Protein 2DWV (pdb70)

Foldseek 3Di:
DDDDDDDQDDDDDAPPQKDKDADDVLGIWIAGRVVGDIGDDGPGDDDPD/DDDDDDDQDDPDDAPPQKDKDADDVVGIWIAHRVVRDIGPDGCGDPDPD

InterPro domains:
  IPR001202 WW domain [PF00397] (202-231)
  IPR001202 WW domain [PS50020] (200-233)
  IPR001202 WW domain [PS50020] (235-268)
  IPR001202 WW domain [SM00456] (201-233)
  IPR001202 WW domain [SM00456] (236-268)
  IPR001202 WW domain [cd00201] (203-233)
  IPR001202 WW domain [cd00201] (238-267)
  IPR011524 SARAH domain [PS50951] (322-369)
  IPR030030 Scaffold protein salvador [PTHR47522] (1-381)
  IPR036020 WW domain superfamily [SSF51045] (197-233)
  IPR036020 WW domain superfamily [SSF51045] (235-270)

Secondary structure (DSSP, 8-state):
--SSS--S--SSPPPTTEEEEEETTTEEEEEETTTTEEESSPP---S--/--SSS--S--S----BTEEEEE-SSS-EEEEETTTTEEESSPP------

Solvent-accessible surface area: 8042 Å² total; per-residue (Å²): 136,70,124,73,104,88,49,102,93,134,246,132,72,45,52,142,29,46,37,130,10,129,45,125,156,61,36,60,2,15,0,15,41,123,87,51,157,11,33,132,147,38,20,110,57,127,119,103,127,129,76,125,76,102,99,40,112,94,115,228,130,64,53,59,144,33,51,32,125,8,110,35,115,141,59,33,59,2,23,0,15,40,125,82,43,164,9,43,125,156,39,21,116,61,134,117,112,128

CATH classification: 2.20.70.10

Structure (mmCIF, N/CA/C/O backbone):
data_2DWV
#
_entry.id   2DWV
#
_cell.length_a   1.000
_cell.length_b   1.000
_cell.length_c   1.000
_cell.angle_alpha   90.00
_cell.angle_beta   90.00
_cell.angle_gamma   90.00
#
_symmetry.space_group_name_H-M   'P 1'
#
loop_
_atom_site.group_PDB
_atom_site.id
_atom_site.type_symbol
_atom_site.label_atom_id
_atom_site.label_alt_id
_atom_site.label_comp_id
_atom_site.label_asym_id
_atom_site.label_entity_id
_atom_site.label_seq_id
_atom_site.pdbx_PDB_ins_code
_atom_site.Cartn_x
_atom_site.Cartn_y
_atom_site.Cartn_z
_atom_site.occupancy
_atom_site.B_iso_or_equiv
_atom_site.auth_seq_id
_atom_site.auth_comp_id
_atom_site.auth_asym_id
_atom_site.auth_atom_id
_atom_site.pdbx_PDB_model_num
ATOM 1 N N . GLY A 1 1 ? -27.964 -1.603 -1.281 1.00 0.00 1 GLY A N 1
ATOM 2 C CA . GLY A 1 1 ? -29.058 -2.493 -1.694 1.00 0.00 1 GLY A CA 1
ATOM 3 C C . GLY A 1 1 ? -28.912 -2.874 -3.158 1.00 0.00 1 GLY A C 1
ATOM 4 O O . GLY A 1 1 ? -29.632 -2.338 -4.002 1.00 0.00 1 GLY A O 1
ATOM 8 N N . SER A 1 2 ? -27.989 -3.786 -3.466 1.00 0.00 2 SER A N 1
ATOM 9 C CA . SER A 1 2 ? -27.708 -4.255 -4.815 1.00 0.00 2 SER A CA 1
ATOM 10 C C . SER A 1 2 ? -28.946 -4.868 -5.473 1.00 0.00 2 SER A C 1
ATOM 11 O O . SER A 1 2 ? -29.791 -5.480 -4.810 1.00 0.00 2 SER A O 1
ATOM 19 N N . SER A 1 3 ? -28.996 -4.749 -6.795 1.00 0.00 3 SER A N 1
ATOM 20 C CA . SER A 1 3 ? -30.015 -5.258 -7.698 1.00 0.00 3 SER A CA 1
ATOM 21 C C . SER A 1 3 ? -29.401 -6.374 -8.566 1.00 0.00 3 SER A C 1
ATOM 22 O O . SER A 1 3 ? -29.988 -6.773 -9.572 1.00 0.00 3 SER A O 1
ATOM 30 N N . GLY A 1 4 ? -28.208 -6.865 -8.200 1.00 0.00 4 GLY A N 1
ATOM 31 C CA . GLY A 1 4 ? -27.471 -7.926 -8.874 1.00 0.00 4 GLY A CA 1
ATOM 32 C C . GLY A 1 4 ? -26.011 -7.567 -9.140 1.00 0.00 4 GLY A C 1
ATOM 33 O O . GLY A 1 4 ? -25.225 -8.447 -9.493 1.00 0.00 4 GLY A O 1
ATOM 37 N N . SER A 1 5 ? -25.597 -6.309 -8.979 1.00 0.00 5 SER A N 1
ATOM 38 C CA . SER A 1 5 ? -24.225 -5.871 -9.203 1.00 0.00 5 SER A CA 1
ATOM 39 C C . SER A 1 5 ? -23.901 -4.706 -8.277 1.00 0.00 5 SER A C 1
ATOM 40 O O . SER A 1 5 ? -24.134 -3.550 -8.641 1.00 0.00 5 SER A O 1
ATOM 48 N N . SER A 1 6 ? -23.397 -5.000 -7.078 1.00 0.00 6 SER A N 1
ATOM 49 C CA . SER A 1 6 ? -23.035 -3.965 -6.124 1.00 0.00 6 SER A CA 1
ATOM 50 C C . SER A 1 6 ? -21.935 -3.098 -6.741 1.00 0.00 6 SER A C 1
ATOM 51 O O . SER A 1 6 ? -21.158 -3.588 -7.574 1.00 0.00 6 SER A O 1
ATOM 59 N N . GLY A 1 7 ? -21.830 -1.838 -6.332 1.00 0.00 7 GLY A N 1
ATOM 60 C CA . GLY A 1 7 ? -20.825 -0.947 -6.878 1.00 0.00 7 GLY A CA 1
ATOM 61 C C . GLY A 1 7 ? -19.394 -1.359 -6.507 1.00 0.00 7 GLY A C 1
ATOM 62 O O . GLY A 1 7 ? -19.168 -2.108 -5.553 1.00 0.00 7 GLY A O 1
ATOM 66 N N . PRO A 1 8 ? -18.398 -0.868 -7.258 1.00 0.00 8 PRO A N 1
ATOM 67 C CA . PRO A 1 8 ? -16.985 -1.142 -6.999 1.00 0.00 8 PRO A CA 1
ATOM 68 C C . PRO A 1 8 ? -16.402 -0.190 -5.946 1.00 0.00 8 PRO A C 1
ATOM 69 O O . PRO A 1 8 ? -15.293 -0.396 -5.449 1.00 0.00 8 PRO A O 1
ATOM 80 N N . LEU A 1 9 ? -17.127 0.905 -5.715 1.00 0.00 9 LEU A N 1
ATOM 81 C CA . LEU A 1 9 ? -16.908 2.033 -4.828 1.00 0.00 9 LEU A CA 1
ATOM 82 C C . LEU A 1 9 ? -18.297 2.521 -4.402 1.00 0.00 9 LEU A C 1
ATOM 83 O O . LEU A 1 9 ? -19.270 2.303 -5.134 1.00 0.00 9 LEU A O 1
ATOM 99 N N . GLU A 1 10 ? -18.396 3.255 -3.296 1.00 0.00 10 GLU A N 1
ATOM 100 C CA . GLU A 1 10 ? -19.646 3.802 -2.758 1.00 0.00 10 GLU A CA 1
ATOM 101 C C . GLU A 1 10 ? -19.565 5.300 -2.476 1.00 0.00 10 GLU A C 1
ATOM 102 O O . GLU A 1 10 ? -20.571 5.880 -2.078 1.00 0.00 10 GLU A O 1
ATOM 114 N N . ARG A 1 11 ? -18.405 5.917 -2.760 1.00 0.00 11 ARG A N 1
ATOM 115 C CA . ARG A 1 11 ? -18.015 7.332 -2.616 1.00 0.00 11 ARG A CA 1
ATOM 116 C C . ARG A 1 11 ? -17.619 7.670 -1.179 1.00 0.00 11 ARG A C 1
ATOM 117 O O . ARG A 1 11 ? -16.871 8.625 -0.946 1.00 0.00 11 ARG A O 1
ATOM 138 N N . GLU A 1 12 ? -18.073 6.858 -0.242 1.00 0.00 12 GLU A N 1
ATOM 139 C CA . GLU A 1 12 ? -17.863 6.944 1.185 1.00 0.00 12 GLU A CA 1
ATOM 140 C C . GLU A 1 12 ? -16.408 6.667 1.575 1.00 0.00 12 GLU A C 1
ATOM 141 O O . GLU A 1 12 ? -15.569 6.309 0.743 1.00 0.00 12 GLU A O 1
ATOM 153 N N . GLY A 1 13 ? -16.079 6.888 2.849 1.00 0.00 13 GLY A N 1
ATOM 154 C CA . GLY A 1 13 ? -14.740 6.663 3.366 1.00 0.00 13 GLY A CA 1
ATOM 155 C C . GLY A 1 13 ? -14.488 5.178 3.580 1.00 0.00 13 GLY A C 1
ATOM 156 O O . GLY A 1 13 ? -15.414 4.363 3.585 1.00 0.00 13 GLY A O 1
ATOM 160 N N . LEU A 1 14 ? -13.229 4.815 3.776 1.00 0.00 14 LEU A N 1
ATOM 161 C CA . LEU A 1 14 ? -12.789 3.446 4.016 1.00 0.00 14 LEU A CA 1
ATOM 162 C C . LEU A 1 14 ? -13.015 3.053 5.480 1.00 0.00 14 LEU A C 1
ATOM 163 O O . LEU A 1 14 ? -13.186 3.933 6.326 1.00 0.00 14 LEU A O 1
ATOM 179 N N . PRO A 1 15 ? -13.018 1.751 5.817 1.00 0.00 15 PRO A N 1
ATOM 180 C CA . PRO A 1 15 ? -13.180 1.313 7.197 1.00 0.00 15 PRO A CA 1
ATOM 181 C C . PRO A 1 15 ? -11.921 1.688 8.010 1.00 0.00 15 PRO A C 1
ATOM 182 O O . PRO A 1 15 ? -10.853 1.922 7.427 1.00 0.00 15 PRO A O 1
ATOM 193 N N . PRO A 1 16 ? -12.016 1.717 9.348 1.00 0.00 16 PRO A N 1
ATOM 194 C CA . PRO A 1 16 ? -10.900 2.050 10.222 1.00 0.00 16 PRO A CA 1
ATOM 195 C C . PRO A 1 16 ? -9.864 0.926 10.143 1.00 0.00 16 PRO A C 1
ATOM 196 O O . PRO A 1 16 ? -10.117 -0.191 10.602 1.00 0.00 16 PRO A O 1
ATOM 207 N N . GLY A 1 17 ? -8.729 1.208 9.506 1.00 0.00 17 GLY A N 1
ATOM 208 C CA . GLY A 1 17 ? -7.618 0.291 9.306 1.00 0.00 17 GLY A CA 1
ATOM 209 C C . GLY A 1 17 ? -7.215 0.203 7.832 1.00 0.00 17 GLY A C 1
ATOM 210 O O . GLY A 1 17 ? -6.134 -0.295 7.508 1.00 0.00 17 GLY A O 1
ATOM 214 N N . TRP A 1 18 ? -8.072 0.656 6.914 1.00 0.00 18 TRP A N 1
ATOM 215 C CA . TRP A 1 18 ? -7.800 0.639 5.484 1.00 0.00 18 TRP A CA 1
ATOM 216 C C . TRP A 1 18 ? -7.241 1.989 5.059 1.00 0.00 18 TRP A C 1
ATOM 217 O O . TRP A 1 18 ? -7.705 3.024 5.523 1.00 0.00 18 TRP A O 1
ATOM 238 N N . GLU A 1 19 ? -6.286 1.972 4.128 1.00 0.00 19 GLU A N 1
ATOM 239 C CA . GLU A 1 19 ? -5.630 3.174 3.635 1.00 0.00 19 GLU A CA 1
ATOM 240 C C . GLU A 1 19 ? -5.732 3.263 2.111 1.00 0.00 19 GLU A C 1
ATOM 241 O O . GLU A 1 19 ? -5.615 2.242 1.419 1.00 0.00 19 GLU A O 1
ATOM 253 N N . ARG A 1 20 ? -5.952 4.472 1.586 1.00 0.00 20 ARG A N 1
ATOM 254 C CA . ARG A 1 20 ? -6.036 4.745 0.158 1.00 0.00 20 ARG A CA 1
ATOM 255 C C . ARG A 1 20 ? -4.727 5.407 -0.233 1.00 0.00 20 ARG A C 1
ATOM 256 O O . ARG A 1 20 ? -4.270 6.325 0.446 1.00 0.00 20 ARG A O 1
ATOM 277 N N . VAL A 1 21 ? -4.141 4.972 -1.338 1.00 0.00 21 VAL A N 1
ATOM 278 C CA . VAL A 1 21 ? -2.896 5.519 -1.858 1.00 0.00 21 VAL A CA 1
ATOM 279 C C . VAL A 1 21 ? -3.237 6.171 -3.204 1.00 0.00 21 VAL A C 1
ATOM 280 O O . VAL A 1 21 ? -4.022 5.589 -3.952 1.00 0.00 21 VAL A O 1
ATOM 293 N N . GLU A 1 22 ? -2.687 7.351 -3.520 1.00 0.00 22 GLU A N 1
ATOM 294 C CA . GLU A 1 22 ? -2.942 8.072 -4.771 1.00 0.00 22 GLU A CA 1
ATOM 295 C C . GLU A 1 22 ? -1.626 8.553 -5.399 1.00 0.00 22 GLU A C 1
ATOM 296 O O . GLU A 1 22 ? -0.799 9.142 -4.700 1.00 0.00 22 GLU A O 1
ATOM 308 N N . SER A 1 23 ? -1.420 8.301 -6.696 1.00 0.00 23 SER A N 1
ATOM 309 C CA . SER A 1 23 ? -0.242 8.701 -7.477 1.00 0.00 23 SER A CA 1
ATOM 310 C C . SER A 1 23 ? -0.593 8.890 -8.954 1.00 0.00 23 SER A C 1
ATOM 311 O O . SER A 1 23 ? -1.673 8.502 -9.396 1.00 0.00 23 SER A O 1
ATOM 319 N N . SER A 1 24 ? 0.340 9.431 -9.735 1.00 0.00 24 SER A N 1
ATOM 320 C CA . SER A 1 24 ? 0.178 9.680 -11.157 1.00 0.00 24 SER A CA 1
ATOM 321 C C . SER A 1 24 ? 0.548 8.462 -12.013 1.00 0.00 24 SER A C 1
ATOM 322 O O . SER A 1 24 ? -0.026 8.299 -13.089 1.00 0.00 24 SER A O 1
ATOM 330 N N . GLU A 1 25 ? 1.472 7.592 -11.577 1.00 0.00 25 GLU A N 1
ATOM 331 C CA . GLU A 1 25 ? 1.869 6.426 -12.374 1.00 0.00 25 GLU A CA 1
ATOM 332 C C . GLU A 1 25 ? 0.821 5.314 -12.277 1.00 0.00 25 GLU A C 1
ATOM 333 O O . GLU A 1 25 ? 0.438 4.744 -13.299 1.00 0.00 25 GLU A O 1
ATOM 345 N N . PHE A 1 26 ? 0.326 5.037 -11.063 1.00 0.00 26 PHE A N 1
ATOM 346 C CA . PHE A 1 26 ? -0.644 3.972 -10.807 1.00 0.00 26 PHE A CA 1
ATOM 347 C C . PHE A 1 26 ? -2.092 4.434 -10.680 1.00 0.00 26 PHE A C 1
ATOM 348 O O . PHE A 1 26 ? -3.001 3.639 -10.911 1.00 0.00 26 PHE A O 1
ATOM 365 N N . GLY A 1 27 ? -2.326 5.688 -10.310 1.00 0.00 27 GLY A N 1
ATOM 366 C CA . GLY A 1 27 ? -3.653 6.249 -10.158 1.00 0.00 27 GLY A CA 1
ATOM 367 C C . GLY A 1 27 ? -4.051 6.197 -8.697 1.00 0.00 27 GLY A C 1
ATOM 368 O O . GLY A 1 27 ? -3.697 7.085 -7.923 1.00 0.00 27 GLY A O 1
ATOM 372 N N . THR A 1 28 ? -4.765 5.154 -8.297 1.00 0.00 28 THR A N 1
ATOM 373 C CA . THR A 1 28 ? -5.219 5.019 -6.918 1.00 0.00 28 THR A CA 1
ATOM 374 C C . THR A 1 28 ? -5.439 3.550 -6.562 1.00 0.00 28 THR A C 1
ATOM 375 O O . THR A 1 28 ? -6.098 2.831 -7.318 1.00 0.00 28 THR A O 1
ATOM 386 N N . TYR A 1 29 ? -4.886 3.092 -5.434 1.00 0.00 29 TYR A N 1
ATOM 387 C CA . TYR A 1 29 ? -5.088 1.717 -4.966 1.00 0.00 29 TYR A CA 1
ATOM 388 C C . TYR A 1 29 ? -5.386 1.736 -3.461 1.00 0.00 29 TYR A C 1
ATOM 389 O O . TYR A 1 29 ? -5.356 2.803 -2.838 1.00 0.00 29 TYR A O 1
ATOM 407 N N . TYR A 1 30 ? -5.732 0.593 -2.861 1.00 0.00 30 TYR A N 1
ATOM 408 C CA . TYR A 1 30 ? -6.050 0.487 -1.448 1.00 0.00 30 TYR A CA 1
ATOM 409 C C . TYR A 1 30 ? -5.171 -0.589 -0.834 1.00 0.00 30 TYR A C 1
ATOM 410 O O . TYR A 1 30 ? -4.893 -1.596 -1.498 1.00 0.00 30 TYR A O 1
ATOM 428 N N . VAL A 1 31 ? -4.778 -0.406 0.424 1.00 0.00 31 VAL A N 1
ATOM 429 C CA . VAL A 1 31 ? -3.939 -1.358 1.154 1.00 0.00 31 VAL A CA 1
ATOM 430 C C . VAL A 1 31 ? -4.702 -1.886 2.367 1.00 0.00 31 VAL A C 1
ATOM 431 O O . VAL A 1 31 ? -5.502 -1.179 2.986 1.00 0.00 31 VAL A O 1
ATOM 444 N N . ASP A 1 32 ? -4.486 -3.166 2.656 1.00 0.00 32 ASP A N 1
ATOM 445 C CA . ASP A 1 32 ? -5.057 -3.914 3.760 1.00 0.00 32 ASP A CA 1
ATOM 446 C C . ASP A 1 32 ? -3.987 -4.190 4.804 1.00 0.00 32 ASP A C 1
ATOM 447 O O . ASP A 1 32 ? -3.073 -4.967 4.526 1.00 0.00 32 ASP A O 1
ATOM 456 N N . HIS A 1 33 ? -4.047 -3.560 5.973 1.00 0.00 33 HIS A N 1
ATOM 457 C CA . HIS A 1 33 ? -3.076 -3.790 7.041 1.00 0.00 33 HIS A CA 1
ATOM 458 C C . HIS A 1 33 ? -3.282 -5.164 7.687 1.00 0.00 33 HIS A C 1
ATOM 459 O O . HIS A 1 33 ? -2.323 -5.757 8.184 1.00 0.00 33 HIS A O 1
ATOM 473 N N . THR A 1 34 ? -4.505 -5.698 7.640 1.00 0.00 34 THR A N 1
ATOM 474 C CA . THR A 1 34 ? -4.872 -6.977 8.230 1.00 0.00 34 THR A CA 1
ATOM 475 C C . THR A 1 34 ? -4.211 -8.138 7.505 1.00 0.00 34 THR A C 1
ATOM 476 O O . THR A 1 34 ? -3.837 -9.125 8.144 1.00 0.00 34 THR A O 1
ATOM 487 N N . ASN A 1 35 ? -4.016 -8.014 6.192 1.00 0.00 35 ASN A N 1
ATOM 488 C CA . ASN A 1 35 ? -3.429 -9.062 5.365 1.00 0.00 35 ASN A CA 1
ATOM 489 C C . ASN A 1 35 ? -2.172 -8.605 4.620 1.00 0.00 35 ASN A C 1
ATOM 490 O O . ASN A 1 35 ? -1.584 -9.409 3.898 1.00 0.00 35 ASN A O 1
ATOM 501 N N . LYS A 1 36 ? -1.723 -7.356 4.794 1.00 0.00 36 LYS A N 1
ATOM 502 C CA . LYS A 1 36 ? -0.556 -6.745 4.140 1.00 0.00 36 LYS A CA 1
ATOM 503 C C . LYS A 1 36 ? -0.629 -6.963 2.630 1.00 0.00 36 LYS A C 1
ATOM 504 O O . LYS A 1 36 ? 0.315 -7.475 2.015 1.00 0.00 36 LYS A O 1
ATOM 523 N N . ARG A 1 37 ? -1.769 -6.615 2.031 1.00 0.00 37 ARG A N 1
ATOM 524 C CA . ARG A 1 37 ? -2.011 -6.759 0.597 1.00 0.00 37 ARG A CA 1
ATOM 525 C C . ARG A 1 37 ? -2.480 -5.445 0.011 1.00 0.00 37 ARG A C 1
ATOM 526 O O . ARG A 1 37 ? -2.869 -4.543 0.753 1.00 0.00 37 ARG A O 1
ATOM 547 N N . ALA A 1 38 ? -2.478 -5.360 -1.313 1.00 0.00 38 ALA A N 1
ATOM 548 C CA . ALA A 1 38 ? -2.919 -4.216 -2.073 1.00 0.00 38 ALA A CA 1
ATOM 549 C C . ALA A 1 38 ? -4.022 -4.716 -3.007 1.00 0.00 38 ALA A C 1
ATOM 550 O O . ALA A 1 38 ? -3.978 -5.854 -3.482 1.00 0.00 38 ALA A O 1
ATOM 557 N N . GLN A 1 39 ? -4.981 -3.859 -3.348 1.00 0.00 39 GLN A N 1
ATOM 558 C CA . GLN A 1 39 ? -6.099 -4.151 -4.246 1.00 0.00 39 GLN A CA 1
ATOM 559 C C . GLN A 1 39 ? -6.499 -2.853 -4.937 1.00 0.00 39 GLN A C 1
ATOM 560 O O . GLN A 1 39 ? -6.002 -1.790 -4.564 1.00 0.00 39 GLN A O 1
ATOM 574 N N . TYR A 1 40 ? -7.384 -2.927 -5.928 1.00 0.00 40 TYR A N 1
ATOM 575 C CA . TYR A 1 40 ? -7.835 -1.750 -6.668 1.00 0.00 40 TYR A CA 1
ATOM 576 C C . TYR A 1 40 ? -9.319 -1.431 -6.417 1.00 0.00 40 TYR A C 1
ATOM 577 O O . TYR A 1 40 ? -9.798 -0.378 -6.830 1.00 0.00 40 TYR A O 1
ATOM 595 N N . ARG A 1 41 ? -10.050 -2.316 -5.723 1.00 0.00 41 ARG A N 1
ATOM 596 C CA . ARG A 1 41 ? -11.467 -2.156 -5.389 1.00 0.00 41 ARG A CA 1
ATOM 597 C C . ARG A 1 41 ? -11.635 -1.690 -3.954 1.00 0.00 41 ARG A C 1
ATOM 598 O O . ARG A 1 41 ? -10.678 -1.753 -3.176 1.00 0.00 41 ARG A O 1
ATOM 619 N N . HIS A 1 42 ? -12.837 -1.258 -3.583 1.00 0.00 42 HIS A N 1
ATOM 620 C CA . HIS A 1 42 ? -13.066 -0.832 -2.207 1.00 0.00 42 HIS A CA 1
ATOM 621 C C . HIS A 1 42 ? -13.172 -2.084 -1.322 1.00 0.00 42 HIS A C 1
ATOM 622 O O . HIS A 1 42 ? -13.596 -3.142 -1.804 1.00 0.00 42 HIS A O 1
ATOM 636 N N . PRO A 1 43 ? -12.770 -2.000 -0.047 1.00 0.00 43 PRO A N 1
ATOM 637 C CA . PRO A 1 43 ? -12.862 -3.107 0.896 1.00 0.00 43 PRO A CA 1
ATOM 638 C C . PRO A 1 43 ? -14.326 -3.329 1.307 1.00 0.00 43 PRO A C 1
ATOM 639 O O . PRO A 1 43 ? -15.189 -2.488 1.043 1.00 0.00 43 PRO A O 1
ATOM 650 N N . SER A 1 44 ? -14.617 -4.432 2.000 1.00 0.00 44 SER A N 1
ATOM 651 C CA . SER A 1 44 ? -15.980 -4.737 2.421 1.00 0.00 44 SER A CA 1
ATOM 652 C C . SER A 1 44 ? -15.990 -5.584 3.689 1.00 0.00 44 SER A C 1
ATOM 653 O O . SER A 1 44 ? -15.470 -6.703 3.680 1.00 0.00 44 SER A O 1
ATOM 661 N N . GLY A 1 45 ? -16.575 -5.069 4.772 1.00 0.00 45 GLY A N 1
ATOM 662 C CA . GLY A 1 45 ? -16.685 -5.760 6.051 1.00 0.00 45 GLY A CA 1
ATOM 663 C C . GLY A 1 45 ? -18.059 -5.508 6.678 1.00 0.00 45 GLY A C 1
ATOM 664 O O . GLY A 1 45 ? -18.798 -4.644 6.199 1.00 0.00 45 GLY A O 1
ATOM 668 N N . PRO A 1 46 ? -18.424 -6.257 7.728 1.00 0.00 46 PRO A N 1
ATOM 669 C CA . PRO A 1 46 ? -19.693 -6.147 8.433 1.00 0.00 46 PRO A CA 1
ATOM 670 C C . PRO A 1 46 ? -19.605 -5.037 9.490 1.00 0.00 46 PRO A C 1
ATOM 671 O O . PRO A 1 46 ? -19.429 -5.317 10.679 1.00 0.00 46 PRO A O 1
ATOM 682 N N . SER A 1 47 ? -19.728 -3.775 9.078 1.00 0.00 47 SER A N 1
ATOM 683 C CA . SER A 1 47 ? -19.650 -2.613 9.963 1.00 0.00 47 SER A CA 1
ATOM 684 C C . SER A 1 47 ? -20.610 -2.680 11.157 1.00 0.00 47 SER A C 1
ATOM 685 O O . SER A 1 47 ? -20.284 -2.146 12.223 1.00 0.00 47 SER A O 1
ATOM 693 N N . SER A 1 48 ? -21.751 -3.350 11.008 1.00 0.00 48 SER A N 1
ATOM 694 C CA . SER A 1 48 ? -22.758 -3.531 12.041 1.00 0.00 48 SER A CA 1
ATOM 695 C C . SER A 1 48 ? -23.049 -5.033 12.118 1.00 0.00 48 SER A C 1
ATOM 696 O O . SER A 1 48 ? -23.149 -5.710 11.090 1.00 0.00 48 SER A O 1
ATOM 704 N N . GLY A 1 49 ? -23.161 -5.578 13.325 1.00 0.00 49 GLY A N 1
ATOM 705 C CA . GLY A 1 49 ? -23.432 -6.984 13.578 1.00 0.00 49 GLY A CA 1
ATOM 706 C C . GLY A 1 49 ? -23.555 -7.124 15.070 1.00 0.00 49 GLY A C 1
ATOM 707 O O . GLY A 1 49 ? -22.587 -7.580 15.713 1.00 0.00 49 GLY A O 1
ATOM 711 N N . GLY B 1 1 ? 28.051 -1.444 0.898 1.00 0.00 1 GLY B N 1
ATOM 712 C CA . GLY B 1 1 ? 29.276 -1.964 1.521 1.00 0.00 1 GLY B CA 1
ATOM 713 C C . GLY B 1 1 ? 29.020 -2.454 2.939 1.00 0.00 1 GLY B C 1
ATOM 714 O O . GLY B 1 1 ? 29.640 -1.959 3.878 1.00 0.00 1 GLY B O 1
ATOM 718 N N . SER B 1 2 ? 28.098 -3.403 3.126 1.00 0.00 2 SER B N 1
ATOM 719 C CA . SER B 1 2 ? 27.787 -3.955 4.435 1.00 0.00 2 SER B CA 1
ATOM 720 C C . SER B 1 2 ? 29.036 -4.650 4.992 1.00 0.00 2 SER B C 1
ATOM 721 O O . SER B 1 2 ? 29.835 -5.214 4.239 1.00 0.00 2 SER B O 1
ATOM 729 N N . SER B 1 3 ? 29.180 -4.622 6.313 1.00 0.00 3 SER B N 1
ATOM 730 C CA . SER B 1 3 ? 30.268 -5.217 7.074 1.00 0.00 3 SER B CA 1
ATOM 731 C C . SER B 1 3 ? 29.696 -5.883 8.339 1.00 0.00 3 SER B C 1
ATOM 732 O O . SER B 1 3 ? 30.358 -5.938 9.378 1.00 0.00 3 SER B O 1
ATOM 740 N N . GLY B 1 4 ? 28.439 -6.334 8.283 1.00 0.00 4 GLY B N 1
ATOM 741 C CA . GLY B 1 4 ? 27.743 -6.977 9.383 1.00 0.00 4 GLY B CA 1
ATOM 742 C C . GLY B 1 4 ? 26.322 -7.291 8.943 1.00 0.00 4 GLY B C 1
ATOM 743 O O . GLY B 1 4 ? 26.060 -8.403 8.478 1.00 0.00 4 GLY B O 1
ATOM 747 N N . SER B 1 5 ? 25.424 -6.308 9.005 1.00 0.00 5 SER B N 1
ATOM 748 C CA . SER B 1 5 ? 24.024 -6.449 8.617 1.00 0.00 5 SER B CA 1
ATOM 749 C C . SER B 1 5 ? 23.626 -5.293 7.702 1.00 0.00 5 SER B C 1
ATOM 750 O O . SER B 1 5 ? 24.140 -4.184 7.854 1.00 0.00 5 SER B O 1
ATOM 758 N N . SER B 1 6 ? 22.756 -5.531 6.720 1.00 0.00 6 SER B N 1
ATOM 759 C CA . SER B 1 6 ? 22.327 -4.465 5.825 1.00 0.00 6 SER B CA 1
ATOM 760 C C . SER B 1 6 ? 21.493 -3.494 6.660 1.00 0.00 6 SER B C 1
ATOM 761 O O . SER B 1 6 ? 20.687 -3.925 7.490 1.00 0.00 6 SER B O 1
ATOM 769 N N . GLY B 1 7 ? 21.730 -2.200 6.481 1.00 0.00 7 GLY B N 1
ATOM 770 C CA . GLY B 1 7 ? 21.040 -1.150 7.202 1.00 0.00 7 GLY B CA 1
ATOM 771 C C . GLY B 1 7 ? 19.537 -1.170 6.946 1.00 0.00 7 GLY B C 1
ATOM 772 O O . GLY B 1 7 ? 19.050 -1.878 6.057 1.00 0.00 7 GLY B O 1
ATOM 776 N N . PRO B 1 8 ? 18.773 -0.401 7.732 1.00 0.00 8 PRO B N 1
ATOM 777 C CA . PRO B 1 8 ? 17.331 -0.332 7.575 1.00 0.00 8 PRO B CA 1
ATOM 778 C C . PRO B 1 8 ? 16.976 0.419 6.293 1.00 0.00 8 PRO B C 1
ATOM 779 O O . PRO B 1 8 ? 15.972 0.130 5.646 1.00 0.00 8 PRO B O 1
ATOM 790 N N . LEU B 1 9 ? 17.772 1.429 5.957 1.00 0.00 9 LEU B N 1
ATOM 791 C CA . LEU B 1 9 ? 17.603 2.258 4.790 1.00 0.00 9 LEU B CA 1
ATOM 792 C C . LEU B 1 9 ? 18.922 2.959 4.498 1.00 0.00 9 LEU B C 1
ATOM 793 O O . LEU B 1 9 ? 19.761 3.166 5.385 1.00 0.00 9 LEU B O 1
ATOM 809 N N . GLU B 1 10 ? 19.065 3.357 3.241 1.00 0.00 10 GLU B N 1
ATOM 810 C CA . GLU B 1 10 ? 20.214 4.061 2.698 1.00 0.00 10 GLU B CA 1
ATOM 811 C C . GLU B 1 10 ? 19.834 5.504 2.361 1.00 0.00 10 GLU B C 1
ATOM 812 O O . GLU B 1 10 ? 20.692 6.248 1.896 1.00 0.00 10 GLU B O 1
ATOM 824 N N . ARG B 1 11 ? 18.607 5.939 2.678 1.00 0.00 11 ARG B N 1
ATOM 825 C CA . ARG B 1 11 ? 18.034 7.277 2.461 1.00 0.00 11 ARG B CA 1
ATOM 826 C C . ARG B 1 11 ? 17.738 7.572 0.989 1.00 0.00 11 ARG B C 1
ATOM 827 O O . ARG B 1 11 ? 17.242 8.655 0.675 1.00 0.00 11 ARG B O 1
ATOM 848 N N . GLU B 1 12 ? 18.064 6.650 0.095 1.00 0.00 12 GLU B N 1
ATOM 849 C CA . GLU B 1 12 ? 17.879 6.738 -1.346 1.00 0.00 12 GLU B CA 1
ATOM 850 C C . GLU B 1 12 ? 16.387 6.688 -1.700 1.00 0.00 12 GLU B C 1
ATOM 851 O O . GLU B 1 12 ? 15.534 6.469 -0.836 1.00 0.00 12 GLU B O 1
ATOM 863 N N . GLY B 1 13 ? 16.066 6.888 -2.978 1.00 0.00 13 GLY B N 1
ATOM 864 C CA . GLY B 1 13 ? 14.695 6.839 -3.472 1.00 0.00 13 GLY B CA 1
ATOM 865 C C . GLY B 1 13 ? 14.259 5.378 -3.645 1.00 0.00 13 GLY B C 1
ATOM 866 O O . GLY B 1 13 ? 14.993 4.449 -3.285 1.00 0.00 13 GLY B O 1
ATOM 870 N N . LEU B 1 14 ? 13.056 5.151 -4.175 1.00 0.00 14 LEU B N 1
ATOM 871 C CA . LEU B 1 14 ? 12.518 3.808 -4.407 1.00 0.00 14 LEU B CA 1
ATOM 872 C C . LEU B 1 14 ? 12.694 3.393 -5.870 1.00 0.00 14 LEU B C 1
ATOM 873 O O . LEU B 1 14 ? 12.822 4.258 -6.740 1.00 0.00 14 LEU B O 1
ATOM 889 N N . PRO B 1 15 ? 12.682 2.083 -6.170 1.00 0.00 15 PRO B N 1
ATOM 890 C CA . PRO B 1 15 ? 12.810 1.596 -7.535 1.00 0.00 15 PRO B CA 1
ATOM 891 C C . PRO B 1 15 ? 11.532 1.885 -8.347 1.00 0.00 15 PRO B C 1
ATOM 892 O O . PRO B 1 15 ? 10.462 2.115 -7.769 1.00 0.00 15 PRO B O 1
ATOM 903 N N . PRO B 1 16 ? 11.617 1.862 -9.688 1.00 0.00 16 PRO B N 1
ATOM 904 C CA . PRO B 1 16 ? 10.482 2.113 -10.564 1.00 0.00 16 PRO B CA 1
ATOM 905 C C . PRO B 1 16 ? 9.464 0.990 -10.380 1.00 0.00 16 PRO B C 1
ATOM 906 O O . PRO B 1 16 ? 9.765 -0.172 -10.652 1.00 0.00 16 PRO B O 1
ATOM 917 N N . GLY B 1 17 ? 8.276 1.317 -9.873 1.00 0.00 17 GLY B N 1
ATOM 918 C CA . GLY B 1 17 ? 7.190 0.373 -9.627 1.00 0.00 17 GLY B CA 1
ATOM 919 C C . GLY B 1 17 ? 6.858 0.237 -8.141 1.00 0.00 17 GLY B C 1
ATOM 920 O O . GLY B 1 17 ? 5.770 -0.233 -7.811 1.00 0.00 17 GLY B O 1
ATOM 924 N N . TRP B 1 18 ? 7.774 0.584 -7.234 1.00 0.00 18 TRP B N 1
ATOM 925 C CA . TRP B 1 18 ? 7.502 0.509 -5.803 1.00 0.00 18 TRP B CA 1
ATOM 926 C C . TRP B 1 18 ? 6.864 1.823 -5.372 1.00 0.00 18 TRP B C 1
ATOM 927 O O . TRP B 1 18 ? 6.960 2.828 -6.074 1.00 0.00 18 TRP B O 1
ATOM 948 N N . GLU B 1 19 ? 6.246 1.844 -4.191 1.00 0.00 19 GLU B N 1
ATOM 949 C CA . GLU B 1 19 ? 5.614 3.046 -3.669 1.00 0.00 19 GLU B CA 1
ATOM 950 C C . GLU B 1 19 ? 5.764 3.122 -2.149 1.00 0.00 19 GLU B C 1
ATOM 951 O O . GLU B 1 19 ? 5.861 2.090 -1.474 1.00 0.00 19 GLU B O 1
ATOM 963 N N . ARG B 1 20 ? 5.761 4.345 -1.615 1.00 0.00 20 ARG B N 1
ATOM 964 C CA . ARG B 1 20 ? 5.862 4.668 -0.201 1.00 0.00 20 ARG B CA 1
ATOM 965 C C . ARG B 1 20 ? 4.531 5.263 0.214 1.00 0.00 20 ARG B C 1
ATOM 966 O O . ARG B 1 20 ? 4.007 6.146 -0.468 1.00 0.00 20 ARG B O 1
ATOM 987 N N . VAL B 1 21 ? 3.991 4.821 1.336 1.00 0.00 21 VAL B N 1
ATOM 988 C CA . VAL B 1 21 ? 2.736 5.331 1.855 1.00 0.00 21 VAL B CA 1
ATOM 989 C C . VAL B 1 21 ? 3.039 5.953 3.213 1.00 0.00 21 VAL B C 1
ATOM 990 O O . VAL B 1 21 ? 3.644 5.294 4.063 1.00 0.00 21 VAL B O 1
ATOM 1003 N N . GLU B 1 22 ? 2.618 7.193 3.436 1.00 0.00 22 GLU B N 1
ATOM 1004 C CA . GLU B 1 22 ? 2.822 7.933 4.675 1.00 0.00 22 GLU B CA 1
ATOM 1005 C C . GLU B 1 22 ? 1.461 8.065 5.358 1.00 0.00 22 GLU B C 1
ATOM 1006 O O . GLU B 1 22 ? 0.433 8.196 4.698 1.00 0.00 22 GLU B O 1
ATOM 1018 N N . SER B 1 23 ? 1.446 7.952 6.682 1.00 0.00 23 SER B N 1
ATOM 1019 C CA . SER B 1 23 ? 0.257 8.019 7.515 1.00 0.00 23 SER B CA 1
ATOM 1020 C C . SER B 1 23 ? 0.648 8.514 8.909 1.00 0.00 23 SER B C 1
ATOM 1021 O O . SER B 1 23 ? 1.771 8.958 9.161 1.00 0.00 23 SER B O 1
ATOM 1029 N N . SER B 1 24 ? -0.304 8.420 9.825 1.00 0.00 24 SER B N 1
ATOM 1030 C CA . SER B 1 24 ? -0.192 8.774 11.227 1.00 0.00 24 SER B CA 1
ATOM 1031 C C . SER B 1 24 ? -0.726 7.596 12.030 1.00 0.00 24 SER B C 1
ATOM 1032 O O . SER B 1 24 ? -0.131 7.243 13.043 1.00 0.00 24 SER B O 1
ATOM 1040 N N . GLU B 1 25 ? -1.791 6.942 11.558 1.00 0.00 25 GLU B N 1
ATOM 1041 C CA . GLU B 1 25 ? -2.353 5.785 12.235 1.00 0.00 25 GLU B CA 1
ATOM 1042 C C . GLU B 1 25 ? -1.357 4.621 12.164 1.00 0.00 25 GLU B C 1
ATOM 1043 O O . GLU B 1 25 ? -1.327 3.786 13.066 1.00 0.00 25 GLU B O 1
ATOM 1055 N N . PHE B 1 26 ? -0.511 4.609 11.124 1.00 0.00 26 PHE B N 1
ATOM 1056 C CA . PHE B 1 26 ? 0.475 3.565 10.883 1.00 0.00 26 PHE B CA 1
ATOM 1057 C C . PHE B 1 26 ? 1.919 4.075 10.824 1.00 0.00 26 PHE B C 1
ATOM 1058 O O . PHE B 1 26 ? 2.842 3.314 11.135 1.00 0.00 26 PHE B O 1
ATOM 1075 N N . GLY B 1 27 ? 2.132 5.343 10.461 1.00 0.00 27 GLY B N 1
ATOM 1076 C CA . GLY B 1 27 ? 3.440 5.978 10.366 1.00 0.00 27 GLY B CA 1
ATOM 1077 C C . GLY B 1 27 ? 3.906 6.011 8.918 1.00 0.00 27 GLY B C 1
ATOM 1078 O O . GLY B 1 27 ? 3.631 6.969 8.198 1.00 0.00 27 GLY B O 1
ATOM 1082 N N . THR B 1 28 ? 4.641 5.006 8.452 1.00 0.00 28 THR B N 1
ATOM 1083 C CA . THR B 1 28 ? 5.113 4.958 7.069 1.00 0.00 28 THR B CA 1
ATOM 1084 C C . THR B 1 28 ? 5.355 3.503 6.668 1.00 0.00 28 THR B C 1
ATOM 1085 O O . THR B 1 28 ? 5.883 2.719 7.460 1.00 0.00 28 THR B O 1
ATOM 1096 N N . TYR B 1 29 ? 4.946 3.104 5.465 1.00 0.00 29 TYR B N 1
ATOM 1097 C CA . TYR B 1 29 ? 5.174 1.749 4.971 1.00 0.00 29 TYR B CA 1
ATOM 1098 C C . TYR B 1 29 ? 5.400 1.795 3.459 1.00 0.00 29 TYR B C 1
ATOM 1099 O O . TYR B 1 29 ? 5.354 2.867 2.854 1.00 0.00 29 TYR B O 1
ATOM 1117 N N . TYR B 1 30 ? 5.642 0.643 2.833 1.00 0.00 30 TYR B N 1
ATOM 1118 C CA . TYR B 1 30 ? 5.898 0.545 1.406 1.00 0.00 30 TYR B CA 1
ATOM 1119 C C . TYR B 1 30 ? 5.036 -0.554 0.813 1.00 0.00 30 TYR B C 1
ATOM 1120 O O . TYR B 1 30 ? 4.677 -1.518 1.503 1.00 0.00 30 TYR B O 1
ATOM 1138 N N . VAL B 1 31 ? 4.750 -0.432 -0.479 1.00 0.00 31 VAL B N 1
ATOM 1139 C CA . VAL B 1 31 ? 3.939 -1.392 -1.214 1.00 0.00 31 VAL B CA 1
ATOM 1140 C C . VAL B 1 31 ? 4.600 -1.708 -2.557 1.00 0.00 31 VAL B C 1
ATOM 1141 O O . VAL B 1 31 ? 5.152 -0.829 -3.227 1.00 0.00 31 VAL B O 1
ATOM 1154 N N . ASP B 1 32 ? 4.503 -2.978 -2.938 1.00 0.00 32 ASP B N 1
ATOM 1155 C CA . ASP B 1 32 ? 5.019 -3.603 -4.148 1.00 0.00 32 ASP B CA 1
ATOM 1156 C C . ASP B 1 32 ? 3.891 -3.819 -5.146 1.00 0.00 32 ASP B C 1
ATOM 1157 O O . ASP B 1 32 ? 2.865 -4.403 -4.793 1.00 0.00 32 ASP B O 1
ATOM 1166 N N . HIS B 1 33 ? 4.033 -3.325 -6.375 1.00 0.00 33 HIS B N 1
ATOM 1167 C CA . HIS B 1 33 ? 3.026 -3.498 -7.422 1.00 0.00 33 HIS B CA 1
ATOM 1168 C C . HIS B 1 33 ? 3.222 -4.835 -8.145 1.00 0.00 33 HIS B C 1
ATOM 1169 O O . HIS B 1 33 ? 2.281 -5.322 -8.766 1.00 0.00 33 HIS B O 1
ATOM 1183 N N . THR B 1 34 ? 4.404 -5.455 -8.072 1.00 0.00 34 THR B N 1
ATOM 1184 C CA . THR B 1 34 ? 4.715 -6.733 -8.704 1.00 0.00 34 THR B CA 1
ATOM 1185 C C . THR B 1 34 ? 4.024 -7.874 -7.958 1.00 0.00 34 THR B C 1
ATOM 1186 O O . THR B 1 34 ? 3.584 -8.831 -8.593 1.00 0.00 34 THR B O 1
ATOM 1197 N N . ASN B 1 35 ? 3.854 -7.761 -6.636 1.00 0.00 35 ASN B N 1
ATOM 1198 C CA . ASN B 1 35 ? 3.224 -8.810 -5.825 1.00 0.00 35 ASN B CA 1
ATOM 1199 C C . ASN B 1 35 ? 2.018 -8.329 -5.031 1.00 0.00 35 ASN B C 1
ATOM 1200 O O . ASN B 1 35 ? 1.382 -9.145 -4.370 1.00 0.00 35 ASN B O 1
ATOM 1211 N N . LYS B 1 36 ? 1.687 -7.034 -5.089 1.00 0.00 36 LYS B N 1
ATOM 1212 C CA . LYS B 1 36 ? 0.560 -6.425 -4.374 1.00 0.00 36 LYS B CA 1
ATOM 1213 C C . LYS B 1 36 ? 0.651 -6.714 -2.874 1.00 0.00 36 LYS B C 1
ATOM 1214 O O . LYS B 1 36 ? -0.359 -7.010 -2.237 1.00 0.00 36 LYS B O 1
ATOM 1233 N N . ARG B 1 37 ? 1.860 -6.654 -2.304 1.00 0.00 37 ARG B N 1
ATOM 1234 C CA . ARG B 1 37 ? 2.098 -6.900 -0.882 1.00 0.00 37 ARG B CA 1
ATOM 1235 C C . ARG B 1 37 ? 2.596 -5.617 -0.246 1.00 0.00 37 ARG B C 1
ATOM 1236 O O . ARG B 1 37 ? 3.135 -4.742 -0.935 1.00 0.00 37 ARG B O 1
ATOM 1257 N N . ALA B 1 38 ? 2.445 -5.522 1.070 1.00 0.00 38 ALA B N 1
ATOM 1258 C CA . ALA B 1 38 ? 2.869 -4.384 1.867 1.00 0.00 38 ALA B CA 1
ATOM 1259 C C . ALA B 1 38 ? 3.951 -4.855 2.852 1.00 0.00 38 ALA B C 1
ATOM 1260 O O . ALA B 1 38 ? 3.891 -5.998 3.318 1.00 0.00 38 ALA B O 1
ATOM 1267 N N . GLN B 1 39 ? 4.918 -3.996 3.194 1.00 0.00 39 GLN B N 1
ATOM 1268 C CA . GLN B 1 39 ? 6.001 -4.270 4.147 1.00 0.00 39 GLN B CA 1
ATOM 1269 C C . GLN B 1 39 ? 6.451 -2.942 4.779 1.00 0.00 39 GLN B C 1
ATOM 1270 O O . GLN B 1 39 ? 6.144 -1.874 4.249 1.00 0.00 39 GLN B O 1
ATOM 1284 N N . TYR B 1 40 ? 7.161 -2.992 5.909 1.00 0.00 40 TYR B N 1
ATOM 1285 C CA . TYR B 1 40 ? 7.641 -1.806 6.635 1.00 0.00 40 TYR B CA 1
ATOM 1286 C C . TYR B 1 40 ? 9.140 -1.537 6.423 1.00 0.00 40 TYR B C 1
ATOM 1287 O O . TYR B 1 40 ? 9.668 -0.543 6.922 1.00 0.00 40 TYR B O 1
ATOM 1305 N N . ARG B 1 41 ? 9.849 -2.421 5.714 1.00 0.00 41 ARG B N 1
ATOM 1306 C CA . ARG B 1 41 ? 11.279 -2.300 5.447 1.00 0.00 41 ARG B CA 1
ATOM 1307 C C . ARG B 1 41 ? 11.518 -1.627 4.104 1.00 0.00 41 ARG B C 1
ATOM 1308 O O . ARG B 1 41 ? 10.592 -1.564 3.295 1.00 0.00 41 ARG B O 1
ATOM 1329 N N . HIS B 1 42 ? 12.722 -1.129 3.836 1.00 0.00 42 HIS B N 1
ATOM 1330 C CA . HIS B 1 42 ? 13.008 -0.511 2.541 1.00 0.00 42 HIS B CA 1
ATOM 1331 C C . HIS B 1 42 ? 13.258 -1.673 1.561 1.00 0.00 42 HIS B C 1
ATOM 1332 O O . HIS B 1 42 ? 13.824 -2.682 1.997 1.00 0.00 42 HIS B O 1
ATOM 1346 N N . PRO B 1 43 ? 12.848 -1.607 0.280 1.00 0.00 43 PRO B N 1
ATOM 1347 C CA . PRO B 1 43 ? 13.055 -2.716 -0.649 1.00 0.00 43 PRO B CA 1
ATOM 1348 C C . PRO B 1 43 ? 14.533 -2.958 -0.985 1.00 0.00 43 PRO B C 1
ATOM 1349 O O . PRO B 1 43 ? 15.402 -2.136 -0.680 1.00 0.00 43 PRO B O 1
ATOM 1360 N N . SER B 1 44 ? 14.797 -4.096 -1.634 1.00 0.00 44 SER B N 1
ATOM 1361 C CA . SER B 1 44 ? 16.125 -4.536 -2.039 1.00 0.00 44 SER B CA 1
ATOM 1362 C C . SER B 1 44 ? 16.070 -5.373 -3.331 1.00 0.00 44 SER B C 1
ATOM 1363 O O . SER B 1 44 ? 14.988 -5.659 -3.864 1.00 0.00 44 SER B O 1
ATOM 1371 N N . GLY B 1 45 ? 17.236 -5.801 -3.818 1.00 0.00 45 GLY B N 1
ATOM 1372 C CA . GLY B 1 45 ? 17.438 -6.595 -5.024 1.00 0.00 45 GLY B CA 1
ATOM 1373 C C . GLY B 1 45 ? 18.474 -5.944 -5.946 1.00 0.00 45 GLY B C 1
ATOM 1374 O O . GLY B 1 45 ? 19.140 -4.981 -5.543 1.00 0.00 45 GLY B O 1
ATOM 1378 N N . PRO B 1 46 ? 18.663 -6.495 -7.156 1.00 0.00 46 PRO B N 1
ATOM 1379 C CA . PRO B 1 46 ? 19.597 -5.980 -8.152 1.00 0.00 46 PRO B CA 1
ATOM 1380 C C . PRO B 1 46 ? 18.997 -4.750 -8.854 1.00 0.00 46 PRO B C 1
ATOM 1381 O O . PRO B 1 46 ? 17.780 -4.538 -8.809 1.00 0.00 46 PRO B O 1
ATOM 1392 N N . SER B 1 47 ? 19.834 -3.999 -9.573 1.00 0.00 47 SER B N 1
ATOM 1393 C CA . SER B 1 47 ? 19.439 -2.797 -10.308 1.00 0.00 47 SER B CA 1
ATOM 1394 C C . SER B 1 47 ? 20.049 -2.719 -11.716 1.00 0.00 47 SER B C 1
ATOM 1395 O O . SER B 1 47 ? 19.661 -1.842 -12.486 1.00 0.00 47 SER B O 1
ATOM 1403 N N . SER B 1 48 ? 20.985 -3.595 -12.079 1.00 0.00 48 SER B N 1
ATOM 1404 C CA . SER B 1 48 ? 21.647 -3.623 -13.379 1.00 0.00 48 SER B CA 1
ATOM 1405 C C . SER B 1 48 ? 21.868 -5.076 -13.814 1.00 0.00 48 SER B C 1
ATOM 1406 O O . SER B 1 48 ? 21.418 -6.007 -13.140 1.00 0.00 48 SER B O 1
ATOM 1414 N N . GLY B 1 49 ? 22.534 -5.284 -14.950 1.00 0.00 49 GLY B N 1
ATOM 1415 C CA . GLY B 1 49 ? 22.825 -6.592 -15.508 1.00 0.00 49 GLY B CA 1
ATOM 1416 C C . GLY B 1 49 ? 23.271 -6.364 -16.923 1.00 0.00 49 GLY B C 1
ATOM 1417 O O . GLY B 1 49 ? 22.444 -6.523 -17.840 1.00 0.00 49 GLY B O 1
ATOM 1421 N N . GLY A 1 1 ? -20.190 9.699 -17.808 1.00 0.00 1 GLY A N 2
ATOM 1422 C CA . GLY A 1 1 ? -21.322 10.226 -17.037 1.00 0.00 1 GLY A CA 2
ATOM 1423 C C . GLY A 1 1 ? -21.721 11.595 -17.555 1.00 0.00 1 GLY A C 2
ATOM 1424 O O . GLY A 1 1 ? -21.651 11.865 -18.755 1.00 0.00 1 GLY A O 2
ATOM 1428 N N . SER A 1 2 ? -22.179 12.454 -16.653 1.00 0.00 2 SER A N 2
ATOM 1429 C CA . SER A 1 2 ? -22.600 13.826 -16.898 1.00 0.00 2 SER A CA 2
ATOM 1430 C C . SER A 1 2 ? -21.721 14.778 -16.070 1.00 0.00 2 SER A C 2
ATOM 1431 O O . SER A 1 2 ? -21.494 15.918 -16.486 1.00 0.00 2 SER A O 2
ATOM 1439 N N . SER A 1 3 ? -21.205 14.316 -14.924 1.00 0.00 3 SER A N 2
ATOM 1440 C CA . SER A 1 3 ? -20.337 15.077 -14.037 1.00 0.00 3 SER A CA 2
ATOM 1441 C C . SER A 1 3 ? -19.024 15.371 -14.774 1.00 0.00 3 SER A C 2
ATOM 1442 O O . SER A 1 3 ? -18.527 14.494 -15.487 1.00 0.00 3 SER A O 2
ATOM 1450 N N . GLY A 1 4 ? -18.438 16.554 -14.585 1.00 0.00 4 GLY A N 2
ATOM 1451 C CA . GLY A 1 4 ? -17.195 16.941 -15.243 1.00 0.00 4 GLY A CA 2
ATOM 1452 C C . GLY A 1 4 ? -16.024 16.194 -14.620 1.00 0.00 4 GLY A C 2
ATOM 1453 O O . GLY A 1 4 ? -15.711 15.066 -15.016 1.00 0.00 4 GLY A O 2
ATOM 1457 N N . SER A 1 5 ? -15.411 16.791 -13.603 1.00 0.00 5 SER A N 2
ATOM 1458 C CA . SER A 1 5 ? -14.282 16.228 -12.875 1.00 0.00 5 SER A CA 2
ATOM 1459 C C . SER A 1 5 ? -14.478 16.464 -11.375 1.00 0.00 5 SER A C 2
ATOM 1460 O O . SER A 1 5 ? -15.359 17.243 -10.995 1.00 0.00 5 SER A O 2
ATOM 1468 N N . SER A 1 6 ? -13.665 15.797 -10.555 1.00 0.00 6 SER A N 2
ATOM 1469 C CA . SER A 1 6 ? -13.561 15.755 -9.095 1.00 0.00 6 SER A CA 2
ATOM 1470 C C . SER A 1 6 ? -12.906 14.396 -8.786 1.00 0.00 6 SER A C 2
ATOM 1471 O O . SER A 1 6 ? -12.350 13.744 -9.684 1.00 0.00 6 SER A O 2
ATOM 1479 N N . GLY A 1 7 ? -12.900 13.991 -7.521 1.00 0.00 7 GLY A N 2
ATOM 1480 C CA . GLY A 1 7 ? -12.333 12.722 -7.107 1.00 0.00 7 GLY A CA 2
ATOM 1481 C C . GLY A 1 7 ? -13.304 11.581 -7.437 1.00 0.00 7 GLY A C 2
ATOM 1482 O O . GLY A 1 7 ? -14.461 11.817 -7.808 1.00 0.00 7 GLY A O 2
ATOM 1486 N N . PRO A 1 8 ? -12.847 10.326 -7.314 1.00 0.00 8 PRO A N 2
ATOM 1487 C CA . PRO A 1 8 ? -13.677 9.160 -7.580 1.00 0.00 8 PRO A CA 2
ATOM 1488 C C . PRO A 1 8 ? -14.699 9.001 -6.444 1.00 0.00 8 PRO A C 2
ATOM 1489 O O . PRO A 1 8 ? -15.904 8.840 -6.670 1.00 0.00 8 PRO A O 2
ATOM 1500 N N . LEU A 1 9 ? -14.181 9.009 -5.216 1.00 0.00 9 LEU A N 2
ATOM 1501 C CA . LEU A 1 9 ? -14.825 8.892 -3.920 1.00 0.00 9 LEU A CA 2
ATOM 1502 C C . LEU A 1 9 ? -13.920 9.617 -2.911 1.00 0.00 9 LEU A C 2
ATOM 1503 O O . LEU A 1 9 ? -12.868 10.134 -3.296 1.00 0.00 9 LEU A O 2
ATOM 1519 N N . GLU A 1 10 ? -14.319 9.658 -1.642 1.00 0.00 10 GLU A N 2
ATOM 1520 C CA . GLU A 1 10 ? -13.608 10.331 -0.553 1.00 0.00 10 GLU A CA 2
ATOM 1521 C C . GLU A 1 10 ? -12.482 9.472 0.050 1.00 0.00 10 GLU A C 2
ATOM 1522 O O . GLU A 1 10 ? -11.972 8.550 -0.590 1.00 0.00 10 GLU A O 2
ATOM 1534 N N . ARG A 1 11 ? -12.038 9.824 1.264 1.00 0.00 11 ARG A N 2
ATOM 1535 C CA . ARG A 1 11 ? -10.970 9.157 2.017 1.00 0.00 11 ARG A CA 2
ATOM 1536 C C . ARG A 1 11 ? -11.341 8.949 3.490 1.00 0.00 11 ARG A C 2
ATOM 1537 O O . ARG A 1 11 ? -10.497 8.596 4.313 1.00 0.00 11 ARG A O 2
ATOM 1558 N N . GLU A 1 12 ? -12.604 9.158 3.842 1.00 0.00 12 GLU A N 2
ATOM 1559 C CA . GLU A 1 12 ? -13.125 9.039 5.195 1.00 0.00 12 GLU A CA 2
ATOM 1560 C C . GLU A 1 12 ? -14.372 8.156 5.145 1.00 0.00 12 GLU A C 2
ATOM 1561 O O . GLU A 1 12 ? -15.491 8.599 5.388 1.00 0.00 12 GLU A O 2
ATOM 1573 N N . GLY A 1 13 ? -14.191 6.899 4.727 1.00 0.00 13 GLY A N 2
ATOM 1574 C CA . GLY A 1 13 ? -15.273 5.924 4.610 1.00 0.00 13 GLY A CA 2
ATOM 1575 C C . GLY A 1 13 ? -14.816 4.472 4.471 1.00 0.00 13 GLY A C 2
ATOM 1576 O O . GLY A 1 13 ? -15.647 3.614 4.155 1.00 0.00 13 GLY A O 2
ATOM 1580 N N . LEU A 1 14 ? -13.515 4.186 4.585 1.00 0.00 14 LEU A N 2
ATOM 1581 C CA . LEU A 1 14 ? -12.967 2.831 4.507 1.00 0.00 14 LEU A CA 2
ATOM 1582 C C . LEU A 1 14 ? -13.077 2.213 5.903 1.00 0.00 14 LEU A C 2
ATOM 1583 O O . LEU A 1 14 ? -13.228 2.945 6.888 1.00 0.00 14 LEU A O 2
ATOM 1599 N N . PRO A 1 15 ? -12.992 0.880 6.033 1.00 0.00 15 PRO A N 2
ATOM 1600 C CA . PRO A 1 15 ? -13.066 0.261 7.343 1.00 0.00 15 PRO A CA 2
ATOM 1601 C C . PRO A 1 15 ? -11.833 0.639 8.183 1.00 0.00 15 PRO A C 2
ATOM 1602 O O . PRO A 1 15 ? -10.802 1.043 7.627 1.00 0.00 15 PRO A O 2
ATOM 1613 N N . PRO A 1 16 ? -11.924 0.515 9.517 1.00 0.00 16 PRO A N 2
ATOM 1614 C CA . PRO A 1 16 ? -10.839 0.834 10.427 1.00 0.00 16 PRO A CA 2
ATOM 1615 C C . PRO A 1 16 ? -9.669 -0.101 10.146 1.00 0.00 16 PRO A C 2
ATOM 1616 O O . PRO A 1 16 ? -9.765 -1.310 10.363 1.00 0.00 16 PRO A O 2
ATOM 1627 N N . GLY A 1 17 ? -8.588 0.453 9.603 1.00 0.00 17 GLY A N 2
ATOM 1628 C CA . GLY A 1 17 ? -7.379 -0.275 9.277 1.00 0.00 17 GLY A CA 2
ATOM 1629 C C . GLY A 1 17 ? -7.055 -0.309 7.794 1.00 0.00 17 GLY A C 2
ATOM 1630 O O . GLY A 1 17 ? -5.941 -0.709 7.456 1.00 0.00 17 GLY A O 2
ATOM 1634 N N . TRP A 1 18 ? -7.990 0.040 6.911 1.00 0.00 18 TRP A N 2
ATOM 1635 C CA . TRP A 1 18 ? -7.726 0.068 5.479 1.00 0.00 18 TRP A CA 2
ATOM 1636 C C . TRP A 1 18 ? -7.377 1.501 5.119 1.00 0.00 18 TRP A C 2
ATOM 1637 O O . TRP A 1 18 ? -7.887 2.439 5.735 1.00 0.00 18 TRP A O 2
ATOM 1658 N N . GLU A 1 19 ? -6.556 1.679 4.087 1.00 0.00 19 GLU A N 2
ATOM 1659 C CA . GLU A 1 19 ? -6.151 3.005 3.652 1.00 0.00 19 GLU A CA 2
ATOM 1660 C C . GLU A 1 19 ? -6.231 3.128 2.136 1.00 0.00 19 GLU A C 2
ATOM 1661 O O . GLU A 1 19 ? -6.055 2.138 1.416 1.00 0.00 19 GLU A O 2
ATOM 1673 N N . ARG A 1 20 ? -6.533 4.338 1.662 1.00 0.00 20 ARG A N 2
ATOM 1674 C CA . ARG A 1 20 ? -6.630 4.685 0.254 1.00 0.00 20 ARG A CA 2
ATOM 1675 C C . ARG A 1 20 ? -5.360 5.449 -0.061 1.00 0.00 20 ARG A C 2
ATOM 1676 O O . ARG A 1 20 ? -4.998 6.391 0.648 1.00 0.00 20 ARG A O 2
ATOM 1697 N N . VAL A 1 21 ? -4.692 5.046 -1.124 1.00 0.00 21 VAL A N 2
ATOM 1698 C CA . VAL A 1 21 ? -3.468 5.668 -1.582 1.00 0.00 21 VAL A CA 2
ATOM 1699 C C . VAL A 1 21 ? -3.731 6.236 -2.978 1.00 0.00 21 VAL A C 2
ATOM 1700 O O . VAL A 1 21 ? -4.455 5.630 -3.770 1.00 0.00 21 VAL A O 2
ATOM 1713 N N . GLU A 1 22 ? -3.124 7.376 -3.294 1.00 0.00 22 GLU A N 2
ATOM 1714 C CA . GLU A 1 22 ? -3.240 8.048 -4.579 1.00 0.00 22 GLU A CA 2
ATOM 1715 C C . GLU A 1 22 ? -1.823 8.305 -5.097 1.00 0.00 22 GLU A C 2
ATOM 1716 O O . GLU A 1 22 ? -0.900 8.506 -4.303 1.00 0.00 22 GLU A O 2
ATOM 1728 N N . SER A 1 23 ? -1.636 8.265 -6.414 1.00 0.00 23 SER A N 2
ATOM 1729 C CA . SER A 1 23 ? -0.359 8.456 -7.089 1.00 0.00 23 SER A CA 2
ATOM 1730 C C . SER A 1 23 ? -0.574 8.880 -8.543 1.00 0.00 23 SER A C 2
ATOM 1731 O O . SER A 1 23 ? -1.667 8.699 -9.082 1.00 0.00 23 SER A O 2
ATOM 1739 N N . SER A 1 24 ? 0.463 9.398 -9.200 1.00 0.00 24 SER A N 2
ATOM 1740 C CA . SER A 1 24 ? 0.363 9.800 -10.595 1.00 0.00 24 SER A CA 2
ATOM 1741 C C . SER A 1 24 ? 0.778 8.636 -11.506 1.00 0.00 24 SER A C 2
ATOM 1742 O O . SER A 1 24 ? 0.222 8.502 -12.598 1.00 0.00 24 SER A O 2
ATOM 1750 N N . GLU A 1 25 ? 1.671 7.751 -11.041 1.00 0.00 25 GLU A N 2
ATOM 1751 C CA . GLU A 1 25 ? 2.175 6.620 -11.819 1.00 0.00 25 GLU A CA 2
ATOM 1752 C C . GLU A 1 25 ? 1.300 5.363 -11.776 1.00 0.00 25 GLU A C 2
ATOM 1753 O O . GLU A 1 25 ? 1.454 4.496 -12.643 1.00 0.00 25 GLU A O 2
ATOM 1765 N N . PHE A 1 26 ? 0.398 5.253 -10.795 1.00 0.00 26 PHE A N 2
ATOM 1766 C CA . PHE A 1 26 ? -0.500 4.108 -10.654 1.00 0.00 26 PHE A CA 2
ATOM 1767 C C . PHE A 1 26 ? -1.947 4.596 -10.696 1.00 0.00 26 PHE A C 2
ATOM 1768 O O . PHE A 1 26 ? -2.759 4.005 -11.410 1.00 0.00 26 PHE A O 2
ATOM 1785 N N . GLY A 1 27 ? -2.295 5.654 -9.954 1.00 0.00 27 GLY A N 2
ATOM 1786 C CA . GLY A 1 27 ? -3.634 6.228 -9.929 1.00 0.00 27 GLY A CA 2
ATOM 1787 C C . GLY A 1 27 ? -4.186 6.242 -8.516 1.00 0.00 27 GLY A C 2
ATOM 1788 O O . GLY A 1 27 ? -3.780 7.059 -7.694 1.00 0.00 27 GLY A O 2
ATOM 1792 N N . THR A 1 28 ? -5.103 5.335 -8.203 1.00 0.00 28 THR A N 2
ATOM 1793 C CA . THR A 1 28 ? -5.719 5.250 -6.882 1.00 0.00 28 THR A CA 2
ATOM 1794 C C . THR A 1 28 ? -5.819 3.780 -6.502 1.00 0.00 28 THR A C 2
ATOM 1795 O O . THR A 1 28 ? -6.385 2.980 -7.254 1.00 0.00 28 THR A O 2
ATOM 1806 N N . TYR A 1 29 ? -5.254 3.403 -5.360 1.00 0.00 29 TYR A N 2
ATOM 1807 C CA . TYR A 1 29 ? -5.271 2.032 -4.890 1.00 0.00 29 TYR A CA 2
ATOM 1808 C C . TYR A 1 29 ? -5.602 1.967 -3.401 1.00 0.00 29 TYR A C 2
ATOM 1809 O O . TYR A 1 29 ? -5.749 2.995 -2.744 1.00 0.00 29 TYR A O 2
ATOM 1827 N N . TYR A 1 30 ? -5.719 0.758 -2.853 1.00 0.00 30 TYR A N 2
ATOM 1828 C CA . TYR A 1 30 ? -6.071 0.538 -1.458 1.00 0.00 30 TYR A CA 2
ATOM 1829 C C . TYR A 1 30 ? -5.129 -0.474 -0.816 1.00 0.00 30 TYR A C 2
ATOM 1830 O O . TYR A 1 30 ? -4.624 -1.374 -1.497 1.00 0.00 30 TYR A O 2
ATOM 1848 N N . VAL A 1 31 ? -4.926 -0.369 0.498 1.00 0.00 31 VAL A N 2
ATOM 1849 C CA . VAL A 1 31 ? -4.057 -1.280 1.248 1.00 0.00 31 VAL A CA 2
ATOM 1850 C C . VAL A 1 31 ? -4.754 -1.795 2.508 1.00 0.00 31 VAL A C 2
ATOM 1851 O O . VAL A 1 31 ? -5.415 -1.037 3.219 1.00 0.00 31 VAL A O 2
ATOM 1864 N N . ASP A 1 32 ? -4.577 -3.094 2.754 1.00 0.00 32 ASP A N 2
ATOM 1865 C CA . ASP A 1 32 ? -5.081 -3.870 3.881 1.00 0.00 32 ASP A CA 2
ATOM 1866 C C . ASP A 1 32 ? -3.911 -4.016 4.824 1.00 0.00 32 ASP A C 2
ATOM 1867 O O . ASP A 1 32 ? -2.963 -4.724 4.503 1.00 0.00 32 ASP A O 2
ATOM 1876 N N . HIS A 1 33 ? -3.930 -3.326 5.956 1.00 0.00 33 HIS A N 2
ATOM 1877 C CA . HIS A 1 33 ? -2.840 -3.415 6.916 1.00 0.00 33 HIS A CA 2
ATOM 1878 C C . HIS A 1 33 ? -2.837 -4.720 7.714 1.00 0.00 33 HIS A C 2
ATOM 1879 O O . HIS A 1 33 ? -1.803 -5.060 8.285 1.00 0.00 33 HIS A O 2
ATOM 1893 N N . THR A 1 34 ? -3.955 -5.442 7.788 1.00 0.00 34 THR A N 2
ATOM 1894 C CA . THR A 1 34 ? -4.033 -6.689 8.534 1.00 0.00 34 THR A CA 2
ATOM 1895 C C . THR A 1 34 ? -3.453 -7.839 7.707 1.00 0.00 34 THR A C 2
ATOM 1896 O O . THR A 1 34 ? -2.682 -8.646 8.232 1.00 0.00 34 THR A O 2
ATOM 1907 N N . ASN A 1 35 ? -3.847 -7.951 6.435 1.00 0.00 35 ASN A N 2
ATOM 1908 C CA . ASN A 1 35 ? -3.417 -9.004 5.514 1.00 0.00 35 ASN A CA 2
ATOM 1909 C C . ASN A 1 35 ? -2.219 -8.582 4.677 1.00 0.00 35 ASN A C 2
ATOM 1910 O O . ASN A 1 35 ? -1.608 -9.400 3.994 1.00 0.00 35 ASN A O 2
ATOM 1921 N N . LYS A 1 36 ? -1.872 -7.298 4.734 1.00 0.00 36 LYS A N 2
ATOM 1922 C CA . LYS A 1 36 ? -0.758 -6.666 4.043 1.00 0.00 36 LYS A CA 2
ATOM 1923 C C . LYS A 1 36 ? -0.843 -6.909 2.539 1.00 0.00 36 LYS A C 2
ATOM 1924 O O . LYS A 1 36 ? 0.144 -7.297 1.909 1.00 0.00 36 LYS A O 2
ATOM 1943 N N . ARG A 1 37 ? -2.038 -6.743 1.965 1.00 0.00 37 ARG A N 2
ATOM 1944 C CA . ARG A 1 37 ? -2.298 -6.941 0.535 1.00 0.00 37 ARG A CA 2
ATOM 1945 C C . ARG A 1 37 ? -2.676 -5.609 -0.100 1.00 0.00 37 ARG A C 2
ATOM 1946 O O . ARG A 1 37 ? -3.004 -4.650 0.609 1.00 0.00 37 ARG A O 2
ATOM 1967 N N . ALA A 1 38 ? -2.630 -5.543 -1.428 1.00 0.00 38 ALA A N 2
ATOM 1968 C CA . ALA A 1 38 ? -2.939 -4.371 -2.220 1.00 0.00 38 ALA A CA 2
ATOM 1969 C C . ALA A 1 38 ? -3.989 -4.736 -3.262 1.00 0.00 38 ALA A C 2
ATOM 1970 O O . ALA A 1 38 ? -4.064 -5.891 -3.685 1.00 0.00 38 ALA A O 2
ATOM 1977 N N . GLN A 1 39 ? -4.817 -3.769 -3.650 1.00 0.00 39 GLN A N 2
ATOM 1978 C CA . GLN A 1 39 ? -5.858 -3.915 -4.656 1.00 0.00 39 GLN A CA 2
ATOM 1979 C C . GLN A 1 39 ? -6.264 -2.546 -5.187 1.00 0.00 39 GLN A C 2
ATOM 1980 O O . GLN A 1 39 ? -6.228 -1.552 -4.463 1.00 0.00 39 GLN A O 2
ATOM 1994 N N . TYR A 1 40 ? -6.730 -2.509 -6.434 1.00 0.00 40 TYR A N 2
ATOM 1995 C CA . TYR A 1 40 ? -7.157 -1.292 -7.108 1.00 0.00 40 TYR A CA 2
ATOM 1996 C C . TYR A 1 40 ? -8.668 -1.059 -6.941 1.00 0.00 40 TYR A C 2
ATOM 1997 O O . TYR A 1 40 ? -9.239 -0.237 -7.652 1.00 0.00 40 TYR A O 2
ATOM 2015 N N . ARG A 1 41 ? -9.361 -1.799 -6.065 1.00 0.00 41 ARG A N 2
ATOM 2016 C CA . ARG A 1 41 ? -10.802 -1.657 -5.834 1.00 0.00 41 ARG A CA 2
ATOM 2017 C C . ARG A 1 41 ? -11.098 -1.547 -4.347 1.00 0.00 41 ARG A C 2
ATOM 2018 O O . ARG A 1 41 ? -10.282 -1.966 -3.524 1.00 0.00 41 ARG A O 2
ATOM 2039 N N . HIS A 1 42 ? -12.273 -1.018 -4.010 1.00 0.00 42 HIS A N 2
ATOM 2040 C CA . HIS A 1 42 ? -12.698 -0.840 -2.626 1.00 0.00 42 HIS A CA 2
ATOM 2041 C C . HIS A 1 42 ? -12.818 -2.217 -1.945 1.00 0.00 42 HIS A C 2
ATOM 2042 O O . HIS A 1 42 ? -13.331 -3.148 -2.582 1.00 0.00 42 HIS A O 2
ATOM 2056 N N . PRO A 1 43 ? -12.378 -2.374 -0.684 1.00 0.00 43 PRO A N 2
ATOM 2057 C CA . PRO A 1 43 ? -12.397 -3.623 0.085 1.00 0.00 43 PRO A CA 2
ATOM 2058 C C . PRO A 1 43 ? -13.774 -4.053 0.602 1.00 0.00 43 PRO A C 2
ATOM 2059 O O . PRO A 1 43 ? -13.940 -4.326 1.793 1.00 0.00 43 PRO A O 2
ATOM 2070 N N . SER A 1 44 ? -14.764 -4.140 -0.280 1.00 0.00 44 SER A N 2
ATOM 2071 C CA . SER A 1 44 ? -16.101 -4.547 0.108 1.00 0.00 44 SER A CA 2
ATOM 2072 C C . SER A 1 44 ? -16.064 -5.966 0.703 1.00 0.00 44 SER A C 2
ATOM 2073 O O . SER A 1 44 ? -15.401 -6.855 0.163 1.00 0.00 44 SER A O 2
ATOM 2081 N N . GLY A 1 45 ? -16.800 -6.205 1.788 1.00 0.00 45 GLY A N 2
ATOM 2082 C CA . GLY A 1 45 ? -16.875 -7.491 2.482 1.00 0.00 45 GLY A CA 2
ATOM 2083 C C . GLY A 1 45 ? -17.835 -7.389 3.667 1.00 0.00 45 GLY A C 2
ATOM 2084 O O . GLY A 1 45 ? -18.442 -6.328 3.856 1.00 0.00 45 GLY A O 2
ATOM 2088 N N . PRO A 1 46 ? -18.075 -8.466 4.430 1.00 0.00 46 PRO A N 2
ATOM 2089 C CA . PRO A 1 46 ? -18.966 -8.424 5.580 1.00 0.00 46 PRO A CA 2
ATOM 2090 C C . PRO A 1 46 ? -18.233 -7.804 6.777 1.00 0.00 46 PRO A C 2
ATOM 2091 O O . PRO A 1 46 ? -17.002 -7.784 6.814 1.00 0.00 46 PRO A O 2
ATOM 2102 N N . SER A 1 47 ? -18.983 -7.332 7.772 1.00 0.00 47 SER A N 2
ATOM 2103 C CA . SER A 1 47 ? -18.435 -6.721 8.974 1.00 0.00 47 SER A CA 2
ATOM 2104 C C . SER A 1 47 ? -19.306 -7.126 10.152 1.00 0.00 47 SER A C 2
ATOM 2105 O O . SER A 1 47 ? -20.187 -6.363 10.565 1.00 0.00 47 SER A O 2
ATOM 2113 N N . SER A 1 48 ? -19.139 -8.354 10.633 1.00 0.00 48 SER A N 2
ATOM 2114 C CA . SER A 1 48 ? -19.912 -8.864 11.751 1.00 0.00 48 SER A CA 2
ATOM 2115 C C . SER A 1 48 ? -19.290 -8.399 13.069 1.00 0.00 48 SER A C 2
ATOM 2116 O O . SER A 1 48 ? -19.964 -7.717 13.844 1.00 0.00 48 SER A O 2
ATOM 2124 N N . GLY A 1 49 ? -18.012 -8.691 13.312 1.00 0.00 49 GLY A N 2
ATOM 2125 C CA . GLY A 1 49 ? -17.308 -8.304 14.526 1.00 0.00 49 GLY A CA 2
ATOM 2126 C C . GLY A 1 49 ? -16.174 -9.259 14.819 1.00 0.00 49 GLY A C 2
ATOM 2127 O O . GLY A 1 49 ? -15.151 -8.827 15.386 1.00 0.00 49 GLY A O 2
ATOM 2131 N N . GLY B 1 1 ? 19.211 11.030 18.908 1.00 0.00 1 GLY B N 2
ATOM 2132 C CA . GLY B 1 1 ? 20.284 10.724 17.951 1.00 0.00 1 GLY B CA 2
ATOM 2133 C C . GLY B 1 1 ? 21.129 11.948 17.682 1.00 0.00 1 GLY B C 2
ATOM 2134 O O . GLY B 1 1 ? 21.555 12.592 18.640 1.00 0.00 1 GLY B O 2
ATOM 2138 N N . SER B 1 2 ? 21.384 12.271 16.410 1.00 0.00 2 SER B N 2
ATOM 2139 C CA . SER B 1 2 ? 22.195 13.430 16.020 1.00 0.00 2 SER B CA 2
ATOM 2140 C C . SER B 1 2 ? 21.494 14.329 14.995 1.00 0.00 2 SER B C 2
ATOM 2141 O O . SER B 1 2 ? 22.036 15.380 14.660 1.00 0.00 2 SER B O 2
ATOM 2149 N N . SER B 1 3 ? 20.337 13.935 14.450 1.00 0.00 3 SER B N 2
ATOM 2150 C CA . SER B 1 3 ? 19.623 14.780 13.498 1.00 0.00 3 SER B CA 2
ATOM 2151 C C . SER B 1 3 ? 18.929 15.898 14.277 1.00 0.00 3 SER B C 2
ATOM 2152 O O . SER B 1 3 ? 18.703 15.760 15.482 1.00 0.00 3 SER B O 2
ATOM 2160 N N . GLY B 1 4 ? 18.559 16.983 13.599 1.00 0.00 4 GLY B N 2
ATOM 2161 C CA . GLY B 1 4 ? 17.849 18.089 14.216 1.00 0.00 4 GLY B CA 2
ATOM 2162 C C . GLY B 1 4 ? 16.401 17.633 14.208 1.00 0.00 4 GLY B C 2
ATOM 2163 O O . GLY B 1 4 ? 15.908 17.050 15.173 1.00 0.00 4 GLY B O 2
ATOM 2167 N N . SER B 1 5 ? 15.736 17.843 13.081 1.00 0.00 5 SER B N 2
ATOM 2168 C CA . SER B 1 5 ? 14.363 17.453 12.840 1.00 0.00 5 SER B CA 2
ATOM 2169 C C . SER B 1 5 ? 14.229 17.332 11.326 1.00 0.00 5 SER B C 2
ATOM 2170 O O . SER B 1 5 ? 14.619 18.250 10.596 1.00 0.00 5 SER B O 2
ATOM 2178 N N . SER B 1 6 ? 13.774 16.174 10.850 1.00 0.00 6 SER B N 2
ATOM 2179 C CA . SER B 1 6 ? 13.594 15.879 9.439 1.00 0.00 6 SER B CA 2
ATOM 2180 C C . SER B 1 6 ? 12.741 14.610 9.285 1.00 0.00 6 SER B C 2
ATOM 2181 O O . SER B 1 6 ? 12.329 13.994 10.278 1.00 0.00 6 SER B O 2
ATOM 2189 N N . GLY B 1 7 ? 12.467 14.216 8.041 1.00 0.00 7 GLY B N 2
ATOM 2190 C CA . GLY B 1 7 ? 11.710 13.014 7.714 1.00 0.00 7 GLY B CA 2
ATOM 2191 C C . GLY B 1 7 ? 12.670 11.813 7.737 1.00 0.00 7 GLY B C 2
ATOM 2192 O O . GLY B 1 7 ? 13.892 12.012 7.796 1.00 0.00 7 GLY B O 2
ATOM 2196 N N . PRO B 1 8 ? 12.174 10.570 7.634 1.00 0.00 8 PRO B N 2
ATOM 2197 C CA . PRO B 1 8 ? 13.013 9.374 7.674 1.00 0.00 8 PRO B CA 2
ATOM 2198 C C . PRO B 1 8 ? 13.962 9.210 6.478 1.00 0.00 8 PRO B C 2
ATOM 2199 O O . PRO B 1 8 ? 15.153 8.949 6.673 1.00 0.00 8 PRO B O 2
ATOM 2210 N N . LEU B 1 9 ? 13.436 9.289 5.251 1.00 0.00 9 LEU B N 2
ATOM 2211 C CA . LEU B 1 9 ? 14.163 9.143 3.988 1.00 0.00 9 LEU B CA 2
ATOM 2212 C C . LEU B 1 9 ? 13.389 9.834 2.858 1.00 0.00 9 LEU B C 2
ATOM 2213 O O . LEU B 1 9 ? 12.317 10.391 3.107 1.00 0.00 9 LEU B O 2
ATOM 2229 N N . GLU B 1 10 ? 13.928 9.805 1.638 1.00 0.00 10 GLU B N 2
ATOM 2230 C CA . GLU B 1 10 ? 13.377 10.399 0.416 1.00 0.00 10 GLU B CA 2
ATOM 2231 C C . GLU B 1 10 ? 12.400 9.438 -0.261 1.00 0.00 10 GLU B C 2
ATOM 2232 O O . GLU B 1 10 ? 12.093 8.363 0.261 1.00 0.00 10 GLU B O 2
ATOM 2244 N N . ARG B 1 11 ? 11.869 9.854 -1.409 1.00 0.00 11 ARG B N 2
ATOM 2245 C CA . ARG B 1 11 ? 10.904 9.086 -2.187 1.00 0.00 11 ARG B CA 2
ATOM 2246 C C . ARG B 1 11 ? 11.540 8.512 -3.448 1.00 0.00 11 ARG B C 2
ATOM 2247 O O . ARG B 1 11 ? 11.595 7.299 -3.635 1.00 0.00 11 ARG B O 2
ATOM 2268 N N . GLU B 1 12 ? 12.138 9.398 -4.238 1.00 0.00 12 GLU B N 2
ATOM 2269 C CA . GLU B 1 12 ? 12.810 9.185 -5.522 1.00 0.00 12 GLU B CA 2
ATOM 2270 C C . GLU B 1 12 ? 13.926 8.120 -5.557 1.00 0.00 12 GLU B C 2
ATOM 2271 O O . GLU B 1 12 ? 14.495 7.884 -6.626 1.00 0.00 12 GLU B O 2
ATOM 2283 N N . GLY B 1 13 ? 14.278 7.491 -4.433 1.00 0.00 13 GLY B N 2
ATOM 2284 C CA . GLY B 1 13 ? 15.324 6.477 -4.349 1.00 0.00 13 GLY B CA 2
ATOM 2285 C C . GLY B 1 13 ? 14.825 5.038 -4.442 1.00 0.00 13 GLY B C 2
ATOM 2286 O O . GLY B 1 13 ? 15.645 4.119 -4.385 1.00 0.00 13 GLY B O 2
ATOM 2290 N N . LEU B 1 14 ? 13.513 4.811 -4.536 1.00 0.00 14 LEU B N 2
ATOM 2291 C CA . LEU B 1 14 ? 12.926 3.472 -4.620 1.00 0.00 14 LEU B CA 2
ATOM 2292 C C . LEU B 1 14 ? 13.045 2.867 -6.026 1.00 0.00 14 LEU B C 2
ATOM 2293 O O . LEU B 1 14 ? 13.144 3.624 -6.997 1.00 0.00 14 LEU B O 2
ATOM 2309 N N . PRO B 1 15 ? 12.978 1.529 -6.162 1.00 0.00 15 PRO B N 2
ATOM 2310 C CA . PRO B 1 15 ? 13.076 0.871 -7.458 1.00 0.00 15 PRO B CA 2
ATOM 2311 C C . PRO B 1 15 ? 11.813 1.087 -8.300 1.00 0.00 15 PRO B C 2
ATOM 2312 O O . PRO B 1 15 ? 10.761 1.445 -7.754 1.00 0.00 15 PRO B O 2
ATOM 2323 N N . PRO B 1 16 ? 11.885 0.812 -9.614 1.00 0.00 16 PRO B N 2
ATOM 2324 C CA . PRO B 1 16 ? 10.760 0.982 -10.514 1.00 0.00 16 PRO B CA 2
ATOM 2325 C C . PRO B 1 16 ? 9.592 0.090 -10.098 1.00 0.00 16 PRO B C 2
ATOM 2326 O O . PRO B 1 16 ? 9.724 -1.137 -10.042 1.00 0.00 16 PRO B O 2
ATOM 2337 N N . GLY B 1 17 ? 8.441 0.698 -9.820 1.00 0.00 17 GLY B N 2
ATOM 2338 C CA . GLY B 1 17 ? 7.215 0.019 -9.432 1.00 0.00 17 GLY B CA 2
ATOM 2339 C C . GLY B 1 17 ? 6.912 0.037 -7.939 1.00 0.00 17 GLY B C 2
ATOM 2340 O O . GLY B 1 17 ? 5.816 -0.392 -7.558 1.00 0.00 17 GLY B O 2
ATOM 2344 N N . TRP B 1 18 ? 7.846 0.455 -7.084 1.00 0.00 18 TRP B N 2
ATOM 2345 C CA . TRP B 1 18 ? 7.597 0.522 -5.648 1.00 0.00 18 TRP B CA 2
ATOM 2346 C C . TRP B 1 18 ? 7.135 1.936 -5.301 1.00 0.00 18 TRP B C 2
ATOM 2347 O O . TRP B 1 18 ? 7.354 2.872 -6.063 1.00 0.00 18 TRP B O 2
ATOM 2368 N N . GLU B 1 19 ? 6.501 2.108 -4.142 1.00 0.00 19 GLU B N 2
ATOM 2369 C CA . GLU B 1 19 ? 6.020 3.419 -3.687 1.00 0.00 19 GLU B CA 2
ATOM 2370 C C . GLU B 1 19 ? 6.101 3.463 -2.154 1.00 0.00 19 GLU B C 2
ATOM 2371 O O . GLU B 1 19 ? 6.287 2.410 -1.522 1.00 0.00 19 GLU B O 2
ATOM 2383 N N . ARG B 1 20 ? 5.923 4.631 -1.532 1.00 0.00 20 ARG B N 2
ATOM 2384 C CA . ARG B 1 20 ? 5.961 4.833 -0.086 1.00 0.00 20 ARG B CA 2
ATOM 2385 C C . ARG B 1 20 ? 4.709 5.574 0.352 1.00 0.00 20 ARG B C 2
ATOM 2386 O O . ARG B 1 20 ? 4.456 6.686 -0.105 1.00 0.00 20 ARG B O 2
ATOM 2407 N N . VAL B 1 21 ? 3.947 4.969 1.253 1.00 0.00 21 VAL B N 2
ATOM 2408 C CA . VAL B 1 21 ? 2.729 5.559 1.777 1.00 0.00 21 VAL B CA 2
ATOM 2409 C C . VAL B 1 21 ? 3.086 6.233 3.098 1.00 0.00 21 VAL B C 2
ATOM 2410 O O . VAL B 1 21 ? 3.600 5.561 4.001 1.00 0.00 21 VAL B O 2
ATOM 2423 N N . GLU B 1 22 ? 2.814 7.528 3.248 1.00 0.00 22 GLU B N 2
ATOM 2424 C CA . GLU B 1 22 ? 3.083 8.269 4.477 1.00 0.00 22 GLU B CA 2
ATOM 2425 C C . GLU B 1 22 ? 1.747 8.676 5.099 1.00 0.00 22 GLU B C 2
ATOM 2426 O O . GLU B 1 22 ? 0.816 9.064 4.393 1.00 0.00 22 GLU B O 2
ATOM 2438 N N . SER B 1 23 ? 1.631 8.551 6.417 1.00 0.00 23 SER B N 2
ATOM 2439 C CA . SER B 1 23 ? 0.442 8.858 7.198 1.00 0.00 23 SER B CA 2
ATOM 2440 C C . SER B 1 23 ? 0.869 9.287 8.609 1.00 0.00 23 SER B C 2
ATOM 2441 O O . SER B 1 23 ? 1.976 9.799 8.796 1.00 0.00 23 SER B O 2
ATOM 2449 N N . SER B 1 24 ? -0.025 9.100 9.580 1.00 0.00 24 SER B N 2
ATOM 2450 C CA . SER B 1 24 ? 0.153 9.398 10.990 1.00 0.00 24 SER B CA 2
ATOM 2451 C C . SER B 1 24 ? -0.199 8.128 11.766 1.00 0.00 24 SER B C 2
ATOM 2452 O O . SER B 1 24 ? 0.667 7.574 12.437 1.00 0.00 24 SER B O 2
ATOM 2460 N N . GLU B 1 25 ? -1.413 7.597 11.552 1.00 0.00 25 GLU B N 2
ATOM 2461 C CA . GLU B 1 25 ? -1.927 6.395 12.213 1.00 0.00 25 GLU B CA 2
ATOM 2462 C C . GLU B 1 25 ? -1.089 5.143 11.932 1.00 0.00 25 GLU B C 2
ATOM 2463 O O . GLU B 1 25 ? -1.108 4.203 12.724 1.00 0.00 25 GLU B O 2
ATOM 2475 N N . PHE B 1 26 ? -0.390 5.106 10.793 1.00 0.00 26 PHE B N 2
ATOM 2476 C CA . PHE B 1 26 ? 0.456 3.984 10.410 1.00 0.00 26 PHE B CA 2
ATOM 2477 C C . PHE B 1 26 ? 1.906 4.458 10.399 1.00 0.00 26 PHE B C 2
ATOM 2478 O O . PHE B 1 26 ? 2.778 3.728 10.873 1.00 0.00 26 PHE B O 2
ATOM 2495 N N . GLY B 1 27 ? 2.175 5.658 9.878 1.00 0.00 27 GLY B N 2
ATOM 2496 C CA . GLY B 1 27 ? 3.499 6.249 9.840 1.00 0.00 27 GLY B CA 2
ATOM 2497 C C . GLY B 1 27 ? 4.072 6.286 8.441 1.00 0.00 27 GLY B C 2
ATOM 2498 O O . GLY B 1 27 ? 3.768 7.204 7.677 1.00 0.00 27 GLY B O 2
ATOM 2502 N N . THR B 1 28 ? 4.895 5.306 8.087 1.00 0.00 28 THR B N 2
ATOM 2503 C CA . THR B 1 28 ? 5.531 5.245 6.777 1.00 0.00 28 THR B CA 2
ATOM 2504 C C . THR B 1 28 ? 5.749 3.784 6.381 1.00 0.00 28 THR B C 2
ATOM 2505 O O . THR B 1 28 ? 6.601 3.109 6.974 1.00 0.00 28 THR B O 2
ATOM 2516 N N . TYR B 1 29 ? 4.985 3.276 5.411 1.00 0.00 29 TYR B N 2
ATOM 2517 C CA . TYR B 1 29 ? 5.103 1.900 4.927 1.00 0.00 29 TYR B CA 2
ATOM 2518 C C . TYR B 1 29 ? 5.316 1.902 3.417 1.00 0.00 29 TYR B C 2
ATOM 2519 O O . TYR B 1 29 ? 5.285 2.954 2.774 1.00 0.00 29 TYR B O 2
ATOM 2537 N N . TYR B 1 30 ? 5.508 0.720 2.838 1.00 0.00 30 TYR B N 2
ATOM 2538 C CA . TYR B 1 30 ? 5.766 0.551 1.425 1.00 0.00 30 TYR B CA 2
ATOM 2539 C C . TYR B 1 30 ? 4.857 -0.524 0.849 1.00 0.00 30 TYR B C 2
ATOM 2540 O O . TYR B 1 30 ? 4.411 -1.419 1.575 1.00 0.00 30 TYR B O 2
ATOM 2558 N N . VAL B 1 31 ? 4.628 -0.473 -0.461 1.00 0.00 31 VAL B N 2
ATOM 2559 C CA . VAL B 1 31 ? 3.793 -1.416 -1.189 1.00 0.00 31 VAL B CA 2
ATOM 2560 C C . VAL B 1 31 ? 4.465 -1.742 -2.519 1.00 0.00 31 VAL B C 2
ATOM 2561 O O . VAL B 1 31 ? 5.074 -0.883 -3.167 1.00 0.00 31 VAL B O 2
ATOM 2574 N N . ASP B 1 32 ? 4.331 -3.007 -2.895 1.00 0.00 32 ASP B N 2
ATOM 2575 C CA . ASP B 1 32 ? 4.831 -3.626 -4.106 1.00 0.00 32 ASP B CA 2
ATOM 2576 C C . ASP B 1 32 ? 3.611 -3.828 -4.978 1.00 0.00 32 ASP B C 2
ATOM 2577 O O . ASP B 1 32 ? 2.688 -4.534 -4.573 1.00 0.00 32 ASP B O 2
ATOM 2586 N N . HIS B 1 33 ? 3.556 -3.146 -6.116 1.00 0.00 33 HIS B N 2
ATOM 2587 C CA . HIS B 1 33 ? 2.445 -3.234 -7.053 1.00 0.00 33 HIS B CA 2
ATOM 2588 C C . HIS B 1 33 ? 2.513 -4.488 -7.941 1.00 0.00 33 HIS B C 2
ATOM 2589 O O . HIS B 1 33 ? 1.506 -4.854 -8.546 1.00 0.00 33 HIS B O 2
ATOM 2603 N N . THR B 1 34 ? 3.666 -5.149 -8.039 1.00 0.00 34 THR B N 2
ATOM 2604 C CA . THR B 1 34 ? 3.878 -6.360 -8.827 1.00 0.00 34 THR B CA 2
ATOM 2605 C C . THR B 1 34 ? 3.351 -7.570 -8.049 1.00 0.00 34 THR B C 2
ATOM 2606 O O . THR B 1 34 ? 2.674 -8.451 -8.584 1.00 0.00 34 THR B O 2
ATOM 2617 N N . ASN B 1 35 ? 3.672 -7.637 -6.757 1.00 0.00 35 ASN B N 2
ATOM 2618 C CA . ASN B 1 35 ? 3.277 -8.723 -5.871 1.00 0.00 35 ASN B CA 2
ATOM 2619 C C . ASN B 1 35 ? 2.006 -8.383 -5.101 1.00 0.00 35 ASN B C 2
ATOM 2620 O O . ASN B 1 35 ? 1.350 -9.284 -4.573 1.00 0.00 35 ASN B O 2
ATOM 2631 N N . LYS B 1 36 ? 1.622 -7.103 -5.085 1.00 0.00 36 LYS B N 2
ATOM 2632 C CA . LYS B 1 36 ? 0.455 -6.533 -4.413 1.00 0.00 36 LYS B CA 2
ATOM 2633 C C . LYS B 1 36 ? 0.538 -6.831 -2.916 1.00 0.00 36 LYS B C 2
ATOM 2634 O O . LYS B 1 36 ? -0.396 -7.394 -2.337 1.00 0.00 36 LYS B O 2
ATOM 2653 N N . ARG B 1 37 ? 1.667 -6.473 -2.282 1.00 0.00 37 ARG B N 2
ATOM 2654 C CA . ARG B 1 37 ? 1.891 -6.715 -0.851 1.00 0.00 37 ARG B CA 2
ATOM 2655 C C . ARG B 1 37 ? 2.469 -5.486 -0.167 1.00 0.00 37 ARG B C 2
ATOM 2656 O O . ARG B 1 37 ? 3.179 -4.714 -0.820 1.00 0.00 37 ARG B O 2
ATOM 2677 N N . ALA B 1 38 ? 2.232 -5.341 1.138 1.00 0.00 38 ALA B N 2
ATOM 2678 C CA . ALA B 1 38 ? 2.709 -4.229 1.953 1.00 0.00 38 ALA B CA 2
ATOM 2679 C C . ALA B 1 38 ? 3.789 -4.703 2.928 1.00 0.00 38 ALA B C 2
ATOM 2680 O O . ALA B 1 38 ? 3.732 -5.837 3.408 1.00 0.00 38 ALA B O 2
ATOM 2687 N N . GLN B 1 39 ? 4.774 -3.852 3.216 1.00 0.00 39 GLN B N 2
ATOM 2688 C CA . GLN B 1 39 ? 5.847 -4.146 4.159 1.00 0.00 39 GLN B CA 2
ATOM 2689 C C . GLN B 1 39 ? 6.273 -2.853 4.859 1.00 0.00 39 GLN B C 2
ATOM 2690 O O . GLN B 1 39 ? 6.228 -1.765 4.281 1.00 0.00 39 GLN B O 2
ATOM 2704 N N . TYR B 1 40 ? 6.755 -2.991 6.095 1.00 0.00 40 TYR B N 2
ATOM 2705 C CA . TYR B 1 40 ? 7.208 -1.906 6.962 1.00 0.00 40 TYR B CA 2
ATOM 2706 C C . TYR B 1 40 ? 8.733 -1.684 6.887 1.00 0.00 40 TYR B C 2
ATOM 2707 O O . TYR B 1 40 ? 9.326 -1.131 7.812 1.00 0.00 40 TYR B O 2
ATOM 2725 N N . ARG B 1 41 ? 9.411 -2.161 5.837 1.00 0.00 41 ARG B N 2
ATOM 2726 C CA . ARG B 1 41 ? 10.860 -2.017 5.642 1.00 0.00 41 ARG B CA 2
ATOM 2727 C C . ARG B 1 41 ? 11.139 -1.745 4.167 1.00 0.00 41 ARG B C 2
ATOM 2728 O O . ARG B 1 41 ? 10.282 -2.048 3.346 1.00 0.00 41 ARG B O 2
ATOM 2749 N N . HIS B 1 42 ? 12.305 -1.184 3.833 1.00 0.00 42 HIS B N 2
ATOM 2750 C CA . HIS B 1 42 ? 12.685 -0.839 2.457 1.00 0.00 42 HIS B CA 2
ATOM 2751 C C . HIS B 1 42 ? 12.750 -2.073 1.533 1.00 0.00 42 HIS B C 2
ATOM 2752 O O . HIS B 1 42 ? 13.092 -3.170 2.006 1.00 0.00 42 HIS B O 2
ATOM 2766 N N . PRO B 1 43 ? 12.521 -1.925 0.214 1.00 0.00 43 PRO B N 2
ATOM 2767 C CA . PRO B 1 43 ? 12.528 -3.039 -0.732 1.00 0.00 43 PRO B CA 2
ATOM 2768 C C . PRO B 1 43 ? 13.907 -3.485 -1.238 1.00 0.00 43 PRO B C 2
ATOM 2769 O O . PRO B 1 43 ? 14.299 -3.185 -2.364 1.00 0.00 43 PRO B O 2
ATOM 2780 N N . SER B 1 44 ? 14.649 -4.224 -0.415 1.00 0.00 44 SER B N 2
ATOM 2781 C CA . SER B 1 44 ? 15.957 -4.754 -0.790 1.00 0.00 44 SER B CA 2
ATOM 2782 C C . SER B 1 44 ? 15.766 -5.993 -1.667 1.00 0.00 44 SER B C 2
ATOM 2783 O O . SER B 1 44 ? 14.734 -6.670 -1.571 1.00 0.00 44 SER B O 2
ATOM 2791 N N . GLY B 1 45 ? 16.808 -6.389 -2.395 1.00 0.00 45 GLY B N 2
ATOM 2792 C CA . GLY B 1 45 ? 16.801 -7.565 -3.247 1.00 0.00 45 GLY B CA 2
ATOM 2793 C C . GLY B 1 45 ? 17.638 -7.412 -4.510 1.00 0.00 45 GLY B C 2
ATOM 2794 O O . GLY B 1 45 ? 18.042 -6.298 -4.853 1.00 0.00 45 GLY B O 2
ATOM 2798 N N . PRO B 1 46 ? 17.944 -8.533 -5.180 1.00 0.00 46 PRO B N 2
ATOM 2799 C CA . PRO B 1 46 ? 18.701 -8.517 -6.416 1.00 0.00 46 PRO B CA 2
ATOM 2800 C C . PRO B 1 46 ? 17.733 -8.057 -7.512 1.00 0.00 46 PRO B C 2
ATOM 2801 O O . PRO B 1 46 ? 16.534 -8.342 -7.443 1.00 0.00 46 PRO B O 2
ATOM 2812 N N . SER B 1 47 ? 18.234 -7.404 -8.554 1.00 0.00 47 SER B N 2
ATOM 2813 C CA . SER B 1 47 ? 17.400 -6.914 -9.642 1.00 0.00 47 SER B CA 2
ATOM 2814 C C . SER B 1 47 ? 18.137 -7.106 -10.964 1.00 0.00 47 SER B C 2
ATOM 2815 O O . SER B 1 47 ? 18.481 -6.152 -11.657 1.00 0.00 47 SER B O 2
ATOM 2823 N N . SER B 1 48 ? 18.392 -8.371 -11.310 1.00 0.00 48 SER B N 2
ATOM 2824 C CA . SER B 1 48 ? 19.099 -8.741 -12.533 1.00 0.00 48 SER B CA 2
ATOM 2825 C C . SER B 1 48 ? 18.268 -8.568 -13.811 1.00 0.00 48 SER B C 2
ATOM 2826 O O . SER B 1 48 ? 18.835 -8.592 -14.909 1.00 0.00 48 SER B O 2
ATOM 2834 N N . GLY B 1 49 ? 16.954 -8.369 -13.710 1.00 0.00 49 GLY B N 2
ATOM 2835 C CA . GLY B 1 49 ? 16.068 -8.200 -14.850 1.00 0.00 49 GLY B CA 2
ATOM 2836 C C . GLY B 1 49 ? 14.856 -9.067 -14.655 1.00 0.00 49 GLY B C 2
ATOM 2837 O O . GLY B 1 49 ? 13.738 -8.555 -14.854 1.00 0.00 49 GLY B O 2
ATOM 2841 N N . GLY A 1 1 ? -14.946 22.671 -3.458 1.00 0.00 1 GLY A N 3
ATOM 2842 C CA . GLY A 1 1 ? -15.049 23.417 -2.198 1.00 0.00 1 GLY A CA 3
ATOM 2843 C C . GLY A 1 1 ? -14.821 22.481 -1.030 1.00 0.00 1 GLY A C 3
ATOM 2844 O O . GLY A 1 1 ? -15.358 21.371 -1.045 1.00 0.00 1 GLY A O 3
ATOM 2848 N N . SER A 1 2 ? -14.031 22.888 -0.031 1.00 0.00 2 SER A N 3
ATOM 2849 C CA . SER A 1 2 ? -13.748 22.075 1.152 1.00 0.00 2 SER A CA 3
ATOM 2850 C C . SER A 1 2 ? -13.919 22.918 2.419 1.00 0.00 2 SER A C 3
ATOM 2851 O O . SER A 1 2 ? -13.791 24.146 2.362 1.00 0.00 2 SER A O 3
ATOM 2859 N N . SER A 1 3 ? -14.193 22.271 3.549 1.00 0.00 3 SER A N 3
ATOM 2860 C CA . SER A 1 3 ? -14.401 22.857 4.866 1.00 0.00 3 SER A CA 3
ATOM 2861 C C . SER A 1 3 ? -13.585 22.056 5.883 1.00 0.00 3 SER A C 3
ATOM 2862 O O . SER A 1 3 ? -13.402 20.847 5.716 1.00 0.00 3 SER A O 3
ATOM 2870 N N . GLY A 1 4 ? -13.117 22.717 6.942 1.00 0.00 4 GLY A N 3
ATOM 2871 C CA . GLY A 1 4 ? -12.330 22.104 8.005 1.00 0.00 4 GLY A CA 3
ATOM 2872 C C . GLY A 1 4 ? -12.967 22.282 9.380 1.00 0.00 4 GLY A C 3
ATOM 2873 O O . GLY A 1 4 ? -12.633 21.535 10.296 1.00 0.00 4 GLY A O 3
ATOM 2877 N N . SER A 1 5 ? -13.868 23.254 9.545 1.00 0.00 5 SER A N 3
ATOM 2878 C CA . SER A 1 5 ? -14.540 23.499 10.815 1.00 0.00 5 SER A CA 3
ATOM 2879 C C . SER A 1 5 ? -15.680 22.500 11.034 1.00 0.00 5 SER A C 3
ATOM 2880 O O . SER A 1 5 ? -15.993 21.739 10.110 1.00 0.00 5 SER A O 3
ATOM 2888 N N . SER A 1 6 ? -16.321 22.554 12.214 1.00 0.00 6 SER A N 3
ATOM 2889 C CA . SER A 1 6 ? -17.436 21.705 12.637 1.00 0.00 6 SER A CA 3
ATOM 2890 C C . SER A 1 6 ? -18.384 21.431 11.471 1.00 0.00 6 SER A C 3
ATOM 2891 O O . SER A 1 6 ? -19.057 22.345 10.984 1.00 0.00 6 SER A O 3
ATOM 2899 N N . GLY A 1 7 ? -18.368 20.187 10.998 1.00 0.00 7 GLY A N 3
ATOM 2900 C CA . GLY A 1 7 ? -19.174 19.712 9.894 1.00 0.00 7 GLY A CA 3
ATOM 2901 C C . GLY A 1 7 ? -20.474 19.068 10.368 1.00 0.00 7 GLY A C 3
ATOM 2902 O O . GLY A 1 7 ? -20.654 18.802 11.561 1.00 0.00 7 GLY A O 3
ATOM 2906 N N . PRO A 1 8 ? -21.373 18.750 9.424 1.00 0.00 8 PRO A N 3
ATOM 2907 C CA . PRO A 1 8 ? -22.656 18.137 9.729 1.00 0.00 8 PRO A CA 3
ATOM 2908 C C . PRO A 1 8 ? -22.535 16.774 10.401 1.00 0.00 8 PRO A C 3
ATOM 2909 O O . PRO A 1 8 ? -23.324 16.459 11.293 1.00 0.00 8 PRO A O 3
ATOM 2920 N N . LEU A 1 9 ? -21.570 15.965 9.970 1.00 0.00 9 LEU A N 3
ATOM 2921 C CA . LEU A 1 9 ? -21.294 14.615 10.454 1.00 0.00 9 LEU A CA 3
ATOM 2922 C C . LEU A 1 9 ? -19.866 14.213 10.072 1.00 0.00 9 LEU A C 3
ATOM 2923 O O . LEU A 1 9 ? -19.087 15.051 9.607 1.00 0.00 9 LEU A O 3
ATOM 2939 N N . GLU A 1 10 ? -19.527 12.941 10.281 1.00 0.00 10 GLU A N 3
ATOM 2940 C CA . GLU A 1 10 ? -18.224 12.347 10.001 1.00 0.00 10 GLU A CA 3
ATOM 2941 C C . GLU A 1 10 ? -17.772 12.574 8.559 1.00 0.00 10 GLU A C 3
ATOM 2942 O O . GLU A 1 10 ? -18.574 12.794 7.647 1.00 0.00 10 GLU A O 3
ATOM 2954 N N . ARG A 1 11 ? -16.460 12.476 8.354 1.00 0.00 11 ARG A N 3
ATOM 295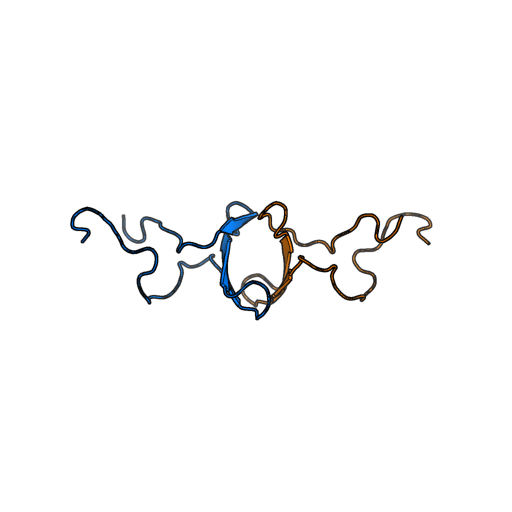5 C CA . ARG A 1 11 ? -15.788 12.683 7.078 1.00 0.00 11 ARG A CA 3
ATOM 2956 C C . ARG A 1 11 ? -14.873 11.497 6.860 1.00 0.00 11 ARG A C 3
ATOM 2957 O O . ARG A 1 11 ? -13.650 11.623 6.954 1.00 0.00 11 ARG A O 3
ATOM 2978 N N . GLU A 1 12 ? -15.476 10.333 6.646 1.00 0.00 12 GLU A N 3
ATOM 2979 C CA . GLU A 1 12 ? -14.776 9.073 6.442 1.00 0.00 12 GLU A CA 3
ATOM 2980 C C . GLU A 1 12 ? -15.472 8.294 5.334 1.00 0.00 12 GLU A C 3
ATOM 2981 O O . GLU A 1 12 ? -16.620 8.603 4.989 1.00 0.00 12 GLU A O 3
ATOM 2993 N N . GLY A 1 13 ? -14.830 7.257 4.803 1.00 0.00 13 GLY A N 3
ATOM 2994 C CA . GLY A 1 13 ? -15.398 6.433 3.742 1.00 0.00 13 GLY A CA 3
ATOM 2995 C C . GLY A 1 13 ? -14.914 4.985 3.747 1.00 0.00 13 GLY A C 3
ATOM 2996 O O . GLY A 1 13 ? -15.516 4.166 3.049 1.00 0.00 13 GLY A O 3
ATOM 3000 N N . LEU A 1 14 ? -13.894 4.649 4.542 1.00 0.00 14 LEU A N 3
ATOM 3001 C CA . LEU A 1 14 ? -13.302 3.317 4.655 1.00 0.00 14 LEU A CA 3
ATOM 3002 C C . LEU A 1 14 ? -13.343 2.832 6.105 1.00 0.00 14 LEU A C 3
ATOM 3003 O O . LEU A 1 14 ? -13.473 3.664 7.008 1.00 0.00 14 LEU A O 3
ATOM 3019 N N . PRO A 1 15 ? -13.228 1.513 6.352 1.00 0.00 15 PRO A N 3
ATOM 3020 C CA . PRO A 1 15 ? -13.224 0.968 7.703 1.00 0.00 15 PRO A CA 3
ATOM 3021 C C . PRO A 1 15 ? -11.917 1.323 8.425 1.00 0.00 15 PRO A C 3
ATOM 3022 O O . PRO A 1 15 ? -10.930 1.682 7.772 1.00 0.00 15 PRO A O 3
ATOM 3033 N N . PRO A 1 16 ? -11.872 1.198 9.761 1.00 0.00 16 PRO A N 3
ATOM 3034 C CA . PRO A 1 16 ? -10.675 1.498 10.519 1.00 0.00 16 PRO A CA 3
ATOM 3035 C C . PRO A 1 16 ? -9.587 0.497 10.135 1.00 0.00 16 PRO A C 3
ATOM 3036 O O . PRO A 1 16 ? -9.868 -0.691 9.944 1.00 0.00 16 PRO A O 3
ATOM 3047 N N . GLY A 1 17 ? -8.349 0.962 10.017 1.00 0.00 17 GLY A N 3
ATOM 3048 C CA . GLY A 1 17 ? -7.202 0.145 9.656 1.00 0.00 17 GLY A CA 3
ATOM 3049 C C . GLY A 1 17 ? -6.986 0.043 8.148 1.00 0.00 17 GLY A C 3
ATOM 3050 O O . GLY A 1 17 ? -5.954 -0.494 7.746 1.00 0.00 17 GLY A O 3
ATOM 3054 N N . TRP A 1 18 ? -7.933 0.449 7.294 1.00 0.00 18 TRP A N 3
ATOM 3055 C CA . TRP A 1 18 ? -7.731 0.389 5.848 1.00 0.00 18 TRP A CA 3
ATOM 3056 C C . TRP A 1 18 ? -7.125 1.704 5.374 1.00 0.00 18 TRP A C 3
ATOM 3057 O O . TRP A 1 18 ? -7.168 2.714 6.075 1.00 0.00 18 TRP A O 3
ATOM 3078 N N . GLU A 1 19 ? -6.578 1.711 4.159 1.00 0.00 19 GLU A N 3
ATOM 3079 C CA . GLU A 1 19 ? -5.989 2.906 3.589 1.00 0.00 19 GLU A CA 3
ATOM 3080 C C . GLU A 1 19 ? -6.183 2.908 2.077 1.00 0.00 19 GLU A C 3
ATOM 3081 O O . GLU A 1 19 ? -6.348 1.860 1.439 1.00 0.00 19 GLU A O 3
ATOM 3093 N N . ARG A 1 20 ? -6.170 4.105 1.508 1.00 0.00 20 ARG A N 3
ATOM 3094 C CA . ARG A 1 20 ? -6.288 4.407 0.097 1.00 0.00 20 ARG A CA 3
ATOM 3095 C C . ARG A 1 20 ? -5.055 5.237 -0.203 1.00 0.00 20 ARG A C 3
ATOM 3096 O O . ARG A 1 20 ? -4.655 6.082 0.599 1.00 0.00 20 ARG A O 3
ATOM 3117 N N . VAL A 1 21 ? -4.467 5.002 -1.361 1.00 0.00 21 VAL A N 3
ATOM 3118 C CA . VAL A 1 21 ? -3.285 5.708 -1.813 1.00 0.00 21 VAL A CA 3
ATOM 3119 C C . VAL A 1 21 ? -3.583 6.366 -3.157 1.00 0.00 21 VAL A C 3
ATOM 3120 O O . VAL A 1 21 ? -4.182 5.725 -4.029 1.00 0.00 21 VAL A O 3
ATOM 3133 N N . GLU A 1 22 ? -3.115 7.595 -3.363 1.00 0.00 22 GLU A N 3
ATOM 3134 C CA . GLU A 1 22 ? -3.267 8.381 -4.580 1.00 0.00 22 GLU A CA 3
ATOM 3135 C C . GLU A 1 22 ? -1.859 8.714 -5.058 1.00 0.00 22 GLU A C 3
ATOM 3136 O O . GLU A 1 22 ? -1.081 9.317 -4.320 1.00 0.00 22 GLU A O 3
ATOM 3148 N N . SER A 1 23 ? -1.516 8.310 -6.279 1.00 0.00 23 SER A N 3
ATOM 3149 C CA . SER A 1 23 ? -0.199 8.516 -6.867 1.00 0.00 23 SER A CA 3
ATOM 3150 C C . SER A 1 23 ? -0.286 9.090 -8.276 1.00 0.00 23 SER A C 3
ATOM 3151 O O . SER A 1 23 ? -1.371 9.143 -8.870 1.00 0.00 23 SER A O 3
ATOM 3159 N N . SER A 1 24 ? 0.872 9.458 -8.823 1.00 0.00 24 SER A N 3
ATOM 3160 C CA . SER A 1 24 ? 1.021 10.000 -10.164 1.00 0.00 24 SER A CA 3
ATOM 3161 C C . SER A 1 24 ? 1.392 8.894 -11.156 1.00 0.00 24 SER A C 3
ATOM 3162 O O . SER A 1 24 ? 1.042 9.008 -12.329 1.00 0.00 24 SER A O 3
ATOM 3170 N N . GLU A 1 25 ? 2.068 7.828 -10.707 1.00 0.00 25 GLU A N 3
ATOM 3171 C CA . GLU A 1 25 ? 2.489 6.738 -11.585 1.00 0.00 25 GLU A CA 3
ATOM 3172 C C . GLU A 1 25 ? 1.518 5.553 -11.594 1.00 0.00 25 GLU A C 3
ATOM 3173 O O . GLU A 1 25 ? 1.423 4.861 -12.607 1.00 0.00 25 GLU A O 3
ATOM 3185 N N . PHE A 1 26 ? 0.780 5.323 -10.499 1.00 0.00 26 PHE A N 3
ATOM 3186 C CA . PHE A 1 26 ? -0.150 4.192 -10.396 1.00 0.00 26 PHE A CA 3
ATOM 3187 C C . PHE A 1 26 ? -1.619 4.620 -10.454 1.00 0.00 26 PHE A C 3
ATOM 3188 O O . PHE A 1 26 ? -2.433 3.886 -11.020 1.00 0.00 26 PHE A O 3
ATOM 3205 N N . GLY A 1 27 ? -1.984 5.782 -9.906 1.00 0.00 27 GLY A N 3
ATOM 3206 C CA . GLY A 1 27 ? -3.346 6.301 -9.941 1.00 0.00 27 GLY A CA 3
ATOM 3207 C C . GLY A 1 27 ? -4.001 6.323 -8.573 1.00 0.00 27 GLY A C 3
ATOM 3208 O O . GLY A 1 27 ? -3.797 7.265 -7.806 1.00 0.00 27 GLY A O 3
ATOM 3212 N N . THR A 1 28 ? -4.813 5.314 -8.269 1.00 0.00 28 THR A N 3
ATOM 3213 C CA . THR A 1 28 ? -5.514 5.201 -6.998 1.00 0.00 28 THR A CA 3
ATOM 3214 C C . THR A 1 28 ? -5.674 3.724 -6.642 1.00 0.00 28 THR A C 3
ATOM 3215 O O . THR A 1 28 ? -6.290 2.962 -7.396 1.00 0.00 28 THR A O 3
ATOM 3226 N N . TYR A 1 29 ? -5.162 3.291 -5.491 1.00 0.00 29 TYR A N 3
ATOM 3227 C CA . TYR A 1 29 ? -5.278 1.907 -5.043 1.00 0.00 29 TYR A CA 3
ATOM 3228 C C . TYR A 1 29 ? -5.547 1.874 -3.539 1.00 0.00 29 TYR A C 3
ATOM 3229 O O . TYR A 1 29 ? -5.549 2.925 -2.902 1.00 0.00 29 TYR A O 3
ATOM 3247 N N . TYR A 1 30 ? -5.757 0.694 -2.948 1.00 0.00 30 TYR A N 3
ATOM 3248 C CA . TYR A 1 30 ? -6.034 0.565 -1.520 1.00 0.00 30 TYR A CA 3
ATOM 3249 C C . TYR A 1 30 ? -5.113 -0.473 -0.893 1.00 0.00 30 TYR A C 3
ATOM 3250 O O . TYR A 1 30 ? -4.735 -1.451 -1.551 1.00 0.00 30 TYR A O 3
ATOM 3268 N N . VAL A 1 31 ? -4.785 -0.306 0.384 1.00 0.00 31 VAL A N 3
ATOM 3269 C CA . VAL A 1 31 ? -3.905 -1.216 1.125 1.00 0.00 31 VAL A CA 3
ATOM 3270 C C . VAL A 1 31 ? -4.621 -1.793 2.344 1.00 0.00 31 VAL A C 3
ATOM 3271 O O . VAL A 1 31 ? -5.301 -1.070 3.069 1.00 0.00 31 VAL A O 3
ATOM 3284 N N . ASP A 1 32 ? -4.518 -3.116 2.488 1.00 0.00 32 ASP A N 3
ATOM 3285 C CA . ASP A 1 32 ? -5.085 -3.901 3.582 1.00 0.00 32 ASP A CA 3
ATOM 3286 C C . ASP A 1 32 ? -3.930 -4.114 4.535 1.00 0.00 32 ASP A C 3
ATOM 3287 O O . ASP A 1 32 ? -2.915 -4.696 4.141 1.00 0.00 32 ASP A O 3
ATOM 3296 N N . HIS A 1 33 ? -4.031 -3.595 5.749 1.00 0.00 33 HIS A N 3
ATOM 3297 C CA . HIS A 1 33 ? -2.987 -3.723 6.743 1.00 0.00 33 HIS A CA 3
ATOM 3298 C C . HIS A 1 33 ? -3.095 -5.002 7.562 1.00 0.00 33 HIS A C 3
ATOM 3299 O O . HIS A 1 33 ? -2.088 -5.390 8.156 1.00 0.00 33 HIS A O 3
ATOM 3313 N N . THR A 1 34 ? -4.257 -5.646 7.624 1.00 0.00 34 THR A N 3
ATOM 3314 C CA . THR A 1 34 ? -4.438 -6.880 8.383 1.00 0.00 34 THR A CA 3
ATOM 3315 C C . THR A 1 34 ? -3.840 -8.059 7.619 1.00 0.00 34 THR A C 3
ATOM 3316 O O . THR A 1 34 ? -3.312 -8.995 8.227 1.00 0.00 34 THR A O 3
ATOM 3327 N N . ASN A 1 35 ? -3.870 -8.002 6.291 1.00 0.00 35 ASN A N 3
ATOM 3328 C CA . ASN A 1 35 ? -3.375 -9.023 5.383 1.00 0.00 35 ASN A CA 3
ATOM 3329 C C . ASN A 1 35 ? -2.120 -8.572 4.649 1.00 0.00 35 ASN A C 3
ATOM 3330 O O . ASN A 1 35 ? -1.441 -9.419 4.071 1.00 0.00 35 ASN A O 3
ATOM 3341 N N . LYS A 1 36 ? -1.769 -7.282 4.711 1.00 0.00 36 LYS A N 3
ATOM 3342 C CA . LYS A 1 36 ? -0.605 -6.683 4.047 1.00 0.00 36 LYS A CA 3
ATOM 3343 C C . LYS A 1 36 ? -0.618 -6.988 2.553 1.00 0.00 36 LYS A C 3
ATOM 3344 O O . LYS A 1 36 ? 0.331 -7.565 2.006 1.00 0.00 36 LYS A O 3
ATOM 3363 N N . ARG A 1 37 ? -1.710 -6.599 1.892 1.00 0.00 37 ARG A N 3
ATOM 3364 C CA . ARG A 1 37 ? -1.921 -6.803 0.459 1.00 0.00 37 ARG A CA 3
ATOM 3365 C C . ARG A 1 37 ? -2.360 -5.494 -0.188 1.00 0.00 37 ARG A C 3
ATOM 3366 O O . ARG A 1 37 ? -2.651 -4.518 0.511 1.00 0.00 37 ARG A O 3
ATOM 3387 N N . ALA A 1 38 ? -2.382 -5.474 -1.520 1.00 0.00 38 ALA A N 3
ATOM 3388 C CA . ALA A 1 38 ? -2.757 -4.341 -2.349 1.00 0.00 38 ALA A CA 3
ATOM 3389 C C . ALA A 1 38 ? -3.856 -4.782 -3.328 1.00 0.00 38 ALA A C 3
ATOM 3390 O O . ALA A 1 38 ? -3.839 -5.927 -3.788 1.00 0.00 38 ALA A O 3
ATOM 3397 N N . GLN A 1 39 ? -4.827 -3.905 -3.607 1.00 0.00 39 GLN A N 3
ATOM 3398 C CA . GLN A 1 39 ? -5.941 -4.137 -4.527 1.00 0.00 39 GLN A CA 3
ATOM 3399 C C . GLN A 1 39 ? -6.421 -2.813 -5.135 1.00 0.00 39 GLN A C 3
ATOM 3400 O O . GLN A 1 39 ? -6.217 -1.741 -4.555 1.00 0.00 39 GLN A O 3
ATOM 3414 N N . TYR A 1 40 ? -7.142 -2.896 -6.255 1.00 0.00 40 TYR A N 3
ATOM 3415 C CA . TYR A 1 40 ? -7.688 -1.751 -6.987 1.00 0.00 40 TYR A CA 3
ATOM 3416 C C . TYR A 1 40 ? -9.214 -1.636 -6.829 1.00 0.00 40 TYR A C 3
ATOM 3417 O O . TYR A 1 40 ? -9.894 -1.143 -7.727 1.00 0.00 40 TYR A O 3
ATOM 3435 N N . ARG A 1 41 ? -9.793 -2.152 -5.738 1.00 0.00 41 ARG A N 3
ATOM 3436 C CA . ARG A 1 41 ? -11.242 -2.071 -5.490 1.00 0.00 41 ARG A CA 3
ATOM 3437 C C . ARG A 1 41 ? -11.504 -1.777 -4.022 1.00 0.00 41 ARG A C 3
ATOM 3438 O O . ARG A 1 41 ? -10.624 -2.063 -3.218 1.00 0.00 41 ARG A O 3
ATOM 3459 N N . HIS A 1 42 ? -12.691 -1.273 -3.668 1.00 0.00 42 HIS A N 3
ATOM 3460 C CA . HIS A 1 42 ? -13.062 -0.938 -2.286 1.00 0.00 42 HIS A CA 3
ATOM 3461 C C . HIS A 1 42 ? -12.991 -2.190 -1.390 1.00 0.00 42 HIS A C 3
ATOM 3462 O O . HIS A 1 42 ? -13.199 -3.300 -1.904 1.00 0.00 42 HIS A O 3
ATOM 3476 N N . PRO A 1 43 ? -12.760 -2.062 -0.072 1.00 0.00 43 PRO A N 3
ATOM 3477 C CA . PRO A 1 43 ? -12.647 -3.193 0.842 1.00 0.00 43 PRO A CA 3
ATOM 3478 C C . PRO A 1 43 ? -13.987 -3.748 1.335 1.00 0.00 43 PRO A C 3
ATOM 3479 O O . PRO A 1 43 ? -14.418 -3.437 2.448 1.00 0.00 43 PRO A O 3
ATOM 3490 N N . SER A 1 44 ? -14.599 -4.623 0.534 1.00 0.00 44 SER A N 3
ATOM 3491 C CA . SER A 1 44 ? -15.876 -5.275 0.814 1.00 0.00 44 SER A CA 3
ATOM 3492 C C . SER A 1 44 ? -15.917 -5.931 2.201 1.00 0.00 44 SER A C 3
ATOM 3493 O O . SER A 1 44 ? -16.773 -5.583 3.013 1.00 0.00 44 SER A O 3
ATOM 3501 N N . GLY A 1 45 ? -14.969 -6.820 2.500 1.00 0.00 45 GLY A N 3
ATOM 3502 C CA . GLY A 1 45 ? -14.902 -7.518 3.778 1.00 0.00 45 GLY A CA 3
ATOM 3503 C C . GLY A 1 45 ? -15.572 -8.890 3.701 1.00 0.00 45 GLY A C 3
ATOM 3504 O O . GLY A 1 45 ? -15.986 -9.319 2.619 1.00 0.00 45 GLY A O 3
ATOM 3508 N N . PRO A 1 46 ? -15.668 -9.607 4.831 1.00 0.00 46 PRO A N 3
ATOM 3509 C CA . PRO A 1 46 ? -16.270 -10.934 4.894 1.00 0.00 46 PRO A CA 3
ATOM 3510 C C . PRO A 1 46 ? -17.806 -10.924 4.865 1.00 0.00 46 PRO A C 3
ATOM 3511 O O . PRO A 1 46 ? -18.412 -11.964 4.594 1.00 0.00 46 PRO A O 3
ATOM 3522 N N . SER A 1 47 ? -18.457 -9.787 5.116 1.00 0.00 47 SER A N 3
ATOM 3523 C CA . SER A 1 47 ? -19.910 -9.652 5.131 1.00 0.00 47 SER A CA 3
ATOM 3524 C C . SER A 1 47 ? -20.331 -8.336 4.464 1.00 0.00 47 SER A C 3
ATOM 3525 O O . SER A 1 47 ? -19.485 -7.562 4.008 1.00 0.00 47 SER A O 3
ATOM 3533 N N . SER A 1 48 ? -21.638 -8.128 4.335 1.00 0.00 48 SER A N 3
ATOM 3534 C CA . SER A 1 48 ? -22.296 -6.964 3.758 1.00 0.00 48 SER A CA 3
ATOM 3535 C C . SER A 1 48 ? -23.619 -6.794 4.517 1.00 0.00 48 SER A C 3
ATOM 3536 O O . SER A 1 48 ? -23.888 -7.559 5.452 1.00 0.00 48 SER A O 3
ATOM 3544 N N . GLY A 1 49 ? -24.455 -5.832 4.132 1.00 0.00 49 GLY A N 3
ATOM 3545 C CA . GLY A 1 49 ? -25.734 -5.567 4.774 1.00 0.00 49 GLY A CA 3
ATOM 3546 C C . GLY A 1 49 ? -25.844 -4.087 5.024 1.00 0.00 49 GLY A C 3
ATOM 3547 O O . GLY A 1 49 ? -26.898 -3.503 4.700 1.00 0.00 49 GLY A O 3
ATOM 3551 N N . GLY B 1 1 ? 14.793 21.805 4.005 1.00 0.00 1 GLY B N 3
ATOM 3552 C CA . GLY B 1 1 ? 14.011 22.675 3.123 1.00 0.00 1 GLY B CA 3
ATOM 3553 C C . GLY B 1 1 ? 13.677 21.962 1.820 1.00 0.00 1 GLY B C 3
ATOM 3554 O O . GLY B 1 1 ? 13.771 20.734 1.726 1.00 0.00 1 GLY B O 3
ATOM 3558 N N . SER B 1 2 ? 13.262 22.718 0.805 1.00 0.00 2 SER B N 3
ATOM 3559 C CA . SER B 1 2 ? 12.888 22.211 -0.513 1.00 0.00 2 SER B CA 3
ATOM 3560 C C . SER B 1 2 ? 13.296 23.234 -1.578 1.00 0.00 2 SER B C 3
ATOM 3561 O O . SER B 1 2 ? 13.898 24.263 -1.262 1.00 0.00 2 SER B O 3
ATOM 3569 N N . SER B 1 3 ? 13.050 22.937 -2.853 1.00 0.00 3 SER B N 3
ATOM 3570 C CA . SER B 1 3 ? 13.360 23.785 -3.998 1.00 0.00 3 SER B CA 3
ATOM 3571 C C . SER B 1 3 ? 12.455 23.371 -5.164 1.00 0.00 3 SER B C 3
ATOM 3572 O O . SER B 1 3 ? 11.636 22.458 -5.015 1.00 0.00 3 SER B O 3
ATOM 3580 N N . GLY B 1 4 ? 12.577 24.043 -6.311 1.00 0.00 4 GLY B N 3
ATOM 3581 C CA . GLY B 1 4 ? 11.800 23.770 -7.517 1.00 0.00 4 GLY B CA 3
ATOM 3582 C C . GLY B 1 4 ? 12.623 23.874 -8.803 1.00 0.00 4 GLY B C 3
ATOM 3583 O O . GLY B 1 4 ? 12.157 23.434 -9.856 1.00 0.00 4 GLY B O 3
ATOM 3587 N N . SER B 1 5 ? 13.829 24.442 -8.755 1.00 0.00 5 SER B N 3
ATOM 3588 C CA . SER B 1 5 ? 14.688 24.574 -9.925 1.00 0.00 5 SER B CA 3
ATOM 3589 C C . SER B 1 5 ? 15.464 23.268 -10.166 1.00 0.00 5 SER B C 3
ATOM 3590 O O . SER B 1 5 ? 15.523 22.408 -9.275 1.00 0.00 5 SER B O 3
ATOM 3598 N N . SER B 1 6 ? 16.084 23.120 -11.344 1.00 0.00 6 SER B N 3
ATOM 3599 C CA . SER B 1 6 ? 16.851 21.942 -11.750 1.00 0.00 6 SER B CA 3
ATOM 3600 C C . SER B 1 6 ? 17.839 21.500 -10.664 1.00 0.00 6 SER B C 3
ATOM 3601 O O . SER B 1 6 ? 18.501 22.343 -10.046 1.00 0.00 6 SER B O 3
ATOM 3609 N N . GLY B 1 7 ? 17.939 20.193 -10.430 1.00 0.00 7 GLY B N 3
ATOM 3610 C CA . GLY B 1 7 ? 18.821 19.616 -9.427 1.00 0.00 7 GLY B CA 3
ATOM 3611 C C . GLY B 1 7 ? 20.223 19.330 -9.972 1.00 0.00 7 GLY B C 3
ATOM 3612 O O . GLY B 1 7 ? 20.433 19.339 -11.190 1.00 0.00 7 GLY B O 3
ATOM 3616 N N . PRO B 1 8 ? 21.199 19.060 -9.086 1.00 0.00 8 PRO B N 3
ATOM 3617 C CA . PRO B 1 8 ? 22.570 18.756 -9.487 1.00 0.00 8 PRO B CA 3
ATOM 3618 C C . PRO B 1 8 ? 22.622 17.400 -10.200 1.00 0.00 8 PRO B C 3
ATOM 3619 O O . PRO B 1 8 ? 23.366 17.196 -11.162 1.00 0.00 8 PRO B O 3
ATOM 3630 N N . LEU B 1 9 ? 21.842 16.455 -9.690 1.00 0.00 9 LEU B N 3
ATOM 3631 C CA . LEU B 1 9 ? 21.671 15.092 -10.145 1.00 0.00 9 LEU B CA 3
ATOM 3632 C C . LEU B 1 9 ? 20.204 14.731 -9.936 1.00 0.00 9 LEU B C 3
ATOM 3633 O O . LEU B 1 9 ? 19.414 15.576 -9.493 1.00 0.00 9 LEU B O 3
ATOM 3649 N N . GLU B 1 10 ? 19.821 13.517 -10.311 1.00 0.00 10 GLU B N 3
ATOM 3650 C CA . GLU B 1 10 ? 18.452 13.039 -10.167 1.00 0.00 10 GLU B CA 3
ATOM 3651 C C . GLU B 1 10 ? 18.022 13.024 -8.689 1.00 0.00 10 GLU B C 3
ATOM 3652 O O . GLU B 1 10 ? 18.829 13.195 -7.772 1.00 0.00 10 GLU B O 3
ATOM 3664 N N . ARG B 1 11 ? 16.723 12.825 -8.457 1.00 0.00 11 ARG B N 3
ATOM 3665 C CA . ARG B 1 11 ? 16.097 12.807 -7.132 1.00 0.00 11 ARG B CA 3
ATOM 3666 C C . ARG B 1 11 ? 15.211 11.577 -6.920 1.00 0.00 11 ARG B C 3
ATOM 3667 O O . ARG B 1 11 ? 14.382 11.575 -6.004 1.00 0.00 11 ARG B O 3
ATOM 3688 N N . GLU B 1 12 ? 15.305 10.575 -7.789 1.00 0.00 12 GLU B N 3
ATOM 3689 C CA . GLU B 1 12 ? 14.508 9.356 -7.717 1.00 0.00 12 GLU B CA 3
ATOM 3690 C C . GLU B 1 12 ? 15.159 8.373 -6.746 1.00 0.00 12 GLU B C 3
ATOM 3691 O O . GLU B 1 12 ? 16.386 8.259 -6.704 1.00 0.00 12 GLU B O 3
ATOM 3703 N N . GLY B 1 13 ? 14.344 7.653 -5.971 1.00 0.00 13 GLY B N 3
ATOM 3704 C CA . GLY B 1 13 ? 14.825 6.698 -4.988 1.00 0.00 13 GLY B CA 3
ATOM 3705 C C . GLY B 1 13 ? 14.425 5.264 -5.297 1.00 0.00 13 GLY B C 3
ATOM 3706 O O . GLY B 1 13 ? 15.188 4.521 -5.912 1.00 0.00 13 GLY B O 3
ATOM 3710 N N . LEU B 1 14 ? 13.237 4.867 -4.840 1.00 0.00 14 LEU B N 3
ATOM 3711 C CA . LEU B 1 14 ? 12.657 3.530 -4.988 1.00 0.00 14 LEU B CA 3
ATOM 3712 C C . LEU B 1 14 ? 12.673 2.991 -6.422 1.00 0.00 14 LEU B C 3
ATOM 3713 O O . LEU B 1 14 ? 12.645 3.785 -7.363 1.00 0.00 14 LEU B O 3
ATOM 3729 N N . PRO B 1 15 ? 12.694 1.654 -6.592 1.00 0.00 15 PRO B N 3
ATOM 3730 C CA . PRO B 1 15 ? 12.707 1.042 -7.913 1.00 0.00 15 PRO B CA 3
ATOM 3731 C C . PRO B 1 15 ? 11.373 1.251 -8.652 1.00 0.00 15 PRO B C 3
ATOM 3732 O O . PRO B 1 15 ? 10.344 1.500 -8.011 1.00 0.00 15 PRO B O 3
ATOM 3743 N N . PRO B 1 16 ? 11.370 1.105 -9.990 1.00 0.00 16 PRO B N 3
ATOM 3744 C CA . PRO B 1 16 ? 10.188 1.277 -10.820 1.00 0.00 16 PRO B CA 3
ATOM 3745 C C . PRO B 1 16 ? 9.193 0.146 -10.545 1.00 0.00 16 PRO B C 3
ATOM 3746 O O . PRO B 1 16 ? 9.344 -0.969 -11.054 1.00 0.00 16 PRO B O 3
ATOM 3757 N N . GLY B 1 17 ? 8.190 0.434 -9.720 1.00 0.00 17 GLY B N 3
ATOM 3758 C CA . GLY B 1 17 ? 7.137 -0.485 -9.311 1.00 0.00 17 GLY B CA 3
ATOM 3759 C C . GLY B 1 17 ? 6.923 -0.483 -7.796 1.00 0.00 17 GLY B C 3
ATOM 3760 O O . GLY B 1 17 ? 6.052 -1.206 -7.299 1.00 0.00 17 GLY B O 3
ATOM 3764 N N . TRP B 1 18 ? 7.704 0.293 -7.040 1.00 0.00 18 TRP B N 3
ATOM 3765 C CA . TRP B 1 18 ? 7.570 0.396 -5.597 1.00 0.00 18 TRP B CA 3
ATOM 3766 C C . TRP B 1 18 ? 7.207 1.821 -5.223 1.00 0.00 18 TRP B C 3
ATOM 3767 O O . TRP B 1 18 ? 7.569 2.780 -5.903 1.00 0.00 18 TRP B O 3
ATOM 3788 N N . GLU B 1 19 ? 6.541 1.955 -4.081 1.00 0.00 19 GLU B N 3
ATOM 3789 C CA . GLU B 1 19 ? 6.104 3.235 -3.549 1.00 0.00 19 GLU B CA 3
ATOM 3790 C C . GLU B 1 19 ? 6.237 3.230 -2.023 1.00 0.00 19 GLU B C 3
ATOM 3791 O O . GLU B 1 19 ? 6.489 2.180 -1.414 1.00 0.00 19 GLU B O 3
ATOM 3803 N N . ARG B 1 20 ? 6.101 4.408 -1.416 1.00 0.00 20 ARG B N 3
ATOM 3804 C CA . ARG B 1 20 ? 6.161 4.684 0.009 1.00 0.00 20 ARG B CA 3
ATOM 3805 C C . ARG B 1 20 ? 4.930 5.523 0.310 1.00 0.00 20 ARG B C 3
ATOM 3806 O O . ARG B 1 20 ? 4.709 6.540 -0.341 1.00 0.00 20 ARG B O 3
ATOM 3827 N N . VAL B 1 21 ? 4.124 5.089 1.263 1.00 0.00 21 VAL B N 3
ATOM 3828 C CA . VAL B 1 21 ? 2.909 5.772 1.677 1.00 0.00 21 VAL B CA 3
ATOM 3829 C C . VAL B 1 21 ? 3.187 6.336 3.061 1.00 0.00 21 VAL B C 3
ATOM 3830 O O . VAL B 1 21 ? 3.897 5.708 3.853 1.00 0.00 21 VAL B O 3
ATOM 3843 N N . GLU B 1 22 ? 2.613 7.497 3.356 1.00 0.00 22 GLU B N 3
ATOM 3844 C CA . GLU B 1 22 ? 2.754 8.183 4.625 1.00 0.00 22 GLU B CA 3
ATOM 3845 C C . GLU B 1 22 ? 1.357 8.434 5.192 1.00 0.00 22 GLU B C 3
ATOM 3846 O O . GLU B 1 22 ? 0.425 8.778 4.461 1.00 0.00 22 GLU B O 3
ATOM 3858 N N . SER B 1 23 ? 1.197 8.243 6.495 1.00 0.00 23 SER B N 3
ATOM 3859 C CA . SER B 1 23 ? -0.046 8.388 7.244 1.00 0.00 23 SER B CA 3
ATOM 3860 C C . SER B 1 23 ? 0.221 8.706 8.716 1.00 0.00 23 SER B C 3
ATOM 3861 O O . SER B 1 23 ? 1.374 8.752 9.143 1.00 0.00 23 SER B O 3
ATOM 3869 N N . SER B 1 24 ? -0.841 8.908 9.490 1.00 0.00 24 SER B N 3
ATOM 3870 C CA . SER B 1 24 ? -0.778 9.147 10.926 1.00 0.00 24 SER B CA 3
ATOM 3871 C C . SER B 1 24 ? -1.243 7.857 11.608 1.00 0.00 24 SER B C 3
ATOM 3872 O O . SER B 1 24 ? -0.727 7.487 12.659 1.00 0.00 24 SER B O 3
ATOM 3880 N N . GLU B 1 25 ? -2.182 7.150 10.972 1.00 0.00 25 GLU B N 3
ATOM 3881 C CA . GLU B 1 25 ? -2.761 5.901 11.428 1.00 0.00 25 GLU B CA 3
ATOM 3882 C C . GLU B 1 25 ? -1.700 4.789 11.471 1.00 0.00 25 GLU B C 3
ATOM 3883 O O . GLU B 1 25 ? -1.693 3.958 12.387 1.00 0.00 25 GLU B O 3
ATOM 3895 N N . PHE B 1 26 ? -0.758 4.803 10.516 1.00 0.00 26 PHE B N 3
ATOM 3896 C CA . PHE B 1 26 ? 0.299 3.801 10.402 1.00 0.00 26 PHE B CA 3
ATOM 3897 C C . PHE B 1 26 ? 1.699 4.400 10.481 1.00 0.00 26 PHE B C 3
ATOM 3898 O O . PHE B 1 26 ? 2.576 3.773 11.077 1.00 0.00 26 PHE B O 3
ATOM 3915 N N . GLY B 1 27 ? 1.932 5.594 9.939 1.00 0.00 27 GLY B N 3
ATOM 3916 C CA . GLY B 1 27 ? 3.226 6.257 9.963 1.00 0.00 27 GLY B CA 3
ATOM 3917 C C . GLY B 1 27 ? 3.758 6.246 8.546 1.00 0.00 27 GLY B C 3
ATOM 3918 O O . GLY B 1 27 ? 3.327 7.033 7.714 1.00 0.00 27 GLY B O 3
ATOM 3922 N N . THR B 1 28 ? 4.664 5.343 8.203 1.00 0.00 28 THR B N 3
ATOM 3923 C CA . THR B 1 28 ? 5.218 5.260 6.857 1.00 0.00 28 THR B CA 3
ATOM 3924 C C . THR B 1 28 ? 5.529 3.800 6.542 1.00 0.00 28 THR B C 3
ATOM 3925 O O . THR B 1 28 ? 6.193 3.114 7.325 1.00 0.00 28 THR B O 3
ATOM 3936 N N . TYR B 1 29 ? 5.017 3.320 5.406 1.00 0.00 29 TYR B N 3
ATOM 3937 C CA . TYR B 1 29 ? 5.211 1.944 4.947 1.00 0.00 29 TYR B CA 3
ATOM 3938 C C . TYR B 1 29 ? 5.384 1.883 3.424 1.00 0.00 29 TYR B C 3
ATOM 3939 O O . TYR B 1 29 ? 5.164 2.881 2.735 1.00 0.00 29 TYR B O 3
ATOM 3957 N N . TYR B 1 30 ? 5.693 0.706 2.865 1.00 0.00 30 TYR B N 3
ATOM 3958 C CA . TYR B 1 30 ? 5.936 0.515 1.441 1.00 0.00 30 TYR B CA 3
ATOM 3959 C C . TYR B 1 30 ? 5.008 -0.526 0.812 1.00 0.00 30 TYR B C 3
ATOM 3960 O O . TYR B 1 30 ? 4.669 -1.521 1.462 1.00 0.00 30 TYR B O 3
ATOM 3978 N N . VAL B 1 31 ? 4.662 -0.342 -0.466 1.00 0.00 31 VAL B N 3
ATOM 3979 C CA . VAL B 1 31 ? 3.799 -1.232 -1.247 1.00 0.00 31 VAL B CA 3
ATOM 3980 C C . VAL B 1 31 ? 4.530 -1.619 -2.530 1.00 0.00 31 VAL B C 3
ATOM 3981 O O . VAL B 1 31 ? 5.263 -0.824 -3.119 1.00 0.00 31 VAL B O 3
ATOM 3994 N N . ASP B 1 32 ? 4.372 -2.891 -2.885 1.00 0.00 32 ASP B N 3
ATOM 3995 C CA . ASP B 1 32 ? 4.926 -3.569 -4.046 1.00 0.00 32 ASP B CA 3
ATOM 3996 C C . ASP B 1 32 ? 3.806 -3.827 -5.028 1.00 0.00 32 ASP B C 3
ATOM 3997 O O . ASP B 1 32 ? 2.880 -4.572 -4.702 1.00 0.00 32 ASP B O 3
ATOM 4006 N N . HIS B 1 33 ? 3.858 -3.220 -6.205 1.00 0.00 33 HIS B N 3
ATOM 4007 C CA . HIS B 1 33 ? 2.832 -3.424 -7.212 1.00 0.00 33 HIS B CA 3
ATOM 4008 C C . HIS B 1 33 ? 2.968 -4.752 -7.950 1.00 0.00 33 HIS B C 3
ATOM 4009 O O . HIS B 1 33 ? 1.959 -5.315 -8.381 1.00 0.00 33 HIS B O 3
ATOM 4023 N N . THR B 1 34 ? 4.183 -5.261 -8.104 1.00 0.00 34 THR B N 3
ATOM 4024 C CA . THR B 1 34 ? 4.473 -6.508 -8.791 1.00 0.00 34 THR B CA 3
ATOM 4025 C C . THR B 1 34 ? 3.919 -7.700 -8.009 1.00 0.00 34 THR B C 3
ATOM 4026 O O . THR B 1 34 ? 3.362 -8.623 -8.604 1.00 0.00 34 THR B O 3
ATOM 4037 N N . ASN B 1 35 ? 4.013 -7.673 -6.676 1.00 0.00 35 ASN B N 3
ATOM 4038 C CA . ASN B 1 35 ? 3.541 -8.764 -5.818 1.00 0.00 35 ASN B CA 3
ATOM 4039 C C . ASN B 1 35 ? 2.255 -8.404 -5.069 1.00 0.00 35 ASN B C 3
ATOM 4040 O O . ASN B 1 35 ? 1.643 -9.260 -4.434 1.00 0.00 35 ASN B O 3
ATOM 4051 N N . LYS B 1 36 ? 1.807 -7.149 -5.163 1.00 0.00 36 LYS B N 3
ATOM 4052 C CA . LYS B 1 36 ? 0.626 -6.609 -4.492 1.00 0.00 36 LYS B CA 3
ATOM 4053 C C . LYS B 1 36 ? 0.674 -6.909 -2.989 1.00 0.00 36 LYS B C 3
ATOM 4054 O O . LYS B 1 36 ? -0.285 -7.448 -2.423 1.00 0.00 36 LYS B O 3
ATOM 4073 N N . ARG B 1 37 ? 1.785 -6.542 -2.336 1.00 0.00 37 ARG B N 3
ATOM 4074 C CA . ARG B 1 37 ? 2.021 -6.746 -0.900 1.00 0.00 37 ARG B CA 3
ATOM 4075 C C . ARG B 1 37 ? 2.398 -5.428 -0.244 1.00 0.00 37 ARG B C 3
ATOM 4076 O O . ARG B 1 37 ? 2.758 -4.469 -0.935 1.00 0.00 37 ARG B O 3
ATOM 4097 N N . ALA B 1 38 ? 2.372 -5.390 1.084 1.00 0.00 38 ALA B N 3
ATOM 4098 C CA . ALA B 1 38 ? 2.717 -4.236 1.900 1.00 0.00 38 ALA B CA 3
ATOM 4099 C C . ALA B 1 38 ? 3.761 -4.687 2.929 1.00 0.00 38 ALA B C 3
ATOM 4100 O O . ALA B 1 38 ? 3.661 -5.797 3.449 1.00 0.00 38 ALA B O 3
ATOM 4107 N N . GLN B 1 39 ? 4.766 -3.861 3.219 1.00 0.00 39 GLN B N 3
ATOM 4108 C CA . GLN B 1 39 ? 5.822 -4.145 4.196 1.00 0.00 39 GLN B CA 3
ATOM 4109 C C . GLN B 1 39 ? 6.251 -2.829 4.854 1.00 0.00 39 GLN B C 3
ATOM 4110 O O . GLN B 1 39 ? 5.838 -1.761 4.394 1.00 0.00 39 GLN B O 3
ATOM 4124 N N . TYR B 1 40 ? 7.085 -2.876 5.897 1.00 0.00 40 TYR B N 3
ATOM 4125 C CA . TYR B 1 40 ? 7.557 -1.672 6.591 1.00 0.00 40 TYR B CA 3
ATOM 4126 C C . TYR B 1 40 ? 9.061 -1.436 6.397 1.00 0.00 40 TYR B C 3
ATOM 4127 O O . TYR B 1 40 ? 9.581 -0.452 6.919 1.00 0.00 40 TYR B O 3
ATOM 4145 N N . ARG B 1 41 ? 9.772 -2.325 5.689 1.00 0.00 41 ARG B N 3
ATOM 4146 C CA . ARG B 1 41 ? 11.210 -2.199 5.422 1.00 0.00 41 ARG B CA 3
ATOM 4147 C C . ARG B 1 41 ? 11.421 -1.783 3.965 1.00 0.00 41 ARG B C 3
ATOM 4148 O O . ARG B 1 41 ? 10.504 -1.958 3.156 1.00 0.00 41 ARG B O 3
ATOM 4169 N N . HIS B 1 42 ? 12.589 -1.247 3.620 1.00 0.00 42 HIS B N 3
ATOM 4170 C CA . HIS B 1 42 ? 12.894 -0.796 2.261 1.00 0.00 42 HIS B CA 3
ATOM 4171 C C . HIS B 1 42 ? 13.071 -2.004 1.337 1.00 0.00 42 HIS B C 3
ATOM 4172 O O . HIS B 1 42 ? 13.630 -3.005 1.787 1.00 0.00 42 HIS B O 3
ATOM 4186 N N . PRO B 1 43 ? 12.645 -1.944 0.066 1.00 0.00 43 PRO B N 3
ATOM 4187 C CA . PRO B 1 43 ? 12.769 -3.067 -0.856 1.00 0.00 43 PRO B CA 3
ATOM 4188 C C . PRO B 1 43 ? 14.203 -3.344 -1.317 1.00 0.00 43 PRO B C 3
ATOM 4189 O O . PRO B 1 43 ? 14.998 -2.426 -1.535 1.00 0.00 43 PRO B O 3
ATOM 4200 N N . SER B 1 44 ? 14.485 -4.624 -1.558 1.00 0.00 44 SER B N 3
ATOM 4201 C CA . SER B 1 44 ? 15.759 -5.148 -2.021 1.00 0.00 44 SER B CA 3
ATOM 4202 C C . SER B 1 44 ? 15.541 -5.716 -3.425 1.00 0.00 44 SER B C 3
ATOM 4203 O O . SER B 1 44 ? 15.611 -4.982 -4.414 1.00 0.00 44 SER B O 3
ATOM 4211 N N . GLY B 1 45 ? 15.186 -6.997 -3.518 1.00 0.00 45 GLY B N 3
ATOM 4212 C CA . GLY B 1 45 ? 14.945 -7.739 -4.743 1.00 0.00 45 GLY B CA 3
ATOM 4213 C C . GLY B 1 45 ? 15.568 -9.132 -4.628 1.00 0.00 45 GLY B C 3
ATOM 4214 O O . GLY B 1 45 ? 16.127 -9.479 -3.582 1.00 0.00 45 GLY B O 3
ATOM 4218 N N . PRO B 1 46 ? 15.487 -9.938 -5.696 1.00 0.00 46 PRO B N 3
ATOM 4219 C CA . PRO B 1 46 ? 16.030 -11.289 -5.734 1.00 0.00 46 PRO B CA 3
ATOM 4220 C C . PRO B 1 46 ? 17.553 -11.313 -5.880 1.00 0.00 46 PRO B C 3
ATOM 4221 O O . PRO B 1 46 ? 18.144 -12.391 -5.799 1.00 0.00 46 PRO B O 3
ATOM 4232 N N . SER B 1 47 ? 18.183 -10.166 -6.125 1.00 0.00 47 SER B N 3
ATOM 4233 C CA . SER B 1 47 ? 19.614 -10.023 -6.305 1.00 0.00 47 SER B CA 3
ATOM 4234 C C . SER B 1 47 ? 20.038 -8.621 -5.871 1.00 0.00 47 SER B C 3
ATOM 4235 O O . SER B 1 47 ? 19.191 -7.758 -5.632 1.00 0.00 47 SER B O 3
ATOM 4243 N N . SER B 1 48 ? 21.347 -8.410 -5.751 1.00 0.00 48 SER B N 3
ATOM 4244 C CA . SER B 1 48 ? 21.977 -7.157 -5.366 1.00 0.00 48 SER B CA 3
ATOM 4245 C C . SER B 1 48 ? 23.489 -7.314 -5.532 1.00 0.00 48 SER B C 3
ATOM 4246 O O . SER B 1 48 ? 23.995 -8.445 -5.501 1.00 0.00 48 SER B O 3
ATOM 4254 N N . GLY B 1 49 ? 24.222 -6.208 -5.621 1.00 0.00 49 GLY B N 3
ATOM 4255 C CA . GLY B 1 49 ? 25.666 -6.197 -5.782 1.00 0.00 49 GLY B CA 3
ATOM 4256 C C . GLY B 1 49 ? 26.020 -5.123 -6.773 1.00 0.00 49 GLY B C 3
ATOM 4257 O O . GLY B 1 49 ? 26.804 -4.227 -6.412 1.00 0.00 49 GLY B O 3
ATOM 4261 N N . GLY A 1 1 ? -29.487 1.449 -21.162 1.00 0.00 1 GLY A N 4
ATOM 4262 C CA . GLY A 1 1 ? -28.956 2.743 -21.619 1.00 0.00 1 GLY A CA 4
ATOM 4263 C C . GLY A 1 1 ? -27.466 2.752 -21.354 1.00 0.00 1 GLY A C 4
ATOM 4264 O O . GLY A 1 1 ? -26.867 1.678 -21.374 1.00 0.00 1 GLY A O 4
ATOM 4268 N N . SER A 1 2 ? -26.878 3.924 -21.127 1.00 0.00 2 SER A N 4
ATOM 4269 C CA . SER A 1 2 ? -25.456 4.027 -20.845 1.00 0.00 2 SER A CA 4
ATOM 4270 C C . SER A 1 2 ? -25.134 3.402 -19.478 1.00 0.00 2 SER A C 4
ATOM 4271 O O . SER A 1 2 ? -26.039 3.068 -18.711 1.00 0.00 2 SER A O 4
ATOM 4279 N N . SER A 1 3 ? -23.849 3.215 -19.183 1.00 0.00 3 SER A N 4
ATOM 4280 C CA . SER A 1 3 ? -23.346 2.666 -17.927 1.00 0.00 3 SER A CA 4
ATOM 4281 C C . SER A 1 3 ? -22.063 3.433 -17.601 1.00 0.00 3 SER A C 4
ATOM 4282 O O . SER A 1 3 ? -21.296 3.762 -18.514 1.00 0.00 3 SER A O 4
ATOM 4290 N N . GLY A 1 4 ? -21.815 3.710 -16.321 1.00 0.00 4 GLY A N 4
ATOM 4291 C CA . GLY A 1 4 ? -20.656 4.466 -15.861 1.00 0.00 4 GLY A CA 4
ATOM 4292 C C . GLY A 1 4 ? -21.127 5.886 -15.558 1.00 0.00 4 GLY A C 4
ATOM 4293 O O . GLY A 1 4 ? -21.912 6.444 -16.328 1.00 0.00 4 GLY A O 4
ATOM 4297 N N . SER A 1 5 ? -20.706 6.451 -14.429 1.00 0.00 5 SER A N 4
ATOM 4298 C CA . SER A 1 5 ? -21.080 7.795 -13.998 1.00 0.00 5 SER A CA 4
ATOM 4299 C C . SER A 1 5 ? -20.170 8.269 -12.861 1.00 0.00 5 SER A C 4
ATOM 4300 O O . SER A 1 5 ? -19.409 7.480 -12.292 1.00 0.00 5 SER A O 4
ATOM 4308 N N . SER A 1 6 ? -20.270 9.546 -12.505 1.00 0.00 6 SER A N 4
ATOM 4309 C CA . SER A 1 6 ? -19.530 10.191 -11.436 1.00 0.00 6 SER A CA 4
ATOM 4310 C C . SER A 1 6 ? -20.381 11.375 -10.951 1.00 0.00 6 SER A C 4
ATOM 4311 O O . SER A 1 6 ? -21.415 11.695 -11.546 1.00 0.00 6 SER A O 4
ATOM 4319 N N . GLY A 1 7 ? -19.969 12.022 -9.866 1.00 0.00 7 GLY A N 4
ATOM 4320 C CA . GLY A 1 7 ? -20.607 13.170 -9.240 1.00 0.00 7 GLY A CA 4
ATOM 4321 C C . GLY A 1 7 ? -19.558 14.254 -8.994 1.00 0.00 7 GLY A C 4
ATOM 4322 O O . GLY A 1 7 ? -18.407 14.094 -9.408 1.00 0.00 7 GLY A O 4
ATOM 4326 N N . PRO A 1 8 ? -19.922 15.378 -8.357 1.00 0.00 8 PRO A N 4
ATOM 4327 C CA . PRO A 1 8 ? -18.970 16.447 -8.081 1.00 0.00 8 PRO A CA 4
ATOM 4328 C C . PRO A 1 8 ? -17.888 15.938 -7.119 1.00 0.00 8 PRO A C 4
ATOM 4329 O O . PRO A 1 8 ? -16.693 16.160 -7.338 1.00 0.00 8 PRO A O 4
ATOM 4340 N N . LEU A 1 9 ? -18.314 15.268 -6.050 1.00 0.00 9 LEU A N 4
ATOM 4341 C CA . LEU A 1 9 ? -17.517 14.673 -4.994 1.00 0.00 9 LEU A CA 4
ATOM 4342 C C . LEU A 1 9 ? -18.358 13.575 -4.348 1.00 0.00 9 LEU A C 4
ATOM 4343 O O . LEU A 1 9 ? -19.518 13.380 -4.721 1.00 0.00 9 LEU A O 4
ATOM 4359 N N . GLU A 1 10 ? -17.780 12.875 -3.377 1.00 0.00 10 GLU A N 4
ATOM 4360 C CA . GLU A 1 10 ? -18.421 11.798 -2.638 1.00 0.00 10 GLU A CA 4
ATOM 4361 C C . GLU A 1 10 ? -18.315 12.104 -1.141 1.00 0.00 10 GLU A C 4
ATOM 4362 O O . GLU A 1 10 ? -17.551 12.983 -0.721 1.00 0.00 10 GLU A O 4
ATOM 4374 N N . ARG A 1 11 ? -19.029 11.342 -0.315 1.00 0.00 11 ARG A N 4
ATOM 4375 C CA . ARG A 1 11 ? -19.075 11.477 1.142 1.00 0.00 11 ARG A CA 4
ATOM 4376 C C . ARG A 1 11 ? -18.837 10.125 1.813 1.00 0.00 11 ARG A C 4
ATOM 4377 O O . ARG A 1 11 ? -19.545 9.750 2.747 1.00 0.00 11 ARG A O 4
ATOM 4398 N N . GLU A 1 12 ? -17.849 9.377 1.329 1.00 0.00 12 GLU A N 4
ATOM 4399 C CA . GLU A 1 12 ? -17.498 8.059 1.850 1.00 0.00 12 GLU A CA 4
ATOM 4400 C C . GLU A 1 12 ? -16.197 8.132 2.667 1.00 0.00 12 GLU A C 4
ATOM 4401 O O . GLU A 1 12 ? -15.516 9.166 2.697 1.00 0.00 12 GLU A O 4
ATOM 4413 N N . GLY A 1 13 ? -15.863 7.030 3.334 1.00 0.00 13 GLY A N 4
ATOM 4414 C CA . GLY A 1 13 ? -14.701 6.810 4.189 1.00 0.00 13 GLY A CA 4
ATOM 4415 C C . GLY A 1 13 ? -14.246 5.356 4.040 1.00 0.00 13 GLY A C 4
ATOM 4416 O O . GLY A 1 13 ? -14.635 4.694 3.068 1.00 0.00 13 GLY A O 4
ATOM 4420 N N . LEU A 1 14 ? -13.409 4.845 4.944 1.00 0.00 14 LEU A N 4
ATOM 4421 C CA . LEU A 1 14 ? -12.904 3.470 4.917 1.00 0.00 14 LEU A CA 4
ATOM 4422 C C . LEU A 1 14 ? -12.885 2.856 6.312 1.00 0.00 14 LEU A C 4
ATOM 4423 O O . LEU A 1 14 ? -12.848 3.592 7.301 1.00 0.00 14 LEU A O 4
ATOM 4439 N N . PRO A 1 15 ? -12.891 1.514 6.413 1.00 0.00 15 PRO A N 4
ATOM 4440 C CA . PRO A 1 15 ? -12.850 0.860 7.709 1.00 0.00 15 PRO A CA 4
ATOM 4441 C C . PRO A 1 15 ? -11.445 0.936 8.317 1.00 0.00 15 PRO A C 4
ATOM 4442 O O . PRO A 1 15 ? -10.467 1.159 7.596 1.00 0.00 15 PRO A O 4
ATOM 4453 N N . PRO A 1 16 ? -11.315 0.687 9.629 1.00 0.00 16 PRO A N 4
ATOM 4454 C CA . PRO A 1 16 ? -10.028 0.724 10.295 1.00 0.00 16 PRO A CA 4
ATOM 4455 C C . PRO A 1 16 ? -9.139 -0.382 9.723 1.00 0.00 16 PRO A C 4
ATOM 4456 O O . PRO A 1 16 ? -9.563 -1.536 9.568 1.00 0.00 16 PRO A O 4
ATOM 4467 N N . GLY A 1 17 ? -7.900 -0.003 9.407 1.00 0.00 17 GLY A N 4
ATOM 4468 C CA . GLY A 1 17 ? -6.868 -0.859 8.832 1.00 0.00 17 GLY A CA 4
ATOM 4469 C C . GLY A 1 17 ? -6.760 -0.673 7.316 1.00 0.00 17 GLY A C 4
ATOM 4470 O O . GLY A 1 17 ? -5.760 -1.084 6.722 1.00 0.00 17 GLY A O 4
ATOM 4474 N N . TRP A 1 18 ? -7.754 -0.043 6.680 1.00 0.00 18 TRP A N 4
ATOM 4475 C CA . TRP A 1 18 ? -7.755 0.209 5.250 1.00 0.00 18 TRP A CA 4
ATOM 4476 C C . TRP A 1 18 ? -7.474 1.684 5.010 1.00 0.00 18 TRP A C 4
ATOM 4477 O O . TRP A 1 18 ? -7.959 2.553 5.726 1.00 0.00 18 TRP A O 4
ATOM 4498 N N . GLU A 1 19 ? -6.717 1.971 3.961 1.00 0.00 19 GLU A N 4
ATOM 4499 C CA . GLU A 1 19 ? -6.318 3.314 3.545 1.00 0.00 19 GLU A CA 4
ATOM 4500 C C . GLU A 1 19 ? -6.489 3.401 2.025 1.00 0.00 19 GLU A C 4
ATOM 4501 O O . GLU A 1 19 ? -6.514 2.361 1.357 1.00 0.00 19 GLU A O 4
ATOM 4513 N N . ARG A 1 20 ? -6.579 4.603 1.454 1.00 0.00 20 ARG A N 4
ATOM 4514 C CA . ARG A 1 20 ? -6.710 4.827 0.017 1.00 0.00 20 ARG A CA 4
ATOM 4515 C C . ARG A 1 20 ? -5.500 5.660 -0.365 1.00 0.00 20 ARG A C 4
ATOM 4516 O O . ARG A 1 20 ? -5.319 6.770 0.136 1.00 0.00 20 ARG A O 4
ATOM 4537 N N . VAL A 1 21 ? -4.690 5.138 -1.268 1.00 0.00 21 VAL A N 4
ATOM 4538 C CA . VAL A 1 21 ? -3.482 5.795 -1.741 1.00 0.00 21 VAL A CA 4
ATOM 4539 C C . VAL A 1 21 ? -3.731 6.270 -3.176 1.00 0.00 21 VAL A C 4
ATOM 4540 O O . VAL A 1 21 ? -4.511 5.653 -3.908 1.00 0.00 21 VAL A O 4
ATOM 4553 N N . GLU A 1 22 ? -3.082 7.367 -3.576 1.00 0.00 22 GLU A N 4
ATOM 4554 C CA . GLU A 1 22 ? -3.200 7.965 -4.900 1.00 0.00 22 GLU A CA 4
ATOM 4555 C C . GLU A 1 22 ? -1.813 8.275 -5.468 1.00 0.00 22 GLU A C 4
ATOM 4556 O O . GLU A 1 22 ? -0.880 8.590 -4.722 1.00 0.00 22 GLU A O 4
ATOM 4568 N N . SER A 1 23 ? -1.684 8.194 -6.793 1.00 0.00 23 SER A N 4
ATOM 4569 C CA . SER A 1 23 ? -0.457 8.426 -7.546 1.00 0.00 23 SER A CA 4
ATOM 4570 C C . SER A 1 23 ? -0.715 8.717 -9.026 1.00 0.00 23 SER A C 4
ATOM 4571 O O . SER A 1 23 ? -1.689 8.230 -9.603 1.00 0.00 23 SER A O 4
ATOM 4579 N N . SER A 1 24 ? 0.199 9.442 -9.672 1.00 0.00 24 SER A N 4
ATOM 4580 C CA . SER A 1 24 ? 0.111 9.727 -11.100 1.00 0.00 24 SER A CA 4
ATOM 4581 C C . SER A 1 24 ? 0.627 8.489 -11.872 1.00 0.00 24 SER A C 4
ATOM 4582 O O . SER A 1 24 ? 0.162 8.185 -12.975 1.00 0.00 24 SER A O 4
ATOM 4590 N N . GLU A 1 25 ? 1.558 7.732 -11.277 1.00 0.00 25 GLU A N 4
ATOM 4591 C CA . GLU A 1 25 ? 2.172 6.532 -11.837 1.00 0.00 25 GLU A CA 4
ATOM 4592 C C . GLU A 1 25 ? 1.285 5.293 -11.677 1.00 0.00 25 GLU A C 4
ATOM 4593 O O . GLU A 1 25 ? 1.337 4.401 -12.526 1.00 0.00 25 GLU A O 4
ATOM 4605 N N . PHE A 1 26 ? 0.419 5.257 -10.657 1.00 0.00 26 PHE A N 4
ATOM 4606 C CA . PHE A 1 26 ? -0.455 4.108 -10.378 1.00 0.00 26 PHE A CA 4
ATOM 4607 C C . PHE A 1 26 ? -1.961 4.385 -10.475 1.00 0.00 26 PHE A C 4
ATOM 4608 O O . PHE A 1 26 ? -2.704 3.541 -10.976 1.00 0.00 26 PHE A O 4
ATOM 4625 N N . GLY A 1 27 ? -2.434 5.551 -10.040 1.00 0.00 27 GLY A N 4
ATOM 4626 C CA . GLY A 1 27 ? -3.832 5.945 -10.088 1.00 0.00 27 GLY A CA 4
ATOM 4627 C C . GLY A 1 27 ? -4.312 6.057 -8.666 1.00 0.00 27 GLY A C 4
ATOM 4628 O O . GLY A 1 27 ? -3.861 6.914 -7.919 1.00 0.00 27 GLY A O 4
ATOM 4632 N N . THR A 1 28 ? -5.162 5.134 -8.268 1.00 0.00 28 THR A N 4
ATOM 4633 C CA . THR A 1 28 ? -5.733 5.069 -6.938 1.00 0.00 28 THR A CA 4
ATOM 4634 C C . THR A 1 28 ? -5.768 3.601 -6.552 1.00 0.00 28 THR A C 4
ATOM 4635 O O . THR A 1 28 ? -6.261 2.768 -7.322 1.00 0.00 28 THR A O 4
ATOM 4646 N N . TYR A 1 29 ? -5.210 3.254 -5.400 1.00 0.00 29 TYR A N 4
ATOM 4647 C CA . TYR A 1 29 ? -5.219 1.876 -4.925 1.00 0.00 29 TYR A CA 4
ATOM 4648 C C . TYR A 1 29 ? -5.510 1.851 -3.429 1.00 0.00 29 TYR A C 4
ATOM 4649 O O . TYR A 1 29 ? -5.547 2.885 -2.764 1.00 0.00 29 TYR A O 4
ATOM 4667 N N . TYR A 1 30 ? -5.751 0.657 -2.901 1.00 0.00 30 TYR A N 4
ATOM 4668 C CA . TYR A 1 30 ? -6.072 0.432 -1.503 1.00 0.00 30 TYR A CA 4
ATOM 4669 C C . TYR A 1 30 ? -5.181 -0.670 -0.963 1.00 0.00 30 TYR A C 4
ATOM 4670 O O . TYR A 1 30 ? -4.882 -1.636 -1.674 1.00 0.00 30 TYR A O 4
ATOM 4688 N N . VAL A 1 31 ? -4.856 -0.582 0.319 1.00 0.00 31 VAL A N 4
ATOM 4689 C CA . VAL A 1 31 ? -4.011 -1.526 1.028 1.00 0.00 31 VAL A CA 4
ATOM 4690 C C . VAL A 1 31 ? -4.655 -1.873 2.372 1.00 0.00 31 VAL A C 4
ATOM 4691 O O . VAL A 1 31 ? -5.213 -1.003 3.051 1.00 0.00 31 VAL A O 4
ATOM 4704 N N . ASP A 1 32 ? -4.571 -3.157 2.727 1.00 0.00 32 ASP A N 4
ATOM 4705 C CA . ASP A 1 32 ? -5.077 -3.757 3.956 1.00 0.00 32 ASP A CA 4
ATOM 4706 C C . ASP A 1 32 ? -3.908 -3.995 4.885 1.00 0.00 32 ASP A C 4
ATOM 4707 O O . ASP A 1 32 ? -3.004 -4.764 4.556 1.00 0.00 32 ASP A O 4
ATOM 4716 N N . HIS A 1 33 ? -3.887 -3.329 6.029 1.00 0.00 33 HIS A N 4
ATOM 4717 C CA . HIS A 1 33 ? -2.823 -3.507 7.001 1.00 0.00 33 HIS A CA 4
ATOM 4718 C C . HIS A 1 33 ? -2.927 -4.858 7.707 1.00 0.00 33 HIS A C 4
ATOM 4719 O O . HIS A 1 33 ? -1.928 -5.329 8.263 1.00 0.00 33 HIS A O 4
ATOM 4733 N N . THR A 1 34 ? -4.084 -5.514 7.648 1.00 0.00 34 THR A N 4
ATOM 4734 C CA . THR A 1 34 ? -4.324 -6.783 8.295 1.00 0.00 34 THR A CA 4
ATOM 4735 C C . THR A 1 34 ? -3.573 -7.914 7.609 1.00 0.00 34 THR A C 4
ATOM 4736 O O . THR A 1 34 ? -2.828 -8.646 8.261 1.00 0.00 34 THR A O 4
ATOM 4747 N N . ASN A 1 35 ? -3.728 -8.018 6.290 1.00 0.00 35 ASN A N 4
ATOM 4748 C CA . ASN A 1 35 ? -3.123 -9.076 5.489 1.00 0.00 35 ASN A CA 4
ATOM 4749 C C . ASN A 1 35 ? -2.019 -8.567 4.581 1.00 0.00 35 ASN A C 4
ATOM 4750 O O . ASN A 1 35 ? -1.456 -9.334 3.807 1.00 0.00 35 ASN A O 4
ATOM 4761 N N . LYS A 1 36 ? -1.675 -7.283 4.689 1.00 0.00 36 LYS A N 4
ATOM 4762 C CA . LYS A 1 36 ? -0.651 -6.625 3.894 1.00 0.00 36 LYS A CA 4
ATOM 4763 C C . LYS A 1 36 ? -0.871 -6.856 2.402 1.00 0.00 36 LYS A C 4
ATOM 4764 O O . LYS A 1 36 ? 0.087 -7.156 1.684 1.00 0.00 36 LYS A O 4
ATOM 4783 N N . ARG A 1 37 ? -2.121 -6.784 1.936 1.00 0.00 37 ARG A N 4
ATOM 4784 C CA . ARG A 1 37 ? -2.460 -6.979 0.528 1.00 0.00 37 ARG A CA 4
ATOM 4785 C C . ARG A 1 37 ? -2.784 -5.620 -0.070 1.00 0.00 37 ARG A C 4
ATOM 4786 O O . ARG A 1 37 ? -3.167 -4.707 0.662 1.00 0.00 37 ARG A O 4
ATOM 4807 N N . ALA A 1 38 ? -2.648 -5.482 -1.385 1.00 0.00 38 ALA A N 4
ATOM 4808 C CA . ALA A 1 38 ? -2.923 -4.259 -2.129 1.00 0.00 38 ALA A CA 4
ATOM 4809 C C . ALA A 1 38 ? -3.905 -4.602 -3.256 1.00 0.00 38 ALA A C 4
ATOM 4810 O O . ALA A 1 38 ? -3.875 -5.717 -3.774 1.00 0.00 38 ALA A O 4
ATOM 4817 N N . GLN A 1 39 ? -4.784 -3.685 -3.658 1.00 0.00 39 GLN A N 4
ATOM 4818 C CA . GLN A 1 39 ? -5.747 -3.907 -4.740 1.00 0.00 39 GLN A CA 4
ATOM 4819 C C . GLN A 1 39 ? -6.263 -2.575 -5.284 1.00 0.00 39 GLN A C 4
ATOM 4820 O O . GLN A 1 39 ? -6.056 -1.525 -4.679 1.00 0.00 39 GLN A O 4
ATOM 4834 N N . TYR A 1 40 ? -6.957 -2.614 -6.422 1.00 0.00 40 TYR A N 4
ATOM 4835 C CA . TYR A 1 40 ? -7.521 -1.445 -7.098 1.00 0.00 40 TYR A CA 4
ATOM 4836 C C . TYR A 1 40 ? -9.044 -1.343 -6.914 1.00 0.00 40 TYR A C 4
ATOM 4837 O O . TYR A 1 40 ? -9.708 -0.640 -7.676 1.00 0.00 40 TYR A O 4
ATOM 4855 N N . ARG A 1 41 ? -9.633 -2.070 -5.955 1.00 0.00 41 ARG A N 4
ATOM 4856 C CA . ARG A 1 41 ? -11.077 -2.040 -5.699 1.00 0.00 41 ARG A CA 4
ATOM 4857 C C . ARG A 1 41 ? -11.345 -1.510 -4.303 1.00 0.00 41 ARG A C 4
ATOM 4858 O O . ARG A 1 41 ? -10.472 -1.612 -3.445 1.00 0.00 41 ARG A O 4
ATOM 4879 N N . HIS A 1 42 ? -12.513 -0.924 -4.072 1.00 0.00 42 HIS A N 4
ATOM 4880 C CA . HIS A 1 42 ? -12.880 -0.391 -2.763 1.00 0.00 42 HIS A CA 4
ATOM 4881 C C . HIS A 1 42 ? -13.127 -1.580 -1.824 1.00 0.00 42 HIS A C 4
ATOM 4882 O O . HIS A 1 42 ? -13.747 -2.550 -2.272 1.00 0.00 42 HIS A O 4
ATOM 4896 N N . PRO A 1 43 ? -12.650 -1.573 -0.564 1.00 0.00 43 PRO A N 4
ATOM 4897 C CA . PRO A 1 43 ? -12.868 -2.690 0.345 1.00 0.00 43 PRO A CA 4
ATOM 4898 C C . PRO A 1 43 ? -14.357 -2.748 0.681 1.00 0.00 43 PRO A C 4
ATOM 4899 O O . PRO A 1 43 ? -14.916 -1.830 1.288 1.00 0.00 43 PRO A O 4
ATOM 4910 N N . SER A 1 44 ? -14.977 -3.861 0.306 1.00 0.00 44 SER A N 4
ATOM 4911 C CA . SER A 1 44 ? -16.388 -4.134 0.470 1.00 0.00 44 SER A CA 4
ATOM 4912 C C . SER A 1 44 ? -16.625 -5.326 1.404 1.00 0.00 44 SER A C 4
ATOM 4913 O O . SER A 1 44 ? -17.255 -6.313 1.005 1.00 0.00 44 SER A O 4
ATOM 4921 N N . GLY A 1 45 ? -16.075 -5.311 2.623 1.00 0.00 45 GLY A N 4
ATOM 4922 C CA . GLY A 1 45 ? -16.284 -6.414 3.554 1.00 0.00 45 GLY A CA 4
ATOM 4923 C C . GLY A 1 45 ? -15.427 -6.344 4.819 1.00 0.00 45 GLY A C 4
ATOM 4924 O O . GLY A 1 45 ? -14.420 -5.622 4.843 1.00 0.00 45 GLY A O 4
ATOM 4928 N N . PRO A 1 46 ? -15.796 -7.121 5.854 1.00 0.00 46 PRO A N 4
ATOM 4929 C CA . PRO A 1 46 ? -15.088 -7.176 7.129 1.00 0.00 46 PRO A CA 4
ATOM 4930 C C . PRO A 1 46 ? -13.697 -7.793 6.971 1.00 0.00 46 PRO A C 4
ATOM 4931 O O . PRO A 1 46 ? -13.410 -8.483 5.987 1.00 0.00 46 PRO A O 4
ATOM 4942 N N . SER A 1 47 ? -12.829 -7.539 7.946 1.00 0.00 47 SER A N 4
ATOM 4943 C CA . SER A 1 47 ? -11.465 -8.038 7.964 1.00 0.00 47 SER A CA 4
ATOM 4944 C C . SER A 1 47 ? -11.459 -9.437 8.586 1.00 0.00 47 SER A C 4
ATOM 4945 O O . SER A 1 47 ? -11.841 -9.605 9.749 1.00 0.00 47 SER A O 4
ATOM 4953 N N . SER A 1 48 ? -11.118 -10.463 7.809 1.00 0.00 48 SER A N 4
ATOM 4954 C CA . SER A 1 48 ? -11.044 -11.846 8.273 1.00 0.00 48 SER A CA 4
ATOM 4955 C C . SER A 1 48 ? -10.068 -12.626 7.389 1.00 0.00 48 SER A C 4
ATOM 4956 O O . SER A 1 48 ? -9.201 -13.336 7.906 1.00 0.00 48 SER A O 4
ATOM 4964 N N . GLY A 1 49 ? -10.166 -12.474 6.068 1.00 0.00 49 GLY A N 4
ATOM 4965 C CA . GLY A 1 49 ? -9.314 -13.135 5.103 1.00 0.00 49 GLY A CA 4
ATOM 4966 C C . GLY A 1 49 ? -9.918 -12.870 3.751 1.00 0.00 49 GLY A C 4
ATOM 4967 O O . GLY A 1 49 ? -10.824 -13.629 3.355 1.00 0.00 49 GLY A O 4
ATOM 4971 N N . GLY B 1 1 ? 26.804 2.464 24.639 1.00 0.00 1 GLY B N 4
ATOM 4972 C CA . GLY B 1 1 ? 27.236 2.561 23.237 1.00 0.00 1 GLY B CA 4
ATOM 4973 C C . GLY B 1 1 ? 26.036 2.283 22.360 1.00 0.00 1 GLY B C 4
ATOM 4974 O O . GLY B 1 1 ? 25.772 1.124 22.054 1.00 0.00 1 GLY B O 4
ATOM 4978 N N . SER B 1 2 ? 25.302 3.328 21.988 1.00 0.00 2 SER B N 4
ATOM 4979 C CA . SER B 1 2 ? 24.106 3.229 21.172 1.00 0.00 2 SER B CA 4
ATOM 4980 C C . SER B 1 2 ? 24.383 2.865 19.718 1.00 0.00 2 SER B C 4
ATOM 4981 O O . SER B 1 2 ? 25.514 2.946 19.240 1.00 0.00 2 SER B O 4
ATOM 4989 N N . SER B 1 3 ? 23.297 2.540 19.029 1.00 0.00 3 SER B N 4
ATOM 4990 C CA . SER B 1 3 ? 23.204 2.166 17.635 1.00 0.00 3 SER B CA 4
ATOM 4991 C C . SER B 1 3 ? 22.118 3.046 17.005 1.00 0.00 3 SER B C 4
ATOM 4992 O O . SER B 1 3 ? 21.429 3.807 17.706 1.00 0.00 3 SER B O 4
ATOM 5000 N N . GLY B 1 4 ? 21.956 2.959 15.687 1.00 0.00 4 GLY B N 4
ATOM 5001 C CA . GLY B 1 4 ? 20.982 3.741 14.942 1.00 0.00 4 GLY B CA 4
ATOM 5002 C C . GLY B 1 4 ? 21.423 5.196 14.804 1.00 0.00 4 GLY B C 4
ATOM 5003 O O . GLY B 1 4 ? 22.348 5.658 15.489 1.00 0.00 4 GLY B O 4
ATOM 5007 N N . SER B 1 5 ? 20.769 5.909 13.898 1.00 0.00 5 SER B N 4
ATOM 5008 C CA . SER B 1 5 ? 20.997 7.312 13.581 1.00 0.00 5 SER B CA 4
ATOM 5009 C C . SER B 1 5 ? 19.923 7.767 12.590 1.00 0.00 5 SER B C 4
ATOM 5010 O O . SER B 1 5 ? 19.169 6.941 12.065 1.00 0.00 5 SER B O 4
ATOM 5018 N N . SER B 1 6 ? 19.833 9.070 12.344 1.00 0.00 6 SER B N 4
ATOM 5019 C CA . SER B 1 6 ? 18.882 9.665 11.428 1.00 0.00 6 SER B CA 4
ATOM 5020 C C . SER B 1 6 ? 19.572 10.884 10.826 1.00 0.00 6 SER B C 4
ATOM 5021 O O . SER B 1 6 ? 20.248 11.633 11.540 1.00 0.00 6 SER B O 4
ATOM 5029 N N . GLY B 1 7 ? 19.463 11.056 9.512 1.00 0.00 7 GLY B N 4
ATOM 5030 C CA . GLY B 1 7 ? 20.044 12.170 8.787 1.00 0.00 7 GLY B CA 4
ATOM 5031 C C . GLY B 1 7 ? 19.070 13.353 8.789 1.00 0.00 7 GLY B C 4
ATOM 5032 O O . GLY B 1 7 ? 17.912 13.211 9.189 1.00 0.00 7 GLY B O 4
ATOM 5036 N N . PRO B 1 8 ? 19.502 14.545 8.355 1.00 0.00 8 PRO B N 4
ATOM 5037 C CA . PRO B 1 8 ? 18.640 15.722 8.304 1.00 0.00 8 PRO B CA 4
ATOM 5038 C C . PRO B 1 8 ? 17.637 15.631 7.151 1.00 0.00 8 PRO B C 4
ATOM 5039 O O . PRO B 1 8 ? 16.546 16.194 7.215 1.00 0.00 8 PRO B O 4
ATOM 5050 N N . LEU B 1 9 ? 18.052 14.969 6.076 1.00 0.00 9 LEU B N 4
ATOM 5051 C CA . LEU B 1 9 ? 17.366 14.725 4.820 1.00 0.00 9 LEU B CA 4
ATOM 5052 C C . LEU B 1 9 ? 18.219 13.720 4.047 1.00 0.00 9 LEU B C 4
ATOM 5053 O O . LEU B 1 9 ? 19.342 13.420 4.466 1.00 0.00 9 LEU B O 4
ATOM 5069 N N . GLU B 1 10 ? 17.736 13.236 2.905 1.00 0.00 10 GLU B N 4
ATOM 5070 C CA . GLU B 1 10 ? 18.440 12.284 2.052 1.00 0.00 10 GLU B CA 4
ATOM 5071 C C . GLU B 1 10 ? 18.093 12.508 0.577 1.00 0.00 10 GLU B C 4
ATOM 5072 O O . GLU B 1 10 ? 17.289 13.380 0.227 1.00 0.00 10 GLU B O 4
ATOM 5084 N N . ARG B 1 11 ? 18.708 11.695 -0.281 1.00 0.00 11 ARG B N 4
ATOM 5085 C CA . ARG B 1 11 ? 18.577 11.659 -1.733 1.00 0.00 11 ARG B CA 4
ATOM 5086 C C . ARG B 1 11 ? 18.219 10.245 -2.210 1.00 0.00 11 ARG B C 4
ATOM 5087 O O . ARG B 1 11 ? 18.450 9.913 -3.372 1.00 0.00 11 ARG B O 4
ATOM 5108 N N . GLU B 1 12 ? 17.745 9.375 -1.319 1.00 0.00 12 GLU B N 4
ATOM 5109 C CA . GLU B 1 12 ? 17.389 8.004 -1.665 1.00 0.00 12 GLU B CA 4
ATOM 5110 C C . GLU B 1 12 ? 16.047 7.958 -2.400 1.00 0.00 12 GLU B C 4
ATOM 5111 O O . GLU B 1 12 ? 15.368 8.981 -2.551 1.00 0.00 12 GLU B O 4
ATOM 5123 N N . GLY B 1 13 ? 15.661 6.782 -2.886 1.00 0.00 13 GLY B N 4
ATOM 5124 C CA . GLY B 1 13 ? 14.427 6.562 -3.620 1.00 0.00 13 GLY B CA 4
ATOM 5125 C C . GLY B 1 13 ? 14.030 5.095 -3.553 1.00 0.00 13 GLY B C 4
ATOM 5126 O O . GLY B 1 13 ? 14.507 4.349 -2.692 1.00 0.00 13 GLY B O 4
ATOM 5130 N N . LEU B 1 14 ? 13.123 4.692 -4.438 1.00 0.00 14 LEU B N 4
ATOM 5131 C CA . LEU B 1 14 ? 12.594 3.340 -4.555 1.00 0.00 14 LEU B CA 4
ATOM 5132 C C . LEU B 1 14 ? 12.668 2.881 -6.008 1.00 0.00 14 LEU B C 4
ATOM 5133 O O . LEU B 1 14 ? 12.656 3.723 -6.913 1.00 0.00 14 LEU B O 4
ATOM 5149 N N . PRO B 1 15 ? 12.700 1.560 -6.252 1.00 0.00 15 PRO B N 4
ATOM 5150 C CA . PRO B 1 15 ? 12.757 1.033 -7.604 1.00 0.00 15 PRO B CA 4
ATOM 5151 C C . PRO B 1 15 ? 11.491 1.397 -8.402 1.00 0.00 15 PRO B C 4
ATOM 5152 O O . PRO B 1 15 ? 10.452 1.723 -7.814 1.00 0.00 15 PRO B O 4
ATOM 5163 N N . PRO B 1 16 ? 11.567 1.343 -9.741 1.00 0.00 16 PRO B N 4
ATOM 5164 C CA . PRO B 1 16 ? 10.473 1.669 -10.643 1.00 0.00 16 PRO B CA 4
ATOM 5165 C C . PRO B 1 16 ? 9.378 0.600 -10.553 1.00 0.00 16 PRO B C 4
ATOM 5166 O O . PRO B 1 16 ? 9.395 -0.390 -11.287 1.00 0.00 16 PRO B O 4
ATOM 5177 N N . GLY B 1 17 ? 8.413 0.820 -9.663 1.00 0.00 17 GLY B N 4
ATOM 5178 C CA . GLY B 1 17 ? 7.284 -0.066 -9.402 1.00 0.00 17 GLY B CA 4
ATOM 5179 C C . GLY B 1 17 ? 6.989 -0.182 -7.905 1.00 0.00 17 GLY B C 4
ATOM 5180 O O . GLY B 1 17 ? 6.046 -0.873 -7.516 1.00 0.00 17 GLY B O 4
ATOM 5184 N N . TRP B 1 18 ? 7.793 0.447 -7.048 1.00 0.00 18 TRP B N 4
ATOM 5185 C CA . TRP B 1 18 ? 7.612 0.440 -5.606 1.00 0.00 18 TRP B CA 4
ATOM 5186 C C . TRP B 1 18 ? 7.192 1.831 -5.175 1.00 0.00 18 TRP B C 4
ATOM 5187 O O . TRP B 1 18 ? 7.501 2.821 -5.842 1.00 0.00 18 TRP B O 4
ATOM 5208 N N . GLU B 1 19 ? 6.533 1.914 -4.023 1.00 0.00 19 GLU B N 4
ATOM 5209 C CA . GLU B 1 19 ? 6.047 3.173 -3.493 1.00 0.00 19 GLU B CA 4
ATOM 5210 C C . GLU B 1 19 ? 6.050 3.139 -1.966 1.00 0.00 19 GLU B C 4
ATOM 5211 O O . GLU B 1 19 ? 6.045 2.064 -1.356 1.00 0.00 19 GLU B O 4
ATOM 5223 N N . ARG B 1 20 ? 6.061 4.319 -1.350 1.00 0.00 20 ARG B N 4
ATOM 5224 C CA . ARG B 1 20 ? 6.032 4.527 0.086 1.00 0.00 20 ARG B CA 4
ATOM 5225 C C . ARG B 1 20 ? 4.686 5.161 0.416 1.00 0.00 20 ARG B C 4
ATOM 5226 O O . ARG B 1 20 ? 4.176 5.975 -0.355 1.00 0.00 20 ARG B O 4
ATOM 5247 N N . VAL B 1 21 ? 4.129 4.814 1.567 1.00 0.00 21 VAL B N 4
ATOM 5248 C CA . VAL B 1 21 ? 2.861 5.323 2.055 1.00 0.00 21 VAL B CA 4
ATOM 5249 C C . VAL B 1 21 ? 3.127 5.919 3.434 1.00 0.00 21 VAL B C 4
ATOM 5250 O O . VAL B 1 21 ? 3.596 5.219 4.341 1.00 0.00 21 VAL B O 4
ATOM 5263 N N . GLU B 1 22 ? 2.882 7.218 3.588 1.00 0.00 22 GLU B N 4
ATOM 5264 C CA . GLU B 1 22 ? 3.059 7.958 4.828 1.00 0.00 22 GLU B CA 4
ATOM 5265 C C . GLU B 1 22 ? 1.667 8.326 5.340 1.00 0.00 22 GLU B C 4
ATOM 5266 O O . GLU B 1 22 ? 0.834 8.818 4.579 1.00 0.00 22 GLU B O 4
ATOM 5278 N N . SER B 1 23 ? 1.410 8.053 6.622 1.00 0.00 23 SER B N 4
ATOM 5279 C CA . SER B 1 23 ? 0.135 8.284 7.278 1.00 0.00 23 SER B CA 4
ATOM 5280 C C . SER B 1 23 ? 0.324 8.466 8.781 1.00 0.00 23 SER B C 4
ATOM 5281 O O . SER B 1 23 ? 1.214 7.829 9.343 1.00 0.00 23 SER B O 4
ATOM 5289 N N . SER B 1 24 ? -0.506 9.261 9.455 1.00 0.00 24 SER B N 4
ATOM 5290 C CA . SER B 1 24 ? -0.397 9.442 10.902 1.00 0.00 24 SER B CA 4
ATOM 5291 C C . SER B 1 24 ? -0.954 8.223 11.646 1.00 0.00 24 SER B C 4
ATOM 5292 O O . SER B 1 24 ? -0.559 7.967 12.784 1.00 0.00 24 SER B O 4
ATOM 5300 N N . GLU B 1 25 ? -1.841 7.447 11.018 1.00 0.00 25 GLU B N 4
ATOM 5301 C CA . GLU B 1 25 ? -2.449 6.276 11.640 1.00 0.00 25 GLU B CA 4
ATOM 5302 C C . GLU B 1 25 ? -1.557 5.041 11.595 1.00 0.00 25 GLU B C 4
ATOM 5303 O O . GLU B 1 25 ? -1.714 4.147 12.425 1.00 0.00 25 GLU B O 4
ATOM 5315 N N . PHE B 1 26 ? -0.610 4.996 10.657 1.00 0.00 26 PHE B N 4
ATOM 5316 C CA . PHE B 1 26 ? 0.279 3.848 10.493 1.00 0.00 26 PHE B CA 4
ATOM 5317 C C . PHE B 1 26 ? 1.751 4.219 10.651 1.00 0.00 26 PHE B C 4
ATOM 5318 O O . PHE B 1 26 ? 2.479 3.514 11.348 1.00 0.00 26 PHE B O 4
ATOM 5335 N N . GLY B 1 27 ? 2.209 5.322 10.065 1.00 0.00 27 GLY B N 4
ATOM 5336 C CA . GLY B 1 27 ? 3.575 5.803 10.155 1.00 0.00 27 GLY B CA 4
ATOM 5337 C C . GLY B 1 27 ? 4.108 5.937 8.748 1.00 0.00 27 GLY B C 4
ATOM 5338 O O . GLY B 1 27 ? 3.592 6.727 7.953 1.00 0.00 27 GLY B O 4
ATOM 5342 N N . THR B 1 28 ? 5.084 5.113 8.408 1.00 0.00 28 THR B N 4
ATOM 5343 C CA . THR B 1 28 ? 5.717 5.106 7.099 1.00 0.00 28 THR B CA 4
ATOM 5344 C C . THR B 1 28 ? 5.982 3.656 6.710 1.00 0.00 28 THR B C 4
ATOM 5345 O O . THR B 1 28 ? 6.772 2.974 7.372 1.00 0.00 28 THR B O 4
ATOM 5356 N N . TYR B 1 29 ? 5.282 3.152 5.695 1.00 0.00 29 TYR B N 4
ATOM 5357 C CA . TYR B 1 29 ? 5.443 1.789 5.203 1.00 0.00 29 TYR B CA 4
ATOM 5358 C C . TYR B 1 29 ? 5.577 1.840 3.676 1.00 0.00 29 TYR B C 4
ATOM 5359 O O . TYR B 1 29 ? 5.550 2.926 3.096 1.00 0.00 29 TYR B O 4
ATOM 5377 N N . TYR B 1 30 ? 5.734 0.695 3.013 1.00 0.00 30 TYR B N 4
ATOM 5378 C CA . TYR B 1 30 ? 5.900 0.609 1.567 1.00 0.00 30 TYR B CA 4
ATOM 5379 C C . TYR B 1 30 ? 4.967 -0.436 0.962 1.00 0.00 30 TYR B C 4
ATOM 5380 O O . TYR B 1 30 ? 4.573 -1.397 1.638 1.00 0.00 30 TYR B O 4
ATOM 5398 N N . VAL B 1 31 ? 4.655 -0.278 -0.325 1.00 0.00 31 VAL B N 4
ATOM 5399 C CA . VAL B 1 31 ? 3.783 -1.169 -1.087 1.00 0.00 31 VAL B CA 4
ATOM 5400 C C . VAL B 1 31 ? 4.459 -1.528 -2.409 1.00 0.00 31 VAL B C 4
ATOM 5401 O O . VAL B 1 31 ? 5.056 -0.677 -3.075 1.00 0.00 31 VAL B O 4
ATOM 5414 N N . ASP B 1 32 ? 4.335 -2.802 -2.774 1.00 0.00 32 ASP B N 4
ATOM 5415 C CA . ASP B 1 32 ? 4.870 -3.412 -3.983 1.00 0.00 32 ASP B CA 4
ATOM 5416 C C . ASP B 1 32 ? 3.738 -3.679 -4.950 1.00 0.00 32 ASP B C 4
ATOM 5417 O O . ASP B 1 32 ? 2.829 -4.433 -4.629 1.00 0.00 32 ASP B O 4
ATOM 5426 N N . HIS B 1 33 ? 3.787 -3.066 -6.132 1.00 0.00 33 HIS B N 4
ATOM 5427 C CA . HIS B 1 33 ? 2.759 -3.259 -7.140 1.00 0.00 33 HIS B CA 4
ATOM 5428 C C . HIS B 1 33 ? 2.900 -4.581 -7.894 1.00 0.00 33 HIS B C 4
ATOM 5429 O O . HIS B 1 33 ? 1.906 -5.056 -8.440 1.00 0.00 33 HIS B O 4
ATOM 5443 N N . THR B 1 34 ? 4.076 -5.205 -7.909 1.00 0.00 34 THR B N 4
ATOM 5444 C CA . THR B 1 34 ? 4.290 -6.453 -8.626 1.00 0.00 34 THR B CA 4
ATOM 5445 C C . THR B 1 34 ? 3.536 -7.593 -7.950 1.00 0.00 34 THR B C 4
ATOM 5446 O O . THR B 1 34 ? 2.790 -8.318 -8.607 1.00 0.00 34 THR B O 4
ATOM 5457 N N . ASN B 1 35 ? 3.693 -7.745 -6.635 1.00 0.00 35 ASN B N 4
ATOM 5458 C CA . ASN B 1 35 ? 3.047 -8.821 -5.886 1.00 0.00 35 ASN B CA 4
ATOM 5459 C C . ASN B 1 35 ? 1.881 -8.332 -5.043 1.00 0.00 35 ASN B C 4
ATOM 5460 O O . ASN B 1 35 ? 1.225 -9.142 -4.390 1.00 0.00 35 ASN B O 4
ATOM 5471 N N . LYS B 1 36 ? 1.590 -7.030 -5.078 1.00 0.00 36 LYS B N 4
ATOM 5472 C CA . LYS B 1 36 ? 0.533 -6.391 -4.312 1.00 0.00 36 LYS B CA 4
ATOM 5473 C C . LYS B 1 36 ? 0.693 -6.720 -2.830 1.00 0.00 36 LYS B C 4
ATOM 5474 O O . LYS B 1 36 ? -0.241 -7.221 -2.197 1.00 0.00 36 LYS B O 4
ATOM 5493 N N . ARG B 1 37 ? 1.883 -6.462 -2.276 1.00 0.00 37 ARG B N 4
ATOM 5494 C CA . ARG B 1 37 ? 2.195 -6.731 -0.870 1.00 0.00 37 ARG B CA 4
ATOM 5495 C C . ARG B 1 37 ? 2.561 -5.430 -0.171 1.00 0.00 37 ARG B C 4
ATOM 5496 O O . ARG B 1 37 ? 2.898 -4.449 -0.836 1.00 0.00 37 ARG B O 4
ATOM 5517 N N . ALA B 1 38 ? 2.523 -5.425 1.160 1.00 0.00 38 ALA B N 4
ATOM 5518 C CA . ALA B 1 38 ? 2.845 -4.279 1.997 1.00 0.00 38 ALA B CA 4
ATOM 5519 C C . ALA B 1 38 ? 3.861 -4.711 3.058 1.00 0.00 38 ALA B C 4
ATOM 5520 O O . ALA B 1 38 ? 3.792 -5.833 3.558 1.00 0.00 38 ALA B O 4
ATOM 5527 N N . GLN B 1 39 ? 4.818 -3.852 3.402 1.00 0.00 39 GLN B N 4
ATOM 5528 C CA . GLN B 1 39 ? 5.844 -4.119 4.413 1.00 0.00 39 GLN B CA 4
ATOM 5529 C C . GLN B 1 39 ? 6.329 -2.783 4.971 1.00 0.00 39 GLN B C 4
ATOM 5530 O O . GLN B 1 39 ? 6.108 -1.746 4.349 1.00 0.00 39 GLN B O 4
ATOM 5544 N N . TYR B 1 40 ? 7.030 -2.787 6.107 1.00 0.00 40 TYR B N 4
ATOM 5545 C CA . TYR B 1 40 ? 7.516 -1.552 6.721 1.00 0.00 40 TYR B CA 4
ATOM 5546 C C . TYR B 1 40 ? 9.019 -1.318 6.505 1.00 0.00 40 TYR B C 4
ATOM 5547 O O . TYR B 1 40 ? 9.518 -0.265 6.890 1.00 0.00 40 TYR B O 4
ATOM 5565 N N . ARG B 1 41 ? 9.766 -2.270 5.925 1.00 0.00 41 ARG B N 4
ATOM 5566 C CA . ARG B 1 41 ? 11.204 -2.099 5.671 1.00 0.00 41 ARG B CA 4
ATOM 5567 C C . ARG B 1 41 ? 11.384 -1.837 4.182 1.00 0.00 41 ARG B C 4
ATOM 5568 O O . ARG B 1 41 ? 10.656 -2.432 3.387 1.00 0.00 41 ARG B O 4
ATOM 5589 N N . HIS B 1 42 ? 12.315 -0.965 3.801 1.00 0.00 42 HIS B N 4
ATOM 5590 C CA . HIS B 1 42 ? 12.595 -0.594 2.411 1.00 0.00 42 HIS B CA 4
ATOM 5591 C C . HIS B 1 42 ? 12.922 -1.849 1.569 1.00 0.00 42 HIS B C 4
ATOM 5592 O O . HIS B 1 42 ? 13.461 -2.821 2.114 1.00 0.00 42 HIS B O 4
ATOM 5606 N N . PRO B 1 43 ? 12.562 -1.895 0.271 1.00 0.00 43 PRO B N 4
ATOM 5607 C CA . PRO B 1 43 ? 12.826 -3.057 -0.576 1.00 0.00 43 PRO B CA 4
ATOM 5608 C C . PRO B 1 43 ? 14.320 -3.262 -0.840 1.00 0.00 43 PRO B C 4
ATOM 5609 O O . PRO B 1 43 ? 15.120 -2.340 -0.697 1.00 0.00 43 PRO B O 4
ATOM 5620 N N . SER B 1 44 ? 14.701 -4.484 -1.204 1.00 0.00 44 SER B N 4
ATOM 5621 C CA . SER B 1 44 ? 16.069 -4.870 -1.508 1.00 0.00 44 SER B CA 4
ATOM 5622 C C . SER B 1 44 ? 16.039 -6.150 -2.329 1.00 0.00 44 SER B C 4
ATOM 5623 O O . SER B 1 44 ? 15.470 -7.165 -1.901 1.00 0.00 44 SER B O 4
ATOM 5631 N N . GLY B 1 45 ? 16.688 -6.089 -3.487 1.00 0.00 45 GLY B N 4
ATOM 5632 C CA . GLY B 1 45 ? 16.798 -7.178 -4.433 1.00 0.00 45 GLY B CA 4
ATOM 5633 C C . GLY B 1 45 ? 15.924 -6.945 -5.668 1.00 0.00 45 GLY B C 4
ATOM 5634 O O . GLY B 1 45 ? 15.307 -5.884 -5.815 1.00 0.00 45 GLY B O 4
ATOM 5638 N N . PRO B 1 46 ? 15.912 -7.917 -6.589 1.00 0.00 46 PRO B N 4
ATOM 5639 C CA . PRO B 1 46 ? 15.137 -7.890 -7.822 1.00 0.00 46 PRO B CA 4
ATOM 5640 C C . PRO B 1 46 ? 13.698 -8.350 -7.544 1.00 0.00 46 PRO B C 4
ATOM 5641 O O . PRO B 1 46 ? 13.311 -8.548 -6.387 1.00 0.00 46 PRO B O 4
ATOM 5652 N N . SER B 1 47 ? 12.921 -8.579 -8.601 1.00 0.00 47 SER B N 4
ATOM 5653 C CA . SER B 1 47 ? 11.541 -9.032 -8.529 1.00 0.00 47 SER B CA 4
ATOM 5654 C C . SER B 1 47 ? 11.456 -10.478 -9.019 1.00 0.00 47 SER B C 4
ATOM 5655 O O . SER B 1 47 ? 11.704 -10.752 -10.195 1.00 0.00 47 SER B O 4
ATOM 5663 N N . SER B 1 48 ? 11.145 -11.394 -8.102 1.00 0.00 48 SER B N 4
ATOM 5664 C CA . SER B 1 48 ? 10.992 -12.819 -8.359 1.00 0.00 48 SER B CA 4
ATOM 5665 C C . SER B 1 48 ? 9.893 -13.337 -7.435 1.00 0.00 48 SER B C 4
ATOM 5666 O O . SER B 1 48 ? 8.747 -13.455 -7.867 1.00 0.00 48 SER B O 4
ATOM 5674 N N . GLY B 1 49 ? 10.213 -13.625 -6.171 1.00 0.00 49 GLY B N 4
ATOM 5675 C CA . GLY B 1 49 ? 9.255 -14.122 -5.195 1.00 0.00 49 GLY B CA 4
ATOM 5676 C C . GLY B 1 49 ? 8.731 -12.966 -4.392 1.00 0.00 49 GLY B C 4
ATOM 5677 O O . GLY B 1 49 ? 7.505 -12.735 -4.395 1.00 0.00 49 GLY B O 4
ATOM 5681 N N . GLY A 1 1 ? -31.754 -19.380 0.543 1.00 0.00 1 GLY A N 5
ATOM 5682 C CA . GLY A 1 1 ? -32.797 -18.658 1.273 1.00 0.00 1 GLY A CA 5
ATOM 5683 C C . GLY A 1 1 ? -32.367 -17.214 1.346 1.00 0.00 1 GLY A C 5
ATOM 5684 O O . GLY A 1 1 ? -32.285 -16.586 0.296 1.00 0.00 1 GLY A O 5
ATOM 5688 N N . SER A 1 2 ? -32.117 -16.676 2.542 1.00 0.00 2 SER A N 5
ATOM 5689 C CA . SER A 1 2 ? -31.682 -15.292 2.670 1.00 0.00 2 SER A CA 5
ATOM 5690 C C . SER A 1 2 ? -30.245 -15.172 2.149 1.00 0.00 2 SER A C 5
ATOM 5691 O O . SER A 1 2 ? -29.442 -16.113 2.278 1.00 0.00 2 SER A O 5
ATOM 5699 N N . SER A 1 3 ? -29.936 -14.022 1.554 1.00 0.00 3 SER A N 5
ATOM 5700 C CA . SER A 1 3 ? -28.653 -13.662 0.973 1.00 0.00 3 SER A CA 5
ATOM 5701 C C . SER A 1 3 ? -28.451 -12.153 1.100 1.00 0.00 3 SER A C 5
ATOM 5702 O O . SER A 1 3 ? -29.373 -11.416 1.468 1.00 0.00 3 SER A O 5
ATOM 5710 N N . GLY A 1 4 ? -27.241 -11.699 0.786 1.00 0.00 4 GLY A N 5
ATOM 5711 C CA . GLY A 1 4 ? -26.856 -10.304 0.827 1.00 0.00 4 GLY A CA 5
ATOM 5712 C C . GLY A 1 4 ? -26.225 -9.902 -0.491 1.00 0.00 4 GLY A C 5
ATOM 5713 O O . GLY A 1 4 ? -25.896 -10.758 -1.324 1.00 0.00 4 GLY A O 5
ATOM 5717 N N . SER A 1 5 ? -26.057 -8.600 -0.695 1.00 0.00 5 SER A N 5
ATOM 5718 C CA . SER A 1 5 ? -25.466 -8.058 -1.903 1.00 0.00 5 SER A CA 5
ATOM 5719 C C . SER A 1 5 ? -24.990 -6.622 -1.669 1.00 0.00 5 SER A C 5
ATOM 5720 O O . SER A 1 5 ? -25.156 -6.067 -0.578 1.00 0.00 5 SER A O 5
ATOM 5728 N N . SER A 1 6 ? -24.397 -6.031 -2.702 1.00 0.00 6 SER A N 5
ATOM 5729 C CA . SER A 1 6 ? -23.888 -4.676 -2.738 1.00 0.00 6 SER A CA 5
ATOM 5730 C C . SER A 1 6 ? -23.668 -4.325 -4.213 1.00 0.00 6 SER A C 5
ATOM 5731 O O . SER A 1 6 ? -24.245 -4.976 -5.095 1.00 0.00 6 SER A O 5
ATOM 5739 N N . GLY A 1 7 ? -22.903 -3.267 -4.476 1.00 0.00 7 GLY A N 5
ATOM 5740 C CA . GLY A 1 7 ? -22.565 -2.811 -5.811 1.00 0.00 7 GLY A CA 5
ATOM 5741 C C . GLY A 1 7 ? -21.296 -3.527 -6.270 1.00 0.00 7 GLY A C 5
ATOM 5742 O O . GLY A 1 7 ? -20.716 -4.328 -5.527 1.00 0.00 7 GLY A O 5
ATOM 5746 N N . PRO A 1 8 ? -20.852 -3.302 -7.515 1.00 0.00 8 PRO A N 5
ATOM 5747 C CA . PRO A 1 8 ? -19.659 -3.946 -8.043 1.00 0.00 8 PRO A CA 5
ATOM 5748 C C . PRO A 1 8 ? -18.382 -3.369 -7.440 1.00 0.00 8 PRO A C 5
ATOM 5749 O O . PRO A 1 8 ? -17.448 -4.131 -7.187 1.00 0.00 8 PRO A O 5
ATOM 5760 N N . LEU A 1 9 ? -18.333 -2.050 -7.238 1.00 0.00 9 LEU A N 5
ATOM 5761 C CA . LEU A 1 9 ? -17.235 -1.267 -6.688 1.00 0.00 9 LEU A CA 5
ATOM 5762 C C . LEU A 1 9 ? -17.833 -0.077 -5.938 1.00 0.00 9 LEU A C 5
ATOM 5763 O O . LEU A 1 9 ? -18.838 0.476 -6.392 1.00 0.00 9 LEU A O 5
ATOM 5779 N N . GLU A 1 10 ? -17.210 0.342 -4.837 1.00 0.00 10 GLU A N 5
ATOM 5780 C CA . GLU A 1 10 ? -17.628 1.476 -4.011 1.00 0.00 10 GLU A CA 5
ATOM 5781 C C . GLU A 1 10 ? -16.470 2.490 -3.951 1.00 0.00 10 GLU A C 5
ATOM 5782 O O . GLU A 1 10 ? -15.343 2.180 -4.347 1.00 0.00 10 GLU A O 5
ATOM 5794 N N . ARG A 1 11 ? -16.727 3.699 -3.441 1.00 0.00 11 ARG A N 5
ATOM 5795 C CA . ARG A 1 11 ? -15.749 4.799 -3.341 1.00 0.00 11 ARG A CA 5
ATOM 5796 C C . ARG A 1 11 ? -15.927 5.648 -2.074 1.00 0.00 11 ARG A C 5
ATOM 5797 O O . ARG A 1 11 ? -15.538 6.816 -2.042 1.00 0.00 11 ARG A O 5
ATOM 5818 N N . GLU A 1 12 ? -16.574 5.099 -1.051 1.00 0.00 12 GLU A N 5
ATOM 5819 C CA . GLU A 1 12 ? -16.861 5.780 0.211 1.00 0.00 12 GLU A CA 5
ATOM 5820 C C . GLU A 1 12 ? -15.669 5.756 1.185 1.00 0.00 12 GLU A C 5
ATOM 5821 O O . GLU A 1 12 ? -14.582 5.271 0.854 1.00 0.00 12 GLU A O 5
ATOM 5833 N N . GLY A 1 13 ? -15.859 6.305 2.389 1.00 0.00 13 GLY A N 5
ATOM 5834 C CA . GLY A 1 13 ? -14.854 6.365 3.444 1.00 0.00 13 GLY A CA 5
ATOM 5835 C C . GLY A 1 13 ? -14.511 4.941 3.870 1.00 0.00 13 GLY A C 5
ATOM 5836 O O . GLY A 1 13 ? -15.406 4.180 4.241 1.00 0.00 13 GLY A O 5
ATOM 5840 N N . LEU A 1 14 ? -13.232 4.578 3.778 1.00 0.00 14 LEU A N 5
ATOM 5841 C CA . LEU A 1 14 ? -12.739 3.250 4.122 1.00 0.00 14 LEU A CA 5
ATOM 5842 C C . LEU A 1 14 ? -12.920 2.887 5.595 1.00 0.00 14 LEU A C 5
ATOM 5843 O O . LEU A 1 14 ? -12.978 3.777 6.445 1.00 0.00 14 LEU A O 5
ATOM 5859 N N . PRO A 1 15 ? -12.935 1.579 5.908 1.00 0.00 15 PRO A N 5
ATOM 5860 C CA . PRO A 1 15 ? -13.071 1.096 7.272 1.00 0.00 15 PRO A CA 5
ATOM 5861 C C . PRO A 1 15 ? -11.784 1.345 8.073 1.00 0.00 15 PRO A C 5
ATOM 5862 O O . PRO A 1 15 ? -10.713 1.538 7.484 1.00 0.00 15 PRO A O 5
ATOM 5873 N N . PRO A 1 16 ? -11.852 1.278 9.413 1.00 0.00 16 PRO A N 5
ATOM 5874 C CA . PRO A 1 16 ? -10.697 1.502 10.262 1.00 0.00 16 PRO A CA 5
ATOM 5875 C C . PRO A 1 16 ? -9.732 0.345 10.057 1.00 0.00 16 PRO A C 5
ATOM 5876 O O . PRO A 1 16 ? -10.114 -0.815 10.236 1.00 0.00 16 PRO A O 5
ATOM 5887 N N . GLY A 1 17 ? -8.492 0.643 9.684 1.00 0.00 17 GLY A N 5
ATOM 5888 C CA . GLY A 1 17 ? -7.450 -0.347 9.442 1.00 0.00 17 GLY A CA 5
ATOM 5889 C C . GLY A 1 17 ? -7.047 -0.411 7.973 1.00 0.00 17 GLY A C 5
ATOM 5890 O O . GLY A 1 17 ? -5.989 -0.963 7.678 1.00 0.00 17 GLY A O 5
ATOM 5894 N N . TRP A 1 18 ? -7.872 0.114 7.064 1.00 0.00 18 TRP A N 5
ATOM 5895 C CA . TRP A 1 18 ? -7.594 0.157 5.634 1.00 0.00 18 TRP A CA 5
ATOM 5896 C C . TRP A 1 18 ? -7.113 1.564 5.300 1.00 0.00 18 TRP A C 5
ATOM 5897 O O . TRP A 1 18 ? -7.330 2.498 6.077 1.00 0.00 18 TRP A O 5
ATOM 5918 N N . GLU A 1 19 ? -6.499 1.733 4.126 1.00 0.00 19 GLU A N 5
ATOM 5919 C CA . GLU A 1 19 ? -6.015 3.039 3.705 1.00 0.00 19 GLU A CA 5
ATOM 5920 C C . GLU A 1 19 ? -6.186 3.251 2.205 1.00 0.00 19 GLU A C 5
ATOM 5921 O O . GLU A 1 19 ? -6.159 2.295 1.422 1.00 0.00 19 GLU A O 5
ATOM 5933 N N . ARG A 1 20 ? -6.350 4.512 1.803 1.00 0.00 20 ARG A N 5
ATOM 5934 C CA . ARG A 1 20 ? -6.505 4.940 0.421 1.00 0.00 20 ARG A CA 5
ATOM 5935 C C . ARG A 1 20 ? -5.250 5.740 0.102 1.00 0.00 20 ARG A C 5
ATOM 5936 O O . ARG A 1 20 ? -4.959 6.727 0.772 1.00 0.00 20 ARG A O 5
ATOM 5957 N N . VAL A 1 21 ? -4.511 5.301 -0.904 1.00 0.00 21 VAL A N 5
ATOM 5958 C CA . VAL A 1 21 ? -3.294 5.957 -1.374 1.00 0.00 21 VAL A CA 5
ATOM 5959 C C . VAL A 1 21 ? -3.632 6.653 -2.696 1.00 0.00 21 VAL A C 5
ATOM 5960 O O . VAL A 1 21 ? -4.432 6.115 -3.468 1.00 0.00 21 VAL A O 5
ATOM 5973 N N . GLU A 1 22 ? -3.011 7.802 -2.974 1.00 0.00 22 GLU A N 5
ATOM 5974 C CA . GLU A 1 22 ? -3.189 8.603 -4.182 1.00 0.00 22 GLU A CA 5
ATOM 5975 C C . GLU A 1 22 ? -1.786 8.944 -4.702 1.00 0.00 22 GLU A C 5
ATOM 5976 O O . GLU A 1 22 ? -1.041 9.689 -4.064 1.00 0.00 22 GLU A O 5
ATOM 5988 N N . SER A 1 23 ? -1.403 8.391 -5.848 1.00 0.00 23 SER A N 5
ATOM 5989 C CA . SER A 1 23 ? -0.096 8.566 -6.478 1.00 0.00 23 SER A CA 5
ATOM 5990 C C . SER A 1 23 ? -0.233 8.974 -7.942 1.00 0.00 23 SER A C 5
ATOM 5991 O O . SER A 1 23 ? -1.339 8.977 -8.492 1.00 0.00 23 SER A O 5
ATOM 5999 N N . SER A 1 24 ? 0.895 9.268 -8.587 1.00 0.00 24 SER A N 5
ATOM 6000 C CA . SER A 1 24 ? 0.942 9.668 -9.988 1.00 0.00 24 SER A CA 5
ATOM 6001 C C . SER A 1 24 ? 1.497 8.564 -10.885 1.00 0.00 24 SER A C 5
ATOM 6002 O O . SER A 1 24 ? 1.224 8.574 -12.082 1.00 0.00 24 SER A O 5
ATOM 6010 N N . GLU A 1 25 ? 2.262 7.615 -10.337 1.00 0.00 25 GLU A N 5
ATOM 6011 C CA . GLU A 1 25 ? 2.849 6.541 -11.136 1.00 0.00 25 GLU A CA 5
ATOM 6012 C C . GLU A 1 25 ? 1.880 5.367 -11.287 1.00 0.00 25 GLU A C 5
ATOM 6013 O O . GLU A 1 25 ? 2.113 4.480 -12.105 1.00 0.00 25 GLU A O 5
ATOM 6025 N N . PHE A 1 26 ? 0.804 5.349 -10.493 1.00 0.00 26 PHE A N 5
ATOM 6026 C CA . PHE A 1 26 ? -0.192 4.292 -10.492 1.00 0.00 26 PHE A CA 5
ATOM 6027 C C . PHE A 1 26 ? -1.582 4.900 -10.481 1.00 0.00 26 PHE A C 5
ATOM 6028 O O . PHE A 1 26 ? -2.317 4.716 -11.455 1.00 0.00 26 PHE A O 5
ATOM 6045 N N . GLY A 1 27 ? -1.941 5.631 -9.421 1.00 0.00 27 GLY A N 5
ATOM 6046 C CA . GLY A 1 27 ? -3.244 6.264 -9.305 1.00 0.00 27 GLY A CA 5
ATOM 6047 C C . GLY A 1 27 ? -3.844 6.120 -7.911 1.00 0.00 27 GLY A C 5
ATOM 6048 O O . GLY A 1 27 ? -3.321 6.719 -6.977 1.00 0.00 27 GLY A O 5
ATOM 6052 N N . THR A 1 28 ? -4.896 5.317 -7.745 1.00 0.00 28 THR A N 5
ATOM 6053 C CA . THR A 1 28 ? -5.570 5.108 -6.459 1.00 0.00 28 THR A CA 5
ATOM 6054 C C . THR A 1 28 ? -5.749 3.602 -6.220 1.00 0.00 28 THR A C 5
ATOM 6055 O O . THR A 1 28 ? -6.444 2.925 -6.983 1.00 0.00 28 THR A O 5
ATOM 6066 N N . TYR A 1 29 ? -5.039 3.055 -5.226 1.00 0.00 29 TYR A N 5
ATOM 6067 C CA . TYR A 1 29 ? -5.095 1.648 -4.813 1.00 0.00 29 TYR A CA 5
ATOM 6068 C C . TYR A 1 29 ? -5.193 1.600 -3.287 1.00 0.00 29 TYR A C 5
ATOM 6069 O O . TYR A 1 29 ? -4.650 2.463 -2.587 1.00 0.00 29 TYR A O 5
ATOM 6087 N N . TYR A 1 30 ? -5.907 0.616 -2.760 1.00 0.00 30 TYR A N 5
ATOM 6088 C CA . TYR A 1 30 ? -6.148 0.434 -1.340 1.00 0.00 30 TYR A CA 5
ATOM 6089 C C . TYR A 1 30 ? -5.223 -0.623 -0.756 1.00 0.00 30 TYR A C 5
ATOM 6090 O O . TYR A 1 30 ? -4.965 -1.622 -1.427 1.00 0.00 30 TYR A O 5
ATOM 6108 N N . VAL A 1 31 ? -4.823 -0.457 0.505 1.00 0.00 31 VAL A N 5
ATOM 6109 C CA . VAL A 1 31 ? -3.943 -1.387 1.223 1.00 0.00 31 VAL A CA 5
ATOM 6110 C C . VAL A 1 31 ? -4.646 -1.916 2.480 1.00 0.00 31 VAL A C 5
ATOM 6111 O O . VAL A 1 31 ? -5.327 -1.166 3.181 1.00 0.00 31 VAL A O 5
ATOM 6124 N N . ASP A 1 32 ? -4.483 -3.222 2.728 1.00 0.00 32 ASP A N 5
ATOM 6125 C CA . ASP A 1 32 ? -5.028 -3.981 3.857 1.00 0.00 32 ASP A CA 5
ATOM 6126 C C . ASP A 1 32 ? -3.901 -4.268 4.813 1.00 0.00 32 ASP A C 5
ATOM 6127 O O . ASP A 1 32 ? -3.008 -5.044 4.485 1.00 0.00 32 ASP A O 5
ATOM 6136 N N . HIS A 1 33 ? -3.918 -3.641 5.978 1.00 0.00 33 HIS A N 5
ATOM 6137 C CA . HIS A 1 33 ? -2.886 -3.833 6.977 1.00 0.00 33 HIS A CA 5
ATOM 6138 C C . HIS A 1 33 ? -3.017 -5.169 7.726 1.00 0.00 33 HIS A C 5
ATOM 6139 O O . HIS A 1 33 ? -2.023 -5.638 8.283 1.00 0.00 33 HIS A O 5
ATOM 6153 N N . THR A 1 34 ? -4.168 -5.852 7.711 1.00 0.00 34 THR A N 5
ATOM 6154 C CA . THR A 1 34 ? -4.332 -7.142 8.393 1.00 0.00 34 THR A CA 5
ATOM 6155 C C . THR A 1 34 ? -3.574 -8.268 7.674 1.00 0.00 34 THR A C 5
ATOM 6156 O O . THR A 1 34 ? -3.110 -9.215 8.316 1.00 0.00 34 THR A O 5
ATOM 6167 N N . ASN A 1 35 ? -3.398 -8.166 6.356 1.00 0.00 35 ASN A N 5
ATOM 6168 C CA . ASN A 1 35 ? -2.752 -9.180 5.525 1.00 0.00 35 ASN A CA 5
ATOM 6169 C C . ASN A 1 35 ? -1.616 -8.616 4.700 1.00 0.00 35 ASN A C 5
ATOM 6170 O O . ASN A 1 35 ? -0.888 -9.384 4.074 1.00 0.00 35 ASN A O 5
ATOM 6181 N N . LYS A 1 36 ? -1.453 -7.296 4.703 1.00 0.00 36 LYS A N 5
ATOM 6182 C CA . LYS A 1 36 ? -0.431 -6.551 3.990 1.00 0.00 36 LYS A CA 5
ATOM 6183 C C . LYS A 1 36 ? -0.552 -6.840 2.508 1.00 0.00 36 LYS A C 5
ATOM 6184 O O . LYS A 1 36 ? 0.370 -7.387 1.894 1.00 0.00 36 LYS A O 5
ATOM 6203 N N . ARG A 1 37 ? -1.724 -6.511 1.952 1.00 0.00 37 ARG A N 5
ATOM 6204 C CA . ARG A 1 37 ? -2.057 -6.708 0.542 1.00 0.00 37 ARG A CA 5
ATOM 6205 C C . ARG A 1 37 ? -2.482 -5.377 -0.056 1.00 0.00 37 ARG A C 5
ATOM 6206 O O . ARG A 1 37 ? -2.641 -4.402 0.684 1.00 0.00 37 ARG A O 5
ATOM 6227 N N . ALA A 1 38 ? -2.605 -5.304 -1.380 1.00 0.00 38 ALA A N 5
ATOM 6228 C CA . ALA A 1 38 ? -3.015 -4.107 -2.102 1.00 0.00 38 ALA A CA 5
ATOM 6229 C C . ALA A 1 38 ? -4.086 -4.511 -3.123 1.00 0.00 38 ALA A C 5
ATOM 6230 O O . ALA A 1 38 ? -4.018 -5.607 -3.687 1.00 0.00 38 ALA A O 5
ATOM 6237 N N . GLN A 1 39 ? -5.045 -3.637 -3.430 1.00 0.00 39 GLN A N 5
ATOM 6238 C CA . GLN A 1 39 ? -6.103 -3.910 -4.399 1.00 0.00 39 GLN A CA 5
ATOM 6239 C C . GLN A 1 39 ? -6.651 -2.613 -4.990 1.00 0.00 39 GLN A C 5
ATOM 6240 O O . GLN A 1 39 ? -6.432 -1.528 -4.460 1.00 0.00 39 GLN A O 5
ATOM 6254 N N . TYR A 1 40 ? -7.437 -2.731 -6.059 1.00 0.00 40 TYR A N 5
ATOM 6255 C CA . TYR A 1 40 ? -8.033 -1.598 -6.766 1.00 0.00 40 TYR A CA 5
ATOM 6256 C C . TYR A 1 40 ? -9.547 -1.480 -6.538 1.00 0.00 40 TYR A C 5
ATOM 6257 O O . TYR A 1 40 ? -10.218 -0.750 -7.269 1.00 0.00 40 TYR A O 5
ATOM 6275 N N . ARG A 1 41 ? -10.124 -2.228 -5.592 1.00 0.00 41 ARG A N 5
ATOM 6276 C CA . ARG A 1 41 ? -11.558 -2.218 -5.291 1.00 0.00 41 ARG A CA 5
ATOM 6277 C C . ARG A 1 41 ? -11.786 -1.967 -3.812 1.00 0.00 41 ARG A C 5
ATOM 6278 O O . ARG A 1 41 ? -10.923 -2.309 -3.001 1.00 0.00 41 ARG A O 5
ATOM 6299 N N . HIS A 1 42 ? -12.941 -1.400 -3.484 1.00 0.00 42 HIS A N 5
ATOM 6300 C CA . HIS A 1 42 ? -13.312 -1.091 -2.116 1.00 0.00 42 HIS A CA 5
ATOM 6301 C C . HIS A 1 42 ? -13.329 -2.374 -1.276 1.00 0.00 42 HIS A C 5
ATOM 6302 O O . HIS A 1 42 ? -13.832 -3.395 -1.749 1.00 0.00 42 HIS A O 5
ATOM 6316 N N . PRO A 1 43 ? -12.791 -2.352 -0.050 1.00 0.00 43 PRO A N 5
ATOM 6317 C CA . PRO A 1 43 ? -12.761 -3.507 0.828 1.00 0.00 43 PRO A CA 5
ATOM 6318 C C . PRO A 1 43 ? -14.141 -3.757 1.433 1.00 0.00 43 PRO A C 5
ATOM 6319 O O . PRO A 1 43 ? -14.481 -3.195 2.478 1.00 0.00 43 PRO A O 5
ATOM 6330 N N . SER A 1 44 ? -14.935 -4.592 0.774 1.00 0.00 44 SER A N 5
ATOM 6331 C CA . SER A 1 44 ? -16.271 -4.942 1.209 1.00 0.00 44 SER A CA 5
ATOM 6332 C C . SER A 1 44 ? -16.530 -6.412 0.896 1.00 0.00 44 SER A C 5
ATOM 6333 O O . SER A 1 44 ? -16.141 -6.891 -0.173 1.00 0.00 44 SER A O 5
ATOM 6341 N N . GLY A 1 45 ? -17.196 -7.126 1.801 1.00 0.00 45 GLY A N 5
ATOM 6342 C CA . GLY A 1 45 ? -17.519 -8.535 1.655 1.00 0.00 45 GLY A CA 5
ATOM 6343 C C . GLY A 1 45 ? -17.692 -9.211 3.017 1.00 0.00 45 GLY A C 5
ATOM 6344 O O . GLY A 1 45 ? -17.436 -8.588 4.055 1.00 0.00 45 GLY A O 5
ATOM 6348 N N . PRO A 1 46 ? -18.132 -10.483 3.027 1.00 0.00 46 PRO A N 5
ATOM 6349 C CA . PRO A 1 46 ? -18.334 -11.248 4.247 1.00 0.00 46 PRO A CA 5
ATOM 6350 C C . PRO A 1 46 ? -17.026 -11.270 5.033 1.00 0.00 46 PRO A C 5
ATOM 6351 O O . PRO A 1 46 ? -15.980 -11.644 4.503 1.00 0.00 46 PRO A O 5
ATOM 6362 N N . SER A 1 47 ? -17.087 -10.844 6.291 1.00 0.00 47 SER A N 5
ATOM 6363 C CA . SER A 1 47 ? -15.959 -10.763 7.201 1.00 0.00 47 SER A CA 5
ATOM 6364 C C . SER A 1 47 ? -16.301 -11.536 8.472 1.00 0.00 47 SER A C 5
ATOM 6365 O O . SER A 1 47 ? -17.044 -11.039 9.320 1.00 0.00 47 SER A O 5
ATOM 6373 N N . SER A 1 48 ? -15.834 -12.779 8.561 1.00 0.00 48 SER A N 5
ATOM 6374 C CA . SER A 1 48 ? -16.070 -13.652 9.699 1.00 0.00 48 SER A CA 5
ATOM 6375 C C . SER A 1 48 ? -15.270 -13.139 10.899 1.00 0.00 48 SER A C 5
ATOM 6376 O O . SER A 1 48 ? -15.850 -12.726 11.904 1.00 0.00 48 SER A O 5
ATOM 6384 N N . GLY A 1 49 ? -13.943 -13.111 10.784 1.00 0.00 49 GLY A N 5
ATOM 6385 C CA . GLY A 1 49 ? -13.028 -12.672 11.824 1.00 0.00 49 GLY A CA 5
ATOM 6386 C C . GLY A 1 49 ? -11.714 -13.383 11.612 1.00 0.00 49 GLY A C 5
ATOM 6387 O O . GLY A 1 49 ? -11.765 -14.608 11.358 1.00 0.00 49 GLY A O 5
ATOM 6391 N N . GLY B 1 1 ? 33.547 -17.567 -0.311 1.00 0.00 1 GLY B N 5
ATOM 6392 C CA . GLY B 1 1 ? 33.893 -16.954 -1.604 1.00 0.00 1 GLY B CA 5
ATOM 6393 C C . GLY B 1 1 ? 33.360 -15.533 -1.624 1.00 0.00 1 GLY B C 5
ATOM 6394 O O . GLY B 1 1 ? 33.375 -14.888 -0.578 1.00 0.00 1 GLY B O 5
ATOM 6398 N N . SER B 1 2 ? 32.927 -15.029 -2.785 1.00 0.00 2 SER B N 5
ATOM 6399 C CA . SER B 1 2 ? 32.381 -13.677 -2.875 1.00 0.00 2 SER B CA 5
ATOM 6400 C C . SER B 1 2 ? 31.077 -13.612 -2.065 1.00 0.00 2 SER B C 5
ATOM 6401 O O . SER B 1 2 ? 30.460 -14.653 -1.804 1.00 0.00 2 SER B O 5
ATOM 6409 N N . SER B 1 3 ? 30.675 -12.414 -1.641 1.00 0.00 3 SER B N 5
ATOM 6410 C CA . SER B 1 3 ? 29.464 -12.167 -0.864 1.00 0.00 3 SER B CA 5
ATOM 6411 C C . SER B 1 3 ? 28.905 -10.790 -1.231 1.00 0.00 3 SER B C 5
ATOM 6412 O O . SER B 1 3 ? 29.615 -9.965 -1.816 1.00 0.00 3 SER B O 5
ATOM 6420 N N . GLY B 1 4 ? 27.632 -10.553 -0.924 1.00 0.00 4 GLY B N 5
ATOM 6421 C CA . GLY B 1 4 ? 26.921 -9.310 -1.178 1.00 0.00 4 GLY B CA 5
ATOM 6422 C C . GLY B 1 4 ? 26.859 -8.462 0.084 1.00 0.00 4 GLY B C 5
ATOM 6423 O O . GLY B 1 4 ? 27.437 -8.827 1.112 1.00 0.00 4 GLY B O 5
ATOM 6427 N N . SER B 1 5 ? 26.160 -7.328 0.020 1.00 0.00 5 SER B N 5
ATOM 6428 C CA . SER B 1 5 ? 26.038 -6.428 1.158 1.00 0.00 5 SER B CA 5
ATOM 6429 C C . SER B 1 5 ? 24.870 -5.453 0.966 1.00 0.00 5 SER B C 5
ATOM 6430 O O . SER B 1 5 ? 24.740 -4.868 -0.112 1.00 0.00 5 SER B O 5
ATOM 6438 N N . SER B 1 6 ? 24.040 -5.282 1.999 1.00 0.00 6 SER B N 5
ATOM 6439 C CA . SER B 1 6 ? 22.876 -4.407 2.113 1.00 0.00 6 SER B CA 5
ATOM 6440 C C . SER B 1 6 ? 22.661 -4.131 3.605 1.00 0.00 6 SER B C 5
ATOM 6441 O O . SER B 1 6 ? 22.837 -5.036 4.432 1.00 0.00 6 SER B O 5
ATOM 6449 N N . GLY B 1 7 ? 22.330 -2.893 3.975 1.00 0.00 7 GLY B N 5
ATOM 6450 C CA . GLY B 1 7 ? 22.087 -2.533 5.365 1.00 0.00 7 GLY B CA 5
ATOM 6451 C C . GLY B 1 7 ? 20.770 -3.133 5.876 1.00 0.00 7 GLY B C 5
ATOM 6452 O O . GLY B 1 7 ? 20.016 -3.746 5.114 1.00 0.00 7 GLY B O 5
ATOM 6456 N N . PRO B 1 8 ? 20.468 -2.977 7.174 1.00 0.00 8 PRO B N 5
ATOM 6457 C CA . PRO B 1 8 ? 19.263 -3.520 7.781 1.00 0.00 8 PRO B CA 5
ATOM 6458 C C . PRO B 1 8 ? 17.925 -2.898 7.350 1.00 0.00 8 PRO B C 5
ATOM 6459 O O . PRO B 1 8 ? 16.986 -3.672 7.134 1.00 0.00 8 PRO B O 5
ATOM 6470 N N . LEU B 1 9 ? 17.778 -1.566 7.351 1.00 0.00 9 LEU B N 5
ATOM 6471 C CA . LEU B 1 9 ? 16.561 -0.823 6.998 1.00 0.00 9 LEU B CA 5
ATOM 6472 C C . LEU B 1 9 ? 16.911 0.529 6.348 1.00 0.00 9 LEU B C 5
ATOM 6473 O O . LEU B 1 9 ? 16.828 1.582 6.995 1.00 0.00 9 LEU B O 5
ATOM 6489 N N . GLU B 1 10 ? 17.249 0.525 5.063 1.00 0.00 10 GLU B N 5
ATOM 6490 C CA . GLU B 1 10 ? 17.622 1.742 4.338 1.00 0.00 10 GLU B CA 5
ATOM 6491 C C . GLU B 1 10 ? 16.472 2.734 4.160 1.00 0.00 10 GLU B C 5
ATOM 6492 O O . GLU B 1 10 ? 15.294 2.422 4.364 1.00 0.00 10 GLU B O 5
ATOM 6504 N N . ARG B 1 11 ? 16.829 3.965 3.780 1.00 0.00 11 ARG B N 5
ATOM 6505 C CA . ARG B 1 11 ? 15.911 5.079 3.557 1.00 0.00 11 ARG B CA 5
ATOM 6506 C C . ARG B 1 11 ? 16.423 5.861 2.368 1.00 0.00 11 ARG B C 5
ATOM 6507 O O . ARG B 1 11 ? 16.867 6.999 2.503 1.00 0.00 11 ARG B O 5
ATOM 6528 N N . GLU B 1 12 ? 16.372 5.247 1.196 1.00 0.00 12 GLU B N 5
ATOM 6529 C CA . GLU B 1 12 ? 16.836 5.850 -0.044 1.00 0.00 12 GLU B CA 5
ATOM 6530 C C . GLU B 1 12 ? 15.730 5.750 -1.091 1.00 0.00 12 GLU B C 5
ATOM 6531 O O . GLU B 1 12 ? 14.585 5.436 -0.737 1.00 0.00 12 GLU B O 5
ATOM 6543 N N . GLY B 1 13 ? 16.052 6.068 -2.347 1.00 0.00 13 GLY B N 5
ATOM 6544 C CA . GLY B 1 13 ? 15.116 6.001 -3.460 1.00 0.00 13 GLY B CA 5
ATOM 6545 C C . GLY B 1 13 ? 14.618 4.566 -3.644 1.00 0.00 13 GLY B C 5
ATOM 6546 O O . GLY B 1 13 ? 15.184 3.626 -3.068 1.00 0.00 13 GLY B O 5
ATOM 6550 N N . LEU B 1 14 ? 13.576 4.360 -4.445 1.00 0.00 14 LEU B N 5
ATOM 6551 C CA . LEU B 1 14 ? 12.995 3.040 -4.683 1.00 0.00 14 LEU B CA 5
ATOM 6552 C C . LEU B 1 14 ? 13.153 2.598 -6.136 1.00 0.00 14 LEU B C 5
ATOM 6553 O O . LEU B 1 14 ? 13.277 3.442 -7.026 1.00 0.00 14 LEU B O 5
ATOM 6569 N N . PRO B 1 15 ? 13.106 1.282 -6.407 1.00 0.00 15 PRO B N 5
ATOM 6570 C CA . PRO B 1 15 ? 13.213 0.758 -7.760 1.00 0.00 15 PRO B CA 5
ATOM 6571 C C . PRO B 1 15 ? 11.973 1.162 -8.576 1.00 0.00 15 PRO B C 5
ATOM 6572 O O . PRO B 1 15 ? 10.962 1.588 -8.000 1.00 0.00 15 PRO B O 5
ATOM 6583 N N . PRO B 1 16 ? 12.024 1.029 -9.911 1.00 0.00 16 PRO B N 5
ATOM 6584 C CA . PRO B 1 16 ? 10.903 1.370 -10.767 1.00 0.00 16 PRO B CA 5
ATOM 6585 C C . PRO B 1 16 ? 9.731 0.452 -10.415 1.00 0.00 16 PRO B C 5
ATOM 6586 O O . PRO B 1 16 ? 9.884 -0.772 -10.347 1.00 0.00 16 PRO B O 5
ATOM 6597 N N . GLY B 1 17 ? 8.571 1.044 -10.155 1.00 0.00 17 GLY B N 5
ATOM 6598 C CA . GLY B 1 17 ? 7.343 0.357 -9.807 1.00 0.00 17 GLY B CA 5
ATOM 6599 C C . GLY B 1 17 ? 7.055 0.305 -8.305 1.00 0.00 17 GLY B C 5
ATOM 6600 O O . GLY B 1 17 ? 5.916 0.013 -7.935 1.00 0.00 17 GLY B O 5
ATOM 6604 N N . TRP B 1 18 ? 8.036 0.541 -7.429 1.00 0.00 18 TRP B N 5
ATOM 6605 C CA . TRP B 1 18 ? 7.804 0.520 -5.988 1.00 0.00 18 TRP B CA 5
ATOM 6606 C C . TRP B 1 18 ? 7.267 1.878 -5.538 1.00 0.00 18 TRP B C 5
ATOM 6607 O O . TRP B 1 18 ? 7.547 2.894 -6.168 1.00 0.00 18 TRP B O 5
ATOM 6628 N N . GLU B 1 19 ? 6.515 1.909 -4.437 1.00 0.00 19 GLU B N 5
ATOM 6629 C CA . GLU B 1 19 ? 5.939 3.137 -3.891 1.00 0.00 19 GLU B CA 5
ATOM 6630 C C . GLU B 1 19 ? 6.075 3.138 -2.369 1.00 0.00 19 GLU B C 5
ATOM 6631 O O . GLU B 1 19 ? 6.113 2.075 -1.737 1.00 0.00 19 GLU B O 5
ATOM 6643 N N . ARG B 1 20 ? 6.160 4.332 -1.787 1.00 0.00 20 ARG B N 5
ATOM 6644 C CA . ARG B 1 20 ? 6.258 4.581 -0.357 1.00 0.00 20 ARG B CA 5
ATOM 6645 C C . ARG B 1 20 ? 4.957 5.277 -0.011 1.00 0.00 20 ARG B C 5
ATOM 6646 O O . ARG B 1 20 ? 4.522 6.181 -0.733 1.00 0.00 20 ARG B O 5
ATOM 6667 N N . VAL B 1 21 ? 4.332 4.849 1.072 1.00 0.00 21 VAL B N 5
ATOM 6668 C CA . VAL B 1 21 ? 3.072 5.384 1.538 1.00 0.00 21 VAL B CA 5
ATOM 6669 C C . VAL B 1 21 ? 3.248 5.906 2.951 1.00 0.00 21 VAL B C 5
ATOM 6670 O O . VAL B 1 21 ? 3.821 5.210 3.789 1.00 0.00 21 VAL B O 5
ATOM 6683 N N . GLU B 1 22 ? 2.736 7.100 3.229 1.00 0.00 22 GLU B N 5
ATOM 6684 C CA . GLU B 1 22 ? 2.785 7.723 4.541 1.00 0.00 22 GLU B CA 5
ATOM 6685 C C . GLU B 1 22 ? 1.347 8.068 4.916 1.00 0.00 22 GLU B C 5
ATOM 6686 O O . GLU B 1 22 ? 0.520 8.406 4.063 1.00 0.00 22 GLU B O 5
ATOM 6698 N N . SER B 1 23 ? 1.003 7.876 6.185 1.00 0.00 23 SER B N 5
ATOM 6699 C CA . SER B 1 23 ? -0.335 8.125 6.713 1.00 0.00 23 SER B CA 5
ATOM 6700 C C . SER B 1 23 ? -0.308 8.293 8.222 1.00 0.00 23 SER B C 5
ATOM 6701 O O . SER B 1 23 ? 0.231 7.422 8.888 1.00 0.00 23 SER B O 5
ATOM 6709 N N . SER B 1 24 ? -0.968 9.303 8.790 1.00 0.00 24 SER B N 5
ATOM 6710 C CA . SER B 1 24 ? -0.987 9.517 10.240 1.00 0.00 24 SER B CA 5
ATOM 6711 C C . SER B 1 24 ? -1.577 8.357 11.051 1.00 0.00 24 SER B C 5
ATOM 6712 O O . SER B 1 24 ? -1.409 8.321 12.269 1.00 0.00 24 SER B O 5
ATOM 6720 N N . GLU B 1 25 ? -2.283 7.418 10.418 1.00 0.00 25 GLU B N 5
ATOM 6721 C CA . GLU B 1 25 ? -2.879 6.289 11.116 1.00 0.00 25 GLU B CA 5
ATOM 6722 C C . GLU B 1 25 ? -1.917 5.086 11.203 1.00 0.00 25 GLU B C 5
ATOM 6723 O O . GLU B 1 25 ? -2.092 4.236 12.077 1.00 0.00 25 GLU B O 5
ATOM 6735 N N . PHE B 1 26 ? -0.896 5.010 10.333 1.00 0.00 26 PHE B N 5
ATOM 6736 C CA . PHE B 1 26 ? 0.062 3.894 10.284 1.00 0.00 26 PHE B CA 5
ATOM 6737 C C . PHE B 1 26 ? 1.534 4.310 10.294 1.00 0.00 26 PHE B C 5
ATOM 6738 O O . PHE B 1 26 ? 2.407 3.499 10.596 1.00 0.00 26 PHE B O 5
ATOM 6755 N N . GLY B 1 27 ? 1.828 5.570 10.013 1.00 0.00 27 GLY B N 5
ATOM 6756 C CA . GLY B 1 27 ? 3.153 6.150 9.979 1.00 0.00 27 GLY B CA 5
ATOM 6757 C C . GLY B 1 27 ? 3.618 6.157 8.542 1.00 0.00 27 GLY B C 5
ATOM 6758 O O . GLY B 1 27 ? 3.254 7.054 7.782 1.00 0.00 27 GLY B O 5
ATOM 6762 N N . THR B 1 28 ? 4.432 5.178 8.170 1.00 0.00 28 THR B N 5
ATOM 6763 C CA . THR B 1 28 ? 4.963 5.044 6.820 1.00 0.00 28 THR B CA 5
ATOM 6764 C C . THR B 1 28 ? 5.245 3.572 6.527 1.00 0.00 28 THR B C 5
ATOM 6765 O O . THR B 1 28 ? 5.689 2.821 7.402 1.00 0.00 28 THR B O 5
ATOM 6776 N N . TYR B 1 29 ? 4.987 3.150 5.298 1.00 0.00 29 TYR B N 5
ATOM 6777 C CA . TYR B 1 29 ? 5.216 1.803 4.793 1.00 0.00 29 TYR B CA 5
ATOM 6778 C C . TYR B 1 29 ? 5.541 1.879 3.297 1.00 0.00 29 TYR B C 5
ATOM 6779 O O . TYR B 1 29 ? 5.612 2.963 2.725 1.00 0.00 29 TYR B O 5
ATOM 6797 N N . TYR B 1 30 ? 5.771 0.740 2.651 1.00 0.00 30 TYR B N 5
ATOM 6798 C CA . TYR B 1 30 ? 6.106 0.619 1.245 1.00 0.00 30 TYR B CA 5
ATOM 6799 C C . TYR B 1 30 ? 5.193 -0.459 0.662 1.00 0.00 30 TYR B C 5
ATOM 6800 O O . TYR B 1 30 ? 4.775 -1.374 1.388 1.00 0.00 30 TYR B O 5
ATOM 6818 N N . VAL B 1 31 ? 4.892 -0.365 -0.632 1.00 0.00 31 VAL B N 5
ATOM 6819 C CA . VAL B 1 31 ? 4.035 -1.318 -1.333 1.00 0.00 31 VAL B CA 5
ATOM 6820 C C . VAL B 1 31 ? 4.759 -1.816 -2.584 1.00 0.00 31 VAL B C 5
ATOM 6821 O O . VAL B 1 31 ? 5.529 -1.087 -3.213 1.00 0.00 31 VAL B O 5
ATOM 6834 N N . ASP B 1 32 ? 4.509 -3.081 -2.909 1.00 0.00 32 ASP B N 5
ATOM 6835 C CA . ASP B 1 32 ? 5.015 -3.854 -4.032 1.00 0.00 32 ASP B CA 5
ATOM 6836 C C . ASP B 1 32 ? 3.847 -4.008 -4.992 1.00 0.00 32 ASP B C 5
ATOM 6837 O O . ASP B 1 32 ? 2.944 -4.798 -4.728 1.00 0.00 32 ASP B O 5
ATOM 6846 N N . HIS B 1 33 ? 3.814 -3.240 -6.076 1.00 0.00 33 HIS B N 5
ATOM 6847 C CA . HIS B 1 33 ? 2.732 -3.292 -7.067 1.00 0.00 33 HIS B CA 5
ATOM 6848 C C . HIS B 1 33 ? 2.765 -4.564 -7.917 1.00 0.00 33 HIS B C 5
ATOM 6849 O O . HIS B 1 33 ? 1.733 -5.013 -8.424 1.00 0.00 33 HIS B O 5
ATOM 6863 N N . THR B 1 34 ? 3.934 -5.177 -8.027 1.00 0.00 34 THR B N 5
ATOM 6864 C CA . THR B 1 34 ? 4.214 -6.385 -8.782 1.00 0.00 34 THR B CA 5
ATOM 6865 C C . THR B 1 34 ? 3.680 -7.646 -8.087 1.00 0.00 34 THR B C 5
ATOM 6866 O O . THR B 1 34 ? 3.456 -8.674 -8.743 1.00 0.00 34 THR B O 5
ATOM 6877 N N . ASN B 1 35 ? 3.363 -7.563 -6.795 1.00 0.00 35 ASN B N 5
ATOM 6878 C CA . ASN B 1 35 ? 2.857 -8.667 -5.976 1.00 0.00 35 ASN B CA 5
ATOM 6879 C C . ASN B 1 35 ? 1.647 -8.266 -5.150 1.00 0.00 35 ASN B C 5
ATOM 6880 O O . ASN B 1 35 ? 0.918 -9.114 -4.629 1.00 0.00 35 ASN B O 5
ATOM 6891 N N . LYS B 1 36 ? 1.396 -6.963 -5.088 1.00 0.00 36 LYS B N 5
ATOM 6892 C CA . LYS B 1 36 ? 0.324 -6.308 -4.367 1.00 0.00 36 LYS B CA 5
ATOM 6893 C C . LYS B 1 36 ? 0.417 -6.676 -2.896 1.00 0.00 36 LYS B C 5
ATOM 6894 O O . LYS B 1 36 ? -0.521 -7.266 -2.346 1.00 0.00 36 LYS B O 5
ATOM 6913 N N . ARG B 1 37 ? 1.576 -6.396 -2.285 1.00 0.00 37 ARG B N 5
ATOM 6914 C CA . ARG B 1 37 ? 1.858 -6.670 -0.874 1.00 0.00 37 ARG B CA 5
ATOM 6915 C C . ARG B 1 37 ? 2.496 -5.440 -0.231 1.00 0.00 37 ARG B C 5
ATOM 6916 O O . ARG B 1 37 ? 3.116 -4.640 -0.931 1.00 0.00 37 ARG B O 5
ATOM 6937 N N . ALA B 1 38 ? 2.377 -5.292 1.091 1.00 0.00 38 ALA B N 5
ATOM 6938 C CA . ALA B 1 38 ? 2.918 -4.166 1.850 1.00 0.00 38 ALA B CA 5
ATOM 6939 C C . ALA B 1 38 ? 4.014 -4.630 2.803 1.00 0.00 38 ALA B C 5
ATOM 6940 O O . ALA B 1 38 ? 4.020 -5.780 3.250 1.00 0.00 38 ALA B O 5
ATOM 6947 N N . GLN B 1 39 ? 4.935 -3.730 3.140 1.00 0.00 39 GLN B N 5
ATOM 6948 C CA . GLN B 1 39 ? 6.019 -3.986 4.072 1.00 0.00 39 GLN B CA 5
ATOM 6949 C C . GLN B 1 39 ? 6.438 -2.659 4.698 1.00 0.00 39 GLN B C 5
ATOM 6950 O O . GLN B 1 39 ? 6.413 -1.617 4.050 1.00 0.00 39 GLN B O 5
ATOM 6964 N N . TYR B 1 40 ? 6.882 -2.695 5.951 1.00 0.00 40 TYR B N 5
ATOM 6965 C CA . TYR B 1 40 ? 7.292 -1.513 6.701 1.00 0.00 40 TYR B CA 5
ATOM 6966 C C . TYR B 1 40 ? 8.758 -1.108 6.454 1.00 0.00 40 TYR B C 5
ATOM 6967 O O . TYR B 1 40 ? 9.275 -0.277 7.198 1.00 0.00 40 TYR B O 5
ATOM 6985 N N . ARG B 1 41 ? 9.460 -1.683 5.465 1.00 0.00 41 ARG B N 5
ATOM 6986 C CA . ARG B 1 41 ? 10.869 -1.378 5.176 1.00 0.00 41 ARG B CA 5
ATOM 6987 C C . ARG B 1 41 ? 11.174 -1.333 3.684 1.00 0.00 41 ARG B C 5
ATOM 6988 O O . ARG B 1 41 ? 10.369 -1.798 2.877 1.00 0.00 41 ARG B O 5
ATOM 7009 N N . HIS B 1 42 ? 12.349 -0.798 3.360 1.00 0.00 42 HIS B N 5
ATOM 7010 C CA . HIS B 1 42 ? 12.883 -0.634 2.014 1.00 0.00 42 HIS B CA 5
ATOM 7011 C C . HIS B 1 42 ? 12.924 -1.983 1.272 1.00 0.00 42 HIS B C 5
ATOM 7012 O O . HIS B 1 42 ? 13.200 -2.998 1.915 1.00 0.00 42 HIS B O 5
ATOM 7026 N N . PRO B 1 43 ? 12.681 -2.016 -0.052 1.00 0.00 43 PRO B N 5
ATOM 7027 C CA . PRO B 1 43 ? 12.688 -3.226 -0.871 1.00 0.00 43 PRO B CA 5
ATOM 7028 C C . PRO B 1 43 ? 14.095 -3.794 -1.131 1.00 0.00 43 PRO B C 5
ATOM 7029 O O . PRO B 1 43 ? 14.597 -3.783 -2.258 1.00 0.00 43 PRO B O 5
ATOM 7040 N N . SER B 1 44 ? 14.733 -4.317 -0.090 1.00 0.00 44 SER B N 5
ATOM 7041 C CA . SER B 1 44 ? 16.060 -4.914 -0.142 1.00 0.00 44 SER B CA 5
ATOM 7042 C C . SER B 1 44 ? 15.987 -6.372 -0.642 1.00 0.00 44 SER B C 5
ATOM 7043 O O . SER B 1 44 ? 14.935 -6.853 -1.073 1.00 0.00 44 SER B O 5
ATOM 7051 N N . GLY B 1 45 ? 17.120 -7.079 -0.602 1.00 0.00 45 GLY B N 5
ATOM 7052 C CA . GLY B 1 45 ? 17.256 -8.471 -1.017 1.00 0.00 45 GLY B CA 5
ATOM 7053 C C . GLY B 1 45 ? 17.383 -8.636 -2.536 1.00 0.00 45 GLY B C 5
ATOM 7054 O O . GLY B 1 45 ? 16.990 -7.737 -3.285 1.00 0.00 45 GLY B O 5
ATOM 7058 N N . PRO B 1 46 ? 17.938 -9.771 -2.997 1.00 0.00 46 PRO B N 5
ATOM 7059 C CA . PRO B 1 46 ? 18.125 -10.081 -4.412 1.00 0.00 46 PRO B CA 5
ATOM 7060 C C . PRO B 1 46 ? 16.829 -10.568 -5.078 1.00 0.00 46 PRO B C 5
ATOM 7061 O O . PRO B 1 46 ? 15.879 -10.945 -4.390 1.00 0.00 46 PRO B O 5
ATOM 7072 N N . SER B 1 47 ? 16.833 -10.625 -6.411 1.00 0.00 47 SER B N 5
ATOM 7073 C CA . SER B 1 47 ? 15.741 -11.073 -7.264 1.00 0.00 47 SER B CA 5
ATOM 7074 C C . SER B 1 47 ? 16.274 -11.942 -8.407 1.00 0.00 47 SER B C 5
ATOM 7075 O O . SER B 1 47 ? 17.484 -11.980 -8.664 1.00 0.00 47 SER B O 5
ATOM 7083 N N . SER B 1 48 ? 15.359 -12.627 -9.092 1.00 0.00 48 SER B N 5
ATOM 7084 C CA . SER B 1 48 ? 15.604 -13.513 -10.217 1.00 0.00 48 SER B CA 5
ATOM 7085 C C . SER B 1 48 ? 14.581 -13.195 -11.308 1.00 0.00 48 SER B C 5
ATOM 7086 O O . SER B 1 48 ? 14.937 -12.710 -12.383 1.00 0.00 48 SER B O 5
ATOM 7094 N N . GLY B 1 49 ? 13.306 -13.412 -11.003 1.00 0.00 49 GLY B N 5
ATOM 7095 C CA . GLY B 1 49 ? 12.139 -13.207 -11.836 1.00 0.00 49 GLY B CA 5
ATOM 7096 C C . GLY B 1 49 ? 11.082 -14.090 -11.219 1.00 0.00 49 GLY B C 5
ATOM 7097 O O . GLY B 1 49 ? 10.569 -14.994 -11.915 1.00 0.00 49 GLY B O 5
ATOM 7101 N N . GLY A 1 1 ? -27.577 -3.923 5.455 1.00 0.00 1 GLY A N 6
ATOM 7102 C CA . GLY A 1 1 ? -28.394 -5.064 5.031 1.00 0.00 1 GLY A CA 6
ATOM 7103 C C . GLY A 1 1 ? -28.898 -4.825 3.623 1.00 0.00 1 GLY A C 6
ATOM 7104 O O . GLY A 1 1 ? -29.659 -3.876 3.417 1.00 0.00 1 GLY A O 6
ATOM 7108 N N . SER A 1 2 ? -28.457 -5.625 2.649 1.00 0.00 2 SER A N 6
ATOM 7109 C CA . SER A 1 2 ? -28.882 -5.496 1.263 1.00 0.00 2 SER A CA 6
ATOM 7110 C C . SER A 1 2 ? -30.178 -6.280 1.021 1.00 0.00 2 SER A C 6
ATOM 7111 O O . SER A 1 2 ? -30.593 -7.110 1.832 1.00 0.00 2 SER A O 6
ATOM 7119 N N . SER A 1 3 ? -30.791 -6.070 -0.141 1.00 0.00 3 SER A N 6
ATOM 7120 C CA . SER A 1 3 ? -32.025 -6.697 -0.595 1.00 0.00 3 SER A CA 6
ATOM 7121 C C . SER A 1 3 ? -31.812 -8.142 -1.091 1.00 0.00 3 SER A C 6
ATOM 7122 O O . SER A 1 3 ? -32.484 -8.576 -2.030 1.00 0.00 3 SER A O 6
ATOM 7130 N N . GLY A 1 4 ? -30.850 -8.887 -0.534 1.00 0.00 4 GLY A N 6
ATOM 7131 C CA . GLY A 1 4 ? -30.584 -10.266 -0.919 1.00 0.00 4 GLY A CA 6
ATOM 7132 C C . GLY A 1 4 ? -29.101 -10.597 -0.919 1.00 0.00 4 GLY A C 6
ATOM 7133 O O . GLY A 1 4 ? -28.581 -11.105 0.075 1.00 0.00 4 GLY A O 6
ATOM 7137 N N . SER A 1 5 ? -28.420 -10.358 -2.036 1.00 0.00 5 SER A N 6
ATOM 7138 C CA . SER A 1 5 ? -26.994 -10.634 -2.214 1.00 0.00 5 SER A CA 6
ATOM 7139 C C . SER A 1 5 ? -26.184 -9.336 -2.125 1.00 0.00 5 SER A C 6
ATOM 7140 O O . SER A 1 5 ? -26.729 -8.291 -1.758 1.00 0.00 5 SER A O 6
ATOM 7148 N N . SER A 1 6 ? -24.886 -9.398 -2.424 1.00 0.00 6 SER A N 6
ATOM 7149 C CA . SER A 1 6 ? -24.003 -8.244 -2.383 1.00 0.00 6 SER A CA 6
ATOM 7150 C C . SER A 1 6 ? -24.524 -7.172 -3.341 1.00 0.00 6 SER A C 6
ATOM 7151 O O . SER A 1 6 ? -24.856 -7.481 -4.494 1.00 0.00 6 SER A O 6
ATOM 7159 N N . GLY A 1 7 ? -24.614 -5.933 -2.864 1.00 0.00 7 GLY A N 6
ATOM 7160 C CA . GLY A 1 7 ? -25.080 -4.807 -3.659 1.00 0.00 7 GLY A CA 6
ATOM 7161 C C . GLY A 1 7 ? -23.990 -4.326 -4.622 1.00 0.00 7 GLY A C 6
ATOM 7162 O O . GLY A 1 7 ? -22.934 -4.954 -4.730 1.00 0.00 7 GLY A O 6
ATOM 7166 N N . PRO A 1 8 ? -24.231 -3.226 -5.353 1.00 0.00 8 PRO A N 6
ATOM 7167 C CA . PRO A 1 8 ? -23.281 -2.678 -6.308 1.00 0.00 8 PRO A CA 6
ATOM 7168 C C . PRO A 1 8 ? -21.992 -2.187 -5.643 1.00 0.00 8 PRO A C 6
ATOM 7169 O O . PRO A 1 8 ? -20.912 -2.573 -6.101 1.00 0.00 8 PRO A O 6
ATOM 7180 N N . LEU A 1 9 ? -22.094 -1.304 -4.642 1.00 0.00 9 LEU A N 6
ATOM 7181 C CA . LEU A 1 9 ? -21.008 -0.706 -3.866 1.00 0.00 9 LEU A CA 6
ATOM 7182 C C . LEU A 1 9 ? -21.608 0.178 -2.765 1.00 0.00 9 LEU A C 6
ATOM 7183 O O . LEU A 1 9 ? -22.799 0.504 -2.807 1.00 0.00 9 LEU A O 6
ATOM 7199 N N . GLU A 1 10 ? -20.791 0.553 -1.781 1.00 0.00 10 GLU A N 6
ATOM 7200 C CA . GLU A 1 10 ? -21.177 1.382 -0.637 1.00 0.00 10 GLU A CA 6
ATOM 7201 C C . GLU A 1 10 ? -21.111 2.877 -0.969 1.00 0.00 10 GLU A C 6
ATOM 7202 O O . GLU A 1 10 ? -20.680 3.286 -2.054 1.00 0.00 10 GLU A O 6
ATOM 7214 N N . ARG A 1 11 ? -21.531 3.707 -0.008 1.00 0.00 11 ARG A N 6
ATOM 7215 C CA . ARG A 1 11 ? -21.579 5.167 -0.126 1.00 0.00 11 ARG A CA 6
ATOM 7216 C C . ARG A 1 11 ? -20.758 5.905 0.924 1.00 0.00 11 ARG A C 6
ATOM 7217 O O . ARG A 1 11 ? -20.629 7.126 0.837 1.00 0.00 11 ARG A O 6
ATOM 7238 N N . GLU A 1 12 ? -20.229 5.204 1.916 1.00 0.00 12 GLU A N 6
ATOM 7239 C CA . GLU A 1 12 ? -19.449 5.781 3.002 1.00 0.00 12 GLU A CA 6
ATOM 7240 C C . GLU A 1 12 ? -17.939 5.661 2.771 1.00 0.00 12 GLU A C 6
ATOM 7241 O O . GLU A 1 12 ? -17.489 5.157 1.736 1.00 0.00 12 GLU A O 6
ATOM 7253 N N . GLY A 1 13 ? -17.148 6.166 3.721 1.00 0.00 13 GLY A N 6
ATOM 7254 C CA . GLY A 1 13 ? -15.693 6.127 3.690 1.00 0.00 13 GLY A CA 6
ATOM 7255 C C . GLY A 1 13 ? -15.179 4.721 4.011 1.00 0.00 13 GLY A C 6
ATOM 7256 O O . GLY A 1 13 ? -15.954 3.823 4.359 1.00 0.00 13 GLY A O 6
ATOM 7260 N N . LEU A 1 14 ? -13.865 4.516 3.913 1.00 0.00 14 LEU A N 6
ATOM 7261 C CA . LEU A 1 14 ? -13.228 3.231 4.187 1.00 0.00 14 LEU A CA 6
ATOM 7262 C C . LEU A 1 14 ? -13.438 2.771 5.631 1.00 0.00 14 LEU A C 6
ATOM 7263 O O . LEU A 1 14 ? -13.627 3.613 6.518 1.00 0.00 14 LEU A O 6
ATOM 7279 N N . PRO A 1 15 ? -13.381 1.447 5.865 1.00 0.00 15 PRO A N 6
ATOM 7280 C CA . PRO A 1 15 ? -13.493 0.899 7.200 1.00 0.00 15 PRO A CA 6
ATOM 7281 C C . PRO A 1 15 ? -12.184 1.221 7.941 1.00 0.00 15 PRO A C 6
ATOM 7282 O O . PRO A 1 15 ? -11.160 1.507 7.309 1.00 0.00 15 PRO A O 6
ATOM 7293 N N . PRO A 1 16 ? -12.176 1.119 9.276 1.00 0.00 16 PRO A N 6
ATOM 7294 C CA . PRO A 1 16 ? -10.991 1.396 10.057 1.00 0.00 16 PRO A CA 6
ATOM 7295 C C . PRO A 1 16 ? -9.878 0.418 9.686 1.00 0.00 16 PRO A C 6
ATOM 7296 O O . PRO A 1 16 ? -10.125 -0.718 9.259 1.00 0.00 16 PRO A O 6
ATOM 7307 N N . GLY A 1 17 ? -8.641 0.873 9.839 1.00 0.00 17 GLY A N 6
ATOM 7308 C CA . GLY A 1 17 ? -7.435 0.127 9.543 1.00 0.00 17 GLY A CA 6
ATOM 7309 C C . GLY A 1 17 ? -7.083 0.096 8.050 1.00 0.00 17 GLY A C 6
ATOM 7310 O O . GLY A 1 17 ? -5.927 -0.186 7.733 1.00 0.00 17 GLY A O 6
ATOM 7314 N N . TRP A 1 18 ? -8.030 0.341 7.134 1.00 0.00 18 TRP A N 6
ATOM 7315 C CA . TRP A 1 18 ? -7.753 0.352 5.700 1.00 0.00 18 TRP A CA 6
ATOM 7316 C C . TRP A 1 18 ? -7.266 1.739 5.296 1.00 0.00 18 TRP A C 6
ATOM 7317 O O . TRP A 1 18 ? -7.581 2.732 5.952 1.00 0.00 18 TRP A O 6
ATOM 7338 N N . GLU A 1 19 ? -6.553 1.829 4.172 1.00 0.00 19 GLU A N 6
ATOM 7339 C CA . GLU A 1 19 ? -6.036 3.099 3.673 1.00 0.00 19 GLU A CA 6
ATOM 7340 C C . GLU A 1 19 ? -6.106 3.131 2.143 1.00 0.00 19 GLU A C 6
ATOM 7341 O O . GLU A 1 19 ? -6.025 2.077 1.497 1.00 0.00 19 GLU A O 6
ATOM 7353 N N . ARG A 1 20 ? -6.223 4.328 1.557 1.00 0.00 20 ARG A N 6
ATOM 7354 C CA . ARG A 1 20 ? -6.320 4.584 0.119 1.00 0.00 20 ARG A CA 6
ATOM 7355 C C . ARG A 1 20 ? -5.121 5.420 -0.317 1.00 0.00 20 ARG A C 6
ATOM 7356 O O . ARG A 1 20 ? -4.889 6.491 0.235 1.00 0.00 20 ARG A O 6
ATOM 7377 N N . VAL A 1 21 ? -4.335 4.914 -1.262 1.00 0.00 21 VAL A N 6
ATOM 7378 C CA . VAL A 1 21 ? -3.152 5.607 -1.779 1.00 0.00 21 VAL A CA 6
ATOM 7379 C C . VAL A 1 21 ? -3.534 6.392 -3.036 1.00 0.00 21 VAL A C 6
ATOM 7380 O O . VAL A 1 21 ? -4.218 5.848 -3.906 1.00 0.00 21 VAL A O 6
ATOM 7393 N N . GLU A 1 22 ? -3.028 7.617 -3.194 1.00 0.00 22 GLU A N 6
ATOM 7394 C CA . GLU A 1 22 ? -3.276 8.495 -4.336 1.00 0.00 22 GLU A CA 6
ATOM 7395 C C . GLU A 1 22 ? -1.930 8.990 -4.889 1.00 0.00 22 GLU A C 6
ATOM 7396 O O . GLU A 1 22 ? -1.258 9.825 -4.276 1.00 0.00 22 GLU A O 6
ATOM 7408 N N . SER A 1 23 ? -1.524 8.430 -6.029 1.00 0.00 23 SER A N 6
ATOM 7409 C CA . SER A 1 23 ? -0.295 8.695 -6.762 1.00 0.00 23 SER A CA 6
ATOM 7410 C C . SER A 1 23 ? -0.623 8.761 -8.246 1.00 0.00 23 SER A C 6
ATOM 7411 O O . SER A 1 23 ? -1.194 7.800 -8.753 1.00 0.00 23 SER A O 6
ATOM 7419 N N . SER A 1 24 ? -0.230 9.809 -8.972 1.00 0.00 24 SER A N 6
ATOM 7420 C CA . SER A 1 24 ? -0.516 9.884 -10.408 1.00 0.00 24 SER A CA 6
ATOM 7421 C C . SER A 1 24 ? 0.189 8.765 -11.197 1.00 0.00 24 SER A C 6
ATOM 7422 O O . SER A 1 24 ? -0.259 8.388 -12.279 1.00 0.00 24 SER A O 6
ATOM 7430 N N . GLU A 1 25 ? 1.253 8.192 -10.629 1.00 0.00 25 GLU A N 6
ATOM 7431 C CA . GLU A 1 25 ? 2.054 7.117 -11.203 1.00 0.00 25 GLU A CA 6
ATOM 7432 C C . GLU A 1 25 ? 1.275 5.796 -11.321 1.00 0.00 25 GLU A C 6
ATOM 7433 O O . GLU A 1 25 ? 1.641 4.941 -12.125 1.00 0.00 25 GLU A O 6
ATOM 7445 N N . PHE A 1 26 ? 0.198 5.623 -10.544 1.00 0.00 26 PHE A N 6
ATOM 7446 C CA . PHE A 1 26 ? -0.619 4.402 -10.550 1.00 0.00 26 PHE A CA 6
ATOM 7447 C C . PHE A 1 26 ? -2.125 4.682 -10.588 1.00 0.00 26 PHE A C 6
ATOM 7448 O O . PHE A 1 26 ? -2.894 3.893 -11.137 1.00 0.00 26 PHE A O 6
ATOM 7465 N N . GLY A 1 27 ? -2.565 5.807 -10.037 1.00 0.00 27 GLY A N 6
ATOM 7466 C CA . GLY A 1 27 ? -3.933 6.268 -9.957 1.00 0.00 27 GLY A CA 6
ATOM 7467 C C . GLY A 1 27 ? -4.336 6.242 -8.497 1.00 0.00 27 GLY A C 6
ATOM 7468 O O . GLY A 1 27 ? -3.862 7.055 -7.696 1.00 0.00 27 GLY A O 6
ATOM 7472 N N . THR A 1 28 ? -5.195 5.297 -8.137 1.00 0.00 28 THR A N 6
ATOM 7473 C CA . THR A 1 28 ? -5.695 5.142 -6.777 1.00 0.00 28 THR A CA 6
ATOM 7474 C C . THR A 1 28 ? -5.898 3.663 -6.453 1.00 0.00 28 THR A C 6
ATOM 7475 O O . THR A 1 28 ? -6.599 2.956 -7.186 1.00 0.00 28 THR A O 6
ATOM 7486 N N . TYR A 1 29 ? -5.285 3.184 -5.370 1.00 0.00 29 TYR A N 6
ATOM 7487 C CA . TYR A 1 29 ? -5.409 1.802 -4.923 1.00 0.00 29 TYR A CA 6
ATOM 7488 C C . TYR A 1 29 ? -5.606 1.792 -3.405 1.00 0.00 29 TYR A C 6
ATOM 7489 O O . TYR A 1 29 ? -5.591 2.839 -2.756 1.00 0.00 29 TYR A O 6
ATOM 7507 N N . TYR A 1 30 ? -5.801 0.610 -2.831 1.00 0.00 30 TYR A N 6
ATOM 7508 C CA . TYR A 1 30 ? -6.047 0.405 -1.416 1.00 0.00 30 TYR A CA 6
ATOM 7509 C C . TYR A 1 30 ? -5.093 -0.639 -0.851 1.00 0.00 30 TYR A C 6
ATOM 7510 O O . TYR A 1 30 ? -4.658 -1.538 -1.580 1.00 0.00 30 TYR A O 6
ATOM 7528 N N . VAL A 1 31 ? -4.811 -0.551 0.450 1.00 0.00 31 VAL A N 6
ATOM 7529 C CA . VAL A 1 31 ? -3.929 -1.474 1.165 1.00 0.00 31 VAL A CA 6
ATOM 7530 C C . VAL A 1 31 ? -4.631 -1.950 2.431 1.00 0.00 31 VAL A C 6
ATOM 7531 O O . VAL A 1 31 ? -5.234 -1.166 3.168 1.00 0.00 31 VAL A O 6
ATOM 7544 N N . ASP A 1 32 ? -4.541 -3.258 2.656 1.00 0.00 32 ASP A N 6
ATOM 7545 C CA . ASP A 1 32 ? -5.105 -3.982 3.777 1.00 0.00 32 ASP A CA 6
ATOM 7546 C C . ASP A 1 32 ? -4.013 -4.223 4.793 1.00 0.00 32 ASP A C 6
ATOM 7547 O O . ASP A 1 32 ? -3.171 -5.100 4.610 1.00 0.00 32 ASP A O 6
ATOM 7556 N N . HIS A 1 33 ? -4.003 -3.446 5.867 1.00 0.00 33 HIS A N 6
ATOM 7557 C CA . HIS A 1 33 ? -3.010 -3.597 6.917 1.00 0.00 33 HIS A CA 6
ATOM 7558 C C . HIS A 1 33 ? -3.237 -4.894 7.718 1.00 0.00 33 HIS A C 6
ATOM 7559 O O . HIS A 1 33 ? -2.295 -5.398 8.331 1.00 0.00 33 HIS A O 6
ATOM 7573 N N . THR A 1 34 ? -4.436 -5.488 7.695 1.00 0.00 34 THR A N 6
ATOM 7574 C CA . THR A 1 34 ? -4.739 -6.723 8.419 1.00 0.00 34 THR A CA 6
ATOM 7575 C C . THR A 1 34 ? -4.132 -7.929 7.702 1.00 0.00 34 THR A C 6
ATOM 7576 O O . THR A 1 34 ? -3.716 -8.878 8.364 1.00 0.00 34 THR A O 6
ATOM 7587 N N . ASN A 1 35 ? -4.022 -7.891 6.371 1.00 0.00 35 ASN A N 6
ATOM 7588 C CA . ASN A 1 35 ? -3.488 -9.008 5.583 1.00 0.00 35 ASN A CA 6
ATOM 7589 C C . ASN A 1 35 ? -2.215 -8.650 4.819 1.00 0.00 35 ASN A C 6
ATOM 7590 O O . ASN A 1 35 ? -1.616 -9.527 4.196 1.00 0.00 35 ASN A O 6
ATOM 7601 N N . LYS A 1 36 ? -1.767 -7.396 4.898 1.00 0.00 36 LYS A N 6
ATOM 7602 C CA . LYS A 1 36 ? -0.592 -6.824 4.235 1.00 0.00 36 LYS A CA 6
ATOM 7603 C C . LYS A 1 36 ? -0.656 -7.081 2.733 1.00 0.00 36 LYS A C 6
ATOM 7604 O O . LYS A 1 36 ? 0.322 -7.534 2.131 1.00 0.00 36 LYS A O 6
ATOM 7623 N N . ARG A 1 37 ? -1.825 -6.832 2.138 1.00 0.00 37 ARG A N 6
ATOM 7624 C CA . ARG A 1 37 ? -2.091 -7.007 0.712 1.00 0.00 37 ARG A CA 6
ATOM 7625 C C . ARG A 1 37 ? -2.488 -5.660 0.118 1.00 0.00 37 ARG A C 6
ATOM 7626 O O . ARG A 1 37 ? -2.782 -4.723 0.864 1.00 0.00 37 ARG A O 6
ATOM 7647 N N . ALA A 1 38 ? -2.518 -5.571 -1.208 1.00 0.00 38 ALA A N 6
ATOM 7648 C CA . ALA A 1 38 ? -2.886 -4.382 -1.957 1.00 0.00 38 ALA A CA 6
ATOM 7649 C C . ALA A 1 38 ? -3.933 -4.771 -3.007 1.00 0.00 38 ALA A C 6
ATOM 7650 O O . ALA A 1 38 ? -3.925 -5.896 -3.526 1.00 0.00 38 ALA A O 6
ATOM 7657 N N . GLN A 1 39 ? -4.841 -3.855 -3.346 1.00 0.00 39 GLN A N 6
ATOM 7658 C CA . GLN A 1 39 ? -5.875 -4.083 -4.348 1.00 0.00 39 GLN A CA 6
ATOM 7659 C C . GLN A 1 39 ? -6.365 -2.760 -4.920 1.00 0.00 39 GLN A C 6
ATOM 7660 O O . GLN A 1 39 ? -6.367 -1.736 -4.247 1.00 0.00 39 GLN A O 6
ATOM 7674 N N . TYR A 1 40 ? -6.851 -2.793 -6.156 1.00 0.00 40 TYR A N 6
ATOM 7675 C CA . TYR A 1 40 ? -7.357 -1.618 -6.857 1.00 0.00 40 TYR A CA 6
ATOM 7676 C C . TYR A 1 40 ? -8.829 -1.324 -6.565 1.00 0.00 40 TYR A C 6
ATOM 7677 O O . TYR A 1 40 ? -9.361 -0.366 -7.124 1.00 0.00 40 TYR A O 6
ATOM 7695 N N . ARG A 1 41 ? -9.504 -2.125 -5.731 1.00 0.00 41 ARG A N 6
ATOM 7696 C CA . ARG A 1 41 ? -10.920 -1.953 -5.424 1.00 0.00 41 ARG A CA 6
ATOM 7697 C C . ARG A 1 41 ? -11.159 -1.676 -3.962 1.00 0.00 41 ARG A C 6
ATOM 7698 O O . ARG A 1 41 ? -10.309 -1.989 -3.129 1.00 0.00 41 ARG A O 6
ATOM 7719 N N . HIS A 1 42 ? -12.347 -1.167 -3.669 1.00 0.00 42 HIS A N 6
ATOM 7720 C CA . HIS A 1 42 ? -12.764 -0.849 -2.313 1.00 0.00 42 HIS A CA 6
ATOM 7721 C C . HIS A 1 42 ? -12.856 -2.151 -1.496 1.00 0.00 42 HIS A C 6
ATOM 7722 O O . HIS A 1 42 ? -13.277 -3.175 -2.051 1.00 0.00 42 HIS A O 6
ATOM 7736 N N . PRO A 1 43 ? -12.505 -2.147 -0.201 1.00 0.00 43 PRO A N 6
ATOM 7737 C CA . PRO A 1 43 ? -12.557 -3.324 0.664 1.00 0.00 43 PRO A CA 6
ATOM 7738 C C . PRO A 1 43 ? -13.984 -3.729 1.060 1.00 0.00 43 PRO A C 6
ATOM 7739 O O . PRO A 1 43 ? -14.964 -3.280 0.461 1.00 0.00 43 PRO A O 6
ATOM 7750 N N . SER A 1 44 ? -14.104 -4.635 2.031 1.00 0.00 44 SER A N 6
ATOM 7751 C CA . SER A 1 44 ? -15.349 -5.159 2.574 1.00 0.00 44 SER A CA 6
ATOM 7752 C C . SER A 1 44 ? -15.203 -5.237 4.098 1.00 0.00 44 SER A C 6
ATOM 7753 O O . SER A 1 44 ? -14.078 -5.275 4.610 1.00 0.00 44 SER A O 6
ATOM 7761 N N . GLY A 1 45 ? -16.322 -5.297 4.816 1.00 0.00 45 GLY A N 6
ATOM 7762 C CA . GLY A 1 45 ? -16.375 -5.389 6.268 1.00 0.00 45 GLY A CA 6
ATOM 7763 C C . GLY A 1 45 ? -17.379 -6.468 6.686 1.00 0.00 45 GLY A C 6
ATOM 7764 O O . GLY A 1 45 ? -18.100 -6.993 5.829 1.00 0.00 45 GLY A O 6
ATOM 7768 N N . PRO A 1 46 ? -17.422 -6.830 7.977 1.00 0.00 46 PRO A N 6
ATOM 7769 C CA . PRO A 1 46 ? -18.332 -7.831 8.519 1.00 0.00 46 PRO A CA 6
ATOM 7770 C C . PRO A 1 46 ? -19.730 -7.211 8.691 1.00 0.00 46 PRO A C 6
ATOM 7771 O O . PRO A 1 46 ? -20.101 -6.280 7.969 1.00 0.00 46 PRO A O 6
ATOM 7782 N N . SER A 1 47 ? -20.542 -7.750 9.604 1.00 0.00 47 SER A N 6
ATOM 7783 C CA . SER A 1 47 ? -21.885 -7.261 9.872 1.00 0.00 47 SER A CA 6
ATOM 7784 C C . SER A 1 47 ? -22.169 -7.216 11.374 1.00 0.00 47 SER A C 6
ATOM 7785 O O . SER A 1 47 ? -21.551 -7.954 12.155 1.00 0.00 47 SER A O 6
ATOM 7793 N N . SER A 1 48 ? -23.161 -6.406 11.746 1.00 0.00 48 SER A N 6
ATOM 7794 C CA . SER A 1 48 ? -23.635 -6.165 13.102 1.00 0.00 48 SER A CA 6
ATOM 7795 C C . SER A 1 48 ? -25.147 -6.417 13.196 1.00 0.00 48 SER A C 6
ATOM 7796 O O . SER A 1 48 ? -25.602 -7.013 14.176 1.00 0.00 48 SER A O 6
ATOM 7804 N N . GLY A 1 49 ? -25.923 -6.032 12.176 1.00 0.00 49 GLY A N 6
ATOM 7805 C CA . GLY A 1 49 ? -27.368 -6.204 12.132 1.00 0.00 49 GLY A CA 6
ATOM 7806 C C . GLY A 1 49 ? -27.896 -5.443 10.940 1.00 0.00 49 GLY A C 6
ATOM 7807 O O . GLY A 1 49 ? -28.041 -6.050 9.861 1.00 0.00 49 GLY A O 6
ATOM 7811 N N . GLY B 1 1 ? 27.389 -4.596 -5.328 1.00 0.00 1 GLY B N 6
ATOM 7812 C CA . GLY B 1 1 ? 28.354 -5.670 -5.064 1.00 0.00 1 GLY B CA 6
ATOM 7813 C C . GLY B 1 1 ? 28.971 -5.510 -3.688 1.00 0.00 1 GLY B C 6
ATOM 7814 O O . GLY B 1 1 ? 30.122 -5.085 -3.597 1.00 0.00 1 GLY B O 6
ATOM 7818 N N . SER B 1 2 ? 28.243 -5.835 -2.619 1.00 0.00 2 SER B N 6
ATOM 7819 C CA . SER B 1 2 ? 28.733 -5.710 -1.257 1.00 0.00 2 SER B CA 6
ATOM 7820 C C . SER B 1 2 ? 29.774 -6.788 -0.938 1.00 0.00 2 SER B C 6
ATOM 7821 O O . SER B 1 2 ? 29.707 -7.915 -1.435 1.00 0.00 2 SER B O 6
ATOM 7829 N N . SER B 1 3 ? 30.730 -6.446 -0.076 1.00 0.00 3 SER B N 6
ATOM 7830 C CA . SER B 1 3 ? 31.810 -7.321 0.341 1.00 0.00 3 SER B CA 6
ATOM 7831 C C . SER B 1 3 ? 31.291 -8.462 1.223 1.00 0.00 3 SER B C 6
ATOM 7832 O O . SER B 1 3 ? 31.122 -8.297 2.438 1.00 0.00 3 SER B O 6
ATOM 7840 N N . GLY B 1 4 ? 31.083 -9.634 0.622 1.00 0.00 4 GLY B N 6
ATOM 7841 C CA . GLY B 1 4 ? 30.611 -10.832 1.294 1.00 0.00 4 GLY B CA 6
ATOM 7842 C C . GLY B 1 4 ? 29.108 -10.779 1.513 1.00 0.00 4 GLY B C 6
ATOM 7843 O O . GLY B 1 4 ? 28.352 -11.272 0.676 1.00 0.00 4 GLY B O 6
ATOM 7847 N N . SER B 1 5 ? 28.671 -10.218 2.635 1.00 0.00 5 SER B N 6
ATOM 7848 C CA . SER B 1 5 ? 27.262 -10.103 2.990 1.00 0.00 5 SER B CA 6
ATOM 7849 C C . SER B 1 5 ? 26.496 -9.216 1.994 1.00 0.00 5 SER B C 6
ATOM 7850 O O . SER B 1 5 ? 27.090 -8.502 1.188 1.00 0.00 5 SER B O 6
ATOM 7858 N N . SER B 1 6 ? 25.167 -9.226 2.080 1.00 0.00 6 SER B N 6
ATOM 7859 C CA . SER B 1 6 ? 24.240 -8.469 1.235 1.00 0.00 6 SER B CA 6
ATOM 7860 C C . SER B 1 6 ? 24.221 -6.966 1.537 1.00 0.00 6 SER B C 6
ATOM 7861 O O . SER B 1 6 ? 23.673 -6.186 0.755 1.00 0.00 6 SER B O 6
ATOM 7869 N N . GLY B 1 7 ? 24.818 -6.554 2.654 1.00 0.00 7 GLY B N 6
ATOM 7870 C CA . GLY B 1 7 ? 24.885 -5.174 3.101 1.00 0.00 7 GLY B CA 6
ATOM 7871 C C . GLY B 1 7 ? 23.838 -4.898 4.186 1.00 0.00 7 GLY B C 6
ATOM 7872 O O . GLY B 1 7 ? 22.885 -5.675 4.343 1.00 0.00 7 GLY B O 6
ATOM 7876 N N . PRO B 1 8 ? 24.003 -3.794 4.935 1.00 0.00 8 PRO B N 6
ATOM 7877 C CA . PRO B 1 8 ? 23.087 -3.408 5.994 1.00 0.00 8 PRO B CA 6
ATOM 7878 C C . PRO B 1 8 ? 21.778 -2.865 5.410 1.00 0.00 8 PRO B C 6
ATOM 7879 O O . PRO B 1 8 ? 20.707 -3.386 5.717 1.00 0.00 8 PRO B O 6
ATOM 7890 N N . LEU B 1 9 ? 21.844 -1.808 4.595 1.00 0.00 9 LEU B N 6
ATOM 7891 C CA . LEU B 1 9 ? 20.709 -1.154 3.961 1.00 0.00 9 LEU B CA 6
ATOM 7892 C C . LEU B 1 9 ? 21.222 -0.218 2.870 1.00 0.00 9 LEU B C 6
ATOM 7893 O O . LEU B 1 9 ? 22.289 0.371 3.036 1.00 0.00 9 LEU B O 6
ATOM 7909 N N . GLU B 1 10 ? 20.494 -0.074 1.758 1.00 0.00 10 GLU B N 6
ATOM 7910 C CA . GLU B 1 10 ? 20.921 0.839 0.696 1.00 0.00 10 GLU B CA 6
ATOM 7911 C C . GLU B 1 10 ? 20.563 2.271 1.130 1.00 0.00 10 GLU B C 6
ATOM 7912 O O . GLU B 1 10 ? 19.828 2.466 2.102 1.00 0.00 10 GLU B O 6
ATOM 7924 N N . ARG B 1 11 ? 20.989 3.288 0.382 1.00 0.00 11 ARG B N 6
ATOM 7925 C CA . ARG B 1 11 ? 20.767 4.706 0.672 1.00 0.00 11 ARG B CA 6
ATOM 7926 C C . ARG B 1 11 ? 20.185 5.500 -0.506 1.00 0.00 11 ARG B C 6
ATOM 7927 O O . ARG B 1 11 ? 19.832 6.670 -0.337 1.00 0.00 11 ARG B O 6
ATOM 7948 N N . GLU B 1 12 ? 20.116 4.919 -1.699 1.00 0.00 12 GLU B N 6
ATOM 7949 C CA . GLU B 1 12 ? 19.567 5.530 -2.915 1.00 0.00 12 GLU B CA 6
ATOM 7950 C C . GLU B 1 12 ? 18.028 5.571 -2.873 1.00 0.00 12 GLU B C 6
ATOM 7951 O O . GLU B 1 12 ? 17.418 5.053 -1.933 1.00 0.00 12 GLU B O 6
ATOM 7963 N N . GLY B 1 13 ? 17.383 6.148 -3.891 1.00 0.00 13 GLY B N 6
ATOM 7964 C CA . GLY B 1 13 ? 15.925 6.225 -3.994 1.00 0.00 13 GLY B CA 6
ATOM 7965 C C . GLY B 1 13 ? 15.305 4.835 -4.221 1.00 0.00 13 GLY B C 6
ATOM 7966 O O . GLY B 1 13 ? 16.017 3.830 -4.314 1.00 0.00 13 GLY B O 6
ATOM 7970 N N . LEU B 1 14 ? 13.975 4.740 -4.268 1.00 0.00 14 LEU B N 6
ATOM 7971 C CA . LEU B 1 14 ? 13.283 3.462 -4.475 1.00 0.00 14 LEU B CA 6
ATOM 7972 C C . LEU B 1 14 ? 13.389 2.995 -5.933 1.00 0.00 14 LEU B C 6
ATOM 7973 O O . LEU B 1 14 ? 13.600 3.827 -6.820 1.00 0.00 14 LEU B O 6
ATOM 7989 N N . PRO B 1 15 ? 13.257 1.682 -6.196 1.00 0.00 15 PRO B N 6
ATOM 7990 C CA . PRO B 1 15 ? 13.287 1.164 -7.556 1.00 0.00 15 PRO B CA 6
ATOM 7991 C C . PRO B 1 15 ? 11.974 1.545 -8.268 1.00 0.00 15 PRO B C 6
ATOM 7992 O O . PRO B 1 15 ? 11.002 1.920 -7.603 1.00 0.00 15 PRO B O 6
ATOM 8003 N N . PRO B 1 16 ? 11.917 1.433 -9.606 1.00 0.00 16 PRO B N 6
ATOM 8004 C CA . PRO B 1 16 ? 10.724 1.775 -10.364 1.00 0.00 16 PRO B CA 6
ATOM 8005 C C . PRO B 1 16 ? 9.561 0.859 -9.976 1.00 0.00 16 PRO B C 6
ATOM 8006 O O . PRO B 1 16 ? 9.752 -0.320 -9.659 1.00 0.00 16 PRO B O 6
ATOM 8017 N N . GLY B 1 17 ? 8.349 1.408 -9.995 1.00 0.00 17 GLY B N 6
ATOM 8018 C CA . GLY B 1 17 ? 7.123 0.698 -9.663 1.00 0.00 17 GLY B CA 6
ATOM 8019 C C . GLY B 1 17 ? 6.873 0.562 -8.157 1.00 0.00 17 GLY B C 6
ATOM 8020 O O . GLY B 1 17 ? 5.744 0.255 -7.768 1.00 0.00 17 GLY B O 6
ATOM 8024 N N . TRP B 1 18 ? 7.876 0.743 -7.290 1.00 0.00 18 TRP B N 6
ATOM 8025 C CA . TRP B 1 18 ? 7.663 0.633 -5.851 1.00 0.00 18 TRP B CA 6
ATOM 8026 C C . TRP B 1 18 ? 7.131 1.952 -5.317 1.00 0.00 18 TRP B C 6
ATOM 8027 O O . TRP B 1 18 ? 7.362 3.018 -5.890 1.00 0.00 18 TRP B O 6
ATOM 8048 N N . GLU B 1 19 ? 6.444 1.899 -4.177 1.00 0.00 19 GLU B N 6
ATOM 8049 C CA . GLU B 1 19 ? 5.889 3.088 -3.553 1.00 0.00 19 GLU B CA 6
ATOM 8050 C C . GLU B 1 19 ? 6.045 3.023 -2.041 1.00 0.00 19 GLU B C 6
ATOM 8051 O O . GLU B 1 19 ? 6.142 1.934 -1.464 1.00 0.00 19 GLU B O 6
ATOM 8063 N N . ARG B 1 20 ? 6.101 4.201 -1.420 1.00 0.00 20 ARG B N 6
ATOM 8064 C CA . ARG B 1 20 ? 6.210 4.422 0.010 1.00 0.00 20 ARG B CA 6
ATOM 8065 C C . ARG B 1 20 ? 4.982 5.244 0.347 1.00 0.00 20 ARG B C 6
ATOM 8066 O O . ARG B 1 20 ? 4.793 6.322 -0.213 1.00 0.00 20 ARG B O 6
ATOM 8087 N N . VAL B 1 21 ? 4.158 4.727 1.241 1.00 0.00 21 VAL B N 6
ATOM 8088 C CA . VAL B 1 21 ? 2.937 5.354 1.688 1.00 0.00 21 VAL B CA 6
ATOM 8089 C C . VAL B 1 21 ? 3.234 5.920 3.066 1.00 0.00 21 VAL B C 6
ATOM 8090 O O . VAL B 1 21 ? 3.516 5.158 3.994 1.00 0.00 21 VAL B O 6
ATOM 8103 N N . GLU B 1 22 ? 3.248 7.242 3.192 1.00 0.00 22 GLU B N 6
ATOM 8104 C CA . GLU B 1 22 ? 3.497 7.951 4.435 1.00 0.00 22 GLU B CA 6
ATOM 8105 C C . GLU B 1 22 ? 2.190 8.613 4.865 1.00 0.00 22 GLU B C 6
ATOM 8106 O O . GLU B 1 22 ? 1.504 9.247 4.059 1.00 0.00 22 GLU B O 6
ATOM 8118 N N . SER B 1 23 ? 1.835 8.413 6.130 1.00 0.00 23 SER B N 6
ATOM 8119 C CA . SER B 1 23 ? 0.633 8.879 6.814 1.00 0.00 23 SER B CA 6
ATOM 8120 C C . SER B 1 23 ? 0.956 8.999 8.308 1.00 0.00 23 SER B C 6
ATOM 8121 O O . SER B 1 23 ? 2.127 9.019 8.690 1.00 0.00 23 SER B O 6
ATOM 8129 N N . SER B 1 24 ? -0.057 9.064 9.174 1.00 0.00 24 SER B N 6
ATOM 8130 C CA . SER B 1 24 ? 0.145 9.112 10.618 1.00 0.00 24 SER B CA 6
ATOM 8131 C C . SER B 1 24 ? -0.631 7.989 11.288 1.00 0.00 24 SER B C 6
ATOM 8132 O O . SER B 1 24 ? -0.200 7.543 12.347 1.00 0.00 24 SER B O 6
ATOM 8140 N N . GLU B 1 25 ? -1.699 7.468 10.668 1.00 0.00 25 GLU B N 6
ATOM 8141 C CA . GLU B 1 25 ? -2.439 6.371 11.279 1.00 0.00 25 GLU B CA 6
ATOM 8142 C C . GLU B 1 25 ? -1.590 5.090 11.255 1.00 0.00 25 GLU B C 6
ATOM 8143 O O . GLU B 1 25 ? -1.762 4.201 12.089 1.00 0.00 25 GLU B O 6
ATOM 8155 N N . PHE B 1 26 ? -0.659 5.023 10.295 1.00 0.00 26 PHE B N 6
ATOM 8156 C CA . PHE B 1 26 ? 0.260 3.915 10.064 1.00 0.00 26 PHE B CA 6
ATOM 8157 C C . PHE B 1 26 ? 1.710 4.385 9.990 1.00 0.00 26 PHE B C 6
ATOM 8158 O O . PHE B 1 26 ? 2.615 3.557 10.102 1.00 0.00 26 PHE B O 6
ATOM 8175 N N . GLY B 1 27 ? 1.948 5.688 9.818 1.00 0.00 27 GLY B N 6
ATOM 8176 C CA . GLY B 1 27 ? 3.286 6.254 9.776 1.00 0.00 27 GLY B CA 6
ATOM 8177 C C . GLY B 1 27 ? 3.945 6.146 8.412 1.00 0.00 27 GLY B C 6
ATOM 8178 O O . GLY B 1 27 ? 3.956 7.111 7.649 1.00 0.00 27 GLY B O 6
ATOM 8182 N N . THR B 1 28 ? 4.560 5.010 8.094 1.00 0.00 28 THR B N 6
ATOM 8183 C CA . THR B 1 28 ? 5.226 4.820 6.812 1.00 0.00 28 THR B CA 6
ATOM 8184 C C . THR B 1 28 ? 5.329 3.334 6.473 1.00 0.00 28 THR B C 6
ATOM 8185 O O . THR B 1 28 ? 5.786 2.543 7.301 1.00 0.00 28 THR B O 6
ATOM 8196 N N . TYR B 1 29 ? 4.908 2.936 5.273 1.00 0.00 29 TYR B N 6
ATOM 8197 C CA . TYR B 1 29 ? 5.001 1.558 4.794 1.00 0.00 29 TYR B CA 6
ATOM 8198 C C . TYR B 1 29 ? 5.345 1.592 3.304 1.00 0.00 29 TYR B C 6
ATOM 8199 O O . TYR B 1 29 ? 5.351 2.660 2.695 1.00 0.00 29 TYR B O 6
ATOM 8217 N N . TYR B 1 30 ? 5.653 0.443 2.710 1.00 0.00 30 TYR B N 6
ATOM 8218 C CA . TYR B 1 30 ? 6.021 0.291 1.316 1.00 0.00 30 TYR B CA 6
ATOM 8219 C C . TYR B 1 30 ? 5.098 -0.750 0.704 1.00 0.00 30 TYR B C 6
ATOM 8220 O O . TYR B 1 30 ? 4.670 -1.684 1.395 1.00 0.00 30 TYR B O 6
ATOM 8238 N N . VAL B 1 31 ? 4.816 -0.612 -0.590 1.00 0.00 31 VAL B N 6
ATOM 8239 C CA . VAL B 1 31 ? 3.937 -1.512 -1.324 1.00 0.00 31 VAL B CA 6
ATOM 8240 C C . VAL B 1 31 ? 4.613 -1.906 -2.634 1.00 0.00 31 VAL B C 6
ATOM 8241 O O . VAL B 1 31 ? 5.139 -1.054 -3.358 1.00 0.00 31 VAL B O 6
ATOM 8254 N N . ASP B 1 32 ? 4.607 -3.211 -2.905 1.00 0.00 32 ASP B N 6
ATOM 8255 C CA . ASP B 1 32 ? 5.184 -3.822 -4.095 1.00 0.00 32 ASP B CA 6
ATOM 8256 C C . ASP B 1 32 ? 4.103 -3.992 -5.146 1.00 0.00 32 ASP B C 6
ATOM 8257 O O . ASP B 1 32 ? 3.238 -4.854 -4.998 1.00 0.00 32 ASP B O 6
ATOM 8266 N N . HIS B 1 33 ? 4.123 -3.191 -6.208 1.00 0.00 33 HIS B N 6
ATOM 8267 C CA . HIS B 1 33 ? 3.121 -3.309 -7.265 1.00 0.00 33 HIS B CA 6
ATOM 8268 C C . HIS B 1 33 ? 3.204 -4.641 -8.016 1.00 0.00 33 HIS B C 6
ATOM 8269 O O . HIS B 1 33 ? 2.225 -5.034 -8.655 1.00 0.00 33 HIS B O 6
ATOM 8283 N N . THR B 1 34 ? 4.335 -5.337 -7.929 1.00 0.00 34 THR B N 6
ATOM 8284 C CA . THR B 1 34 ? 4.595 -6.604 -8.591 1.00 0.00 34 THR B CA 6
ATOM 8285 C C . THR B 1 34 ? 3.903 -7.788 -7.926 1.00 0.00 34 THR B C 6
ATOM 8286 O O . THR B 1 34 ? 3.421 -8.683 -8.618 1.00 0.00 34 THR B O 6
ATOM 8297 N N . ASN B 1 35 ? 3.853 -7.792 -6.593 1.00 0.00 35 ASN B N 6
ATOM 8298 C CA . ASN B 1 35 ? 3.282 -8.886 -5.808 1.00 0.00 35 ASN B CA 6
ATOM 8299 C C . ASN B 1 35 ? 2.124 -8.451 -4.912 1.00 0.00 35 ASN B C 6
ATOM 8300 O O . ASN B 1 35 ? 1.594 -9.271 -4.168 1.00 0.00 35 ASN B O 6
ATOM 8311 N N . LYS B 1 36 ? 1.737 -7.174 -4.967 1.00 0.00 36 LYS B N 6
ATOM 8312 C CA . LYS B 1 36 ? 0.662 -6.548 -4.197 1.00 0.00 36 LYS B CA 6
ATOM 8313 C C . LYS B 1 36 ? 0.768 -6.849 -2.700 1.00 0.00 36 LYS B C 6
ATOM 8314 O O . LYS B 1 36 ? -0.239 -7.096 -2.037 1.00 0.00 36 LYS B O 6
ATOM 8333 N N . ARG B 1 37 ? 1.993 -6.841 -2.163 1.00 0.00 37 ARG B N 6
ATOM 8334 C CA . ARG B 1 37 ? 2.261 -7.088 -0.745 1.00 0.00 37 ARG B CA 6
ATOM 8335 C C . ARG B 1 37 ? 2.612 -5.755 -0.093 1.00 0.00 37 ARG B C 6
ATOM 8336 O O . ARG B 1 37 ? 3.064 -4.832 -0.781 1.00 0.00 37 ARG B O 6
ATOM 8357 N N . ALA B 1 38 ? 2.431 -5.660 1.225 1.00 0.00 38 ALA B N 6
ATOM 8358 C CA . ALA B 1 38 ? 2.715 -4.471 2.017 1.00 0.00 38 ALA B CA 6
ATOM 8359 C C . ALA B 1 38 ? 3.758 -4.816 3.076 1.00 0.00 38 ALA B C 6
ATOM 8360 O O . ALA B 1 38 ? 3.717 -5.910 3.645 1.00 0.00 38 ALA B O 6
ATOM 8367 N N . GLN B 1 39 ? 4.678 -3.902 3.383 1.00 0.00 39 GLN B N 6
ATOM 8368 C CA . GLN B 1 39 ? 5.714 -4.126 4.389 1.00 0.00 39 GLN B CA 6
ATOM 8369 C C . GLN B 1 39 ? 6.207 -2.807 4.966 1.00 0.00 39 GLN B C 6
ATOM 8370 O O . GLN B 1 39 ? 6.085 -1.760 4.339 1.00 0.00 39 GLN B O 6
ATOM 8384 N N . TYR B 1 40 ? 6.851 -2.871 6.125 1.00 0.00 40 TYR B N 6
ATOM 8385 C CA . TYR B 1 40 ? 7.401 -1.719 6.833 1.00 0.00 40 TYR B CA 6
ATOM 8386 C C . TYR B 1 40 ? 8.924 -1.621 6.624 1.00 0.00 40 TYR B C 6
ATOM 8387 O O . TYR B 1 40 ? 9.647 -0.990 7.397 1.00 0.00 40 TYR B O 6
ATOM 8405 N N . ARG B 1 41 ? 9.464 -2.274 5.590 1.00 0.00 41 ARG B N 6
ATOM 8406 C CA . ARG B 1 41 ? 10.876 -2.305 5.239 1.00 0.00 41 ARG B CA 6
ATOM 8407 C C . ARG B 1 41 ? 11.058 -1.867 3.793 1.00 0.00 41 ARG B C 6
ATOM 8408 O O . ARG B 1 41 ? 10.145 -2.039 2.984 1.00 0.00 41 ARG B O 6
ATOM 8429 N N . HIS B 1 42 ? 12.223 -1.306 3.483 1.00 0.00 42 HIS B N 6
ATOM 8430 C CA . HIS B 1 42 ? 12.569 -0.824 2.150 1.00 0.00 42 HIS B CA 6
ATOM 8431 C C . HIS B 1 42 ? 12.701 -2.019 1.186 1.00 0.00 42 HIS B C 6
ATOM 8432 O O . HIS B 1 42 ? 13.147 -3.089 1.616 1.00 0.00 42 HIS B O 6
ATOM 8446 N N . PRO B 1 43 ? 12.370 -1.868 -0.107 1.00 0.00 43 PRO B N 6
ATOM 8447 C CA . PRO B 1 43 ? 12.456 -2.943 -1.092 1.00 0.00 43 PRO B CA 6
ATOM 8448 C C . PRO B 1 43 ? 13.877 -3.370 -1.462 1.00 0.00 43 PRO B C 6
ATOM 8449 O O . PRO B 1 43 ? 14.854 -2.664 -1.190 1.00 0.00 43 PRO B O 6
ATOM 8460 N N . SER B 1 44 ? 13.972 -4.517 -2.135 1.00 0.00 44 SER B N 6
ATOM 8461 C CA . SER B 1 44 ? 15.199 -5.134 -2.607 1.00 0.00 44 SER B CA 6
ATOM 8462 C C . SER B 1 44 ? 14.964 -5.684 -4.020 1.00 0.00 44 SER B C 6
ATOM 8463 O O . SER B 1 44 ? 13.825 -5.916 -4.441 1.00 0.00 44 SER B O 6
ATOM 8471 N N . GLY B 1 45 ? 16.048 -5.931 -4.746 1.00 0.00 45 GLY B N 6
ATOM 8472 C CA . GLY B 1 45 ? 16.084 -6.458 -6.102 1.00 0.00 45 GLY B CA 6
ATOM 8473 C C . GLY B 1 45 ? 17.519 -6.875 -6.429 1.00 0.00 45 GLY B C 6
ATOM 8474 O O . GLY B 1 45 ? 18.375 -6.781 -5.548 1.00 0.00 45 GLY B O 6
ATOM 8478 N N . PRO B 1 46 ? 17.799 -7.357 -7.648 1.00 0.00 46 PRO B N 6
ATOM 8479 C CA . PRO B 1 46 ? 19.129 -7.785 -8.064 1.00 0.00 46 PRO B CA 6
ATOM 8480 C C . PRO B 1 46 ? 20.051 -6.592 -8.354 1.00 0.00 46 PRO B C 6
ATOM 8481 O O . PRO B 1 46 ? 19.582 -5.474 -8.589 1.00 0.00 46 PRO B O 6
ATOM 8492 N N . SER B 1 47 ? 21.361 -6.842 -8.369 1.00 0.00 47 SER B N 6
ATOM 8493 C CA . SER B 1 47 ? 22.387 -5.845 -8.656 1.00 0.00 47 SER B CA 6
ATOM 8494 C C . SER B 1 47 ? 22.468 -5.622 -10.180 1.00 0.00 47 SER B C 6
ATOM 8495 O O . SER B 1 47 ? 21.664 -6.171 -10.944 1.00 0.00 47 SER B O 6
ATOM 8503 N N . SER B 1 48 ? 23.421 -4.810 -10.639 1.00 0.00 48 SER B N 6
ATOM 8504 C CA . SER B 1 48 ? 23.637 -4.507 -12.048 1.00 0.00 48 SER B CA 6
ATOM 8505 C C . SER B 1 48 ? 24.892 -5.229 -12.534 1.00 0.00 48 SER B C 6
ATOM 8506 O O . SER B 1 48 ? 24.839 -5.881 -13.582 1.00 0.00 48 SER B O 6
ATOM 8514 N N . GLY B 1 49 ? 25.999 -5.099 -11.803 1.00 0.00 49 GLY B N 6
ATOM 8515 C CA . GLY B 1 49 ? 27.296 -5.685 -12.070 1.00 0.00 49 GLY B CA 6
ATOM 8516 C C . GLY B 1 49 ? 27.932 -5.869 -10.714 1.00 0.00 49 GLY B C 6
ATOM 8517 O O . GLY B 1 49 ? 28.607 -4.926 -10.255 1.00 0.00 49 GLY B O 6
ATOM 8521 N N . GLY A 1 1 ? -11.447 -16.600 -21.368 1.00 0.00 1 GLY A N 7
ATOM 8522 C CA . GLY A 1 1 ? -10.769 -15.659 -20.474 1.00 0.00 1 GLY A CA 7
ATOM 8523 C C . GLY A 1 1 ? -11.438 -15.665 -19.117 1.00 0.00 1 GLY A C 7
ATOM 8524 O O . GLY A 1 1 ? -11.515 -16.707 -18.461 1.00 0.00 1 GLY A O 7
ATOM 8528 N N . SER A 1 2 ? -11.929 -14.515 -18.667 1.00 0.00 2 SER A N 7
ATOM 8529 C CA . SER A 1 2 ? -12.605 -14.339 -17.389 1.00 0.00 2 SER A CA 7
ATOM 8530 C C . SER A 1 2 ? -13.877 -13.513 -17.597 1.00 0.00 2 SER A C 7
ATOM 8531 O O . SER A 1 2 ? -14.028 -12.832 -18.615 1.00 0.00 2 SER A O 7
ATOM 8539 N N . SER A 1 3 ? -14.797 -13.586 -16.636 1.00 0.00 3 SER A N 7
ATOM 8540 C CA . SER A 1 3 ? -16.074 -12.889 -16.645 1.00 0.00 3 SER A CA 7
ATOM 8541 C C . SER A 1 3 ? -16.367 -12.437 -15.210 1.00 0.00 3 SER A C 7
ATOM 8542 O O . SER A 1 3 ? -15.889 -13.077 -14.264 1.00 0.00 3 SER A O 7
ATOM 8550 N N . GLY A 1 4 ? -17.145 -11.373 -15.037 1.00 0.00 4 GLY A N 7
ATOM 8551 C CA . GLY A 1 4 ? -17.524 -10.792 -13.754 1.00 0.00 4 GLY A CA 7
ATOM 8552 C C . GLY A 1 4 ? -18.304 -9.500 -14.004 1.00 0.00 4 GLY A C 7
ATOM 8553 O O . GLY A 1 4 ? -18.434 -9.086 -15.163 1.00 0.00 4 GLY A O 7
ATOM 8557 N N . SER A 1 5 ? -18.785 -8.831 -12.955 1.00 0.00 5 SER A N 7
ATOM 8558 C CA . SER A 1 5 ? -19.561 -7.601 -13.060 1.00 0.00 5 SER A CA 7
ATOM 8559 C C . SER A 1 5 ? -19.305 -6.703 -11.841 1.00 0.00 5 SER A C 7
ATOM 8560 O O . SER A 1 5 ? -19.941 -6.857 -10.793 1.00 0.00 5 SER A O 7
ATOM 8568 N N . SER A 1 6 ? -18.327 -5.798 -11.924 1.00 0.00 6 SER A N 7
ATOM 8569 C CA . SER A 1 6 ? -17.996 -4.862 -10.853 1.00 0.00 6 SER A CA 7
ATOM 8570 C C . SER A 1 6 ? -17.281 -3.629 -11.418 1.00 0.00 6 SER A C 7
ATOM 8571 O O . SER A 1 6 ? -16.510 -3.726 -12.383 1.00 0.00 6 SER A O 7
ATOM 8579 N N . GLY A 1 7 ? -17.523 -2.470 -10.806 1.00 0.00 7 GLY A N 7
ATOM 8580 C CA . GLY A 1 7 ? -16.949 -1.193 -11.207 1.00 0.00 7 GLY A CA 7
ATOM 8581 C C . GLY A 1 7 ? -15.484 -1.041 -10.787 1.00 0.00 7 GLY A C 7
ATOM 8582 O O . GLY A 1 7 ? -14.994 -1.837 -9.985 1.00 0.00 7 GLY A O 7
ATOM 8586 N N . PRO A 1 8 ? -14.785 -0.004 -11.281 1.00 0.00 8 PRO A N 7
ATOM 8587 C CA . PRO A 1 8 ? -13.387 0.282 -10.990 1.00 0.00 8 PRO A CA 7
ATOM 8588 C C . PRO A 1 8 ? -13.098 0.470 -9.500 1.00 0.00 8 PRO A C 7
ATOM 8589 O O . PRO A 1 8 ? -12.484 -0.400 -8.882 1.00 0.00 8 PRO A O 7
ATOM 8600 N N . LEU A 1 9 ? -13.487 1.612 -8.935 1.00 0.00 9 LEU A N 7
ATOM 8601 C CA . LEU A 1 9 ? -13.269 1.985 -7.546 1.00 0.00 9 LEU A CA 7
ATOM 8602 C C . LEU A 1 9 ? -14.328 3.003 -7.130 1.00 0.00 9 LEU A C 7
ATOM 8603 O O . LEU A 1 9 ? -15.222 3.326 -7.914 1.00 0.00 9 LEU A O 7
ATOM 8619 N N . GLU A 1 10 ? -14.233 3.488 -5.896 1.00 0.00 10 GLU A N 7
ATOM 8620 C CA . GLU A 1 10 ? -15.107 4.476 -5.275 1.00 0.00 10 GLU A CA 7
ATOM 8621 C C . GLU A 1 10 ? -14.212 5.520 -4.593 1.00 0.00 10 GLU A C 7
ATOM 8622 O O . GLU A 1 10 ? -12.984 5.444 -4.706 1.00 0.00 10 GLU A O 7
ATOM 8634 N N . ARG A 1 11 ? -14.810 6.487 -3.890 1.00 0.00 11 ARG A N 7
ATOM 8635 C CA . ARG A 1 11 ? -14.102 7.556 -3.182 1.00 0.00 11 ARG A CA 7
ATOM 8636 C C . ARG A 1 11 ? -14.724 7.842 -1.808 1.00 0.00 11 ARG A C 7
ATOM 8637 O O . ARG A 1 11 ? -14.566 8.944 -1.287 1.00 0.00 11 ARG A O 7
ATOM 8658 N N . GLU A 1 12 ? -15.493 6.900 -1.254 1.00 0.00 12 GLU A N 7
ATOM 8659 C CA . GLU A 1 12 ? -16.135 7.044 0.055 1.00 0.00 12 GLU A CA 7
ATOM 8660 C C . GLU A 1 12 ? -15.093 6.854 1.174 1.00 0.00 12 GLU A C 7
ATOM 8661 O O . GLU A 1 12 ? -13.903 6.672 0.892 1.00 0.00 12 GLU A O 7
ATOM 8673 N N . GLY A 1 13 ? -15.530 6.909 2.439 1.00 0.00 13 GLY A N 7
ATOM 8674 C CA . GLY A 1 13 ? -14.686 6.723 3.621 1.00 0.00 13 GLY A CA 7
ATOM 8675 C C . GLY A 1 13 ? -14.137 5.291 3.683 1.00 0.00 13 GLY A C 7
ATOM 8676 O O . GLY A 1 13 ? -14.441 4.463 2.817 1.00 0.00 13 GLY A O 7
ATOM 8680 N N . LEU A 1 14 ? -13.317 4.969 4.687 1.00 0.00 14 LEU A N 7
ATOM 8681 C CA . LEU A 1 14 ? -12.728 3.636 4.830 1.00 0.00 14 LEU A CA 7
ATOM 8682 C C . LEU A 1 14 ? -12.788 3.122 6.262 1.00 0.00 14 LEU A C 7
ATOM 8683 O O . LEU A 1 14 ? -12.786 3.921 7.201 1.00 0.00 14 LEU A O 7
ATOM 8699 N N . PRO A 1 15 ? -12.805 1.792 6.454 1.00 0.00 15 PRO A N 7
ATOM 8700 C CA . PRO A 1 15 ? -12.840 1.203 7.782 1.00 0.00 15 PRO A CA 7
ATOM 8701 C C . PRO A 1 15 ? -11.498 1.417 8.492 1.00 0.00 15 PRO A C 7
ATOM 8702 O O . PRO A 1 15 ? -10.499 1.766 7.845 1.00 0.00 15 PRO A O 7
ATOM 8713 N N . PRO A 1 16 ? -11.441 1.190 9.815 1.00 0.00 16 PRO A N 7
ATOM 8714 C CA . PRO A 1 16 ? -10.202 1.339 10.558 1.00 0.00 16 PRO A CA 7
ATOM 8715 C C . PRO A 1 16 ? -9.217 0.315 9.993 1.00 0.00 16 PRO A C 7
ATOM 8716 O O . PRO A 1 16 ? -9.603 -0.807 9.642 1.00 0.00 16 PRO A O 7
ATOM 8727 N N . GLY A 1 17 ? -7.951 0.697 9.860 1.00 0.00 17 GLY A N 7
ATOM 8728 C CA . GLY A 1 17 ? -6.930 -0.190 9.332 1.00 0.00 17 GLY A CA 7
ATOM 8729 C C . GLY A 1 17 ? -6.796 -0.159 7.807 1.00 0.00 17 GLY A C 7
ATOM 8730 O O . GLY A 1 17 ? -5.867 -0.784 7.298 1.00 0.00 17 GLY A O 7
ATOM 8734 N N . TRP A 1 18 ? -7.689 0.480 7.047 1.00 0.00 18 TRP A N 7
ATOM 8735 C CA . TRP A 1 18 ? -7.553 0.540 5.590 1.00 0.00 18 TRP A CA 7
ATOM 8736 C C . TRP A 1 18 ? -7.062 1.914 5.166 1.00 0.00 18 TRP A C 7
ATOM 8737 O O . TRP A 1 18 ? -7.269 2.896 5.873 1.00 0.00 18 TRP A O 7
ATOM 8758 N N . GLU A 1 19 ? -6.435 1.990 3.993 1.00 0.00 19 GLU A N 7
ATOM 8759 C CA . GLU A 1 19 ? -5.918 3.228 3.423 1.00 0.00 19 GLU A CA 7
ATOM 8760 C C . GLU A 1 19 ? -6.075 3.178 1.896 1.00 0.00 19 GLU A C 7
ATOM 8761 O O . GLU A 1 19 ? -6.182 2.091 1.312 1.00 0.00 19 GLU A O 7
ATOM 8773 N N . ARG A 1 20 ? -6.093 4.355 1.266 1.00 0.00 20 ARG A N 7
ATOM 8774 C CA . ARG A 1 20 ? -6.235 4.599 -0.163 1.00 0.00 20 ARG A CA 7
ATOM 8775 C C . ARG A 1 20 ? -5.070 5.494 -0.568 1.00 0.00 20 ARG A C 7
ATOM 8776 O O . ARG A 1 20 ? -4.921 6.598 -0.039 1.00 0.00 20 ARG A O 7
ATOM 8797 N N . VAL A 1 21 ? -4.266 5.019 -1.506 1.00 0.00 21 VAL A N 7
ATOM 8798 C CA . VAL A 1 21 ? -3.088 5.687 -2.034 1.00 0.00 21 VAL A CA 7
ATOM 8799 C C . VAL A 1 21 ? -3.411 6.252 -3.421 1.00 0.00 21 VAL A C 7
ATOM 8800 O O . VAL A 1 21 ? -4.217 5.660 -4.150 1.00 0.00 21 VAL A O 7
ATOM 8813 N N . GLU A 1 22 ? -2.778 7.363 -3.801 1.00 0.00 22 GLU A N 7
ATOM 8814 C CA . GLU A 1 22 ? -2.943 8.030 -5.085 1.00 0.00 22 GLU A CA 7
ATOM 8815 C C . GLU A 1 22 ? -1.574 8.378 -5.675 1.00 0.00 22 GLU A C 7
ATOM 8816 O O . GLU A 1 22 ? -0.728 8.978 -5.011 1.00 0.00 22 GLU A O 7
ATOM 8828 N N . SER A 1 23 ? -1.371 8.019 -6.944 1.00 0.00 23 SER A N 7
ATOM 8829 C CA . SER A 1 23 ? -0.133 8.230 -7.688 1.00 0.00 23 SER A CA 7
ATOM 8830 C C . SER A 1 23 ? -0.430 8.464 -9.169 1.00 0.00 23 SER A C 7
ATOM 8831 O O . SER A 1 23 ? -1.563 8.300 -9.615 1.00 0.00 23 SER A O 7
ATOM 8839 N N . SER A 1 24 ? 0.553 8.863 -9.967 1.00 0.00 24 SER A N 7
ATOM 8840 C CA . SER A 1 24 ? 0.401 9.065 -11.405 1.00 0.00 24 SER A CA 7
ATOM 8841 C C . SER A 1 24 ? 0.758 7.738 -12.085 1.00 0.00 24 SER A C 7
ATOM 8842 O O . SER A 1 24 ? 0.020 7.260 -12.947 1.00 0.00 24 SER A O 7
ATOM 8850 N N . GLU A 1 25 ? 1.827 7.086 -11.619 1.00 0.00 25 GLU A N 7
ATOM 8851 C CA . GLU A 1 25 ? 2.338 5.811 -12.115 1.00 0.00 25 GLU A CA 7
ATOM 8852 C C . GLU A 1 25 ? 1.349 4.658 -11.891 1.00 0.00 25 GLU A C 7
ATOM 8853 O O . GLU A 1 25 ? 1.366 3.684 -12.648 1.00 0.00 25 GLU A O 7
ATOM 8865 N N . PHE A 1 26 ? 0.451 4.801 -10.906 1.00 0.00 26 PHE A N 7
ATOM 8866 C CA . PHE A 1 26 ? -0.538 3.790 -10.528 1.00 0.00 26 PHE A CA 7
ATOM 8867 C C . PHE A 1 26 ? -1.975 4.294 -10.436 1.00 0.00 26 PHE A C 7
ATOM 8868 O O . PHE A 1 26 ? -2.898 3.489 -10.322 1.00 0.00 26 PHE A O 7
ATOM 8885 N N . GLY A 1 27 ? -2.193 5.600 -10.453 1.00 0.00 27 GLY A N 7
ATOM 8886 C CA . GLY A 1 27 ? -3.526 6.183 -10.386 1.00 0.00 27 GLY A CA 7
ATOM 8887 C C . GLY A 1 27 ? -4.041 6.189 -8.955 1.00 0.00 27 GLY A C 7
ATOM 8888 O O . GLY A 1 27 ? -3.873 7.181 -8.242 1.00 0.00 27 GLY A O 7
ATOM 8892 N N . THR A 1 28 ? -4.660 5.093 -8.523 1.00 0.00 28 THR A N 7
ATOM 8893 C CA . THR A 1 28 ? -5.217 4.959 -7.178 1.00 0.00 28 THR A CA 7
ATOM 8894 C C . THR A 1 28 ? -5.305 3.486 -6.774 1.00 0.00 28 THR A C 7
ATOM 8895 O O . THR A 1 28 ? -5.707 2.663 -7.610 1.00 0.00 28 THR A O 7
ATOM 8906 N N . TYR A 1 29 ? -4.937 3.116 -5.545 1.00 0.00 29 TYR A N 7
ATOM 8907 C CA . TYR A 1 29 ? -5.050 1.734 -5.069 1.00 0.00 29 TYR A CA 7
ATOM 8908 C C . TYR A 1 29 ? -5.314 1.731 -3.564 1.00 0.00 29 TYR A C 7
ATOM 8909 O O . TYR A 1 29 ? -5.066 2.726 -2.890 1.00 0.00 29 TYR A O 7
ATOM 8927 N N . TYR A 1 30 ? -5.811 0.618 -3.024 1.00 0.00 30 TYR A N 7
ATOM 8928 C CA . TYR A 1 30 ? -6.106 0.473 -1.603 1.00 0.00 30 TYR A CA 7
ATOM 8929 C C . TYR A 1 30 ? -5.209 -0.611 -1.015 1.00 0.00 30 TYR A C 7
ATOM 8930 O O . TYR A 1 30 ? -4.892 -1.584 -1.707 1.00 0.00 30 TYR A O 7
ATOM 8948 N N . VAL A 1 31 ? -4.831 -0.480 0.258 1.00 0.00 31 VAL A N 7
ATOM 8949 C CA . VAL A 1 31 ? -3.978 -1.443 0.959 1.00 0.00 31 VAL A CA 7
ATOM 8950 C C . VAL A 1 31 ? -4.665 -1.855 2.253 1.00 0.00 31 VAL A C 7
ATOM 8951 O O . VAL A 1 31 ? -5.298 -1.042 2.935 1.00 0.00 31 VAL A O 7
ATOM 8964 N N . ASP A 1 32 ? -4.514 -3.138 2.571 1.00 0.00 32 ASP A N 7
ATOM 8965 C CA . ASP A 1 32 ? -5.056 -3.795 3.742 1.00 0.00 32 ASP A CA 7
ATOM 8966 C C . ASP A 1 32 ? -3.954 -4.095 4.734 1.00 0.00 32 ASP A C 7
ATOM 8967 O O . ASP A 1 32 ? -3.221 -5.066 4.568 1.00 0.00 32 ASP A O 7
ATOM 8976 N N . HIS A 1 33 ? -3.840 -3.303 5.791 1.00 0.00 33 HIS A N 7
ATOM 8977 C CA . HIS A 1 33 ? -2.826 -3.525 6.814 1.00 0.00 33 HIS A CA 7
ATOM 8978 C C . HIS A 1 33 ? -3.071 -4.838 7.582 1.00 0.00 33 HIS A C 7
ATOM 8979 O O . HIS A 1 33 ? -2.146 -5.356 8.207 1.00 0.00 33 HIS A O 7
ATOM 8993 N N . THR A 1 34 ? -4.279 -5.411 7.530 1.00 0.00 34 THR A N 7
ATOM 8994 C CA . THR A 1 34 ? -4.626 -6.655 8.217 1.00 0.00 34 THR A CA 7
ATOM 8995 C C . THR A 1 34 ? -3.997 -7.877 7.540 1.00 0.00 34 THR A C 7
ATOM 8996 O O . THR A 1 34 ? -3.693 -8.854 8.225 1.00 0.00 34 THR A O 7
ATOM 9007 N N . ASN A 1 35 ? -3.780 -7.826 6.220 1.00 0.00 35 ASN A N 7
ATOM 9008 C CA . ASN A 1 35 ? -3.217 -8.937 5.446 1.00 0.00 35 ASN A CA 7
ATOM 9009 C C . ASN A 1 35 ? -2.013 -8.524 4.609 1.00 0.00 35 ASN A C 7
ATOM 9010 O O . ASN A 1 35 ? -1.428 -9.361 3.932 1.00 0.00 35 ASN A O 7
ATOM 9021 N N . LYS A 1 36 ? -1.628 -7.248 4.651 1.00 0.00 36 LYS A N 7
ATOM 9022 C CA . LYS A 1 36 ? -0.510 -6.650 3.927 1.00 0.00 36 LYS A CA 7
ATOM 9023 C C . LYS A 1 36 ? -0.677 -6.887 2.420 1.00 0.00 36 LYS A C 7
ATOM 9024 O O . LYS A 1 36 ? 0.280 -7.285 1.758 1.00 0.00 36 LYS A O 7
ATOM 9043 N N . ARG A 1 37 ? -1.889 -6.671 1.878 1.00 0.00 37 ARG A N 7
ATOM 9044 C CA . ARG A 1 37 ? -2.196 -6.867 0.452 1.00 0.00 37 ARG A CA 7
ATOM 9045 C C . ARG A 1 37 ? -2.712 -5.577 -0.169 1.00 0.00 37 ARG A C 7
ATOM 9046 O O . ARG A 1 37 ? -3.330 -4.772 0.530 1.00 0.00 37 ARG A O 7
ATOM 9067 N N . ALA A 1 38 ? -2.524 -5.408 -1.482 1.00 0.00 38 ALA A N 7
ATOM 9068 C CA . ALA A 1 38 ? -2.960 -4.241 -2.247 1.00 0.00 38 ALA A CA 7
ATOM 9069 C C . ALA A 1 38 ? -4.035 -4.679 -3.252 1.00 0.00 38 ALA A C 7
ATOM 9070 O O . ALA A 1 38 ? -3.967 -5.790 -3.789 1.00 0.00 38 ALA A O 7
ATOM 9077 N N . GLN A 1 39 ? -5.034 -3.824 -3.490 1.00 0.00 39 GLN A N 7
ATOM 9078 C CA . GLN A 1 39 ? -6.144 -4.038 -4.420 1.00 0.00 39 GLN A CA 7
ATOM 9079 C C . GLN A 1 39 ? -6.454 -2.741 -5.161 1.00 0.00 39 GLN A C 7
ATOM 9080 O O . GLN A 1 39 ? -5.954 -1.676 -4.798 1.00 0.00 39 GLN A O 7
ATOM 9094 N N . TYR A 1 40 ? -7.314 -2.825 -6.175 1.00 0.00 40 TYR A N 7
ATOM 9095 C CA . TYR A 1 40 ? -7.691 -1.698 -7.023 1.00 0.00 40 TYR A CA 7
ATOM 9096 C C . TYR A 1 40 ? -9.139 -1.242 -6.852 1.00 0.00 40 TYR A C 7
ATOM 9097 O O . TYR A 1 40 ? -9.605 -0.406 -7.627 1.00 0.00 40 TYR A O 7
ATOM 9115 N N . ARG A 1 41 ? -9.871 -1.791 -5.880 1.00 0.00 41 ARG A N 7
ATOM 9116 C CA . ARG A 1 41 ? -11.266 -1.412 -5.626 1.00 0.00 41 ARG A CA 7
ATOM 9117 C C . ARG A 1 41 ? -11.466 -1.157 -4.141 1.00 0.00 41 ARG A C 7
ATOM 9118 O O . ARG A 1 41 ? -10.641 -1.600 -3.336 1.00 0.00 41 ARG A O 7
ATOM 9139 N N . HIS A 1 42 ? -12.537 -0.443 -3.797 1.00 0.00 42 HIS A N 7
ATOM 9140 C CA . HIS A 1 42 ? -12.870 -0.118 -2.413 1.00 0.00 42 HIS A CA 7
ATOM 9141 C C . HIS A 1 42 ? -13.054 -1.438 -1.642 1.00 0.00 42 HIS A C 7
ATOM 9142 O O . HIS A 1 42 ? -13.632 -2.369 -2.214 1.00 0.00 42 HIS A O 7
ATOM 9156 N N . PRO A 1 43 ? -12.565 -1.555 -0.398 1.00 0.00 43 PRO A N 7
ATOM 9157 C CA . PRO A 1 43 ? -12.664 -2.777 0.391 1.00 0.00 43 PRO A CA 7
ATOM 9158 C C . PRO A 1 43 ? -14.057 -3.083 0.928 1.00 0.00 43 PRO A C 7
ATOM 9159 O O . PRO A 1 43 ? -14.940 -2.223 0.943 1.00 0.00 43 PRO A O 7
ATOM 9170 N N . SER A 1 44 ? -14.219 -4.313 1.426 1.00 0.00 44 SER A N 7
ATOM 9171 C CA . SER A 1 44 ? -15.464 -4.779 2.008 1.00 0.00 44 SER A CA 7
ATOM 9172 C C . SER A 1 44 ? -15.547 -4.242 3.439 1.00 0.00 44 SER A C 7
ATOM 9173 O O . SER A 1 44 ? -16.273 -3.282 3.702 1.00 0.00 44 SER A O 7
ATOM 9181 N N . GLY A 1 45 ? -14.765 -4.801 4.363 1.00 0.00 45 GLY A N 7
ATOM 9182 C CA . GLY A 1 45 ? -14.744 -4.394 5.760 1.00 0.00 45 GLY A CA 7
ATOM 9183 C C . GLY A 1 45 ? -14.007 -5.431 6.607 1.00 0.00 45 GLY A C 7
ATOM 9184 O O . GLY A 1 45 ? -13.565 -6.455 6.070 1.00 0.00 45 GLY A O 7
ATOM 9188 N N . PRO A 1 46 ? -13.817 -5.171 7.906 1.00 0.00 46 PRO A N 7
ATOM 9189 C CA . PRO A 1 46 ? -13.143 -6.072 8.835 1.00 0.00 46 PRO A CA 7
ATOM 9190 C C . PRO A 1 46 ? -14.117 -7.143 9.344 1.00 0.00 46 PRO A C 7
ATOM 9191 O O . PRO A 1 46 ? -15.235 -7.260 8.836 1.00 0.00 46 PRO A O 7
ATOM 9202 N N . SER A 1 47 ? -13.670 -7.976 10.289 1.00 0.00 47 SER A N 7
ATOM 9203 C CA . SER A 1 47 ? -14.520 -8.984 10.902 1.00 0.00 47 SER A CA 7
ATOM 9204 C C . SER A 1 47 ? -14.918 -8.322 12.220 1.00 0.00 47 SER A C 7
ATOM 9205 O O . SER A 1 47 ? -15.788 -7.454 12.198 1.00 0.00 47 SER A O 7
ATOM 9213 N N . SER A 1 48 ? -14.244 -8.615 13.334 1.00 0.00 48 SER A N 7
ATOM 9214 C CA . SER A 1 48 ? -14.547 -8.027 14.634 1.00 0.00 48 SER A CA 7
ATOM 9215 C C . SER A 1 48 ? -13.254 -7.846 15.453 1.00 0.00 48 SER A C 7
ATOM 9216 O O . SER A 1 48 ? -12.196 -8.355 15.058 1.00 0.00 48 SER A O 7
ATOM 9224 N N . GLY A 1 49 ? -13.313 -7.170 16.605 1.00 0.00 49 GLY A N 7
ATOM 9225 C CA . GLY A 1 49 ? -12.177 -6.925 17.486 1.00 0.00 49 GLY A CA 7
ATOM 9226 C C . GLY A 1 49 ? -12.374 -5.649 18.282 1.00 0.00 49 GLY A C 7
ATOM 9227 O O . GLY A 1 49 ? -13.504 -5.124 18.275 1.00 0.00 49 GLY A O 7
ATOM 9231 N N . GLY B 1 1 ? 12.558 -16.634 20.600 1.00 0.00 1 GLY B N 7
ATOM 9232 C CA . GLY B 1 1 ? 12.861 -15.283 20.124 1.00 0.00 1 GLY B CA 7
ATOM 9233 C C . GLY B 1 1 ? 13.431 -15.300 18.716 1.00 0.00 1 GLY B C 7
ATOM 9234 O O . GLY B 1 1 ? 14.263 -16.156 18.393 1.00 0.00 1 GLY B O 7
ATOM 9238 N N . SER B 1 2 ? 12.951 -14.410 17.850 1.00 0.00 2 SER B N 7
ATOM 9239 C CA . SER B 1 2 ? 13.405 -14.265 16.472 1.00 0.00 2 SER B CA 7
ATOM 9240 C C . SER B 1 2 ? 14.819 -13.653 16.471 1.00 0.00 2 SER B C 7
ATOM 9241 O O . SER B 1 2 ? 15.361 -13.322 17.533 1.00 0.00 2 SER B O 7
ATOM 9249 N N . SER B 1 3 ? 15.457 -13.549 15.306 1.00 0.00 3 SER B N 7
ATOM 9250 C CA . SER B 1 3 ? 16.792 -12.982 15.152 1.00 0.00 3 SER B CA 7
ATOM 9251 C C . SER B 1 3 ? 16.908 -12.328 13.773 1.00 0.00 3 SER B C 7
ATOM 9252 O O . SER B 1 3 ? 16.105 -12.604 12.875 1.00 0.00 3 SER B O 7
ATOM 9260 N N . GLY B 1 4 ? 17.943 -11.509 13.605 1.00 0.00 4 GLY B N 7
ATOM 9261 C CA . GLY B 1 4 ? 18.274 -10.758 12.406 1.00 0.00 4 GLY B CA 7
ATOM 9262 C C . GLY B 1 4 ? 18.873 -9.417 12.830 1.00 0.00 4 GLY B C 7
ATOM 9263 O O . GLY B 1 4 ? 19.193 -9.228 14.010 1.00 0.00 4 GLY B O 7
ATOM 9267 N N . SER B 1 5 ? 19.055 -8.510 11.872 1.00 0.00 5 SER B N 7
ATOM 9268 C CA . SER B 1 5 ? 19.589 -7.177 12.076 1.00 0.00 5 SER B CA 7
ATOM 9269 C C . SER B 1 5 ? 19.057 -6.335 10.919 1.00 0.00 5 SER B C 7
ATOM 9270 O O . SER B 1 5 ? 19.497 -6.485 9.774 1.00 0.00 5 SER B O 7
ATOM 9278 N N . SER B 1 6 ? 18.057 -5.500 11.182 1.00 0.00 6 SER B N 7
ATOM 9279 C CA . SER B 1 6 ? 17.457 -4.642 10.177 1.00 0.00 6 SER B CA 7
ATOM 9280 C C . SER B 1 6 ? 17.164 -3.261 10.739 1.00 0.00 6 SER B C 7
ATOM 9281 O O . SER B 1 6 ? 17.054 -3.076 11.954 1.00 0.00 6 SER B O 7
ATOM 9289 N N . GLY B 1 7 ? 17.080 -2.281 9.841 1.00 0.00 7 GLY B N 7
ATOM 9290 C CA . GLY B 1 7 ? 16.767 -0.923 10.233 1.00 0.00 7 GLY B CA 7
ATOM 9291 C C . GLY B 1 7 ? 15.258 -0.850 10.484 1.00 0.00 7 GLY B C 7
ATOM 9292 O O . GLY B 1 7 ? 14.522 -1.767 10.105 1.00 0.00 7 GLY B O 7
ATOM 9296 N N . PRO B 1 8 ? 14.771 0.225 11.116 1.00 0.00 8 PRO B N 7
ATOM 9297 C CA . PRO B 1 8 ? 13.354 0.394 11.391 1.00 0.00 8 PRO B CA 7
ATOM 9298 C C . PRO B 1 8 ? 12.639 0.590 10.056 1.00 0.00 8 PRO B C 7
ATOM 9299 O O . PRO B 1 8 ? 11.655 -0.087 9.759 1.00 0.00 8 PRO B O 7
ATOM 9310 N N . LEU B 1 9 ? 13.154 1.531 9.272 1.00 0.00 9 LEU B N 7
ATOM 9311 C CA . LEU B 1 9 ? 12.761 1.966 7.953 1.00 0.00 9 LEU B CA 7
ATOM 9312 C C . LEU B 1 9 ? 13.904 2.853 7.454 1.00 0.00 9 LEU B C 7
ATOM 9313 O O . LEU B 1 9 ? 14.901 3.066 8.155 1.00 0.00 9 LEU B O 7
ATOM 9329 N N . GLU B 1 10 ? 13.766 3.350 6.238 1.00 0.00 10 GLU B N 7
ATOM 9330 C CA . GLU B 1 10 ? 14.671 4.231 5.518 1.00 0.00 10 GLU B CA 7
ATOM 9331 C C . GLU B 1 10 ? 13.790 5.310 4.873 1.00 0.00 10 GLU B C 7
ATOM 9332 O O . GLU B 1 10 ? 12.558 5.215 4.928 1.00 0.00 10 GLU B O 7
ATOM 9344 N N . ARG B 1 11 ? 14.392 6.313 4.230 1.00 0.00 11 ARG B N 7
ATOM 9345 C CA . ARG B 1 11 ? 13.652 7.414 3.599 1.00 0.00 11 ARG B CA 7
ATOM 9346 C C . ARG B 1 11 ? 14.172 7.800 2.212 1.00 0.00 11 ARG B C 7
ATOM 9347 O O . ARG B 1 11 ? 13.757 8.827 1.676 1.00 0.00 11 ARG B O 7
ATOM 9368 N N . GLU B 1 12 ? 15.100 7.027 1.656 1.00 0.00 12 GLU B N 7
ATOM 9369 C CA . GLU B 1 12 ? 15.692 7.280 0.346 1.00 0.00 12 GLU B CA 7
ATOM 9370 C C . GLU B 1 12 ? 14.679 6.994 -0.778 1.00 0.00 12 GLU B C 7
ATOM 9371 O O . GLU B 1 12 ? 13.529 6.618 -0.510 1.00 0.00 12 GLU B O 7
ATOM 9383 N N . GLY B 1 13 ? 15.089 7.192 -2.037 1.00 0.00 13 GLY B N 7
ATOM 9384 C CA . GLY B 1 13 ? 14.259 6.957 -3.219 1.00 0.00 13 GLY B CA 7
ATOM 9385 C C . GLY B 1 13 ? 13.862 5.485 -3.363 1.00 0.00 13 GLY B C 7
ATOM 9386 O O . GLY B 1 13 ? 14.338 4.634 -2.608 1.00 0.00 13 GLY B O 7
ATOM 9390 N N . LEU B 1 14 ? 13.033 5.150 -4.356 1.00 0.00 14 LEU B N 7
ATOM 9391 C CA . LEU B 1 14 ? 12.554 3.780 -4.588 1.00 0.00 14 LEU B CA 7
ATOM 9392 C C . LEU B 1 14 ? 12.671 3.333 -6.042 1.00 0.00 14 LEU B C 7
ATOM 9393 O O . LEU B 1 14 ? 12.734 4.193 -6.925 1.00 0.00 14 LEU B O 7
ATOM 9409 N N . PRO B 1 15 ? 12.661 2.011 -6.304 1.00 0.00 15 PRO B N 7
ATOM 9410 C CA . PRO B 1 15 ? 12.722 1.496 -7.661 1.00 0.00 15 PRO B CA 7
ATOM 9411 C C . PRO B 1 15 ? 11.379 1.741 -8.361 1.00 0.00 15 PRO B C 7
ATOM 9412 O O . PRO B 1 15 ? 10.388 2.075 -7.700 1.00 0.00 15 PRO B O 7
ATOM 9423 N N . PRO B 1 16 ? 11.314 1.554 -9.688 1.00 0.00 16 PRO B N 7
ATOM 9424 C CA . PRO B 1 16 ? 10.072 1.728 -10.418 1.00 0.00 16 PRO B CA 7
ATOM 9425 C C . PRO B 1 16 ? 9.099 0.667 -9.914 1.00 0.00 16 PRO B C 7
ATOM 9426 O O . PRO B 1 16 ? 9.510 -0.412 -9.471 1.00 0.00 16 PRO B O 7
ATOM 9437 N N . GLY B 1 17 ? 7.807 0.961 -9.964 1.00 0.00 17 GLY B N 7
ATOM 9438 C CA . GLY B 1 17 ? 6.797 0.034 -9.499 1.00 0.00 17 GLY B CA 7
ATOM 9439 C C . GLY B 1 17 ? 6.659 0.028 -7.973 1.00 0.00 17 GLY B C 7
ATOM 9440 O O . GLY B 1 17 ? 5.750 -0.633 -7.473 1.00 0.00 17 GLY B O 7
ATOM 9444 N N . TRP B 1 18 ? 7.520 0.692 -7.193 1.00 0.00 18 TRP B N 7
ATOM 9445 C CA . TRP B 1 18 ? 7.382 0.724 -5.738 1.00 0.00 18 TRP B CA 7
ATOM 9446 C C . TRP B 1 18 ? 6.886 2.089 -5.292 1.00 0.00 18 TRP B C 7
ATOM 9447 O O . TRP B 1 18 ? 7.139 3.103 -5.944 1.00 0.00 18 TRP B O 7
ATOM 9468 N N . GLU B 1 19 ? 6.212 2.117 -4.144 1.00 0.00 19 GLU B N 7
ATOM 9469 C CA . GLU B 1 19 ? 5.679 3.351 -3.578 1.00 0.00 19 GLU B CA 7
ATOM 9470 C C . GLU B 1 19 ? 5.888 3.380 -2.065 1.00 0.00 19 GLU B C 7
ATOM 9471 O O . GLU B 1 19 ? 6.070 2.333 -1.430 1.00 0.00 19 GLU B O 7
ATOM 9483 N N . ARG B 1 20 ? 5.877 4.589 -1.505 1.00 0.00 20 ARG B N 7
ATOM 9484 C CA . ARG B 1 20 ? 6.028 4.900 -0.093 1.00 0.00 20 ARG B CA 7
ATOM 9485 C C . ARG B 1 20 ? 4.737 5.579 0.317 1.00 0.00 20 ARG B C 7
ATOM 9486 O O . ARG B 1 20 ? 4.306 6.513 -0.358 1.00 0.00 20 ARG B O 7
ATOM 9507 N N . VAL B 1 21 ? 4.158 5.139 1.423 1.00 0.00 21 VAL B N 7
ATOM 9508 C CA . VAL B 1 21 ? 2.927 5.688 1.950 1.00 0.00 21 VAL B CA 7
ATOM 9509 C C . VAL B 1 21 ? 3.178 6.085 3.411 1.00 0.00 21 VAL B C 7
ATOM 9510 O O . VAL B 1 21 ? 3.917 5.395 4.123 1.00 0.00 21 VAL B O 7
ATOM 9523 N N . GLU B 1 22 ? 2.571 7.181 3.872 1.00 0.00 22 GLU B N 7
ATOM 9524 C CA . GLU B 1 22 ? 2.683 7.652 5.247 1.00 0.00 22 GLU B CA 7
ATOM 9525 C C . GLU B 1 22 ? 1.281 7.986 5.756 1.00 0.00 22 GLU B C 7
ATOM 9526 O O . GLU B 1 22 ? 0.407 8.384 4.976 1.00 0.00 22 GLU B O 7
ATOM 9538 N N . SER B 1 23 ? 1.073 7.778 7.057 1.00 0.00 23 SER B N 7
ATOM 9539 C CA . SER B 1 23 ? -0.177 7.977 7.789 1.00 0.00 23 SER B CA 7
ATOM 9540 C C . SER B 1 23 ? 0.112 8.146 9.274 1.00 0.00 23 SER B C 7
ATOM 9541 O O . SER B 1 23 ? 1.115 7.614 9.738 1.00 0.00 23 SER B O 7
ATOM 9549 N N . SER B 1 24 ? -0.781 8.751 10.055 1.00 0.00 24 SER B N 7
ATOM 9550 C CA . SER B 1 24 ? -0.525 8.901 11.482 1.00 0.00 24 SER B CA 7
ATOM 9551 C C . SER B 1 24 ? -0.758 7.583 12.238 1.00 0.00 24 SER B C 7
ATOM 9552 O O . SER B 1 24 ? 0.057 7.188 13.075 1.00 0.00 24 SER B O 7
ATOM 9560 N N . GLU B 1 25 ? -1.845 6.865 11.926 1.00 0.00 25 GLU B N 7
ATOM 9561 C CA . GLU B 1 25 ? -2.173 5.609 12.603 1.00 0.00 25 GLU B CA 7
ATOM 9562 C C . GLU B 1 25 ? -1.189 4.484 12.313 1.00 0.00 25 GLU B C 7
ATOM 9563 O O . GLU B 1 25 ? -0.864 3.714 13.214 1.00 0.00 25 GLU B O 7
ATOM 9575 N N . PHE B 1 26 ? -0.653 4.441 11.098 1.00 0.00 26 PHE B N 7
ATOM 9576 C CA . PHE B 1 26 ? 0.279 3.405 10.664 1.00 0.00 26 PHE B CA 7
ATOM 9577 C C . PHE B 1 26 ? 1.748 3.824 10.729 1.00 0.00 26 PHE B C 7
ATOM 9578 O O . PHE B 1 26 ? 2.608 2.999 11.045 1.00 0.00 26 PHE B O 7
ATOM 9595 N N . GLY B 1 27 ? 2.055 5.090 10.469 1.00 0.00 27 GLY B N 7
ATOM 9596 C CA . GLY B 1 27 ? 3.393 5.644 10.470 1.00 0.00 27 GLY B CA 7
ATOM 9597 C C . GLY B 1 27 ? 3.841 5.693 9.021 1.00 0.00 27 GLY B C 7
ATOM 9598 O O . GLY B 1 27 ? 3.442 6.585 8.269 1.00 0.00 27 GLY B O 7
ATOM 9602 N N . THR B 1 28 ? 4.615 4.708 8.583 1.00 0.00 28 THR B N 7
ATOM 9603 C CA . THR B 1 28 ? 5.108 4.660 7.209 1.00 0.00 28 THR B CA 7
ATOM 9604 C C . THR B 1 28 ? 5.239 3.218 6.728 1.00 0.00 28 THR B C 7
ATOM 9605 O O . THR B 1 28 ? 5.812 2.377 7.433 1.00 0.00 28 THR B O 7
ATOM 9616 N N . TYR B 1 29 ? 4.725 2.925 5.534 1.00 0.00 29 TYR B N 7
ATOM 9617 C CA . TYR B 1 29 ? 4.829 1.596 4.938 1.00 0.00 29 TYR B CA 7
ATOM 9618 C C . TYR B 1 29 ? 5.083 1.736 3.440 1.00 0.00 29 TYR B C 7
ATOM 9619 O O . TYR B 1 29 ? 4.792 2.763 2.832 1.00 0.00 29 TYR B O 7
ATOM 9637 N N . TYR B 1 30 ? 5.639 0.694 2.834 1.00 0.00 30 TYR B N 7
ATOM 9638 C CA . TYR B 1 30 ? 5.960 0.641 1.421 1.00 0.00 30 TYR B CA 7
ATOM 9639 C C . TYR B 1 30 ? 5.096 -0.432 0.792 1.00 0.00 30 TYR B C 7
ATOM 9640 O O . TYR B 1 30 ? 4.835 -1.472 1.413 1.00 0.00 30 TYR B O 7
ATOM 9658 N N . VAL B 1 31 ? 4.685 -0.209 -0.453 1.00 0.00 31 VAL B N 7
ATOM 9659 C CA . VAL B 1 31 ? 3.840 -1.154 -1.170 1.00 0.00 31 VAL B CA 7
ATOM 9660 C C . VAL B 1 31 ? 4.529 -1.615 -2.453 1.00 0.00 31 VAL B C 7
ATOM 9661 O O . VAL B 1 31 ? 5.121 -0.839 -3.206 1.00 0.00 31 VAL B O 7
ATOM 9674 N N . ASP B 1 32 ? 4.401 -2.917 -2.680 1.00 0.00 32 ASP B N 7
ATOM 9675 C CA . ASP B 1 32 ? 4.926 -3.710 -3.774 1.00 0.00 32 ASP B CA 7
ATOM 9676 C C . ASP B 1 32 ? 3.818 -4.014 -4.765 1.00 0.00 32 ASP B C 7
ATOM 9677 O O . ASP B 1 32 ? 2.972 -4.863 -4.492 1.00 0.00 32 ASP B O 7
ATOM 9686 N N . HIS B 1 33 ? 3.788 -3.298 -5.889 1.00 0.00 33 HIS B N 7
ATOM 9687 C CA . HIS B 1 33 ? 2.803 -3.499 -6.951 1.00 0.00 33 HIS B CA 7
ATOM 9688 C C . HIS B 1 33 ? 3.156 -4.761 -7.750 1.00 0.00 33 HIS B C 7
ATOM 9689 O O . HIS B 1 33 ? 2.298 -5.379 -8.388 1.00 0.00 33 HIS B O 7
ATOM 9703 N N . THR B 1 34 ? 4.421 -5.174 -7.720 1.00 0.00 34 THR B N 7
ATOM 9704 C CA . THR B 1 34 ? 4.936 -6.324 -8.441 1.00 0.00 34 THR B CA 7
ATOM 9705 C C . THR B 1 34 ? 4.381 -7.653 -7.926 1.00 0.00 34 THR B C 7
ATOM 9706 O O . THR B 1 34 ? 4.360 -8.646 -8.656 1.00 0.00 34 THR B O 7
ATOM 9717 N N . ASN B 1 35 ? 3.829 -7.677 -6.719 1.00 0.00 35 ASN B N 7
ATOM 9718 C CA . ASN B 1 35 ? 3.297 -8.876 -6.075 1.00 0.00 35 ASN B CA 7
ATOM 9719 C C . ASN B 1 35 ? 2.048 -8.566 -5.256 1.00 0.00 35 ASN B C 7
ATOM 9720 O O . ASN B 1 35 ? 1.327 -9.476 -4.856 1.00 0.00 35 ASN B O 7
ATOM 9731 N N . LYS B 1 36 ? 1.768 -7.282 -5.027 1.00 0.00 36 LYS B N 7
ATOM 9732 C CA . LYS B 1 36 ? 0.646 -6.754 -4.250 1.00 0.00 36 LYS B CA 7
ATOM 9733 C C . LYS B 1 36 ? 0.790 -7.162 -2.795 1.00 0.00 36 LYS B C 7
ATOM 9734 O O . LYS B 1 36 ? -0.044 -7.886 -2.238 1.00 0.00 36 LYS B O 7
ATOM 9753 N N . ARG B 1 37 ? 1.899 -6.717 -2.205 1.00 0.00 37 ARG B N 7
ATOM 9754 C CA . ARG B 1 37 ? 2.275 -6.960 -0.817 1.00 0.00 37 ARG B CA 7
ATOM 9755 C C . ARG B 1 37 ? 2.610 -5.618 -0.177 1.00 0.00 37 ARG B C 7
ATOM 9756 O O . ARG B 1 37 ? 2.804 -4.625 -0.885 1.00 0.00 37 ARG B O 7
ATOM 9777 N N . ALA B 1 38 ? 2.675 -5.550 1.148 1.00 0.00 38 ALA B N 7
ATOM 9778 C CA . ALA B 1 38 ? 3.011 -4.339 1.887 1.00 0.00 38 ALA B CA 7
ATOM 9779 C C . ALA B 1 38 ? 4.138 -4.704 2.851 1.00 0.00 38 ALA B C 7
ATOM 9780 O O . ALA B 1 38 ? 4.207 -5.848 3.315 1.00 0.00 38 ALA B O 7
ATOM 9787 N N . GLN B 1 39 ? 5.057 -3.779 3.124 1.00 0.00 39 GLN B N 7
ATOM 9788 C CA . GLN B 1 39 ? 6.166 -3.993 4.044 1.00 0.00 39 GLN B CA 7
ATOM 9789 C C . GLN B 1 39 ? 6.557 -2.663 4.681 1.00 0.00 39 GLN B C 7
ATOM 9790 O O . GLN B 1 39 ? 6.710 -1.651 4.004 1.00 0.00 39 GLN B O 7
ATOM 9804 N N . TYR B 1 40 ? 6.806 -2.678 5.984 1.00 0.00 40 TYR B N 7
ATOM 9805 C CA . TYR B 1 40 ? 7.189 -1.524 6.793 1.00 0.00 40 TYR B CA 7
ATOM 9806 C C . TYR B 1 40 ? 8.687 -1.180 6.659 1.00 0.00 40 TYR B C 7
ATOM 9807 O O . TYR B 1 40 ? 9.273 -0.590 7.561 1.00 0.00 40 TYR B O 7
ATOM 9825 N N . ARG B 1 41 ? 9.353 -1.630 5.592 1.00 0.00 41 ARG B N 7
ATOM 9826 C CA . ARG B 1 41 ? 10.776 -1.413 5.333 1.00 0.00 41 ARG B CA 7
ATOM 9827 C C . ARG B 1 41 ? 11.007 -1.131 3.851 1.00 0.00 41 ARG B C 7
ATOM 9828 O O . ARG B 1 41 ? 10.089 -1.310 3.048 1.00 0.00 41 ARG B O 7
ATOM 9849 N N . HIS B 1 42 ? 12.215 -0.708 3.484 1.00 0.00 42 HIS B N 7
ATOM 9850 C CA . HIS B 1 42 ? 12.598 -0.386 2.108 1.00 0.00 42 HIS B CA 7
ATOM 9851 C C . HIS B 1 42 ? 12.657 -1.664 1.253 1.00 0.00 42 HIS B C 7
ATOM 9852 O O . HIS B 1 42 ? 12.969 -2.738 1.783 1.00 0.00 42 HIS B O 7
ATOM 9866 N N . PRO B 1 43 ? 12.379 -1.595 -0.060 1.00 0.00 43 PRO B N 7
ATOM 9867 C CA . PRO B 1 43 ? 12.432 -2.762 -0.929 1.00 0.00 43 PRO B CA 7
ATOM 9868 C C . PRO B 1 43 ? 13.862 -3.265 -1.129 1.00 0.00 43 PRO B C 7
ATOM 9869 O O . PRO B 1 43 ? 14.834 -2.523 -0.977 1.00 0.00 43 PRO B O 7
ATOM 9880 N N . SER B 1 44 ? 13.987 -4.540 -1.500 1.00 0.00 44 SER B N 7
ATOM 9881 C CA . SER B 1 44 ? 15.280 -5.158 -1.748 1.00 0.00 44 SER B CA 7
ATOM 9882 C C . SER B 1 44 ? 15.790 -4.714 -3.122 1.00 0.00 44 SER B C 7
ATOM 9883 O O . SER B 1 44 ? 16.926 -4.252 -3.220 1.00 0.00 44 SER B O 7
ATOM 9891 N N . GLY B 1 45 ? 14.945 -4.797 -4.153 1.00 0.00 45 GLY B N 7
ATOM 9892 C CA . GLY B 1 45 ? 15.283 -4.396 -5.509 1.00 0.00 45 GLY B CA 7
ATOM 9893 C C . GLY B 1 45 ? 14.566 -5.240 -6.565 1.00 0.00 45 GLY B C 7
ATOM 9894 O O . GLY B 1 45 ? 14.055 -6.325 -6.254 1.00 0.00 45 GLY B O 7
ATOM 9898 N N . PRO B 1 46 ? 14.505 -4.743 -7.811 1.00 0.00 46 PRO B N 7
ATOM 9899 C CA . PRO B 1 46 ? 13.873 -5.422 -8.933 1.00 0.00 46 PRO B CA 7
ATOM 9900 C C . PRO B 1 46 ? 14.817 -6.485 -9.515 1.00 0.00 46 PRO B C 7
ATOM 9901 O O . PRO B 1 46 ? 15.885 -6.764 -8.961 1.00 0.00 46 PRO B O 7
ATOM 9912 N N . SER B 1 47 ? 14.390 -7.102 -10.617 1.00 0.00 47 SER B N 7
ATOM 9913 C CA . SER B 1 47 ? 15.142 -8.111 -11.344 1.00 0.00 47 SER B CA 7
ATOM 9914 C C . SER B 1 47 ? 15.524 -7.432 -12.667 1.00 0.00 47 SER B C 7
ATOM 9915 O O . SER B 1 47 ? 16.319 -6.491 -12.636 1.00 0.00 47 SER B O 7
ATOM 9923 N N . SER B 1 48 ? 14.954 -7.818 -13.811 1.00 0.00 48 SER B N 7
ATOM 9924 C CA . SER B 1 48 ? 15.249 -7.218 -15.113 1.00 0.00 48 SER B CA 7
ATOM 9925 C C . SER B 1 48 ? 13.968 -7.181 -15.950 1.00 0.00 48 SER B C 7
ATOM 9926 O O . SER B 1 48 ? 13.040 -7.969 -15.713 1.00 0.00 48 SER B O 7
ATOM 9934 N N . GLY B 1 49 ? 13.900 -6.316 -16.963 1.00 0.00 49 GLY B N 7
ATOM 9935 C CA . GLY B 1 49 ? 12.739 -6.193 -17.834 1.00 0.00 49 GLY B CA 7
ATOM 9936 C C . GLY B 1 49 ? 12.701 -4.812 -18.427 1.00 0.00 49 GLY B C 7
ATOM 9937 O O . GLY B 1 49 ? 12.598 -3.845 -17.640 1.00 0.00 49 GLY B O 7
ATOM 9941 N N . GLY A 1 1 ? -20.386 -18.048 -2.195 1.00 0.00 1 GLY A N 8
ATOM 9942 C CA . GLY A 1 1 ? -21.638 -17.294 -2.252 1.00 0.00 1 GLY A CA 8
ATOM 9943 C C . GLY A 1 1 ? -21.927 -16.868 -3.673 1.00 0.00 1 GLY A C 8
ATOM 9944 O O . GLY A 1 1 ? -21.001 -16.561 -4.427 1.00 0.00 1 GLY A O 8
ATOM 9948 N N . SER A 1 2 ? -23.212 -16.866 -4.031 1.00 0.00 2 SER A N 8
ATOM 9949 C CA . SER A 1 2 ? -23.727 -16.487 -5.338 1.00 0.00 2 SER A CA 8
ATOM 9950 C C . SER A 1 2 ? -23.357 -15.025 -5.622 1.00 0.00 2 SER A C 8
ATOM 9951 O O . SER A 1 2 ? -23.052 -14.276 -4.686 1.00 0.00 2 SER A O 8
ATOM 9959 N N . SER A 1 3 ? -23.407 -14.599 -6.885 1.00 0.00 3 SER A N 8
ATOM 9960 C CA . SER A 1 3 ? -23.036 -13.236 -7.250 1.00 0.00 3 SER A CA 8
ATOM 9961 C C . SER A 1 3 ? -23.938 -12.666 -8.342 1.00 0.00 3 SER A C 8
ATOM 9962 O O . SER A 1 3 ? -24.556 -13.418 -9.099 1.00 0.00 3 SER A O 8
ATOM 9970 N N . GLY A 1 4 ? -23.984 -11.337 -8.452 1.00 0.00 4 GLY A N 8
ATOM 9971 C CA . GLY A 1 4 ? -24.777 -10.594 -9.424 1.00 0.00 4 GLY A CA 8
ATOM 9972 C C . GLY A 1 4 ? -25.740 -9.602 -8.764 1.00 0.00 4 GLY A C 8
ATOM 9973 O O . GLY A 1 4 ? -26.427 -8.868 -9.475 1.00 0.00 4 GLY A O 8
ATOM 9977 N N . SER A 1 5 ? -25.821 -9.584 -7.434 1.00 0.00 5 SER A N 8
ATOM 9978 C CA . SER A 1 5 ? -26.681 -8.719 -6.638 1.00 0.00 5 SER A CA 8
ATOM 9979 C C . SER A 1 5 ? -26.138 -7.278 -6.534 1.00 0.00 5 SER A C 8
ATOM 9980 O O . SER A 1 5 ? -25.248 -6.863 -7.286 1.00 0.00 5 SER A O 8
ATOM 9988 N N . SER A 1 6 ? -26.734 -6.479 -5.644 1.00 0.00 6 SER A N 8
ATOM 9989 C CA . SER A 1 6 ? -26.396 -5.092 -5.362 1.00 0.00 6 SER A CA 8
ATOM 9990 C C . SER A 1 6 ? -24.962 -4.951 -4.810 1.00 0.00 6 SER A C 8
ATOM 9991 O O . SER A 1 6 ? -24.272 -5.948 -4.573 1.00 0.00 6 SER A O 8
ATOM 9999 N N . GLY A 1 7 ? -24.499 -3.710 -4.627 1.00 0.00 7 GLY A N 8
ATOM 10000 C CA . GLY A 1 7 ? -23.160 -3.387 -4.142 1.00 0.00 7 GLY A CA 8
ATOM 10001 C C . GLY A 1 7 ? -22.791 -3.984 -2.781 1.00 0.00 7 GLY A C 8
ATOM 10002 O O . GLY A 1 7 ? -23.670 -4.422 -2.032 1.00 0.00 7 GLY A O 8
ATOM 10006 N N . PRO A 1 8 ? -21.492 -3.998 -2.431 1.00 0.00 8 PRO A N 8
ATOM 10007 C CA . PRO A 1 8 ? -21.035 -4.527 -1.153 1.00 0.00 8 PRO A CA 8
ATOM 10008 C C . PRO A 1 8 ? -21.458 -3.597 -0.013 1.00 0.00 8 PRO A C 8
ATOM 10009 O O . PRO A 1 8 ? -21.989 -4.054 1.000 1.00 0.00 8 PRO A O 8
ATOM 10020 N N . LEU A 1 9 ? -21.177 -2.304 -0.175 1.00 0.00 9 LEU A N 8
ATOM 10021 C CA . LEU A 1 9 ? -21.443 -1.186 0.717 1.00 0.00 9 LEU A CA 8
ATOM 10022 C C . LEU A 1 9 ? -21.164 0.100 -0.080 1.00 0.00 9 LEU A C 8
ATOM 10023 O O . LEU A 1 9 ? -21.108 0.055 -1.317 1.00 0.00 9 LEU A O 8
ATOM 10039 N N . GLU A 1 10 ? -21.081 1.245 0.595 1.00 0.00 10 GLU A N 8
ATOM 10040 C CA . GLU A 1 10 ? -20.810 2.560 0.020 1.00 0.00 10 GLU A CA 8
ATOM 10041 C C . GLU A 1 10 ? -19.365 2.678 -0.493 1.00 0.00 10 GLU A C 8
ATOM 10042 O O . GLU A 1 10 ? -18.564 1.753 -0.380 1.00 0.00 10 GLU A O 8
ATOM 10054 N N . ARG A 1 11 ? -19.021 3.824 -1.080 1.00 0.00 11 ARG A N 8
ATOM 10055 C CA . ARG A 1 11 ? -17.699 4.145 -1.621 1.00 0.00 11 ARG A CA 8
ATOM 10056 C C . ARG A 1 11 ? -17.175 5.480 -1.089 1.00 0.00 11 ARG A C 8
ATOM 10057 O O . ARG A 1 11 ? -15.988 5.756 -1.239 1.00 0.00 11 ARG A O 8
ATOM 10078 N N . GLU A 1 12 ? -18.007 6.279 -0.419 1.00 0.00 12 GLU A N 8
ATOM 10079 C CA . GLU A 1 12 ? -17.644 7.580 0.150 1.00 0.00 12 GLU A CA 8
ATOM 10080 C C . GLU A 1 12 ? -16.616 7.507 1.301 1.00 0.00 12 GLU A C 8
ATOM 10081 O O . GLU A 1 12 ? -16.224 8.540 1.849 1.00 0.00 12 GLU A O 8
ATOM 10093 N N . GLY A 1 13 ? -16.168 6.323 1.719 1.00 0.00 13 GLY A N 8
ATOM 10094 C CA . GLY A 1 13 ? -15.205 6.178 2.797 1.00 0.00 13 GLY A CA 8
ATOM 10095 C C . GLY A 1 13 ? -14.610 4.781 2.802 1.00 0.00 13 GLY A C 8
ATOM 10096 O O . GLY A 1 13 ? -14.851 3.994 1.883 1.00 0.00 13 GLY A O 8
ATOM 10100 N N . LEU A 1 14 ? -13.797 4.494 3.814 1.00 0.00 14 LEU A N 8
ATOM 10101 C CA . LEU A 1 14 ? -13.115 3.226 4.034 1.00 0.00 14 LEU A CA 8
ATOM 10102 C C . LEU A 1 14 ? -13.250 2.847 5.508 1.00 0.00 14 LEU A C 8
ATOM 10103 O O . LEU A 1 14 ? -13.466 3.729 6.344 1.00 0.00 14 LEU A O 8
ATOM 10119 N N . PRO A 1 15 ? -13.126 1.562 5.861 1.00 0.00 15 PRO A N 8
ATOM 10120 C CA . PRO A 1 15 ? -13.212 1.170 7.253 1.00 0.00 15 PRO A CA 8
ATOM 10121 C C . PRO A 1 15 ? -11.956 1.637 8.007 1.00 0.00 15 PRO A C 8
ATOM 10122 O O . PRO A 1 15 ? -10.894 1.793 7.395 1.00 0.00 15 PRO A O 8
ATOM 10133 N N . PRO A 1 16 ? -12.046 1.835 9.331 1.00 0.00 16 PRO A N 8
ATOM 10134 C CA . PRO A 1 16 ? -10.909 2.237 10.137 1.00 0.00 16 PRO A CA 8
ATOM 10135 C C . PRO A 1 16 ? -10.008 1.004 10.136 1.00 0.00 16 PRO A C 8
ATOM 10136 O O . PRO A 1 16 ? -10.416 -0.075 10.585 1.00 0.00 16 PRO A O 8
ATOM 10147 N N . GLY A 1 17 ? -8.813 1.132 9.581 1.00 0.00 17 GLY A N 8
ATOM 10148 C CA . GLY A 1 17 ? -7.830 0.073 9.449 1.00 0.00 17 GLY A CA 8
ATOM 10149 C C . GLY A 1 17 ? -7.401 -0.077 7.989 1.00 0.00 17 GLY A C 8
ATOM 10150 O O . GLY A 1 17 ? -6.551 -0.922 7.701 1.00 0.00 17 GLY A O 8
ATOM 10154 N N . TRP A 1 18 ? -7.945 0.719 7.062 1.00 0.00 18 TRP A N 8
ATOM 10155 C CA . TRP A 1 18 ? -7.607 0.701 5.644 1.00 0.00 18 TRP A CA 8
ATOM 10156 C C . TRP A 1 18 ? -7.094 2.075 5.220 1.00 0.00 18 TRP A C 8
ATOM 10157 O O . TRP A 1 18 ? -7.579 3.102 5.689 1.00 0.00 18 TRP A O 8
ATOM 10178 N N . GLU A 1 19 ? -6.122 2.102 4.312 1.00 0.00 19 GLU A N 8
ATOM 10179 C CA . GLU A 1 19 ? -5.520 3.325 3.793 1.00 0.00 19 GLU A CA 8
ATOM 10180 C C . GLU A 1 19 ? -5.800 3.432 2.294 1.00 0.00 19 GLU A C 8
ATOM 10181 O O . GLU A 1 19 ? -5.949 2.412 1.611 1.00 0.00 19 GLU A O 8
ATOM 10193 N N . ARG A 1 20 ? -5.882 4.659 1.782 1.00 0.00 20 ARG A N 8
ATOM 10194 C CA . ARG A 1 20 ? -6.107 4.964 0.379 1.00 0.00 20 ARG A CA 8
ATOM 10195 C C . ARG A 1 20 ? -4.800 5.562 -0.114 1.00 0.00 20 ARG A C 8
ATOM 10196 O O . ARG A 1 20 ? -4.206 6.396 0.572 1.00 0.00 20 ARG A O 8
ATOM 10217 N N . VAL A 1 21 ? -4.367 5.151 -1.295 1.00 0.00 21 VAL A N 8
ATOM 10218 C CA . VAL A 1 21 ? -3.142 5.657 -1.898 1.00 0.00 21 VAL A CA 8
ATOM 10219 C C . VAL A 1 21 ? -3.506 6.328 -3.221 1.00 0.00 21 VAL A C 8
ATOM 10220 O O . VAL A 1 21 ? -4.089 5.661 -4.078 1.00 0.00 21 VAL A O 8
ATOM 10233 N N . GLU A 1 22 ? -3.140 7.599 -3.411 1.00 0.00 22 GLU A N 8
ATOM 10234 C CA . GLU A 1 22 ? -3.388 8.410 -4.603 1.00 0.00 22 GLU A CA 8
ATOM 10235 C C . GLU A 1 22 ? -2.034 8.803 -5.218 1.00 0.00 22 GLU A C 8
ATOM 10236 O O . GLU A 1 22 ? -1.253 9.556 -4.626 1.00 0.00 22 GLU A O 8
ATOM 10248 N N . SER A 1 23 ? -1.726 8.246 -6.389 1.00 0.00 23 SER A N 8
ATOM 10249 C CA . SER A 1 23 ? -0.493 8.462 -7.141 1.00 0.00 23 SER A CA 8
ATOM 10250 C C . SER A 1 23 ? -0.821 8.911 -8.560 1.00 0.00 23 SER A C 8
ATOM 10251 O O . SER A 1 23 ? -1.977 8.847 -8.982 1.00 0.00 23 SER A O 8
ATOM 10259 N N . SER A 1 24 ? 0.187 9.317 -9.326 1.00 0.00 24 SER A N 8
ATOM 10260 C CA . SER A 1 24 ? -0.003 9.745 -10.705 1.00 0.00 24 SER A CA 8
ATOM 10261 C C . SER A 1 24 ? 0.561 8.714 -11.679 1.00 0.00 24 SER A C 8
ATOM 10262 O O . SER A 1 24 ? 0.105 8.639 -12.820 1.00 0.00 24 SER A O 8
ATOM 10270 N N . GLU A 1 25 ? 1.508 7.882 -11.235 1.00 0.00 25 GLU A N 8
ATOM 10271 C CA . GLU A 1 25 ? 2.114 6.867 -12.085 1.00 0.00 25 GLU A CA 8
ATOM 10272 C C . GLU A 1 25 ? 1.256 5.602 -12.139 1.00 0.00 25 GLU A C 8
ATOM 10273 O O . GLU A 1 25 ? 1.386 4.817 -13.081 1.00 0.00 25 GLU A O 8
ATOM 10285 N N . PHE A 1 26 ? 0.349 5.432 -11.169 1.00 0.00 26 PHE A N 8
ATOM 10286 C CA . PHE A 1 26 ? -0.553 4.292 -11.060 1.00 0.00 26 PHE A CA 8
ATOM 10287 C C . PHE A 1 26 ? -2.000 4.796 -11.065 1.00 0.00 26 PHE A C 8
ATOM 10288 O O . PHE A 1 26 ? -2.763 4.469 -11.979 1.00 0.00 26 PHE A O 8
ATOM 10305 N N . GLY A 1 27 ? -2.387 5.614 -10.083 1.00 0.00 27 GLY A N 8
ATOM 10306 C CA . GLY A 1 27 ? -3.735 6.162 -9.977 1.00 0.00 27 GLY A CA 8
ATOM 10307 C C . GLY A 1 27 ? -4.256 6.092 -8.549 1.00 0.00 27 GLY A C 8
ATOM 10308 O O . GLY A 1 27 ? -4.021 7.013 -7.766 1.00 0.00 27 GLY A O 8
ATOM 10312 N N . THR A 1 28 ? -5.016 5.045 -8.210 1.00 0.00 28 THR A N 8
ATOM 10313 C CA . THR A 1 28 ? -5.565 4.902 -6.868 1.00 0.00 28 THR A CA 8
ATOM 10314 C C . THR A 1 28 ? -5.785 3.442 -6.502 1.00 0.00 28 THR A C 8
ATOM 10315 O O . THR A 1 28 ? -6.381 2.689 -7.281 1.00 0.00 28 THR A O 8
ATOM 10326 N N . TYR A 1 29 ? -5.348 3.038 -5.314 1.00 0.00 29 TYR A N 8
ATOM 10327 C CA . TYR A 1 29 ? -5.541 1.690 -4.799 1.00 0.00 29 TYR A CA 8
ATOM 10328 C C . TYR A 1 29 ? -5.678 1.799 -3.280 1.00 0.00 29 TYR A C 8
ATOM 10329 O O . TYR A 1 29 ? -5.433 2.868 -2.712 1.00 0.00 29 TYR A O 8
ATOM 10347 N N . TYR A 1 30 ? -6.074 0.715 -2.616 1.00 0.00 30 TYR A N 8
ATOM 10348 C CA . TYR A 1 30 ? -6.239 0.698 -1.174 1.00 0.00 30 TYR A CA 8
ATOM 10349 C C . TYR A 1 30 ? -5.294 -0.333 -0.593 1.00 0.00 30 TYR A C 8
ATOM 10350 O O . TYR A 1 30 ? -4.983 -1.339 -1.243 1.00 0.00 30 TYR A O 8
ATOM 10368 N N . VAL A 1 31 ? -4.892 -0.106 0.651 1.00 0.00 31 VAL A N 8
ATOM 10369 C CA . VAL A 1 31 ? -3.991 -0.995 1.371 1.00 0.00 31 VAL A CA 8
ATOM 10370 C C . VAL A 1 31 ? -4.695 -1.566 2.617 1.00 0.00 31 VAL A C 8
ATOM 10371 O O . VAL A 1 31 ? -5.315 -0.829 3.387 1.00 0.00 31 VAL A O 8
ATOM 10384 N N . ASP A 1 32 ? -4.602 -2.894 2.798 1.00 0.00 32 ASP A N 8
ATOM 10385 C CA . ASP A 1 32 ? -5.182 -3.657 3.912 1.00 0.00 32 ASP A CA 8
ATOM 10386 C C . ASP A 1 32 ? -4.124 -3.910 4.975 1.00 0.00 32 ASP A C 8
ATOM 10387 O O . ASP A 1 32 ? -3.266 -4.782 4.794 1.00 0.00 32 ASP A O 8
ATOM 10396 N N . HIS A 1 33 ? -4.148 -3.185 6.086 1.00 0.00 33 HIS A N 8
ATOM 10397 C CA . HIS A 1 33 ? -3.155 -3.380 7.140 1.00 0.00 33 HIS A CA 8
ATOM 10398 C C . HIS A 1 33 ? -3.255 -4.735 7.842 1.00 0.00 33 HIS A C 8
ATOM 10399 O O . HIS A 1 33 ? -2.268 -5.167 8.446 1.00 0.00 33 HIS A O 8
ATOM 10413 N N . THR A 1 34 ? -4.384 -5.440 7.739 1.00 0.00 34 THR A N 8
ATOM 10414 C CA . THR A 1 34 ? -4.574 -6.720 8.400 1.00 0.00 34 THR A CA 8
ATOM 10415 C C . THR A 1 34 ? -3.872 -7.872 7.675 1.00 0.00 34 THR A C 8
ATOM 10416 O O . THR A 1 34 ? -3.321 -8.751 8.336 1.00 0.00 34 THR A O 8
ATOM 10427 N N . ASN A 1 35 ? -3.818 -7.861 6.339 1.00 0.00 35 ASN A N 8
ATOM 10428 C CA . ASN A 1 35 ? -3.189 -8.937 5.552 1.00 0.00 35 ASN A CA 8
ATOM 10429 C C . ASN A 1 35 ? -2.016 -8.456 4.710 1.00 0.00 35 ASN A C 8
ATOM 10430 O O . ASN A 1 35 ? -1.424 -9.226 3.948 1.00 0.00 35 ASN A O 8
ATOM 10441 N N . LYS A 1 36 ? -1.651 -7.184 4.850 1.00 0.00 36 LYS A N 8
ATOM 10442 C CA . LYS A 1 36 ? -0.566 -6.551 4.120 1.00 0.00 36 LYS A CA 8
ATOM 10443 C C . LYS A 1 36 ? -0.743 -6.740 2.602 1.00 0.00 36 LYS A C 8
ATOM 10444 O O . LYS A 1 36 ? 0.205 -7.182 1.942 1.00 0.00 36 LYS A O 8
ATOM 10463 N N . ARG A 1 37 ? -1.946 -6.494 2.052 1.00 0.00 37 ARG A N 8
ATOM 10464 C CA . ARG A 1 37 ? -2.251 -6.631 0.618 1.00 0.00 37 ARG A CA 8
ATOM 10465 C C . ARG A 1 37 ? -2.718 -5.307 0.020 1.00 0.00 37 ARG A C 8
ATOM 10466 O O . ARG A 1 37 ? -3.397 -4.537 0.701 1.00 0.00 37 ARG A O 8
ATOM 10487 N N . ALA A 1 38 ? -2.313 -5.034 -1.223 1.00 0.00 38 ALA A N 8
ATOM 10488 C CA . ALA A 1 38 ? -2.653 -3.837 -1.978 1.00 0.00 38 ALA A CA 8
ATOM 10489 C C . ALA A 1 38 ? -3.754 -4.272 -2.944 1.00 0.00 38 ALA A C 8
ATOM 10490 O O . ALA A 1 38 ? -3.652 -5.367 -3.504 1.00 0.00 38 ALA A O 8
ATOM 10497 N N . GLN A 1 39 ? -4.801 -3.476 -3.166 1.00 0.00 39 GLN A N 8
ATOM 10498 C CA . GLN A 1 39 ? -5.856 -3.882 -4.088 1.00 0.00 39 GLN A CA 8
ATOM 10499 C C . GLN A 1 39 ? -6.528 -2.715 -4.794 1.00 0.00 39 GLN A C 8
ATOM 10500 O O . GLN A 1 39 ? -6.730 -1.642 -4.225 1.00 0.00 39 GLN A O 8
ATOM 10514 N N . TYR A 1 40 ? -6.924 -2.984 -6.038 1.00 0.00 40 TYR A N 8
ATOM 10515 C CA . TYR A 1 40 ? -7.598 -2.057 -6.938 1.00 0.00 40 TYR A CA 8
ATOM 10516 C C . TYR A 1 40 ? -9.128 -2.069 -6.744 1.00 0.00 40 TYR A C 8
ATOM 10517 O O . TYR A 1 40 ? -9.8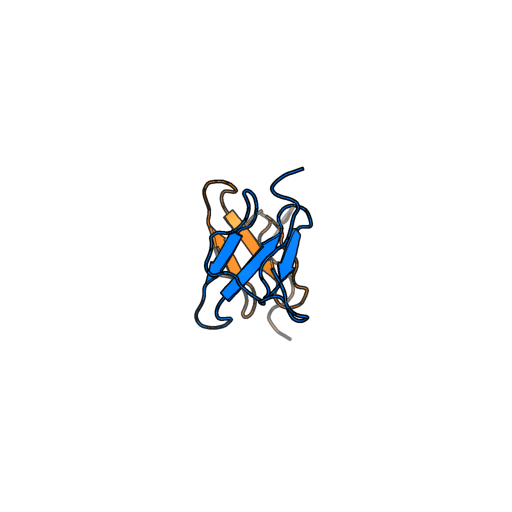53 -1.430 -7.508 1.00 0.00 40 TYR A O 8
ATOM 10535 N N . ARG A 1 41 ? -9.652 -2.836 -5.775 1.00 0.00 41 ARG A N 8
ATOM 10536 C CA . ARG A 1 41 ? -11.080 -2.942 -5.456 1.00 0.00 41 ARG A CA 8
ATOM 10537 C C . ARG A 1 41 ? -11.279 -2.522 -4.005 1.00 0.00 41 ARG A C 8
ATOM 10538 O O . ARG A 1 41 ? -10.407 -2.762 -3.167 1.00 0.00 41 ARG A O 8
ATOM 10559 N N . HIS A 1 42 ? -12.394 -1.851 -3.738 1.00 0.00 42 HIS A N 8
ATOM 10560 C CA . HIS A 1 42 ? -12.783 -1.331 -2.431 1.00 0.00 42 HIS A CA 8
ATOM 10561 C C . HIS A 1 42 ? -12.956 -2.472 -1.424 1.00 0.00 42 HIS A C 8
ATOM 10562 O O . HIS A 1 42 ? -13.426 -3.542 -1.824 1.00 0.00 42 HIS A O 8
ATOM 10576 N N . PRO A 1 43 ? -12.563 -2.297 -0.152 1.00 0.00 43 PRO A N 8
ATOM 10577 C CA . PRO A 1 43 ? -12.712 -3.325 0.872 1.00 0.00 43 PRO A CA 8
ATOM 10578 C C . PRO A 1 43 ? -14.173 -3.475 1.306 1.00 0.00 43 PRO A C 8
ATOM 10579 O O . PRO A 1 43 ? -15.048 -2.729 0.875 1.00 0.00 43 PRO A O 8
ATOM 10590 N N . SER A 1 44 ? -14.438 -4.411 2.213 1.00 0.00 44 SER A N 8
ATOM 10591 C CA . SER A 1 44 ? -15.761 -4.676 2.755 1.00 0.00 44 SER A CA 8
ATOM 10592 C C . SER A 1 44 ? -15.687 -4.799 4.277 1.00 0.00 44 SER A C 8
ATOM 10593 O O . SER A 1 44 ? -14.593 -4.875 4.855 1.00 0.00 44 SER A O 8
ATOM 10601 N N . GLY A 1 45 ? -16.852 -4.812 4.926 1.00 0.00 45 GLY A N 8
ATOM 10602 C CA . GLY A 1 45 ? -16.957 -4.966 6.361 1.00 0.00 45 GLY A CA 8
ATOM 10603 C C . GLY A 1 45 ? -17.306 -6.427 6.653 1.00 0.00 45 GLY A C 8
ATOM 10604 O O . GLY A 1 45 ? -17.927 -7.094 5.814 1.00 0.00 45 GLY A O 8
ATOM 10608 N N . PRO A 1 46 ? -16.959 -6.922 7.849 1.00 0.00 46 PRO A N 8
ATOM 10609 C CA . PRO A 1 46 ? -17.231 -8.293 8.258 1.00 0.00 46 PRO A CA 8
ATOM 10610 C C . PRO A 1 46 ? -18.699 -8.588 8.599 1.00 0.00 46 PRO A C 8
ATOM 10611 O O . PRO A 1 46 ? -19.071 -9.760 8.634 1.00 0.00 46 PRO A O 8
ATOM 10622 N N . SER A 1 47 ? -19.538 -7.587 8.873 1.00 0.00 47 SER A N 8
ATOM 10623 C CA . SER A 1 47 ? -20.946 -7.752 9.223 1.00 0.00 47 SER A CA 8
ATOM 10624 C C . SER A 1 47 ? -21.799 -6.807 8.375 1.00 0.00 47 SER A C 8
ATOM 10625 O O . SER A 1 47 ? -21.268 -5.954 7.656 1.00 0.00 47 SER A O 8
ATOM 10633 N N . SER A 1 48 ? -23.124 -6.969 8.386 1.00 0.00 48 SER A N 8
ATOM 10634 C CA . SER A 1 48 ? -24.036 -6.116 7.617 1.00 0.00 48 SER A CA 8
ATOM 10635 C C . SER A 1 48 ? -25.482 -6.116 8.123 1.00 0.00 48 SER A C 8
ATOM 10636 O O . SER A 1 48 ? -26.197 -5.162 7.818 1.00 0.00 48 SER A O 8
ATOM 10644 N N . GLY A 1 49 ? -25.912 -7.080 8.943 1.00 0.00 49 GLY A N 8
ATOM 10645 C CA . GLY A 1 49 ? -27.284 -7.140 9.429 1.00 0.00 49 GLY A CA 8
ATOM 10646 C C . GLY A 1 49 ? -28.113 -7.694 8.291 1.00 0.00 49 GLY A C 8
ATOM 10647 O O . GLY A 1 49 ? -28.015 -8.915 8.034 1.00 0.00 49 GLY A O 8
ATOM 10651 N N . GLY B 1 1 ? 21.009 -18.346 1.710 1.00 0.00 1 GLY B N 8
ATOM 10652 C CA . GLY B 1 1 ? 20.771 -17.113 2.462 1.00 0.00 1 GLY B CA 8
ATOM 10653 C C . GLY B 1 1 ? 21.838 -16.889 3.514 1.00 0.00 1 GLY B C 8
ATOM 10654 O O . GLY B 1 1 ? 22.367 -17.845 4.089 1.00 0.00 1 GLY B O 8
ATOM 10658 N N . SER B 1 2 ? 22.213 -15.636 3.760 1.00 0.00 2 SER B N 8
ATOM 10659 C CA . SER B 1 2 ? 23.212 -15.258 4.749 1.00 0.00 2 SER B CA 8
ATOM 10660 C C . SER B 1 2 ? 22.910 -13.861 5.295 1.00 0.00 2 SER B C 8
ATOM 10661 O O . SER B 1 2 ? 22.349 -13.014 4.592 1.00 0.00 2 SER B O 8
ATOM 10669 N N . SER B 1 3 ? 23.276 -13.637 6.556 1.00 0.00 3 SER B N 8
ATOM 10670 C CA . SER B 1 3 ? 23.108 -12.413 7.329 1.00 0.00 3 SER B CA 8
ATOM 10671 C C . SER B 1 3 ? 24.460 -12.023 7.949 1.00 0.00 3 SER B C 8
ATOM 10672 O O . SER B 1 3 ? 25.493 -12.579 7.565 1.00 0.00 3 SER B O 8
ATOM 10680 N N . GLY B 1 4 ? 24.477 -11.056 8.873 1.00 0.00 4 GLY B N 8
ATOM 10681 C CA . GLY B 1 4 ? 25.704 -10.589 9.515 1.00 0.00 4 GLY B CA 8
ATOM 10682 C C . GLY B 1 4 ? 26.589 -9.856 8.510 1.00 0.00 4 GLY B C 8
ATOM 10683 O O . GLY B 1 4 ? 27.803 -9.756 8.690 1.00 0.00 4 GLY B O 8
ATOM 10687 N N . SER B 1 5 ? 25.972 -9.316 7.467 1.00 0.00 5 SER B N 8
ATOM 10688 C CA . SER B 1 5 ? 26.554 -8.602 6.352 1.00 0.00 5 SER B CA 8
ATOM 10689 C C . SER B 1 5 ? 26.157 -7.121 6.349 1.00 0.00 5 SER B C 8
ATOM 10690 O O . SER B 1 5 ? 25.516 -6.622 7.285 1.00 0.00 5 SER B O 8
ATOM 10698 N N . SER B 1 6 ? 26.588 -6.415 5.305 1.00 0.00 6 SER B N 8
ATOM 10699 C CA . SER B 1 6 ? 26.340 -5.007 5.030 1.00 0.00 6 SER B CA 8
ATOM 10700 C C . SER B 1 6 ? 24.852 -4.781 4.710 1.00 0.00 6 SER B C 8
ATOM 10701 O O . SER B 1 6 ? 24.041 -5.715 4.747 1.00 0.00 6 SER B O 8
ATOM 10709 N N . GLY B 1 7 ? 24.470 -3.540 4.403 1.00 0.00 7 GLY B N 8
ATOM 10710 C CA . GLY B 1 7 ? 23.092 -3.222 4.065 1.00 0.00 7 GLY B CA 8
ATOM 10711 C C . GLY B 1 7 ? 22.720 -3.804 2.688 1.00 0.00 7 GLY B C 8
ATOM 10712 O O . GLY B 1 7 ? 23.605 -4.068 1.865 1.00 0.00 7 GLY B O 8
ATOM 10716 N N . PRO B 1 8 ? 21.419 -3.944 2.386 1.00 0.00 8 PRO B N 8
ATOM 10717 C CA . PRO B 1 8 ? 20.927 -4.478 1.116 1.00 0.00 8 PRO B CA 8
ATOM 10718 C C . PRO B 1 8 ? 21.230 -3.561 -0.074 1.00 0.00 8 PRO B C 8
ATOM 10719 O O . PRO B 1 8 ? 21.675 -4.036 -1.118 1.00 0.00 8 PRO B O 8
ATOM 10730 N N . LEU B 1 9 ? 20.920 -2.270 0.058 1.00 0.00 9 LEU B N 8
ATOM 10731 C CA . LEU B 1 9 ? 21.100 -1.190 -0.906 1.00 0.00 9 LEU B CA 8
ATOM 10732 C C . LEU B 1 9 ? 20.682 0.109 -0.210 1.00 0.00 9 LEU B C 8
ATOM 10733 O O . LEU B 1 9 ? 20.101 0.059 0.883 1.00 0.00 9 LEU B O 8
ATOM 10749 N N . GLU B 1 10 ? 20.982 1.263 -0.813 1.00 0.00 10 GLU B N 8
ATOM 10750 C CA . GLU B 1 10 ? 20.630 2.568 -0.254 1.00 0.00 10 GLU B CA 8
ATOM 10751 C C . GLU B 1 10 ? 19.109 2.735 -0.152 1.00 0.00 10 GLU B C 8
ATOM 10752 O O . GLU B 1 10 ? 18.338 1.987 -0.753 1.00 0.00 10 GLU B O 8
ATOM 10764 N N . ARG B 1 11 ? 18.667 3.764 0.570 1.00 0.00 11 ARG B N 8
ATOM 10765 C CA . ARG B 1 11 ? 17.251 4.057 0.803 1.00 0.00 11 ARG B CA 8
ATOM 10766 C C . ARG B 1 11 ? 16.799 5.449 0.389 1.00 0.00 11 ARG B C 8
ATOM 10767 O O . ARG B 1 11 ? 15.610 5.750 0.496 1.00 0.00 11 ARG B O 8
ATOM 10788 N N . GLU B 1 12 ? 17.709 6.277 -0.120 1.00 0.00 12 GLU B N 8
ATOM 10789 C CA . GLU B 1 12 ? 17.408 7.638 -0.561 1.00 0.00 12 GLU B CA 8
ATOM 10790 C C . GLU B 1 12 ? 16.380 7.703 -1.709 1.00 0.00 12 GLU B C 8
ATOM 10791 O O . GLU B 1 12 ? 15.848 8.784 -1.991 1.00 0.00 12 GLU B O 8
ATOM 10803 N N . GLY B 1 13 ? 16.113 6.575 -2.375 1.00 0.00 13 GLY B N 8
ATOM 10804 C CA . GLY B 1 13 ? 15.186 6.418 -3.483 1.00 0.00 13 GLY B CA 8
ATOM 10805 C C . GLY B 1 13 ? 14.633 4.991 -3.503 1.00 0.00 13 GLY B C 8
ATOM 10806 O O . GLY B 1 13 ? 14.920 4.186 -2.606 1.00 0.00 13 GLY B O 8
ATOM 10810 N N . LEU B 1 14 ? 13.839 4.667 -4.526 1.00 0.00 14 LEU B N 8
ATOM 10811 C CA . LEU B 1 14 ? 13.197 3.370 -4.731 1.00 0.00 14 LEU B CA 8
ATOM 10812 C C . LEU B 1 14 ? 13.222 2.975 -6.208 1.00 0.00 14 LEU B C 8
ATOM 10813 O O . LEU B 1 14 ? 13.371 3.842 -7.070 1.00 0.00 14 LEU B O 8
ATOM 10829 N N . PRO B 1 15 ? 13.101 1.676 -6.536 1.00 0.00 15 PRO B N 8
ATOM 10830 C CA . PRO B 1 15 ? 13.078 1.229 -7.926 1.00 0.00 15 PRO B CA 8
ATOM 10831 C C . PRO B 1 15 ? 11.728 1.593 -8.585 1.00 0.00 15 PRO B C 8
ATOM 10832 O O . PRO B 1 15 ? 10.779 1.958 -7.881 1.00 0.00 15 PRO B O 8
ATOM 10843 N N . PRO B 1 16 ? 11.606 1.482 -9.918 1.00 0.00 16 PRO B N 8
ATOM 10844 C CA . PRO B 1 16 ? 10.373 1.796 -10.629 1.00 0.00 16 PRO B CA 8
ATOM 10845 C C . PRO B 1 16 ? 9.287 0.807 -10.193 1.00 0.00 16 PRO B C 8
ATOM 10846 O O . PRO B 1 16 ? 9.525 -0.404 -10.127 1.00 0.00 16 PRO B O 8
ATOM 10857 N N . GLY B 1 17 ? 8.098 1.313 -9.880 1.00 0.00 17 GLY B N 8
ATOM 10858 C CA . GLY B 1 17 ? 6.957 0.528 -9.431 1.00 0.00 17 GLY B CA 8
ATOM 10859 C C . GLY B 1 17 ? 6.866 0.472 -7.904 1.00 0.00 17 GLY B C 8
ATOM 10860 O O . GLY B 1 17 ? 5.811 0.121 -7.368 1.00 0.00 17 GLY B O 8
ATOM 10864 N N . TRP B 1 18 ? 7.947 0.762 -7.176 1.00 0.00 18 TRP B N 8
ATOM 10865 C CA . TRP B 1 18 ? 7.929 0.746 -5.723 1.00 0.00 18 TRP B CA 8
ATOM 10866 C C . TRP B 1 18 ? 7.619 2.144 -5.234 1.00 0.00 18 TRP B C 8
ATOM 10867 O O . TRP B 1 18 ? 8.240 3.118 -5.655 1.00 0.00 18 TRP B O 8
ATOM 10888 N N . GLU B 1 19 ? 6.683 2.207 -4.297 1.00 0.00 19 GLU B N 8
ATOM 10889 C CA . GLU B 1 19 ? 6.218 3.444 -3.687 1.00 0.00 19 GLU B CA 8
ATOM 10890 C C . GLU B 1 19 ? 6.254 3.280 -2.166 1.00 0.00 19 GLU B C 8
ATOM 10891 O O . GLU B 1 19 ? 6.297 2.154 -1.648 1.00 0.00 19 GLU B O 8
ATOM 10903 N N . ARG B 1 20 ? 6.269 4.400 -1.446 1.00 0.00 20 ARG B N 8
ATOM 10904 C CA . ARG B 1 20 ? 6.294 4.466 0.003 1.00 0.00 20 ARG B CA 8
ATOM 10905 C C . ARG B 1 20 ? 5.055 5.242 0.414 1.00 0.00 20 ARG B C 8
ATOM 10906 O O . ARG B 1 20 ? 4.843 6.384 0.007 1.00 0.00 20 ARG B O 8
ATOM 10927 N N . VAL B 1 21 ? 4.224 4.590 1.206 1.00 0.00 21 VAL B N 8
ATOM 10928 C CA . VAL B 1 21 ? 2.979 5.131 1.710 1.00 0.00 21 VAL B CA 8
ATOM 10929 C C . VAL B 1 21 ? 3.235 5.546 3.148 1.00 0.00 21 VAL B C 8
ATOM 10930 O O . VAL B 1 21 ? 3.835 4.797 3.921 1.00 0.00 21 VAL B O 8
ATOM 10943 N N . GLU B 1 22 ? 2.788 6.743 3.503 1.00 0.00 22 GLU B N 8
ATOM 10944 C CA . GLU B 1 22 ? 2.937 7.299 4.830 1.00 0.00 22 GLU B CA 8
ATOM 10945 C C . GLU B 1 22 ? 1.551 7.676 5.333 1.00 0.00 22 GLU B C 8
ATOM 10946 O O . GLU B 1 22 ? 0.662 8.020 4.550 1.00 0.00 22 GLU B O 8
ATOM 10958 N N . SER B 1 23 ? 1.373 7.612 6.644 1.00 0.00 23 SER B N 8
ATOM 10959 C CA . SER B 1 23 ? 0.102 7.916 7.292 1.00 0.00 23 SER B CA 8
ATOM 10960 C C . SER B 1 23 ? 0.261 8.493 8.691 1.00 0.00 23 SER B C 8
ATOM 10961 O O . SER B 1 23 ? 1.373 8.575 9.221 1.00 0.00 23 SER B O 8
ATOM 10969 N N . SER B 1 24 ? -0.867 8.873 9.287 1.00 0.00 24 SER B N 8
ATOM 10970 C CA . SER B 1 24 ? -0.946 9.374 10.654 1.00 0.00 24 SER B CA 8
ATOM 10971 C C . SER B 1 24 ? -1.612 8.293 11.519 1.00 0.00 24 SER B C 8
ATOM 10972 O O . SER B 1 24 ? -1.576 8.362 12.746 1.00 0.00 24 SER B O 8
ATOM 10980 N N . GLU B 1 25 ? -2.215 7.278 10.892 1.00 0.00 25 GLU B N 8
ATOM 10981 C CA . GLU B 1 25 ? -2.918 6.203 11.561 1.00 0.00 25 GLU B CA 8
ATOM 10982 C C . GLU B 1 25 ? -2.056 4.961 11.822 1.00 0.00 25 GLU B C 8
ATOM 10983 O O . GLU B 1 25 ? -2.413 4.169 12.700 1.00 0.00 25 GLU B O 8
ATOM 10995 N N . PHE B 1 26 ? -0.934 4.782 11.111 1.00 0.00 26 PHE B N 8
ATOM 10996 C CA . PHE B 1 26 ? -0.073 3.606 11.271 1.00 0.00 26 PHE B CA 8
ATOM 10997 C C . PHE B 1 26 ? 1.414 3.942 11.342 1.00 0.00 26 PHE B C 8
ATOM 10998 O O . PHE B 1 26 ? 2.098 3.505 12.265 1.00 0.00 26 PHE B O 8
ATOM 11015 N N . GLY B 1 27 ? 1.928 4.683 10.364 1.00 0.00 27 GLY B N 8
ATOM 11016 C CA . GLY B 1 27 ? 3.305 5.093 10.252 1.00 0.00 27 GLY B CA 8
ATOM 11017 C C . GLY B 1 27 ? 3.606 5.146 8.765 1.00 0.00 27 GLY B C 8
ATOM 11018 O O . GLY B 1 27 ? 2.789 5.634 7.983 1.00 0.00 27 GLY B O 8
ATOM 11022 N N . THR B 1 28 ? 4.740 4.606 8.361 1.00 0.00 28 THR B N 8
ATOM 11023 C CA . THR B 1 28 ? 5.188 4.579 6.977 1.00 0.00 28 THR B CA 8
ATOM 11024 C C . THR B 1 28 ? 5.623 3.169 6.592 1.00 0.00 28 THR B C 8
ATOM 11025 O O . THR B 1 28 ? 6.268 2.459 7.368 1.00 0.00 28 THR B O 8
ATOM 11036 N N . TYR B 1 29 ? 5.244 2.759 5.387 1.00 0.00 29 TYR B N 8
ATOM 11037 C CA . TYR B 1 29 ? 5.587 1.456 4.818 1.00 0.00 29 TYR B CA 8
ATOM 11038 C C . TYR B 1 29 ? 5.749 1.573 3.302 1.00 0.00 29 TYR B C 8
ATOM 11039 O O . TYR B 1 29 ? 5.548 2.637 2.722 1.00 0.00 29 TYR B O 8
ATOM 11057 N N . TYR B 1 30 ? 6.088 0.472 2.637 1.00 0.00 30 TYR B N 8
ATOM 11058 C CA . TYR B 1 30 ? 6.298 0.420 1.196 1.00 0.00 30 TYR B CA 8
ATOM 11059 C C . TYR B 1 30 ? 5.303 -0.527 0.551 1.00 0.00 30 TYR B C 8
ATOM 11060 O O . TYR B 1 30 ? 4.817 -1.456 1.210 1.00 0.00 30 TYR B O 8
ATOM 11078 N N . VAL B 1 31 ? 5.024 -0.313 -0.735 1.00 0.00 31 VAL B N 8
ATOM 11079 C CA . VAL B 1 31 ? 4.105 -1.127 -1.514 1.00 0.00 31 VAL B CA 8
ATOM 11080 C C . VAL B 1 31 ? 4.848 -1.682 -2.710 1.00 0.00 31 VAL B C 8
ATOM 11081 O O . VAL B 1 31 ? 5.578 -0.966 -3.399 1.00 0.00 31 VAL B O 8
ATOM 11094 N N . ASP B 1 32 ? 4.631 -2.966 -2.954 1.00 0.00 32 ASP B N 8
ATOM 11095 C CA . ASP B 1 32 ? 5.218 -3.687 -4.058 1.00 0.00 32 ASP B CA 8
ATOM 11096 C C . ASP B 1 32 ? 4.134 -3.860 -5.100 1.00 0.00 32 ASP B C 8
ATOM 11097 O O . ASP B 1 32 ? 3.214 -4.651 -4.893 1.00 0.00 32 ASP B O 8
ATOM 11106 N N . HIS B 1 33 ? 4.188 -3.109 -6.193 1.00 0.00 33 HIS B N 8
ATOM 11107 C CA . HIS B 1 33 ? 3.183 -3.237 -7.242 1.00 0.00 33 HIS B CA 8
ATOM 11108 C C . HIS B 1 33 ? 3.291 -4.575 -7.975 1.00 0.00 33 HIS B C 8
ATOM 11109 O O . HIS B 1 33 ? 2.307 -5.002 -8.579 1.00 0.00 33 HIS B O 8
ATOM 11123 N N . THR B 1 34 ? 4.441 -5.252 -7.907 1.00 0.00 34 THR B N 8
ATOM 11124 C CA . THR B 1 34 ? 4.664 -6.528 -8.566 1.00 0.00 34 THR B CA 8
ATOM 11125 C C . THR B 1 34 ? 3.940 -7.675 -7.847 1.00 0.00 34 THR B C 8
ATOM 11126 O O . THR B 1 34 ? 3.431 -8.581 -8.506 1.00 0.00 34 THR B O 8
ATOM 11137 N N . ASN B 1 35 ? 3.835 -7.641 -6.512 1.00 0.00 35 ASN B N 8
ATOM 11138 C CA . ASN B 1 35 ? 3.182 -8.702 -5.729 1.00 0.00 35 ASN B CA 8
ATOM 11139 C C . ASN B 1 35 ? 1.936 -8.230 -4.997 1.00 0.00 35 ASN B C 8
ATOM 11140 O O . ASN B 1 35 ? 1.184 -9.051 -4.472 1.00 0.00 35 ASN B O 8
ATOM 11151 N N . LYS B 1 36 ? 1.695 -6.921 -4.971 1.00 0.00 36 LYS B N 8
ATOM 11152 C CA . LYS B 1 36 ? 0.568 -6.266 -4.317 1.00 0.00 36 LYS B CA 8
ATOM 11153 C C . LYS B 1 36 ? 0.613 -6.564 -2.825 1.00 0.00 36 LYS B C 8
ATOM 11154 O O . LYS B 1 36 ? -0.373 -7.013 -2.234 1.00 0.00 36 LYS B O 8
ATOM 11173 N N . ARG B 1 37 ? 1.785 -6.349 -2.219 1.00 0.00 37 ARG B N 8
ATOM 11174 C CA . ARG B 1 37 ? 2.041 -6.566 -0.796 1.00 0.00 37 ARG B CA 8
ATOM 11175 C C . ARG B 1 37 ? 2.510 -5.256 -0.167 1.00 0.00 37 ARG B C 8
ATOM 11176 O O . ARG B 1 37 ? 2.925 -4.338 -0.880 1.00 0.00 37 ARG B O 8
ATOM 11197 N N . ALA B 1 38 ? 2.410 -5.156 1.162 1.00 0.00 38 ALA B N 8
ATOM 11198 C CA . ALA B 1 38 ? 2.825 -4.010 1.970 1.00 0.00 38 ALA B CA 8
ATOM 11199 C C . ALA B 1 38 ? 3.920 -4.557 2.888 1.00 0.00 38 ALA B C 8
ATOM 11200 O O . ALA B 1 38 ? 3.804 -5.686 3.381 1.00 0.00 38 ALA B O 8
ATOM 11207 N N . GLN B 1 39 ? 4.979 -3.789 3.114 1.00 0.00 39 GLN B N 8
ATOM 11208 C CA . GLN B 1 39 ? 6.083 -4.178 3.983 1.00 0.00 39 GLN B CA 8
ATOM 11209 C C . GLN B 1 39 ? 6.665 -2.914 4.593 1.00 0.00 39 GLN B C 8
ATOM 11210 O O . GLN B 1 39 ? 6.828 -1.912 3.905 1.00 0.00 39 GLN B O 8
ATOM 11224 N N . TYR B 1 40 ? 6.985 -2.945 5.882 1.00 0.00 40 TYR B N 8
ATOM 11225 C CA . TYR B 1 40 ? 7.543 -1.801 6.596 1.00 0.00 40 TYR B CA 8
ATOM 11226 C C . TYR B 1 40 ? 9.033 -1.588 6.318 1.00 0.00 40 TYR B C 8
ATOM 11227 O O . TYR B 1 40 ? 9.635 -0.658 6.864 1.00 0.00 40 TYR B O 8
ATOM 11245 N N . ARG B 1 41 ? 9.661 -2.466 5.532 1.00 0.00 41 ARG B N 8
ATOM 11246 C CA . ARG B 1 41 ? 11.079 -2.404 5.193 1.00 0.00 41 ARG B CA 8
ATOM 11247 C C . ARG B 1 41 ? 11.242 -2.001 3.742 1.00 0.00 41 ARG B C 8
ATOM 11248 O O . ARG B 1 41 ? 10.345 -2.228 2.929 1.00 0.00 41 ARG B O 8
ATOM 11269 N N . HIS B 1 42 ? 12.401 -1.447 3.420 1.00 0.00 42 HIS B N 8
ATOM 11270 C CA . HIS B 1 42 ? 12.747 -1.013 2.078 1.00 0.00 42 HIS B CA 8
ATOM 11271 C C . HIS B 1 42 ? 12.933 -2.267 1.180 1.00 0.00 42 HIS B C 8
ATOM 11272 O O . HIS B 1 42 ? 13.335 -3.319 1.695 1.00 0.00 42 HIS B O 8
ATOM 11286 N N . PRO B 1 43 ? 12.648 -2.203 -0.136 1.00 0.00 43 PRO B N 8
ATOM 11287 C CA . PRO B 1 43 ? 12.781 -3.325 -1.077 1.00 0.00 43 PRO B CA 8
ATOM 11288 C C . PRO B 1 43 ? 14.222 -3.712 -1.460 1.00 0.00 43 PRO B C 8
ATOM 11289 O O . PRO B 1 43 ? 15.191 -3.152 -0.954 1.00 0.00 43 PRO B O 8
ATOM 11300 N N . SER B 1 44 ? 14.350 -4.691 -2.365 1.00 0.00 44 SER B N 8
ATOM 11301 C CA . SER B 1 44 ? 15.590 -5.227 -2.923 1.00 0.00 44 SER B CA 8
ATOM 11302 C C . SER B 1 44 ? 15.425 -5.350 -4.445 1.00 0.00 44 SER B C 8
ATOM 11303 O O . SER B 1 44 ? 14.302 -5.521 -4.940 1.00 0.00 44 SER B O 8
ATOM 11311 N N . GLY B 1 45 ? 16.529 -5.283 -5.195 1.00 0.00 45 GLY B N 8
ATOM 11312 C CA . GLY B 1 45 ? 16.518 -5.368 -6.652 1.00 0.00 45 GLY B CA 8
ATOM 11313 C C . GLY B 1 45 ? 16.528 -6.802 -7.187 1.00 0.00 45 GLY B C 8
ATOM 11314 O O . GLY B 1 45 ? 16.714 -7.749 -6.417 1.00 0.00 45 GLY B O 8
ATOM 11318 N N . PRO B 1 46 ? 16.351 -6.978 -8.510 1.00 0.00 46 PRO B N 8
ATOM 11319 C CA . PRO B 1 46 ? 16.336 -8.287 -9.155 1.00 0.00 46 PRO B CA 8
ATOM 11320 C C . PRO B 1 46 ? 17.750 -8.865 -9.266 1.00 0.00 46 PRO B C 8
ATOM 11321 O O . PRO B 1 46 ? 17.933 -10.079 -9.177 1.00 0.00 46 PRO B O 8
ATOM 11332 N N . SER B 1 47 ? 18.742 -8.008 -9.480 1.00 0.00 47 SER B N 8
ATOM 11333 C CA . SER B 1 47 ? 20.158 -8.287 -9.622 1.00 0.00 47 SER B CA 8
ATOM 11334 C C . SER B 1 47 ? 20.869 -7.157 -8.880 1.00 0.00 47 SER B C 8
ATOM 11335 O O . SER B 1 47 ? 20.250 -6.122 -8.609 1.00 0.00 47 SER B O 8
ATOM 11343 N N . SER B 1 48 ? 22.153 -7.335 -8.565 1.00 0.00 48 SER B N 8
ATOM 11344 C CA . SER B 1 48 ? 22.942 -6.332 -7.851 1.00 0.00 48 SER B CA 8
ATOM 11345 C C . SER B 1 48 ? 24.406 -6.273 -8.329 1.00 0.00 48 SER B C 8
ATOM 11346 O O . SER B 1 48 ? 25.242 -5.633 -7.686 1.00 0.00 48 SER B O 8
ATOM 11354 N N . GLY B 1 49 ? 24.729 -6.914 -9.462 1.00 0.00 49 GLY B N 8
ATOM 11355 C CA . GLY B 1 49 ? 26.077 -6.955 -10.023 1.00 0.00 49 GLY B CA 8
ATOM 11356 C C . GLY B 1 49 ? 26.874 -8.082 -9.399 1.00 0.00 49 GLY B C 8
ATOM 11357 O O . GLY B 1 49 ? 26.493 -8.548 -8.302 1.00 0.00 49 GLY B O 8
ATOM 11361 N N . GLY A 1 1 ? -39.240 12.317 -1.856 1.00 0.00 1 GLY A N 9
ATOM 11362 C CA . GLY A 1 1 ? -38.793 11.334 -0.853 1.00 0.00 1 GLY A CA 9
ATOM 11363 C C . GLY A 1 1 ? -37.985 10.257 -1.551 1.00 0.00 1 GLY A C 9
ATOM 11364 O O . GLY A 1 1 ? -38.191 10.052 -2.740 1.00 0.00 1 GLY A O 9
ATOM 11368 N N . SER A 1 2 ? -37.133 9.538 -0.823 1.00 0.00 2 SER A N 9
ATOM 11369 C CA . SER A 1 2 ? -36.231 8.469 -1.272 1.00 0.00 2 SER A CA 9
ATOM 11370 C C . SER A 1 2 ? -36.879 7.223 -1.917 1.00 0.00 2 SER A C 9
ATOM 11371 O O . SER A 1 2 ? -36.226 6.191 -2.024 1.00 0.00 2 SER A O 9
ATOM 11379 N N . SER A 1 3 ? -38.168 7.253 -2.259 1.00 0.00 3 SER A N 9
ATOM 11380 C CA . SER A 1 3 ? -38.869 6.139 -2.878 1.00 0.00 3 SER A CA 9
ATOM 11381 C C . SER A 1 3 ? -38.559 6.156 -4.381 1.00 0.00 3 SER A C 9
ATOM 11382 O O . SER A 1 3 ? -39.422 6.506 -5.185 1.00 0.00 3 SER A O 9
ATOM 11390 N N . GLY A 1 4 ? -37.336 5.799 -4.766 1.00 0.00 4 GLY A N 9
ATOM 11391 C CA . GLY A 1 4 ? -36.886 5.759 -6.148 1.00 0.00 4 GLY A CA 9
ATOM 11392 C C . GLY A 1 4 ? -35.469 5.201 -6.201 1.00 0.00 4 GLY A C 9
ATOM 11393 O O . GLY A 1 4 ? -34.872 4.925 -5.159 1.00 0.00 4 GLY A O 9
ATOM 11397 N N . SER A 1 5 ? -34.948 4.981 -7.409 1.00 0.00 5 SER A N 9
ATOM 11398 C CA . SER A 1 5 ? -33.594 4.465 -7.561 1.00 0.00 5 SER A CA 9
ATOM 11399 C C . SER A 1 5 ? -32.590 5.566 -7.202 1.00 0.00 5 SER A C 9
ATOM 11400 O O . SER A 1 5 ? -32.911 6.756 -7.240 1.00 0.00 5 SER A O 9
ATOM 11408 N N . SER A 1 6 ? -31.372 5.154 -6.859 1.00 0.00 6 SER A N 9
ATOM 11409 C CA . SER A 1 6 ? -30.271 6.033 -6.500 1.00 0.00 6 SER A CA 9
ATOM 11410 C C . SER A 1 6 ? -28.990 5.279 -6.860 1.00 0.00 6 SER A C 9
ATOM 11411 O O . SER A 1 6 ? -28.260 5.693 -7.764 1.00 0.00 6 SER A O 9
ATOM 11419 N N . GLY A 1 7 ? -28.733 4.139 -6.221 1.00 0.00 7 GLY A N 9
ATOM 11420 C CA . GLY A 1 7 ? -27.572 3.289 -6.444 1.00 0.00 7 GLY A CA 9
ATOM 11421 C C . GLY A 1 7 ? -27.752 1.994 -5.650 1.00 0.00 7 GLY A C 9
ATOM 11422 O O . GLY A 1 7 ? -28.666 1.918 -4.823 1.00 0.00 7 GLY A O 9
ATOM 11426 N N . PRO A 1 8 ? -26.914 0.969 -5.870 1.00 0.00 8 PRO A N 9
ATOM 11427 C CA . PRO A 1 8 ? -27.022 -0.293 -5.156 1.00 0.00 8 PRO A CA 9
ATOM 11428 C C . PRO A 1 8 ? -26.613 -0.163 -3.688 1.00 0.00 8 PRO A C 9
ATOM 11429 O O . PRO A 1 8 ? -27.314 -0.710 -2.838 1.00 0.00 8 PRO A O 9
ATOM 11440 N N . LEU A 1 9 ? -25.501 0.518 -3.399 1.00 0.00 9 LEU A N 9
ATOM 11441 C CA . LEU A 1 9 ? -24.930 0.754 -2.073 1.00 0.00 9 LEU A CA 9
ATOM 11442 C C . LEU A 1 9 ? -24.224 2.115 -2.066 1.00 0.00 9 LEU A C 9
ATOM 11443 O O . LEU A 1 9 ? -24.279 2.828 -3.076 1.00 0.00 9 LEU A O 9
ATOM 11459 N N . GLU A 1 10 ? -23.628 2.522 -0.945 1.00 0.00 10 GLU A N 9
ATOM 11460 C CA . GLU A 1 10 ? -22.931 3.800 -0.804 1.00 0.00 10 GLU A CA 9
ATOM 11461 C C . GLU A 1 10 ? -21.429 3.669 -1.078 1.00 0.00 10 GLU A C 9
ATOM 11462 O O . GLU A 1 10 ? -20.950 2.630 -1.531 1.00 0.00 10 GLU A O 9
ATOM 11474 N N . ARG A 1 11 ? -20.679 4.753 -0.863 1.00 0.00 11 ARG A N 9
ATOM 11475 C CA . ARG A 1 11 ? -19.233 4.851 -1.071 1.00 0.00 11 ARG A CA 9
ATOM 11476 C C . ARG A 1 11 ? -18.627 5.754 -0.004 1.00 0.00 11 ARG A C 9
ATOM 11477 O O . ARG A 1 11 ? -18.016 6.788 -0.298 1.00 0.00 11 ARG A O 9
ATOM 11498 N N . GLU A 1 12 ? -18.889 5.425 1.256 1.00 0.00 12 GLU A N 9
ATOM 11499 C CA . GLU A 1 12 ? -18.393 6.173 2.408 1.00 0.00 12 GLU A CA 9
ATOM 11500 C C . GLU A 1 12 ? -16.883 5.962 2.604 1.00 0.00 12 GLU A C 9
ATOM 11501 O O . GLU A 1 12 ? -16.229 5.313 1.781 1.00 0.00 12 GLU A O 9
ATOM 11513 N N . GLY A 1 13 ? -16.312 6.523 3.673 1.00 0.00 13 GLY A N 9
ATOM 11514 C CA . GLY A 1 13 ? -14.898 6.387 3.978 1.00 0.00 13 GLY A CA 9
ATOM 11515 C C . GLY A 1 13 ? -14.532 4.923 4.218 1.00 0.00 13 GLY A C 9
ATOM 11516 O O . GLY A 1 13 ? -15.392 4.081 4.494 1.00 0.00 13 GLY A O 9
ATOM 11520 N N . LEU A 1 14 ? -13.241 4.619 4.102 1.00 0.00 14 LEU A N 9
ATOM 11521 C CA . LEU A 1 14 ? -12.726 3.269 4.296 1.00 0.00 14 LEU A CA 9
ATOM 11522 C C . LEU A 1 14 ? -12.861 2.813 5.750 1.00 0.00 14 LEU A C 9
ATOM 11523 O O . LEU A 1 14 ? -12.873 3.651 6.655 1.00 0.00 14 LEU A O 9
ATOM 11539 N N . PRO A 1 15 ? -12.906 1.494 5.995 1.00 0.00 15 PRO A N 9
ATOM 11540 C CA . PRO A 1 15 ? -12.998 0.978 7.349 1.00 0.00 15 PRO A CA 9
ATOM 11541 C C . PRO A 1 15 ? -11.690 1.262 8.108 1.00 0.00 15 PRO A C 9
ATOM 11542 O O . PRO A 1 15 ? -10.640 1.436 7.479 1.00 0.00 15 PRO A O 9
ATOM 11553 N N . PRO A 1 16 ? -11.731 1.279 9.449 1.00 0.00 16 PRO A N 9
ATOM 11554 C CA . PRO A 1 16 ? -10.567 1.521 10.279 1.00 0.00 16 PRO A CA 9
ATOM 11555 C C . PRO A 1 16 ? -9.608 0.345 10.075 1.00 0.00 16 PRO A C 9
ATOM 11556 O O . PRO A 1 16 ? -9.949 -0.797 10.396 1.00 0.00 16 PRO A O 9
ATOM 11567 N N . GLY A 1 17 ? -8.426 0.626 9.532 1.00 0.00 17 GLY A N 9
ATOM 11568 C CA . GLY A 1 17 ? -7.377 -0.341 9.237 1.00 0.00 17 GLY A CA 9
ATOM 11569 C C . GLY A 1 17 ? -7.016 -0.344 7.749 1.00 0.00 17 GLY A C 9
ATOM 11570 O O . GLY A 1 17 ? -6.026 -0.972 7.367 1.00 0.00 17 GLY A O 9
ATOM 11574 N N . TRP A 1 18 ? -7.792 0.341 6.902 1.00 0.00 18 TRP A N 9
ATOM 11575 C CA . TRP A 1 18 ? -7.534 0.435 5.472 1.00 0.00 18 TRP A CA 9
ATOM 11576 C C . TRP A 1 18 ? -7.032 1.831 5.127 1.00 0.00 18 TRP A C 9
ATOM 11577 O O . TRP A 1 18 ? -7.219 2.794 5.871 1.00 0.00 18 TRP A O 9
ATOM 11598 N N . GLU A 1 19 ? -6.447 1.960 3.940 1.00 0.00 19 GLU A N 9
ATOM 11599 C CA . GLU A 1 19 ? -5.901 3.209 3.432 1.00 0.00 19 GLU A CA 9
ATOM 11600 C C . GLU A 1 19 ? -6.054 3.260 1.914 1.00 0.00 19 GLU A C 9
ATOM 11601 O O . GLU A 1 19 ? -6.052 2.209 1.260 1.00 0.00 19 GLU A O 9
ATOM 11613 N N . ARG A 1 20 ? -6.133 4.464 1.336 1.00 0.00 20 ARG A N 9
ATOM 11614 C CA . ARG A 1 20 ? -6.252 4.674 -0.100 1.00 0.00 20 ARG A CA 9
ATOM 11615 C C . ARG A 1 20 ? -5.030 5.457 -0.545 1.00 0.00 20 ARG A C 9
ATOM 11616 O O . ARG A 1 20 ? -4.768 6.529 -0.003 1.00 0.00 20 ARG A O 9
ATOM 11637 N N . VAL A 1 21 ? -4.254 4.897 -1.462 1.00 0.00 21 VAL A N 9
ATOM 11638 C CA . VAL A 1 21 ? -3.080 5.570 -2.000 1.00 0.00 21 VAL A CA 9
ATOM 11639 C C . VAL A 1 21 ? -3.616 6.400 -3.164 1.00 0.00 21 VAL A C 9
ATOM 11640 O O . VAL A 1 21 ? -4.491 5.936 -3.897 1.00 0.00 21 VAL A O 9
ATOM 11653 N N . GLU A 1 22 ? -3.104 7.615 -3.335 1.00 0.00 22 GLU A N 9
ATOM 11654 C CA . GLU A 1 22 ? -3.490 8.538 -4.388 1.00 0.00 22 GLU A CA 9
ATOM 11655 C C . GLU A 1 22 ? -2.181 8.965 -5.055 1.00 0.00 22 GLU A C 9
ATOM 11656 O O . GLU A 1 22 ? -1.509 9.899 -4.605 1.00 0.00 22 GLU A O 9
ATOM 11668 N N . SER A 1 23 ? -1.800 8.235 -6.107 1.00 0.00 23 SER A N 9
ATOM 11669 C CA . SER A 1 23 ? -0.584 8.460 -6.879 1.00 0.00 23 SER A CA 9
ATOM 11670 C C . SER A 1 23 ? -0.912 8.559 -8.368 1.00 0.00 23 SER A C 9
ATOM 11671 O O . SER A 1 23 ? -1.879 7.953 -8.833 1.00 0.00 23 SER A O 9
ATOM 11679 N N . SER A 1 24 ? -0.103 9.294 -9.129 1.00 0.00 24 SER A N 9
ATOM 11680 C CA . SER A 1 24 ? -0.290 9.484 -10.567 1.00 0.00 24 SER A CA 9
ATOM 11681 C C . SER A 1 24 ? 0.427 8.400 -11.365 1.00 0.00 24 SER A C 9
ATOM 11682 O O . SER A 1 24 ? -0.019 8.020 -12.445 1.00 0.00 24 SER A O 9
ATOM 11690 N N . GLU A 1 25 ? 1.524 7.876 -10.815 1.00 0.00 25 GLU A N 9
ATOM 11691 C CA . GLU A 1 25 ? 2.331 6.856 -11.462 1.00 0.00 25 GLU A CA 9
ATOM 11692 C C . GLU A 1 25 ? 1.537 5.572 -11.699 1.00 0.00 25 GLU A C 9
ATOM 11693 O O . GLU A 1 25 ? 1.651 4.955 -12.760 1.00 0.00 25 GLU A O 9
ATOM 11705 N N . PHE A 1 26 ? 0.686 5.212 -10.734 1.00 0.00 26 PHE A N 9
ATOM 11706 C CA . PHE A 1 26 ? -0.118 4.003 -10.772 1.00 0.00 26 PHE A CA 9
ATOM 11707 C C . PHE A 1 26 ? -1.627 4.265 -10.790 1.00 0.00 26 PHE A C 9
ATOM 11708 O O . PHE A 1 26 ? -2.352 3.602 -11.535 1.00 0.00 26 PHE A O 9
ATOM 11725 N N . GLY A 1 27 ? -2.121 5.231 -10.018 1.00 0.00 27 GLY A N 9
ATOM 11726 C CA . GLY A 1 27 ? -3.504 5.584 -9.893 1.00 0.00 27 GLY A CA 9
ATOM 11727 C C . GLY A 1 27 ? -3.857 5.464 -8.415 1.00 0.00 27 GLY A C 9
ATOM 11728 O O . GLY A 1 27 ? -3.008 5.304 -7.533 1.00 0.00 27 GLY A O 9
ATOM 11732 N N . THR A 1 28 ? -5.143 5.571 -8.169 1.00 0.00 28 THR A N 9
ATOM 11733 C CA . THR A 1 28 ? -5.777 5.475 -6.868 1.00 0.00 28 THR A CA 9
ATOM 11734 C C . THR A 1 28 ? -6.011 3.992 -6.567 1.00 0.00 28 THR A C 9
ATOM 11735 O O . THR A 1 28 ? -6.723 3.321 -7.322 1.00 0.00 28 THR A O 9
ATOM 11746 N N . TYR A 1 29 ? -5.397 3.450 -5.517 1.00 0.00 29 TYR A N 9
ATOM 11747 C CA . TYR A 1 29 ? -5.552 2.048 -5.116 1.00 0.00 29 TYR A CA 9
ATOM 11748 C C . TYR A 1 29 ? -5.724 1.954 -3.594 1.00 0.00 29 TYR A C 9
ATOM 11749 O O . TYR A 1 29 ? -5.717 2.981 -2.914 1.00 0.00 29 TYR A O 9
ATOM 11767 N N . TYR A 1 30 ? -5.879 0.751 -3.030 1.00 0.00 30 TYR A N 9
ATOM 11768 C CA . TYR A 1 30 ? -6.091 0.559 -1.596 1.00 0.00 30 TYR A CA 9
ATOM 11769 C C . TYR A 1 30 ? -5.160 -0.513 -1.036 1.00 0.00 30 TYR A C 9
ATOM 11770 O O . TYR A 1 30 ? -4.731 -1.402 -1.781 1.00 0.00 30 TYR A O 9
ATOM 11788 N N . VAL A 1 31 ? -4.881 -0.467 0.269 1.00 0.00 31 VAL A N 9
ATOM 11789 C CA . VAL A 1 31 ? -4.023 -1.423 0.970 1.00 0.00 31 VAL A CA 9
ATOM 11790 C C . VAL A 1 31 ? -4.649 -1.758 2.324 1.00 0.00 31 VAL A C 9
ATOM 11791 O O . VAL A 1 31 ? -5.240 -0.901 2.984 1.00 0.00 31 VAL A O 9
ATOM 11804 N N . ASP A 1 32 ? -4.495 -3.024 2.708 1.00 0.00 32 ASP A N 9
ATOM 11805 C CA . ASP A 1 32 ? -4.966 -3.637 3.941 1.00 0.00 32 ASP A CA 9
ATOM 11806 C C . ASP A 1 32 ? -3.804 -3.873 4.880 1.00 0.00 32 ASP A C 9
ATOM 11807 O O . ASP A 1 32 ? -2.868 -4.602 4.536 1.00 0.00 32 ASP A O 9
ATOM 11816 N N . HIS A 1 33 ? -3.830 -3.255 6.053 1.00 0.00 33 HIS A N 9
ATOM 11817 C CA . HIS A 1 33 ? -2.778 -3.447 7.035 1.00 0.00 33 HIS A CA 9
ATOM 11818 C C . HIS A 1 33 ? -2.905 -4.818 7.713 1.00 0.00 33 HIS A C 9
ATOM 11819 O O . HIS A 1 33 ? -1.898 -5.344 8.195 1.00 0.00 33 HIS A O 9
ATOM 11833 N N . THR A 1 34 ? -4.091 -5.433 7.697 1.00 0.00 34 THR A N 9
ATOM 11834 C CA . THR A 1 34 ? -4.381 -6.708 8.329 1.00 0.00 34 THR A CA 9
ATOM 11835 C C . THR A 1 34 ? -3.612 -7.861 7.699 1.00 0.00 34 THR A C 9
ATOM 11836 O O . THR A 1 34 ? -3.055 -8.702 8.411 1.00 0.00 34 THR A O 9
ATOM 11847 N N . ASN A 1 35 ? -3.519 -7.871 6.369 1.00 0.00 35 ASN A N 9
ATOM 11848 C CA . ASN A 1 35 ? -2.871 -8.912 5.577 1.00 0.00 35 ASN A CA 9
ATOM 11849 C C . ASN A 1 35 ? -1.758 -8.399 4.673 1.00 0.00 35 ASN A C 9
ATOM 11850 O O . ASN A 1 35 ? -1.117 -9.210 4.003 1.00 0.00 35 ASN A O 9
ATOM 11861 N N . LYS A 1 36 ? -1.497 -7.090 4.645 1.00 0.00 36 LYS A N 9
ATOM 11862 C CA . LYS A 1 36 ? -0.476 -6.465 3.801 1.00 0.00 36 LYS A CA 9
ATOM 11863 C C . LYS A 1 36 ? -0.736 -6.777 2.330 1.00 0.00 36 LYS A C 9
ATOM 11864 O O . LYS A 1 36 ? 0.164 -7.193 1.600 1.00 0.00 36 LYS A O 9
ATOM 11883 N N . ARG A 1 37 ? -1.984 -6.622 1.890 1.00 0.00 37 ARG A N 9
ATOM 11884 C CA . ARG A 1 37 ? -2.402 -6.880 0.516 1.00 0.00 37 ARG A CA 9
ATOM 11885 C C . ARG A 1 37 ? -2.871 -5.573 -0.089 1.00 0.00 37 ARG A C 9
ATOM 11886 O O . ARG A 1 37 ? -3.495 -4.772 0.605 1.00 0.00 37 ARG A O 9
ATOM 11907 N N . ALA A 1 38 ? -2.525 -5.336 -1.350 1.00 0.00 38 ALA A N 9
ATOM 11908 C CA . ALA A 1 38 ? -2.918 -4.145 -2.089 1.00 0.00 38 ALA A CA 9
ATOM 11909 C C . ALA A 1 38 ? -4.004 -4.583 -3.079 1.00 0.00 38 ALA A C 9
ATOM 11910 O O . ALA A 1 38 ? -4.020 -5.741 -3.508 1.00 0.00 38 ALA A O 9
ATOM 11917 N N . GLN A 1 39 ? -4.916 -3.693 -3.470 1.00 0.00 39 GLN A N 9
ATOM 11918 C CA . GLN A 1 39 ? -5.983 -4.019 -4.412 1.00 0.00 39 GLN A CA 9
ATOM 11919 C C . GLN A 1 39 ? -6.500 -2.765 -5.106 1.00 0.00 39 GLN A C 9
ATOM 11920 O O . GLN A 1 39 ? -6.323 -1.650 -4.618 1.00 0.00 39 GLN A O 9
ATOM 11934 N N . TYR A 1 40 ? -7.212 -2.970 -6.209 1.00 0.00 40 TYR A N 9
ATOM 11935 C CA . TYR A 1 40 ? -7.810 -1.945 -7.058 1.00 0.00 40 TYR A CA 9
ATOM 11936 C C . TYR A 1 40 ? -9.332 -1.861 -6.867 1.00 0.00 40 TYR A C 9
ATOM 11937 O O . TYR A 1 40 ? -10.057 -1.387 -7.742 1.00 0.00 40 TYR A O 9
ATOM 11955 N N . ARG A 1 41 ? -9.867 -2.384 -5.760 1.00 0.00 41 ARG A N 9
ATOM 11956 C CA . ARG A 1 41 ? -11.302 -2.366 -5.484 1.00 0.00 41 ARG A CA 9
ATOM 11957 C C . ARG A 1 41 ? -11.574 -1.952 -4.046 1.00 0.00 41 ARG A C 9
ATOM 11958 O O . ARG A 1 41 ? -10.701 -2.122 -3.191 1.00 0.00 41 ARG A O 9
ATOM 11979 N N . HIS A 1 42 ? -12.754 -1.386 -3.781 1.00 0.00 42 HIS A N 9
ATOM 11980 C CA . HIS A 1 42 ? -13.122 -0.959 -2.434 1.00 0.00 42 HIS A CA 9
ATOM 11981 C C . HIS A 1 42 ? -13.230 -2.215 -1.557 1.00 0.00 42 HIS A C 9
ATOM 11982 O O . HIS A 1 42 ? -13.801 -3.207 -2.018 1.00 0.00 42 HIS A O 9
ATOM 11996 N N . PRO A 1 43 ? -12.707 -2.208 -0.320 1.00 0.00 43 PRO A N 9
ATOM 11997 C CA . PRO A 1 43 ? -12.740 -3.352 0.584 1.00 0.00 43 PRO A CA 9
ATOM 11998 C C . PRO A 1 43 ? -14.124 -3.643 1.185 1.00 0.00 43 PRO A C 9
ATOM 11999 O O . PRO A 1 43 ? -14.327 -3.519 2.397 1.00 0.00 43 PRO A O 9
ATOM 12010 N N . SER A 1 44 ? -15.077 -4.068 0.355 1.00 0.00 44 SER A N 9
ATOM 12011 C CA . SER A 1 44 ? -16.430 -4.383 0.787 1.00 0.00 44 SER A CA 9
ATOM 12012 C C . SER A 1 44 ? -17.145 -5.255 -0.241 1.00 0.00 44 SER A C 9
ATOM 12013 O O . SER A 1 44 ? -16.581 -5.623 -1.275 1.00 0.00 44 SER A O 9
ATOM 12021 N N . GLY A 1 45 ? -18.373 -5.662 0.077 1.00 0.00 45 GLY A N 9
ATOM 12022 C CA . GLY A 1 45 ? -19.206 -6.483 -0.783 1.00 0.00 45 GLY A CA 9
ATOM 12023 C C . GLY A 1 45 ? -19.962 -5.629 -1.805 1.00 0.00 45 GLY A C 9
ATOM 12024 O O . GLY A 1 45 ? -19.979 -4.402 -1.701 1.00 0.00 45 GLY A O 9
ATOM 12028 N N . PRO A 1 46 ? -20.578 -6.273 -2.807 1.00 0.00 46 PRO A N 9
ATOM 12029 C CA . PRO A 1 46 ? -21.354 -5.612 -3.854 1.00 0.00 46 PRO A CA 9
ATOM 12030 C C . PRO A 1 46 ? -22.788 -5.297 -3.392 1.00 0.00 46 PRO A C 9
ATOM 12031 O O . PRO A 1 46 ? -23.514 -4.563 -4.064 1.00 0.00 46 PRO A O 9
ATOM 12042 N N . SER A 1 47 ? -23.190 -5.871 -2.264 1.00 0.00 47 SER A N 9
ATOM 12043 C CA . SER A 1 47 ? -24.471 -5.791 -1.599 1.00 0.00 47 SER A CA 9
ATOM 12044 C C . SER A 1 47 ? -24.224 -6.178 -0.136 1.00 0.00 47 SER A C 9
ATOM 12045 O O . SER A 1 47 ? -23.079 -6.438 0.249 1.00 0.00 47 SER A O 9
ATOM 12053 N N . SER A 1 48 ? -25.281 -6.236 0.684 1.00 0.00 48 SER A N 9
ATOM 12054 C CA . SER A 1 48 ? -25.191 -6.605 2.098 1.00 0.00 48 SER A CA 9
ATOM 12055 C C . SER A 1 48 ? -24.294 -5.631 2.889 1.00 0.00 48 SER A C 9
ATOM 12056 O O . SER A 1 48 ? -23.811 -5.968 3.969 1.00 0.00 48 SER A O 9
ATOM 12064 N N . GLY A 1 49 ? -24.050 -4.426 2.369 1.00 0.00 49 GLY A N 9
ATOM 12065 C CA . GLY A 1 49 ? -23.232 -3.400 2.986 1.00 0.00 49 GLY A CA 9
ATOM 12066 C C . GLY A 1 49 ? -23.376 -2.136 2.169 1.00 0.00 49 GLY A C 9
ATOM 12067 O O . GLY A 1 49 ? -22.346 -1.595 1.724 1.00 0.00 49 GLY A O 9
ATOM 12071 N N . GLY B 1 1 ? 38.688 11.933 0.647 1.00 0.00 1 GLY B N 9
ATOM 12072 C CA . GLY B 1 1 ? 38.355 10.674 -0.046 1.00 0.00 1 GLY B CA 9
ATOM 12073 C C . GLY B 1 1 ? 37.433 9.861 0.849 1.00 0.00 1 GLY B C 9
ATOM 12074 O O . GLY B 1 1 ? 37.465 10.061 2.058 1.00 0.00 1 GLY B O 9
ATOM 12078 N N . SER B 1 2 ? 36.701 8.906 0.281 1.00 0.00 2 SER B N 9
ATOM 12079 C CA . SER B 1 2 ? 35.729 8.017 0.922 1.00 0.00 2 SER B CA 9
ATOM 12080 C C . SER B 1 2 ? 36.253 7.107 2.046 1.00 0.00 2 SER B C 9
ATOM 12081 O O . SER B 1 2 ? 35.499 6.287 2.552 1.00 0.00 2 SER B O 9
ATOM 12089 N N . SER B 1 3 ? 37.538 7.169 2.402 1.00 0.00 3 SER B N 9
ATOM 12090 C CA . SER B 1 3 ? 38.127 6.363 3.462 1.00 0.00 3 SER B CA 9
ATOM 12091 C C . SER B 1 3 ? 37.699 6.985 4.797 1.00 0.00 3 SER B C 9
ATOM 12092 O O . SER B 1 3 ? 38.458 7.743 5.401 1.00 0.00 3 SER B O 9
ATOM 12100 N N . GLY B 1 4 ? 36.481 6.691 5.248 1.00 0.00 4 GLY B N 9
ATOM 12101 C CA . GLY B 1 4 ? 35.915 7.197 6.487 1.00 0.00 4 GLY B CA 9
ATOM 12102 C C . GLY B 1 4 ? 34.656 6.413 6.845 1.00 0.00 4 GLY B C 9
ATOM 12103 O O . GLY B 1 4 ? 34.345 5.411 6.204 1.00 0.00 4 GLY B O 9
ATOM 12107 N N . SER B 1 5 ? 33.975 6.834 7.912 1.00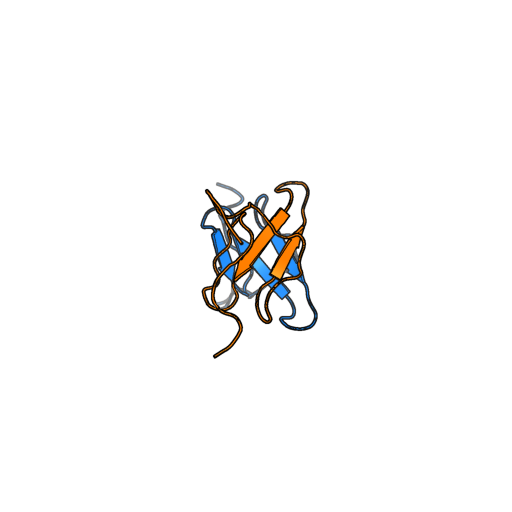 0.00 5 SER B N 9
ATOM 12108 C CA . SER B 1 5 ? 32.752 6.194 8.371 1.00 0.00 5 SER B CA 9
ATOM 12109 C C . SER B 1 5 ? 31.665 6.429 7.317 1.00 0.00 5 SER B C 9
ATOM 12110 O O . SER B 1 5 ? 31.386 7.578 6.965 1.00 0.00 5 SER B O 9
ATOM 12118 N N . SER B 1 6 ? 31.085 5.353 6.790 1.00 0.00 6 SER B N 9
ATOM 12119 C CA . SER B 1 6 ? 30.028 5.367 5.789 1.00 0.00 6 SER B CA 9
ATOM 12120 C C . SER B 1 6 ? 29.066 4.226 6.129 1.00 0.00 6 SER B C 9
ATOM 12121 O O . SER B 1 6 ? 29.398 3.355 6.942 1.00 0.00 6 SER B O 9
ATOM 12129 N N . GLY B 1 7 ? 27.867 4.228 5.549 1.00 0.00 7 GLY B N 9
ATOM 12130 C CA . GLY B 1 7 ? 26.871 3.199 5.801 1.00 0.00 7 GLY B CA 9
ATOM 12131 C C . GLY B 1 7 ? 27.158 1.923 5.002 1.00 0.00 7 GLY B C 9
ATOM 12132 O O . GLY B 1 7 ? 27.990 1.929 4.093 1.00 0.00 7 GLY B O 9
ATOM 12136 N N . PRO B 1 8 ? 26.457 0.816 5.298 1.00 0.00 8 PRO B N 9
ATOM 12137 C CA . PRO B 1 8 ? 26.637 -0.453 4.595 1.00 0.00 8 PRO B CA 9
ATOM 12138 C C . PRO B 1 8 ? 26.182 -0.373 3.133 1.00 0.00 8 PRO B C 9
ATOM 12139 O O . PRO B 1 8 ? 26.726 -1.057 2.257 1.00 0.00 8 PRO B O 9
ATOM 12150 N N . LEU B 1 9 ? 25.152 0.434 2.900 1.00 0.00 9 LEU B N 9
ATOM 12151 C CA . LEU B 1 9 ? 24.489 0.714 1.639 1.00 0.00 9 LEU B CA 9
ATOM 12152 C C . LEU B 1 9 ? 24.002 2.165 1.681 1.00 0.00 9 LEU B C 9
ATOM 12153 O O . LEU B 1 9 ? 23.959 2.773 2.761 1.00 0.00 9 LEU B O 9
ATOM 12169 N N . GLU B 1 10 ? 23.694 2.744 0.521 1.00 0.00 10 GLU B N 9
ATOM 12170 C CA . GLU B 1 10 ? 23.208 4.121 0.417 1.00 0.00 10 GLU B CA 9
ATOM 12171 C C . GLU B 1 10 ? 21.710 4.173 0.737 1.00 0.00 10 GLU B C 9
ATOM 12172 O O . GLU B 1 10 ? 21.044 3.137 0.799 1.00 0.00 10 GLU B O 9
ATOM 12184 N N . ARG B 1 11 ? 21.159 5.379 0.907 1.00 0.00 11 ARG B N 9
ATOM 12185 C CA . ARG B 1 11 ? 19.751 5.613 1.241 1.00 0.00 11 ARG B CA 9
ATOM 12186 C C . ARG B 1 11 ? 18.986 6.250 0.077 1.00 0.00 11 ARG B C 9
ATOM 12187 O O . ARG B 1 11 ? 18.145 7.127 0.290 1.00 0.00 11 ARG B O 9
ATOM 12208 N N . GLU B 1 12 ? 19.305 5.835 -1.150 1.00 0.00 12 GLU B N 9
ATOM 12209 C CA . GLU B 1 12 ? 18.694 6.316 -2.384 1.00 0.00 12 GLU B CA 9
ATOM 12210 C C . GLU B 1 12 ? 17.183 6.060 -2.419 1.00 0.00 12 GLU B C 9
ATOM 12211 O O . GLU B 1 12 ? 16.630 5.366 -1.562 1.00 0.00 12 GLU B O 9
ATOM 12223 N N . GLY B 1 13 ? 16.495 6.614 -3.417 1.00 0.00 13 GLY B N 9
ATOM 12224 C CA . GLY B 1 13 ? 15.059 6.446 -3.574 1.00 0.00 13 GLY B CA 9
ATOM 12225 C C . GLY B 1 13 ? 14.676 5.016 -3.952 1.00 0.00 13 GLY B C 9
ATOM 12226 O O . GLY B 1 13 ? 15.530 4.160 -4.210 1.00 0.00 13 GLY B O 9
ATOM 12230 N N . LEU B 1 14 ? 13.369 4.757 -3.973 1.00 0.00 14 LEU B N 9
ATOM 12231 C CA . LEU B 1 14 ? 12.806 3.449 -4.294 1.00 0.00 14 LEU B CA 9
ATOM 12232 C C . LEU B 1 14 ? 12.956 3.068 -5.769 1.00 0.00 14 LEU B C 9
ATOM 12233 O O . LEU B 1 14 ? 13.142 3.945 -6.618 1.00 0.00 14 LEU B O 9
ATOM 12249 N N . PRO B 1 15 ? 12.843 1.766 -6.092 1.00 0.00 15 PRO B N 9
ATOM 12250 C CA . PRO B 1 15 ? 12.911 1.290 -7.464 1.00 0.00 15 PRO B CA 9
ATOM 12251 C C . PRO B 1 15 ? 11.621 1.708 -8.209 1.00 0.00 15 PRO B C 9
ATOM 12252 O O . PRO B 1 15 ? 10.577 1.911 -7.577 1.00 0.00 15 PRO B O 9
ATOM 12263 N N . PRO B 1 16 ? 11.668 1.821 -9.546 1.00 0.00 16 PRO B N 9
ATOM 12264 C CA . PRO B 1 16 ? 10.538 2.212 -10.379 1.00 0.00 16 PRO B CA 9
ATOM 12265 C C . PRO B 1 16 ? 9.526 1.065 -10.432 1.00 0.00 16 PRO B C 9
ATOM 12266 O O . PRO B 1 16 ? 9.647 0.135 -11.234 1.00 0.00 16 PRO B O 9
ATOM 12277 N N . GLY B 1 17 ? 8.532 1.121 -9.552 1.00 0.00 17 GLY B N 9
ATOM 12278 C CA . GLY B 1 17 ? 7.472 0.131 -9.414 1.00 0.00 17 GLY B CA 9
ATOM 12279 C C . GLY B 1 17 ? 7.042 -0.029 -7.959 1.00 0.00 17 GLY B C 9
ATOM 12280 O O . GLY B 1 17 ? 6.081 -0.749 -7.676 1.00 0.00 17 GLY B O 9
ATOM 12284 N N . TRP B 1 18 ? 7.756 0.599 -7.025 1.00 0.00 18 TRP B N 9
ATOM 12285 C CA . TRP B 1 18 ? 7.454 0.551 -5.609 1.00 0.00 18 TRP B CA 9
ATOM 12286 C C . TRP B 1 18 ? 6.916 1.899 -5.165 1.00 0.00 18 TRP B C 9
ATOM 12287 O O . TRP B 1 18 ? 7.212 2.939 -5.754 1.00 0.00 18 TRP B O 9
ATOM 12308 N N . GLU B 1 19 ? 6.161 1.885 -4.072 1.00 0.00 19 GLU B N 9
ATOM 12309 C CA . GLU B 1 19 ? 5.573 3.077 -3.486 1.00 0.00 19 GLU B CA 9
ATOM 12310 C C . GLU B 1 19 ? 5.884 3.121 -1.989 1.00 0.00 19 GLU B C 9
ATOM 12311 O O . GLU B 1 19 ? 6.154 2.083 -1.373 1.00 0.00 19 GLU B O 9
ATOM 12323 N N . ARG B 1 20 ? 5.870 4.325 -1.415 1.00 0.00 20 ARG B N 9
ATOM 12324 C CA . ARG B 1 20 ? 6.111 4.599 -0.005 1.00 0.00 20 ARG B CA 9
ATOM 12325 C C . ARG B 1 20 ? 4.955 5.466 0.443 1.00 0.00 20 ARG B C 9
ATOM 12326 O O . ARG B 1 20 ? 4.742 6.539 -0.117 1.00 0.00 20 ARG B O 9
ATOM 12347 N N . VAL B 1 21 ? 4.220 5.006 1.438 1.00 0.00 21 VAL B N 9
ATOM 12348 C CA . VAL B 1 21 ? 3.083 5.712 1.995 1.00 0.00 21 VAL B CA 9
ATOM 12349 C C . VAL B 1 21 ? 3.505 6.228 3.374 1.00 0.00 21 VAL B C 9
ATOM 12350 O O . VAL B 1 21 ? 4.257 5.559 4.090 1.00 0.00 21 VAL B O 9
ATOM 12363 N N . GLU B 1 22 ? 3.045 7.426 3.731 1.00 0.00 22 GLU B N 9
ATOM 12364 C CA . GLU B 1 22 ? 3.307 8.097 4.993 1.00 0.00 22 GLU B CA 9
ATOM 12365 C C . GLU B 1 22 ? 1.944 8.597 5.458 1.00 0.00 22 GLU B C 9
ATOM 12366 O O . GLU B 1 22 ? 1.364 9.471 4.815 1.00 0.00 22 GLU B O 9
ATOM 12378 N N . SER B 1 23 ? 1.428 8.008 6.535 1.00 0.00 23 SER B N 9
ATOM 12379 C CA . SER B 1 23 ? 0.127 8.303 7.117 1.00 0.00 23 SER B CA 9
ATOM 12380 C C . SER B 1 23 ? 0.215 8.449 8.624 1.00 0.00 23 SER B C 9
ATOM 12381 O O . SER B 1 23 ? 0.911 7.662 9.262 1.00 0.00 23 SER B O 9
ATOM 12389 N N . SER B 1 24 ? -0.515 9.375 9.236 1.00 0.00 24 SER B N 9
ATOM 12390 C CA . SER B 1 24 ? -0.474 9.526 10.688 1.00 0.00 24 SER B CA 9
ATOM 12391 C C . SER B 1 24 ? -1.150 8.337 11.387 1.00 0.00 24 SER B C 9
ATOM 12392 O O . SER B 1 24 ? -0.787 8.003 12.513 1.00 0.00 24 SER B O 9
ATOM 12400 N N . GLU B 1 25 ? -2.084 7.655 10.720 1.00 0.00 25 GLU B N 9
ATOM 12401 C CA . GLU B 1 25 ? -2.798 6.517 11.288 1.00 0.00 25 GLU B CA 9
ATOM 12402 C C . GLU B 1 25 ? -1.916 5.274 11.456 1.00 0.00 25 GLU B C 9
ATOM 12403 O O . GLU B 1 25 ? -2.195 4.480 12.354 1.00 0.00 25 GLU B O 9
ATOM 12415 N N . PHE B 1 26 ? -0.856 5.110 10.648 1.00 0.00 26 PHE B N 9
ATOM 12416 C CA . PHE B 1 26 ? 0.021 3.936 10.729 1.00 0.00 26 PHE B CA 9
ATOM 12417 C C . PHE B 1 26 ? 1.525 4.216 10.774 1.00 0.00 26 PHE B C 9
ATOM 12418 O O . PHE B 1 26 ? 2.274 3.343 11.226 1.00 0.00 26 PHE B O 9
ATOM 12435 N N . GLY B 1 27 ? 1.995 5.359 10.279 1.00 0.00 27 GLY B N 9
ATOM 12436 C CA . GLY B 1 27 ? 3.383 5.786 10.266 1.00 0.00 27 GLY B CA 9
ATOM 12437 C C . GLY B 1 27 ? 3.915 5.939 8.847 1.00 0.00 27 GLY B C 9
ATOM 12438 O O . GLY B 1 27 ? 3.525 6.850 8.119 1.00 0.00 27 GLY B O 9
ATOM 12442 N N . THR B 1 28 ? 4.774 5.011 8.451 1.00 0.00 28 THR B N 9
ATOM 12443 C CA . THR B 1 28 ? 5.435 4.937 7.149 1.00 0.00 28 THR B CA 9
ATOM 12444 C C . THR B 1 28 ? 5.525 3.477 6.709 1.00 0.00 28 THR B C 9
ATOM 12445 O O . THR B 1 28 ? 5.929 2.630 7.515 1.00 0.00 28 THR B O 9
ATOM 12456 N N . TYR B 1 29 ? 5.160 3.153 5.467 1.00 0.00 29 TYR B N 9
ATOM 12457 C CA . TYR B 1 29 ? 5.264 1.789 4.959 1.00 0.00 29 TYR B CA 9
ATOM 12458 C C . TYR B 1 29 ? 5.489 1.816 3.448 1.00 0.00 29 TYR B C 9
ATOM 12459 O O . TYR B 1 29 ? 5.451 2.876 2.827 1.00 0.00 29 TYR B O 9
ATOM 12477 N N . TYR B 1 30 ? 5.712 0.652 2.839 1.00 0.00 30 TYR B N 9
ATOM 12478 C CA . TYR B 1 30 ? 5.962 0.514 1.417 1.00 0.00 30 TYR B CA 9
ATOM 12479 C C . TYR B 1 30 ? 4.977 -0.465 0.795 1.00 0.00 30 TYR B C 9
ATOM 12480 O O . TYR B 1 30 ? 4.514 -1.383 1.480 1.00 0.00 30 TYR B O 9
ATOM 12498 N N . VAL B 1 31 ? 4.718 -0.316 -0.505 1.00 0.00 31 VAL B N 9
ATOM 12499 C CA . VAL B 1 31 ? 3.817 -1.171 -1.275 1.00 0.00 31 VAL B CA 9
ATOM 12500 C C . VAL B 1 31 ? 4.473 -1.536 -2.599 1.00 0.00 31 VAL B C 9
ATOM 12501 O O . VAL B 1 31 ? 5.154 -0.720 -3.217 1.00 0.00 31 VAL B O 9
ATOM 12514 N N . ASP B 1 32 ? 4.232 -2.772 -3.022 1.00 0.00 32 ASP B N 9
ATOM 12515 C CA . ASP B 1 32 ? 4.710 -3.356 -4.258 1.00 0.00 32 ASP B CA 9
ATOM 12516 C C . ASP B 1 32 ? 3.530 -3.465 -5.224 1.00 0.00 32 ASP B C 9
ATOM 12517 O O . ASP B 1 32 ? 2.400 -3.751 -4.816 1.00 0.00 32 ASP B O 9
ATOM 12526 N N . HIS B 1 33 ? 3.779 -3.241 -6.510 1.00 0.00 33 HIS B N 9
ATOM 12527 C CA . HIS B 1 33 ? 2.793 -3.322 -7.583 1.00 0.00 33 HIS B CA 9
ATOM 12528 C C . HIS B 1 33 ? 2.992 -4.592 -8.429 1.00 0.00 33 HIS B C 9
ATOM 12529 O O . HIS B 1 33 ? 2.223 -4.812 -9.369 1.00 0.00 33 HIS B O 9
ATOM 12543 N N . THR B 1 34 ? 3.956 -5.452 -8.081 1.00 0.00 34 THR B N 9
ATOM 12544 C CA . THR B 1 34 ? 4.286 -6.701 -8.770 1.00 0.00 34 THR B CA 9
ATOM 12545 C C . THR B 1 34 ? 3.530 -7.909 -8.199 1.00 0.00 34 THR B C 9
ATOM 12546 O O . THR B 1 34 ? 3.052 -8.765 -8.951 1.00 0.00 34 THR B O 9
ATOM 12557 N N . ASN B 1 35 ? 3.370 -7.940 -6.874 1.00 0.00 35 ASN B N 9
ATOM 12558 C CA . ASN B 1 35 ? 2.736 -8.997 -6.091 1.00 0.00 35 ASN B CA 9
ATOM 12559 C C . ASN B 1 35 ? 1.720 -8.466 -5.073 1.00 0.00 35 ASN B C 9
ATOM 12560 O O . ASN B 1 35 ? 1.238 -9.235 -4.239 1.00 0.00 35 ASN B O 9
ATOM 12571 N N . LYS B 1 36 ? 1.426 -7.160 -5.082 1.00 0.00 36 LYS B N 9
ATOM 12572 C CA . LYS B 1 36 ? 0.493 -6.485 -4.170 1.00 0.00 36 LYS B CA 9
ATOM 12573 C C . LYS B 1 36 ? 0.793 -6.810 -2.708 1.00 0.00 36 LYS B C 9
ATOM 12574 O O . LYS B 1 36 ? -0.082 -7.246 -1.956 1.00 0.00 36 LYS B O 9
ATOM 12593 N N . ARG B 1 37 ? 2.051 -6.622 -2.303 1.00 0.00 37 ARG B N 9
ATOM 12594 C CA . ARG B 1 37 ? 2.526 -6.882 -0.948 1.00 0.00 37 ARG B CA 9
ATOM 12595 C C . ARG B 1 37 ? 2.842 -5.540 -0.300 1.00 0.00 37 ARG B C 9
ATOM 12596 O O . ARG B 1 37 ? 3.189 -4.596 -1.016 1.00 0.00 37 ARG B O 9
ATOM 12617 N N . ALA B 1 38 ? 2.711 -5.434 1.021 1.00 0.00 38 ALA B N 9
ATOM 12618 C CA . ALA B 1 38 ? 3.009 -4.219 1.775 1.00 0.00 38 ALA B CA 9
ATOM 12619 C C . ALA B 1 38 ? 4.013 -4.587 2.877 1.00 0.00 38 ALA B C 9
ATOM 12620 O O . ALA B 1 38 ? 3.940 -5.695 3.412 1.00 0.00 38 ALA B O 9
ATOM 12627 N N . GLN B 1 39 ? 4.931 -3.696 3.261 1.00 0.00 39 GLN B N 9
ATOM 12628 C CA . GLN B 1 39 ? 5.907 -3.991 4.314 1.00 0.00 39 GLN B CA 9
ATOM 12629 C C . GLN B 1 39 ? 6.425 -2.723 4.988 1.00 0.00 39 GLN B C 9
ATOM 12630 O O . GLN B 1 39 ? 6.136 -1.621 4.524 1.00 0.00 39 GLN B O 9
ATOM 12644 N N . TYR B 1 40 ? 7.202 -2.879 6.067 1.00 0.00 40 TYR B N 9
ATOM 12645 C CA . TYR B 1 40 ? 7.800 -1.786 6.840 1.00 0.00 40 TYR B CA 9
ATOM 12646 C C . TYR B 1 40 ? 9.335 -1.781 6.720 1.00 0.00 40 TYR B C 9
ATOM 12647 O O . TYR B 1 40 ? 10.011 -1.167 7.544 1.00 0.00 40 TYR B O 9
ATOM 12665 N N . ARG B 1 41 ? 9.921 -2.527 5.778 1.00 0.00 41 ARG B N 9
ATOM 12666 C CA . ARG B 1 41 ? 11.369 -2.602 5.535 1.00 0.00 41 ARG B CA 9
ATOM 12667 C C . ARG B 1 41 ? 11.606 -2.181 4.088 1.00 0.00 41 ARG B C 9
ATOM 12668 O O . ARG B 1 41 ? 10.652 -2.189 3.311 1.00 0.00 41 ARG B O 9
ATOM 12689 N N . HIS B 1 42 ? 12.825 -1.797 3.717 1.00 0.00 42 HIS B N 9
ATOM 12690 C CA . HIS B 1 42 ? 13.109 -1.365 2.348 1.00 0.00 42 HIS B CA 9
ATOM 12691 C C . HIS B 1 42 ? 13.041 -2.561 1.387 1.00 0.00 42 HIS B C 9
ATOM 12692 O O . HIS B 1 42 ? 13.357 -3.675 1.814 1.00 0.00 42 HIS B O 9
ATOM 12706 N N . PRO B 1 43 ? 12.687 -2.391 0.098 1.00 0.00 43 PRO B N 9
ATOM 12707 C CA . PRO B 1 43 ? 12.617 -3.495 -0.858 1.00 0.00 43 PRO B CA 9
ATOM 12708 C C . PRO B 1 43 ? 14.012 -3.891 -1.379 1.00 0.00 43 PRO B C 9
ATOM 12709 O O . PRO B 1 43 ? 14.225 -4.008 -2.588 1.00 0.00 43 PRO B O 9
ATOM 12720 N N . SER B 1 44 ? 14.963 -4.128 -0.477 1.00 0.00 44 SER B N 9
ATOM 12721 C CA . SER B 1 44 ? 16.340 -4.496 -0.754 1.00 0.00 44 SER B CA 9
ATOM 12722 C C . SER B 1 44 ? 16.810 -5.527 0.264 1.00 0.00 44 SER B C 9
ATOM 12723 O O . SER B 1 44 ? 16.208 -5.696 1.329 1.00 0.00 44 SER B O 9
ATOM 12731 N N . GLY B 1 45 ? 17.884 -6.238 -0.082 1.00 0.00 45 GLY B N 9
ATOM 12732 C CA . GLY B 1 45 ? 18.488 -7.226 0.796 1.00 0.00 45 GLY B CA 9
ATOM 12733 C C . GLY B 1 45 ? 19.453 -6.496 1.739 1.00 0.00 45 GLY B C 9
ATOM 12734 O O . GLY B 1 45 ? 19.545 -5.262 1.691 1.00 0.00 45 GLY B O 9
ATOM 12738 N N . PRO B 1 46 ? 20.178 -7.231 2.598 1.00 0.00 46 PRO B N 9
ATOM 12739 C CA . PRO B 1 46 ? 21.138 -6.644 3.525 1.00 0.00 46 PRO B CA 9
ATOM 12740 C C . PRO B 1 46 ? 22.385 -6.105 2.810 1.00 0.00 46 PRO B C 9
ATOM 12741 O O . PRO B 1 46 ? 23.057 -5.233 3.361 1.00 0.00 46 PRO B O 9
ATOM 12752 N N . SER B 1 47 ? 22.736 -6.662 1.648 1.00 0.00 47 SER B N 9
ATOM 12753 C CA . SER B 1 47 ? 23.874 -6.268 0.824 1.00 0.00 47 SER B CA 9
ATOM 12754 C C . SER B 1 47 ? 23.537 -4.973 0.068 1.00 0.00 47 SER B C 9
ATOM 12755 O O . SER B 1 47 ? 22.499 -4.365 0.315 1.00 0.00 47 SER B O 9
ATOM 12763 N N . SER B 1 48 ? 24.373 -4.557 -0.887 1.00 0.00 48 SER B N 9
ATOM 12764 C CA . SER B 1 48 ? 24.175 -3.343 -1.676 1.00 0.00 48 SER B CA 9
ATOM 12765 C C . SER B 1 48 ? 22.833 -3.283 -2.441 1.00 0.00 48 SER B C 9
ATOM 12766 O O . SER B 1 48 ? 22.509 -2.225 -2.988 1.00 0.00 48 SER B O 9
ATOM 12774 N N . GLY B 1 49 ? 22.046 -4.362 -2.515 1.00 0.00 49 GLY B N 9
ATOM 12775 C CA . GLY B 1 49 ? 20.764 -4.386 -3.202 1.00 0.00 49 GLY B CA 9
ATOM 12776 C C . GLY B 1 49 ? 20.299 -5.815 -3.347 1.00 0.00 49 GLY B C 9
ATOM 12777 O O . GLY B 1 49 ? 19.348 -6.255 -2.660 1.00 0.00 49 GLY B O 9
ATOM 12781 N N . GLY A 1 1 ? -13.771 -20.321 -2.531 1.00 0.00 1 GLY A N 10
ATOM 12782 C CA . GLY A 1 1 ? -15.048 -20.708 -3.146 1.00 0.00 1 GLY A CA 10
ATOM 12783 C C . GLY A 1 1 ? -15.529 -19.657 -4.127 1.00 0.00 1 GLY A C 10
ATOM 12784 O O . GLY A 1 1 ? -15.138 -19.680 -5.295 1.00 0.00 1 GLY A O 10
ATOM 12788 N N . SER A 1 2 ? -16.348 -18.721 -3.660 1.00 0.00 2 SER A N 10
ATOM 12789 C CA . SER A 1 2 ? -16.934 -17.632 -4.433 1.00 0.00 2 SER A CA 10
ATOM 12790 C C . SER A 1 2 ? -16.466 -16.285 -3.887 1.00 0.00 2 SER A C 10
ATOM 12791 O O . SER A 1 2 ? -15.926 -16.215 -2.780 1.00 0.00 2 SER A O 10
ATOM 12799 N N . SER A 1 3 ? -16.690 -15.210 -4.642 1.00 0.00 3 SER A N 10
ATOM 12800 C CA . SER A 1 3 ? -16.298 -13.860 -4.256 1.00 0.00 3 SER A CA 10
ATOM 12801 C C . SER A 1 3 ? -17.306 -12.792 -4.710 1.00 0.00 3 SER A C 10
ATOM 12802 O O . SER A 1 3 ? -17.195 -11.647 -4.263 1.00 0.00 3 SER A O 10
ATOM 12810 N N . GLY A 1 4 ? -18.307 -13.129 -5.529 1.00 0.00 4 GLY A N 10
ATOM 12811 C CA . GLY A 1 4 ? -19.285 -12.155 -6.000 1.00 0.00 4 GLY A CA 10
ATOM 12812 C C . GLY A 1 4 ? -18.646 -11.169 -6.979 1.00 0.00 4 GLY A C 10
ATOM 12813 O O . GLY A 1 4 ? -17.560 -11.434 -7.513 1.00 0.00 4 GLY A O 10
ATOM 12817 N N . SER A 1 5 ? -19.312 -10.044 -7.219 1.00 0.00 5 SER A N 10
ATOM 12818 C CA . SER A 1 5 ? -18.894 -8.979 -8.129 1.00 0.00 5 SER A CA 10
ATOM 12819 C C . SER A 1 5 ? -18.929 -7.629 -7.408 1.00 0.00 5 SER A C 10
ATOM 12820 O O . SER A 1 5 ? -19.550 -7.523 -6.348 1.00 0.00 5 SER A O 10
ATOM 12828 N N . SER A 1 6 ? -18.272 -6.604 -7.947 1.00 0.00 6 SER A N 10
ATOM 12829 C CA . SER A 1 6 ? -18.259 -5.270 -7.356 1.00 0.00 6 SER A CA 10
ATOM 12830 C C . SER A 1 6 ? -17.935 -4.231 -8.434 1.00 0.00 6 SER A C 10
ATOM 12831 O O . SER A 1 6 ? -17.653 -4.593 -9.580 1.00 0.00 6 SER A O 10
ATOM 12839 N N . GLY A 1 7 ? -18.001 -2.942 -8.099 1.00 0.00 7 GLY A N 10
ATOM 12840 C CA . GLY A 1 7 ? -17.728 -1.860 -9.034 1.00 0.00 7 GLY A CA 10
ATOM 12841 C C . GLY A 1 7 ? -16.237 -1.546 -9.170 1.00 0.00 7 GLY A C 10
ATOM 12842 O O . GLY A 1 7 ? -15.405 -2.136 -8.474 1.00 0.00 7 GLY A O 10
ATOM 12846 N N . PRO A 1 8 ? -15.873 -0.593 -10.045 1.00 0.00 8 PRO A N 10
ATOM 12847 C CA . PRO A 1 8 ? -14.490 -0.204 -10.262 1.00 0.00 8 PRO A CA 10
ATOM 12848 C C . PRO A 1 8 ? -13.893 0.516 -9.053 1.00 0.00 8 PRO A C 10
ATOM 12849 O O . PRO A 1 8 ? -12.759 0.222 -8.666 1.00 0.00 8 PRO A O 10
ATOM 12860 N N . LEU A 1 9 ? -14.614 1.497 -8.505 1.00 0.00 9 LEU A N 10
ATOM 12861 C CA . LEU A 1 9 ? -14.230 2.319 -7.366 1.00 0.00 9 LEU A CA 10
ATOM 12862 C C . LEU A 1 9 ? -15.448 3.040 -6.825 1.00 0.00 9 LEU A C 10
ATOM 12863 O O . LEU A 1 9 ? -16.523 2.967 -7.428 1.00 0.00 9 LEU A O 10
ATOM 12879 N N . GLU A 1 10 ? -15.281 3.726 -5.698 1.00 0.00 10 GLU A N 10
ATOM 12880 C CA . GLU A 1 10 ? -16.323 4.528 -5.096 1.00 0.00 10 GLU A CA 10
ATOM 12881 C C . GLU A 1 10 ? -15.662 5.550 -4.175 1.00 0.00 10 GLU A C 10
ATOM 12882 O O . GLU A 1 10 ? -14.570 5.317 -3.644 1.00 0.00 10 GLU A O 10
ATOM 12894 N N . ARG A 1 11 ? -16.332 6.686 -3.992 1.00 0.00 11 ARG A N 10
ATOM 12895 C CA . ARG A 1 11 ? -15.865 7.790 -3.163 1.00 0.00 11 ARG A CA 10
ATOM 12896 C C . ARG A 1 11 ? -16.121 7.598 -1.668 1.00 0.00 11 ARG A C 10
ATOM 12897 O O . ARG A 1 11 ? -15.827 8.511 -0.897 1.00 0.00 11 ARG A O 10
ATOM 12918 N N . GLU A 1 12 ? -16.729 6.490 -1.246 1.00 0.00 12 GLU A N 10
ATOM 12919 C CA . GLU A 1 12 ? -17.012 6.264 0.169 1.00 0.00 12 GLU A CA 10
ATOM 12920 C C . GLU A 1 12 ? -15.718 6.150 0.973 1.00 0.00 12 GLU A C 10
ATOM 12921 O O . GLU A 1 12 ? -14.664 5.803 0.423 1.00 0.00 12 GLU A O 10
ATOM 12933 N N . GLY A 1 13 ? -15.806 6.444 2.272 1.00 0.00 13 GLY A N 10
ATOM 12934 C CA . GLY A 1 13 ? -14.682 6.364 3.194 1.00 0.00 13 GLY A CA 10
ATOM 12935 C C . GLY A 1 13 ? -14.269 4.911 3.404 1.00 0.00 13 GLY A C 10
ATOM 12936 O O . GLY A 1 13 ? -14.944 3.987 2.943 1.00 0.00 13 GLY A O 10
ATOM 12940 N N . LEU A 1 14 ? -13.160 4.705 4.114 1.00 0.00 14 LEU A N 10
ATOM 12941 C CA . LEU A 1 14 ? -12.625 3.375 4.382 1.00 0.00 14 LEU A CA 10
ATOM 12942 C C . LEU A 1 14 ? -12.669 3.027 5.865 1.00 0.00 14 LEU A C 10
ATOM 12943 O O . LEU A 1 14 ? -12.569 3.926 6.704 1.00 0.00 14 LEU A O 10
ATOM 12959 N N . PRO A 1 15 ? -12.789 1.729 6.196 1.00 0.00 15 PRO A N 10
ATOM 12960 C CA . PRO A 1 15 ? -12.832 1.271 7.575 1.00 0.00 15 PRO A CA 10
ATOM 12961 C C . PRO A 1 15 ? -11.485 1.508 8.273 1.00 0.00 15 PRO A C 10
ATOM 12962 O O . PRO A 1 15 ? -10.466 1.723 7.606 1.00 0.00 15 PRO A O 10
ATOM 12973 N N . PRO A 1 16 ? -11.447 1.448 9.615 1.00 0.00 16 PRO A N 10
ATOM 12974 C CA . PRO A 1 16 ? -10.218 1.652 10.363 1.00 0.00 16 PRO A CA 10
ATOM 12975 C C . PRO A 1 16 ? -9.259 0.515 10.017 1.00 0.00 16 PRO A C 10
ATOM 12976 O O . PRO A 1 16 ? -9.625 -0.663 10.109 1.00 0.00 16 PRO A O 10
ATOM 12987 N N . GLY A 1 17 ? -8.037 0.858 9.624 1.00 0.00 17 GLY A N 10
ATOM 12988 C CA . GLY A 1 17 ? -7.002 -0.090 9.246 1.00 0.00 17 GLY A CA 10
ATOM 12989 C C . GLY A 1 17 ? -6.763 -0.088 7.740 1.00 0.00 17 GLY A C 10
ATOM 12990 O O . GLY A 1 17 ? -5.713 -0.548 7.301 1.00 0.00 17 GLY A O 10
ATOM 12994 N N . TRP A 1 18 ? -7.713 0.378 6.930 1.00 0.00 18 TRP A N 10
ATOM 12995 C CA . TRP A 1 18 ? -7.526 0.430 5.490 1.00 0.00 18 TRP A CA 10
ATOM 12996 C C . TRP A 1 18 ? -6.960 1.797 5.134 1.00 0.00 18 TRP A C 10
ATOM 12997 O O . TRP A 1 18 ? -7.168 2.770 5.860 1.00 0.00 18 TRP A O 10
ATOM 13018 N N . GLU A 1 19 ? -6.254 1.891 4.009 1.00 0.00 19 GLU A N 10
ATOM 13019 C CA . GLU A 1 19 ? -5.684 3.147 3.545 1.00 0.00 19 GLU A CA 10
ATOM 13020 C C . GLU A 1 19 ? -5.797 3.224 2.025 1.00 0.00 19 GLU A C 10
ATOM 13021 O O . GLU A 1 19 ? -5.710 2.199 1.340 1.00 0.00 19 GLU A O 10
ATOM 13033 N N . ARG A 1 20 ? -5.996 4.437 1.511 1.00 0.00 20 ARG A N 10
ATOM 13034 C CA . ARG A 1 20 ? -6.123 4.764 0.099 1.00 0.00 20 ARG A CA 10
ATOM 13035 C C . ARG A 1 20 ? -4.846 5.471 -0.317 1.00 0.00 20 ARG A C 10
ATOM 13036 O O . ARG A 1 20 ? -4.469 6.463 0.304 1.00 0.00 20 ARG A O 10
ATOM 13057 N N . VAL A 1 21 ? -4.202 4.985 -1.369 1.00 0.00 21 VAL A N 10
ATOM 13058 C CA . VAL A 1 21 ? -2.977 5.550 -1.903 1.00 0.00 21 VAL A CA 10
ATOM 13059 C C . VAL A 1 21 ? -3.317 6.148 -3.268 1.00 0.00 21 VAL A C 10
ATOM 13060 O O . VAL A 1 21 ? -3.768 5.434 -4.168 1.00 0.00 21 VAL A O 10
ATOM 13073 N N . GLU A 1 22 ? -3.162 7.460 -3.411 1.00 0.00 22 GLU A N 10
ATOM 13074 C CA . GLU A 1 22 ? -3.418 8.214 -4.633 1.00 0.00 22 GLU A CA 10
ATOM 13075 C C . GLU A 1 22 ? -2.070 8.514 -5.289 1.00 0.00 22 GLU A C 10
ATOM 13076 O O . GLU A 1 22 ? -1.126 8.878 -4.586 1.00 0.00 22 GLU A O 10
ATOM 13088 N N . SER A 1 23 ? -1.965 8.374 -6.613 1.00 0.00 23 SER A N 10
ATOM 13089 C CA . SER A 1 23 ? -0.730 8.598 -7.361 1.00 0.00 23 SER A CA 10
ATOM 13090 C C . SER A 1 23 ? -1.011 9.099 -8.780 1.00 0.00 23 SER A C 10
ATOM 13091 O O . SER A 1 23 ? -2.162 9.206 -9.206 1.00 0.00 23 SER A O 10
ATOM 13099 N N . SER A 1 24 ? 0.047 9.358 -9.548 1.00 0.00 24 SER A N 10
ATOM 13100 C CA . SER A 1 24 ? -0.046 9.806 -10.936 1.00 0.00 24 SER A CA 10
ATOM 13101 C C . SER A 1 24 ? 0.324 8.684 -11.912 1.00 0.00 24 SER A C 10
ATOM 13102 O O . SER A 1 24 ? 0.119 8.817 -13.117 1.00 0.00 24 SER A O 10
ATOM 13110 N N . GLU A 1 25 ? 0.880 7.579 -11.409 1.00 0.00 25 GLU A N 10
ATOM 13111 C CA . GLU A 1 25 ? 1.288 6.458 -12.237 1.00 0.00 25 GLU A CA 10
ATOM 13112 C C . GLU A 1 25 ? 0.294 5.301 -12.108 1.00 0.00 25 GLU A C 10
ATOM 13113 O O . GLU A 1 25 ? -0.152 4.728 -13.099 1.00 0.00 25 GLU A O 10
ATOM 13125 N N . PHE A 1 26 ? -0.064 4.964 -10.869 1.00 0.00 26 PHE A N 10
ATOM 13126 C CA . PHE A 1 26 ? -0.973 3.873 -10.525 1.00 0.00 26 PHE A CA 10
ATOM 13127 C C . PHE A 1 26 ? -2.432 4.320 -10.412 1.00 0.00 26 PHE A C 10
ATOM 13128 O O . PHE A 1 26 ? -3.332 3.489 -10.284 1.00 0.00 26 PHE A O 10
ATOM 13145 N N . GLY A 1 27 ? -2.660 5.629 -10.466 1.00 0.00 27 GLY A N 10
ATOM 13146 C CA . GLY A 1 27 ? -3.968 6.238 -10.373 1.00 0.00 27 GLY A CA 10
ATOM 13147 C C . GLY A 1 27 ? -4.384 6.281 -8.913 1.00 0.00 27 GLY A C 10
ATOM 13148 O O . GLY A 1 27 ? -4.149 7.277 -8.229 1.00 0.00 27 GLY A O 10
ATOM 13152 N N . THR A 1 28 ? -5.027 5.219 -8.441 1.00 0.00 28 THR A N 10
ATOM 13153 C CA . THR A 1 28 ? -5.472 5.107 -7.063 1.00 0.00 28 THR A CA 10
ATOM 13154 C C . THR A 1 28 ? -5.623 3.624 -6.725 1.00 0.00 28 THR A C 10
ATOM 13155 O O . THR A 1 28 ? -6.187 2.862 -7.522 1.00 0.00 28 THR A O 10
ATOM 13166 N N . TYR A 1 29 ? -5.122 3.192 -5.571 1.00 0.00 29 TYR A N 10
ATOM 13167 C CA . TYR A 1 29 ? -5.246 1.821 -5.093 1.00 0.00 29 TYR A CA 10
ATOM 13168 C C . TYR A 1 29 ? -5.381 1.887 -3.571 1.00 0.00 29 TYR A C 10
ATOM 13169 O O . TYR A 1 29 ? -5.298 2.965 -2.981 1.00 0.00 29 TYR A O 10
ATOM 13187 N N . TYR A 1 30 ? -5.580 0.749 -2.915 1.00 0.00 30 TYR A N 10
ATOM 13188 C CA . TYR A 1 30 ? -5.744 0.689 -1.467 1.00 0.00 30 TYR A CA 10
ATOM 13189 C C . TYR A 1 30 ? -4.897 -0.443 -0.920 1.00 0.00 30 TYR A C 10
ATOM 13190 O O . TYR A 1 30 ? -4.551 -1.367 -1.665 1.00 0.00 30 TYR A O 10
ATOM 13208 N N . VAL A 1 31 ? -4.596 -0.390 0.376 1.00 0.00 31 VAL A N 10
ATOM 13209 C CA . VAL A 1 31 ? -3.786 -1.396 1.052 1.00 0.00 31 VAL A CA 10
ATOM 13210 C C . VAL A 1 31 ? -4.464 -1.839 2.347 1.00 0.00 31 VAL A C 10
ATOM 13211 O O . VAL A 1 31 ? -4.926 -1.012 3.140 1.00 0.00 31 VAL A O 10
ATOM 13224 N N . ASP A 1 32 ? -4.502 -3.158 2.527 1.00 0.00 32 ASP A N 10
ATOM 13225 C CA . ASP A 1 32 ? -5.056 -3.890 3.655 1.00 0.00 32 ASP A CA 10
ATOM 13226 C C . ASP A 1 32 ? -3.921 -4.120 4.647 1.00 0.00 32 ASP A C 10
ATOM 13227 O O . ASP A 1 32 ? -3.003 -4.897 4.364 1.00 0.00 32 ASP A O 10
ATOM 13236 N N . HIS A 1 33 ? -3.937 -3.426 5.786 1.00 0.00 33 HIS A N 10
ATOM 13237 C CA . HIS A 1 33 ? -2.901 -3.586 6.808 1.00 0.00 33 HIS A CA 10
ATOM 13238 C C . HIS A 1 33 ? -2.977 -4.953 7.490 1.00 0.00 33 HIS A C 10
ATOM 13239 O O . HIS A 1 33 ? -1.965 -5.449 7.980 1.00 0.00 33 HIS A O 10
ATOM 13253 N N . THR A 1 34 ? -4.159 -5.557 7.559 1.00 0.00 34 THR A N 10
ATOM 13254 C CA . THR A 1 34 ? -4.380 -6.839 8.195 1.00 0.00 34 THR A CA 10
ATOM 13255 C C . THR A 1 34 ? -3.740 -7.984 7.408 1.00 0.00 34 THR A C 10
ATOM 13256 O O . THR A 1 34 ? -3.088 -8.837 8.009 1.00 0.00 34 THR A O 10
ATOM 13267 N N . ASN A 1 35 ? -3.891 -8.015 6.086 1.00 0.00 35 ASN A N 10
ATOM 13268 C CA . ASN A 1 35 ? -3.383 -9.080 5.221 1.00 0.00 35 ASN A CA 10
ATOM 13269 C C . ASN A 1 35 ? -2.133 -8.698 4.455 1.00 0.00 35 ASN A C 10
ATOM 13270 O O . ASN A 1 35 ? -1.514 -9.561 3.834 1.00 0.00 35 ASN A O 10
ATOM 13281 N N . LYS A 1 36 ? -1.738 -7.427 4.511 1.00 0.00 36 LYS A N 10
ATOM 13282 C CA . LYS A 1 36 ? -0.592 -6.865 3.817 1.00 0.00 36 LYS A CA 10
ATOM 13283 C C . LYS A 1 36 ? -0.732 -7.146 2.323 1.00 0.00 36 LYS A C 10
ATOM 13284 O O . LYS A 1 36 ? 0.099 -7.857 1.741 1.00 0.00 36 LYS A O 10
ATOM 13303 N N . ARG A 1 37 ? -1.808 -6.629 1.720 1.00 0.00 37 ARG A N 10
ATOM 13304 C CA . ARG A 1 37 ? -2.129 -6.789 0.301 1.00 0.00 37 ARG A CA 10
ATOM 13305 C C . ARG A 1 37 ? -2.593 -5.460 -0.285 1.00 0.00 37 ARG A C 10
ATOM 13306 O O . ARG A 1 37 ? -3.126 -4.629 0.452 1.00 0.00 37 ARG A O 10
ATOM 13327 N N . ALA A 1 38 ? -2.430 -5.280 -1.599 1.00 0.00 38 ALA A N 10
ATOM 13328 C CA . ALA A 1 38 ? -2.835 -4.083 -2.334 1.00 0.00 38 ALA A CA 10
ATOM 13329 C C . ALA A 1 38 ? -3.955 -4.492 -3.305 1.00 0.00 38 ALA A C 10
ATOM 13330 O O . ALA A 1 38 ? -3.975 -5.638 -3.775 1.00 0.00 38 ALA A O 10
ATOM 13337 N N . GLN A 1 39 ? -4.889 -3.591 -3.623 1.00 0.00 39 GLN A N 10
ATOM 13338 C CA . GLN A 1 39 ? -5.999 -3.861 -4.543 1.00 0.00 39 GLN A CA 10
ATOM 13339 C C . GLN A 1 39 ? -6.490 -2.579 -5.217 1.00 0.00 39 GLN A C 10
ATOM 13340 O O . GLN A 1 39 ? -6.310 -1.490 -4.669 1.00 0.00 39 GLN A O 10
ATOM 13354 N N . TYR A 1 40 ? -7.190 -2.721 -6.348 1.00 0.00 40 TYR A N 10
ATOM 13355 C CA . TYR A 1 40 ? -7.737 -1.618 -7.142 1.00 0.00 40 TYR A CA 10
ATOM 13356 C C . TYR A 1 40 ? -9.269 -1.501 -7.044 1.00 0.00 40 TYR A C 10
ATOM 13357 O O . TYR A 1 40 ? -9.884 -0.849 -7.892 1.00 0.00 40 TYR A O 10
ATOM 13375 N N . ARG A 1 41 ? -9.914 -2.176 -6.085 1.00 0.00 41 ARG A N 10
ATOM 13376 C CA . ARG A 1 41 ? -11.367 -2.139 -5.861 1.00 0.00 41 ARG A CA 10
ATOM 13377 C C . ARG A 1 41 ? -11.630 -1.736 -4.413 1.00 0.00 41 ARG A C 10
ATOM 13378 O O . ARG A 1 41 ? -10.725 -1.880 -3.585 1.00 0.00 41 ARG A O 10
ATOM 13399 N N . HIS A 1 42 ? -12.836 -1.261 -4.107 1.00 0.00 42 HIS A N 10
ATOM 13400 C CA . HIS A 1 42 ? -13.193 -0.838 -2.754 1.00 0.00 42 HIS A CA 10
ATOM 13401 C C . HIS A 1 42 ? -13.256 -2.075 -1.832 1.00 0.00 42 HIS A C 10
ATOM 13402 O O . HIS A 1 42 ? -13.755 -3.107 -2.289 1.00 0.00 42 HIS A O 10
ATOM 13416 N N . PRO A 1 43 ? -12.777 -2.017 -0.572 1.00 0.00 43 PRO A N 10
ATOM 13417 C CA . PRO A 1 43 ? -12.760 -3.137 0.372 1.00 0.00 43 PRO A CA 10
ATOM 13418 C C . PRO A 1 43 ? -14.143 -3.656 0.781 1.00 0.00 43 PRO A C 10
ATOM 13419 O O . PRO A 1 43 ? -14.523 -4.744 0.339 1.00 0.00 43 PRO A O 10
ATOM 13430 N N . SER A 1 44 ? -14.878 -2.941 1.643 1.00 0.00 44 SER A N 10
ATOM 13431 C CA . SER A 1 44 ? -16.209 -3.367 2.071 1.00 0.00 44 SER A CA 10
ATOM 13432 C C . SER A 1 44 ? -17.093 -3.364 0.823 1.00 0.00 44 SER A C 10
ATOM 13433 O O . SER A 1 44 ? -17.818 -4.328 0.561 1.00 0.00 44 SER A O 10
ATOM 13441 N N . GLY A 1 45 ? -16.971 -2.315 0.007 1.00 0.00 45 GLY A N 10
ATOM 13442 C CA . GLY A 1 45 ? -17.719 -2.155 -1.222 1.00 0.00 45 GLY A CA 10
ATOM 13443 C C . GLY A 1 45 ? -19.066 -1.476 -0.999 1.00 0.00 45 GLY A C 10
ATOM 13444 O O . GLY A 1 45 ? -19.395 -1.103 0.136 1.00 0.00 45 GLY A O 10
ATOM 13448 N N . PRO A 1 46 ? -19.844 -1.324 -2.079 1.00 0.00 46 PRO A N 10
ATOM 13449 C CA . PRO A 1 46 ? -21.148 -0.684 -2.077 1.00 0.00 46 PRO A CA 10
ATOM 13450 C C . PRO A 1 46 ? -22.211 -1.538 -1.391 1.00 0.00 46 PRO A C 10
ATOM 13451 O O . PRO A 1 46 ? -22.667 -2.546 -1.945 1.00 0.00 46 PRO A O 10
ATOM 13462 N N . SER A 1 47 ? -22.547 -1.181 -0.158 1.00 0.00 47 SER A N 10
ATOM 13463 C CA . SER A 1 47 ? -23.567 -1.855 0.620 1.00 0.00 47 SER A CA 10
ATOM 13464 C C . SER A 1 47 ? -24.930 -1.415 0.058 1.00 0.00 47 SER A C 10
ATOM 13465 O O . SER A 1 47 ? -25.033 -0.423 -0.669 1.00 0.00 47 SER A O 10
ATOM 13473 N N . SER A 1 48 ? -25.991 -2.138 0.409 1.00 0.00 48 SER A N 10
ATOM 13474 C CA . SER A 1 48 ? -27.353 -1.864 -0.015 1.00 0.00 48 SER A CA 10
ATOM 13475 C C . SER A 1 48 ? -28.256 -2.021 1.217 1.00 0.00 48 SER A C 10
ATOM 13476 O O . SER A 1 48 ? -29.248 -2.758 1.207 1.00 0.00 48 SER A O 10
ATOM 13484 N N . GLY A 1 49 ? -27.894 -1.371 2.326 1.00 0.00 49 GLY A N 10
ATOM 13485 C CA . GLY A 1 49 ? -28.628 -1.424 3.576 1.00 0.00 49 GLY A CA 10
ATOM 13486 C C . GLY A 1 49 ? -28.248 -0.228 4.408 1.00 0.00 49 GLY A C 10
ATOM 13487 O O . GLY A 1 49 ? -28.906 0.822 4.261 1.00 0.00 49 GLY A O 10
ATOM 13491 N N . GLY B 1 1 ? 14.561 -20.330 2.020 1.00 0.00 1 GLY B N 10
ATOM 13492 C CA . GLY B 1 1 ? 15.828 -19.710 1.627 1.00 0.00 1 GLY B CA 10
ATOM 13493 C C . GLY B 1 1 ? 16.315 -18.821 2.751 1.00 0.00 1 GLY B C 10
ATOM 13494 O O . GLY B 1 1 ? 16.272 -19.237 3.908 1.00 0.00 1 GLY B O 10
ATOM 13498 N N . SER B 1 2 ? 16.769 -17.611 2.432 1.00 0.00 2 SER B N 10
ATOM 13499 C CA . SER B 1 2 ? 17.256 -16.650 3.415 1.00 0.00 2 SER B CA 10
ATOM 13500 C C . SER B 1 2 ? 16.659 -15.273 3.126 1.00 0.00 2 SER B C 10
ATOM 13501 O O . SER B 1 2 ? 16.224 -15.012 2.001 1.00 0.00 2 SER B O 10
ATOM 13509 N N . SER B 1 3 ? 16.679 -14.374 4.113 1.00 0.00 3 SER B N 10
ATOM 13510 C CA . SER B 1 3 ? 16.140 -13.019 4.006 1.00 0.00 3 SER B CA 10
ATOM 13511 C C . SER B 1 3 ? 17.176 -11.950 4.386 1.00 0.00 3 SER B C 10
ATOM 13512 O O . SER B 1 3 ? 16.875 -10.757 4.277 1.00 0.00 3 SER B O 10
ATOM 13520 N N . GLY B 1 4 ? 18.389 -12.337 4.794 1.00 0.00 4 GLY B N 10
ATOM 13521 C CA . GLY B 1 4 ? 19.428 -11.397 5.195 1.00 0.00 4 GLY B CA 10
ATOM 13522 C C . GLY B 1 4 ? 19.006 -10.638 6.455 1.00 0.00 4 GLY B C 10
ATOM 13523 O O . GLY B 1 4 ? 17.996 -10.975 7.080 1.00 0.00 4 GLY B O 10
ATOM 13527 N N . SER B 1 5 ? 19.771 -9.622 6.841 1.00 0.00 5 SER B N 10
ATOM 13528 C CA . SER B 1 5 ? 19.513 -8.787 8.012 1.00 0.00 5 SER B CA 10
ATOM 13529 C C . SER B 1 5 ? 19.394 -7.346 7.519 1.00 0.00 5 SER B C 10
ATOM 13530 O O . SER B 1 5 ? 20.239 -6.910 6.732 1.00 0.00 5 SER B O 10
ATOM 13538 N N . SER B 1 6 ? 18.390 -6.593 7.968 1.00 0.00 6 SER B N 10
ATOM 13539 C CA . SER B 1 6 ? 18.181 -5.213 7.536 1.00 0.00 6 SER B CA 10
ATOM 13540 C C . SER B 1 6 ? 17.759 -4.301 8.690 1.00 0.00 6 SER B C 10
ATOM 13541 O O . SER B 1 6 ? 17.407 -4.773 9.773 1.00 0.00 6 SER B O 10
ATOM 13549 N N . GLY B 1 7 ? 17.813 -2.990 8.445 1.00 0.00 7 GLY B N 10
ATOM 13550 C CA . GLY B 1 7 ? 17.467 -1.930 9.382 1.00 0.00 7 GLY B CA 10
ATOM 13551 C C . GLY B 1 7 ? 15.962 -1.637 9.417 1.00 0.00 7 GLY B C 10
ATOM 13552 O O . GLY B 1 7 ? 15.159 -2.406 8.877 1.00 0.00 7 GLY B O 10
ATOM 13556 N N . PRO B 1 8 ? 15.560 -0.526 10.057 1.00 0.00 8 PRO B N 10
ATOM 13557 C CA . PRO B 1 8 ? 14.163 -0.127 10.157 1.00 0.00 8 PRO B CA 10
ATOM 13558 C C . PRO B 1 8 ? 13.582 0.344 8.824 1.00 0.00 8 PRO B C 10
ATOM 13559 O O . PRO B 1 8 ? 12.420 0.061 8.535 1.00 0.00 8 PRO B O 10
ATOM 13570 N N . LEU B 1 9 ? 14.359 1.128 8.073 1.00 0.00 9 LEU B N 10
ATOM 13571 C CA . LEU B 1 9 ? 14.121 1.762 6.779 1.00 0.00 9 LEU B CA 10
ATOM 13572 C C . LEU B 1 9 ? 15.243 2.787 6.573 1.00 0.00 9 LEU B C 10
ATOM 13573 O O . LEU B 1 9 ? 16.202 2.813 7.355 1.00 0.00 9 LEU B O 10
ATOM 13589 N N . GLU B 1 10 ? 15.158 3.602 5.523 1.00 0.00 10 GLU B N 10
ATOM 13590 C CA . GLU B 1 10 ? 16.102 4.656 5.172 1.00 0.00 10 GLU B CA 10
ATOM 13591 C C . GLU B 1 10 ? 15.351 5.655 4.280 1.00 0.00 10 GLU B C 10
ATOM 13592 O O . GLU B 1 10 ? 14.243 5.372 3.804 1.00 0.00 10 GLU B O 10
ATOM 13604 N N . ARG B 1 11 ? 15.939 6.827 4.028 1.00 0.00 11 ARG B N 10
ATOM 13605 C CA . ARG B 1 11 ? 15.333 7.857 3.176 1.00 0.00 11 ARG B CA 10
ATOM 13606 C C . ARG B 1 11 ? 15.589 7.624 1.685 1.00 0.00 11 ARG B C 10
ATOM 13607 O O . ARG B 1 11 ? 15.200 8.443 0.851 1.00 0.00 11 ARG B O 10
ATOM 13628 N N . GLU B 1 12 ? 16.264 6.530 1.348 1.00 0.00 12 GLU B N 10
ATOM 13629 C CA . GLU B 1 12 ? 16.603 6.137 -0.009 1.00 0.00 12 GLU B CA 10
ATOM 13630 C C . GLU B 1 12 ? 15.338 6.009 -0.864 1.00 0.00 12 GLU B C 10
ATOM 13631 O O . GLU B 1 12 ? 14.253 5.706 -0.353 1.00 0.00 12 GLU B O 10
ATOM 13643 N N . GLY B 1 13 ? 15.470 6.272 -2.163 1.00 0.00 13 GLY B N 10
ATOM 13644 C CA . GLY B 1 13 ? 14.387 6.183 -3.132 1.00 0.00 13 GLY B CA 10
ATOM 13645 C C . GLY B 1 13 ? 14.022 4.718 -3.361 1.00 0.00 13 GLY B C 10
ATOM 13646 O O . GLY B 1 13 ? 14.634 3.824 -2.765 1.00 0.00 13 GLY B O 10
ATOM 13650 N N . LEU B 1 14 ? 13.053 4.449 -4.230 1.00 0.00 14 LEU B N 10
ATOM 13651 C CA . LEU B 1 14 ? 12.589 3.095 -4.519 1.00 0.00 14 LEU B CA 10
ATOM 13652 C C . LEU B 1 14 ? 12.692 2.760 -5.999 1.00 0.00 14 LEU B C 10
ATOM 13653 O O . LEU B 1 14 ? 12.763 3.679 -6.819 1.00 0.00 14 LEU B O 10
ATOM 13669 N N . PRO B 1 15 ? 12.689 1.463 -6.357 1.00 0.00 15 PRO B N 10
ATOM 13670 C CA . PRO B 1 15 ? 12.747 1.042 -7.748 1.00 0.00 15 PRO B CA 10
ATOM 13671 C C . PRO B 1 15 ? 11.477 1.512 -8.489 1.00 0.00 15 PRO B C 10
ATOM 13672 O O . PRO B 1 15 ? 10.447 1.759 -7.857 1.00 0.00 15 PRO B O 10
ATOM 13683 N N . PRO B 1 16 ? 11.535 1.624 -9.825 1.00 0.00 16 PRO B N 10
ATOM 13684 C CA . PRO B 1 16 ? 10.431 2.074 -10.661 1.00 0.00 16 PRO B CA 10
ATOM 13685 C C . PRO B 1 16 ? 9.291 1.060 -10.610 1.00 0.00 16 PRO B C 10
ATOM 13686 O O . PRO B 1 16 ? 9.383 -0.005 -11.232 1.00 0.00 16 PRO B O 10
ATOM 13697 N N . GLY B 1 17 ? 8.241 1.387 -9.860 1.00 0.00 17 GLY B N 10
ATOM 13698 C CA . GLY B 1 17 ? 7.050 0.574 -9.653 1.00 0.00 17 GLY B CA 10
ATOM 13699 C C . GLY B 1 17 ? 6.713 0.484 -8.165 1.00 0.00 17 GLY B C 10
ATOM 13700 O O . GLY B 1 17 ? 5.546 0.343 -7.800 1.00 0.00 17 GLY B O 10
ATOM 13704 N N . TRP B 1 18 ? 7.708 0.571 -7.280 1.00 0.00 18 TRP B N 10
ATOM 13705 C CA . TRP B 1 18 ? 7.473 0.507 -5.846 1.00 0.00 18 TRP B CA 10
ATOM 13706 C C . TRP B 1 18 ? 7.000 1.869 -5.356 1.00 0.00 18 TRP B C 10
ATOM 13707 O O . TRP B 1 18 ? 7.222 2.891 -6.008 1.00 0.00 18 TRP B O 10
ATOM 13728 N N . GLU B 1 19 ? 6.352 1.881 -4.190 1.00 0.00 19 GLU B N 10
ATOM 13729 C CA . GLU B 1 19 ? 5.854 3.108 -3.589 1.00 0.00 19 GLU B CA 10
ATOM 13730 C C . GLU B 1 19 ? 6.004 3.060 -2.064 1.00 0.00 19 GLU B C 10
ATOM 13731 O O . GLU B 1 19 ? 6.073 1.983 -1.460 1.00 0.00 19 GLU B O 10
ATOM 13743 N N . ARG B 1 20 ? 6.083 4.241 -1.454 1.00 0.00 20 ARG B N 10
ATOM 13744 C CA . ARG B 1 20 ? 6.210 4.508 -0.031 1.00 0.00 20 ARG B CA 10
ATOM 13745 C C . ARG B 1 20 ? 4.948 5.266 0.351 1.00 0.00 20 ARG B C 10
ATOM 13746 O O . ARG B 1 20 ? 4.531 6.168 -0.370 1.00 0.00 20 ARG B O 10
ATOM 13767 N N . VAL B 1 21 ? 4.350 4.917 1.479 1.00 0.00 21 VAL B N 10
ATOM 13768 C CA . VAL B 1 21 ? 3.144 5.552 1.983 1.00 0.00 21 VAL B CA 10
ATOM 13769 C C . VAL B 1 21 ? 3.492 6.178 3.334 1.00 0.00 21 VAL B C 10
ATOM 13770 O O . VAL B 1 21 ? 4.318 5.643 4.075 1.00 0.00 21 VAL B O 10
ATOM 13783 N N . GLU B 1 22 ? 2.906 7.337 3.632 1.00 0.00 22 GLU B N 10
ATOM 13784 C CA . GLU B 1 22 ? 3.080 8.082 4.869 1.00 0.00 22 GLU B CA 10
ATOM 13785 C C . GLU B 1 22 ? 1.683 8.372 5.401 1.00 0.00 22 GLU B C 10
ATOM 13786 O O . GLU B 1 22 ? 0.781 8.683 4.625 1.00 0.00 22 GLU B O 10
ATOM 13798 N N . SER B 1 23 ? 1.504 8.207 6.709 1.00 0.00 23 SER B N 10
ATOM 13799 C CA . SER B 1 23 ? 0.254 8.382 7.432 1.00 0.00 23 SER B CA 10
ATOM 13800 C C . SER B 1 23 ? 0.527 8.731 8.901 1.00 0.00 23 SER B C 10
ATOM 13801 O O . SER B 1 23 ? 1.681 8.900 9.298 1.00 0.00 23 SER B O 10
ATOM 13809 N N . SER B 1 24 ? -0.528 8.771 9.717 1.00 0.00 24 SER B N 10
ATOM 13810 C CA . SER B 1 24 ? -0.454 9.042 11.147 1.00 0.00 24 SER B CA 10
ATOM 13811 C C . SER B 1 24 ? -0.666 7.720 11.883 1.00 0.00 24 SER B C 10
ATOM 13812 O O . SER B 1 24 ? 0.243 7.220 12.543 1.00 0.00 24 SER B O 10
ATOM 13820 N N . GLU B 1 25 ? -1.824 7.093 11.649 1.00 0.00 25 GLU B N 10
ATOM 13821 C CA . GLU B 1 25 ? -2.250 5.832 12.250 1.00 0.00 25 GLU B CA 10
ATOM 13822 C C . GLU B 1 25 ? -1.329 4.646 11.941 1.00 0.00 25 GLU B C 10
ATOM 13823 O O . GLU B 1 25 ? -1.372 3.636 12.645 1.00 0.00 25 GLU B O 10
ATOM 13835 N N . PHE B 1 26 ? -0.494 4.773 10.906 1.00 0.00 26 PHE B N 10
ATOM 13836 C CA . PHE B 1 26 ? 0.435 3.738 10.458 1.00 0.00 26 PHE B CA 10
ATOM 13837 C C . PHE B 1 26 ? 1.883 4.209 10.342 1.00 0.00 26 PHE B C 10
ATOM 13838 O O . PHE B 1 26 ? 2.783 3.387 10.179 1.00 0.00 26 PHE B O 10
ATOM 13855 N N . GLY B 1 27 ? 2.107 5.517 10.395 1.00 0.00 27 GLY B N 10
ATOM 13856 C CA . GLY B 1 27 ? 3.392 6.171 10.323 1.00 0.00 27 GLY B CA 10
ATOM 13857 C C . GLY B 1 27 ? 3.940 6.164 8.908 1.00 0.00 27 GLY B C 10
ATOM 13858 O O . GLY B 1 27 ? 3.648 7.059 8.112 1.00 0.00 27 GLY B O 10
ATOM 13862 N N . THR B 1 28 ? 4.727 5.152 8.573 1.00 0.00 28 THR B N 10
ATOM 13863 C CA . THR B 1 28 ? 5.347 5.034 7.251 1.00 0.00 28 THR B CA 10
ATOM 13864 C C . THR B 1 28 ? 5.581 3.572 6.867 1.00 0.00 28 THR B C 10
ATOM 13865 O O . THR B 1 28 ? 6.208 2.822 7.626 1.00 0.00 28 THR B O 10
ATOM 13876 N N . TYR B 1 29 ? 5.106 3.167 5.686 1.00 0.00 29 TYR B N 10
ATOM 13877 C CA . TYR B 1 29 ? 5.260 1.800 5.181 1.00 0.00 29 TYR B CA 10
ATOM 13878 C C . TYR B 1 29 ? 5.526 1.782 3.658 1.00 0.00 29 TYR B C 10
ATOM 13879 O O . TYR B 1 29 ? 5.455 2.830 3.022 1.00 0.00 29 TYR B O 10
ATOM 13897 N N . TYR B 1 30 ? 5.813 0.624 3.033 1.00 0.00 30 TYR B N 10
ATOM 13898 C CA . TYR B 1 30 ? 6.124 0.524 1.600 1.00 0.00 30 TYR B CA 10
ATOM 13899 C C . TYR B 1 30 ? 5.259 -0.548 0.930 1.00 0.00 30 TYR B C 10
ATOM 13900 O O . TYR B 1 30 ? 4.926 -1.550 1.573 1.00 0.00 30 TYR B O 10
ATOM 13918 N N . VAL B 1 31 ? 4.880 -0.370 -0.340 1.00 0.00 31 VAL B N 10
ATOM 13919 C CA . VAL B 1 31 ? 4.034 -1.301 -1.109 1.00 0.00 31 VAL B CA 10
ATOM 13920 C C . VAL B 1 31 ? 4.764 -1.848 -2.338 1.00 0.00 31 VAL B C 10
ATOM 13921 O O . VAL B 1 31 ? 5.407 -1.091 -3.069 1.00 0.00 31 VAL B O 10
ATOM 13934 N N . ASP B 1 32 ? 4.622 -3.155 -2.574 1.00 0.00 32 ASP B N 10
ATOM 13935 C CA . ASP B 1 32 ? 5.179 -3.900 -3.702 1.00 0.00 32 ASP B CA 10
ATOM 13936 C C . ASP B 1 32 ? 4.066 -4.008 -4.735 1.00 0.00 32 ASP B C 10
ATOM 13937 O O . ASP B 1 32 ? 3.052 -4.658 -4.463 1.00 0.00 32 ASP B O 10
ATOM 13946 N N . HIS B 1 33 ? 4.208 -3.360 -5.888 1.00 0.00 33 HIS B N 10
ATOM 13947 C CA . HIS B 1 33 ? 3.191 -3.395 -6.931 1.00 0.00 33 HIS B CA 10
ATOM 13948 C C . HIS B 1 33 ? 3.190 -4.701 -7.714 1.00 0.00 33 HIS B C 10
ATOM 13949 O O . HIS B 1 33 ? 2.148 -5.038 -8.270 1.00 0.00 33 HIS B O 10
ATOM 13963 N N . THR B 1 34 ? 4.285 -5.458 -7.748 1.00 0.00 34 THR B N 10
ATOM 13964 C CA . THR B 1 34 ? 4.364 -6.691 -8.515 1.00 0.00 34 THR B CA 10
ATOM 13965 C C . THR B 1 34 ? 3.447 -7.764 -7.952 1.00 0.00 34 THR B C 10
ATOM 13966 O O . THR B 1 34 ? 2.624 -8.349 -8.664 1.00 0.00 34 THR B O 10
ATOM 13977 N N . ASN B 1 35 ? 3.599 -8.021 -6.654 1.00 0.00 35 ASN B N 10
ATOM 13978 C CA . ASN B 1 35 ? 2.855 -9.052 -5.941 1.00 0.00 35 ASN B CA 10
ATOM 13979 C C . ASN B 1 35 ? 1.691 -8.486 -5.163 1.00 0.00 35 ASN B C 10
ATOM 13980 O O . ASN B 1 35 ? 0.904 -9.262 -4.613 1.00 0.00 35 ASN B O 10
ATOM 13991 N N . LYS B 1 36 ? 1.556 -7.158 -5.163 1.00 0.00 36 LYS B N 10
ATOM 13992 C CA . LYS B 1 36 ? 0.530 -6.416 -4.459 1.00 0.00 36 LYS B CA 10
ATOM 13993 C C . LYS B 1 36 ? 0.629 -6.802 -2.986 1.00 0.00 36 LYS B C 10
ATOM 13994 O O . LYS B 1 36 ? -0.313 -7.372 -2.428 1.00 0.00 36 LYS B O 10
ATOM 14013 N N . ARG B 1 37 ? 1.813 -6.574 -2.400 1.00 0.00 37 ARG B N 10
ATOM 14014 C CA . ARG B 1 37 ? 2.136 -6.879 -1.007 1.00 0.00 37 ARG B CA 10
ATOM 14015 C C . ARG B 1 37 ? 2.518 -5.604 -0.280 1.00 0.00 37 ARG B C 10
ATOM 14016 O O . ARG B 1 37 ? 2.690 -4.549 -0.900 1.00 0.00 37 ARG B O 10
ATOM 14037 N N . ALA B 1 38 ? 2.631 -5.685 1.040 1.00 0.00 38 ALA B N 10
ATOM 14038 C CA . ALA B 1 38 ? 2.960 -4.567 1.900 1.00 0.00 38 ALA B CA 10
ATOM 14039 C C . ALA B 1 38 ? 4.034 -4.966 2.903 1.00 0.00 38 ALA B C 10
ATOM 14040 O O . ALA B 1 38 ? 4.064 -6.113 3.361 1.00 0.00 38 ALA B O 10
ATOM 14047 N N . GLN B 1 39 ? 4.898 -4.010 3.250 1.00 0.00 39 GLN B N 10
ATOM 14048 C CA . GLN B 1 39 ? 5.986 -4.175 4.206 1.00 0.00 39 GLN B CA 10
ATOM 14049 C C . GLN B 1 39 ? 6.155 -2.886 5.015 1.00 0.00 39 GLN B C 10
ATOM 14050 O O . GLN B 1 39 ? 5.640 -1.838 4.614 1.00 0.00 39 GLN B O 10
ATOM 14064 N N . TYR B 1 40 ? 6.928 -2.936 6.099 1.00 0.00 40 TYR B N 10
ATOM 14065 C CA . TYR B 1 40 ? 7.185 -1.791 6.977 1.00 0.00 40 TYR B CA 10
ATOM 14066 C C . TYR B 1 40 ? 8.637 -1.294 6.912 1.00 0.00 40 TYR B C 10
ATOM 14067 O O . TYR B 1 40 ? 9.023 -0.453 7.720 1.00 0.00 40 TYR B O 10
ATOM 14085 N N . ARG B 1 41 ? 9.483 -1.842 6.036 1.00 0.00 41 ARG B N 10
ATOM 14086 C CA . ARG B 1 41 ? 10.889 -1.446 5.900 1.00 0.00 41 ARG B CA 10
ATOM 14087 C C . ARG B 1 41 ? 11.213 -1.177 4.441 1.00 0.00 41 ARG B C 10
ATOM 14088 O O . ARG B 1 41 ? 10.326 -1.320 3.605 1.00 0.00 41 ARG B O 10
ATOM 14109 N N . HIS B 1 42 ? 12.432 -0.733 4.139 1.00 0.00 42 HIS B N 10
ATOM 14110 C CA . HIS B 1 42 ? 12.817 -0.472 2.759 1.00 0.00 42 HIS B CA 10
ATOM 14111 C C . HIS B 1 42 ? 12.958 -1.844 2.076 1.00 0.00 42 HIS B C 10
ATOM 14112 O O . HIS B 1 42 ? 13.517 -2.747 2.706 1.00 0.00 42 HIS B O 10
ATOM 14126 N N . PRO B 1 43 ? 12.553 -2.021 0.810 1.00 0.00 43 PRO B N 10
ATOM 14127 C CA . PRO B 1 43 ? 12.635 -3.304 0.117 1.00 0.00 43 PRO B CA 10
ATOM 14128 C C . PRO B 1 43 ? 14.056 -3.878 -0.008 1.00 0.00 43 PRO B C 10
ATOM 14129 O O . PRO B 1 43 ? 14.371 -4.844 0.693 1.00 0.00 43 PRO B O 10
ATOM 14140 N N . SER B 1 44 ? 14.928 -3.335 -0.871 1.00 0.00 44 SER B N 10
ATOM 14141 C CA . SER B 1 44 ? 16.297 -3.845 -1.006 1.00 0.00 44 SER B CA 10
ATOM 14142 C C . SER B 1 44 ? 17.102 -3.595 0.269 1.00 0.00 44 SER B C 10
ATOM 14143 O O . SER B 1 44 ? 18.082 -4.306 0.505 1.00 0.00 44 SER B O 10
ATOM 14151 N N . GLY B 1 45 ? 16.701 -2.631 1.106 1.00 0.00 45 GLY B N 10
ATOM 14152 C CA . GLY B 1 45 ? 17.443 -2.361 2.323 1.00 0.00 45 GLY B CA 10
ATOM 14153 C C . GLY B 1 45 ? 18.776 -1.697 2.003 1.00 0.00 45 GLY B C 10
ATOM 14154 O O . GLY B 1 45 ? 18.980 -1.185 0.893 1.00 0.00 45 GLY B O 10
ATOM 14158 N N . PRO B 1 46 ? 19.670 -1.648 2.995 1.00 0.00 46 PRO B N 10
ATOM 14159 C CA . PRO B 1 46 ? 20.985 -1.057 2.834 1.00 0.00 46 PRO B CA 10
ATOM 14160 C C . PRO B 1 46 ? 21.809 -1.882 1.842 1.00 0.00 46 PRO B C 10
ATOM 14161 O O . PRO B 1 46 ? 21.604 -3.094 1.707 1.00 0.00 46 PRO B O 10
ATOM 14172 N N . SER B 1 47 ? 22.735 -1.225 1.149 1.00 0.00 47 SER B N 10
ATOM 14173 C CA . SER B 1 47 ? 23.633 -1.820 0.167 1.00 0.00 47 SER B CA 10
ATOM 14174 C C . SER B 1 47 ? 25.044 -1.287 0.440 1.00 0.00 47 SER B C 10
ATOM 14175 O O . SER B 1 47 ? 25.202 -0.358 1.239 1.00 0.00 47 SER B O 10
ATOM 14183 N N . SER B 1 48 ? 26.054 -1.852 -0.217 1.00 0.00 48 SER B N 10
ATOM 14184 C CA . SER B 1 48 ? 27.452 -1.485 -0.075 1.00 0.00 48 SER B CA 10
ATOM 14185 C C . SER B 1 48 ? 28.051 -1.309 -1.470 1.00 0.00 48 SER B C 10
ATOM 14186 O O . SER B 1 48 ? 28.610 -2.251 -2.047 1.00 0.00 48 SER B O 10
ATOM 14194 N N . GLY B 1 49 ? 27.947 -0.090 -2.005 1.00 0.00 49 GLY B N 10
ATOM 14195 C CA . GLY B 1 49 ? 28.448 0.279 -3.322 1.00 0.00 49 GLY B CA 10
ATOM 14196 C C . GLY B 1 49 ? 27.329 0.186 -4.334 1.00 0.00 49 GLY B C 10
ATOM 14197 O O . GLY B 1 49 ? 27.128 1.169 -5.079 1.00 0.00 49 GLY B O 10
ATOM 14201 N N . GLY A 1 1 ? -12.938 -3.034 -12.320 1.00 0.00 1 GLY A N 11
ATOM 14202 C CA . GLY A 1 1 ? -13.154 -1.593 -12.484 1.00 0.00 1 GLY A CA 11
ATOM 14203 C C . GLY A 1 1 ? -12.533 -0.823 -11.335 1.00 0.00 1 GLY A C 11
ATOM 14204 O O . GLY A 1 1 ? -12.985 -0.944 -10.194 1.00 0.00 1 GLY A O 11
ATOM 14208 N N . SER A 1 2 ? -11.479 -0.057 -11.618 1.00 0.00 2 SER A N 11
ATOM 14209 C CA . SER A 1 2 ? -10.768 0.753 -10.643 1.00 0.00 2 SER A CA 11
ATOM 14210 C C . SER A 1 2 ? -11.470 2.107 -10.553 1.00 0.00 2 SER A C 11
ATOM 14211 O O . SER A 1 2 ? -11.129 3.038 -11.290 1.00 0.00 2 SER A O 11
ATOM 14219 N N . SER A 1 3 ? -12.464 2.207 -9.674 1.00 0.00 3 SER A N 11
ATOM 14220 C CA . SER A 1 3 ? -13.254 3.410 -9.448 1.00 0.00 3 SER A CA 11
ATOM 14221 C C . SER A 1 3 ? -13.043 3.926 -8.028 1.00 0.00 3 SER A C 11
ATOM 14222 O O . SER A 1 3 ? -12.892 3.137 -7.084 1.00 0.00 3 SER A O 11
ATOM 14230 N N . GLY A 1 4 ? -13.115 5.242 -7.845 1.00 0.00 4 GLY A N 11
ATOM 14231 C CA . GLY A 1 4 ? -12.939 5.877 -6.553 1.00 0.00 4 GLY A CA 11
ATOM 14232 C C . GLY A 1 4 ? -13.320 7.345 -6.628 1.00 0.00 4 GLY A C 11
ATOM 14233 O O . GLY A 1 4 ? -12.445 8.195 -6.482 1.00 0.00 4 GLY A O 11
ATOM 14237 N N . SER A 1 5 ? -14.592 7.649 -6.892 1.00 0.00 5 SER A N 11
ATOM 14238 C CA . SER A 1 5 ? -15.051 9.030 -6.959 1.00 0.00 5 SER A CA 11
ATOM 14239 C C . SER A 1 5 ? -15.223 9.550 -5.533 1.00 0.00 5 SER A C 11
ATOM 14240 O O . SER A 1 5 ? -16.286 9.361 -4.935 1.00 0.00 5 SER A O 11
ATOM 14248 N N . SER A 1 6 ? -14.156 10.124 -4.982 1.00 0.00 6 SER A N 11
ATOM 14249 C CA . SER A 1 6 ? -14.054 10.706 -3.648 1.00 0.00 6 SER A CA 11
ATOM 14250 C C . SER A 1 6 ? -13.000 11.821 -3.704 1.00 0.00 6 SER A C 11
ATOM 14251 O O . SER A 1 6 ? -12.454 12.089 -4.782 1.00 0.00 6 SER A O 11
ATOM 14259 N N . GLY A 1 7 ? -12.710 12.468 -2.569 1.00 0.00 7 GLY A N 11
ATOM 14260 C CA . GLY A 1 7 ? -11.694 13.511 -2.505 1.00 0.00 7 GLY A CA 11
ATOM 14261 C C . GLY A 1 7 ? -10.307 12.889 -2.724 1.00 0.00 7 GLY A C 11
ATOM 14262 O O . GLY A 1 7 ? -10.193 11.661 -2.787 1.00 0.00 7 GLY A O 11
ATOM 14266 N N . PRO A 1 8 ? -9.223 13.679 -2.777 1.00 0.00 8 PRO A N 11
ATOM 14267 C CA . PRO A 1 8 ? -7.891 13.145 -3.006 1.00 0.00 8 PRO A CA 11
ATOM 14268 C C . PRO A 1 8 ? -7.419 12.278 -1.837 1.00 0.00 8 PRO A C 11
ATOM 14269 O O . PRO A 1 8 ? -7.445 11.042 -1.902 1.00 0.00 8 PRO A O 11
ATOM 14280 N N . LEU A 1 9 ? -7.035 12.927 -0.741 1.00 0.00 9 LEU A N 11
ATOM 14281 C CA . LEU A 1 9 ? -6.536 12.322 0.474 1.00 0.00 9 LEU A CA 11
ATOM 14282 C C . LEU A 1 9 ? -7.438 12.786 1.603 1.00 0.00 9 LEU A C 11
ATOM 14283 O O . LEU A 1 9 ? -7.493 13.975 1.918 1.00 0.00 9 LEU A O 11
ATOM 14299 N N . GLU A 1 10 ? -8.211 11.853 2.149 1.00 0.00 10 GLU A N 11
ATOM 14300 C CA . GLU A 1 10 ? -9.146 12.067 3.247 1.00 0.00 10 GLU A CA 11
ATOM 14301 C C . GLU A 1 10 ? -8.976 10.890 4.222 1.00 0.00 10 GLU A C 11
ATOM 14302 O O . GLU A 1 10 ? -8.240 9.930 3.949 1.00 0.00 10 GLU A O 11
ATOM 14314 N N . ARG A 1 11 ? -9.654 10.943 5.366 1.00 0.00 11 ARG A N 11
ATOM 14315 C CA . ARG A 1 11 ? -9.642 9.915 6.417 1.00 0.00 11 ARG A CA 11
ATOM 14316 C C . ARG A 1 11 ? -11.071 9.454 6.690 1.00 0.00 11 ARG A C 11
ATOM 14317 O O . ARG A 1 11 ? -11.373 8.957 7.773 1.00 0.00 11 ARG A O 11
ATOM 14338 N N . GLU A 1 12 ? -11.980 9.680 5.745 1.00 0.00 12 GLU A N 11
ATOM 14339 C CA . GLU A 1 12 ? -13.386 9.355 5.887 1.00 0.00 12 GLU A CA 11
ATOM 14340 C C . GLU A 1 12 ? -13.831 8.569 4.667 1.00 0.00 12 GLU A C 11
ATOM 14341 O O . GLU A 1 12 ? -13.302 8.777 3.574 1.00 0.00 12 GLU A O 11
ATOM 14353 N N . GLY A 1 13 ? -14.831 7.711 4.846 1.00 0.00 13 GLY A N 11
ATOM 14354 C CA . GLY A 1 13 ? -15.391 6.856 3.816 1.00 0.00 13 GLY A CA 11
ATOM 14355 C C . GLY A 1 13 ? -15.027 5.427 4.179 1.00 0.00 13 GLY A C 11
ATOM 14356 O O . GLY A 1 13 ? -15.872 4.678 4.675 1.00 0.00 13 GLY A O 11
ATOM 14360 N N . LEU A 1 14 ? -13.759 5.071 3.976 1.00 0.00 14 LEU A N 11
ATOM 14361 C CA . LEU A 1 14 ? -13.194 3.753 4.266 1.00 0.00 14 LEU A CA 11
ATOM 14362 C C . LEU A 1 14 ? -13.265 3.397 5.754 1.00 0.00 14 LEU A C 11
ATOM 14363 O O . LEU A 1 14 ? -13.397 4.295 6.590 1.00 0.00 14 LEU A O 11
ATOM 14379 N N . PRO A 1 15 ? -13.152 2.098 6.089 1.00 0.00 15 PRO A N 11
ATOM 14380 C CA . PRO A 1 15 ? -13.175 1.628 7.467 1.00 0.00 15 PRO A CA 11
ATOM 14381 C C . PRO A 1 15 ? -11.869 1.991 8.188 1.00 0.00 15 PRO A C 11
ATOM 14382 O O . PRO A 1 15 ? -10.843 2.201 7.533 1.00 0.00 15 PRO A O 11
ATOM 14393 N N . PRO A 1 16 ? -11.886 2.015 9.530 1.00 0.00 16 PRO A N 11
ATOM 14394 C CA . PRO A 1 16 ? -10.719 2.327 10.327 1.00 0.00 16 PRO A CA 11
ATOM 14395 C C . PRO A 1 16 ? -9.743 1.170 10.161 1.00 0.00 16 PRO A C 11
ATOM 14396 O O . PRO A 1 16 ? -10.078 0.032 10.514 1.00 0.00 16 PRO A O 11
ATOM 14407 N N . GLY A 1 17 ? -8.568 1.449 9.605 1.00 0.00 17 GLY A N 11
ATOM 14408 C CA . GLY A 1 17 ? -7.506 0.488 9.358 1.00 0.00 17 GLY A CA 11
ATOM 14409 C C . GLY A 1 17 ? -7.143 0.396 7.879 1.00 0.00 17 GLY A C 11
ATOM 14410 O O . GLY A 1 17 ? -6.057 -0.083 7.566 1.00 0.00 17 GLY A O 11
ATOM 14414 N N . TRP A 1 18 ? -8.015 0.807 6.955 1.00 0.00 18 TRP A N 11
ATOM 14415 C CA . TRP A 1 18 ? -7.709 0.745 5.529 1.00 0.00 18 TRP A CA 11
ATOM 14416 C C . TRP A 1 18 ? -7.067 2.049 5.077 1.00 0.00 18 TRP A C 11
ATOM 14417 O O . TRP A 1 18 ? -7.276 3.099 5.682 1.00 0.00 18 TRP A O 11
ATOM 14438 N N . GLU A 1 19 ? -6.323 2.006 3.971 1.00 0.00 19 GLU A N 11
ATOM 14439 C CA . GLU A 1 19 ? -5.647 3.175 3.423 1.00 0.00 19 GLU A CA 11
ATOM 14440 C C . GLU A 1 19 ? -5.863 3.224 1.913 1.00 0.00 19 GLU A C 11
ATOM 14441 O O . GLU A 1 19 ? -5.982 2.179 1.263 1.00 0.00 19 GLU A O 11
ATOM 14453 N N . ARG A 1 20 ? -5.983 4.429 1.358 1.00 0.00 20 ARG A N 11
ATOM 14454 C CA . ARG A 1 20 ? -6.167 4.686 -0.065 1.00 0.00 20 ARG A CA 11
ATOM 14455 C C . ARG A 1 20 ? -4.952 5.498 -0.467 1.00 0.00 20 ARG A C 11
ATOM 14456 O O . ARG A 1 20 ? -4.638 6.480 0.201 1.00 0.00 20 ARG A O 11
ATOM 14477 N N . VAL A 1 21 ? -4.293 5.092 -1.541 1.00 0.00 21 VAL A N 11
ATOM 14478 C CA . VAL A 1 21 ? -3.103 5.760 -2.049 1.00 0.00 21 VAL A CA 11
ATOM 14479 C C . VAL A 1 21 ? -3.384 6.218 -3.479 1.00 0.00 21 VAL A C 11
ATOM 14480 O O . VAL A 1 21 ? -4.029 5.490 -4.241 1.00 0.00 21 VAL A O 11
ATOM 14493 N N . GLU A 1 22 ? -2.928 7.419 -3.825 1.00 0.00 22 GLU A N 11
ATOM 14494 C CA . GLU A 1 22 ? -3.046 8.048 -5.131 1.00 0.00 22 GLU A CA 11
ATOM 14495 C C . GLU A 1 22 ? -1.626 8.230 -5.662 1.00 0.00 22 GLU A C 11
ATOM 14496 O O . GLU A 1 22 ? -0.710 8.546 -4.898 1.00 0.00 22 GLU A O 11
ATOM 14508 N N . SER A 1 23 ? -1.428 7.999 -6.957 1.00 0.00 23 SER A N 11
ATOM 14509 C CA . SER A 1 23 ? -0.138 8.123 -7.625 1.00 0.00 23 SER A CA 11
ATOM 14510 C C . SER A 1 23 ? -0.385 8.288 -9.120 1.00 0.00 23 SER A C 11
ATOM 14511 O O . SER A 1 23 ? -1.361 7.741 -9.623 1.00 0.00 23 SER A O 11
ATOM 14519 N N . SER A 1 24 ? 0.482 8.971 -9.860 1.00 0.00 24 SER A N 11
ATOM 14520 C CA . SER A 1 24 ? 0.289 9.108 -11.299 1.00 0.00 24 SER A CA 11
ATOM 14521 C C . SER A 1 24 ? 0.625 7.789 -12.011 1.00 0.00 24 SER A C 11
ATOM 14522 O O . SER A 1 24 ? 0.090 7.502 -13.080 1.00 0.00 24 SER A O 11
ATOM 14530 N N . GLU A 1 25 ? 1.459 6.947 -11.397 1.00 0.00 25 GLU A N 11
ATOM 14531 C CA . GLU A 1 25 ? 1.892 5.670 -11.947 1.00 0.00 25 GLU A CA 11
ATOM 14532 C C . GLU A 1 25 ? 0.870 4.542 -11.766 1.00 0.00 25 GLU A C 11
ATOM 14533 O O . GLU A 1 25 ? 0.676 3.723 -12.665 1.00 0.00 25 GLU A O 11
ATOM 14545 N N . PHE A 1 26 ? 0.203 4.501 -10.606 1.00 0.00 26 PHE A N 11
ATOM 14546 C CA . PHE A 1 26 ? -0.774 3.467 -10.246 1.00 0.00 26 PHE A CA 11
ATOM 14547 C C . PHE A 1 26 ? -2.216 3.975 -10.212 1.00 0.00 26 PHE A C 11
ATOM 14548 O O . PHE A 1 26 ? -3.160 3.185 -10.115 1.00 0.00 26 PHE A O 11
ATOM 14565 N N . GLY A 1 27 ? -2.403 5.286 -10.316 1.00 0.00 27 GLY A N 11
ATOM 14566 C CA . GLY A 1 27 ? -3.676 5.974 -10.323 1.00 0.00 27 GLY A CA 11
ATOM 14567 C C . GLY A 1 27 ? -4.211 6.085 -8.907 1.00 0.00 27 GLY A C 11
ATOM 14568 O O . GLY A 1 27 ? -3.963 7.066 -8.204 1.00 0.00 27 GLY A O 11
ATOM 14572 N N . THR A 1 28 ? -4.962 5.085 -8.464 1.00 0.00 28 THR A N 11
ATOM 14573 C CA . THR A 1 28 ? -5.537 5.054 -7.124 1.00 0.00 28 THR A CA 11
ATOM 14574 C C . THR A 1 28 ? -5.721 3.590 -6.734 1.00 0.00 28 THR A C 11
ATOM 14575 O O . THR A 1 28 ? -6.395 2.855 -7.469 1.00 0.00 28 THR A O 11
ATOM 14586 N N . TYR A 1 29 ? -5.078 3.137 -5.654 1.00 0.00 29 TYR A N 11
ATOM 14587 C CA . TYR A 1 29 ? -5.173 1.757 -5.162 1.00 0.00 29 TYR A CA 11
ATOM 14588 C C . TYR A 1 29 ? -5.500 1.746 -3.665 1.00 0.00 29 TYR A C 11
ATOM 14589 O O . TYR A 1 29 ? -5.390 2.783 -3.004 1.00 0.00 29 TYR A O 11
ATOM 14607 N N . TYR A 1 30 ? -5.860 0.584 -3.107 1.00 0.00 30 TYR A N 11
ATOM 14608 C CA . TYR A 1 30 ? -6.236 0.425 -1.709 1.00 0.00 30 TYR A CA 11
ATOM 14609 C C . TYR A 1 30 ? -5.376 -0.660 -1.065 1.00 0.00 30 TYR A C 11
ATOM 14610 O O . TYR A 1 30 ? -5.165 -1.709 -1.686 1.00 0.00 30 TYR A O 11
ATOM 14628 N N . VAL A 1 31 ? -4.934 -0.452 0.177 1.00 0.00 31 VAL A N 11
ATOM 14629 C CA . VAL A 1 31 ? -4.098 -1.403 0.922 1.00 0.00 31 VAL A CA 11
ATOM 14630 C C . VAL A 1 31 ? -4.787 -1.796 2.228 1.00 0.00 31 VAL A C 11
ATOM 14631 O O . VAL A 1 31 ? -5.266 -0.950 2.987 1.00 0.00 31 VAL A O 11
ATOM 14644 N N . ASP A 1 32 ? -4.815 -3.107 2.456 1.00 0.00 32 ASP A N 11
ATOM 14645 C CA . ASP A 1 32 ? -5.376 -3.784 3.611 1.00 0.00 32 ASP A CA 11
ATOM 14646 C C . ASP A 1 32 ? -4.288 -3.951 4.658 1.00 0.00 32 ASP A C 11
ATOM 14647 O O . ASP A 1 32 ? -3.257 -4.562 4.372 1.00 0.00 32 ASP A O 11
ATOM 14656 N N . HIS A 1 33 ? -4.483 -3.424 5.863 1.00 0.00 33 HIS A N 11
ATOM 14657 C CA . HIS A 1 33 ? -3.499 -3.562 6.928 1.00 0.00 33 HIS A CA 11
ATOM 14658 C C . HIS A 1 33 ? -3.678 -4.864 7.707 1.00 0.00 33 HIS A C 11
ATOM 14659 O O . HIS A 1 33 ? -2.793 -5.197 8.500 1.00 0.00 33 HIS A O 11
ATOM 14673 N N . THR A 1 34 ? -4.764 -5.613 7.506 1.00 0.00 34 THR A N 11
ATOM 14674 C CA . THR A 1 34 ? -5.009 -6.864 8.205 1.00 0.00 34 THR A CA 11
ATOM 14675 C C . THR A 1 34 ? -4.081 -7.953 7.669 1.00 0.00 34 THR A C 11
ATOM 14676 O O . THR A 1 34 ? -3.446 -8.667 8.445 1.00 0.00 34 THR A O 11
ATOM 14687 N N . ASN A 1 35 ? -3.927 -8.026 6.345 1.00 0.00 35 ASN A N 11
ATOM 14688 C CA . ASN A 1 35 ? -3.122 -9.025 5.651 1.00 0.00 35 ASN A CA 11
ATOM 14689 C C . ASN A 1 35 ? -2.000 -8.407 4.812 1.00 0.00 35 ASN A C 11
ATOM 14690 O O . ASN A 1 35 ? -1.283 -9.137 4.135 1.00 0.00 35 ASN A O 11
ATOM 14701 N N . LYS A 1 36 ? -1.824 -7.077 4.835 1.00 0.00 36 LYS A N 11
ATOM 14702 C CA . LYS A 1 36 ? -0.802 -6.349 4.069 1.00 0.00 36 LYS A CA 11
ATOM 14703 C C . LYS A 1 36 ? -0.929 -6.641 2.568 1.00 0.00 36 LYS A C 11
ATOM 14704 O O . LYS A 1 36 ? 0.072 -6.859 1.879 1.00 0.00 36 LYS A O 11
ATOM 14723 N N . ARG A 1 37 ? -2.149 -6.600 2.025 1.00 0.00 37 ARG A N 11
ATOM 14724 C CA . ARG A 1 37 ? -2.439 -6.889 0.613 1.00 0.00 37 ARG A CA 11
ATOM 14725 C C . ARG A 1 37 ? -3.011 -5.670 -0.097 1.00 0.00 37 ARG A C 11
ATOM 14726 O O . ARG A 1 37 ? -3.850 -4.968 0.471 1.00 0.00 37 ARG A O 11
ATOM 14747 N N . ALA A 1 38 ? -2.576 -5.418 -1.331 1.00 0.00 38 ALA A N 11
ATOM 14748 C CA . ALA A 1 38 ? -3.043 -4.292 -2.126 1.00 0.00 38 ALA A CA 11
ATOM 14749 C C . ALA A 1 38 ? -4.115 -4.798 -3.090 1.00 0.00 38 ALA A C 11
ATOM 14750 O O . ALA A 1 38 ? -4.098 -5.960 -3.510 1.00 0.00 38 ALA A O 11
ATOM 14757 N N . GLN A 1 39 ? -5.051 -3.933 -3.465 1.00 0.00 39 GLN A N 11
ATOM 14758 C CA . GLN A 1 39 ? -6.121 -4.269 -4.388 1.00 0.00 39 GLN A CA 11
ATOM 14759 C C . GLN A 1 39 ? -6.582 -3.029 -5.144 1.00 0.00 39 GLN A C 11
ATOM 14760 O O . GLN A 1 39 ? -6.341 -1.888 -4.747 1.00 0.00 39 GLN A O 11
ATOM 14774 N N . TYR A 1 40 ? -7.323 -3.285 -6.217 1.00 0.00 40 TYR A N 11
ATOM 14775 C CA . TYR A 1 40 ? -7.880 -2.294 -7.121 1.00 0.00 40 TYR A CA 11
ATOM 14776 C C . TYR A 1 40 ? -9.397 -2.171 -6.942 1.00 0.00 40 TYR A C 11
ATOM 14777 O O . TYR A 1 40 ? -10.120 -1.877 -7.898 1.00 0.00 40 TYR A O 11
ATOM 14795 N N . ARG A 1 41 ? -9.914 -2.490 -5.751 1.00 0.00 41 ARG A N 11
ATOM 14796 C CA . ARG A 1 41 ? -11.337 -2.433 -5.427 1.00 0.00 41 ARG A CA 11
ATOM 14797 C C . ARG A 1 41 ? -11.474 -1.901 -4.023 1.00 0.00 41 ARG A C 11
ATOM 14798 O O . ARG A 1 41 ? -10.527 -1.925 -3.236 1.00 0.00 41 ARG A O 11
ATOM 14819 N N . HIS A 1 42 ? -12.670 -1.431 -3.746 1.00 0.00 42 HIS A N 11
ATOM 14820 C CA . HIS A 1 42 ? -13.014 -0.882 -2.440 1.00 0.00 42 HIS A CA 11
ATOM 14821 C C . HIS A 1 42 ? -13.166 -2.060 -1.467 1.00 0.00 42 HIS A C 11
ATOM 14822 O O . HIS A 1 42 ? -13.678 -3.107 -1.889 1.00 0.00 42 HIS A O 11
ATOM 14836 N N . PRO A 1 43 ? -12.727 -1.949 -0.205 1.00 0.00 43 PRO A N 11
ATOM 14837 C CA . PRO A 1 43 ? -12.841 -3.035 0.761 1.00 0.00 43 PRO A CA 11
ATOM 14838 C C . PRO A 1 43 ? -14.280 -3.267 1.209 1.00 0.00 43 PRO A C 11
ATOM 14839 O O . PRO A 1 43 ? -15.133 -2.390 1.052 1.00 0.00 43 PRO A O 11
ATOM 14850 N N . SER A 1 44 ? -14.537 -4.424 1.823 1.00 0.00 44 SER A N 11
ATOM 14851 C CA . SER A 1 44 ? -15.867 -4.802 2.304 1.00 0.00 44 SER A CA 11
ATOM 14852 C C . SER A 1 44 ? -15.820 -5.380 3.720 1.00 0.00 44 SER A C 11
ATOM 14853 O O . SER A 1 44 ? -16.593 -4.962 4.580 1.00 0.00 44 SER A O 11
ATOM 14861 N N . GLY A 1 45 ? -14.902 -6.315 3.991 1.00 0.00 45 GLY A N 11
ATOM 14862 C CA . GLY A 1 45 ? -14.773 -6.943 5.303 1.00 0.00 45 GLY A CA 11
ATOM 14863 C C . GLY A 1 45 ? -15.998 -7.798 5.665 1.00 0.00 45 GLY A C 11
ATOM 14864 O O . GLY A 1 45 ? -16.965 -7.859 4.896 1.00 0.00 45 GLY A O 11
ATOM 14868 N N . PRO A 1 46 ? -15.966 -8.515 6.799 1.00 0.00 46 PRO A N 11
ATOM 14869 C CA . PRO A 1 46 ? -17.075 -9.347 7.245 1.00 0.00 46 PRO A CA 11
ATOM 14870 C C . PRO A 1 46 ? -18.182 -8.476 7.852 1.00 0.00 46 PRO A C 11
ATOM 14871 O O . PRO A 1 46 ? -18.057 -7.254 7.964 1.00 0.00 46 PRO A O 11
AT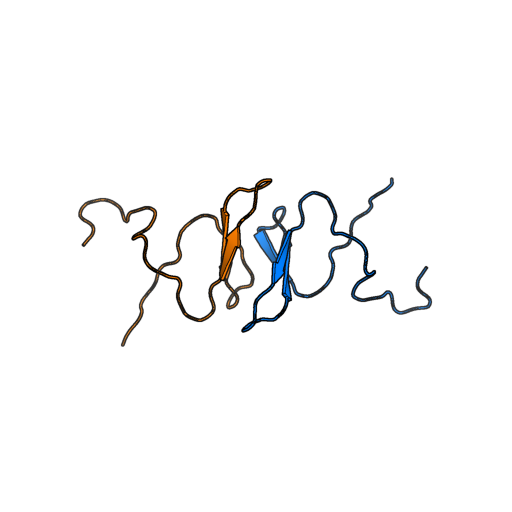OM 14882 N N . SER A 1 47 ? -19.273 -9.114 8.258 1.00 0.00 47 SER A N 11
ATOM 14883 C CA . SER A 1 47 ? -20.429 -8.498 8.882 1.00 0.00 47 SER A CA 11
ATOM 14884 C C . SER A 1 47 ? -20.893 -9.448 9.990 1.00 0.00 47 SER A C 11
ATOM 14885 O O . SER A 1 47 ? -20.544 -10.638 9.999 1.00 0.00 47 SER A O 11
ATOM 14893 N N . SER A 1 48 ? -21.651 -8.950 10.962 1.00 0.00 48 SER A N 11
ATOM 14894 C CA . SER A 1 48 ? -22.169 -9.749 12.077 1.00 0.00 48 SER A CA 11
ATOM 14895 C C . SER A 1 48 ? -23.572 -9.294 12.504 1.00 0.00 48 SER A C 11
ATOM 14896 O O . SER A 1 48 ? -24.139 -9.836 13.456 1.00 0.00 48 SER A O 11
ATOM 14904 N N . GLY A 1 49 ? -24.137 -8.322 11.793 1.00 0.00 49 GLY A N 11
ATOM 14905 C CA . GLY A 1 49 ? -25.434 -7.718 11.974 1.00 0.00 49 GLY A CA 11
ATOM 14906 C C . GLY A 1 49 ? -25.578 -6.717 10.846 1.00 0.00 49 GLY A C 11
ATOM 14907 O O . GLY A 1 49 ? -24.839 -6.830 9.834 1.00 0.00 49 GLY A O 11
ATOM 14911 N N . GLY B 1 1 ? 11.069 -2.034 13.176 1.00 0.00 1 GLY B N 11
ATOM 14912 C CA . GLY B 1 1 ? 11.996 -0.900 13.211 1.00 0.00 1 GLY B CA 11
ATOM 14913 C C . GLY B 1 1 ? 11.870 -0.092 11.939 1.00 0.00 1 GLY B C 11
ATOM 14914 O O . GLY B 1 1 ? 12.669 -0.288 11.024 1.00 0.00 1 GLY B O 11
ATOM 14918 N N . SER B 1 2 ? 10.880 0.795 11.840 1.00 0.00 2 SER B N 11
ATOM 14919 C CA . SER B 1 2 ? 10.680 1.621 10.656 1.00 0.00 2 SER B CA 11
ATOM 14920 C C . SER B 1 2 ? 11.661 2.795 10.647 1.00 0.00 2 SER B C 11
ATOM 14921 O O . SER B 1 2 ? 11.975 3.354 11.704 1.00 0.00 2 SER B O 11
ATOM 14929 N N . SER B 1 3 ? 12.154 3.176 9.471 1.00 0.00 3 SER B N 11
ATOM 14930 C CA . SER B 1 3 ? 13.078 4.289 9.279 1.00 0.00 3 SER B CA 11
ATOM 14931 C C . SER B 1 3 ? 13.183 4.625 7.791 1.00 0.00 3 SER B C 11
ATOM 14932 O O . SER B 1 3 ? 12.680 3.893 6.937 1.00 0.00 3 SER B O 11
ATOM 14940 N N . GLY B 1 4 ? 13.866 5.724 7.481 1.00 0.00 4 GLY B N 11
ATOM 14941 C CA . GLY B 1 4 ? 14.072 6.222 6.134 1.00 0.00 4 GLY B CA 11
ATOM 14942 C C . GLY B 1 4 ? 14.023 7.729 6.246 1.00 0.00 4 GLY B C 11
ATOM 14943 O O . GLY B 1 4 ? 12.948 8.309 6.125 1.00 0.00 4 GLY B O 11
ATOM 14947 N N . SER B 1 5 ? 15.150 8.351 6.594 1.00 0.00 5 SER B N 11
ATOM 14948 C CA . SER B 1 5 ? 15.286 9.792 6.755 1.00 0.00 5 SER B CA 11
ATOM 14949 C C . SER B 1 5 ? 15.072 10.440 5.385 1.00 0.00 5 SER B C 11
ATOM 14950 O O . SER B 1 5 ? 16.018 10.658 4.620 1.00 0.00 5 SER B O 11
ATOM 14958 N N . SER B 1 6 ? 13.812 10.736 5.092 1.00 0.00 6 SER B N 11
ATOM 14959 C CA . SER B 1 6 ? 13.316 11.301 3.854 1.00 0.00 6 SER B CA 11
ATOM 14960 C C . SER B 1 6 ? 12.223 12.338 4.102 1.00 0.00 6 SER B C 11
ATOM 14961 O O . SER B 1 6 ? 11.804 12.547 5.248 1.00 0.00 6 SER B O 11
ATOM 14969 N N . GLY B 1 7 ? 11.790 13.006 3.031 1.00 0.00 7 GLY B N 11
ATOM 14970 C CA . GLY B 1 7 ? 10.729 13.998 3.104 1.00 0.00 7 GLY B CA 11
ATOM 14971 C C . GLY B 1 7 ? 9.377 13.290 3.237 1.00 0.00 7 GLY B C 11
ATOM 14972 O O . GLY B 1 7 ? 9.311 12.058 3.119 1.00 0.00 7 GLY B O 11
ATOM 14976 N N . PRO B 1 8 ? 8.283 14.028 3.474 1.00 0.00 8 PRO B N 11
ATOM 14977 C CA . PRO B 1 8 ? 6.969 13.440 3.632 1.00 0.00 8 PRO B CA 11
ATOM 14978 C C . PRO B 1 8 ? 6.446 12.757 2.365 1.00 0.00 8 PRO B C 11
ATOM 14979 O O . PRO B 1 8 ? 6.288 11.534 2.369 1.00 0.00 8 PRO B O 11
ATOM 14990 N N . LEU B 1 9 ? 6.168 13.508 1.294 1.00 0.00 9 LEU B N 11
ATOM 14991 C CA . LEU B 1 9 ? 5.641 12.980 0.039 1.00 0.00 9 LEU B CA 11
ATOM 14992 C C . LEU B 1 9 ? 6.415 13.554 -1.149 1.00 0.00 9 LEU B C 11
ATOM 14993 O O . LEU B 1 9 ? 6.193 14.698 -1.556 1.00 0.00 9 LEU B O 11
ATOM 15009 N N . GLU B 1 10 ? 7.305 12.747 -1.711 1.00 0.00 10 GLU B N 11
ATOM 15010 C CA . GLU B 1 10 ? 8.171 13.016 -2.854 1.00 0.00 10 GLU B CA 11
ATOM 15011 C C . GLU B 1 10 ? 8.119 11.791 -3.785 1.00 0.00 10 GLU B C 11
ATOM 15012 O O . GLU B 1 10 ? 7.445 10.799 -3.474 1.00 0.00 10 GLU B O 11
ATOM 15024 N N . ARG B 1 11 ? 8.807 11.850 -4.932 1.00 0.00 11 ARG B N 11
ATOM 15025 C CA . ARG B 1 11 ? 8.862 10.782 -5.935 1.00 0.00 11 ARG B CA 11
ATOM 15026 C C . ARG B 1 11 ? 10.276 10.235 -6.107 1.00 0.00 11 ARG B C 11
ATOM 15027 O O . ARG B 1 11 ? 10.521 9.482 -7.056 1.00 0.00 11 ARG B O 11
ATOM 15048 N N . GLU B 1 12 ? 11.222 10.602 -5.246 1.00 0.00 12 GLU B N 11
ATOM 15049 C CA . GLU B 1 12 ? 12.607 10.157 -5.321 1.00 0.00 12 GLU B CA 11
ATOM 15050 C C . GLU B 1 12 ? 13.010 9.407 -4.054 1.00 0.00 12 GLU B C 11
ATOM 15051 O O . GLU B 1 12 ? 12.629 9.809 -2.951 1.00 0.00 12 GLU B O 11
ATOM 15063 N N . GLY B 1 13 ? 13.801 8.342 -4.213 1.00 0.00 13 GLY B N 11
ATOM 15064 C CA . GLY B 1 13 ? 14.307 7.496 -3.141 1.00 0.00 13 GLY B CA 11
ATOM 15065 C C . GLY B 1 13 ? 13.902 6.024 -3.254 1.00 0.00 13 GLY B C 11
ATOM 15066 O O . GLY B 1 13 ? 14.323 5.229 -2.412 1.00 0.00 13 GLY B O 11
ATOM 15070 N N . LEU B 1 14 ? 13.085 5.624 -4.230 1.00 0.00 14 LEU B N 11
ATOM 15071 C CA . LEU B 1 14 ? 12.635 4.246 -4.436 1.00 0.00 14 LEU B CA 11
ATOM 15072 C C . LEU B 1 14 ? 12.756 3.871 -5.911 1.00 0.00 14 LEU B C 11
ATOM 15073 O O . LEU B 1 14 ? 12.796 4.756 -6.768 1.00 0.00 14 LEU B O 11
ATOM 15089 N N . PRO B 1 15 ? 12.845 2.571 -6.241 1.00 0.00 15 PRO B N 11
ATOM 15090 C CA . PRO B 1 15 ? 12.926 2.150 -7.629 1.00 0.00 15 PRO B CA 11
ATOM 15091 C C . PRO B 1 15 ? 11.577 2.363 -8.332 1.00 0.00 15 PRO B C 11
ATOM 15092 O O . PRO B 1 15 ? 10.534 2.403 -7.674 1.00 0.00 15 PRO B O 11
ATOM 15103 N N . PRO B 1 16 ? 11.584 2.472 -9.668 1.00 0.00 16 PRO B N 11
ATOM 15104 C CA . PRO B 1 16 ? 10.372 2.651 -10.445 1.00 0.00 16 PRO B CA 11
ATOM 15105 C C . PRO B 1 16 ? 9.567 1.367 -10.286 1.00 0.00 16 PRO B C 11
ATOM 15106 O O . PRO B 1 16 ? 10.093 0.266 -10.493 1.00 0.00 16 PRO B O 11
ATOM 15117 N N . GLY B 1 17 ? 8.322 1.510 -9.850 1.00 0.00 17 GLY B N 11
ATOM 15118 C CA . GLY B 1 17 ? 7.381 0.431 -9.596 1.00 0.00 17 GLY B CA 11
ATOM 15119 C C . GLY B 1 17 ? 7.092 0.306 -8.103 1.00 0.00 17 GLY B C 11
ATOM 15120 O O . GLY B 1 17 ? 6.162 -0.411 -7.735 1.00 0.00 17 GLY B O 11
ATOM 15124 N N . TRP B 1 18 ? 7.851 0.989 -7.238 1.00 0.00 18 TRP B N 11
ATOM 15125 C CA . TRP B 1 18 ? 7.667 0.980 -5.791 1.00 0.00 18 TRP B CA 11
ATOM 15126 C C . TRP B 1 18 ? 7.222 2.352 -5.324 1.00 0.00 18 TRP B C 11
ATOM 15127 O O . TRP B 1 18 ? 7.673 3.363 -5.858 1.00 0.00 18 TRP B O 11
ATOM 15148 N N . GLU B 1 19 ? 6.432 2.367 -4.252 1.00 0.00 19 GLU B N 11
ATOM 15149 C CA . GLU B 1 19 ? 5.907 3.589 -3.663 1.00 0.00 19 GLU B CA 11
ATOM 15150 C C . GLU B 1 19 ? 5.959 3.492 -2.136 1.00 0.00 19 GLU B C 11
ATOM 15151 O O . GLU B 1 19 ? 5.947 2.388 -1.570 1.00 0.00 19 GLU B O 11
ATOM 15163 N N . ARG B 1 20 ? 5.997 4.641 -1.461 1.00 0.00 20 ARG B N 11
ATOM 15164 C CA . ARG B 1 20 ? 6.025 4.775 -0.012 1.00 0.00 20 ARG B CA 11
ATOM 15165 C C . ARG B 1 20 ? 4.754 5.481 0.425 1.00 0.00 20 ARG B C 11
ATOM 15166 O O . ARG B 1 20 ? 4.327 6.454 -0.198 1.00 0.00 20 ARG B O 11
ATOM 15187 N N . VAL B 1 21 ? 4.179 4.998 1.518 1.00 0.00 21 VAL B N 11
ATOM 15188 C CA . VAL B 1 21 ? 2.983 5.563 2.116 1.00 0.00 21 VAL B CA 11
ATOM 15189 C C . VAL B 1 21 ? 3.402 6.059 3.504 1.00 0.00 21 VAL B C 11
ATOM 15190 O O . VAL B 1 21 ? 4.192 5.382 4.167 1.00 0.00 21 VAL B O 11
ATOM 15203 N N . GLU B 1 22 ? 2.920 7.222 3.946 1.00 0.00 22 GLU B N 11
ATOM 15204 C CA . GLU B 1 22 ? 3.209 7.781 5.264 1.00 0.00 22 GLU B CA 11
ATOM 15205 C C . GLU B 1 22 ? 1.852 8.170 5.863 1.00 0.00 22 GLU B C 11
ATOM 15206 O O . GLU B 1 22 ? 1.030 8.779 5.172 1.00 0.00 22 GLU B O 11
ATOM 15218 N N . SER B 1 23 ? 1.611 7.803 7.125 1.00 0.00 23 SER B N 11
ATOM 15219 C CA . SER B 1 23 ? 0.352 8.011 7.827 1.00 0.00 23 SER B CA 11
ATOM 15220 C C . SER B 1 23 ? 0.516 8.219 9.338 1.00 0.00 23 SER B C 11
ATOM 15221 O O . SER B 1 23 ? 1.582 7.967 9.902 1.00 0.00 23 SER B O 11
ATOM 15229 N N . SER B 1 24 ? -0.567 8.577 10.027 1.00 0.00 24 SER B N 11
ATOM 15230 C CA . SER B 1 24 ? -0.593 8.804 11.466 1.00 0.00 24 SER B CA 11
ATOM 15231 C C . SER B 1 24 ? -0.796 7.532 12.291 1.00 0.00 24 SER B C 11
ATOM 15232 O O . SER B 1 24 ? -0.260 7.447 13.396 1.00 0.00 24 SER B O 11
ATOM 15240 N N . GLU B 1 25 ? -1.540 6.539 11.797 1.00 0.00 25 GLU B N 11
ATOM 15241 C CA . GLU B 1 25 ? -1.830 5.288 12.505 1.00 0.00 25 GLU B CA 11
ATOM 15242 C C . GLU B 1 25 ? -0.953 4.121 12.028 1.00 0.00 25 GLU B C 11
ATOM 15243 O O . GLU B 1 25 ? -0.871 3.089 12.700 1.00 0.00 25 GLU B O 11
ATOM 15255 N N . PHE B 1 26 ? -0.241 4.290 10.909 1.00 0.00 26 PHE B N 11
ATOM 15256 C CA . PHE B 1 26 ? 0.650 3.274 10.333 1.00 0.00 26 PHE B CA 11
ATOM 15257 C C . PHE B 1 26 ? 2.102 3.745 10.317 1.00 0.00 26 PHE B C 11
ATOM 15258 O O . PHE B 1 26 ? 3.015 2.920 10.302 1.00 0.00 26 PHE B O 11
ATOM 15275 N N . GLY B 1 27 ? 2.321 5.059 10.385 1.00 0.00 27 GLY B N 11
ATOM 15276 C CA . GLY B 1 27 ? 3.638 5.663 10.399 1.00 0.00 27 GLY B CA 11
ATOM 15277 C C . GLY B 1 27 ? 4.137 5.720 8.975 1.00 0.00 27 GLY B C 11
ATOM 15278 O O . GLY B 1 27 ? 3.895 6.697 8.268 1.00 0.00 27 GLY B O 11
ATOM 15282 N N . THR B 1 28 ? 4.827 4.690 8.506 1.00 0.00 28 THR B N 11
ATOM 15283 C CA . THR B 1 28 ? 5.335 4.658 7.138 1.00 0.00 28 THR B CA 11
ATOM 15284 C C . THR B 1 28 ? 5.556 3.216 6.702 1.00 0.00 28 THR B C 11
ATOM 15285 O O . THR B 1 28 ? 6.188 2.441 7.433 1.00 0.00 28 THR B O 11
ATOM 15296 N N . TYR B 1 29 ? 5.022 2.840 5.541 1.00 0.00 29 TYR B N 11
ATOM 15297 C CA . TYR B 1 29 ? 5.179 1.510 4.970 1.00 0.00 29 TYR B CA 11
ATOM 15298 C C . TYR B 1 29 ? 5.423 1.650 3.467 1.00 0.00 29 TYR B C 11
ATOM 15299 O O . TYR B 1 29 ? 5.370 2.747 2.908 1.00 0.00 29 TYR B O 11
ATOM 15317 N N . TYR B 1 30 ? 5.696 0.534 2.802 1.00 0.00 30 TYR B N 11
ATOM 15318 C CA . TYR B 1 30 ? 5.987 0.480 1.383 1.00 0.00 30 TYR B CA 11
ATOM 15319 C C . TYR B 1 30 ? 5.121 -0.600 0.763 1.00 0.00 30 TYR B C 11
ATOM 15320 O O . TYR B 1 30 ? 4.914 -1.650 1.383 1.00 0.00 30 TYR B O 11
ATOM 15338 N N . VAL B 1 31 ? 4.642 -0.368 -0.453 1.00 0.00 31 VAL B N 11
ATOM 15339 C CA . VAL B 1 31 ? 3.816 -1.335 -1.167 1.00 0.00 31 VAL B CA 11
ATOM 15340 C C . VAL B 1 31 ? 4.530 -1.721 -2.450 1.00 0.00 31 VAL B C 11
ATOM 15341 O O . VAL B 1 31 ? 5.021 -0.867 -3.186 1.00 0.00 31 VAL B O 11
ATOM 15354 N N . ASP B 1 32 ? 4.598 -3.026 -2.674 1.00 0.00 32 ASP B N 11
ATOM 15355 C CA . ASP B 1 32 ? 5.198 -3.640 -3.837 1.00 0.00 32 ASP B CA 11
ATOM 15356 C C . ASP B 1 32 ? 4.084 -3.831 -4.841 1.00 0.00 32 ASP B C 11
ATOM 15357 O O . ASP B 1 32 ? 3.188 -4.655 -4.615 1.00 0.00 32 ASP B O 11
ATOM 15366 N N . HIS B 1 33 ? 4.087 -3.065 -5.924 1.00 0.00 33 HIS B N 11
ATOM 15367 C CA . HIS B 1 33 ? 3.046 -3.245 -6.919 1.00 0.00 33 HIS B CA 11
ATOM 15368 C C . HIS B 1 33 ? 3.292 -4.523 -7.736 1.00 0.00 33 HIS B C 11
ATOM 15369 O O . HIS B 1 33 ? 2.369 -4.972 -8.407 1.00 0.00 33 HIS B O 11
ATOM 15383 N N . THR B 1 34 ? 4.463 -5.169 -7.652 1.00 0.00 34 THR B N 11
ATOM 15384 C CA . THR B 1 34 ? 4.764 -6.380 -8.409 1.00 0.00 34 THR B CA 11
ATOM 15385 C C . THR B 1 34 ? 3.888 -7.540 -7.937 1.00 0.00 34 THR B C 11
ATOM 15386 O O . THR B 1 34 ? 3.332 -8.286 -8.753 1.00 0.00 34 THR B O 11
ATOM 15397 N N . ASN B 1 35 ? 3.697 -7.656 -6.620 1.00 0.00 35 ASN B N 11
ATOM 15398 C CA . ASN B 1 35 ? 2.932 -8.723 -5.986 1.00 0.00 35 ASN B CA 11
ATOM 15399 C C . ASN B 1 35 ? 1.794 -8.240 -5.099 1.00 0.00 35 ASN B C 11
ATOM 15400 O O . ASN B 1 35 ? 1.069 -9.074 -4.553 1.00 0.00 35 ASN B O 11
ATOM 15411 N N . LYS B 1 36 ? 1.568 -6.927 -5.001 1.00 0.00 36 LYS B N 11
ATOM 15412 C CA . LYS B 1 36 ? 0.521 -6.320 -4.179 1.00 0.00 36 LYS B CA 11
ATOM 15413 C C . LYS B 1 36 ? 0.731 -6.711 -2.716 1.00 0.00 36 LYS B C 11
ATOM 15414 O O . LYS B 1 36 ? -0.185 -7.266 -2.095 1.00 0.00 36 LYS B O 11
ATOM 15433 N N . ARG B 1 37 ? 1.944 -6.508 -2.181 1.00 0.00 37 ARG B N 11
ATOM 15434 C CA . ARG B 1 37 ? 2.258 -6.833 -0.789 1.00 0.00 37 ARG B CA 11
ATOM 15435 C C . ARG B 1 37 ? 2.753 -5.572 -0.109 1.00 0.00 37 ARG B C 11
ATOM 15436 O O . ARG B 1 37 ? 3.401 -4.743 -0.747 1.00 0.00 37 ARG B O 11
ATOM 15457 N N . ALA B 1 38 ? 2.445 -5.421 1.176 1.00 0.00 38 ALA B N 11
ATOM 15458 C CA . ALA B 1 38 ? 2.834 -4.278 1.981 1.00 0.00 38 ALA B CA 11
ATOM 15459 C C . ALA B 1 38 ? 3.908 -4.760 2.954 1.00 0.00 38 ALA B C 11
AT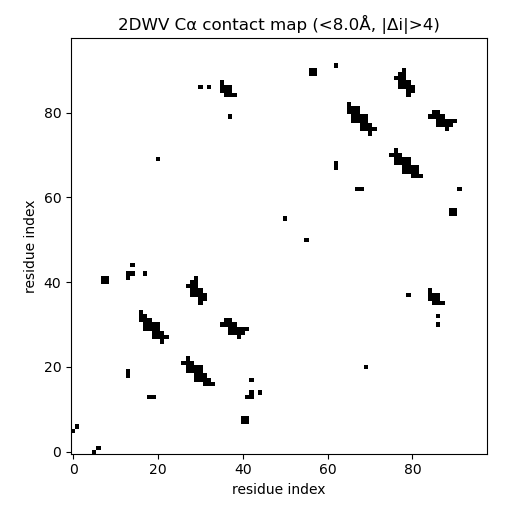OM 15460 O O . ALA B 1 38 ? 3.754 -5.809 3.585 1.00 0.00 38 ALA B O 11
ATOM 15467 N N . GLN B 1 39 ? 5.011 -4.023 3.043 1.00 0.00 39 GLN B N 11
ATOM 15468 C CA . GLN B 1 39 ? 6.132 -4.319 3.925 1.00 0.00 39 GLN B CA 11
ATOM 15469 C C . GLN B 1 39 ? 6.551 -3.025 4.618 1.00 0.00 39 GLN B C 11
ATOM 15470 O O . GLN B 1 39 ? 6.262 -1.926 4.145 1.00 0.00 39 GLN B O 11
ATOM 15484 N N . TYR B 1 40 ? 7.222 -3.137 5.759 1.00 0.00 40 TYR B N 11
ATOM 15485 C CA . TYR B 1 40 ? 7.689 -2.007 6.558 1.00 0.00 40 TYR B CA 11
ATOM 15486 C C . TYR B 1 40 ? 9.207 -1.807 6.385 1.00 0.00 40 TYR B C 11
ATOM 15487 O O . TYR B 1 40 ? 9.809 -0.964 7.050 1.00 0.00 40 TYR B O 11
ATOM 15505 N N . ARG B 1 41 ? 9.858 -2.597 5.527 1.00 0.00 41 ARG B N 11
ATOM 15506 C CA . ARG B 1 41 ? 11.291 -2.548 5.236 1.00 0.00 41 ARG B CA 11
ATOM 15507 C C . ARG B 1 41 ? 11.501 -1.901 3.875 1.00 0.00 41 ARG B C 11
ATOM 15508 O O . ARG B 1 41 ? 10.581 -1.928 3.062 1.00 0.00 41 ARG B O 11
ATOM 15529 N N . HIS B 1 42 ? 12.678 -1.326 3.630 1.00 0.00 42 HIS B N 11
ATOM 15530 C CA . HIS B 1 42 ? 13.001 -0.687 2.352 1.00 0.00 42 HIS B CA 11
ATOM 15531 C C . HIS B 1 42 ? 13.114 -1.789 1.286 1.00 0.00 42 HIS B C 11
ATOM 15532 O O . HIS B 1 42 ? 13.517 -2.905 1.654 1.00 0.00 42 HIS B O 11
ATOM 15546 N N . PRO B 1 43 ? 12.805 -1.552 0.000 1.00 0.00 43 PRO B N 11
ATOM 15547 C CA . PRO B 1 43 ? 12.912 -2.607 -0.998 1.00 0.00 43 PRO B CA 11
ATOM 15548 C C . PRO B 1 43 ? 14.382 -2.920 -1.283 1.00 0.00 43 PRO B C 11
ATOM 15549 O O . PRO B 1 43 ? 15.264 -2.098 -1.015 1.00 0.00 43 PRO B O 11
ATOM 15560 N N . SER B 1 44 ? 14.642 -4.098 -1.847 1.00 0.00 44 SER B N 11
ATOM 15561 C CA . SER B 1 44 ? 15.984 -4.565 -2.168 1.00 0.00 44 SER B CA 11
ATOM 15562 C C . SER B 1 44 ? 16.053 -5.072 -3.608 1.00 0.00 44 SER B C 11
ATOM 15563 O O . SER B 1 44 ? 16.726 -4.446 -4.429 1.00 0.00 44 SER B O 11
ATOM 15571 N N . GLY B 1 45 ? 15.360 -6.168 -3.925 1.00 0.00 45 GLY B N 11
ATOM 15572 C CA . GLY B 1 45 ? 15.345 -6.738 -5.268 1.00 0.00 45 GLY B CA 11
ATOM 15573 C C . GLY B 1 45 ? 16.658 -7.421 -5.663 1.00 0.00 45 GLY B C 11
ATOM 15574 O O . GLY B 1 45 ? 17.603 -7.457 -4.865 1.00 0.00 45 GLY B O 11
ATOM 15578 N N . PRO B 1 46 ? 16.703 -8.025 -6.863 1.00 0.00 46 PRO B N 11
ATOM 15579 C CA . PRO B 1 46 ? 17.877 -8.709 -7.393 1.00 0.00 46 PRO B CA 11
ATOM 15580 C C . PRO B 1 46 ? 18.904 -7.690 -7.909 1.00 0.00 46 PRO B C 11
ATOM 15581 O O . PRO B 1 46 ? 18.658 -6.484 -7.888 1.00 0.00 46 PRO B O 11
ATOM 15592 N N . SER B 1 47 ? 20.049 -8.159 -8.408 1.00 0.00 47 SER B N 11
ATOM 15593 C CA . SER B 1 47 ? 21.105 -7.311 -8.951 1.00 0.00 47 SER B CA 11
ATOM 15594 C C . SER B 1 47 ? 21.823 -8.048 -10.085 1.00 0.00 47 SER B C 11
ATOM 15595 O O . SER B 1 47 ? 21.644 -9.258 -10.250 1.00 0.00 47 SER B O 11
ATOM 15603 N N . SER B 1 48 ? 22.623 -7.326 -10.866 1.00 0.00 48 SER B N 11
ATOM 15604 C CA . SER B 1 48 ? 23.404 -7.830 -11.994 1.00 0.00 48 SER B CA 11
ATOM 15605 C C . SER B 1 48 ? 24.809 -7.208 -12.000 1.00 0.00 48 SER B C 11
ATOM 15606 O O . SER B 1 48 ? 25.530 -7.320 -12.996 1.00 0.00 48 SER B O 11
ATOM 15614 N N . GLY B 1 49 ? 25.216 -6.584 -10.890 1.00 0.00 49 GLY B N 11
ATOM 15615 C CA . GLY B 1 49 ? 26.503 -5.923 -10.755 1.00 0.00 49 GLY B CA 11
ATOM 15616 C C . GLY B 1 49 ? 26.371 -4.484 -11.217 1.00 0.00 49 GLY B C 11
ATOM 15617 O O . GLY B 1 49 ? 25.298 -4.104 -11.747 1.00 0.00 49 GLY B O 11
ATOM 15621 N N . GLY A 1 1 ? -28.326 9.533 0.378 1.00 0.00 1 GLY A N 12
ATOM 15622 C CA . GLY A 1 1 ? -28.684 8.401 1.244 1.00 0.00 1 GLY A CA 12
ATOM 15623 C C . GLY A 1 1 ? -28.179 7.102 0.656 1.00 0.00 1 GLY A C 12
ATOM 15624 O O . GLY A 1 1 ? -28.153 6.952 -0.565 1.00 0.00 1 GLY A O 12
ATOM 15628 N N . SER A 1 2 ? -27.722 6.200 1.516 1.00 0.00 2 SER A N 12
ATOM 15629 C CA . SER A 1 2 ? -27.217 4.881 1.160 1.00 0.00 2 SER A CA 12
ATOM 15630 C C . SER A 1 2 ? -28.385 3.978 0.719 1.00 0.00 2 SER A C 12
ATOM 15631 O O . SER A 1 2 ? -29.541 4.408 0.712 1.00 0.00 2 SER A O 12
ATOM 15639 N N . SER A 1 3 ? -28.097 2.743 0.297 1.00 0.00 3 SER A N 12
ATOM 15640 C CA . SER A 1 3 ? -29.097 1.773 -0.136 1.00 0.00 3 SER A CA 12
ATOM 15641 C C . SER A 1 3 ? -28.545 0.359 0.085 1.00 0.00 3 SER A C 12
ATOM 15642 O O . SER A 1 3 ? -27.377 0.197 0.445 1.00 0.00 3 SER A O 12
ATOM 15650 N N . GLY A 1 4 ? -29.368 -0.668 -0.125 1.00 0.00 4 GLY A N 12
ATOM 15651 C CA . GLY A 1 4 ? -29.019 -2.080 0.025 1.00 0.00 4 GLY A CA 12
ATOM 15652 C C . GLY A 1 4 ? -28.610 -2.686 -1.318 1.00 0.00 4 GLY A C 12
ATOM 15653 O O . GLY A 1 4 ? -28.996 -3.817 -1.624 1.00 0.00 4 GLY A O 12
ATOM 15657 N N . SER A 1 5 ? -27.877 -1.928 -2.139 1.00 0.00 5 SER A N 12
ATOM 15658 C CA . SER A 1 5 ? -27.426 -2.344 -3.460 1.00 0.00 5 SER A CA 12
ATOM 15659 C C . SER A 1 5 ? -25.946 -2.052 -3.664 1.00 0.00 5 SER A C 12
ATOM 15660 O O . SER A 1 5 ? -25.462 -0.991 -3.254 1.00 0.00 5 SER A O 12
ATOM 15668 N N . SER A 1 6 ? -25.230 -2.985 -4.292 1.00 0.00 6 SER A N 12
ATOM 15669 C CA . SER A 1 6 ? -23.818 -2.814 -4.601 1.00 0.00 6 SER A CA 12
ATOM 15670 C C . SER A 1 6 ? -23.734 -1.895 -5.831 1.00 0.00 6 SER A C 12
ATOM 15671 O O . SER A 1 6 ? -24.729 -1.665 -6.528 1.00 0.00 6 SER A O 12
ATOM 15679 N N . GLY A 1 7 ? -22.549 -1.383 -6.146 1.00 0.00 7 GLY A N 12
ATOM 15680 C CA . GLY A 1 7 ? -22.329 -0.498 -7.282 1.00 0.00 7 GLY A CA 12
ATOM 15681 C C . GLY A 1 7 ? -20.868 -0.564 -7.718 1.00 0.00 7 GLY A C 12
ATOM 15682 O O . GLY A 1 7 ? -20.090 -1.321 -7.131 1.00 0.00 7 GLY A O 12
ATOM 15686 N N . PRO A 1 8 ? -20.477 0.185 -8.758 1.00 0.00 8 PRO A N 12
ATOM 15687 C CA . PRO A 1 8 ? -19.106 0.192 -9.238 1.00 0.00 8 PRO A CA 12
ATOM 15688 C C . PRO A 1 8 ? -18.188 0.937 -8.265 1.00 0.00 8 PRO A C 12
ATOM 15689 O O . PRO A 1 8 ? -17.064 0.496 -8.037 1.00 0.00 8 PRO A O 12
ATOM 15700 N N . LEU A 1 9 ? -18.656 2.049 -7.686 1.00 0.00 9 LEU A N 12
ATOM 15701 C CA . LEU A 1 9 ? -17.924 2.893 -6.752 1.00 0.00 9 LEU A CA 12
ATOM 15702 C C . LEU A 1 9 ? -18.865 3.416 -5.672 1.00 0.00 9 LEU A C 12
ATOM 15703 O O . LEU A 1 9 ? -20.065 3.585 -5.914 1.00 0.00 9 LEU A O 12
ATOM 15719 N N . GLU A 1 10 ? -18.296 3.685 -4.499 1.00 0.00 10 GLU A N 12
ATOM 15720 C CA . GLU A 1 10 ? -18.964 4.235 -3.322 1.00 0.00 10 GLU A CA 12
ATOM 15721 C C . GLU A 1 10 ? -18.737 5.747 -3.372 1.00 0.00 10 GLU A C 12
ATOM 15722 O O . GLU A 1 10 ? -18.288 6.292 -4.383 1.00 0.00 10 GLU A O 12
ATOM 15734 N N . ARG A 1 11 ? -19.061 6.443 -2.287 1.00 0.00 11 ARG A N 12
ATOM 15735 C CA . ARG A 1 11 ? -18.894 7.887 -2.142 1.00 0.00 11 ARG A CA 12
ATOM 15736 C C . ARG A 1 11 ? -18.368 8.218 -0.750 1.00 0.00 11 ARG A C 12
ATOM 15737 O O . ARG A 1 11 ? -17.590 9.155 -0.581 1.00 0.00 11 ARG A O 12
ATOM 15758 N N . GLU A 1 12 ? -18.755 7.408 0.227 1.00 0.00 12 GLU A N 12
ATOM 15759 C CA . GLU A 1 12 ? -18.373 7.530 1.623 1.00 0.00 12 GLU A CA 12
ATOM 15760 C C . GLU A 1 12 ? -16.895 7.178 1.809 1.00 0.00 12 GLU A C 12
ATOM 15761 O O . GLU A 1 12 ? -16.229 6.701 0.880 1.00 0.00 12 GLU A O 12
ATOM 15773 N N . GLY A 1 13 ? -16.364 7.430 3.004 1.00 0.00 13 GLY A N 12
ATOM 15774 C CA . GLY A 1 13 ? -14.980 7.130 3.321 1.00 0.00 13 GLY A CA 12
ATOM 15775 C C . GLY A 1 13 ? -14.788 5.632 3.545 1.00 0.00 13 GLY A C 12
ATOM 15776 O O . GLY A 1 13 ? -15.739 4.843 3.602 1.00 0.00 13 GLY A O 12
ATOM 15780 N N . LEU A 1 14 ? -13.528 5.241 3.653 1.00 0.00 14 LEU A N 12
ATOM 15781 C CA . LEU A 1 14 ? -13.076 3.877 3.879 1.00 0.00 14 LEU A CA 12
ATOM 15782 C C . LEU A 1 14 ? -13.131 3.528 5.366 1.00 0.00 14 LEU A C 12
ATOM 15783 O O . LEU A 1 14 ? -13.180 4.441 6.197 1.00 0.00 14 LEU A O 12
ATOM 15799 N N . PRO A 1 15 ? -13.093 2.232 5.719 1.00 0.00 15 PRO A N 12
ATOM 15800 C CA . PRO A 1 15 ? -13.101 1.822 7.113 1.00 0.00 15 PRO A CA 12
ATOM 15801 C C . PRO A 1 15 ? -11.723 2.074 7.742 1.00 0.00 15 PRO A C 12
ATOM 15802 O O . PRO A 1 15 ? -10.736 2.286 7.023 1.00 0.00 15 PRO A O 12
ATOM 15813 N N . PRO A 1 16 ? -11.620 2.049 9.081 1.00 0.00 16 PRO A N 12
ATOM 15814 C CA . PRO A 1 16 ? -10.342 2.230 9.744 1.00 0.00 16 PRO A CA 12
ATOM 15815 C C . PRO A 1 16 ? -9.516 0.992 9.395 1.00 0.00 16 PRO A C 12
ATOM 15816 O O . PRO A 1 16 ? -10.057 -0.102 9.193 1.00 0.00 16 PRO A O 12
ATOM 15827 N N . GLY A 1 17 ? -8.205 1.165 9.314 1.00 0.00 17 GLY A N 12
ATOM 15828 C CA . GLY A 1 17 ? -7.288 0.100 8.964 1.00 0.00 17 GLY A CA 12
ATOM 15829 C C . GLY A 1 17 ? -7.079 0.037 7.448 1.00 0.00 17 GLY A C 12
ATOM 15830 O O . GLY A 1 17 ? -6.183 -0.671 6.979 1.00 0.00 17 GLY A O 12
ATOM 15834 N N . TRP A 1 18 ? -7.880 0.743 6.645 1.00 0.00 18 TRP A N 12
ATOM 15835 C CA . TRP A 1 18 ? -7.735 0.777 5.201 1.00 0.00 18 TRP A CA 12
ATOM 15836 C C . TRP A 1 18 ? -7.284 2.179 4.822 1.00 0.00 18 TRP A C 12
ATOM 15837 O O . TRP A 1 18 ? -7.812 3.169 5.322 1.00 0.00 18 TRP A O 12
ATOM 15858 N N . GLU A 1 19 ? -6.312 2.255 3.920 1.00 0.00 19 GLU A N 12
ATOM 15859 C CA . GLU A 1 19 ? -5.734 3.506 3.445 1.00 0.00 19 GLU A CA 12
ATOM 15860 C C . GLU A 1 19 ? -5.936 3.647 1.937 1.00 0.00 19 GLU A C 12
ATOM 15861 O O . GLU A 1 19 ? -6.068 2.633 1.241 1.00 0.00 19 GLU A O 12
ATOM 15873 N N . ARG A 1 20 ? -6.009 4.878 1.419 1.00 0.00 20 ARG A N 12
ATOM 15874 C CA . ARG A 1 20 ? -6.182 5.132 -0.009 1.00 0.00 20 ARG A CA 12
ATOM 15875 C C . ARG A 1 20 ? -4.926 5.835 -0.462 1.00 0.00 20 ARG A C 12
ATOM 15876 O O . ARG A 1 20 ? -4.603 6.926 0.019 1.00 0.00 20 ARG A O 12
ATOM 15897 N N . VAL A 1 21 ? -4.234 5.228 -1.410 1.00 0.00 21 VAL A N 12
ATOM 15898 C CA . VAL A 1 21 ? -3.007 5.794 -1.944 1.00 0.00 21 VAL A CA 12
ATOM 15899 C C . VAL A 1 21 ? -3.357 6.362 -3.312 1.00 0.00 21 VAL A C 12
ATOM 15900 O O . VAL A 1 21 ? -4.100 5.727 -4.064 1.00 0.00 21 VAL A O 12
ATOM 15913 N N . GLU A 1 22 ? -2.826 7.541 -3.625 1.00 0.00 22 GLU A N 12
ATOM 15914 C CA . GLU A 1 22 ? -3.035 8.241 -4.880 1.00 0.00 22 GLU A CA 12
ATOM 15915 C C . GLU A 1 22 ? -1.664 8.514 -5.497 1.00 0.00 22 GLU A C 12
ATOM 15916 O O . GLU A 1 22 ? -0.742 8.984 -4.824 1.00 0.00 22 GLU A O 12
ATOM 15928 N N . SER A 1 23 ? -1.493 8.152 -6.761 1.00 0.00 23 SER A N 12
ATOM 15929 C CA . SER A 1 23 ? -0.286 8.317 -7.561 1.00 0.00 23 SER A CA 12
ATOM 15930 C C . SER A 1 23 ? -0.704 8.544 -9.017 1.00 0.00 23 SER A C 12
ATOM 15931 O O . SER A 1 23 ? -1.864 8.308 -9.363 1.00 0.00 23 SER A O 12
ATOM 15939 N N . SER A 1 24 ? 0.224 8.935 -9.888 1.00 0.00 24 SER A N 12
ATOM 15940 C CA . SER A 1 24 ? -0.087 9.205 -11.287 1.00 0.00 24 SER A CA 12
ATOM 15941 C C . SER A 1 24 ? 0.396 8.125 -12.258 1.00 0.00 24 SER A C 12
ATOM 15942 O O . SER A 1 24 ? -0.178 7.993 -13.338 1.00 0.00 24 SER A O 12
ATOM 15950 N N . GLU A 1 25 ? 1.414 7.338 -11.900 1.00 0.00 25 GLU A N 12
ATOM 15951 C CA . GLU A 1 25 ? 1.920 6.285 -12.787 1.00 0.00 25 GLU A CA 12
ATOM 15952 C C . GLU A 1 25 ? 0.967 5.096 -12.706 1.00 0.00 25 GLU A C 12
ATOM 15953 O O . GLU A 1 25 ? 0.730 4.394 -13.690 1.00 0.00 25 GLU A O 12
ATOM 15965 N N . PHE A 1 26 ? 0.422 4.883 -11.506 1.00 0.00 26 PHE A N 12
ATOM 15966 C CA . PHE A 1 26 ? -0.497 3.814 -11.192 1.00 0.00 26 PHE A CA 12
ATOM 15967 C C . PHE A 1 26 ? -1.929 4.350 -11.282 1.00 0.00 26 PHE A C 12
ATOM 15968 O O . PHE A 1 26 ? -2.682 4.020 -12.198 1.00 0.00 26 PHE A O 12
ATOM 15985 N N . GLY A 1 27 ? -2.293 5.214 -10.339 1.00 0.00 27 GLY A N 12
ATOM 15986 C CA . GLY A 1 27 ? -3.587 5.827 -10.168 1.00 0.00 27 GLY A CA 12
ATOM 15987 C C . GLY A 1 27 ? -3.853 5.732 -8.678 1.00 0.00 27 GLY A C 12
ATOM 15988 O O . GLY A 1 27 ? -2.979 5.992 -7.849 1.00 0.00 27 GLY A O 12
ATOM 15992 N N . THR A 1 28 ? -5.049 5.287 -8.343 1.00 0.00 28 THR A N 12
ATOM 15993 C CA . THR A 1 28 ? -5.530 5.124 -6.987 1.00 0.00 28 THR A CA 12
ATOM 15994 C C . THR A 1 28 ? -5.677 3.633 -6.675 1.00 0.00 28 THR A C 12
ATOM 15995 O O . THR A 1 28 ? -6.224 2.886 -7.501 1.00 0.00 28 THR A O 12
ATOM 16006 N N . TYR A 1 29 ? -5.166 3.178 -5.531 1.00 0.00 29 TYR A N 12
ATOM 16007 C CA . TYR A 1 29 ? -5.278 1.782 -5.092 1.00 0.00 29 TYR A CA 12
ATOM 16008 C C . TYR A 1 29 ? -5.505 1.734 -3.579 1.00 0.00 29 TYR A C 12
ATOM 16009 O O . TYR A 1 29 ? -5.277 2.731 -2.881 1.00 0.00 29 TYR A O 12
ATOM 16027 N N . TYR A 1 30 ? -5.903 0.574 -3.041 1.00 0.00 30 TYR A N 12
ATOM 16028 C CA . TYR A 1 30 ? -6.194 0.394 -1.626 1.00 0.00 30 TYR A CA 12
ATOM 16029 C C . TYR A 1 30 ? -5.325 -0.717 -1.022 1.00 0.00 30 TYR A C 12
ATOM 16030 O O . TYR A 1 30 ? -5.153 -1.768 -1.643 1.00 0.00 30 TYR A O 12
ATOM 16048 N N . VAL A 1 31 ? -4.819 -0.532 0.199 1.00 0.00 31 VAL A N 12
ATOM 16049 C CA . VAL A 1 31 ? -3.987 -1.522 0.901 1.00 0.00 31 VAL A CA 12
ATOM 16050 C C . VAL A 1 31 ? -4.677 -1.871 2.220 1.00 0.00 31 VAL A C 12
ATOM 16051 O O . VAL A 1 31 ? -5.370 -1.042 2.816 1.00 0.00 31 VAL A O 12
ATOM 16064 N N . ASP A 1 32 ? -4.502 -3.114 2.665 1.00 0.00 32 ASP A N 12
ATOM 16065 C CA . ASP A 1 32 ? -5.047 -3.672 3.893 1.00 0.00 32 ASP A CA 12
ATOM 16066 C C . ASP A 1 32 ? -3.969 -3.882 4.952 1.00 0.00 32 ASP A C 12
ATOM 16067 O O . ASP A 1 32 ? -3.112 -4.749 4.773 1.00 0.00 32 ASP A O 12
ATOM 16076 N N . HIS A 1 33 ? -4.006 -3.140 6.059 1.00 0.00 33 HIS A N 12
ATOM 16077 C CA . HIS A 1 33 ? -3.031 -3.296 7.139 1.00 0.00 33 HIS A CA 12
ATOM 16078 C C . HIS A 1 33 ? -3.207 -4.632 7.876 1.00 0.00 33 HIS A C 12
ATOM 16079 O O . HIS A 1 33 ? -2.264 -5.118 8.504 1.00 0.00 33 HIS A O 12
ATOM 16093 N N . THR A 1 34 ? -4.385 -5.254 7.788 1.00 0.00 34 THR A N 12
ATOM 16094 C CA . THR A 1 34 ? -4.699 -6.509 8.456 1.00 0.00 34 THR A CA 12
ATOM 16095 C C . THR A 1 34 ? -4.023 -7.715 7.810 1.00 0.00 34 THR A C 12
ATOM 16096 O O . THR A 1 34 ? -3.684 -8.661 8.522 1.00 0.00 34 THR A O 12
ATOM 16107 N N . ASN A 1 35 ? -3.791 -7.685 6.494 1.00 0.00 35 ASN A N 12
ATOM 16108 C CA . ASN A 1 35 ? -3.197 -8.803 5.759 1.00 0.00 35 ASN A CA 12
ATOM 16109 C C . ASN A 1 35 ? -2.015 -8.403 4.890 1.00 0.00 35 ASN A C 12
ATOM 16110 O O . ASN A 1 35 ? -1.435 -9.277 4.246 1.00 0.00 35 ASN A O 12
ATOM 16121 N N . LYS A 1 36 ? -1.646 -7.118 4.852 1.00 0.00 36 LYS A N 12
ATOM 16122 C CA . LYS A 1 36 ? -0.536 -6.592 4.051 1.00 0.00 36 LYS A CA 12
ATOM 16123 C C . LYS A 1 36 ? -0.758 -6.883 2.567 1.00 0.00 36 LYS A C 12
ATOM 16124 O O . LYS A 1 36 ? 0.153 -7.359 1.883 1.00 0.00 36 LYS A O 12
ATOM 16143 N N . ARG A 1 37 ? -1.963 -6.624 2.048 1.00 0.00 37 ARG A N 12
ATOM 16144 C CA . ARG A 1 37 ? -2.279 -6.882 0.642 1.00 0.00 37 ARG A CA 12
ATOM 16145 C C . ARG A 1 37 ? -2.808 -5.633 -0.027 1.00 0.00 37 ARG A C 12
ATOM 16146 O O . ARG A 1 37 ? -3.491 -4.840 0.625 1.00 0.00 37 ARG A O 12
ATOM 16167 N N . ALA A 1 38 ? -2.501 -5.468 -1.311 1.00 0.00 38 ALA A N 12
ATOM 16168 C CA . ALA A 1 38 ? -2.926 -4.350 -2.136 1.00 0.00 38 ALA A CA 12
ATOM 16169 C C . ALA A 1 38 ? -4.016 -4.855 -3.086 1.00 0.00 38 ALA A C 12
ATOM 16170 O O . ALA A 1 38 ? -3.944 -5.996 -3.554 1.00 0.00 38 ALA A O 12
ATOM 16177 N N . GLN A 1 39 ? -5.035 -4.042 -3.351 1.00 0.00 39 GLN A N 12
ATOM 16178 C CA . GLN A 1 39 ? -6.141 -4.359 -4.243 1.00 0.00 39 GLN A CA 12
ATOM 16179 C C . GLN A 1 39 ? -6.636 -3.067 -4.894 1.00 0.00 39 GLN A C 12
ATOM 16180 O O . GLN A 1 39 ? -6.440 -1.967 -4.371 1.00 0.00 39 GLN A O 12
ATOM 16194 N N . TYR A 1 40 ? -7.366 -3.207 -5.999 1.00 0.00 40 TYR A N 12
ATOM 16195 C CA . TYR A 1 40 ? -7.927 -2.089 -6.753 1.00 0.00 40 TYR A CA 12
ATOM 16196 C C . TYR A 1 40 ? -9.441 -1.996 -6.551 1.00 0.00 40 TYR A C 12
ATOM 16197 O O . TYR A 1 40 ? -10.137 -1.368 -7.349 1.00 0.00 40 TYR A O 12
ATOM 16215 N N . ARG A 1 41 ? -9.997 -2.693 -5.551 1.00 0.00 41 ARG A N 12
ATOM 16216 C CA . ARG A 1 41 ? -11.424 -2.662 -5.270 1.00 0.00 41 ARG A CA 12
ATOM 16217 C C . ARG A 1 41 ? -11.685 -2.115 -3.887 1.00 0.00 41 ARG A C 12
ATOM 16218 O O . ARG A 1 41 ? -10.808 -2.106 -3.020 1.00 0.00 41 ARG A O 12
ATOM 16239 N N . HIS A 1 42 ? -12.915 -1.676 -3.712 1.00 0.00 42 HIS A N 12
ATOM 16240 C CA . HIS A 1 42 ? -13.353 -1.103 -2.453 1.00 0.00 42 HIS A CA 12
ATOM 16241 C C . HIS A 1 42 ? -13.420 -2.231 -1.419 1.00 0.00 42 HIS A C 12
ATOM 16242 O O . HIS A 1 42 ? -13.973 -3.291 -1.738 1.00 0.00 42 HIS A O 12
ATOM 16256 N N . PRO A 1 43 ? -12.889 -2.035 -0.199 1.00 0.00 43 PRO A N 12
ATOM 16257 C CA . PRO A 1 43 ? -12.885 -3.031 0.867 1.00 0.00 43 PRO A CA 12
ATOM 16258 C C . PRO A 1 43 ? -14.259 -3.334 1.493 1.00 0.00 43 PRO A C 12
ATOM 16259 O O . PRO A 1 43 ? -14.312 -3.757 2.645 1.00 0.00 43 PRO A O 12
ATOM 16270 N N . SER A 1 44 ? -15.371 -3.112 0.795 1.00 0.00 44 SER A N 12
ATOM 16271 C CA . SER A 1 44 ? -16.705 -3.401 1.301 1.00 0.00 44 SER A CA 12
ATOM 16272 C C . SER A 1 44 ? -16.861 -4.914 1.539 1.00 0.00 44 SER A C 12
ATOM 16273 O O . SER A 1 44 ? -17.427 -5.354 2.545 1.00 0.00 44 SER A O 12
ATOM 16281 N N . GLY A 1 45 ? -16.290 -5.719 0.634 1.00 0.00 45 GLY A N 12
ATOM 16282 C CA . GLY A 1 45 ? -16.355 -7.170 0.705 1.00 0.00 45 GLY A CA 12
ATOM 16283 C C . GLY A 1 45 ? -17.763 -7.667 0.358 1.00 0.00 45 GLY A C 12
ATOM 16284 O O . GLY A 1 45 ? -18.606 -6.898 -0.113 1.00 0.00 45 GLY A O 12
ATOM 16288 N N . PRO A 1 46 ? -18.012 -8.975 0.511 1.00 0.00 46 PRO A N 12
ATOM 16289 C CA . PRO A 1 46 ? -19.309 -9.569 0.227 1.00 0.00 46 PRO A CA 12
ATOM 16290 C C . PRO A 1 46 ? -20.315 -9.193 1.321 1.00 0.00 46 PRO A C 12
ATOM 16291 O O . PRO A 1 46 ? -19.928 -8.728 2.398 1.00 0.00 46 PRO A O 12
ATOM 16302 N N . SER A 1 47 ? -21.593 -9.447 1.056 1.00 0.00 47 SER A N 12
ATOM 16303 C CA . SER A 1 47 ? -22.695 -9.183 1.965 1.00 0.00 47 SER A CA 12
ATOM 16304 C C . SER A 1 47 ? -23.406 -10.517 2.236 1.00 0.00 47 SER A C 12
ATOM 16305 O O . SER A 1 47 ? -23.213 -11.480 1.484 1.00 0.00 47 SER A O 12
ATOM 16313 N N . SER A 1 48 ? -24.201 -10.628 3.304 1.00 0.00 48 SER A N 12
ATOM 16314 C CA . SER A 1 48 ? -24.914 -11.859 3.643 1.00 0.00 48 SER A CA 12
ATOM 16315 C C . SER A 1 48 ? -26.235 -11.488 4.314 1.00 0.00 48 SER A C 12
ATOM 16316 O O . SER A 1 48 ? -26.259 -11.117 5.494 1.00 0.00 48 SER A O 12
ATOM 16324 N N . GLY A 1 49 ? -27.336 -11.643 3.578 1.00 0.00 49 GLY A N 12
ATOM 16325 C CA . GLY A 1 49 ? -28.676 -11.320 4.040 1.00 0.00 49 GLY A CA 12
ATOM 16326 C C . GLY A 1 49 ? -28.859 -9.858 3.724 1.00 0.00 49 GLY A C 12
ATOM 16327 O O . GLY A 1 49 ? -29.071 -9.539 2.542 1.00 0.00 49 GLY A O 12
ATOM 16331 N N . GLY B 1 1 ? 28.377 9.311 -0.482 1.00 0.00 1 GLY B N 12
ATOM 16332 C CA . GLY B 1 1 ? 28.476 8.134 -1.346 1.00 0.00 1 GLY B CA 12
ATOM 16333 C C . GLY B 1 1 ? 28.262 6.876 -0.535 1.00 0.00 1 GLY B C 12
ATOM 16334 O O . GLY B 1 1 ? 28.884 6.703 0.514 1.00 0.00 1 GLY B O 12
ATOM 16338 N N . SER B 1 2 ? 27.342 6.030 -0.988 1.00 0.00 2 SER B N 12
ATOM 16339 C CA . SER B 1 2 ? 26.967 4.748 -0.407 1.00 0.00 2 SER B CA 12
ATOM 16340 C C . SER B 1 2 ? 28.083 3.709 -0.611 1.00 0.00 2 SER B C 12
ATOM 16341 O O . SER B 1 2 ? 29.169 4.036 -1.100 1.00 0.00 2 SER B O 12
ATOM 16349 N N . SER B 1 3 ? 27.851 2.469 -0.182 1.00 0.00 3 SER B N 12
ATOM 16350 C CA . SER B 1 3 ? 28.783 1.362 -0.313 1.00 0.00 3 SER B CA 12
ATOM 16351 C C . SER B 1 3 ? 27.996 0.051 -0.217 1.00 0.00 3 SER B C 12
ATOM 16352 O O . SER B 1 3 ? 26.816 0.044 0.158 1.00 0.00 3 SER B O 12
ATOM 16360 N N . GLY B 1 4 ? 28.654 -1.066 -0.522 1.00 0.00 4 GLY B N 12
ATOM 16361 C CA . GLY B 1 4 ? 28.075 -2.396 -0.475 1.00 0.00 4 GLY B CA 12
ATOM 16362 C C . GLY B 1 4 ? 27.991 -2.850 0.976 1.00 0.00 4 GLY B C 12
ATOM 16363 O O . GLY B 1 4 ? 28.992 -3.292 1.544 1.00 0.00 4 GLY B O 12
ATOM 16367 N N . SER B 1 5 ? 26.832 -2.669 1.611 1.00 0.00 5 SER B N 12
ATOM 16368 C CA . SER B 1 5 ? 26.527 -3.043 2.990 1.00 0.00 5 SER B CA 12
ATOM 16369 C C . SER B 1 5 ? 25.055 -2.734 3.259 1.00 0.00 5 SER B C 12
ATOM 16370 O O . SER B 1 5 ? 24.539 -1.726 2.766 1.00 0.00 5 SER B O 12
ATOM 16378 N N . SER B 1 6 ? 24.408 -3.576 4.059 1.00 0.00 6 SER B N 12
ATOM 16379 C CA . SER B 1 6 ? 23.016 -3.447 4.458 1.00 0.00 6 SER B CA 12
ATOM 16380 C C . SER B 1 6 ? 22.880 -2.332 5.504 1.00 0.00 6 SER B C 12
ATOM 16381 O O . SER B 1 6 ? 23.881 -1.757 5.960 1.00 0.00 6 SER B O 12
ATOM 16389 N N . GLY B 1 7 ? 21.654 -2.014 5.916 1.00 0.00 7 GLY B N 12
ATOM 16390 C CA . GLY B 1 7 ? 21.396 -0.987 6.913 1.00 0.00 7 GLY B CA 12
ATOM 16391 C C . GLY B 1 7 ? 19.958 -1.042 7.422 1.00 0.00 7 GLY B C 12
ATOM 16392 O O . GLY B 1 7 ? 19.104 -1.675 6.796 1.00 0.00 7 GLY B O 12
ATOM 16396 N N . PRO B 1 8 ? 19.648 -0.349 8.528 1.00 0.00 8 PRO B N 12
ATOM 16397 C CA . PRO B 1 8 ? 18.308 -0.325 9.114 1.00 0.00 8 PRO B CA 12
ATOM 16398 C C . PRO B 1 8 ? 17.260 0.298 8.190 1.00 0.00 8 PRO B C 12
ATOM 16399 O O . PRO B 1 8 ? 16.098 -0.117 8.174 1.00 0.00 8 PRO B O 12
ATOM 16410 N N . LEU B 1 9 ? 17.684 1.305 7.438 1.00 0.00 9 LEU B N 12
ATOM 16411 C CA . LEU B 1 9 ? 16.918 2.094 6.496 1.00 0.00 9 LEU B CA 12
ATOM 16412 C C . LEU B 1 9 ? 17.806 2.408 5.297 1.00 0.00 9 LEU B C 12
ATOM 16413 O O . LEU B 1 9 ? 18.918 1.885 5.200 1.00 0.00 9 LEU B O 12
ATOM 16429 N N . GLU B 1 10 ? 17.309 3.240 4.389 1.00 0.00 10 GLU B N 12
ATOM 16430 C CA . GLU B 1 10 ? 18.007 3.696 3.198 1.00 0.00 10 GLU B CA 12
ATOM 16431 C C . GLU B 1 10 ? 17.797 5.208 3.106 1.00 0.00 10 GLU B C 12
ATOM 16432 O O . GLU B 1 10 ? 16.734 5.741 3.455 1.00 0.00 10 GLU B O 12
ATOM 16444 N N . ARG B 1 11 ? 18.838 5.896 2.638 1.00 0.00 11 ARG B N 12
ATOM 16445 C CA . ARG B 1 11 ? 18.916 7.346 2.473 1.00 0.00 11 ARG B CA 12
ATOM 16446 C C . ARG B 1 11 ? 18.566 7.765 1.042 1.00 0.00 11 ARG B C 12
ATOM 16447 O O . ARG B 1 11 ? 19.091 8.772 0.548 1.00 0.00 11 ARG B O 12
ATOM 16468 N N . GLU B 1 12 ? 17.756 6.989 0.330 1.00 0.00 12 GLU B N 12
ATOM 16469 C CA . GLU B 1 12 ? 17.399 7.260 -1.056 1.00 0.00 12 GLU B CA 12
ATOM 16470 C C . GLU B 1 12 ? 15.965 6.857 -1.393 1.00 0.00 12 GLU B C 12
ATOM 16471 O O . GLU B 1 12 ? 15.212 6.351 -0.554 1.00 0.00 12 GLU B O 12
ATOM 16483 N N . GLY B 1 13 ? 15.594 7.144 -2.639 1.00 0.00 13 GLY B N 12
ATOM 16484 C CA . GLY B 1 13 ? 14.296 6.865 -3.205 1.00 0.00 13 GLY B CA 12
ATOM 16485 C C . GLY B 1 13 ? 14.100 5.383 -3.492 1.00 0.00 13 GLY B C 12
ATOM 16486 O O . GLY B 1 13 ? 15.018 4.565 -3.372 1.00 0.00 13 GLY B O 12
ATOM 16490 N N . LEU B 1 14 ? 12.868 5.048 -3.852 1.00 0.00 14 LEU B N 12
ATOM 16491 C CA . LEU B 1 14 ? 12.442 3.697 -4.178 1.00 0.00 14 LEU B CA 12
ATOM 16492 C C . LEU B 1 14 ? 12.600 3.395 -5.667 1.00 0.00 14 LEU B C 12
ATOM 16493 O O . LEU B 1 14 ? 12.624 4.324 -6.476 1.00 0.00 14 LEU B O 12
ATOM 16509 N N . PRO B 1 15 ? 12.640 2.102 -6.038 1.00 0.00 15 PRO B N 12
ATOM 16510 C CA . PRO B 1 15 ? 12.737 1.703 -7.430 1.00 0.00 15 PRO B CA 12
ATOM 16511 C C . PRO B 1 15 ? 11.434 2.089 -8.167 1.00 0.00 15 PRO B C 12
ATOM 16512 O O . PRO B 1 15 ? 10.380 2.229 -7.534 1.00 0.00 15 PRO B O 12
ATOM 16523 N N . PRO B 1 16 ? 11.483 2.242 -9.502 1.00 0.00 16 PRO B N 12
ATOM 16524 C CA . PRO B 1 16 ? 10.350 2.632 -10.332 1.00 0.00 16 PRO B CA 12
ATOM 16525 C C . PRO B 1 16 ? 9.273 1.548 -10.361 1.00 0.00 16 PRO B C 12
ATOM 16526 O O . PRO B 1 16 ? 9.316 0.628 -11.178 1.00 0.00 16 PRO B O 12
ATOM 16537 N N . GLY B 1 17 ? 8.291 1.654 -9.472 1.00 0.00 17 GLY B N 12
ATOM 16538 C CA . GLY B 1 17 ? 7.174 0.726 -9.336 1.00 0.00 17 GLY B CA 12
ATOM 16539 C C . GLY B 1 17 ? 6.788 0.540 -7.872 1.00 0.00 17 GLY B C 12
ATOM 16540 O O . GLY B 1 17 ? 5.684 0.088 -7.578 1.00 0.00 17 GLY B O 12
ATOM 16544 N N . TRP B 1 18 ? 7.684 0.865 -6.942 1.00 0.00 18 TRP B N 12
ATOM 16545 C CA . TRP B 1 18 ? 7.420 0.752 -5.520 1.00 0.00 18 TRP B CA 12
ATOM 16546 C C . TRP B 1 18 ? 6.933 2.103 -5.022 1.00 0.00 18 TRP B C 12
ATOM 16547 O O . TRP B 1 18 ? 7.352 3.145 -5.523 1.00 0.00 18 TRP B O 12
ATOM 16568 N N . GLU B 1 19 ? 6.090 2.103 -3.994 1.00 0.00 19 GLU B N 12
ATOM 16569 C CA . GLU B 1 19 ? 5.546 3.324 -3.411 1.00 0.00 19 GLU B CA 12
ATOM 16570 C C . GLU B 1 19 ? 5.690 3.280 -1.891 1.00 0.00 19 GLU B C 12
ATOM 16571 O O . GLU B 1 19 ? 5.533 2.212 -1.291 1.00 0.00 19 GLU B O 12
ATOM 16583 N N . ARG B 1 20 ? 6.020 4.422 -1.278 1.00 0.00 20 ARG B N 12
ATOM 16584 C CA . ARG B 1 20 ? 6.176 4.592 0.166 1.00 0.00 20 ARG B CA 12
ATOM 16585 C C . ARG B 1 20 ? 4.967 5.393 0.593 1.00 0.00 20 ARG B C 12
ATOM 16586 O O . ARG B 1 20 ? 4.763 6.488 0.077 1.00 0.00 20 ARG B O 12
ATOM 16607 N N . VAL B 1 21 ? 4.178 4.859 1.501 1.00 0.00 21 VAL B N 12
ATOM 16608 C CA . VAL B 1 21 ? 2.977 5.498 2.002 1.00 0.00 21 VAL B CA 12
ATOM 16609 C C . VAL B 1 21 ? 3.239 5.887 3.449 1.00 0.00 21 VAL B C 12
ATOM 16610 O O . VAL B 1 21 ? 3.874 5.116 4.171 1.00 0.00 21 VAL B O 12
ATOM 16623 N N . GLU B 1 22 ? 2.761 7.043 3.903 1.00 0.00 22 GLU B N 12
ATOM 16624 C CA . GLU B 1 22 ? 2.940 7.465 5.282 1.00 0.00 22 GLU B CA 12
ATOM 16625 C C . GLU B 1 22 ? 1.603 7.896 5.856 1.00 0.00 22 GLU B C 12
ATOM 16626 O O . GLU B 1 22 ? 0.697 8.316 5.139 1.00 0.00 22 GLU B O 12
ATOM 16638 N N . SER B 1 23 ? 1.463 7.716 7.161 1.00 0.00 23 SER B N 12
ATOM 16639 C CA . SER B 1 23 ? 0.264 8.016 7.921 1.00 0.00 23 SER B CA 12
ATOM 16640 C C . SER B 1 23 ? 0.640 8.283 9.382 1.00 0.00 23 SER B C 12
ATOM 16641 O O . SER B 1 23 ? 1.816 8.466 9.702 1.00 0.00 23 SER B O 12
ATOM 16649 N N . SER B 1 24 ? -0.335 8.288 10.287 1.00 0.00 24 SER B N 12
ATOM 16650 C CA . SER B 1 24 ? -0.125 8.504 11.709 1.00 0.00 24 SER B CA 12
ATOM 16651 C C . SER B 1 24 ? -0.508 7.239 12.463 1.00 0.00 24 SER B C 12
ATOM 16652 O O . SER B 1 24 ? 0.270 6.759 13.290 1.00 0.00 24 SER B O 12
ATOM 16660 N N . GLU B 1 25 ? -1.649 6.643 12.118 1.00 0.00 25 GLU B N 12
ATOM 16661 C CA . GLU B 1 25 ? -2.119 5.412 12.737 1.00 0.00 25 GLU B CA 12
ATOM 16662 C C . GLU B 1 25 ? -1.248 4.225 12.305 1.00 0.00 25 GLU B C 12
ATOM 16663 O O . GLU B 1 25 ? -1.302 3.165 12.924 1.00 0.00 25 GLU B O 12
ATOM 16675 N N . PHE B 1 26 ? -0.442 4.408 11.253 1.00 0.00 26 PHE B N 12
ATOM 16676 C CA . PHE B 1 26 ? 0.446 3.406 10.678 1.00 0.00 26 PHE B CA 12
ATOM 16677 C C . PHE B 1 26 ? 1.906 3.855 10.625 1.00 0.00 26 PHE B C 12
ATOM 16678 O O . PHE B 1 26 ? 2.800 3.009 10.625 1.00 0.00 26 PHE B O 12
ATOM 16695 N N . GLY B 1 27 ? 2.158 5.163 10.580 1.00 0.00 27 GLY B N 12
ATOM 16696 C CA . GLY B 1 27 ? 3.501 5.715 10.531 1.00 0.00 27 GLY B CA 12
ATOM 16697 C C . GLY B 1 27 ? 3.983 5.744 9.089 1.00 0.00 27 GLY B C 12
ATOM 16698 O O . GLY B 1 27 ? 3.831 6.763 8.416 1.00 0.00 27 GLY B O 12
ATOM 16702 N N . THR B 1 28 ? 4.571 4.664 8.581 1.00 0.00 28 THR B N 12
ATOM 16703 C CA . THR B 1 28 ? 5.054 4.595 7.200 1.00 0.00 28 THR B CA 12
ATOM 16704 C C . THR B 1 28 ? 5.207 3.139 6.756 1.00 0.00 28 THR B C 12
ATOM 16705 O O . THR B 1 28 ? 5.634 2.284 7.534 1.00 0.00 28 THR B O 12
ATOM 16716 N N . TYR B 1 29 ? 4.839 2.826 5.513 1.00 0.00 29 TYR B N 12
ATOM 16717 C CA . TYR B 1 29 ? 4.995 1.488 4.946 1.00 0.00 29 TYR B CA 12
ATOM 16718 C C . TYR B 1 29 ? 5.291 1.594 3.448 1.00 0.00 29 TYR B C 12
ATOM 16719 O O . TYR B 1 29 ? 5.291 2.686 2.885 1.00 0.00 29 TYR B O 12
ATOM 16737 N N . TYR B 1 30 ? 5.537 0.466 2.781 1.00 0.00 30 TYR B N 12
ATOM 16738 C CA . TYR B 1 30 ? 5.850 0.402 1.366 1.00 0.00 30 TYR B CA 12
ATOM 16739 C C . TYR B 1 30 ? 4.959 -0.643 0.710 1.00 0.00 30 TYR B C 12
ATOM 16740 O O . TYR B 1 30 ? 4.587 -1.624 1.362 1.00 0.00 30 TYR B O 12
ATOM 16758 N N . VAL B 1 31 ? 4.665 -0.475 -0.578 1.00 0.00 31 VAL B N 12
ATOM 16759 C CA . VAL B 1 31 ? 3.828 -1.387 -1.356 1.00 0.00 31 VAL B CA 12
ATOM 16760 C C . VAL B 1 31 ? 4.566 -1.779 -2.628 1.00 0.00 31 VAL B C 12
ATOM 16761 O O . VAL B 1 31 ? 5.169 -0.936 -3.297 1.00 0.00 31 VAL B O 12
ATOM 16774 N N . ASP B 1 32 ? 4.495 -3.072 -2.940 1.00 0.00 32 ASP B N 12
ATOM 16775 C CA . ASP B 1 32 ? 5.102 -3.680 -4.109 1.00 0.00 32 ASP B CA 12
ATOM 16776 C C . ASP B 1 32 ? 4.033 -3.899 -5.158 1.00 0.00 32 ASP B C 12
ATOM 16777 O O . ASP B 1 32 ? 3.217 -4.812 -5.023 1.00 0.00 32 ASP B O 12
ATOM 16786 N N . HIS B 1 33 ? 3.992 -3.071 -6.197 1.00 0.00 33 HIS B N 12
ATOM 16787 C CA . HIS B 1 33 ? 2.997 -3.253 -7.248 1.00 0.00 33 HIS B CA 12
ATOM 16788 C C . HIS B 1 33 ? 3.222 -4.570 -8.006 1.00 0.00 33 HIS B C 12
ATOM 16789 O O . HIS B 1 33 ? 2.281 -5.084 -8.609 1.00 0.00 33 HIS B O 12
ATOM 16803 N N . THR B 1 34 ? 4.420 -5.155 -7.944 1.00 0.00 34 THR B N 12
ATOM 16804 C CA . THR B 1 34 ? 4.795 -6.398 -8.608 1.00 0.00 34 THR B CA 12
ATOM 16805 C C . THR B 1 34 ? 4.138 -7.628 -7.973 1.00 0.00 34 THR B C 12
ATOM 16806 O O . THR B 1 34 ? 3.838 -8.597 -8.672 1.00 0.00 34 THR B O 12
ATOM 16817 N N . ASN B 1 35 ? 3.921 -7.609 -6.654 1.00 0.00 35 ASN B N 12
ATOM 16818 C CA . ASN B 1 35 ? 3.352 -8.733 -5.907 1.00 0.00 35 ASN B CA 12
ATOM 16819 C C . ASN B 1 35 ? 2.134 -8.349 -5.060 1.00 0.00 35 ASN B C 12
ATOM 16820 O O . ASN B 1 35 ? 1.591 -9.204 -4.367 1.00 0.00 35 ASN B O 12
ATOM 16831 N N . LYS B 1 36 ? 1.706 -7.083 -5.087 1.00 0.00 36 LYS B N 12
ATOM 16832 C CA . LYS B 1 36 ? 0.571 -6.532 -4.337 1.00 0.00 36 LYS B CA 12
ATOM 16833 C C . LYS B 1 36 ? 0.715 -6.812 -2.840 1.00 0.00 36 LYS B C 12
ATOM 16834 O O . LYS B 1 36 ? -0.269 -7.104 -2.157 1.00 0.00 36 LYS B O 12
ATOM 16853 N N . ARG B 1 37 ? 1.947 -6.756 -2.322 1.00 0.00 37 ARG B N 12
ATOM 16854 C CA . ARG B 1 37 ? 2.246 -7.002 -0.913 1.00 0.00 37 ARG B CA 12
ATOM 16855 C C . ARG B 1 37 ? 2.691 -5.692 -0.291 1.00 0.00 37 ARG B C 12
ATOM 16856 O O . ARG B 1 37 ? 3.069 -4.763 -1.013 1.00 0.00 37 ARG B O 12
ATOM 16877 N N . ALA B 1 38 ? 2.634 -5.619 1.035 1.00 0.00 38 ALA B N 12
ATOM 16878 C CA . ALA B 1 38 ? 3.021 -4.449 1.800 1.00 0.00 38 ALA B CA 12
ATOM 16879 C C . ALA B 1 38 ? 4.067 -4.870 2.843 1.00 0.00 38 ALA B C 12
ATOM 16880 O O . ALA B 1 38 ? 4.045 -6.013 3.319 1.00 0.00 38 ALA B O 12
ATOM 16887 N N . GLN B 1 39 ? 5.001 -3.985 3.199 1.00 0.00 39 GLN B N 12
ATOM 16888 C CA . GLN B 1 39 ? 6.055 -4.232 4.189 1.00 0.00 39 GLN B CA 12
ATOM 16889 C C . GLN B 1 39 ? 6.518 -2.910 4.806 1.00 0.00 39 GLN B C 12
ATOM 16890 O O . GLN B 1 39 ? 6.206 -1.841 4.285 1.00 0.00 39 GLN B O 12
ATOM 16904 N N . TYR B 1 40 ? 7.301 -2.979 5.887 1.00 0.00 40 TYR B N 12
ATOM 16905 C CA . TYR B 1 40 ? 7.814 -1.812 6.613 1.00 0.00 40 TYR B CA 12
ATOM 16906 C C . TYR B 1 40 ? 9.305 -1.531 6.365 1.00 0.00 40 TYR B C 12
ATOM 16907 O O . TYR B 1 40 ? 9.849 -0.575 6.918 1.00 0.00 40 TYR B O 12
ATOM 16925 N N . ARG B 1 41 ? 9.995 -2.347 5.560 1.00 0.00 41 ARG B N 12
ATOM 16926 C CA . ARG B 1 41 ? 11.416 -2.151 5.260 1.00 0.00 41 ARG B CA 12
ATOM 16927 C C . ARG B 1 41 ? 11.610 -1.569 3.868 1.00 0.00 41 ARG B C 12
ATOM 16928 O O . ARG B 1 41 ? 10.649 -1.566 3.103 1.00 0.00 41 ARG B O 12
ATOM 16949 N N . HIS B 1 42 ? 12.807 -1.098 3.513 1.00 0.00 42 HIS B N 12
ATOM 16950 C CA . HIS B 1 42 ? 13.035 -0.586 2.158 1.00 0.00 42 HIS B CA 12
ATOM 16951 C C . HIS B 1 42 ? 13.081 -1.828 1.234 1.00 0.00 42 HIS B C 12
ATOM 16952 O O . HIS B 1 42 ? 13.506 -2.901 1.679 1.00 0.00 42 HIS B O 12
ATOM 16966 N N . PRO B 1 43 ? 12.684 -1.752 -0.045 1.00 0.00 43 PRO B N 12
ATOM 16967 C CA . PRO B 1 43 ? 12.669 -2.898 -0.954 1.00 0.00 43 PRO B CA 12
ATOM 16968 C C . PRO B 1 43 ? 14.043 -3.339 -1.483 1.00 0.00 43 PRO B C 12
ATOM 16969 O O . PRO B 1 43 ? 14.164 -3.638 -2.672 1.00 0.00 43 PRO B O 12
ATOM 16980 N N . SER B 1 44 ? 15.064 -3.443 -0.633 1.00 0.00 44 SER B N 12
ATOM 16981 C CA . SER B 1 44 ? 16.398 -3.859 -1.041 1.00 0.00 44 SER B CA 12
ATOM 16982 C C . SER B 1 44 ? 16.434 -5.339 -1.443 1.00 0.00 44 SER B C 12
ATOM 16983 O O . SER B 1 44 ? 16.712 -5.656 -2.602 1.00 0.00 44 SER B O 12
ATOM 16991 N N . GLY B 1 45 ? 16.053 -6.235 -0.525 1.00 0.00 45 GLY B N 12
ATOM 16992 C CA . GLY B 1 45 ? 16.054 -7.680 -0.752 1.00 0.00 45 GLY B CA 12
ATOM 16993 C C . GLY B 1 45 ? 17.413 -8.282 -0.376 1.00 0.00 45 GLY B C 12
ATOM 16994 O O . GLY B 1 45 ? 18.254 -7.587 0.204 1.00 0.00 45 GLY B O 12
ATOM 16998 N N . PRO B 1 46 ? 17.614 -9.587 -0.616 1.00 0.00 46 PRO B N 12
ATOM 16999 C CA . PRO B 1 46 ? 18.873 -10.261 -0.318 1.00 0.00 46 PRO B CA 12
ATOM 17000 C C . PRO B 1 46 ? 19.942 -9.874 -1.350 1.00 0.00 46 PRO B C 12
ATOM 17001 O O . PRO B 1 46 ? 19.620 -9.280 -2.383 1.00 0.00 46 PRO B O 12
ATOM 17012 N N . SER B 1 47 ? 21.197 -10.257 -1.114 1.00 0.00 47 SER B N 12
ATOM 17013 C CA . SER B 1 47 ? 22.316 -9.976 -2.007 1.00 0.00 47 SER B CA 12
ATOM 17014 C C . SER B 1 47 ? 23.191 -11.222 -2.187 1.00 0.00 47 SER B C 12
ATOM 17015 O O . SER B 1 47 ? 22.943 -12.278 -1.599 1.00 0.00 47 SER B O 12
ATOM 17023 N N . SER B 1 48 ? 24.199 -11.088 -3.040 1.00 0.00 48 SER B N 12
ATOM 17024 C CA . SER B 1 48 ? 25.215 -12.057 -3.398 1.00 0.00 48 SER B CA 12
ATOM 17025 C C . SER B 1 48 ? 26.452 -11.206 -3.731 1.00 0.00 48 SER B C 12
ATOM 17026 O O . SER B 1 48 ? 26.313 -10.003 -4.004 1.00 0.00 48 SER B O 12
ATOM 17034 N N . GLY B 1 49 ? 27.631 -11.822 -3.762 1.00 0.00 49 GLY B N 12
ATOM 17035 C CA . GLY B 1 49 ? 28.902 -11.174 -4.035 1.00 0.00 49 GLY B CA 12
ATOM 17036 C C . GLY B 1 49 ? 29.605 -11.102 -2.703 1.00 0.00 49 GLY B C 12
ATOM 17037 O O . GLY B 1 49 ? 30.216 -12.124 -2.331 1.00 0.00 49 GLY B O 12
ATOM 17041 N N . GLY A 1 1 ? -16.317 -19.435 -1.376 1.00 0.00 1 GLY A N 13
ATOM 17042 C CA . GLY A 1 1 ? -15.767 -18.159 -1.841 1.00 0.00 1 GLY A CA 13
ATOM 17043 C C . GLY A 1 1 ? -16.821 -17.420 -2.631 1.00 0.00 1 GLY A C 13
ATOM 17044 O O . GLY A 1 1 ? -17.228 -17.890 -3.694 1.00 0.00 1 GLY A O 13
ATOM 17048 N N . SER A 1 2 ? -17.297 -16.296 -2.106 1.00 0.00 2 SER A N 13
ATOM 17049 C CA . SER A 1 2 ? -18.317 -15.477 -2.734 1.00 0.00 2 SER A CA 13
ATOM 17050 C C . SER A 1 2 ? -17.639 -14.460 -3.639 1.00 0.00 2 SER A C 13
ATOM 17051 O O . SER A 1 2 ? -16.867 -13.611 -3.182 1.00 0.00 2 SER A O 13
ATOM 17059 N N . SER A 1 3 ? -17.869 -14.610 -4.938 1.00 0.00 3 SER A N 13
ATOM 17060 C CA . SER A 1 3 ? -17.356 -13.767 -5.996 1.00 0.00 3 SER A CA 13
ATOM 17061 C C . SER A 1 3 ? -18.492 -12.817 -6.372 1.00 0.00 3 SER A C 13
ATOM 17062 O O . SER A 1 3 ? -19.539 -13.252 -6.860 1.00 0.00 3 SER A O 13
ATOM 17070 N N . GLY A 1 4 ? -18.307 -11.530 -6.100 1.00 0.00 4 GLY A N 13
ATOM 17071 C CA . GLY A 1 4 ? -19.275 -10.488 -6.385 1.00 0.00 4 GLY A CA 13
ATOM 17072 C C . GLY A 1 4 ? -18.569 -9.140 -6.401 1.00 0.00 4 GLY A C 13
ATOM 17073 O O . GLY A 1 4 ? -17.332 -9.076 -6.386 1.00 0.00 4 GLY A O 13
ATOM 17077 N N . SER A 1 5 ? -19.349 -8.066 -6.474 1.00 0.00 5 SER A N 13
ATOM 17078 C CA . SER A 1 5 ? -18.897 -6.683 -6.496 1.00 0.00 5 SER A CA 13
ATOM 17079 C C . SER A 1 5 ? -20.083 -5.755 -6.208 1.00 0.00 5 SER A C 13
ATOM 17080 O O . SER A 1 5 ? -21.220 -6.217 -6.109 1.00 0.00 5 SER A O 13
ATOM 17088 N N . SER A 1 6 ? -19.822 -4.453 -6.100 1.00 0.00 6 SER A N 13
ATOM 17089 C CA . SER A 1 6 ? -20.783 -3.388 -5.832 1.00 0.00 6 SER A CA 13
ATOM 17090 C C . SER A 1 6 ? -20.674 -2.245 -6.856 1.00 0.00 6 SER A C 13
ATOM 17091 O O . SER A 1 6 ? -21.040 -1.108 -6.556 1.00 0.00 6 SER A O 13
ATOM 17099 N N . GLY A 1 7 ? -20.164 -2.526 -8.057 1.00 0.00 7 GLY A N 13
ATOM 17100 C CA . GLY A 1 7 ? -20.006 -1.547 -9.125 1.00 0.00 7 GLY A CA 13
ATOM 17101 C C . GLY A 1 7 ? -18.551 -1.401 -9.573 1.00 0.00 7 GLY A C 13
ATOM 17102 O O . GLY A 1 7 ? -17.666 -2.102 -9.070 1.00 0.00 7 GLY A O 13
ATOM 17106 N N . PRO A 1 8 ? -18.284 -0.504 -10.540 1.00 0.00 8 PRO A N 13
ATOM 17107 C CA . PRO A 1 8 ? -16.943 -0.264 -11.064 1.00 0.00 8 PRO A CA 13
ATOM 17108 C C . PRO A 1 8 ? -16.062 0.508 -10.077 1.00 0.00 8 PRO A C 13
ATOM 17109 O O . PRO A 1 8 ? -14.846 0.304 -10.002 1.00 0.00 8 PRO A O 13
ATOM 17120 N N . LEU A 1 9 ? -16.676 1.446 -9.364 1.00 0.00 9 LEU A N 13
ATOM 17121 C CA . LEU A 1 9 ? -16.088 2.339 -8.386 1.00 0.00 9 LEU A CA 13
ATOM 17122 C C . LEU A 1 9 ? -17.210 2.869 -7.508 1.00 0.00 9 LEU A C 13
ATOM 17123 O O . LEU A 1 9 ? -18.374 2.838 -7.915 1.00 0.00 9 LEU A O 13
ATOM 17139 N N . GLU A 1 10 ? -16.853 3.420 -6.353 1.00 0.00 10 GLU A N 13
ATOM 17140 C CA . GLU A 1 10 ? -17.777 3.960 -5.366 1.00 0.00 10 GLU A CA 13
ATOM 17141 C C . GLU A 1 10 ? -17.349 5.362 -4.937 1.00 0.00 10 GLU A C 13
ATOM 17142 O O . GLU A 1 10 ? -16.278 5.841 -5.322 1.00 0.00 10 GLU A O 13
ATOM 17154 N N . ARG A 1 11 ? -18.185 6.023 -4.134 1.00 0.00 11 ARG A N 13
ATOM 17155 C CA . ARG A 1 11 ? -17.973 7.369 -3.608 1.00 0.00 11 ARG A CA 13
ATOM 17156 C C . ARG A 1 11 ? -18.269 7.316 -2.116 1.00 0.00 11 ARG A C 13
ATOM 17157 O O . ARG A 1 11 ? -19.291 7.835 -1.659 1.00 0.00 11 ARG A O 13
ATOM 17178 N N . GLU A 1 12 ? -17.409 6.640 -1.358 1.00 0.00 12 GLU A N 13
ATOM 17179 C CA . GLU A 1 12 ? -17.553 6.466 0.084 1.00 0.00 12 GLU A CA 13
ATOM 17180 C C . GLU A 1 12 ? -16.182 6.525 0.756 1.00 0.00 12 GLU A C 13
ATOM 17181 O O . GLU A 1 12 ? -15.156 6.644 0.076 1.00 0.00 12 GLU A O 13
ATOM 17193 N N . GLY A 1 13 ? -16.159 6.491 2.088 1.00 0.00 13 GLY A N 13
ATOM 17194 C CA . GLY A 1 13 ? -14.943 6.505 2.891 1.00 0.00 13 GLY A CA 13
ATOM 17195 C C . GLY A 1 13 ? -14.433 5.074 3.060 1.00 0.00 13 GLY A C 13
ATOM 17196 O O . GLY A 1 13 ? -14.835 4.190 2.302 1.00 0.00 13 GLY A O 13
ATOM 17200 N N . LEU A 1 14 ? -13.538 4.823 4.016 1.00 0.00 14 LEU A N 13
ATOM 17201 C CA . LEU A 1 14 ? -12.985 3.488 4.268 1.00 0.00 14 LEU A CA 13
ATOM 17202 C C . LEU A 1 14 ? -13.170 3.060 5.720 1.00 0.00 14 LEU A C 13
ATOM 17203 O O . LEU A 1 14 ? -13.224 3.925 6.597 1.00 0.00 14 LEU A O 13
ATOM 17219 N N . PRO A 1 15 ? -13.198 1.740 5.989 1.00 0.00 15 PRO A N 13
ATOM 17220 C CA . PRO A 1 15 ? -13.355 1.230 7.341 1.00 0.00 15 PRO A CA 13
ATOM 17221 C C . PRO A 1 15 ? -12.078 1.469 8.164 1.00 0.00 15 PRO A C 13
ATOM 17222 O O . PRO A 1 15 ? -10.995 1.670 7.597 1.00 0.00 15 PRO A O 13
ATOM 17233 N N . PRO A 1 16 ? -12.167 1.395 9.502 1.00 0.00 16 PRO A N 13
ATOM 17234 C CA . PRO A 1 16 ? -11.033 1.615 10.388 1.00 0.00 16 PRO A CA 13
ATOM 17235 C C . PRO A 1 16 ? -9.951 0.559 10.143 1.00 0.00 16 PRO A C 13
ATOM 17236 O O . PRO A 1 16 ? -10.204 -0.646 10.254 1.00 0.00 16 PRO A O 13
ATOM 17247 N N . GLY A 1 17 ? -8.752 1.016 9.786 1.00 0.00 17 GLY A N 13
ATOM 17248 C CA . GLY A 1 17 ? -7.586 0.189 9.499 1.00 0.00 17 GLY A CA 13
ATOM 17249 C C . GLY A 1 17 ? -7.280 0.091 8.007 1.00 0.00 17 GLY A C 13
ATOM 17250 O O . GLY A 1 17 ? -6.199 -0.382 7.649 1.00 0.00 17 GLY A O 13
ATOM 17254 N N . TRP A 1 18 ? -8.207 0.459 7.122 1.00 0.00 18 TRP A N 13
ATOM 17255 C CA . TRP A 1 18 ? -7.974 0.416 5.685 1.00 0.00 18 TRP A CA 13
ATOM 17256 C C . TRP A 1 18 ? -7.448 1.782 5.247 1.00 0.00 18 TRP A C 13
ATOM 17257 O O . TRP A 1 18 ? -7.829 2.803 5.816 1.00 0.00 18 TRP A O 13
ATOM 17278 N N . GLU A 1 19 ? -6.646 1.802 4.186 1.00 0.00 19 GLU A N 13
ATOM 17279 C CA . GLU A 1 19 ? -6.062 3.012 3.611 1.00 0.00 19 GLU A CA 13
ATOM 17280 C C . GLU A 1 19 ? -6.286 3.030 2.090 1.00 0.00 19 GLU A C 13
ATOM 17281 O O . GLU A 1 19 ? -6.455 1.970 1.475 1.00 0.00 19 GLU A O 13
ATOM 17293 N N . ARG A 1 20 ? -6.302 4.223 1.480 1.00 0.00 20 ARG A N 13
ATOM 17294 C CA . ARG A 1 20 ? -6.453 4.462 0.044 1.00 0.00 20 ARG A CA 13
ATOM 17295 C C . ARG A 1 20 ? -5.257 5.322 -0.332 1.00 0.00 20 ARG A C 13
ATOM 17296 O O . ARG A 1 20 ? -5.061 6.381 0.266 1.00 0.00 20 ARG A O 13
ATOM 17317 N N . VAL A 1 21 ? -4.479 4.879 -1.308 1.00 0.00 21 VAL A N 13
ATOM 17318 C CA . VAL A 1 21 ? -3.297 5.565 -1.789 1.00 0.00 21 VAL A CA 13
ATOM 17319 C C . VAL A 1 21 ? -3.600 6.137 -3.169 1.00 0.00 21 VAL A C 13
ATOM 17320 O O . VAL A 1 21 ? -3.873 5.376 -4.103 1.00 0.00 21 VAL A O 13
ATOM 17333 N N . GLU A 1 22 ? -3.599 7.462 -3.283 1.00 0.00 22 GLU A N 13
ATOM 17334 C CA . GLU A 1 22 ? -3.841 8.210 -4.510 1.00 0.00 22 GLU A CA 13
ATOM 17335 C C . GLU A 1 22 ? -2.460 8.587 -5.046 1.00 0.00 22 GLU A C 13
ATOM 17336 O O . GLU A 1 22 ? -1.640 9.113 -4.290 1.00 0.00 22 GLU A O 13
ATOM 17348 N N . SER A 1 23 ? -2.179 8.294 -6.314 1.00 0.00 23 SER A N 13
ATOM 17349 C CA . SER A 1 23 ? -0.903 8.570 -6.964 1.00 0.00 23 SER A CA 13
ATOM 17350 C C . SER A 1 23 ? -1.143 9.063 -8.396 1.00 0.00 23 SER A C 13
ATOM 17351 O O . SER A 1 23 ? -2.278 9.264 -8.837 1.00 0.00 23 SER A O 13
ATOM 17359 N N . SER A 1 24 ? -0.075 9.235 -9.162 1.00 0.00 24 SER A N 13
ATOM 17360 C CA . SER A 1 24 ? -0.108 9.679 -10.546 1.00 0.00 24 SER A CA 13
ATOM 17361 C C . SER A 1 24 ? 0.441 8.561 -11.436 1.00 0.00 24 SER A C 13
ATOM 17362 O O . SER A 1 24 ? -0.159 8.210 -12.454 1.00 0.00 24 SER A O 13
ATOM 17370 N N . GLU A 1 25 ? 1.544 7.939 -11.016 1.00 0.00 25 GLU A N 13
ATOM 17371 C CA . GLU A 1 25 ? 2.201 6.865 -11.749 1.00 0.00 25 GLU A CA 13
ATOM 17372 C C . GLU A 1 25 ? 1.388 5.558 -11.743 1.00 0.00 25 GLU A C 13
ATOM 17373 O O . GLU A 1 25 ? 1.622 4.724 -12.613 1.00 0.00 25 GLU A O 13
ATOM 17385 N N . PHE A 1 26 ? 0.427 5.376 -10.820 1.00 0.00 26 PHE A N 13
ATOM 17386 C CA . PHE A 1 26 ? -0.387 4.148 -10.739 1.00 0.00 26 PHE A CA 13
ATOM 17387 C C . PHE A 1 26 ? -1.902 4.382 -10.709 1.00 0.00 26 PHE A C 13
ATOM 17388 O O . PHE A 1 26 ? -2.663 3.463 -11.020 1.00 0.00 26 PHE A O 13
ATOM 17405 N N . GLY A 1 27 ? -2.360 5.587 -10.368 1.00 0.00 27 GLY A N 13
ATOM 17406 C CA . GLY A 1 27 ? -3.766 5.941 -10.310 1.00 0.00 27 GLY A CA 13
ATOM 17407 C C . GLY A 1 27 ? -4.216 6.000 -8.862 1.00 0.00 27 GLY A C 13
ATOM 17408 O O . GLY A 1 27 ? -4.004 7.001 -8.180 1.00 0.00 27 GLY A O 13
ATOM 17412 N N . THR A 1 28 ? -4.874 4.948 -8.393 1.00 0.00 28 THR A N 13
ATOM 17413 C CA . THR A 1 28 ? -5.367 4.852 -7.024 1.00 0.00 28 THR A CA 13
ATOM 17414 C C . THR A 1 28 ? -5.568 3.386 -6.653 1.00 0.00 28 THR A C 13
ATOM 17415 O O . THR A 1 28 ? -6.033 2.597 -7.484 1.00 0.00 28 THR A O 13
ATOM 17426 N N . TYR A 1 29 ? -5.209 3.007 -5.428 1.00 0.00 29 TYR A N 13
ATOM 17427 C CA . TYR A 1 29 ? -5.389 1.654 -4.924 1.00 0.00 29 TYR A CA 13
ATOM 17428 C C . TYR A 1 29 ? -5.690 1.731 -3.428 1.00 0.00 29 TYR A C 13
ATOM 17429 O O . TYR A 1 29 ? -5.574 2.789 -2.809 1.00 0.00 29 TYR A O 13
ATOM 17447 N N . TYR A 1 30 ? -6.073 0.606 -2.838 1.00 0.00 30 TYR A N 13
ATOM 17448 C CA . TYR A 1 30 ? -6.408 0.461 -1.434 1.00 0.00 30 TYR A CA 13
ATOM 17449 C C . TYR A 1 30 ? -5.441 -0.551 -0.832 1.00 0.00 30 TYR A C 13
ATOM 17450 O O . TYR A 1 30 ? -4.983 -1.460 -1.533 1.00 0.00 30 TYR A O 13
ATOM 17468 N N . VAL A 1 31 ? -5.175 -0.449 0.467 1.00 0.00 31 VAL A N 13
ATOM 17469 C CA . VAL A 1 31 ? -4.256 -1.339 1.166 1.00 0.00 31 VAL A CA 13
ATOM 17470 C C . VAL A 1 31 ? -4.951 -1.982 2.371 1.00 0.00 31 VAL A C 13
ATOM 17471 O O . VAL A 1 31 ? -5.647 -1.303 3.128 1.00 0.00 31 VAL A O 13
ATOM 17484 N N . ASP A 1 32 ? -4.765 -3.295 2.554 1.00 0.00 32 ASP A N 13
ATOM 17485 C CA . ASP A 1 32 ? -5.325 -4.083 3.655 1.00 0.00 32 ASP A CA 13
ATOM 17486 C C . ASP A 1 32 ? -4.232 -4.303 4.683 1.00 0.00 32 ASP A C 13
ATOM 17487 O O . ASP A 1 32 ? -3.298 -5.071 4.434 1.00 0.00 32 ASP A O 13
ATOM 17496 N N . HIS A 1 33 ? -4.285 -3.620 5.818 1.00 0.00 33 HIS A N 13
ATOM 17497 C CA . HIS A 1 33 ? -3.271 -3.780 6.853 1.00 0.00 33 HIS A CA 13
ATOM 17498 C C . HIS A 1 33 ? -3.408 -5.136 7.561 1.00 0.00 33 HIS A C 13
ATOM 17499 O O . HIS A 1 33 ? -2.458 -5.552 8.231 1.00 0.00 33 HIS A O 13
ATOM 17513 N N . THR A 1 34 ? -4.521 -5.865 7.398 1.00 0.00 34 THR A N 13
ATOM 17514 C CA . THR A 1 34 ? -4.743 -7.148 8.051 1.00 0.00 34 THR A CA 13
ATOM 17515 C C . THR A 1 34 ? -3.937 -8.273 7.416 1.00 0.00 34 THR A C 13
ATOM 17516 O O . THR A 1 34 ? -3.360 -9.083 8.144 1.00 0.00 34 THR A O 13
ATOM 17527 N N . ASN A 1 35 ? -3.807 -8.298 6.090 1.00 0.00 35 ASN A N 13
ATOM 17528 C CA . ASN A 1 35 ? -3.073 -9.358 5.389 1.00 0.00 35 ASN A CA 13
ATOM 17529 C C . ASN A 1 35 ? -1.964 -8.823 4.501 1.00 0.00 35 ASN A C 13
ATOM 17530 O O . ASN A 1 35 ? -1.334 -9.593 3.775 1.00 0.00 35 ASN A O 13
ATOM 17541 N N . LYS A 1 36 ? -1.678 -7.521 4.584 1.00 0.00 36 LYS A N 13
ATOM 17542 C CA . LYS A 1 36 ? -0.660 -6.832 3.811 1.00 0.00 36 LYS A CA 13
ATOM 17543 C C . LYS A 1 36 ? -0.893 -7.091 2.313 1.00 0.00 36 LYS A C 13
ATOM 17544 O O . LYS A 1 36 ? 0.006 -7.577 1.623 1.00 0.00 36 LYS A O 13
ATOM 17563 N N . ARG A 1 37 ? -2.104 -6.821 1.798 1.00 0.00 37 ARG A N 13
ATOM 17564 C CA . ARG A 1 37 ? -2.505 -7.013 0.395 1.00 0.00 37 ARG A CA 13
ATOM 17565 C C . ARG A 1 37 ? -2.987 -5.690 -0.222 1.00 0.00 37 ARG A C 13
ATOM 17566 O O . ARG A 1 37 ? -3.725 -4.956 0.436 1.00 0.00 37 ARG A O 13
ATOM 17587 N N . ALA A 1 38 ? -2.544 -5.374 -1.444 1.00 0.00 38 ALA A N 13
ATOM 17588 C CA . ALA A 1 38 ? -2.888 -4.157 -2.180 1.00 0.00 38 ALA A CA 13
ATOM 17589 C C . ALA A 1 38 ? -4.017 -4.508 -3.155 1.00 0.00 38 ALA A C 13
ATOM 17590 O O . ALA A 1 38 ? -3.934 -5.545 -3.817 1.00 0.00 38 ALA A O 13
ATOM 17597 N N . GLN A 1 39 ? -5.068 -3.692 -3.277 1.00 0.00 39 GLN A N 13
ATOM 17598 C CA . GLN A 1 39 ? -6.185 -3.970 -4.191 1.00 0.00 39 GLN A CA 13
ATOM 17599 C C . GLN A 1 39 ? -6.684 -2.728 -4.928 1.00 0.00 39 GLN A C 13
ATOM 17600 O O . GLN A 1 39 ? -6.608 -1.619 -4.410 1.00 0.00 39 GLN A O 13
ATOM 17614 N N . TYR A 1 40 ? -7.271 -2.916 -6.111 1.00 0.00 40 TYR A N 13
ATOM 17615 C CA . TYR A 1 40 ? -7.796 -1.850 -6.963 1.00 0.00 40 TYR A CA 13
ATOM 17616 C C . TYR A 1 40 ? -9.310 -1.633 -6.794 1.00 0.00 40 TYR A C 13
ATOM 17617 O O . TYR A 1 40 ? -9.948 -1.056 -7.676 1.00 0.00 40 TYR A O 13
ATOM 17635 N N . ARG A 1 41 ? -9.946 -2.143 -5.736 1.00 0.00 41 ARG A N 13
ATOM 17636 C CA . ARG A 1 41 ? -11.385 -1.963 -5.495 1.00 0.00 41 ARG A CA 13
ATOM 17637 C C . ARG A 1 41 ? -11.632 -1.735 -4.017 1.00 0.00 41 ARG A C 13
ATOM 17638 O O . ARG A 1 41 ? -10.797 -2.125 -3.195 1.00 0.00 41 ARG A O 13
ATOM 17659 N N . HIS A 1 42 ? -12.771 -1.131 -3.700 1.00 0.00 42 HIS A N 13
ATOM 17660 C CA . HIS A 1 42 ? -13.160 -0.820 -2.338 1.00 0.00 42 HIS A CA 13
ATOM 17661 C C . HIS A 1 42 ? -13.216 -2.091 -1.487 1.00 0.00 42 HIS A C 13
ATOM 17662 O O . HIS A 1 42 ? -13.645 -3.138 -1.990 1.00 0.00 42 HIS A O 13
ATOM 17676 N N . PRO A 1 43 ? -12.793 -2.044 -0.215 1.00 0.00 43 PRO A N 13
ATOM 17677 C CA . PRO A 1 43 ? -12.838 -3.193 0.670 1.00 0.00 43 PRO A CA 13
ATOM 17678 C C . PRO A 1 43 ? -14.292 -3.478 1.056 1.00 0.00 43 PRO A C 13
ATOM 17679 O O . PRO A 1 43 ? -14.792 -2.914 2.026 1.00 0.00 43 PRO A O 13
ATOM 17690 N N . SER A 1 44 ? -14.945 -4.381 0.321 1.00 0.00 44 SER A N 13
ATOM 17691 C CA . SER A 1 44 ? -16.332 -4.795 0.500 1.00 0.00 44 SER A CA 13
ATOM 17692 C C . SER A 1 44 ? -16.684 -5.107 1.960 1.00 0.00 44 SER A C 13
ATOM 17693 O O . SER A 1 44 ? -17.812 -4.850 2.375 1.00 0.00 44 SER A O 13
ATOM 17701 N N . GLY A 1 45 ? -15.753 -5.641 2.758 1.00 0.00 45 GLY A N 13
ATOM 17702 C CA . GLY A 1 45 ? -16.022 -5.932 4.157 1.00 0.00 45 GLY A CA 13
ATOM 17703 C C . GLY A 1 45 ? -14.762 -6.352 4.910 1.00 0.00 45 GLY A C 13
ATOM 17704 O O . GLY A 1 45 ? -13.800 -6.823 4.287 1.00 0.00 45 GLY A O 13
ATOM 17708 N N . PRO A 1 46 ? -14.750 -6.219 6.248 1.00 0.00 46 PRO A N 13
ATOM 17709 C CA . PRO A 1 46 ? -13.614 -6.596 7.091 1.00 0.00 46 PRO A CA 13
ATOM 17710 C C . PRO A 1 46 ? -13.508 -8.121 7.243 1.00 0.00 46 PRO A C 13
ATOM 17711 O O . PRO A 1 46 ? -12.516 -8.627 7.763 1.00 0.00 46 PRO A O 13
ATOM 17722 N N . SER A 1 47 ? -14.557 -8.846 6.858 1.00 0.00 47 SER A N 13
ATOM 17723 C CA . SER A 1 47 ? -14.764 -10.281 6.868 1.00 0.00 47 SER A CA 13
ATOM 17724 C C . SER A 1 47 ? -16.013 -10.529 6.004 1.00 0.00 47 SER A C 13
ATOM 17725 O O . SER A 1 47 ? -16.630 -9.573 5.521 1.00 0.00 47 SER A O 13
ATOM 17733 N N . SER A 1 48 ? -16.399 -11.790 5.813 1.00 0.00 48 SER A N 13
ATOM 17734 C CA . SER A 1 48 ? -17.563 -12.176 5.013 1.00 0.00 48 SER A CA 13
ATOM 17735 C C . SER A 1 48 ? -18.663 -12.826 5.859 1.00 0.00 48 SER A C 13
ATOM 17736 O O . SER A 1 48 ? -19.840 -12.684 5.539 1.00 0.00 48 SER A O 13
ATOM 17744 N N . GLY A 1 49 ? -18.314 -13.434 6.993 1.00 0.00 49 GLY A N 13
ATOM 17745 C CA . GLY A 1 49 ? -19.224 -14.103 7.906 1.00 0.00 49 GLY A CA 13
ATOM 17746 C C . GLY A 1 49 ? -18.428 -15.094 8.720 1.00 0.00 49 GLY A C 13
ATOM 17747 O O . GLY A 1 49 ? -17.272 -14.773 9.071 1.00 0.00 49 GLY A O 13
ATOM 17751 N N . GLY B 1 1 ? 16.708 -19.967 -0.386 1.00 0.00 1 GLY B N 13
ATOM 17752 C CA . GLY B 1 1 ? 16.392 -18.538 -0.366 1.00 0.00 1 GLY B CA 13
ATOM 17753 C C . GLY B 1 1 ? 17.519 -17.751 0.271 1.00 0.00 1 GLY B C 13
ATOM 17754 O O . GLY B 1 1 ? 18.670 -18.191 0.259 1.00 0.00 1 GLY B O 13
ATOM 17758 N N . SER B 1 2 ? 17.187 -16.600 0.850 1.00 0.00 2 SER B N 13
ATOM 17759 C CA . SER B 1 2 ? 18.104 -15.690 1.519 1.00 0.00 2 SER B CA 13
ATOM 17760 C C . SER B 1 2 ? 17.335 -14.951 2.619 1.00 0.00 2 SER B C 13
ATOM 17761 O O . SER B 1 2 ? 16.105 -15.046 2.684 1.00 0.00 2 SER B O 13
ATOM 17769 N N . SER B 1 3 ? 18.030 -14.202 3.474 1.00 0.00 3 SER B N 13
ATOM 17770 C CA . SER B 1 3 ? 17.435 -13.412 4.545 1.00 0.00 3 SER B CA 13
ATOM 17771 C C . SER B 1 3 ? 18.488 -12.392 4.982 1.00 0.00 3 SER B C 13
ATOM 17772 O O . SER B 1 3 ? 19.595 -12.787 5.362 1.00 0.00 3 SER B O 13
ATOM 17780 N N . GLY B 1 4 ? 18.192 -11.093 4.912 1.00 0.00 4 GLY B N 13
ATOM 17781 C CA . GLY B 1 4 ? 19.111 -10.030 5.293 1.00 0.00 4 GLY B CA 13
ATOM 17782 C C . GLY B 1 4 ? 18.484 -8.659 5.092 1.00 0.00 4 GLY B C 13
ATOM 17783 O O . GLY B 1 4 ? 17.407 -8.538 4.504 1.00 0.00 4 GLY B O 13
ATOM 17787 N N . SER B 1 5 ? 19.162 -7.630 5.592 1.00 0.00 5 SER B N 13
ATOM 17788 C CA . SER B 1 5 ? 18.780 -6.224 5.515 1.00 0.00 5 SER B CA 13
ATOM 17789 C C . SER B 1 5 ? 20.058 -5.377 5.452 1.00 0.00 5 SER B C 13
ATOM 17790 O O . SER B 1 5 ? 21.165 -5.928 5.469 1.00 0.00 5 SER B O 13
ATOM 17798 N N . SER B 1 6 ? 19.929 -4.053 5.390 1.00 0.00 6 SER B N 13
ATOM 17799 C CA . SER B 1 6 ? 21.044 -3.117 5.315 1.00 0.00 6 SER B CA 13
ATOM 17800 C C . SER B 1 6 ? 20.923 -2.038 6.393 1.00 0.00 6 SER B C 13
ATOM 17801 O O . SER B 1 6 ? 21.948 -1.646 6.950 1.00 0.00 6 SER B O 13
ATOM 17809 N N . GLY B 1 7 ? 19.710 -1.610 6.754 1.00 0.00 7 GLY B N 13
ATOM 17810 C CA . GLY B 1 7 ? 19.516 -0.594 7.776 1.00 0.00 7 GLY B CA 13
ATOM 17811 C C . GLY B 1 7 ? 18.103 -0.637 8.362 1.00 0.00 7 GLY B C 13
ATOM 17812 O O . GLY B 1 7 ? 17.227 -1.350 7.848 1.00 0.00 7 GLY B O 13
ATOM 17816 N N . PRO B 1 8 ? 17.863 0.099 9.460 1.00 0.00 8 PRO B N 13
ATOM 17817 C CA . PRO B 1 8 ? 16.563 0.149 10.104 1.00 0.00 8 PRO B CA 13
ATOM 17818 C C . PRO B 1 8 ? 15.626 1.147 9.408 1.00 0.00 8 PRO B C 13
ATOM 17819 O O . PRO B 1 8 ? 14.424 0.889 9.291 1.00 0.00 8 PRO B O 13
ATOM 17830 N N . LEU B 1 9 ? 16.168 2.282 8.952 1.00 0.00 9 LEU B N 13
ATOM 17831 C CA . LEU B 1 9 ? 15.469 3.372 8.297 1.00 0.00 9 LEU B CA 13
ATOM 17832 C C . LEU B 1 9 ? 16.361 3.931 7.197 1.00 0.00 9 LEU B C 13
ATOM 17833 O O . LEU B 1 9 ? 17.361 4.598 7.487 1.00 0.00 9 LEU B O 13
ATOM 17849 N N . GLU B 1 10 ? 16.015 3.633 5.949 1.00 0.00 10 GLU B N 13
ATOM 17850 C CA . GLU B 1 10 ? 16.745 4.101 4.777 1.00 0.00 10 GLU B CA 13
ATOM 17851 C C . GLU B 1 10 ? 16.356 5.565 4.505 1.00 0.00 10 GLU B C 13
ATOM 17852 O O . GLU B 1 10 ? 15.448 6.109 5.140 1.00 0.00 10 GLU B O 13
ATOM 17864 N N . ARG B 1 11 ? 17.039 6.224 3.564 1.00 0.00 11 ARG B N 13
ATOM 17865 C CA . ARG B 1 11 ? 16.786 7.627 3.199 1.00 0.00 11 ARG B CA 13
ATOM 17866 C C . ARG B 1 11 ? 16.706 7.856 1.689 1.00 0.00 11 ARG B C 13
ATOM 17867 O O . ARG B 1 11 ? 16.168 8.862 1.231 1.00 0.00 11 ARG B O 13
ATOM 17888 N N . GLU B 1 12 ? 17.254 6.936 0.902 1.00 0.00 12 GLU B N 13
ATOM 17889 C CA . GLU B 1 12 ? 17.292 7.030 -0.547 1.00 0.00 12 GLU B CA 13
ATOM 17890 C C . GLU B 1 12 ? 15.974 6.659 -1.225 1.00 0.00 12 GLU B C 13
ATOM 17891 O O . GLU B 1 12 ? 15.052 6.134 -0.589 1.00 0.00 12 GLU B O 13
ATOM 17903 N N . GLY B 1 13 ? 15.893 6.927 -2.530 1.00 0.00 13 GLY B N 13
ATOM 17904 C CA . GLY B 1 13 ? 14.732 6.640 -3.353 1.00 0.00 13 GLY B CA 13
ATOM 17905 C C . GLY B 1 13 ? 14.489 5.141 -3.501 1.00 0.00 13 GLY B C 13
ATOM 17906 O O . GLY B 1 13 ? 15.271 4.300 -3.041 1.00 0.00 13 GLY B O 13
ATOM 17910 N N . LEU B 1 14 ? 13.388 4.809 -4.161 1.00 0.00 14 LEU B N 13
ATOM 17911 C CA . LEU B 1 14 ? 12.932 3.452 -4.421 1.00 0.00 14 LEU B CA 13
ATOM 17912 C C . LEU B 1 14 ? 13.122 3.059 -5.880 1.00 0.00 14 LEU B C 13
ATOM 17913 O O . LEU B 1 14 ? 13.238 3.941 -6.741 1.00 0.00 14 LEU B O 13
ATOM 17929 N N . PRO B 1 15 ? 13.124 1.751 -6.186 1.00 0.00 15 PRO B N 13
ATOM 17930 C CA . PRO B 1 15 ? 13.244 1.283 -7.556 1.00 0.00 15 PRO B CA 13
ATOM 17931 C C . PRO B 1 15 ? 11.965 1.637 -8.328 1.00 0.00 15 PRO B C 13
ATOM 17932 O O . PRO B 1 15 ? 10.930 1.918 -7.716 1.00 0.00 15 PRO B O 13
ATOM 17943 N N . PRO B 1 16 ? 11.992 1.605 -9.670 1.00 0.00 16 PRO B N 13
ATOM 17944 C CA . PRO B 1 16 ? 10.812 1.900 -10.451 1.00 0.00 16 PRO B CA 13
ATOM 17945 C C . PRO B 1 16 ? 9.823 0.780 -10.150 1.00 0.00 16 PRO B C 13
ATOM 17946 O O . PRO B 1 16 ? 10.204 -0.396 -10.058 1.00 0.00 16 PRO B O 13
ATOM 17957 N N . GLY B 1 17 ? 8.563 1.150 -9.971 1.00 0.00 17 GLY B N 13
ATOM 17958 C CA . GLY B 1 17 ? 7.513 0.206 -9.663 1.00 0.00 17 GLY B CA 13
ATOM 17959 C C . GLY B 1 17 ? 7.309 0.024 -8.163 1.00 0.00 17 GLY B C 13
ATOM 17960 O O . GLY B 1 17 ? 6.418 -0.747 -7.806 1.00 0.00 17 GLY B O 13
ATOM 17964 N N . TRP B 1 18 ? 8.059 0.691 -7.275 1.00 0.00 18 TRP B N 13
ATOM 17965 C CA . TRP B 1 18 ? 7.870 0.597 -5.823 1.00 0.00 18 TRP B CA 13
ATOM 17966 C C . TRP B 1 18 ? 7.411 1.953 -5.290 1.00 0.00 18 TRP B C 13
ATOM 17967 O O . TRP B 1 18 ? 7.927 2.984 -5.714 1.00 0.00 18 TRP B O 13
ATOM 17988 N N . GLU B 1 19 ? 6.500 1.946 -4.312 1.00 0.00 19 GLU B N 13
ATOM 17989 C CA . GLU B 1 19 ? 5.963 3.159 -3.696 1.00 0.00 19 GLU B CA 13
ATOM 17990 C C . GLU B 1 19 ? 6.146 3.116 -2.171 1.00 0.00 19 GLU B C 13
ATOM 17991 O O . GLU B 1 19 ? 6.297 2.039 -1.584 1.00 0.00 19 GLU B O 13
ATOM 18003 N N . ARG B 1 20 ? 6.140 4.288 -1.528 1.00 0.00 20 ARG B N 13
ATOM 18004 C CA . ARG B 1 20 ? 6.273 4.514 -0.090 1.00 0.00 20 ARG B CA 13
ATOM 18005 C C . ARG B 1 20 ? 5.112 5.394 0.327 1.00 0.00 20 ARG B C 13
ATOM 18006 O O . ARG B 1 20 ? 4.937 6.481 -0.221 1.00 0.00 20 ARG B O 13
ATOM 18027 N N . VAL B 1 21 ? 4.350 4.937 1.303 1.00 0.00 21 VAL B N 13
ATOM 18028 C CA . VAL B 1 21 ? 3.210 5.636 1.848 1.00 0.00 21 VAL B CA 13
ATOM 18029 C C . VAL B 1 21 ? 3.620 6.190 3.216 1.00 0.00 21 VAL B C 13
ATOM 18030 O O . VAL B 1 21 ? 4.215 5.468 4.022 1.00 0.00 21 VAL B O 13
ATOM 18043 N N . GLU B 1 22 ? 3.304 7.459 3.469 1.00 0.00 22 GLU B N 13
ATOM 18044 C CA . GLU B 1 22 ? 3.567 8.185 4.705 1.00 0.00 22 GLU B CA 13
ATOM 18045 C C . GLU B 1 22 ? 2.175 8.468 5.279 1.00 0.00 22 GLU B C 13
ATOM 18046 O O . GLU B 1 22 ? 1.360 9.088 4.589 1.00 0.00 22 GLU B O 13
ATOM 18058 N N . SER B 1 23 ? 1.860 7.968 6.475 1.00 0.00 23 SER B N 13
ATOM 18059 C CA . SER B 1 23 ? 0.566 8.150 7.134 1.00 0.00 23 SER B CA 13
ATOM 18060 C C . SER B 1 23 ? 0.779 8.426 8.623 1.00 0.00 23 SER B C 13
ATOM 18061 O O . SER B 1 23 ? 1.816 8.064 9.177 1.00 0.00 23 SER B O 13
ATOM 18069 N N . SER B 1 24 ? -0.182 9.034 9.312 1.00 0.00 24 SER B N 13
ATOM 18070 C CA . SER B 1 24 ? -0.033 9.323 10.731 1.00 0.00 24 SER B CA 13
ATOM 18071 C C . SER B 1 24 ? -0.434 8.108 11.569 1.00 0.00 24 SER B C 13
ATOM 18072 O O . SER B 1 24 ? 0.252 7.777 12.531 1.00 0.00 24 SER B O 13
ATOM 18080 N N . GLU B 1 25 ? -1.494 7.394 11.180 1.00 0.00 25 GLU B N 13
ATOM 18081 C CA . GLU B 1 25 ? -1.983 6.237 11.931 1.00 0.00 25 GLU B CA 13
ATOM 18082 C C . GLU B 1 25 ? -1.151 4.965 11.765 1.00 0.00 25 GLU B C 13
ATOM 18083 O O . GLU B 1 25 ? -1.283 4.045 12.572 1.00 0.00 25 GLU B O 13
ATOM 18095 N N . PHE B 1 26 ? -0.294 4.903 10.744 1.00 0.00 26 PHE B N 13
ATOM 18096 C CA . PHE B 1 26 ? 0.550 3.728 10.479 1.00 0.00 26 PHE B CA 13
ATOM 18097 C C . PHE B 1 26 ? 2.045 4.047 10.398 1.00 0.00 26 PHE B C 13
ATOM 18098 O O . PHE B 1 26 ? 2.871 3.133 10.427 1.00 0.00 26 PHE B O 13
ATOM 18115 N N . GLY B 1 27 ? 2.398 5.328 10.303 1.00 0.00 27 GLY B N 13
ATOM 18116 C CA . GLY B 1 27 ? 3.748 5.833 10.237 1.00 0.00 27 GLY B CA 13
ATOM 18117 C C . GLY B 1 27 ? 4.239 5.852 8.804 1.00 0.00 27 GLY B C 13
ATOM 18118 O O . GLY B 1 27 ? 4.010 6.804 8.060 1.00 0.00 27 GLY B O 13
ATOM 18122 N N . THR B 1 28 ? 4.931 4.799 8.403 1.00 0.00 28 THR B N 13
ATOM 18123 C CA . THR B 1 28 ? 5.480 4.702 7.055 1.00 0.00 28 THR B CA 13
ATOM 18124 C C . THR B 1 28 ? 5.594 3.244 6.630 1.00 0.00 28 THR B C 13
ATOM 18125 O O . THR B 1 28 ? 6.017 2.389 7.417 1.00 0.00 28 THR B O 13
ATOM 18136 N N . TYR B 1 29 ? 5.194 2.937 5.398 1.00 0.00 29 TYR B N 13
ATOM 18137 C CA . TYR B 1 29 ? 5.299 1.594 4.852 1.00 0.00 29 TYR B CA 13
ATOM 18138 C C . TYR B 1 29 ? 5.525 1.722 3.348 1.00 0.00 29 TYR B C 13
ATOM 18139 O O . TYR B 1 29 ? 5.352 2.792 2.771 1.00 0.00 29 TYR B O 13
ATOM 18157 N N . TYR B 1 30 ? 5.894 0.630 2.695 1.00 0.00 30 TYR B N 13
ATOM 18158 C CA . TYR B 1 30 ? 6.173 0.575 1.274 1.00 0.00 30 TYR B CA 13
ATOM 18159 C C . TYR B 1 30 ? 5.270 -0.475 0.650 1.00 0.00 30 TYR B C 13
ATOM 18160 O O . TYR B 1 30 ? 4.841 -1.407 1.341 1.00 0.00 30 TYR B O 13
ATOM 18178 N N . VAL B 1 31 ? 4.986 -0.349 -0.644 1.00 0.00 31 VAL B N 13
ATOM 18179 C CA . VAL B 1 31 ? 4.146 -1.292 -1.372 1.00 0.00 31 VAL B CA 13
ATOM 18180 C C . VAL B 1 31 ? 4.904 -1.798 -2.600 1.00 0.00 31 VAL B C 13
ATOM 18181 O O . VAL B 1 31 ? 5.594 -1.046 -3.297 1.00 0.00 31 VAL B O 13
ATOM 18194 N N . ASP B 1 32 ? 4.757 -3.094 -2.846 1.00 0.00 32 ASP B N 13
ATOM 18195 C CA . ASP B 1 32 ? 5.318 -3.878 -3.932 1.00 0.00 32 ASP B CA 13
ATOM 18196 C C . ASP B 1 32 ? 4.218 -4.054 -4.965 1.00 0.00 32 ASP B C 13
ATOM 18197 O O . ASP B 1 32 ? 3.314 -4.862 -4.752 1.00 0.00 32 ASP B O 13
ATOM 18206 N N . HIS B 1 33 ? 4.250 -3.301 -6.063 1.00 0.00 33 HIS B N 13
ATOM 18207 C CA . HIS B 1 33 ? 3.218 -3.410 -7.102 1.00 0.00 33 HIS B CA 13
ATOM 18208 C C . HIS B 1 33 ? 3.288 -4.738 -7.856 1.00 0.00 33 HIS B C 13
ATOM 18209 O O . HIS B 1 33 ? 2.290 -5.132 -8.459 1.00 0.00 33 HIS B O 13
ATOM 18223 N N . THR B 1 34 ? 4.420 -5.446 -7.832 1.00 0.00 34 THR B N 13
ATOM 18224 C CA . THR B 1 34 ? 4.572 -6.714 -8.527 1.00 0.00 34 THR B CA 13
ATOM 18225 C C . THR B 1 34 ? 3.773 -7.815 -7.825 1.00 0.00 34 THR B C 13
ATOM 18226 O O . THR B 1 34 ? 3.175 -8.654 -8.499 1.00 0.00 34 THR B O 13
ATOM 18237 N N . ASN B 1 35 ? 3.711 -7.804 -6.489 1.00 0.00 35 ASN B N 13
ATOM 18238 C CA . ASN B 1 35 ? 2.997 -8.824 -5.715 1.00 0.00 35 ASN B CA 13
ATOM 18239 C C . ASN B 1 35 ? 1.830 -8.281 -4.914 1.00 0.00 35 ASN B C 13
ATOM 18240 O O . ASN B 1 35 ? 1.129 -9.066 -4.278 1.00 0.00 35 ASN B O 13
ATOM 18251 N N . LYS B 1 36 ? 1.586 -6.971 -4.959 1.00 0.00 36 LYS B N 13
ATOM 18252 C CA . LYS B 1 36 ? 0.523 -6.291 -4.225 1.00 0.00 36 LYS B CA 13
ATOM 18253 C C . LYS B 1 36 ? 0.719 -6.563 -2.738 1.00 0.00 36 LYS B C 13
ATOM 18254 O O . LYS B 1 36 ? -0.200 -7.060 -2.078 1.00 0.00 36 LYS B O 13
ATOM 18273 N N . ARG B 1 37 ? 1.916 -6.283 -2.208 1.00 0.00 37 ARG B N 13
ATOM 18274 C CA . ARG B 1 37 ? 2.233 -6.523 -0.798 1.00 0.00 37 ARG B CA 13
ATOM 18275 C C . ARG B 1 37 ? 2.693 -5.237 -0.144 1.00 0.00 37 ARG B C 13
ATOM 18276 O O . ARG B 1 37 ? 3.328 -4.416 -0.797 1.00 0.00 37 ARG B O 13
ATOM 18297 N N . ALA B 1 38 ? 2.389 -5.077 1.142 1.00 0.00 38 ALA B N 13
ATOM 18298 C CA . ALA B 1 38 ? 2.725 -3.919 1.954 1.00 0.00 38 ALA B CA 13
ATOM 18299 C C . ALA B 1 38 ? 3.816 -4.386 2.926 1.00 0.00 38 ALA B C 13
ATOM 18300 O O . ALA B 1 38 ? 3.714 -5.494 3.468 1.00 0.00 38 ALA B O 13
ATOM 18307 N N . GLN B 1 39 ? 4.871 -3.599 3.135 1.00 0.00 39 GLN B N 13
ATOM 18308 C CA . GLN B 1 39 ? 5.956 -3.941 4.053 1.00 0.00 39 GLN B CA 13
ATOM 18309 C C . GLN B 1 39 ? 6.445 -2.696 4.784 1.00 0.00 39 GLN B C 13
ATOM 18310 O O . GLN B 1 39 ? 6.417 -1.606 4.228 1.00 0.00 39 GLN B O 13
ATOM 18324 N N . TYR B 1 40 ? 6.945 -2.846 6.006 1.00 0.00 40 TYR B N 13
ATOM 18325 C CA . TYR B 1 40 ? 7.426 -1.735 6.828 1.00 0.00 40 TYR B CA 13
ATOM 18326 C C . TYR B 1 40 ? 8.909 -1.379 6.625 1.00 0.00 40 TYR B C 13
ATOM 18327 O O . TYR B 1 40 ? 9.421 -0.497 7.316 1.00 0.00 40 TYR B O 13
ATOM 18345 N N . ARG B 1 41 ? 9.633 -2.057 5.729 1.00 0.00 41 ARG B N 13
ATOM 18346 C CA . ARG B 1 41 ? 11.057 -1.815 5.451 1.00 0.00 41 ARG B CA 13
ATOM 18347 C C . ARG B 1 41 ? 11.255 -1.482 3.980 1.00 0.00 41 ARG B C 13
ATOM 18348 O O . ARG B 1 41 ? 10.406 -1.837 3.161 1.00 0.00 41 ARG B O 13
ATOM 18369 N N . HIS B 1 42 ? 12.343 -0.788 3.659 1.00 0.00 42 HIS B N 13
ATOM 18370 C CA . HIS B 1 42 ? 12.678 -0.400 2.291 1.00 0.00 42 HIS B CA 13
ATOM 18371 C C . HIS B 1 42 ? 12.937 -1.688 1.482 1.00 0.00 42 HIS B C 13
ATOM 18372 O O . HIS B 1 42 ? 13.445 -2.657 2.056 1.00 0.00 42 HIS B O 13
ATOM 18386 N N . PRO B 1 43 ? 12.605 -1.735 0.179 1.00 0.00 43 PRO B N 13
ATOM 18387 C CA . PRO B 1 43 ? 12.794 -2.913 -0.659 1.00 0.00 43 PRO B CA 13
ATOM 18388 C C . PRO B 1 43 ? 14.233 -3.431 -0.728 1.00 0.00 43 PRO B C 13
ATOM 18389 O O . PRO B 1 43 ? 15.201 -2.671 -0.765 1.00 0.00 43 PRO B O 13
ATOM 18400 N N . SER B 1 44 ? 14.360 -4.757 -0.803 1.00 0.00 44 SER B N 13
ATOM 18401 C CA . SER B 1 44 ? 15.630 -5.467 -0.892 1.00 0.00 44 SER B CA 13
ATOM 18402 C C . SER B 1 44 ? 16.135 -5.624 -2.336 1.00 0.00 44 SER B C 13
ATOM 18403 O O . SER B 1 44 ? 17.307 -5.968 -2.522 1.00 0.00 44 SER B O 13
ATOM 18411 N N . GLY B 1 45 ? 15.294 -5.377 -3.343 1.00 0.00 45 GLY B N 13
ATOM 18412 C CA . GLY B 1 45 ? 15.639 -5.471 -4.757 1.00 0.00 45 GLY B CA 13
ATOM 18413 C C . GLY B 1 45 ? 14.623 -6.311 -5.538 1.00 0.00 45 GLY B C 13
ATOM 18414 O O . GLY B 1 45 ? 13.871 -7.089 -4.939 1.00 0.00 45 GLY B O 13
ATOM 18418 N N . PRO B 1 46 ? 14.606 -6.201 -6.880 1.00 0.00 46 PRO B N 13
ATOM 18419 C CA . PRO B 1 46 ? 13.681 -6.926 -7.743 1.00 0.00 46 PRO B CA 13
ATOM 18420 C C . PRO B 1 46 ? 13.828 -8.443 -7.620 1.00 0.00 46 PRO B C 13
ATOM 18421 O O . PRO B 1 46 ? 12.856 -9.099 -7.237 1.00 0.00 46 PRO B O 13
ATOM 18432 N N . SER B 1 47 ? 15.016 -9.006 -7.863 1.00 0.00 47 SER B N 13
ATOM 18433 C CA . SER B 1 47 ? 15.244 -10.445 -7.777 1.00 0.00 47 SER B CA 13
ATOM 18434 C C . SER B 1 47 ? 16.512 -10.763 -6.994 1.00 0.00 47 SER B C 13
ATOM 18435 O O . SER B 1 47 ? 17.470 -9.991 -7.015 1.00 0.00 47 SER B O 13
ATOM 18443 N N . SER B 1 48 ? 16.526 -11.910 -6.317 1.00 0.00 48 SER B N 13
ATOM 18444 C CA . SER B 1 48 ? 17.668 -12.377 -5.533 1.00 0.00 48 SER B CA 13
ATOM 18445 C C . SER B 1 48 ? 18.775 -12.942 -6.439 1.00 0.00 48 SER B C 13
ATOM 18446 O O . SER B 1 48 ? 19.928 -13.055 -6.010 1.00 0.00 48 SER B O 13
ATOM 18454 N N . GLY B 1 49 ? 18.438 -13.274 -7.685 1.00 0.00 49 GLY B N 13
ATOM 18455 C CA . GLY B 1 49 ? 19.293 -13.820 -8.715 1.00 0.00 49 GLY B CA 13
ATOM 18456 C C . GLY B 1 49 ? 18.391 -14.233 -9.858 1.00 0.00 49 GLY B C 13
ATOM 18457 O O . GLY B 1 49 ? 17.321 -13.608 -10.035 1.00 0.00 49 GLY B O 13
ATOM 18461 N N . GLY A 1 1 ? -30.180 4.431 -5.652 1.00 0.00 1 GLY A N 14
ATOM 18462 C CA . GLY A 1 1 ? -31.605 4.429 -5.319 1.00 0.00 1 GLY A CA 14
ATOM 18463 C C . GLY A 1 1 ? -32.361 5.203 -6.377 1.00 0.00 1 GLY A C 14
ATOM 18464 O O . GLY A 1 1 ? -32.405 4.779 -7.532 1.00 0.00 1 GLY A O 14
ATOM 18468 N N . SER A 1 2 ? -32.955 6.340 -6.015 1.00 0.00 2 SER A N 14
ATOM 18469 C CA . SER A 1 2 ? -33.717 7.170 -6.937 1.00 0.00 2 SER A CA 14
ATOM 18470 C C . SER A 1 2 ? -33.422 8.628 -6.596 1.00 0.00 2 SER A C 14
ATOM 18471 O O . SER A 1 2 ? -34.064 9.221 -5.732 1.00 0.00 2 SER A O 14
ATOM 18479 N N . SER A 1 3 ? -32.380 9.185 -7.207 1.00 0.00 3 SER A N 14
ATOM 18480 C CA . SER A 1 3 ? -31.937 10.557 -7.027 1.00 0.00 3 SER A CA 14
ATOM 18481 C C . SER A 1 3 ? -30.930 10.884 -8.125 1.00 0.00 3 SER A C 14
ATOM 18482 O O . SER A 1 3 ? -30.364 9.981 -8.750 1.00 0.00 3 SER A O 14
ATOM 18490 N N . GLY A 1 4 ? -30.696 12.178 -8.329 1.00 0.00 4 GLY A N 14
ATOM 18491 C CA . GLY A 1 4 ? -29.775 12.705 -9.315 1.00 0.00 4 GLY A CA 14
ATOM 18492 C C . GLY A 1 4 ? -29.132 13.969 -8.766 1.00 0.00 4 GLY A C 14
ATOM 18493 O O . GLY A 1 4 ? -29.293 15.040 -9.352 1.00 0.00 4 GLY A O 14
ATOM 18497 N N . SER A 1 5 ? -28.458 13.849 -7.626 1.00 0.00 5 SER A N 14
ATOM 18498 C CA . SER A 1 5 ? -27.765 14.924 -6.934 1.00 0.00 5 SER A CA 14
ATOM 18499 C C . SER A 1 5 ? -26.426 14.386 -6.416 1.00 0.00 5 SER A C 14
ATOM 18500 O O . SER A 1 5 ? -26.240 13.165 -6.354 1.00 0.00 5 SER A O 14
ATOM 18508 N N . SER A 1 6 ? -25.487 15.271 -6.077 1.00 0.00 6 SER A N 14
ATOM 18509 C CA . SER A 1 6 ? -24.173 14.901 -5.565 1.00 0.00 6 SER A CA 14
ATOM 18510 C C . SER A 1 6 ? -24.242 14.682 -4.048 1.00 0.00 6 SER A C 14
ATOM 18511 O O . SER A 1 6 ? -25.331 14.584 -3.464 1.00 0.00 6 SER A O 14
ATOM 18519 N N . GLY A 1 7 ? -23.093 14.553 -3.390 1.00 0.00 7 GLY A N 14
ATOM 18520 C CA . GLY A 1 7 ? -22.979 14.352 -1.959 1.00 0.00 7 GLY A CA 14
ATOM 18521 C C . GLY A 1 7 ? -21.735 15.069 -1.427 1.00 0.00 7 GLY A C 14
ATOM 18522 O O . GLY A 1 7 ? -21.006 15.704 -2.194 1.00 0.00 7 GLY A O 14
ATOM 18526 N N . PRO A 1 8 ? -21.485 14.979 -0.110 1.00 0.00 8 PRO A N 14
ATOM 18527 C CA . PRO A 1 8 ? -20.327 15.605 0.527 1.00 0.00 8 PRO A CA 14
ATOM 18528 C C . PRO A 1 8 ? -19.007 15.043 0.002 1.00 0.00 8 PRO A C 14
ATOM 18529 O O . PRO A 1 8 ? -17.982 15.723 -0.039 1.00 0.00 8 PRO A O 14
ATOM 18540 N N . LEU A 1 9 ? -19.036 13.765 -0.352 1.00 0.00 9 LEU A N 14
ATOM 18541 C CA . LEU A 1 9 ? -17.937 12.989 -0.875 1.00 0.00 9 LEU A CA 14
ATOM 18542 C C . LEU A 1 9 ? -18.498 11.808 -1.647 1.00 0.00 9 LEU A C 14
ATOM 18543 O O . LEU A 1 9 ? -19.674 11.460 -1.501 1.00 0.00 9 LEU A O 14
ATOM 18559 N N . GLU A 1 10 ? -17.635 11.144 -2.411 1.00 0.00 10 GLU A N 14
ATOM 18560 C CA . GLU A 1 10 ? -17.904 9.974 -3.239 1.00 0.00 10 GLU A CA 14
ATOM 18561 C C . GLU A 1 10 ? -18.080 8.718 -2.358 1.00 0.00 10 GLU A C 14
ATOM 18562 O O . GLU A 1 10 ? -17.697 7.612 -2.730 1.00 0.00 10 GLU A O 14
ATOM 18574 N N . ARG A 1 11 ? -18.611 8.877 -1.139 1.00 0.00 11 ARG A N 14
ATOM 18575 C CA . ARG A 1 11 ? -18.871 7.815 -0.158 1.00 0.00 11 ARG A CA 14
ATOM 18576 C C . ARG A 1 11 ? -17.598 7.028 0.159 1.00 0.00 11 ARG A C 14
ATOM 18577 O O . ARG A 1 11 ? -17.596 5.811 0.355 1.00 0.00 11 ARG A O 14
ATOM 18598 N N . GLU A 1 12 ? -16.505 7.779 0.190 1.00 0.00 12 GLU A N 14
ATOM 18599 C CA . GLU A 1 12 ? -15.141 7.402 0.465 1.00 0.00 12 GLU A CA 14
ATOM 18600 C C . GLU A 1 12 ? -15.088 7.211 1.984 1.00 0.00 12 GLU A C 14
ATOM 18601 O O . GLU A 1 12 ? -14.767 8.137 2.729 1.00 0.00 12 GLU A O 14
ATOM 18613 N N . GLY A 1 13 ? -15.454 6.027 2.476 1.00 0.00 13 GLY A N 14
ATOM 18614 C CA . GLY A 1 13 ? -15.460 5.753 3.905 1.00 0.00 13 GLY A CA 14
ATOM 18615 C C . GLY A 1 13 ? -14.945 4.364 4.207 1.00 0.00 13 GLY A C 14
ATOM 18616 O O . GLY A 1 13 ? -15.736 3.458 4.487 1.00 0.00 13 GLY A O 14
ATOM 18620 N N . LEU A 1 14 ? -13.632 4.184 4.090 1.00 0.00 14 LEU A N 14
ATOM 18621 C CA . LEU A 1 14 ? -12.971 2.908 4.339 1.00 0.00 14 LEU A CA 14
ATOM 18622 C C . LEU A 1 14 ? -13.114 2.446 5.794 1.00 0.00 14 LEU A C 14
ATOM 18623 O O . LEU A 1 14 ? -13.326 3.258 6.696 1.00 0.00 14 LEU A O 14
ATOM 18639 N N . PRO A 1 15 ? -12.970 1.133 6.034 1.00 0.00 15 PRO A N 14
ATOM 18640 C CA . PRO A 1 15 ? -13.027 0.572 7.372 1.00 0.00 15 PRO A CA 14
ATOM 18641 C C . PRO A 1 15 ? -11.699 0.863 8.098 1.00 0.00 15 PRO A C 14
ATOM 18642 O O . PRO A 1 15 ? -10.721 1.276 7.460 1.00 0.00 15 PRO A O 14
ATOM 18653 N N . PRO A 1 16 ? -11.624 0.636 9.419 1.00 0.00 16 PRO A N 14
ATOM 18654 C CA . PRO A 1 16 ? -10.389 0.865 10.145 1.00 0.00 16 PRO A CA 14
ATOM 18655 C C . PRO A 1 16 ? -9.369 -0.188 9.699 1.00 0.00 16 PRO A C 14
ATOM 18656 O O . PRO A 1 16 ? -9.713 -1.314 9.308 1.00 0.00 16 PRO A O 14
ATOM 18667 N N . GLY A 1 17 ? -8.096 0.188 9.739 1.00 0.00 17 GLY A N 14
ATOM 18668 C CA . GLY A 1 17 ? -6.995 -0.668 9.329 1.00 0.00 17 GLY A CA 14
ATOM 18669 C C . GLY A 1 17 ? -6.812 -0.660 7.807 1.00 0.00 17 GLY A C 14
ATOM 18670 O O . GLY A 1 17 ? -5.824 -1.199 7.316 1.00 0.00 17 GLY A O 14
ATOM 18674 N N . TRP A 1 18 ? -7.753 -0.111 7.035 1.00 0.00 18 TRP A N 14
ATOM 18675 C CA . TRP A 1 18 ? -7.609 -0.012 5.590 1.00 0.00 18 TRP A CA 14
ATOM 18676 C C . TRP A 1 18 ? -7.159 1.411 5.294 1.00 0.00 18 TRP A C 14
ATOM 18677 O O . TRP A 1 18 ? -7.505 2.336 6.032 1.00 0.00 18 TRP A O 14
ATOM 18698 N N . GLU A 1 19 ? -6.431 1.597 4.199 1.00 0.00 19 GLU A N 14
ATOM 18699 C CA . GLU A 1 19 ? -5.933 2.900 3.794 1.00 0.00 19 GLU A CA 14
ATOM 18700 C C . GLU A 1 19 ? -6.149 3.099 2.297 1.00 0.00 19 GLU A C 14
ATOM 18701 O O . GLU A 1 19 ? -6.235 2.126 1.535 1.00 0.00 19 GLU A O 14
ATOM 18713 N N . ARG A 1 20 ? -6.297 4.362 1.890 1.00 0.00 20 ARG A N 14
ATOM 18714 C CA . ARG A 1 20 ? -6.476 4.775 0.505 1.00 0.00 20 ARG A CA 14
ATOM 18715 C C . ARG A 1 20 ? -5.197 5.500 0.155 1.00 0.00 20 ARG A C 14
ATOM 18716 O O . ARG A 1 20 ? -4.788 6.413 0.874 1.00 0.00 20 ARG A O 14
ATOM 18737 N N . VAL A 1 21 ? -4.600 5.122 -0.959 1.00 0.00 21 VAL A N 14
ATOM 18738 C CA . VAL A 1 21 ? -3.370 5.707 -1.438 1.00 0.00 21 VAL A CA 14
ATOM 18739 C C . VAL A 1 21 ? -3.593 6.148 -2.885 1.00 0.00 21 VAL A C 14
ATOM 18740 O O . VAL A 1 21 ? -4.318 5.483 -3.628 1.00 0.00 21 VAL A O 14
ATOM 18753 N N . GLU A 1 22 ? -2.996 7.267 -3.295 1.00 0.00 22 GLU A N 14
ATOM 18754 C CA . GLU A 1 22 ? -3.102 7.775 -4.657 1.00 0.00 22 GLU A CA 14
ATOM 18755 C C . GLU A 1 22 ? -1.704 8.159 -5.140 1.00 0.00 22 GLU A C 14
ATOM 18756 O O . GLU A 1 22 ? -0.833 8.483 -4.328 1.00 0.00 22 GLU A O 14
ATOM 18768 N N . SER A 1 23 ? -1.457 8.054 -6.442 1.00 0.00 23 SER A N 14
ATOM 18769 C CA . SER A 1 23 ? -0.179 8.369 -7.065 1.00 0.00 23 SER A CA 14
ATOM 18770 C C . SER A 1 23 ? -0.389 8.728 -8.523 1.00 0.00 23 SER A C 14
ATOM 18771 O O . SER A 1 23 ? -1.291 8.193 -9.168 1.00 0.00 23 SER A O 14
ATOM 18779 N N . SER A 1 24 ? 0.444 9.601 -9.076 1.00 0.00 24 SER A N 14
ATOM 18780 C CA . SER A 1 24 ? 0.337 9.945 -10.482 1.00 0.00 24 SER A CA 14
ATOM 18781 C C . SER A 1 24 ? 0.921 8.788 -11.304 1.00 0.00 24 SER A C 14
ATOM 18782 O O . SER A 1 24 ? 0.570 8.624 -12.472 1.00 0.00 24 SER A O 14
ATOM 18790 N N . GLU A 1 25 ? 1.741 7.929 -10.689 1.00 0.00 25 GLU A N 14
ATOM 18791 C CA . GLU A 1 25 ? 2.375 6.796 -11.337 1.00 0.00 25 GLU A CA 14
ATOM 18792 C C . GLU A 1 25 ? 1.488 5.542 -11.368 1.00 0.00 25 GLU A C 14
ATOM 18793 O O . GLU A 1 25 ? 1.705 4.665 -12.205 1.00 0.00 25 GLU A O 14
ATOM 18805 N N . PHE A 1 26 ? 0.476 5.465 -10.494 1.00 0.00 26 PHE A N 14
ATOM 18806 C CA . PHE A 1 26 ? -0.427 4.307 -10.406 1.00 0.00 26 PHE A CA 14
ATOM 18807 C C . PHE A 1 26 ? -1.904 4.686 -10.530 1.00 0.00 26 PHE A C 14
ATOM 18808 O O . PHE A 1 26 ? -2.639 4.036 -11.273 1.00 0.00 26 PHE A O 14
ATOM 18825 N N . GLY A 1 27 ? -2.367 5.724 -9.831 1.00 0.00 27 GLY A N 14
ATOM 18826 C CA . GLY A 1 27 ? -3.742 6.205 -9.861 1.00 0.00 27 GLY A CA 14
ATOM 18827 C C . GLY A 1 27 ? -4.259 6.275 -8.439 1.00 0.00 27 GLY A C 14
ATOM 18828 O O . GLY A 1 27 ? -3.793 7.092 -7.655 1.00 0.00 27 GLY A O 14
ATOM 18832 N N . THR A 1 28 ? -5.175 5.386 -8.083 1.00 0.00 28 THR A N 14
ATOM 18833 C CA . THR A 1 28 ? -5.771 5.309 -6.755 1.00 0.00 28 THR A CA 14
ATOM 18834 C C . THR A 1 28 ? -5.853 3.833 -6.423 1.00 0.00 28 THR A C 14
ATOM 18835 O O . THR A 1 28 ? -6.341 3.051 -7.251 1.00 0.00 28 THR A O 14
ATOM 18846 N N . TYR A 1 29 ? -5.361 3.435 -5.254 1.00 0.00 29 TYR A N 14
ATOM 18847 C CA . TYR A 1 29 ? -5.404 2.047 -4.838 1.00 0.00 29 TYR A CA 14
ATOM 18848 C C . TYR A 1 29 ? -5.626 1.937 -3.328 1.00 0.00 29 TYR A C 14
ATOM 18849 O O . TYR A 1 29 ? -5.409 2.894 -2.585 1.00 0.00 29 TYR A O 14
ATOM 18867 N N . TYR A 1 30 ? -6.027 0.757 -2.850 1.00 0.00 30 TYR A N 14
ATOM 18868 C CA . TYR A 1 30 ? -6.300 0.513 -1.440 1.00 0.00 30 TYR A CA 14
ATOM 18869 C C . TYR A 1 30 ? -5.336 -0.503 -0.856 1.00 0.00 30 TYR A C 14
ATOM 18870 O O . TYR A 1 30 ? -4.898 -1.423 -1.557 1.00 0.00 30 TYR A O 14
ATOM 18888 N N . VAL A 1 31 ? -5.033 -0.366 0.433 1.00 0.00 31 VAL A N 14
ATOM 18889 C CA . VAL A 1 31 ? -4.136 -1.266 1.149 1.00 0.00 31 VAL A CA 14
ATOM 18890 C C . VAL A 1 31 ? -4.798 -1.730 2.448 1.00 0.00 31 VAL A C 14
ATOM 18891 O O . VAL A 1 31 ? -5.490 -0.965 3.119 1.00 0.00 31 VAL A O 14
ATOM 18904 N N . ASP A 1 32 ? -4.561 -3.000 2.782 1.00 0.00 32 ASP A N 14
ATOM 18905 C CA . ASP A 1 32 ? -5.038 -3.722 3.957 1.00 0.00 32 ASP A CA 14
ATOM 18906 C C . ASP A 1 32 ? -3.880 -3.932 4.904 1.00 0.00 32 ASP A C 14
ATOM 18907 O O . ASP A 1 32 ? -2.876 -4.527 4.515 1.00 0.00 32 ASP A O 14
ATOM 18916 N N . HIS A 1 33 ? -3.966 -3.404 6.124 1.00 0.00 33 HIS A N 14
ATOM 18917 C CA . HIS A 1 33 ? -2.913 -3.567 7.119 1.00 0.00 33 HIS A CA 14
ATOM 18918 C C . HIS A 1 33 ? -3.044 -4.878 7.893 1.00 0.00 33 HIS A C 14
ATOM 18919 O O . HIS A 1 33 ? -2.065 -5.356 8.465 1.00 0.00 33 HIS A O 14
ATOM 18933 N N . THR A 1 34 ? -4.231 -5.472 7.913 1.00 0.00 34 THR A N 14
ATOM 18934 C CA . THR A 1 34 ? -4.507 -6.725 8.592 1.00 0.00 34 THR A CA 14
ATOM 18935 C C . THR A 1 34 ? -3.962 -7.899 7.772 1.00 0.00 34 THR A C 14
ATOM 18936 O O . THR A 1 34 ? -3.500 -8.882 8.360 1.00 0.00 34 THR A O 14
ATOM 18947 N N . ASN A 1 35 ? -3.948 -7.792 6.438 1.00 0.00 35 ASN A N 14
ATOM 18948 C CA . ASN A 1 35 ? -3.485 -8.848 5.532 1.00 0.00 35 ASN A CA 14
ATOM 18949 C C . ASN A 1 35 ? -2.272 -8.459 4.695 1.00 0.00 35 ASN A C 14
ATOM 18950 O O . ASN A 1 35 ? -1.682 -9.328 4.057 1.00 0.00 35 ASN A O 14
ATOM 18961 N N . LYS A 1 36 ? -1.868 -7.186 4.705 1.00 0.00 36 LYS A N 14
ATOM 18962 C CA . LYS A 1 36 ? -0.719 -6.659 3.956 1.00 0.00 36 LYS A CA 14
ATOM 18963 C C . LYS A 1 36 ? -0.860 -6.939 2.460 1.00 0.00 36 LYS A C 14
ATOM 18964 O O . LYS A 1 36 ? 0.052 -7.481 1.831 1.00 0.00 36 LYS A O 14
ATOM 18983 N N . ARG A 1 37 ? -2.015 -6.597 1.881 1.00 0.00 37 ARG A N 14
ATOM 18984 C CA . ARG A 1 37 ? -2.305 -6.808 0.461 1.00 0.00 37 ARG A CA 14
ATOM 18985 C C . ARG A 1 37 ? -2.740 -5.503 -0.188 1.00 0.00 37 ARG A C 14
ATOM 18986 O O . ARG A 1 37 ? -3.205 -4.591 0.507 1.00 0.00 37 ARG A O 14
ATOM 19007 N N . ALA A 1 38 ? -2.637 -5.454 -1.519 1.00 0.00 38 ALA A N 14
ATOM 19008 C CA . ALA A 1 38 ? -2.988 -4.313 -2.349 1.00 0.00 38 ALA A CA 14
ATOM 19009 C C . ALA A 1 38 ? -4.053 -4.732 -3.363 1.00 0.00 38 ALA A C 14
ATOM 19010 O O . ALA A 1 38 ? -4.002 -5.840 -3.902 1.00 0.00 38 ALA A O 14
ATOM 19017 N N . GLN A 1 39 ? -5.039 -3.867 -3.601 1.00 0.00 39 GLN A N 14
ATOM 19018 C CA . GLN A 1 39 ? -6.120 -4.086 -4.550 1.00 0.00 39 GLN A CA 14
ATOM 19019 C C . GLN A 1 39 ? -6.638 -2.726 -5.026 1.00 0.00 39 GLN A C 14
ATOM 19020 O O . GLN A 1 39 ? -6.711 -1.779 -4.238 1.00 0.00 39 GLN A O 14
ATOM 19034 N N . TYR A 1 40 ? -7.044 -2.620 -6.295 1.00 0.00 40 TYR A N 14
ATOM 19035 C CA . TYR A 1 40 ? -7.574 -1.384 -6.872 1.00 0.00 40 TYR A CA 14
ATOM 19036 C C . TYR A 1 40 ? -9.109 -1.346 -6.710 1.00 0.00 40 TYR A C 14
ATOM 19037 O O . TYR A 1 40 ? -9.816 -0.712 -7.502 1.00 0.00 40 TYR A O 14
ATOM 19055 N N . ARG A 1 41 ? -9.665 -2.062 -5.722 1.00 0.00 41 ARG A N 14
ATOM 19056 C CA . ARG A 1 41 ? -11.101 -2.115 -5.447 1.00 0.00 41 ARG A CA 14
ATOM 19057 C C . ARG A 1 41 ? -11.384 -1.866 -3.975 1.00 0.00 41 ARG A C 14
ATOM 19058 O O . ARG A 1 41 ? -10.526 -2.138 -3.130 1.00 0.00 41 ARG A O 14
ATOM 19079 N N . HIS A 1 42 ? -12.583 -1.370 -3.670 1.00 0.00 42 HIS A N 14
ATOM 19080 C CA . HIS A 1 42 ? -12.981 -1.075 -2.297 1.00 0.00 42 HIS A CA 14
ATOM 19081 C C . HIS A 1 42 ? -13.076 -2.371 -1.479 1.00 0.00 42 HIS A C 14
ATOM 19082 O O . HIS A 1 42 ? -13.536 -3.386 -2.015 1.00 0.00 42 HIS A O 14
ATOM 19096 N N . PRO A 1 43 ? -12.706 -2.350 -0.189 1.00 0.00 43 PRO A N 14
ATOM 19097 C CA . PRO A 1 43 ? -12.738 -3.533 0.662 1.00 0.00 43 PRO A CA 14
ATOM 19098 C C . PRO A 1 43 ? -14.115 -3.997 1.141 1.00 0.00 43 PRO A C 14
ATOM 19099 O O . PRO A 1 43 ? -14.249 -5.179 1.441 1.00 0.00 43 PRO A O 14
ATOM 19110 N N . SER A 1 44 ? -15.142 -3.144 1.210 1.00 0.00 44 SER A N 14
ATOM 19111 C CA . SER A 1 44 ? -16.483 -3.518 1.673 1.00 0.00 44 SER A CA 14
ATOM 19112 C C . SER A 1 44 ? -16.497 -4.011 3.143 1.00 0.00 44 SER A C 14
ATOM 19113 O O . SER A 1 44 ? -17.464 -4.650 3.575 1.00 0.00 44 SER A O 14
ATOM 19121 N N . GLY A 1 45 ? -15.457 -3.697 3.924 1.00 0.00 45 GLY A N 14
ATOM 19122 C CA . GLY A 1 45 ? -15.322 -4.099 5.321 1.00 0.00 45 GLY A CA 14
ATOM 19123 C C . GLY A 1 45 ? -14.783 -5.528 5.458 1.00 0.00 45 GLY A C 14
ATOM 19124 O O . GLY A 1 45 ? -14.735 -6.267 4.472 1.00 0.00 45 GLY A O 14
ATOM 19128 N N . PRO A 1 46 ? -14.383 -5.961 6.664 1.00 0.00 46 PRO A N 14
ATOM 19129 C CA . PRO A 1 46 ? -13.846 -7.305 6.880 1.00 0.00 46 PRO A CA 14
ATOM 19130 C C . PRO A 1 46 ? -14.913 -8.396 6.725 1.00 0.00 46 PRO A C 14
ATOM 19131 O O . PRO A 1 46 ? -14.608 -9.506 6.287 1.00 0.00 46 PRO A O 14
ATOM 19142 N N . SER A 1 47 ? -16.149 -8.104 7.117 1.00 0.00 47 SER A N 14
ATOM 19143 C CA . SER A 1 47 ? -17.322 -8.965 7.057 1.00 0.00 47 SER A CA 14
ATOM 19144 C C . SER A 1 47 ? -18.546 -8.033 7.078 1.00 0.00 47 SER A C 14
ATOM 19145 O O . SER A 1 47 ? -18.394 -6.803 7.158 1.00 0.00 47 SER A O 14
ATOM 19153 N N . SER A 1 48 ? -19.758 -8.579 7.012 1.00 0.00 48 SER A N 14
ATOM 19154 C CA . SER A 1 48 ? -20.992 -7.811 7.038 1.00 0.00 48 SER A CA 14
ATOM 19155 C C . SER A 1 48 ? -22.055 -8.590 7.811 1.00 0.00 48 SER A C 14
ATOM 19156 O O . SER A 1 48 ? -22.054 -9.825 7.860 1.00 0.00 48 SER A O 14
ATOM 19164 N N . GLY A 1 49 ? -22.986 -7.848 8.395 1.00 0.00 49 GLY A N 14
ATOM 19165 C CA . GLY A 1 49 ? -24.102 -8.321 9.185 1.00 0.00 49 GLY A CA 14
ATOM 19166 C C . GLY A 1 49 ? -24.955 -7.125 9.546 1.00 0.00 49 GLY A C 14
ATOM 19167 O O . GLY A 1 49 ? -26.042 -7.337 10.115 1.00 0.00 49 GLY A O 14
ATOM 19171 N N . GLY B 1 1 ? 29.936 5.126 3.949 1.00 0.00 1 GLY B N 14
ATOM 19172 C CA . GLY B 1 1 ? 31.392 5.141 4.149 1.00 0.00 1 GLY B CA 14
ATOM 19173 C C . GLY B 1 1 ? 31.736 5.858 5.445 1.00 0.00 1 GLY B C 14
ATOM 19174 O O . GLY B 1 1 ? 30.835 6.267 6.177 1.00 0.00 1 GLY B O 14
ATOM 19178 N N . SER B 1 2 ? 33.031 6.006 5.740 1.00 0.00 2 SER B N 14
ATOM 19179 C CA . SER B 1 2 ? 33.530 6.675 6.935 1.00 0.00 2 SER B CA 14
ATOM 19180 C C . SER B 1 2 ? 33.294 8.184 6.802 1.00 0.00 2 SER B C 14
ATOM 19181 O O . SER B 1 2 ? 34.179 8.934 6.394 1.00 0.00 2 SER B O 14
ATOM 19189 N N . SER B 1 3 ? 32.073 8.637 7.075 1.00 0.00 3 SER B N 14
ATOM 19190 C CA . SER B 1 3 ? 31.665 10.031 6.994 1.00 0.00 3 SER B CA 14
ATOM 19191 C C . SER B 1 3 ? 30.504 10.238 7.966 1.00 0.00 3 SER B C 14
ATOM 19192 O O . SER B 1 3 ? 29.809 9.278 8.308 1.00 0.00 3 SER B O 14
ATOM 19200 N N . GLY B 1 4 ? 30.274 11.476 8.398 1.00 0.00 4 GLY B N 14
ATOM 19201 C CA . GLY B 1 4 ? 29.210 11.817 9.326 1.00 0.00 4 GLY B CA 14
ATOM 19202 C C . GLY B 1 4 ? 28.764 13.239 9.050 1.00 0.00 4 GLY B C 14
ATOM 19203 O O . GLY B 1 4 ? 29.267 14.166 9.683 1.00 0.00 4 GLY B O 14
ATOM 19207 N N . SER B 1 5 ? 27.896 13.409 8.058 1.00 0.00 5 SER B N 14
ATOM 19208 C CA . SER B 1 5 ? 27.336 14.683 7.638 1.00 0.00 5 SER B CA 14
ATOM 19209 C C . SER B 1 5 ? 25.907 14.439 7.141 1.00 0.00 5 SER B C 14
ATOM 19210 O O . SER B 1 5 ? 25.553 13.288 6.855 1.00 0.00 5 SER B O 14
ATOM 19218 N N . SER B 1 6 ? 25.091 15.487 7.024 1.00 0.00 6 SER B N 14
ATOM 19219 C CA . SER B 1 6 ? 23.716 15.386 6.553 1.00 0.00 6 SER B CA 14
ATOM 19220 C C . SER B 1 6 ? 23.665 15.247 5.023 1.00 0.00 6 SER B C 14
ATOM 19221 O O . SER B 1 6 ? 24.701 15.087 4.364 1.00 0.00 6 SER B O 14
ATOM 19229 N N . GLY B 1 7 ? 22.467 15.257 4.438 1.00 0.00 7 GLY B N 14
ATOM 19230 C CA . GLY B 1 7 ? 22.229 15.147 3.005 1.00 0.00 7 GLY B CA 14
ATOM 19231 C C . GLY B 1 7 ? 21.043 16.025 2.583 1.00 0.00 7 GLY B C 14
ATOM 19232 O O . GLY B 1 7 ? 20.377 16.599 3.448 1.00 0.00 7 GLY B O 14
ATOM 19236 N N . PRO B 1 8 ? 20.747 16.116 1.275 1.00 0.00 8 PRO B N 14
ATOM 19237 C CA . PRO B 1 8 ? 19.654 16.931 0.739 1.00 0.00 8 PRO B CA 14
ATOM 19238 C C . PRO B 1 8 ? 18.270 16.393 1.089 1.00 0.00 8 PRO B C 14
ATOM 19239 O O . PRO B 1 8 ? 17.305 17.151 1.206 1.00 0.00 8 PRO B O 14
ATOM 19250 N N . LEU B 1 9 ? 18.171 15.076 1.185 1.00 0.00 9 LEU B N 14
ATOM 19251 C CA . LEU B 1 9 ? 17.007 14.269 1.485 1.00 0.00 9 LEU B CA 14
ATOM 19252 C C . LEU B 1 9 ? 17.553 12.880 1.808 1.00 0.00 9 LEU B C 14
ATOM 19253 O O . LEU B 1 9 ? 18.700 12.557 1.470 1.00 0.00 9 LEU B O 14
ATOM 19269 N N . GLU B 1 10 ? 16.739 12.052 2.444 1.00 0.00 10 GLU B N 14
ATOM 19270 C CA . GLU B 1 10 ? 17.128 10.708 2.838 1.00 0.00 10 GLU B CA 14
ATOM 19271 C C . GLU B 1 10 ? 17.390 9.804 1.614 1.00 0.00 10 GLU B C 14
ATOM 19272 O O . GLU B 1 10 ? 16.826 9.995 0.531 1.00 0.00 10 GLU B O 14
ATOM 19284 N N . ARG B 1 11 ? 18.234 8.778 1.796 1.00 0.00 11 ARG B N 14
ATOM 19285 C CA . ARG B 1 11 ? 18.634 7.753 0.817 1.00 0.00 11 ARG B CA 14
ATOM 19286 C C . ARG B 1 11 ? 17.483 6.764 0.628 1.00 0.00 11 ARG B C 14
ATOM 19287 O O . ARG B 1 11 ? 17.624 5.562 0.831 1.00 0.00 11 ARG B O 14
ATOM 19308 N N . GLU B 1 12 ? 16.323 7.276 0.249 1.00 0.00 12 GLU B N 14
ATOM 19309 C CA . GLU B 1 12 ? 15.086 6.546 0.056 1.00 0.00 12 GLU B CA 14
ATOM 19310 C C . GLU B 1 12 ? 14.835 6.009 -1.350 1.00 0.00 12 GLU B C 14
ATOM 19311 O O . GLU B 1 12 ? 14.149 4.984 -1.437 1.00 0.00 12 GLU B O 14
ATOM 19323 N N . GLY B 1 13 ? 15.370 6.675 -2.389 1.00 0.00 13 GLY B N 14
ATOM 19324 C CA . GLY B 1 13 ? 15.279 6.387 -3.829 1.00 0.00 13 GLY B CA 14
ATOM 19325 C C . GLY B 1 13 ? 14.787 4.981 -4.155 1.00 0.00 13 GLY B C 14
ATOM 19326 O O . GLY B 1 13 ? 15.592 4.052 -4.244 1.00 0.00 13 GLY B O 14
ATOM 19330 N N . LEU B 1 14 ? 13.473 4.810 -4.308 1.00 0.00 14 LEU B N 14
ATOM 19331 C CA . LEU B 1 14 ? 12.876 3.508 -4.584 1.00 0.00 14 LEU B CA 14
ATOM 19332 C C . LEU B 1 14 ? 13.065 3.037 -6.027 1.00 0.00 14 LEU B C 14
ATOM 19333 O O . LEU B 1 14 ? 13.179 3.856 -6.941 1.00 0.00 14 LEU B O 14
ATOM 19349 N N . PRO B 1 15 ? 13.042 1.707 -6.242 1.00 0.00 15 PRO B N 14
ATOM 19350 C CA . PRO B 1 15 ? 13.178 1.117 -7.566 1.00 0.00 15 PRO B CA 14
ATOM 19351 C C . PRO B 1 15 ? 11.908 1.369 -8.395 1.00 0.00 15 PRO B C 14
ATOM 19352 O O . PRO B 1 15 ? 10.860 1.710 -7.828 1.00 0.00 15 PRO B O 14
ATOM 19363 N N . PRO B 1 16 ? 11.961 1.133 -9.714 1.00 0.00 16 PRO B N 14
ATOM 19364 C CA . PRO B 1 16 ? 10.832 1.347 -10.592 1.00 0.00 16 PRO B CA 14
ATOM 19365 C C . PRO B 1 16 ? 9.730 0.343 -10.277 1.00 0.00 16 PRO B C 14
ATOM 19366 O O . PRO B 1 16 ? 9.923 -0.871 -10.407 1.00 0.00 16 PRO B O 14
ATOM 19377 N N . GLY B 1 17 ? 8.571 0.855 -9.876 1.00 0.00 17 GLY B N 14
ATOM 19378 C CA . GLY B 1 17 ? 7.393 0.081 -9.537 1.00 0.00 17 GLY B CA 14
ATOM 19379 C C . GLY B 1 17 ? 7.078 0.089 -8.043 1.00 0.00 17 GLY B C 14
ATOM 19380 O O . GLY B 1 17 ? 6.003 -0.391 -7.674 1.00 0.00 17 GLY B O 14
ATOM 19384 N N . TRP B 1 18 ? 7.988 0.561 -7.185 1.00 0.00 18 TRP B N 14
ATOM 19385 C CA . TRP B 1 18 ? 7.759 0.632 -5.747 1.00 0.00 18 TRP B CA 14
ATOM 19386 C C . TRP B 1 18 ? 7.388 2.066 -5.390 1.00 0.00 18 TRP B C 14
ATOM 19387 O O . TRP B 1 18 ? 7.853 3.010 -6.027 1.00 0.00 18 TRP B O 14
ATOM 19408 N N . GLU B 1 19 ? 6.587 2.210 -4.336 1.00 0.00 19 GLU B N 14
ATOM 19409 C CA . GLU B 1 19 ? 6.094 3.482 -3.821 1.00 0.00 19 GLU B CA 14
ATOM 19410 C C . GLU B 1 19 ? 6.238 3.482 -2.284 1.00 0.00 19 GLU B C 14
ATOM 19411 O O . GLU B 1 19 ? 6.470 2.420 -1.691 1.00 0.00 19 GLU B O 14
ATOM 19423 N N . ARG B 1 20 ? 6.079 4.624 -1.603 1.00 0.00 20 ARG B N 14
ATOM 19424 C CA . ARG B 1 20 ? 6.171 4.757 -0.143 1.00 0.00 20 ARG B CA 14
ATOM 19425 C C . ARG B 1 20 ? 4.979 5.574 0.347 1.00 0.00 20 ARG B C 14
ATOM 19426 O O . ARG B 1 20 ? 4.831 6.732 -0.051 1.00 0.00 20 ARG B O 14
ATOM 19447 N N . VAL B 1 21 ? 4.183 4.981 1.231 1.00 0.00 21 VAL B N 14
ATOM 19448 C CA . VAL B 1 21 ? 3.013 5.608 1.807 1.00 0.00 21 VAL B CA 14
ATOM 19449 C C . VAL B 1 21 ? 3.398 6.282 3.109 1.00 0.00 21 VAL B C 14
ATOM 19450 O O . VAL B 1 21 ? 3.693 5.604 4.098 1.00 0.00 21 VAL B O 14
ATOM 19463 N N . GLU B 1 22 ? 3.440 7.607 3.117 1.00 0.00 22 GLU B N 14
ATOM 19464 C CA . GLU B 1 22 ? 3.719 8.364 4.324 1.00 0.00 22 GLU B CA 14
ATOM 19465 C C . GLU B 1 22 ? 2.310 8.705 4.838 1.00 0.00 22 GLU B C 14
ATOM 19466 O O . GLU B 1 22 ? 1.432 9.069 4.049 1.00 0.00 22 GLU B O 14
ATOM 19478 N N . SER B 1 23 ? 2.017 8.525 6.121 1.00 0.00 23 SER B N 14
ATOM 19479 C CA . SER B 1 23 ? 0.704 8.792 6.699 1.00 0.00 23 SER B CA 14
ATOM 19480 C C . SER B 1 23 ? 0.816 9.070 8.194 1.00 0.00 23 SER B C 14
ATOM 19481 O O . SER B 1 23 ? 1.907 9.080 8.770 1.00 0.00 23 SER B O 14
ATOM 19489 N N . SER B 1 24 ? -0.327 9.279 8.835 1.00 0.00 24 SER B N 14
ATOM 19490 C CA . SER B 1 24 ? -0.415 9.573 10.250 1.00 0.00 24 SER B CA 14
ATOM 19491 C C . SER B 1 24 ? -0.855 8.346 11.064 1.00 0.00 24 SER B C 14
ATOM 19492 O O . SER B 1 24 ? -0.220 8.020 12.068 1.00 0.00 24 SER B O 14
ATOM 19500 N N . GLU B 1 25 ? -1.871 7.608 10.604 1.00 0.00 25 GLU B N 14
ATOM 19501 C CA . GLU B 1 25 ? -2.419 6.454 11.322 1.00 0.00 25 GLU B CA 14
ATOM 19502 C C . GLU B 1 25 ? -1.595 5.160 11.258 1.00 0.00 25 GLU B C 14
ATOM 19503 O O . GLU B 1 25 ? -1.858 4.232 12.032 1.00 0.00 25 GLU B O 14
ATOM 19515 N N . PHE B 1 26 ? -0.594 5.106 10.376 1.00 0.00 26 PHE B N 14
ATOM 19516 C CA . PHE B 1 26 ? 0.279 3.938 10.192 1.00 0.00 26 PHE B CA 14
ATOM 19517 C C . PHE B 1 26 ? 1.779 4.273 10.221 1.00 0.00 26 PHE B C 14
ATOM 19518 O O . PHE B 1 26 ? 2.598 3.397 10.511 1.00 0.00 26 PHE B O 14
ATOM 19535 N N . GLY B 1 27 ? 2.142 5.536 9.998 1.00 0.00 27 GLY B N 14
ATOM 19536 C CA . GLY B 1 27 ? 3.487 6.056 9.993 1.00 0.00 27 GLY B CA 14
ATOM 19537 C C . GLY B 1 27 ? 3.953 6.056 8.563 1.00 0.00 27 GLY B C 14
ATOM 19538 O O . GLY B 1 27 ? 3.468 6.839 7.749 1.00 0.00 27 GLY B O 14
ATOM 19542 N N . THR B 1 28 ? 4.818 5.120 8.225 1.00 0.00 28 THR B N 14
ATOM 19543 C CA . THR B 1 28 ? 5.370 5.000 6.882 1.00 0.00 28 THR B CA 14
ATOM 19544 C C . THR B 1 28 ? 5.585 3.534 6.510 1.00 0.00 28 THR B C 14
ATOM 19545 O O . THR B 1 28 ? 6.263 2.797 7.233 1.00 0.00 28 THR B O 14
ATOM 19556 N N . TYR B 1 29 ? 4.995 3.100 5.395 1.00 0.00 29 TYR B N 14
ATOM 19557 C CA . TYR B 1 29 ? 5.112 1.740 4.876 1.00 0.00 29 TYR B CA 14
ATOM 19558 C C . TYR B 1 29 ? 5.308 1.805 3.358 1.00 0.00 29 TYR B C 14
ATOM 19559 O O . TYR B 1 29 ? 5.326 2.885 2.767 1.00 0.00 29 TYR B O 14
ATOM 19577 N N . TYR B 1 30 ? 5.465 0.652 2.713 1.00 0.00 30 TYR B N 14
ATOM 19578 C CA . TYR B 1 30 ? 5.689 0.532 1.285 1.00 0.00 30 TYR B CA 14
ATOM 19579 C C . TYR B 1 30 ? 4.742 -0.506 0.701 1.00 0.00 30 TYR B C 14
ATOM 19580 O O . TYR B 1 30 ? 4.354 -1.455 1.393 1.00 0.00 30 TYR B O 14
ATOM 19598 N N . VAL B 1 31 ? 4.460 -0.386 -0.594 1.00 0.00 31 VAL B N 14
ATOM 19599 C CA . VAL B 1 31 ? 3.588 -1.277 -1.337 1.00 0.00 31 VAL B CA 14
ATOM 19600 C C . VAL B 1 31 ? 4.342 -1.736 -2.573 1.00 0.00 31 VAL B C 14
ATOM 19601 O O . VAL B 1 31 ? 4.959 -0.934 -3.276 1.00 0.00 31 VAL B O 14
ATOM 19614 N N . ASP B 1 32 ? 4.320 -3.047 -2.798 1.00 0.00 32 ASP B N 14
ATOM 19615 C CA . ASP B 1 32 ? 4.948 -3.677 -3.944 1.00 0.00 32 ASP B CA 14
ATOM 19616 C C . ASP B 1 32 ? 3.843 -3.898 -4.926 1.00 0.00 32 ASP B C 14
ATOM 19617 O O . ASP B 1 32 ? 3.016 -4.786 -4.726 1.00 0.00 32 ASP B O 14
ATOM 19626 N N . HIS B 1 33 ? 3.791 -3.085 -5.965 1.00 0.00 33 HIS B N 14
ATOM 19627 C CA . HIS B 1 33 ? 2.752 -3.251 -6.952 1.00 0.00 33 HIS B CA 14
ATOM 19628 C C . HIS B 1 33 ? 2.952 -4.524 -7.782 1.00 0.00 33 HIS B C 14
ATOM 19629 O O . HIS B 1 33 ? 1.965 -5.050 -8.287 1.00 0.00 33 HIS B O 14
ATOM 19643 N N . THR B 1 34 ? 4.159 -5.095 -7.883 1.00 0.00 34 THR B N 14
ATOM 19644 C CA . THR B 1 34 ? 4.380 -6.299 -8.685 1.00 0.00 34 THR B CA 14
ATOM 19645 C C . THR B 1 34 ? 3.670 -7.503 -8.065 1.00 0.00 34 THR B C 14
ATOM 19646 O O . THR B 1 34 ? 2.983 -8.259 -8.757 1.00 0.00 34 THR B O 14
ATOM 19657 N N . ASN B 1 35 ? 3.795 -7.669 -6.747 1.00 0.00 35 ASN B N 14
ATOM 19658 C CA . ASN B 1 35 ? 3.204 -8.785 -6.007 1.00 0.00 35 ASN B CA 14
ATOM 19659 C C . ASN B 1 35 ? 2.000 -8.357 -5.171 1.00 0.00 35 ASN B C 14
ATOM 19660 O O . ASN B 1 35 ? 1.385 -9.184 -4.501 1.00 0.00 35 ASN B O 14
ATOM 19671 N N . LYS B 1 36 ? 1.625 -7.078 -5.225 1.00 0.00 36 LYS B N 14
ATOM 19672 C CA . LYS B 1 36 ? 0.527 -6.458 -4.490 1.00 0.00 36 LYS B CA 14
ATOM 19673 C C . LYS B 1 36 ? 0.610 -6.806 -3.004 1.00 0.00 36 LYS B C 14
ATOM 19674 O O . LYS B 1 36 ? -0.342 -7.341 -2.424 1.00 0.00 36 LYS B O 14
ATOM 19693 N N . ARG B 1 37 ? 1.765 -6.520 -2.395 1.00 0.00 37 ARG B N 14
ATOM 19694 C CA . ARG B 1 37 ? 2.031 -6.775 -0.975 1.00 0.00 37 ARG B CA 14
ATOM 19695 C C . ARG B 1 37 ? 2.344 -5.456 -0.280 1.00 0.00 37 ARG B C 14
ATOM 19696 O O . ARG B 1 37 ? 2.541 -4.440 -0.952 1.00 0.00 37 ARG B O 14
ATOM 19717 N N . ALA B 1 38 ? 2.361 -5.442 1.051 1.00 0.00 38 ALA B N 14
ATOM 19718 C CA . ALA B 1 38 ? 2.667 -4.276 1.873 1.00 0.00 38 ALA B CA 14
ATOM 19719 C C . ALA B 1 38 ? 3.721 -4.713 2.888 1.00 0.00 38 ALA B C 14
ATOM 19720 O O . ALA B 1 38 ? 3.689 -5.861 3.343 1.00 0.00 38 ALA B O 14
ATOM 19727 N N . GLN B 1 39 ? 4.665 -3.833 3.213 1.00 0.00 39 GLN B N 14
ATOM 19728 C CA . GLN B 1 39 ? 5.718 -4.093 4.186 1.00 0.00 39 GLN B CA 14
ATOM 19729 C C . GLN B 1 39 ? 6.204 -2.763 4.759 1.00 0.00 39 GLN B C 14
ATOM 19730 O O . GLN B 1 39 ? 6.190 -1.739 4.072 1.00 0.00 39 GLN B O 14
ATOM 19744 N N . TYR B 1 40 ? 6.652 -2.770 6.013 1.00 0.00 40 TYR B N 14
ATOM 19745 C CA . TYR B 1 40 ? 7.159 -1.594 6.709 1.00 0.00 40 TYR B CA 14
ATOM 19746 C C . TYR B 1 40 ? 8.677 -1.472 6.505 1.00 0.00 40 TYR B C 14
ATOM 19747 O O . TYR B 1 40 ? 9.272 -0.486 6.937 1.00 0.00 40 TYR B O 14
ATOM 19765 N N . ARG B 1 41 ? 9.336 -2.480 5.920 1.00 0.00 41 ARG B N 14
ATOM 19766 C CA . ARG B 1 41 ? 10.774 -2.494 5.670 1.00 0.00 41 ARG B CA 14
ATOM 19767 C C . ARG B 1 41 ? 11.026 -1.976 4.265 1.00 0.00 41 ARG B C 14
ATOM 19768 O O . ARG B 1 41 ? 10.169 -2.159 3.405 1.00 0.00 41 ARG B O 14
ATOM 19789 N N . HIS B 1 42 ? 12.189 -1.385 4.009 1.00 0.00 42 HIS B N 14
ATOM 19790 C CA . HIS B 1 42 ? 12.524 -0.874 2.681 1.00 0.00 42 HIS B CA 14
ATOM 19791 C C . HIS B 1 42 ? 12.670 -2.069 1.716 1.00 0.00 42 HIS B C 14
ATOM 19792 O O . HIS B 1 42 ? 13.097 -3.139 2.170 1.00 0.00 42 HIS B O 14
ATOM 19806 N N . PRO B 1 43 ? 12.409 -1.935 0.400 1.00 0.00 43 PRO B N 14
ATOM 19807 C CA . PRO B 1 43 ? 12.484 -3.071 -0.517 1.00 0.00 43 PRO B CA 14
ATOM 19808 C C . PRO B 1 43 ? 13.853 -3.425 -1.082 1.00 0.00 43 PRO B C 14
ATOM 19809 O O . PRO B 1 43 ? 14.093 -4.598 -1.373 1.00 0.00 43 PRO B O 14
ATOM 19820 N N . SER B 1 44 ? 14.743 -2.450 -1.290 1.00 0.00 44 SER B N 14
ATOM 19821 C CA . SER B 1 44 ? 16.072 -2.676 -1.861 1.00 0.00 44 SER B CA 14
ATOM 19822 C C . SER B 1 44 ? 16.030 -3.207 -3.318 1.00 0.00 44 SER B C 14
ATOM 19823 O O . SER B 1 44 ? 17.090 -3.446 -3.896 1.00 0.00 44 SER B O 14
ATOM 19831 N N . GLY B 1 45 ? 14.865 -3.356 -3.960 1.00 0.00 45 GLY B N 14
ATOM 19832 C CA . GLY B 1 45 ? 14.736 -3.841 -5.336 1.00 0.00 45 GLY B CA 14
ATOM 19833 C C . GLY B 1 45 ? 14.632 -5.366 -5.454 1.00 0.00 45 GLY B C 14
ATOM 19834 O O . GLY B 1 45 ? 14.912 -6.090 -4.491 1.00 0.00 45 GLY B O 14
ATOM 19838 N N . PRO B 1 46 ? 14.241 -5.872 -6.638 1.00 0.00 46 PRO B N 14
ATOM 19839 C CA . PRO B 1 46 ? 14.089 -7.298 -6.900 1.00 0.00 46 PRO B CA 14
ATOM 19840 C C . PRO B 1 46 ? 15.409 -8.071 -6.887 1.00 0.00 46 PRO B C 14
ATOM 19841 O O . PRO B 1 46 ? 15.434 -9.201 -6.395 1.00 0.00 46 PRO B O 14
ATOM 19852 N N . SER B 1 47 ? 16.517 -7.489 -7.351 1.00 0.00 47 SER B N 14
ATOM 19853 C CA . SER B 1 47 ? 17.815 -8.155 -7.415 1.00 0.00 47 SER B CA 14
ATOM 19854 C C . SER B 1 47 ? 18.985 -7.187 -7.172 1.00 0.00 47 SER B C 14
ATOM 19855 O O . SER B 1 47 ? 18.806 -6.013 -6.820 1.00 0.00 47 SER B O 14
ATOM 19863 N N . SER B 1 48 ? 20.198 -7.705 -7.342 1.00 0.00 48 SER B N 14
ATOM 19864 C CA . SER B 1 48 ? 21.474 -7.032 -7.207 1.00 0.00 48 SER B CA 14
ATOM 19865 C C . SER B 1 48 ? 22.243 -7.446 -8.451 1.00 0.00 48 SER B C 14
ATOM 19866 O O . SER B 1 48 ? 22.367 -8.648 -8.719 1.00 0.00 48 SER B O 14
ATOM 19874 N N . GLY B 1 49 ? 22.655 -6.477 -9.257 1.00 0.00 49 GLY B N 14
ATOM 19875 C CA . GLY B 1 49 ? 23.390 -6.696 -10.482 1.00 0.00 49 GLY B CA 14
ATOM 19876 C C . GLY B 1 49 ? 23.961 -5.370 -10.905 1.00 0.00 49 GLY B C 14
ATOM 19877 O O . GLY B 1 49 ? 25.111 -5.361 -11.388 1.00 0.00 49 GLY B O 14
ATOM 19881 N N . GLY A 1 1 ? -15.760 -15.946 3.260 1.00 0.00 1 GLY A N 15
ATOM 19882 C CA . GLY A 1 1 ? -16.612 -15.091 2.420 1.00 0.00 1 GLY A CA 15
ATOM 19883 C C . GLY A 1 1 ? -17.901 -14.720 3.134 1.00 0.00 1 GLY A C 15
ATOM 19884 O O . GLY A 1 1 ? -18.392 -15.453 3.993 1.00 0.00 1 GLY A O 15
ATOM 19888 N N . SER A 1 2 ? -18.449 -13.547 2.825 1.00 0.00 2 SER A N 15
ATOM 19889 C CA . SER A 1 2 ? -19.683 -12.994 3.380 1.00 0.00 2 SER A CA 15
ATOM 19890 C C . SER A 1 2 ? -20.144 -11.863 2.454 1.00 0.00 2 SER A C 15
ATOM 19891 O O . SER A 1 2 ? -19.405 -11.484 1.539 1.00 0.00 2 SER A O 15
ATOM 19899 N N . SER A 1 3 ? -21.357 -11.336 2.639 1.00 0.00 3 SER A N 15
ATOM 19900 C CA . SER A 1 3 ? -21.850 -10.232 1.819 1.00 0.00 3 SER A CA 15
ATOM 19901 C C . SER A 1 3 ? -20.908 -9.054 2.063 1.00 0.00 3 SER A C 15
ATOM 19902 O O . SER A 1 3 ? -20.400 -8.901 3.182 1.00 0.00 3 SER A O 15
ATOM 19910 N N . GLY A 1 4 ? -20.677 -8.213 1.064 1.00 0.00 4 GLY A N 15
ATOM 19911 C CA . GLY A 1 4 ? -19.789 -7.082 1.215 1.00 0.00 4 GLY A CA 15
ATOM 19912 C C . GLY A 1 4 ? -20.197 -5.993 0.257 1.00 0.00 4 GLY A C 15
ATOM 19913 O O . GLY A 1 4 ? -19.703 -5.963 -0.870 1.00 0.00 4 GLY A O 15
ATOM 19917 N N . SER A 1 5 ? -21.144 -5.162 0.687 1.00 0.00 5 SER A N 15
ATOM 19918 C CA . SER A 1 5 ? -21.655 -4.047 -0.085 1.00 0.00 5 SER A CA 15
ATOM 19919 C C . SER A 1 5 ? -20.475 -3.111 -0.361 1.00 0.00 5 SER A C 15
ATOM 19920 O O . SER A 1 5 ? -19.931 -2.518 0.575 1.00 0.00 5 SER A O 15
ATOM 19928 N N . SER A 1 6 ? -20.049 -3.047 -1.619 1.00 0.00 6 SER A N 15
ATOM 19929 C CA . SER A 1 6 ? -18.965 -2.220 -2.116 1.00 0.00 6 SER A CA 15
ATOM 19930 C C . SER A 1 6 ? -19.211 -2.055 -3.625 1.00 0.00 6 SER A C 15
ATOM 19931 O O . SER A 1 6 ? -19.902 -2.890 -4.226 1.00 0.00 6 SER A O 15
ATOM 19939 N N . GLY A 1 7 ? -18.704 -0.990 -4.246 1.00 0.00 7 GLY A N 15
ATOM 19940 C CA . GLY A 1 7 ? -18.864 -0.706 -5.673 1.00 0.00 7 GLY A CA 15
ATOM 19941 C C . GLY A 1 7 ? -17.500 -0.595 -6.355 1.00 0.00 7 GLY A C 15
ATOM 19942 O O . GLY A 1 7 ? -16.484 -0.526 -5.658 1.00 0.00 7 GLY A O 15
ATOM 19946 N N . PRO A 1 8 ? -17.423 -0.531 -7.697 1.00 0.00 8 PRO A N 15
ATOM 19947 C CA . PRO A 1 8 ? -16.155 -0.435 -8.419 1.00 0.00 8 PRO A CA 15
ATOM 19948 C C . PRO A 1 8 ? -15.334 0.795 -8.050 1.00 0.00 8 PRO A C 15
ATOM 19949 O O . PRO A 1 8 ? -14.110 0.712 -7.912 1.00 0.00 8 PRO A O 15
ATOM 19960 N N . LEU A 1 9 ? -16.001 1.935 -7.931 1.00 0.00 9 LEU A N 15
ATOM 19961 C CA . LEU A 1 9 ? -15.436 3.226 -7.593 1.00 0.00 9 LEU A CA 15
ATOM 19962 C C . LEU A 1 9 ? -16.541 4.005 -6.906 1.00 0.00 9 LEU A C 15
ATOM 19963 O O . LEU A 1 9 ? -17.682 4.001 -7.367 1.00 0.00 9 LEU A O 15
ATOM 19979 N N . GLU A 1 10 ? -16.205 4.598 -5.770 1.00 0.00 10 GLU A N 15
ATOM 19980 C CA . GLU A 1 10 ? -17.071 5.390 -4.924 1.00 0.00 10 GLU A CA 15
ATOM 19981 C C . GLU A 1 10 ? -16.208 6.499 -4.337 1.00 0.00 10 GLU A C 15
ATOM 19982 O O . GLU A 1 10 ? -14.982 6.366 -4.242 1.00 0.00 10 GLU A O 15
ATOM 19994 N N . ARG A 1 11 ? -16.847 7.588 -3.910 1.00 0.00 11 ARG A N 15
ATOM 19995 C CA . ARG A 1 11 ? -16.160 8.742 -3.338 1.00 0.00 11 ARG A CA 15
ATOM 19996 C C . ARG A 1 11 ? -16.278 8.798 -1.817 1.00 0.00 11 ARG A C 15
ATOM 19997 O O . ARG A 1 11 ? -15.992 9.836 -1.220 1.00 0.00 11 ARG A O 15
ATOM 20018 N N . GLU A 1 12 ? -16.713 7.712 -1.183 1.00 0.00 12 GLU A N 15
ATOM 20019 C CA . GLU A 1 12 ? -16.872 7.607 0.265 1.00 0.00 12 GLU A CA 15
ATOM 20020 C C . GLU A 1 12 ? -15.515 7.330 0.938 1.00 0.00 12 GLU A C 15
ATOM 20021 O O . GLU A 1 12 ? -14.482 7.235 0.260 1.00 0.00 12 GLU A O 15
ATOM 20033 N N . GLY A 1 13 ? -15.516 7.207 2.268 1.00 0.00 13 GLY A N 15
ATOM 20034 C CA . GLY A 1 13 ? -14.348 6.915 3.095 1.00 0.00 13 GLY A CA 15
ATOM 20035 C C . GLY A 1 13 ? -14.026 5.416 3.057 1.00 0.00 13 GLY A C 15
ATOM 20036 O O . GLY A 1 13 ? -14.542 4.680 2.208 1.00 0.00 13 GLY A O 15
ATOM 20040 N N . LEU A 1 14 ? -13.182 4.944 3.976 1.00 0.00 14 LEU A N 15
ATOM 20041 C CA . LEU A 1 14 ? -12.757 3.545 4.086 1.00 0.00 14 LEU A CA 15
ATOM 20042 C C . LEU A 1 14 ? -13.051 2.972 5.474 1.00 0.00 14 LEU A C 15
ATOM 20043 O O . LEU A 1 14 ? -13.270 3.739 6.416 1.00 0.00 14 LEU A O 15
ATOM 20059 N N . PRO A 1 15 ? -13.050 1.633 5.635 1.00 0.00 15 PRO A N 15
ATOM 20060 C CA . PRO A 1 15 ? -13.277 1.027 6.935 1.00 0.00 15 PRO A CA 15
ATOM 20061 C C . PRO A 1 15 ? -12.045 1.251 7.821 1.00 0.00 15 PRO A C 15
ATOM 20062 O O . PRO A 1 15 ? -10.959 1.568 7.315 1.00 0.00 15 PRO A O 15
ATOM 20073 N N . PRO A 1 16 ? -12.172 1.051 9.140 1.00 0.00 16 PRO A N 15
ATOM 20074 C CA . PRO A 1 16 ? -11.053 1.224 10.045 1.00 0.00 16 PRO A CA 15
ATOM 20075 C C . PRO A 1 16 ? -9.987 0.169 9.725 1.00 0.00 16 PRO A C 15
ATOM 20076 O O . PRO A 1 16 ? -10.291 -1.012 9.521 1.00 0.00 16 PRO A O 15
ATOM 20087 N N . GLY A 1 17 ? -8.734 0.607 9.666 1.00 0.00 17 GLY A N 15
ATOM 20088 C CA . GLY A 1 17 ? -7.576 -0.215 9.385 1.00 0.00 17 GLY A CA 15
ATOM 20089 C C . GLY A 1 17 ? -7.174 -0.248 7.913 1.00 0.00 17 GLY A C 15
ATOM 20090 O O . GLY A 1 17 ? -6.118 -0.816 7.621 1.00 0.00 17 GLY A O 15
ATOM 20094 N N . TRP A 1 18 ? -7.987 0.262 6.984 1.00 0.00 18 TRP A N 15
ATOM 20095 C CA . TRP A 1 18 ? -7.623 0.284 5.566 1.00 0.00 18 TRP A CA 15
ATOM 20096 C C . TRP A 1 18 ? -6.975 1.627 5.235 1.00 0.00 18 TRP A C 15
ATOM 20097 O O . TRP A 1 18 ? -7.036 2.568 6.026 1.00 0.00 18 TRP A O 15
ATOM 20118 N N . GLU A 1 19 ? -6.365 1.732 4.055 1.00 0.00 19 GLU A N 15
ATOM 20119 C CA . GLU A 1 19 ? -5.722 2.949 3.587 1.00 0.00 19 GLU A CA 15
ATOM 20120 C C . GLU A 1 19 ? -5.984 3.137 2.090 1.00 0.00 19 GLU A C 15
ATOM 20121 O O . GLU A 1 19 ? -6.282 2.167 1.382 1.00 0.00 19 GLU A O 15
ATOM 20133 N N . ARG A 1 20 ? -5.903 4.383 1.617 1.00 0.00 20 ARG A N 15
ATOM 20134 C CA . ARG A 1 20 ? -6.068 4.786 0.227 1.00 0.00 20 ARG A CA 15
ATOM 20135 C C . ARG A 1 20 ? -4.799 5.548 -0.098 1.00 0.00 20 ARG A C 15
ATOM 20136 O O . ARG A 1 20 ? -4.418 6.463 0.630 1.00 0.00 20 ARG A O 15
ATOM 20157 N N . VAL A 1 21 ? -4.165 5.192 -1.202 1.00 0.00 21 VAL A N 15
ATOM 20158 C CA . VAL A 1 21 ? -2.942 5.833 -1.648 1.00 0.00 21 VAL A CA 15
ATOM 20159 C C . VAL A 1 21 ? -3.186 6.396 -3.039 1.00 0.00 21 VAL A C 15
ATOM 20160 O O . VAL A 1 21 ? -3.754 5.694 -3.881 1.00 0.00 21 VAL A O 15
ATOM 20173 N N . GLU A 1 22 ? -2.793 7.649 -3.261 1.00 0.00 22 GLU A N 15
ATOM 20174 C CA . GLU A 1 22 ? -2.905 8.325 -4.542 1.00 0.00 22 GLU A CA 15
ATOM 20175 C C . GLU A 1 22 ? -1.478 8.418 -5.098 1.00 0.00 22 GLU A C 15
ATOM 20176 O O . GLU A 1 22 ? -0.514 8.650 -4.362 1.00 0.00 22 GLU A O 15
ATOM 20188 N N . SER A 1 23 ? -1.350 8.195 -6.398 1.00 0.00 23 SER A N 15
ATOM 20189 C CA . SER A 1 23 ? -0.129 8.185 -7.183 1.00 0.00 23 SER A CA 15
ATOM 20190 C C . SER A 1 23 ? -0.395 8.797 -8.569 1.00 0.00 23 SER A C 15
ATOM 20191 O O . SER A 1 23 ? -1.473 9.332 -8.838 1.00 0.00 23 SER A O 15
ATOM 20199 N N . SER A 1 24 ? 0.597 8.710 -9.450 1.00 0.00 24 SER A N 15
ATOM 20200 C CA . SER A 1 24 ? 0.573 9.172 -10.832 1.00 0.00 24 SER A CA 15
ATOM 20201 C C . SER A 1 24 ? 0.979 7.995 -11.720 1.00 0.00 24 SER A C 15
ATOM 20202 O O . SER A 1 24 ? 0.378 7.785 -12.777 1.00 0.00 24 SER A O 15
ATOM 20210 N N . GLU A 1 25 ? 1.952 7.193 -11.269 1.00 0.00 25 GLU A N 15
ATOM 20211 C CA . GLU A 1 25 ? 2.407 6.014 -11.995 1.00 0.00 25 GLU A CA 15
ATOM 20212 C C . GLU A 1 25 ? 1.305 4.951 -11.913 1.00 0.00 25 GLU A C 15
ATOM 20213 O O . GLU A 1 25 ? 1.040 4.256 -12.892 1.00 0.00 25 GLU A O 15
ATOM 20225 N N . PHE A 1 26 ? 0.591 4.893 -10.779 1.00 0.00 26 PHE A N 15
ATOM 20226 C CA . PHE A 1 26 ? -0.466 3.915 -10.547 1.00 0.00 26 PHE A CA 15
ATOM 20227 C C . PHE A 1 26 ? -1.870 4.519 -10.445 1.00 0.00 26 PHE A C 15
ATOM 20228 O O . PHE A 1 26 ? -2.849 3.780 -10.580 1.00 0.00 26 PHE A O 15
ATOM 20245 N N . GLY A 1 27 ? -2.001 5.829 -10.224 1.00 0.00 27 GLY A N 15
ATOM 20246 C CA . GLY A 1 27 ? -3.289 6.509 -10.118 1.00 0.00 27 GLY A CA 15
ATOM 20247 C C . GLY A 1 27 ? -3.773 6.457 -8.676 1.00 0.00 27 GLY A C 15
ATOM 20248 O O . GLY A 1 27 ? -3.511 7.383 -7.912 1.00 0.00 27 GLY A O 15
ATOM 20252 N N . THR A 1 28 ? -4.452 5.383 -8.275 1.00 0.00 28 THR A N 15
ATOM 20253 C CA . THR A 1 28 ? -4.948 5.226 -6.907 1.00 0.00 28 THR A CA 15
ATOM 20254 C C . THR A 1 28 ? -5.168 3.743 -6.611 1.00 0.00 28 THR A C 15
ATOM 20255 O O . THR A 1 28 ? -5.508 2.980 -7.524 1.00 0.00 28 THR A O 15
ATOM 20266 N N . TYR A 1 29 ? -4.937 3.326 -5.366 1.00 0.00 29 TYR A N 15
ATOM 20267 C CA . TYR A 1 29 ? -5.169 1.949 -4.923 1.00 0.00 29 TYR A CA 15
ATOM 20268 C C . TYR A 1 29 ? -5.424 1.931 -3.412 1.00 0.00 29 TYR A C 15
ATOM 20269 O O . TYR A 1 29 ? -5.124 2.916 -2.725 1.00 0.00 29 TYR A O 15
ATOM 20287 N N . TYR A 1 30 ? -5.915 0.812 -2.863 1.00 0.00 30 TYR A N 15
ATOM 20288 C CA . TYR A 1 30 ? -6.207 0.660 -1.442 1.00 0.00 30 TYR A CA 15
ATOM 20289 C C . TYR A 1 30 ? -5.338 -0.447 -0.850 1.00 0.00 30 TYR A C 15
ATOM 20290 O O . TYR A 1 30 ? -5.114 -1.471 -1.505 1.00 0.00 30 TYR A O 15
ATOM 20308 N N . VAL A 1 31 ? -4.912 -0.292 0.403 1.00 0.00 31 VAL A N 15
ATOM 20309 C CA . VAL A 1 31 ? -4.078 -1.271 1.109 1.00 0.00 31 VAL A CA 15
ATOM 20310 C C . VAL A 1 31 ? -4.754 -1.702 2.409 1.00 0.00 31 VAL A C 15
ATOM 20311 O O . VAL A 1 31 ? -5.408 -0.914 3.094 1.00 0.00 31 VAL A O 15
ATOM 20324 N N . ASP A 1 32 ? -4.598 -2.987 2.717 1.00 0.00 32 ASP A N 15
ATOM 20325 C CA . ASP A 1 32 ? -5.106 -3.677 3.886 1.00 0.00 32 ASP A CA 15
ATOM 20326 C C . ASP A 1 32 ? -3.966 -3.980 4.827 1.00 0.00 32 ASP A C 15
ATOM 20327 O O . ASP A 1 32 ? -3.093 -4.792 4.509 1.00 0.00 32 ASP A O 15
ATOM 20336 N N . HIS A 1 33 ? -3.956 -3.341 5.986 1.00 0.00 33 HIS A N 15
ATOM 20337 C CA . HIS A 1 33 ? -2.912 -3.582 6.961 1.00 0.00 33 HIS A CA 15
ATOM 20338 C C . HIS A 1 33 ? -3.068 -4.927 7.676 1.00 0.00 33 HIS A C 15
ATOM 20339 O O . HIS A 1 33 ? -2.063 -5.444 8.159 1.00 0.00 33 HIS A O 15
ATOM 20353 N N . THR A 1 34 ? -4.266 -5.514 7.722 1.00 0.00 34 THR A N 15
ATOM 20354 C CA . THR A 1 34 ? -4.522 -6.776 8.414 1.00 0.00 34 THR A CA 15
ATOM 20355 C C . THR A 1 34 ? -3.864 -7.961 7.712 1.00 0.00 34 THR A C 15
ATOM 20356 O O . THR A 1 34 ? -3.386 -8.889 8.368 1.00 0.00 34 THR A O 15
ATOM 20367 N N . ASN A 1 35 ? -3.793 -7.916 6.381 1.00 0.00 35 ASN A N 15
ATOM 20368 C CA . ASN A 1 35 ? -3.226 -8.990 5.571 1.00 0.00 35 ASN A CA 15
ATOM 20369 C C . ASN A 1 35 ? -2.064 -8.522 4.702 1.00 0.00 35 ASN A C 15
ATOM 20370 O O . ASN A 1 35 ? -1.494 -9.333 3.968 1.00 0.00 35 ASN A O 15
ATOM 20381 N N . LYS A 1 36 ? -1.682 -7.241 4.802 1.00 0.00 36 LYS A N 15
ATOM 20382 C CA . LYS A 1 36 ? -0.612 -6.601 4.037 1.00 0.00 36 LYS A CA 15
ATOM 20383 C C . LYS A 1 36 ? -0.838 -6.890 2.556 1.00 0.00 36 LYS A C 15
ATOM 20384 O O . LYS A 1 36 ? 0.046 -7.418 1.876 1.00 0.00 36 LYS A O 15
ATOM 20403 N N . ARG A 1 37 ? -2.044 -6.600 2.062 1.00 0.00 37 ARG A N 15
ATOM 20404 C CA . ARG A 1 37 ? -2.420 -6.814 0.669 1.00 0.00 37 ARG A CA 15
ATOM 20405 C C . ARG A 1 37 ? -2.854 -5.489 0.065 1.00 0.00 37 ARG A C 15
ATOM 20406 O O . ARG A 1 37 ? -3.319 -4.606 0.786 1.00 0.00 37 ARG A O 15
ATOM 20427 N N . ALA A 1 38 ? -2.738 -5.362 -1.253 1.00 0.00 38 ALA A N 15
ATOM 20428 C CA . ALA A 1 38 ? -3.112 -4.175 -2.006 1.00 0.00 38 ALA A CA 15
ATOM 20429 C C . ALA A 1 38 ? -4.179 -4.571 -3.034 1.00 0.00 38 ALA A C 15
ATOM 20430 O O . ALA A 1 38 ? -4.099 -5.664 -3.613 1.00 0.00 38 ALA A O 15
ATOM 20437 N N . GLN A 1 39 ? -5.191 -3.731 -3.265 1.00 0.00 39 GLN A N 15
ATOM 20438 C CA . GLN A 1 39 ? -6.251 -3.993 -4.236 1.00 0.00 39 GLN A CA 15
ATOM 20439 C C . GLN A 1 39 ? -6.792 -2.676 -4.811 1.00 0.00 39 GLN A C 15
ATOM 20440 O O . GLN A 1 39 ? -6.882 -1.662 -4.120 1.00 0.00 39 GLN A O 15
ATOM 20454 N N . TYR A 1 40 ? -7.208 -2.711 -6.081 1.00 0.00 40 TYR A N 15
ATOM 20455 C CA . TYR A 1 40 ? -7.755 -1.571 -6.828 1.00 0.00 40 TYR A CA 15
ATOM 20456 C C . TYR A 1 40 ? -9.254 -1.362 -6.587 1.00 0.00 40 TYR A C 15
ATOM 20457 O O . TYR A 1 40 ? -9.838 -0.366 -7.015 1.00 0.00 40 TYR A O 15
ATOM 20475 N N . ARG A 1 41 ? -9.890 -2.364 -5.986 1.00 0.00 41 ARG A N 15
ATOM 20476 C CA . ARG A 1 41 ? -11.302 -2.413 -5.651 1.00 0.00 41 ARG A CA 15
ATOM 20477 C C . ARG A 1 41 ? -11.432 -1.994 -4.203 1.00 0.00 41 ARG A C 15
ATOM 20478 O O . ARG A 1 41 ? -10.554 -2.301 -3.395 1.00 0.00 41 ARG A O 15
ATOM 20499 N N . HIS A 1 42 ? -12.500 -1.284 -3.886 1.00 0.00 42 HIS A N 15
ATOM 20500 C CA . HIS A 1 42 ? -12.752 -0.804 -2.537 1.00 0.00 42 HIS A CA 15
ATOM 20501 C C . HIS A 1 42 ? -13.049 -2.003 -1.626 1.00 0.00 42 HIS A C 15
ATOM 20502 O O . HIS A 1 42 ? -13.691 -2.961 -2.074 1.00 0.00 42 HIS A O 15
ATOM 20516 N N . PRO A 1 43 ? -12.579 -1.990 -0.371 1.00 0.00 43 PRO A N 15
ATOM 20517 C CA . PRO A 1 43 ? -12.803 -3.066 0.593 1.00 0.00 43 PRO A CA 15
ATOM 20518 C C . PRO A 1 43 ? -14.263 -3.141 1.065 1.00 0.00 43 PRO A C 15
ATOM 20519 O O . PRO A 1 43 ? -15.153 -2.508 0.494 1.00 0.00 43 PRO A O 15
ATOM 20530 N N . SER A 1 44 ? -14.511 -3.941 2.107 1.00 0.00 44 SER A N 15
ATOM 20531 C CA . SER A 1 44 ? -15.822 -4.103 2.722 1.00 0.00 44 SER A CA 15
ATOM 20532 C C . SER A 1 44 ? -15.731 -3.909 4.239 1.00 0.00 44 SER A C 15
ATOM 20533 O O . SER A 1 44 ? -16.703 -3.434 4.821 1.00 0.00 44 SER A O 15
ATOM 20541 N N . GLY A 1 45 ? -14.608 -4.265 4.881 1.00 0.00 45 GLY A N 15
ATOM 20542 C CA . GLY A 1 45 ? -14.430 -4.120 6.326 1.00 0.00 45 GLY A CA 15
ATOM 20543 C C . GLY A 1 45 ? -15.504 -4.842 7.160 1.00 0.00 45 GLY A C 15
ATOM 20544 O O . GLY A 1 45 ? -16.286 -5.626 6.614 1.00 0.00 45 GLY A O 15
ATOM 20548 N N . PRO A 1 46 ? -15.533 -4.605 8.483 1.00 0.00 46 PRO A N 15
ATOM 20549 C CA . PRO A 1 46 ? -16.501 -5.212 9.386 1.00 0.00 46 PRO A CA 15
ATOM 20550 C C . PRO A 1 46 ? -17.876 -4.531 9.245 1.00 0.00 46 PRO A C 15
ATOM 20551 O O . PRO A 1 46 ? -18.819 -5.141 8.737 1.00 0.00 46 PRO A O 15
ATOM 20562 N N . SER A 1 47 ? -17.993 -3.278 9.693 1.00 0.00 47 SER A N 15
ATOM 20563 C CA . SER A 1 47 ? -19.165 -2.407 9.681 1.00 0.00 47 SER A CA 15
ATOM 20564 C C . SER A 1 47 ? -18.669 -0.952 9.724 1.00 0.00 47 SER A C 15
ATOM 20565 O O . SER A 1 47 ? -17.460 -0.696 9.622 1.00 0.00 47 SER A O 15
ATOM 20573 N N . SER A 1 48 ? -19.597 0.005 9.835 1.00 0.00 48 SER A N 15
ATOM 20574 C CA . SER A 1 48 ? -19.297 1.428 9.927 1.00 0.00 48 SER A CA 15
ATOM 20575 C C . SER A 1 48 ? -18.497 1.701 11.216 1.00 0.00 48 SER A C 15
ATOM 20576 O O . SER A 1 48 ? -18.366 0.842 12.096 1.00 0.00 48 SER A O 15
ATOM 20584 N N . GLY A 1 49 ? -17.940 2.903 11.318 1.00 0.00 49 GLY A N 15
ATOM 20585 C CA . GLY A 1 49 ? -17.157 3.385 12.440 1.00 0.00 49 GLY A CA 15
ATOM 20586 C C . GLY A 1 49 ? -17.246 4.885 12.382 1.00 0.00 49 GLY A C 15
ATOM 20587 O O . GLY A 1 49 ? -18.362 5.413 12.580 1.00 0.00 49 GLY A O 15
ATOM 20591 N N . GLY B 1 1 ? 16.271 -15.666 -2.409 1.00 0.00 1 GLY B N 15
ATOM 20592 C CA . GLY B 1 1 ? 16.798 -14.401 -2.947 1.00 0.00 1 GLY B CA 15
ATOM 20593 C C . GLY B 1 1 ? 17.989 -13.937 -2.121 1.00 0.00 1 GLY B C 15
ATOM 20594 O O . GLY B 1 1 ? 17.923 -13.941 -0.890 1.00 0.00 1 GLY B O 15
ATOM 20598 N N . SER B 1 2 ? 19.089 -13.551 -2.765 1.00 0.00 2 SER B N 15
ATOM 20599 C CA . SER B 1 2 ? 20.301 -13.093 -2.091 1.00 0.00 2 SER B CA 15
ATOM 20600 C C . SER B 1 2 ? 20.844 -11.832 -2.764 1.00 0.00 2 SER B C 15
ATOM 20601 O O . SER B 1 2 ? 20.447 -11.515 -3.888 1.00 0.00 2 SER B O 15
ATOM 20609 N N . SER B 1 3 ? 21.796 -11.174 -2.097 1.00 0.00 3 SER B N 15
ATOM 20610 C CA . SER B 1 3 ? 22.453 -9.942 -2.509 1.00 0.00 3 SER B CA 15
ATOM 20611 C C . SER B 1 3 ? 21.381 -8.894 -2.794 1.00 0.00 3 SER B C 15
ATOM 20612 O O . SER B 1 3 ? 20.953 -8.702 -3.930 1.00 0.00 3 SER B O 15
ATOM 20620 N N . GLY B 1 4 ? 20.891 -8.272 -1.725 1.00 0.00 4 GLY B N 15
ATOM 20621 C CA . GLY B 1 4 ? 19.866 -7.254 -1.756 1.00 0.00 4 GLY B CA 15
ATOM 20622 C C . GLY B 1 4 ? 20.156 -6.231 -0.667 1.00 0.00 4 GLY B C 15
ATOM 20623 O O . GLY B 1 4 ? 19.607 -6.331 0.434 1.00 0.00 4 GLY B O 15
ATOM 20627 N N . SER B 1 5 ? 21.068 -5.304 -0.952 1.00 0.00 5 SER B N 15
ATOM 20628 C CA . SER B 1 5 ? 21.487 -4.232 -0.066 1.00 0.00 5 SER B CA 15
ATOM 20629 C C . SER B 1 5 ? 20.285 -3.331 0.241 1.00 0.00 5 SER B C 15
ATOM 20630 O O . SER B 1 5 ? 19.845 -2.553 -0.603 1.00 0.00 5 SER B O 15
ATOM 20638 N N . SER B 1 6 ? 19.763 -3.433 1.461 1.00 0.00 6 SER B N 15
ATOM 20639 C CA . SER B 1 6 ? 18.634 -2.673 1.978 1.00 0.00 6 SER B CA 15
ATOM 20640 C C . SER B 1 6 ? 18.970 -2.380 3.450 1.00 0.00 6 SER B C 15
ATOM 20641 O O . SER B 1 6 ? 19.742 -3.139 4.059 1.00 0.00 6 SER B O 15
ATOM 20649 N N . GLY B 1 7 ? 18.431 -1.320 4.056 1.00 0.00 7 GLY B N 15
ATOM 20650 C CA . GLY B 1 7 ? 18.722 -0.963 5.443 1.00 0.00 7 GLY B CA 15
ATOM 20651 C C . GLY B 1 7 ? 17.513 -1.087 6.367 1.00 0.00 7 GLY B C 15
ATOM 20652 O O . GLY B 1 7 ? 16.395 -1.330 5.901 1.00 0.00 7 GLY B O 15
ATOM 20656 N N . PRO B 1 8 ? 17.712 -0.932 7.693 1.00 0.00 8 PRO B N 15
ATOM 20657 C CA . PRO B 1 8 ? 16.624 -0.997 8.665 1.00 0.00 8 PRO B CA 15
ATOM 20658 C C . PRO B 1 8 ? 15.606 0.102 8.364 1.00 0.00 8 PRO B C 15
ATOM 20659 O O . PRO B 1 8 ? 14.409 -0.101 8.565 1.00 0.00 8 PRO B O 15
ATOM 20670 N N . LEU B 1 9 ? 16.125 1.256 7.944 1.00 0.00 9 LEU B N 15
ATOM 20671 C CA . LEU B 1 9 ? 15.486 2.486 7.537 1.00 0.00 9 LEU B CA 15
ATOM 20672 C C . LEU B 1 9 ? 16.618 3.406 7.092 1.00 0.00 9 LEU B C 15
ATOM 20673 O O . LEU B 1 9 ? 17.663 3.526 7.733 1.00 0.00 9 LEU B O 15
ATOM 20689 N N . GLU B 1 10 ? 16.388 4.030 5.955 1.00 0.00 10 GLU B N 15
ATOM 20690 C CA . GLU B 1 10 ? 17.203 4.950 5.181 1.00 0.00 10 GLU B CA 15
ATOM 20691 C C . GLU B 1 10 ? 16.262 6.069 4.710 1.00 0.00 10 GLU B C 15
ATOM 20692 O O . GLU B 1 10 ? 15.144 6.175 5.237 1.00 0.00 10 GLU B O 15
ATOM 20704 N N . ARG B 1 11 ? 16.664 6.926 3.763 1.00 0.00 11 ARG B N 15
ATOM 20705 C CA . ARG B 1 11 ? 15.806 8.023 3.284 1.00 0.00 11 ARG B CA 15
ATOM 20706 C C . ARG B 1 11 ? 15.886 8.260 1.773 1.00 0.00 11 ARG B C 15
ATOM 20707 O O . ARG B 1 11 ? 15.478 9.317 1.300 1.00 0.00 11 ARG B O 15
ATOM 20728 N N . GLU B 1 12 ? 16.429 7.312 1.014 1.00 0.00 12 GLU B N 15
ATOM 20729 C CA . GLU B 1 12 ? 16.566 7.383 -0.442 1.00 0.00 12 GLU B CA 15
ATOM 20730 C C . GLU B 1 12 ? 15.219 7.194 -1.157 1.00 0.00 12 GLU B C 15
ATOM 20731 O O . GLU B 1 12 ? 14.170 7.077 -0.515 1.00 0.00 12 GLU B O 15
ATOM 20743 N N . GLY B 1 13 ? 15.244 7.207 -2.492 1.00 0.00 13 GLY B N 15
ATOM 20744 C CA . GLY B 1 13 ? 14.083 7.036 -3.352 1.00 0.00 13 GLY B CA 15
ATOM 20745 C C . GLY B 1 13 ? 13.662 5.573 -3.443 1.00 0.00 13 GLY B C 15
ATOM 20746 O O . GLY B 1 13 ? 14.085 4.741 -2.632 1.00 0.00 13 GLY B O 15
ATOM 20750 N N . LEU B 1 14 ? 12.810 5.248 -4.417 1.00 0.00 14 LEU B N 15
ATOM 20751 C CA . LEU B 1 14 ? 12.304 3.895 -4.644 1.00 0.00 14 LEU B CA 15
ATOM 20752 C C . LEU B 1 14 ? 12.472 3.485 -6.109 1.00 0.00 14 LEU B C 15
ATOM 20753 O O . LEU B 1 14 ? 12.556 4.363 -6.976 1.00 0.00 14 LEU B O 15
ATOM 20769 N N . PRO B 1 15 ? 12.495 2.170 -6.395 1.00 0.00 15 PRO B N 15
ATOM 20770 C CA . PRO B 1 15 ? 12.638 1.666 -7.751 1.00 0.00 15 PRO B CA 15
ATOM 20771 C C . PRO B 1 15 ? 11.362 1.828 -8.581 1.00 0.00 15 PRO B C 15
ATOM 20772 O O . PRO B 1 15 ? 10.274 1.997 -8.021 1.00 0.00 15 PRO B O 15
ATOM 20783 N N . PRO B 1 16 ? 11.475 1.707 -9.916 1.00 0.00 16 PRO B N 15
ATOM 20784 C CA . PRO B 1 16 ? 10.332 1.793 -10.804 1.00 0.00 16 PRO B CA 15
ATOM 20785 C C . PRO B 1 16 ? 9.455 0.588 -10.451 1.00 0.00 16 PRO B C 15
ATOM 20786 O O . PRO B 1 16 ? 9.950 -0.537 -10.294 1.00 0.00 16 PRO B O 15
ATOM 20797 N N . GLY B 1 17 ? 8.167 0.832 -10.244 1.00 0.00 17 GLY B N 15
ATOM 20798 C CA . GLY B 1 17 ? 7.213 -0.198 -9.884 1.00 0.00 17 GLY B CA 15
ATOM 20799 C C . GLY B 1 17 ? 6.892 -0.229 -8.388 1.00 0.00 17 GLY B C 15
ATOM 20800 O O . GLY B 1 17 ? 6.051 -1.042 -8.003 1.00 0.00 17 GLY B O 15
ATOM 20804 N N . TRP B 1 18 ? 7.504 0.620 -7.548 1.00 0.00 18 TRP B N 15
ATOM 20805 C CA . TRP B 1 18 ? 7.231 0.683 -6.111 1.00 0.00 18 TRP B CA 15
ATOM 20806 C C . TRP B 1 18 ? 6.661 2.040 -5.710 1.00 0.00 18 TRP B C 15
ATOM 20807 O O . TRP B 1 18 ? 6.720 3.004 -6.471 1.00 0.00 18 TRP B O 15
ATOM 20828 N N . GLU B 1 19 ? 6.109 2.115 -4.496 1.00 0.00 19 GLU B N 15
ATOM 20829 C CA . GLU B 1 19 ? 5.547 3.331 -3.929 1.00 0.00 19 GLU B CA 15
ATOM 20830 C C . GLU B 1 19 ? 5.653 3.269 -2.399 1.00 0.00 19 GLU B C 15
ATOM 20831 O O . GLU B 1 19 ? 5.659 2.176 -1.816 1.00 0.00 19 GLU B O 15
ATOM 20843 N N . ARG B 1 20 ? 5.765 4.430 -1.750 1.00 0.00 20 ARG B N 15
ATOM 20844 C CA . ARG B 1 20 ? 5.836 4.574 -0.300 1.00 0.00 20 ARG B CA 15
ATOM 20845 C C . ARG B 1 20 ? 4.474 5.084 0.145 1.00 0.00 20 ARG B C 15
ATOM 20846 O O . ARG B 1 20 ? 3.828 5.845 -0.575 1.00 0.00 20 ARG B O 15
ATOM 20867 N N . VAL B 1 21 ? 4.064 4.726 1.350 1.00 0.00 21 VAL B N 15
ATOM 20868 C CA . VAL B 1 21 ? 2.801 5.139 1.921 1.00 0.00 21 VAL B CA 15
ATOM 20869 C C . VAL B 1 21 ? 3.083 5.736 3.295 1.00 0.00 21 VAL B C 15
ATOM 20870 O O . VAL B 1 21 ? 3.577 5.032 4.181 1.00 0.00 21 VAL B O 15
ATOM 20883 N N . GLU B 1 22 ? 2.839 7.028 3.471 1.00 0.00 22 GLU B N 15
ATOM 20884 C CA . GLU B 1 22 ? 3.023 7.711 4.740 1.00 0.00 22 GLU B CA 15
ATOM 20885 C C . GLU B 1 22 ? 1.626 7.960 5.307 1.00 0.00 22 GLU B C 15
ATOM 20886 O O . GLU B 1 22 ? 0.659 8.158 4.566 1.00 0.00 22 GLU B O 15
ATOM 20898 N N . SER B 1 23 ? 1.503 7.905 6.627 1.00 0.00 23 SER B N 15
ATOM 20899 C CA . SER B 1 23 ? 0.259 8.098 7.348 1.00 0.00 23 SER B CA 15
ATOM 20900 C C . SER B 1 23 ? 0.567 8.550 8.783 1.00 0.00 23 SER B C 15
ATOM 20901 O O . SER B 1 23 ? 1.712 8.863 9.133 1.00 0.00 23 SER B O 15
ATOM 20909 N N . SER B 1 24 ? -0.453 8.532 9.634 1.00 0.00 24 SER B N 15
ATOM 20910 C CA . SER B 1 24 ? -0.407 8.876 11.045 1.00 0.00 24 SER B CA 15
ATOM 20911 C C . SER B 1 24 ? -0.859 7.655 11.842 1.00 0.00 24 SER B C 15
ATOM 20912 O O . SER B 1 24 ? -0.191 7.272 12.799 1.00 0.00 24 SER B O 15
ATOM 20920 N N . GLU B 1 25 ? -1.932 6.997 11.395 1.00 0.00 25 GLU B N 15
ATOM 20921 C CA . GLU B 1 25 ? -2.507 5.825 12.044 1.00 0.00 25 GLU B CA 15
ATOM 20922 C C . GLU B 1 25 ? -1.561 4.617 12.062 1.00 0.00 25 GLU B C 15
ATOM 20923 O O . GLU B 1 25 ? -1.681 3.769 12.951 1.00 0.00 25 GLU B O 15
ATOM 20935 N N . PHE B 1 26 ? -0.620 4.554 11.111 1.00 0.00 26 PHE B N 15
ATOM 20936 C CA . PHE B 1 26 ? 0.332 3.452 10.968 1.00 0.00 26 PHE B CA 15
ATOM 20937 C C . PHE B 1 26 ? 1.797 3.891 11.011 1.00 0.00 26 PHE B C 15
ATOM 20938 O O . PHE B 1 26 ? 2.633 3.147 11.531 1.00 0.00 26 PHE B O 15
ATOM 20955 N N . GLY B 1 27 ? 2.121 5.085 10.510 1.00 0.00 27 GLY B N 15
ATOM 20956 C CA . GLY B 1 27 ? 3.461 5.647 10.478 1.00 0.00 27 GLY B CA 15
ATOM 20957 C C . GLY B 1 27 ? 3.896 5.797 9.031 1.00 0.00 27 GLY B C 15
ATOM 20958 O O . GLY B 1 27 ? 3.414 6.695 8.343 1.00 0.00 27 GLY B O 15
ATOM 20962 N N . THR B 1 28 ? 4.772 4.918 8.557 1.00 0.00 28 THR B N 15
ATOM 20963 C CA . THR B 1 28 ? 5.279 4.948 7.188 1.00 0.00 28 THR B CA 15
ATOM 20964 C C . THR B 1 28 ? 5.617 3.520 6.750 1.00 0.00 28 THR B C 15
ATOM 20965 O O . THR B 1 28 ? 6.203 2.762 7.528 1.00 0.00 28 THR B O 15
ATOM 20976 N N . TYR B 1 29 ? 5.254 3.124 5.528 1.00 0.00 29 TYR B N 15
ATOM 20977 C CA . TYR B 1 29 ? 5.537 1.800 4.974 1.00 0.00 29 TYR B CA 15
ATOM 20978 C C . TYR B 1 29 ? 5.660 1.891 3.449 1.00 0.00 29 TYR B C 15
ATOM 20979 O O . TYR B 1 29 ? 5.597 2.982 2.888 1.00 0.00 29 TYR B O 15
ATOM 20997 N N . TYR B 1 30 ? 5.823 0.762 2.760 1.00 0.00 30 TYR B N 15
ATOM 20998 C CA . TYR B 1 30 ? 5.972 0.678 1.316 1.00 0.00 30 TYR B CA 15
ATOM 20999 C C . TYR B 1 30 ? 5.046 -0.403 0.773 1.00 0.00 30 TYR B C 15
ATOM 21000 O O . TYR B 1 30 ? 4.696 -1.344 1.496 1.00 0.00 30 TYR B O 15
ATOM 21018 N N . VAL B 1 31 ? 4.675 -0.296 -0.503 1.00 0.00 31 VAL B N 15
ATOM 21019 C CA . VAL B 1 31 ? 3.800 -1.256 -1.170 1.00 0.00 31 VAL B CA 15
ATOM 21020 C C . VAL B 1 31 ? 4.428 -1.648 -2.505 1.00 0.00 31 VAL B C 15
ATOM 21021 O O . VAL B 1 31 ? 4.886 -0.789 -3.266 1.00 0.00 31 VAL B O 15
ATOM 21034 N N . ASP B 1 32 ? 4.442 -2.952 -2.767 1.00 0.00 32 ASP B N 15
ATOM 21035 C CA . ASP B 1 32 ? 4.982 -3.581 -3.960 1.00 0.00 32 ASP B CA 15
ATOM 21036 C C . ASP B 1 32 ? 3.882 -3.855 -4.961 1.00 0.00 32 ASP B C 15
ATOM 21037 O O . ASP B 1 32 ? 3.027 -4.705 -4.717 1.00 0.00 32 ASP B O 15
ATOM 21046 N N . HIS B 1 33 ? 3.877 -3.154 -6.091 1.00 0.00 33 HIS B N 15
ATOM 21047 C CA . HIS B 1 33 ? 2.861 -3.401 -7.102 1.00 0.00 33 HIS B CA 15
ATOM 21048 C C . HIS B 1 33 ? 3.077 -4.754 -7.796 1.00 0.00 33 HIS B C 15
ATOM 21049 O O . HIS B 1 33 ? 2.120 -5.272 -8.372 1.00 0.00 33 HIS B O 15
ATOM 21063 N N . THR B 1 34 ? 4.275 -5.339 -7.717 1.00 0.00 34 THR B N 15
ATOM 21064 C CA . THR B 1 34 ? 4.651 -6.608 -8.332 1.00 0.00 34 THR B CA 15
ATOM 21065 C C . THR B 1 34 ? 3.924 -7.794 -7.707 1.00 0.00 34 THR B C 15
ATOM 21066 O O . THR B 1 34 ? 3.556 -8.733 -8.407 1.00 0.00 34 THR B O 15
ATOM 21077 N N . ASN B 1 35 ? 3.714 -7.751 -6.391 1.00 0.00 35 ASN B N 15
ATOM 21078 C CA . ASN B 1 35 ? 3.074 -8.828 -5.639 1.00 0.00 35 ASN B CA 15
ATOM 21079 C C . ASN B 1 35 ? 1.896 -8.339 -4.792 1.00 0.00 35 ASN B C 15
ATOM 21080 O O . ASN B 1 35 ? 1.312 -9.128 -4.055 1.00 0.00 35 ASN B O 15
ATOM 21091 N N . LYS B 1 36 ? 1.534 -7.052 -4.885 1.00 0.00 36 LYS B N 15
ATOM 21092 C CA . LYS B 1 36 ? 0.453 -6.400 -4.139 1.00 0.00 36 LYS B CA 15
ATOM 21093 C C . LYS B 1 36 ? 0.615 -6.626 -2.636 1.00 0.00 36 LYS B C 15
ATOM 21094 O O . LYS B 1 36 ? -0.363 -6.916 -1.946 1.00 0.00 36 LYS B O 15
ATOM 21113 N N . ARG B 1 37 ? 1.845 -6.508 -2.121 1.00 0.00 37 ARG B N 15
ATOM 21114 C CA . ARG B 1 37 ? 2.131 -6.696 -0.698 1.00 0.00 37 ARG B CA 15
ATOM 21115 C C . ARG B 1 37 ? 2.582 -5.383 -0.090 1.00 0.00 37 ARG B C 15
ATOM 21116 O O . ARG B 1 37 ? 3.000 -4.474 -0.808 1.00 0.00 37 ARG B O 15
ATOM 21137 N N . ALA B 1 38 ? 2.511 -5.289 1.234 1.00 0.00 38 ALA B N 15
ATOM 21138 C CA . ALA B 1 38 ? 2.906 -4.119 2.002 1.00 0.00 38 ALA B CA 15
ATOM 21139 C C . ALA B 1 38 ? 3.987 -4.551 2.999 1.00 0.00 38 ALA B C 15
ATOM 21140 O O . ALA B 1 38 ? 3.955 -5.684 3.481 1.00 0.00 38 ALA B O 15
ATOM 21147 N N . GLN B 1 39 ? 4.944 -3.676 3.317 1.00 0.00 39 GLN B N 15
ATOM 21148 C CA . GLN B 1 39 ? 6.031 -3.947 4.264 1.00 0.00 39 GLN B CA 15
ATOM 21149 C C . GLN B 1 39 ? 6.583 -2.618 4.788 1.00 0.00 39 GLN B C 15
ATOM 21150 O O . GLN B 1 39 ? 6.487 -1.605 4.103 1.00 0.00 39 GLN B O 15
ATOM 21164 N N . TYR B 1 40 ? 7.195 -2.611 5.971 1.00 0.00 40 TYR B N 15
ATOM 21165 C CA . TYR B 1 40 ? 7.761 -1.416 6.609 1.00 0.00 40 TYR B CA 15
ATOM 21166 C C . TYR B 1 40 ? 9.262 -1.250 6.324 1.00 0.00 40 TYR B C 15
ATOM 21167 O O . TYR B 1 40 ? 9.888 -0.277 6.751 1.00 0.00 40 TYR B O 15
ATOM 21185 N N . ARG B 1 41 ? 9.881 -2.210 5.635 1.00 0.00 41 ARG B N 15
ATOM 21186 C CA . ARG B 1 41 ? 11.298 -2.175 5.277 1.00 0.00 41 ARG B CA 15
ATOM 21187 C C . ARG B 1 41 ? 11.382 -1.792 3.820 1.00 0.00 41 ARG B C 15
ATOM 21188 O O . ARG B 1 41 ? 10.552 -2.249 3.038 1.00 0.00 41 ARG B O 15
ATOM 21209 N N . HIS B 1 42 ? 12.348 -0.967 3.465 1.00 0.00 42 HIS B N 15
ATOM 21210 C CA . HIS B 1 42 ? 12.574 -0.500 2.101 1.00 0.00 42 HIS B CA 15
ATOM 21211 C C . HIS B 1 42 ? 12.827 -1.702 1.178 1.00 0.00 42 HIS B C 15
ATOM 21212 O O . HIS B 1 42 ? 13.270 -2.753 1.662 1.00 0.00 42 HIS B O 15
ATOM 21226 N N . PRO B 1 43 ? 12.504 -1.616 -0.126 1.00 0.00 43 PRO B N 15
ATOM 21227 C CA . PRO B 1 43 ? 12.742 -2.710 -1.056 1.00 0.00 43 PRO B CA 15
ATOM 21228 C C . PRO B 1 43 ? 14.259 -2.876 -1.312 1.00 0.00 43 PRO B C 15
ATOM 21229 O O . PRO B 1 43 ? 15.102 -2.491 -0.498 1.00 0.00 43 PRO B O 15
ATOM 21240 N N . SER B 1 44 ? 14.603 -3.506 -2.431 1.00 0.00 44 SER B N 15
ATOM 21241 C CA . SER B 1 44 ? 15.961 -3.756 -2.876 1.00 0.00 44 SER B CA 15
ATOM 21242 C C . SER B 1 44 ? 16.047 -3.344 -4.345 1.00 0.00 44 SER B C 15
ATOM 21243 O O . SER B 1 44 ? 16.807 -2.442 -4.704 1.00 0.00 44 SER B O 15
ATOM 21251 N N . GLY B 1 45 ? 15.201 -3.964 -5.174 1.00 0.00 45 GLY B N 15
ATOM 21252 C CA . GLY B 1 45 ? 15.140 -3.737 -6.611 1.00 0.00 45 GLY B CA 15
ATOM 21253 C C . GLY B 1 45 ? 16.234 -4.550 -7.311 1.00 0.00 45 GLY B C 15
ATOM 21254 O O . GLY B 1 45 ? 17.207 -4.966 -6.671 1.00 0.00 45 GLY B O 15
ATOM 21258 N N . PRO B 1 46 ? 16.096 -4.814 -8.617 1.00 0.00 46 PRO B N 15
ATOM 21259 C CA . PRO B 1 46 ? 17.094 -5.565 -9.373 1.00 0.00 46 PRO B CA 15
ATOM 21260 C C . PRO B 1 46 ? 18.349 -4.708 -9.586 1.00 0.00 46 PRO B C 15
ATOM 21261 O O . PRO B 1 46 ? 19.465 -5.236 -9.585 1.00 0.00 46 PRO B O 15
ATOM 21272 N N . SER B 1 47 ? 18.131 -3.402 -9.775 1.00 0.00 47 SER B N 15
ATOM 21273 C CA . SER B 1 47 ? 19.044 -2.297 -10.009 1.00 0.00 47 SER B CA 15
ATOM 21274 C C . SER B 1 47 ? 18.235 -1.000 -9.850 1.00 0.00 47 SER B C 15
ATOM 21275 O O . SER B 1 47 ? 17.002 -1.054 -9.740 1.00 0.00 47 SER B O 15
ATOM 21283 N N . SER B 1 48 ? 18.915 0.149 -9.862 1.00 0.00 48 SER B N 15
ATOM 21284 C CA . SER B 1 48 ? 18.282 1.461 -9.771 1.00 0.00 48 SER B CA 15
ATOM 21285 C C . SER B 1 48 ? 17.518 1.714 -11.085 1.00 0.00 48 SER B C 15
ATOM 21286 O O . SER B 1 48 ? 17.799 1.055 -12.095 1.00 0.00 48 SER B O 15
ATOM 21294 N N . GLY B 1 49 ? 16.572 2.656 -11.100 1.00 0.00 49 GLY B N 15
ATOM 21295 C CA . GLY B 1 49 ? 15.780 2.997 -12.280 1.00 0.00 49 GLY B CA 15
ATOM 21296 C C . GLY B 1 49 ? 15.948 4.461 -12.589 1.00 0.00 49 GLY B C 15
ATOM 21297 O O . GLY B 1 49 ? 16.884 4.794 -13.346 1.00 0.00 49 GLY B O 15
ATOM 21301 N N . GLY A 1 1 ? -17.453 1.458 11.776 1.00 0.00 1 GLY A N 16
ATOM 21302 C CA . GLY A 1 1 ? -18.903 1.272 11.726 1.00 0.00 1 GLY A CA 16
ATOM 21303 C C . GLY A 1 1 ? -19.227 -0.122 11.223 1.00 0.00 1 GLY A C 16
ATOM 21304 O O . GLY A 1 1 ? -18.355 -0.809 10.690 1.00 0.00 1 GLY A O 16
ATOM 21308 N N . SER A 1 2 ? -20.466 -0.571 11.411 1.00 0.00 2 SER A N 16
ATOM 21309 C CA . SER A 1 2 ? -20.896 -1.886 10.962 1.00 0.00 2 SER A CA 16
ATOM 21310 C C . SER A 1 2 ? -21.198 -1.907 9.465 1.00 0.00 2 SER A C 16
ATOM 21311 O O . SER A 1 2 ? -21.264 -0.865 8.810 1.00 0.00 2 SER A O 16
ATOM 21319 N N . SER A 1 3 ? -21.407 -3.112 8.950 1.00 0.00 3 SER A N 16
ATOM 21320 C CA . SER A 1 3 ? -21.731 -3.448 7.578 1.00 0.00 3 SER A CA 16
ATOM 21321 C C . SER A 1 3 ? -23.162 -3.994 7.606 1.00 0.00 3 SER A C 16
ATOM 21322 O O . SER A 1 3 ? -23.464 -4.869 8.430 1.00 0.00 3 SER A O 16
ATOM 21330 N N . GLY A 1 4 ? -24.051 -3.472 6.756 1.00 0.00 4 GLY A N 16
ATOM 21331 C CA . GLY A 1 4 ? -25.439 -3.925 6.723 1.00 0.00 4 GLY A CA 16
ATOM 21332 C C . GLY A 1 4 ? -26.076 -3.984 5.337 1.00 0.00 4 GLY A C 16
ATOM 21333 O O . GLY A 1 4 ? -27.199 -4.491 5.229 1.00 0.00 4 GLY A O 16
ATOM 21337 N N . SER A 1 5 ? -25.418 -3.482 4.288 1.00 0.00 5 SER A N 16
ATOM 21338 C CA . SER A 1 5 ? -25.963 -3.494 2.941 1.00 0.00 5 SER A CA 16
ATOM 21339 C C . SER A 1 5 ? -24.941 -4.037 1.950 1.00 0.00 5 SER A C 16
ATOM 21340 O O . SER A 1 5 ? -23.727 -3.950 2.147 1.00 0.00 5 SER A O 16
ATOM 21348 N N . SER A 1 6 ? -25.476 -4.597 0.873 1.00 0.00 6 SER A N 16
ATOM 21349 C CA . SER A 1 6 ? -24.756 -5.178 -0.237 1.00 0.00 6 SER A CA 16
ATOM 21350 C C . SER A 1 6 ? -24.900 -4.229 -1.426 1.00 0.00 6 SER A C 16
ATOM 21351 O O . SER A 1 6 ? -25.878 -3.477 -1.504 1.00 0.00 6 SER A O 16
ATOM 21359 N N . GLY A 1 7 ? -23.931 -4.224 -2.334 1.00 0.00 7 GLY A N 16
ATOM 21360 C CA . GLY A 1 7 ? -23.966 -3.367 -3.502 1.00 0.00 7 GLY A CA 16
ATOM 21361 C C . GLY A 1 7 ? -22.805 -3.673 -4.442 1.00 0.00 7 GLY A C 16
ATOM 21362 O O . GLY A 1 7 ? -21.871 -4.388 -4.070 1.00 0.00 7 GLY A O 16
ATOM 21366 N N . PRO A 1 8 ? -22.818 -3.129 -5.667 1.00 0.00 8 PRO A N 16
ATOM 21367 C CA . PRO A 1 8 ? -21.768 -3.378 -6.640 1.00 0.00 8 PRO A CA 16
ATOM 21368 C C . PRO A 1 8 ? -20.420 -2.778 -6.252 1.00 0.00 8 PRO A C 16
ATOM 21369 O O . PRO A 1 8 ? -19.378 -3.393 -6.485 1.00 0.00 8 PRO A O 16
ATOM 21380 N N . LEU A 1 9 ? -20.403 -1.553 -5.739 1.00 0.00 9 LEU A N 16
ATOM 21381 C CA . LEU A 1 9 ? -19.200 -0.834 -5.335 1.00 0.00 9 LEU A CA 16
ATOM 21382 C C . LEU A 1 9 ? -19.600 0.297 -4.391 1.00 0.00 9 LEU A C 16
ATOM 21383 O O . LEU A 1 9 ? -20.792 0.486 -4.139 1.00 0.00 9 LEU A O 16
ATOM 21399 N N . GLU A 1 10 ? -18.622 1.061 -3.902 1.00 0.00 10 GLU A N 16
ATOM 21400 C CA . GLU A 1 10 ? -18.845 2.167 -2.984 1.00 0.00 10 GLU A CA 16
ATOM 21401 C C . GLU A 1 10 ? -17.986 3.370 -3.347 1.00 0.00 10 GLU A C 16
ATOM 21402 O O . GLU A 1 10 ? -16.993 3.262 -4.075 1.00 0.00 10 GLU A O 16
ATOM 21414 N N . ARG A 1 11 ? -18.372 4.533 -2.820 1.00 0.00 11 ARG A N 16
ATOM 21415 C CA . ARG A 1 11 ? -17.685 5.810 -3.019 1.00 0.00 11 ARG A CA 16
ATOM 21416 C C . ARG A 1 11 ? -17.409 6.512 -1.686 1.00 0.00 11 ARG A C 16
ATOM 21417 O O . ARG A 1 11 ? -16.674 7.508 -1.666 1.00 0.00 11 ARG A O 16
ATOM 21438 N N . GLU A 1 12 ? -17.978 5.996 -0.601 1.00 0.00 12 GLU A N 16
ATOM 21439 C CA . GLU A 1 12 ? -17.858 6.514 0.750 1.00 0.00 12 GLU A CA 16
ATOM 21440 C C . GLU A 1 12 ? -16.452 6.272 1.313 1.00 0.00 12 GLU A C 16
ATOM 21441 O O . GLU A 1 12 ? -15.560 5.757 0.625 1.00 0.00 12 GLU A O 16
ATOM 21453 N N . GLY A 1 13 ? -16.234 6.672 2.564 1.00 0.00 13 GLY A N 16
ATOM 21454 C CA . GLY A 1 13 ? -14.962 6.498 3.245 1.00 0.00 13 GLY A CA 16
ATOM 21455 C C . GLY A 1 13 ? -14.662 5.020 3.489 1.00 0.00 13 GLY A C 16
ATOM 21456 O O . GLY A 1 13 ? -15.565 4.184 3.492 1.00 0.00 13 GLY A O 16
ATOM 21460 N N . LEU A 1 14 ? -13.399 4.666 3.693 1.00 0.00 14 LEU A N 16
ATOM 21461 C CA . LEU A 1 14 ? -13.003 3.284 3.949 1.00 0.00 14 LEU A CA 16
ATOM 21462 C C . LEU A 1 14 ? -13.239 2.916 5.410 1.00 0.00 14 LEU A C 16
ATOM 21463 O O . LEU A 1 14 ? -13.337 3.813 6.250 1.00 0.00 14 LEU A O 16
ATOM 21479 N N . PRO A 1 15 ? -13.305 1.614 5.738 1.00 0.00 15 PRO A N 16
ATOM 21480 C CA . PRO A 1 15 ? -13.455 1.196 7.120 1.00 0.00 15 PRO A CA 16
ATOM 21481 C C . PRO A 1 15 ? -12.152 1.535 7.862 1.00 0.00 15 PRO A C 16
ATOM 21482 O O . PRO A 1 15 ? -11.112 1.769 7.232 1.00 0.00 15 PRO A O 16
ATOM 21493 N N . PRO A 1 16 ? -12.165 1.554 9.201 1.00 0.00 16 PRO A N 16
ATOM 21494 C CA . PRO A 1 16 ? -10.958 1.848 9.956 1.00 0.00 16 PRO A CA 16
ATOM 21495 C C . PRO A 1 16 ? -9.924 0.762 9.641 1.00 0.00 16 PRO A C 16
ATOM 21496 O O . PRO A 1 16 ? -10.275 -0.378 9.321 1.00 0.00 16 PRO A O 16
ATOM 21507 N N . GLY A 1 17 ? -8.648 1.120 9.696 1.00 0.00 17 GLY A N 16
ATOM 21508 C CA . GLY A 1 17 ? -7.528 0.241 9.417 1.00 0.00 17 GLY A CA 16
ATOM 21509 C C . GLY A 1 17 ? -7.209 0.149 7.922 1.00 0.00 17 GLY A C 16
ATOM 21510 O O . GLY A 1 17 ? -6.099 -0.255 7.570 1.00 0.00 17 GLY A O 16
ATOM 21514 N N . TRP A 1 18 ? -8.148 0.463 7.022 1.00 0.00 18 TRP A N 16
ATOM 21515 C CA . TRP A 1 18 ? -7.890 0.431 5.587 1.00 0.00 18 TRP A CA 16
ATOM 21516 C C . TRP A 1 18 ? -7.339 1.802 5.181 1.00 0.00 18 TRP A C 16
ATOM 21517 O O . TRP A 1 18 ? -7.771 2.842 5.686 1.00 0.00 18 TRP A O 16
ATOM 21538 N N . GLU A 1 19 ? -6.399 1.805 4.238 1.00 0.00 19 GLU A N 16
ATOM 21539 C CA . GLU A 1 19 ? -5.761 3.014 3.741 1.00 0.00 19 GLU A CA 16
ATOM 21540 C C . GLU A 1 19 ? -6.051 3.215 2.254 1.00 0.00 19 GLU A C 16
ATOM 21541 O O . GLU A 1 19 ? -6.272 2.242 1.518 1.00 0.00 19 GLU A O 16
ATOM 21553 N N . ARG A 1 20 ? -6.056 4.480 1.825 1.00 0.00 20 ARG A N 16
ATOM 21554 C CA . ARG A 1 20 ? -6.274 4.896 0.448 1.00 0.00 20 ARG A CA 16
ATOM 21555 C C . ARG A 1 20 ? -4.993 5.586 0.043 1.00 0.00 20 ARG A C 16
ATOM 21556 O O . ARG A 1 20 ? -4.664 6.648 0.569 1.00 0.00 20 ARG A O 16
ATOM 21577 N N . VAL A 1 21 ? -4.342 5.052 -0.974 1.00 0.00 21 VAL A N 16
ATOM 21578 C CA . VAL A 1 21 ? -3.111 5.586 -1.507 1.00 0.00 21 VAL A CA 16
ATOM 21579 C C . VAL A 1 21 ? -3.468 6.173 -2.866 1.00 0.00 21 VAL A C 16
ATOM 21580 O O . VAL A 1 21 ? -4.350 5.651 -3.561 1.00 0.00 21 VAL A O 16
ATOM 21593 N N . GLU A 1 22 ? -2.808 7.265 -3.220 1.00 0.00 22 GLU A N 16
ATOM 21594 C CA . GLU A 1 22 ? -2.942 8.000 -4.462 1.00 0.00 22 GLU A CA 16
ATOM 21595 C C . GLU A 1 22 ? -1.511 8.128 -4.981 1.00 0.00 22 GLU A C 16
ATOM 21596 O O . GLU A 1 22 ? -0.574 8.279 -4.189 1.00 0.00 22 GLU A O 16
ATOM 21608 N N . SER A 1 23 ? -1.312 7.977 -6.285 1.00 0.00 23 SER A N 16
ATOM 21609 C CA . SER A 1 23 ? 0.001 8.051 -6.910 1.00 0.00 23 SER A CA 16
ATOM 21610 C C . SER A 1 23 ? -0.164 8.392 -8.381 1.00 0.00 23 SER A C 16
ATOM 21611 O O . SER A 1 23 ? -0.937 7.709 -9.044 1.00 0.00 23 SER A O 16
ATOM 21619 N N . SER A 1 24 ? 0.576 9.355 -8.933 1.00 0.00 24 SER A N 16
ATOM 21620 C CA . SER A 1 24 ? 0.455 9.701 -10.353 1.00 0.00 24 SER A CA 16
ATOM 21621 C C . SER A 1 24 ? 0.768 8.513 -11.277 1.00 0.00 24 SER A C 16
ATOM 21622 O O . SER A 1 24 ? 0.173 8.364 -12.341 1.00 0.00 24 SER A O 16
ATOM 21630 N N . GLU A 1 25 ? 1.699 7.657 -10.857 1.00 0.00 25 GLU A N 16
ATOM 21631 C CA . GLU A 1 25 ? 2.159 6.498 -11.604 1.00 0.00 25 GLU A CA 16
ATOM 21632 C C . GLU A 1 25 ? 1.161 5.335 -11.668 1.00 0.00 25 GLU A C 16
ATOM 21633 O O . GLU A 1 25 ? 1.330 4.450 -12.508 1.00 0.00 25 GLU A O 16
ATOM 21645 N N . PHE A 1 26 ? 0.136 5.299 -10.807 1.00 0.00 26 PHE A N 16
ATOM 21646 C CA . PHE A 1 26 ? -0.830 4.191 -10.789 1.00 0.00 26 PHE A CA 16
ATOM 21647 C C . PHE A 1 26 ? -2.292 4.642 -10.741 1.00 0.00 26 PHE A C 16
ATOM 21648 O O . PHE A 1 26 ? -3.174 3.954 -11.273 1.00 0.00 26 PHE A O 16
ATOM 21665 N N . GLY A 1 27 ? -2.562 5.786 -10.119 1.00 0.00 27 GLY A N 16
ATOM 21666 C CA . GLY A 1 27 ? -3.870 6.394 -9.952 1.00 0.00 27 GLY A CA 16
ATOM 21667 C C . GLY A 1 27 ? -4.198 6.436 -8.471 1.00 0.00 27 GLY A C 16
ATOM 21668 O O . GLY A 1 27 ? -3.788 7.355 -7.757 1.00 0.00 27 GLY A O 16
ATOM 21672 N N . THR A 1 28 ? -4.909 5.418 -7.999 1.00 0.00 28 THR A N 16
ATOM 21673 C CA . THR A 1 28 ? -5.336 5.283 -6.613 1.00 0.00 28 THR A CA 16
ATOM 21674 C C . THR A 1 28 ? -5.429 3.776 -6.330 1.00 0.00 28 THR A C 16
ATOM 21675 O O . THR A 1 28 ? -5.932 3.046 -7.192 1.00 0.00 28 THR A O 16
ATOM 21686 N N . TYR A 1 29 ? -4.898 3.279 -5.206 1.00 0.00 29 TYR A N 16
ATOM 21687 C CA . TYR A 1 29 ? -4.969 1.856 -4.833 1.00 0.00 29 TYR A CA 16
ATOM 21688 C C . TYR A 1 29 ? -5.143 1.727 -3.320 1.00 0.00 29 TYR A C 16
ATOM 21689 O O . TYR A 1 29 ? -4.641 2.566 -2.570 1.00 0.00 29 TYR A O 16
ATOM 21707 N N . TYR A 1 30 ? -5.914 0.749 -2.846 1.00 0.00 30 TYR A N 16
ATOM 21708 C CA . TYR A 1 30 ? -6.178 0.545 -1.424 1.00 0.00 30 TYR A CA 16
ATOM 21709 C C . TYR A 1 30 ? -5.233 -0.516 -0.870 1.00 0.00 30 TYR A C 16
ATOM 21710 O O . TYR A 1 30 ? -4.763 -1.372 -1.628 1.00 0.00 30 TYR A O 16
ATOM 21728 N N . VAL A 1 31 ? -4.993 -0.490 0.445 1.00 0.00 31 VAL A N 16
ATOM 21729 C CA . VAL A 1 31 ? -4.119 -1.437 1.140 1.00 0.00 31 VAL A CA 16
ATOM 21730 C C . VAL A 1 31 ? -4.848 -1.984 2.374 1.00 0.00 31 VAL A C 16
ATOM 21731 O O . VAL A 1 31 ? -5.584 -1.264 3.059 1.00 0.00 31 VAL A O 16
ATOM 21744 N N . ASP A 1 32 ? -4.642 -3.272 2.647 1.00 0.00 32 ASP A N 16
ATOM 21745 C CA . ASP A 1 32 ? -5.195 -4.041 3.757 1.00 0.00 32 ASP A CA 16
ATOM 21746 C C . ASP A 1 32 ? -4.077 -4.247 4.771 1.00 0.00 32 ASP A C 16
ATOM 21747 O O . ASP A 1 32 ? -3.140 -4.997 4.500 1.00 0.00 32 ASP A O 16
ATOM 21756 N N . HIS A 1 33 ? -4.135 -3.582 5.923 1.00 0.00 33 HIS A N 16
ATOM 21757 C CA . HIS A 1 33 ? -3.102 -3.714 6.952 1.00 0.00 33 HIS A CA 16
ATOM 21758 C C . HIS A 1 33 ? -3.148 -5.072 7.665 1.00 0.00 33 HIS A C 16
ATOM 21759 O O . HIS A 1 33 ? -2.129 -5.516 8.198 1.00 0.00 33 HIS A O 16
ATOM 21773 N N . THR A 1 34 ? -4.302 -5.739 7.709 1.00 0.00 34 THR A N 16
ATOM 21774 C CA . THR A 1 34 ? -4.483 -7.023 8.378 1.00 0.00 34 THR A CA 16
ATOM 21775 C C . THR A 1 34 ? -3.772 -8.138 7.614 1.00 0.00 34 THR A C 16
ATOM 21776 O O . THR A 1 34 ? -3.140 -8.995 8.236 1.00 0.00 34 THR A O 16
ATOM 21787 N N . ASN A 1 35 ? -3.858 -8.128 6.284 1.00 0.00 35 ASN A N 16
ATOM 21788 C CA . ASN A 1 35 ? -3.270 -9.148 5.422 1.00 0.00 35 ASN A CA 16
ATOM 21789 C C . ASN A 1 35 ? -2.022 -8.663 4.690 1.00 0.00 35 ASN A C 16
ATOM 21790 O O . ASN A 1 35 ? -1.288 -9.489 4.149 1.00 0.00 35 ASN A O 16
ATOM 21801 N N . LYS A 1 36 ? -1.723 -7.360 4.737 1.00 0.00 36 LYS A N 16
ATOM 21802 C CA . LYS A 1 36 ? -0.608 -6.703 4.055 1.00 0.00 36 LYS A CA 16
ATOM 21803 C C . LYS A 1 36 ? -0.742 -7.015 2.568 1.00 0.00 36 LYS A C 16
ATOM 21804 O O . LYS A 1 36 ? 0.126 -7.647 1.962 1.00 0.00 36 LYS A O 16
ATOM 21823 N N . ARG A 1 37 ? -1.878 -6.608 1.997 1.00 0.00 37 ARG A N 16
ATOM 21824 C CA . ARG A 1 37 ? -2.249 -6.797 0.593 1.00 0.00 37 ARG A CA 16
ATOM 21825 C C . ARG A 1 37 ? -2.619 -5.452 -0.013 1.00 0.00 37 ARG A C 16
ATOM 21826 O O . ARG A 1 37 ? -2.841 -4.505 0.740 1.00 0.00 37 ARG A O 16
ATOM 21847 N N . ALA A 1 38 ? -2.721 -5.380 -1.340 1.00 0.00 38 ALA A N 16
ATOM 21848 C CA . ALA A 1 38 ? -3.107 -4.189 -2.088 1.00 0.00 38 ALA A CA 16
ATOM 21849 C C . ALA A 1 38 ? -4.166 -4.617 -3.122 1.00 0.00 38 ALA A C 16
ATOM 21850 O O . ALA A 1 38 ? -4.106 -5.741 -3.653 1.00 0.00 38 ALA A O 16
ATOM 21857 N N . GLN A 1 39 ? -5.144 -3.757 -3.426 1.00 0.00 39 GLN A N 16
ATOM 21858 C CA . GLN A 1 39 ? -6.192 -4.062 -4.403 1.00 0.00 39 GLN A CA 16
ATOM 21859 C C . GLN A 1 39 ? -6.696 -2.813 -5.128 1.00 0.00 39 GLN A C 16
ATOM 21860 O O . GLN A 1 39 ? -6.499 -1.676 -4.681 1.00 0.00 39 GLN A O 16
ATOM 21874 N N . TYR A 1 40 ? -7.388 -3.037 -6.244 1.00 0.00 40 TYR A N 16
ATOM 21875 C CA . TYR A 1 40 ? -7.955 -2.017 -7.118 1.00 0.00 40 TYR A CA 16
ATOM 21876 C C . TYR A 1 40 ? -9.477 -1.861 -6.947 1.00 0.00 40 TYR A C 16
ATOM 21877 O O . TYR A 1 40 ? -10.156 -1.404 -7.866 1.00 0.00 40 TYR A O 16
ATOM 21895 N N . ARG A 1 41 ? -10.057 -2.324 -5.832 1.00 0.00 41 ARG A N 16
ATOM 21896 C CA . ARG A 1 41 ? -11.495 -2.210 -5.568 1.00 0.00 41 ARG A CA 16
ATOM 21897 C C . ARG A 1 41 ? -11.729 -1.909 -4.096 1.00 0.00 41 ARG A C 16
ATOM 21898 O O . ARG A 1 41 ? -10.897 -2.271 -3.261 1.00 0.00 41 ARG A O 16
ATOM 21919 N N . HIS A 1 42 ? -12.833 -1.238 -3.781 1.00 0.00 42 HIS A N 16
ATOM 21920 C CA . HIS A 1 42 ? -13.189 -0.877 -2.411 1.00 0.00 42 HIS A CA 16
ATOM 21921 C C . HIS A 1 42 ? -13.338 -2.162 -1.582 1.00 0.00 42 HIS A C 16
ATOM 21922 O O . HIS A 1 42 ? -13.879 -3.138 -2.107 1.00 0.00 42 HIS A O 16
ATOM 21936 N N . PRO A 1 43 ? -12.887 -2.192 -0.318 1.00 0.00 43 PRO A N 16
ATOM 21937 C CA . PRO A 1 43 ? -12.982 -3.359 0.543 1.00 0.00 43 PRO A CA 16
ATOM 21938 C C . PRO A 1 43 ? -14.438 -3.730 0.842 1.00 0.00 43 PRO A C 16
ATOM 21939 O O . PRO A 1 43 ? -15.074 -3.165 1.734 1.00 0.00 43 PRO A O 16
ATOM 21950 N N . SER A 1 44 ? -14.954 -4.722 0.118 1.00 0.00 44 SER A N 16
ATOM 21951 C CA . SER A 1 44 ? -16.312 -5.228 0.256 1.00 0.00 44 SER A CA 16
ATOM 21952 C C . SER A 1 44 ? -16.472 -6.175 1.453 1.00 0.00 44 SER A C 16
ATOM 21953 O O . SER A 1 44 ? -17.568 -6.701 1.644 1.00 0.00 44 SER A O 16
ATOM 21961 N N . GLY A 1 45 ? -15.415 -6.415 2.239 1.00 0.00 45 GLY A N 16
ATOM 21962 C CA . GLY A 1 45 ? -15.463 -7.333 3.370 1.00 0.00 45 GLY A CA 16
ATOM 21963 C C . GLY A 1 45 ? -15.214 -8.757 2.859 1.00 0.00 45 GLY A C 16
ATOM 21964 O O . GLY A 1 45 ? -14.849 -8.949 1.690 1.00 0.00 45 GLY A O 16
ATOM 21968 N N . PRO A 1 46 ? -15.370 -9.779 3.712 1.00 0.00 46 PRO A N 16
ATOM 21969 C CA . PRO A 1 46 ? -15.178 -11.191 3.377 1.00 0.00 46 PRO A CA 16
ATOM 21970 C C . PRO A 1 46 ? -16.381 -11.736 2.582 1.00 0.00 46 PRO A C 16
ATOM 21971 O O . PRO A 1 46 ? -16.831 -12.862 2.809 1.00 0.00 46 PRO A O 16
ATOM 21982 N N . SER A 1 47 ? -16.936 -10.944 1.669 1.00 0.00 47 SER A N 16
ATOM 21983 C CA . SER A 1 47 ? -18.080 -11.277 0.840 1.00 0.00 47 SER A CA 16
ATOM 21984 C C . SER A 1 47 ? -17.857 -10.780 -0.586 1.00 0.00 47 SER A C 16
ATOM 21985 O O . SER A 1 47 ? -16.901 -10.042 -0.865 1.00 0.00 47 SER A O 16
ATOM 21993 N N . SER A 1 48 ? -18.727 -11.209 -1.503 1.00 0.00 48 SER A N 16
ATOM 21994 C CA . SER A 1 48 ? -18.683 -10.815 -2.904 1.00 0.00 48 SER A CA 16
ATOM 21995 C C . SER A 1 48 ? -18.826 -9.294 -2.991 1.00 0.00 48 SER A C 16
ATOM 21996 O O . SER A 1 48 ? -18.055 -8.624 -3.688 1.00 0.00 48 SER A O 16
ATOM 22004 N N . GLY A 1 49 ? -19.782 -8.765 -2.231 1.00 0.00 49 GLY A N 16
ATOM 22005 C CA . GLY A 1 49 ? -20.128 -7.370 -2.140 1.00 0.00 49 GLY A CA 16
ATOM 22006 C C . GLY A 1 49 ? -21.584 -7.260 -2.534 1.00 0.00 49 GLY A C 16
ATOM 22007 O O . GLY A 1 49 ? -21.946 -7.800 -3.603 1.00 0.00 49 GLY A O 16
ATOM 22011 N N . GLY B 1 1 ? 17.055 2.820 -10.765 1.00 0.00 1 GLY B N 16
ATOM 22012 C CA . GLY B 1 1 ? 18.481 2.665 -10.446 1.00 0.00 1 GLY B CA 16
ATOM 22013 C C . GLY B 1 1 ? 18.922 1.266 -10.836 1.00 0.00 1 GLY B C 16
ATOM 22014 O O . GLY B 1 1 ? 18.364 0.692 -11.775 1.00 0.00 1 GLY B O 16
ATOM 22018 N N . SER B 1 2 ? 19.935 0.728 -10.163 1.00 0.00 2 SER B N 16
ATOM 22019 C CA . SER B 1 2 ? 20.479 -0.608 -10.388 1.00 0.00 2 SER B CA 16
ATOM 22020 C C . SER B 1 2 ? 21.282 -0.960 -9.142 1.00 0.00 2 SER B C 16
ATOM 22021 O O . SER B 1 2 ? 22.181 -0.199 -8.765 1.00 0.00 2 SER B O 16
ATOM 22029 N N . SER B 1 3 ? 20.942 -2.085 -8.517 1.00 0.00 3 SER B N 16
ATOM 22030 C CA . SER B 1 3 ? 21.599 -2.584 -7.322 1.00 0.00 3 SER B CA 16
ATOM 22031 C C . SER B 1 3 ? 23.061 -2.932 -7.618 1.00 0.00 3 SER B C 16
ATOM 22032 O O . SER B 1 3 ? 23.413 -3.194 -8.771 1.00 0.00 3 SER B O 16
ATOM 22040 N N . GLY B 1 4 ? 23.902 -3.008 -6.590 1.00 0.00 4 GLY B N 16
ATOM 22041 C CA . GLY B 1 4 ? 25.311 -3.345 -6.759 1.00 0.00 4 GLY B CA 16
ATOM 22042 C C . GLY B 1 4 ? 26.109 -3.422 -5.459 1.00 0.00 4 GLY B C 16
ATOM 22043 O O . GLY B 1 4 ? 27.275 -3.811 -5.517 1.00 0.00 4 GLY B O 16
ATOM 22047 N N . SER B 1 5 ? 25.526 -3.072 -4.308 1.00 0.00 5 SER B N 16
ATOM 22048 C CA . SER B 1 5 ? 26.177 -3.094 -2.998 1.00 0.00 5 SER B CA 16
ATOM 22049 C C . SER B 1 5 ? 25.467 -4.097 -2.073 1.00 0.00 5 SER B C 16
ATOM 22050 O O . SER B 1 5 ? 24.593 -4.844 -2.514 1.00 0.00 5 SER B O 16
ATOM 22058 N N . SER B 1 6 ? 25.851 -4.146 -0.799 1.00 0.00 6 SER B N 16
ATOM 22059 C CA . SER B 1 6 ? 25.290 -5.015 0.222 1.00 0.00 6 SER B CA 16
ATOM 22060 C C . SER B 1 6 ? 25.331 -4.177 1.495 1.00 0.00 6 SER B C 16
ATOM 22061 O O . SER B 1 6 ? 26.394 -3.643 1.825 1.00 0.00 6 SER B O 16
ATOM 22069 N N . GLY B 1 7 ? 24.196 -3.997 2.169 1.00 0.00 7 GLY B N 16
ATOM 22070 C CA . GLY B 1 7 ? 24.114 -3.206 3.386 1.00 0.00 7 GLY B CA 16
ATOM 22071 C C . GLY B 1 7 ? 22.942 -3.652 4.257 1.00 0.00 7 GLY B C 16
ATOM 22072 O O . GLY B 1 7 ? 22.022 -4.307 3.760 1.00 0.00 7 GLY B O 16
ATOM 22076 N N . PRO B 1 8 ? 22.929 -3.267 5.545 1.00 0.00 8 PRO B N 16
ATOM 22077 C CA . PRO B 1 8 ? 21.866 -3.643 6.470 1.00 0.00 8 PRO B CA 16
ATOM 22078 C C . PRO B 1 8 ? 20.523 -3.013 6.103 1.00 0.00 8 PRO B C 16
ATOM 22079 O O . PRO B 1 8 ? 19.466 -3.620 6.295 1.00 0.00 8 PRO B O 16
ATOM 22090 N N . LEU B 1 9 ? 20.571 -1.761 5.649 1.00 0.00 9 LEU B N 16
ATOM 22091 C CA . LEU B 1 9 ? 19.468 -0.918 5.226 1.00 0.00 9 LEU B CA 16
ATOM 22092 C C . LEU B 1 9 ? 20.058 0.265 4.461 1.00 0.00 9 LEU B C 16
ATOM 22093 O O . LEU B 1 9 ? 21.281 0.434 4.418 1.00 0.00 9 LEU B O 16
ATOM 22109 N N . GLU B 1 10 ? 19.191 1.086 3.877 1.00 0.00 10 GLU B N 16
ATOM 22110 C CA . GLU B 1 10 ? 19.546 2.264 3.099 1.00 0.00 10 GLU B CA 16
ATOM 22111 C C . GLU B 1 10 ? 18.522 3.376 3.356 1.00 0.00 10 GLU B C 16
ATOM 22112 O O . GLU B 1 10 ? 17.622 3.219 4.190 1.00 0.00 10 GLU B O 16
ATOM 22124 N N . ARG B 1 11 ? 18.664 4.513 2.665 1.00 0.00 11 ARG B N 16
ATOM 22125 C CA . ARG B 1 11 ? 17.778 5.674 2.791 1.00 0.00 11 ARG B CA 16
ATOM 22126 C C . ARG B 1 11 ? 17.434 6.357 1.460 1.00 0.00 11 ARG B C 16
ATOM 22127 O O . ARG B 1 11 ? 16.609 7.276 1.451 1.00 0.00 11 ARG B O 16
ATOM 22148 N N . GLU B 1 12 ? 18.068 5.950 0.364 1.00 0.00 12 GLU B N 16
ATOM 22149 C CA . GLU B 1 12 ? 17.882 6.478 -0.985 1.00 0.00 12 GLU B CA 16
ATOM 22150 C C . GLU B 1 12 ? 16.488 6.141 -1.537 1.00 0.00 12 GLU B C 16
ATOM 22151 O O . GLU B 1 12 ? 15.702 5.444 -0.885 1.00 0.00 12 GLU B O 16
ATOM 22163 N N . GLY B 1 13 ? 16.191 6.637 -2.744 1.00 0.00 13 GLY B N 16
ATOM 22164 C CA . GLY B 1 13 ? 14.931 6.454 -3.452 1.00 0.00 13 GLY B CA 16
ATOM 22165 C C . GLY B 1 13 ? 14.560 4.995 -3.727 1.00 0.00 13 GLY B C 16
ATOM 22166 O O . GLY B 1 13 ? 15.306 4.054 -3.438 1.00 0.00 13 GLY B O 16
ATOM 22170 N N . LEU B 1 14 ? 13.364 4.801 -4.280 1.00 0.00 14 LEU B N 16
ATOM 22171 C CA . LEU B 1 14 ? 12.803 3.493 -4.601 1.00 0.00 14 LEU B CA 16
ATOM 22172 C C . LEU B 1 14 ? 12.946 3.132 -6.075 1.00 0.00 14 LEU B C 16
ATOM 22173 O O . LEU B 1 14 ? 13.014 4.037 -6.917 1.00 0.00 14 LEU B O 16
ATOM 22189 N N . PRO B 1 15 ? 12.947 1.827 -6.397 1.00 0.00 15 PRO B N 16
ATOM 22190 C CA . PRO B 1 15 ? 13.028 1.370 -7.771 1.00 0.00 15 PRO B CA 16
ATOM 22191 C C . PRO B 1 15 ? 11.714 1.705 -8.491 1.00 0.00 15 PRO B C 16
ATOM 22192 O O . PRO B 1 15 ? 10.703 1.971 -7.833 1.00 0.00 15 PRO B O 16
ATOM 22203 N N . PRO B 1 16 ? 11.709 1.700 -9.832 1.00 0.00 16 PRO B N 16
ATOM 22204 C CA . PRO B 1 16 ? 10.510 1.984 -10.594 1.00 0.00 16 PRO B CA 16
ATOM 22205 C C . PRO B 1 16 ? 9.494 0.890 -10.279 1.00 0.00 16 PRO B C 16
ATOM 22206 O O . PRO B 1 16 ? 9.852 -0.285 -10.155 1.00 0.00 16 PRO B O 16
ATOM 22217 N N . GLY B 1 17 ? 8.232 1.279 -10.134 1.00 0.00 17 GLY B N 16
ATOM 22218 C CA . GLY B 1 17 ? 7.159 0.351 -9.822 1.00 0.00 17 GLY B CA 16
ATOM 22219 C C . GLY B 1 17 ? 6.932 0.201 -8.321 1.00 0.00 17 GLY B C 16
ATOM 22220 O O . GLY B 1 17 ? 5.938 -0.423 -7.959 1.00 0.00 17 GLY B O 16
ATOM 22224 N N . TRP B 1 18 ? 7.814 0.704 -7.448 1.00 0.00 18 TRP B N 16
ATOM 22225 C CA . TRP B 1 18 ? 7.623 0.631 -6.000 1.00 0.00 18 TRP B CA 16
ATOM 22226 C C . TRP B 1 18 ? 7.131 1.990 -5.510 1.00 0.00 18 TRP B C 16
ATOM 22227 O O . TRP B 1 18 ? 7.401 3.010 -6.142 1.00 0.00 18 TRP B O 16
ATOM 22248 N N . GLU B 1 19 ? 6.470 2.034 -4.353 1.00 0.00 19 GLU B N 16
ATOM 22249 C CA . GLU B 1 19 ? 5.970 3.283 -3.788 1.00 0.00 19 GLU B CA 16
ATOM 22250 C C . GLU B 1 19 ? 6.041 3.240 -2.253 1.00 0.00 19 GLU B C 16
ATOM 22251 O O . GLU B 1 19 ? 5.892 2.169 -1.651 1.00 0.00 19 GLU B O 16
ATOM 22263 N N . ARG B 1 20 ? 6.278 4.397 -1.624 1.00 0.00 20 ARG B N 16
ATOM 22264 C CA . ARG B 1 20 ? 6.350 4.583 -0.177 1.00 0.00 20 ARG B CA 16
ATOM 22265 C C . ARG B 1 20 ? 5.025 5.240 0.188 1.00 0.00 20 ARG B C 16
ATOM 22266 O O . ARG B 1 20 ? 4.594 6.187 -0.477 1.00 0.00 20 ARG B O 16
ATOM 22287 N N . VAL B 1 21 ? 4.410 4.767 1.261 1.00 0.00 21 VAL B N 16
ATOM 22288 C CA . VAL B 1 21 ? 3.132 5.240 1.742 1.00 0.00 21 VAL B CA 16
ATOM 22289 C C . VAL B 1 21 ? 3.282 5.699 3.187 1.00 0.00 21 VAL B C 16
ATOM 22290 O O . VAL B 1 21 ? 3.690 4.917 4.050 1.00 0.00 21 VAL B O 16
ATOM 22303 N N . GLU B 1 22 ? 2.985 6.963 3.462 1.00 0.00 22 GLU B N 16
ATOM 22304 C CA . GLU B 1 22 ? 3.039 7.550 4.788 1.00 0.00 22 GLU B CA 16
ATOM 22305 C C . GLU B 1 22 ? 1.602 7.857 5.201 1.00 0.00 22 GLU B C 16
ATOM 22306 O O . GLU B 1 22 ? 0.813 8.361 4.401 1.00 0.00 22 GLU B O 16
ATOM 22318 N N . SER B 1 23 ? 1.280 7.545 6.454 1.00 0.00 23 SER B N 16
ATOM 22319 C CA . SER B 1 23 ? -0.028 7.715 7.057 1.00 0.00 23 SER B CA 16
ATOM 22320 C C . SER B 1 23 ? 0.149 8.131 8.507 1.00 0.00 23 SER B C 16
ATOM 22321 O O . SER B 1 23 ? 0.943 7.502 9.207 1.00 0.00 23 SER B O 16
ATOM 22329 N N . SER B 1 24 ? -0.585 9.108 9.024 1.00 0.00 24 SER B N 16
ATOM 22330 C CA . SER B 1 24 ? -0.425 9.465 10.430 1.00 0.00 24 SER B CA 16
ATOM 22331 C C . SER B 1 24 ? -0.897 8.336 11.351 1.00 0.00 24 SER B C 16
ATOM 22332 O O . SER B 1 24 ? -0.338 8.164 12.428 1.00 0.00 24 SER B O 16
ATOM 22340 N N . GLU B 1 25 ? -1.853 7.520 10.911 1.00 0.00 25 GLU B N 16
ATOM 22341 C CA . GLU B 1 25 ? -2.408 6.422 11.692 1.00 0.00 25 GLU B CA 16
ATOM 22342 C C . GLU B 1 25 ? -1.497 5.187 11.794 1.00 0.00 25 GLU B C 16
ATOM 22343 O O . GLU B 1 25 ? -1.657 4.376 12.708 1.00 0.00 25 GLU B O 16
ATOM 22355 N N . PHE B 1 26 ? -0.547 5.020 10.868 1.00 0.00 26 PHE B N 16
ATOM 22356 C CA . PHE B 1 26 ? 0.353 3.859 10.857 1.00 0.00 26 PHE B CA 16
ATOM 22357 C C . PHE B 1 26 ? 1.841 4.198 10.862 1.00 0.00 26 PHE B C 16
ATOM 22358 O O . PHE B 1 26 ? 2.645 3.358 11.266 1.00 0.00 26 PHE B O 16
ATOM 22375 N N . GLY B 1 27 ? 2.225 5.393 10.427 1.00 0.00 27 GLY B N 16
ATOM 22376 C CA . GLY B 1 27 ? 3.601 5.856 10.363 1.00 0.00 27 GLY B CA 16
ATOM 22377 C C . GLY B 1 27 ? 4.002 5.896 8.898 1.00 0.00 27 GLY B C 16
ATOM 22378 O O . GLY B 1 27 ? 3.688 6.857 8.187 1.00 0.00 27 GLY B O 16
ATOM 22382 N N . THR B 1 28 ? 4.694 4.869 8.418 1.00 0.00 28 THR B N 16
ATOM 22383 C CA . THR B 1 28 ? 5.130 4.750 7.032 1.00 0.00 28 THR B CA 16
ATOM 22384 C C . THR B 1 28 ? 5.390 3.269 6.729 1.00 0.00 28 THR B C 16
ATOM 22385 O O . THR B 1 28 ? 5.806 2.516 7.619 1.00 0.00 28 THR B O 16
ATOM 22396 N N . TYR B 1 29 ? 5.108 2.842 5.499 1.00 0.00 29 TYR B N 16
ATOM 22397 C CA . TYR B 1 29 ? 5.334 1.497 4.982 1.00 0.00 29 TYR B CA 16
ATOM 22398 C C . TYR B 1 29 ? 5.533 1.637 3.464 1.00 0.00 29 TYR B C 16
ATOM 22399 O O . TYR B 1 29 ? 5.452 2.743 2.927 1.00 0.00 29 TYR B O 16
ATOM 22417 N N . TYR B 1 30 ? 5.794 0.546 2.747 1.00 0.00 30 TYR B N 16
ATOM 22418 C CA . TYR B 1 30 ? 5.994 0.532 1.305 1.00 0.00 30 TYR B CA 16
ATOM 22419 C C . TYR B 1 30 ? 5.070 -0.527 0.723 1.00 0.00 30 TYR B C 16
ATOM 22420 O O . TYR B 1 30 ? 4.689 -1.465 1.435 1.00 0.00 30 TYR B O 16
ATOM 22438 N N . VAL B 1 31 ? 4.748 -0.422 -0.565 1.00 0.00 31 VAL B N 16
ATOM 22439 C CA . VAL B 1 31 ? 3.885 -1.381 -1.238 1.00 0.00 31 VAL B CA 16
ATOM 22440 C C . VAL B 1 31 ? 4.549 -1.789 -2.553 1.00 0.00 31 VAL B C 16
ATOM 22441 O O . VAL B 1 31 ? 4.996 -0.938 -3.328 1.00 0.00 31 VAL B O 16
ATOM 22454 N N . ASP B 1 32 ? 4.602 -3.101 -2.774 1.00 0.00 32 ASP B N 16
ATOM 22455 C CA . ASP B 1 32 ? 5.168 -3.783 -3.933 1.00 0.00 32 ASP B CA 16
ATOM 22456 C C . ASP B 1 32 ? 4.056 -3.974 -4.942 1.00 0.00 32 ASP B C 16
ATOM 22457 O O . ASP B 1 32 ? 3.196 -4.826 -4.732 1.00 0.00 32 ASP B O 16
ATOM 22466 N N . HIS B 1 33 ? 4.014 -3.182 -6.008 1.00 0.00 33 HIS B N 16
ATOM 22467 C CA . HIS B 1 33 ? 2.953 -3.332 -7.001 1.00 0.00 33 HIS B CA 16
ATOM 22468 C C . HIS B 1 33 ? 3.048 -4.668 -7.739 1.00 0.00 33 HIS B C 16
ATOM 22469 O O . HIS B 1 33 ? 2.019 -5.189 -8.173 1.00 0.00 33 HIS B O 16
ATOM 22483 N N . THR B 1 34 ? 4.233 -5.260 -7.862 1.00 0.00 34 THR B N 16
ATOM 22484 C CA . THR B 1 34 ? 4.447 -6.525 -8.554 1.00 0.00 34 THR B CA 16
ATOM 22485 C C . THR B 1 34 ? 3.833 -7.711 -7.810 1.00 0.00 34 THR B C 16
ATOM 22486 O O . THR B 1 34 ? 3.509 -8.712 -8.445 1.00 0.00 34 THR B O 16
ATOM 22497 N N . ASN B 1 35 ? 3.645 -7.610 -6.492 1.00 0.00 35 ASN B N 16
ATOM 22498 C CA . ASN B 1 35 ? 3.095 -8.692 -5.666 1.00 0.00 35 ASN B CA 16
ATOM 22499 C C . ASN B 1 35 ? 1.900 -8.247 -4.831 1.00 0.00 35 ASN B C 16
ATOM 22500 O O . ASN B 1 35 ? 1.293 -9.068 -4.139 1.00 0.00 35 ASN B O 16
ATOM 22511 N N . LYS B 1 36 ? 1.551 -6.961 -4.915 1.00 0.00 36 LYS B N 16
ATOM 22512 C CA . LYS B 1 36 ? 0.466 -6.296 -4.195 1.00 0.00 36 LYS B CA 16
ATOM 22513 C C . LYS B 1 36 ? 0.566 -6.588 -2.697 1.00 0.00 36 LYS B C 16
ATOM 22514 O O . LYS B 1 36 ? -0.396 -7.047 -2.083 1.00 0.00 36 LYS B O 16
ATOM 22533 N N . ARG B 1 37 ? 1.734 -6.353 -2.095 1.00 0.00 37 ARG B N 16
ATOM 22534 C CA . ARG B 1 37 ? 1.949 -6.592 -0.663 1.00 0.00 37 ARG B CA 16
ATOM 22535 C C . ARG B 1 37 ? 2.514 -5.347 -0.017 1.00 0.00 37 ARG B C 16
ATOM 22536 O O . ARG B 1 37 ? 3.061 -4.494 -0.714 1.00 0.00 37 ARG B O 16
ATOM 22557 N N . ALA B 1 38 ? 2.400 -5.250 1.305 1.00 0.00 38 ALA B N 16
ATOM 22558 C CA . ALA B 1 38 ? 2.871 -4.118 2.089 1.00 0.00 38 ALA B CA 16
ATOM 22559 C C . ALA B 1 38 ? 3.965 -4.570 3.068 1.00 0.00 38 ALA B C 16
ATOM 22560 O O . ALA B 1 38 ? 3.849 -5.647 3.658 1.00 0.00 38 ALA B O 16
ATOM 22567 N N . GLN B 1 39 ? 5.024 -3.781 3.264 1.00 0.00 39 GLN B N 16
ATOM 22568 C CA . GLN B 1 39 ? 6.128 -4.085 4.184 1.00 0.00 39 GLN B CA 16
ATOM 22569 C C . GLN B 1 39 ? 6.631 -2.800 4.838 1.00 0.00 39 GLN B C 16
ATOM 22570 O O . GLN B 1 39 ? 6.444 -1.717 4.288 1.00 0.00 39 GLN B O 16
ATOM 22584 N N . TYR B 1 40 ? 7.320 -2.923 5.973 1.00 0.00 40 TYR B N 16
ATOM 22585 C CA . TYR B 1 40 ? 7.854 -1.811 6.756 1.00 0.00 40 TYR B CA 16
ATOM 22586 C C . TYR B 1 40 ? 9.355 -1.553 6.537 1.00 0.00 40 TYR B C 16
ATOM 22587 O O . TYR B 1 40 ? 9.981 -0.865 7.342 1.00 0.00 40 TYR B O 16
ATOM 22605 N N . ARG B 1 41 ? 9.981 -2.099 5.488 1.00 0.00 41 ARG B N 16
ATOM 22606 C CA . ARG B 1 41 ? 11.417 -1.899 5.205 1.00 0.00 41 ARG B CA 16
ATOM 22607 C C . ARG B 1 41 ? 11.639 -1.574 3.733 1.00 0.00 41 ARG B C 16
ATOM 22608 O O . ARG B 1 41 ? 10.832 -2.005 2.911 1.00 0.00 41 ARG B O 16
ATOM 22629 N N . HIS B 1 42 ? 12.694 -0.831 3.398 1.00 0.00 42 HIS B N 16
ATOM 22630 C CA . HIS B 1 42 ? 13.012 -0.436 2.022 1.00 0.00 42 HIS B CA 16
ATOM 22631 C C . HIS B 1 42 ? 13.239 -1.691 1.155 1.00 0.00 42 HIS B C 16
ATOM 22632 O O . HIS B 1 42 ? 13.778 -2.672 1.674 1.00 0.00 42 HIS B O 16
ATOM 22646 N N . PRO B 1 43 ? 12.832 -1.703 -0.132 1.00 0.00 43 PRO B N 16
ATOM 22647 C CA . PRO B 1 43 ? 13.018 -2.852 -1.008 1.00 0.00 43 PRO B CA 16
ATOM 22648 C C . PRO B 1 43 ? 14.497 -3.141 -1.293 1.00 0.00 43 PRO B C 16
ATOM 22649 O O . PRO B 1 43 ? 15.204 -2.328 -1.895 1.00 0.00 43 PRO B O 16
ATOM 22660 N N . SER B 1 44 ? 14.933 -4.335 -0.895 1.00 0.00 44 SER B N 16
ATOM 22661 C CA . SER B 1 44 ? 16.283 -4.877 -1.040 1.00 0.00 44 SER B CA 16
ATOM 22662 C C . SER B 1 44 ? 16.319 -6.044 -2.043 1.00 0.00 44 SER B C 16
ATOM 22663 O O . SER B 1 44 ? 17.356 -6.692 -2.213 1.00 0.00 44 SER B O 16
ATOM 22671 N N . GLY B 1 45 ? 15.194 -6.332 -2.712 1.00 0.00 45 GLY B N 16
ATOM 22672 C CA . GLY B 1 45 ? 15.075 -7.405 -3.687 1.00 0.00 45 GLY B CA 16
ATOM 22673 C C . GLY B 1 45 ? 15.292 -8.791 -3.066 1.00 0.00 45 GLY B C 16
ATOM 22674 O O . GLY B 1 45 ? 15.349 -8.921 -1.837 1.00 0.00 45 GLY B O 16
ATOM 22678 N N . PRO B 1 46 ? 15.374 -9.842 -3.899 1.00 0.00 46 PRO B N 16
ATOM 22679 C CA . PRO B 1 46 ? 15.588 -11.211 -3.462 1.00 0.00 46 PRO B CA 16
ATOM 22680 C C . PRO B 1 46 ? 17.050 -11.386 -3.027 1.00 0.00 46 PRO B C 16
ATOM 22681 O O . PRO B 1 46 ? 17.887 -11.898 -3.774 1.00 0.00 46 PRO B O 16
ATOM 22692 N N . SER B 1 47 ? 17.378 -10.925 -1.826 1.00 0.00 47 SER B N 16
ATOM 22693 C CA . SER B 1 47 ? 18.691 -10.987 -1.200 1.00 0.00 47 SER B CA 16
ATOM 22694 C C . SER B 1 47 ? 18.492 -10.857 0.312 1.00 0.00 47 SER B C 16
ATOM 22695 O O . SER B 1 47 ? 17.367 -10.662 0.788 1.00 0.00 47 SER B O 16
ATOM 22703 N N . SER B 1 48 ? 19.575 -10.991 1.074 1.00 0.00 48 SER B N 16
ATOM 22704 C CA . SER B 1 48 ? 19.617 -10.892 2.530 1.00 0.00 48 SER B CA 16
ATOM 22705 C C . SER B 1 48 ? 20.225 -9.560 3.002 1.00 0.00 48 SER B C 16
ATOM 22706 O O . SER B 1 48 ? 20.430 -9.384 4.204 1.00 0.00 48 SER B O 16
ATOM 22714 N N . GLY B 1 49 ? 20.472 -8.622 2.079 1.00 0.00 49 GLY B N 16
ATOM 22715 C CA . GLY B 1 49 ? 21.053 -7.320 2.367 1.00 0.00 49 GLY B CA 16
ATOM 22716 C C . GLY B 1 49 ? 22.546 -7.493 2.450 1.00 0.00 49 GLY B C 16
ATOM 22717 O O . GLY B 1 49 ? 23.184 -7.503 1.384 1.00 0.00 49 GLY B O 16
ATOM 22721 N N . GLY A 1 1 ? -16.022 -7.755 -8.400 1.00 0.00 1 GLY A N 17
ATOM 22722 C CA . GLY A 1 1 ? -17.453 -7.463 -8.521 1.00 0.00 1 GLY A CA 17
ATOM 22723 C C . GLY A 1 1 ? -18.031 -8.237 -9.690 1.00 0.00 1 GLY A C 17
ATOM 22724 O O . GLY A 1 1 ? -17.583 -8.068 -10.823 1.00 0.00 1 GLY A O 17
ATOM 22728 N N . SER A 1 2 ? -18.996 -9.114 -9.424 1.00 0.00 2 SER A N 17
ATOM 22729 C CA . SER A 1 2 ? -19.655 -9.944 -10.425 1.00 0.00 2 SER A CA 17
ATOM 22730 C C . SER A 1 2 ? -20.804 -9.205 -11.129 1.00 0.00 2 SER A C 17
ATOM 22731 O O . SER A 1 2 ? -21.363 -9.738 -12.093 1.00 0.00 2 SER A O 17
ATOM 22739 N N . SER A 1 3 ? -21.175 -8.012 -10.663 1.00 0.00 3 SER A N 17
ATOM 22740 C CA . SER A 1 3 ? -22.233 -7.192 -11.238 1.00 0.00 3 SER A CA 17
ATOM 22741 C C . SER A 1 3 ? -21.663 -5.803 -11.555 1.00 0.00 3 SER A C 17
ATOM 22742 O O . SER A 1 3 ? -20.583 -5.440 -11.070 1.00 0.00 3 SER A O 17
ATOM 22750 N N . GLY A 1 4 ? -22.382 -5.012 -12.356 1.00 0.00 4 GLY A N 17
ATOM 22751 C CA . GLY A 1 4 ? -21.973 -3.670 -12.761 1.00 0.00 4 GLY A CA 17
ATOM 22752 C C . GLY A 1 4 ? -22.991 -2.583 -12.427 1.00 0.00 4 GLY A C 17
ATOM 22753 O O . GLY A 1 4 ? -22.682 -1.403 -12.618 1.00 0.00 4 GLY A O 17
ATOM 22757 N N . SER A 1 5 ? -24.173 -2.949 -11.927 1.00 0.00 5 SER A N 17
ATOM 22758 C CA . SER A 1 5 ? -25.234 -2.021 -11.573 1.00 0.00 5 SER A CA 17
ATOM 22759 C C . SER A 1 5 ? -24.872 -1.206 -10.328 1.00 0.00 5 SER A C 17
ATOM 22760 O O . SER A 1 5 ? -23.874 -1.484 -9.651 1.00 0.00 5 SER A O 17
ATOM 22768 N N . SER A 1 6 ? -25.672 -0.185 -10.027 1.00 0.00 6 SER A N 17
ATOM 22769 C CA . SER A 1 6 ? -25.502 0.691 -8.875 1.00 0.00 6 SER A CA 17
ATOM 22770 C C . SER A 1 6 ? -25.571 -0.174 -7.612 1.00 0.00 6 SER A C 17
ATOM 22771 O O . SER A 1 6 ? -26.496 -0.983 -7.488 1.00 0.00 6 SER A O 17
ATOM 22779 N N . GLY A 1 7 ? -24.587 -0.072 -6.718 1.00 0.00 7 GLY A N 17
ATOM 22780 C CA . GLY A 1 7 ? -24.568 -0.847 -5.481 1.00 0.00 7 GLY A CA 17
ATOM 22781 C C . GLY A 1 7 ? -25.587 -0.291 -4.480 1.00 0.00 7 GLY A C 17
ATOM 22782 O O . GLY A 1 7 ? -26.197 0.744 -4.752 1.00 0.00 7 GLY A O 17
ATOM 22786 N N . PRO A 1 8 ? -25.777 -0.931 -3.316 1.00 0.00 8 PRO A N 17
ATOM 22787 C CA . PRO A 1 8 ? -26.728 -0.469 -2.313 1.00 0.00 8 PRO A CA 17
ATOM 22788 C C . PRO A 1 8 ? -26.341 0.895 -1.723 1.00 0.00 8 PRO A C 17
ATOM 22789 O O . PRO A 1 8 ? -27.036 1.891 -1.930 1.00 0.00 8 PRO A O 17
ATOM 22800 N N . LEU A 1 9 ? -25.238 0.938 -0.978 1.00 0.00 9 LEU A N 17
ATOM 22801 C CA . LEU A 1 9 ? -24.704 2.113 -0.304 1.00 0.00 9 LEU A CA 17
ATOM 22802 C C . LEU A 1 9 ? -23.541 2.725 -1.089 1.00 0.00 9 LEU A C 17
ATOM 22803 O O . LEU A 1 9 ? -23.245 2.303 -2.210 1.00 0.00 9 LEU A O 17
ATOM 22819 N N . GLU A 1 10 ? -22.975 3.810 -0.564 1.00 0.00 10 GLU A N 17
ATOM 22820 C CA . GLU A 1 10 ? -21.860 4.527 -1.175 1.00 0.00 10 GLU A CA 17
ATOM 22821 C C . GLU A 1 10 ? -20.541 3.792 -0.932 1.00 0.00 10 GLU A C 17
ATOM 22822 O O . GLU A 1 10 ? -20.507 2.681 -0.407 1.00 0.00 10 GLU A O 17
ATOM 22834 N N . ARG A 1 11 ? -19.443 4.421 -1.352 1.00 0.00 11 ARG A N 17
ATOM 22835 C CA . ARG A 1 11 ? -18.078 3.926 -1.212 1.00 0.00 11 ARG A CA 17
ATOM 22836 C C . ARG A 1 11 ? -17.201 5.006 -0.577 1.00 0.00 11 ARG A C 17
ATOM 22837 O O . ARG A 1 11 ? -16.006 5.072 -0.845 1.00 0.00 11 ARG A O 17
ATOM 22858 N N . GLU A 1 12 ? -17.799 5.949 0.149 1.00 0.00 12 GLU A N 17
ATOM 22859 C CA . GLU A 1 12 ? -17.099 7.039 0.806 1.00 0.00 12 GLU A CA 17
ATOM 22860 C C . GLU A 1 12 ? -16.901 6.675 2.270 1.00 0.00 12 GLU A C 17
ATOM 22861 O O . GLU A 1 12 ? -17.825 6.161 2.904 1.00 0.00 12 GLU A O 17
ATOM 22873 N N . GLY A 1 13 ? -15.713 6.969 2.802 1.00 0.00 13 GLY A N 17
ATOM 22874 C CA . GLY A 1 13 ? -15.351 6.687 4.180 1.00 0.00 13 GLY A CA 17
ATOM 22875 C C . GLY A 1 13 ? -14.917 5.233 4.328 1.00 0.00 13 GLY A C 17
ATOM 22876 O O . GLY A 1 13 ? -15.760 4.353 4.492 1.00 0.00 13 GLY A O 17
ATOM 22880 N N . LEU A 1 14 ? -13.619 4.956 4.179 1.00 0.00 14 LEU A N 17
ATOM 22881 C CA . LEU A 1 14 ? -13.083 3.604 4.329 1.00 0.00 14 LEU A CA 17
ATOM 22882 C C . LEU A 1 14 ? -13.177 3.174 5.793 1.00 0.00 14 LEU A C 17
ATOM 22883 O O . LEU A 1 14 ? -13.200 4.037 6.676 1.00 0.00 14 LEU A O 17
ATOM 22899 N N . PRO A 1 15 ? -13.155 1.860 6.064 1.00 0.00 15 PRO A N 17
ATOM 22900 C CA . PRO A 1 15 ? -13.199 1.359 7.426 1.00 0.00 15 PRO A CA 17
ATOM 22901 C C . PRO A 1 15 ? -11.850 1.631 8.125 1.00 0.00 15 PRO A C 17
ATOM 22902 O O . PRO A 1 15 ? -10.841 1.902 7.460 1.00 0.00 15 PRO A O 17
ATOM 22913 N N . PRO A 1 16 ? -11.800 1.534 9.461 1.00 0.00 16 PRO A N 17
ATOM 22914 C CA . PRO A 1 16 ? -10.584 1.755 10.231 1.00 0.00 16 PRO A CA 17
ATOM 22915 C C . PRO A 1 16 ? -9.586 0.625 9.965 1.00 0.00 16 PRO A C 17
ATOM 22916 O O . PRO A 1 16 ? -9.882 -0.538 10.256 1.00 0.00 16 PRO A O 17
ATOM 22927 N N . GLY A 1 17 ? -8.428 0.960 9.397 1.00 0.00 17 GLY A N 17
ATOM 22928 C CA . GLY A 1 17 ? -7.339 0.050 9.062 1.00 0.00 17 GLY A CA 17
ATOM 22929 C C . GLY A 1 17 ? -7.028 0.090 7.567 1.00 0.00 17 GLY A C 17
ATOM 22930 O O . GLY A 1 17 ? -5.922 -0.253 7.146 1.00 0.00 17 GLY A O 17
ATOM 22934 N N . TRP A 1 18 ? -7.987 0.509 6.740 1.00 0.00 18 TRP A N 17
ATOM 22935 C CA . TRP A 1 18 ? -7.793 0.590 5.305 1.00 0.00 18 TRP A CA 17
ATOM 22936 C C . TRP A 1 18 ? -7.231 1.958 4.939 1.00 0.00 18 TRP A C 17
ATOM 22937 O O . TRP A 1 18 ? -7.701 2.996 5.418 1.00 0.00 18 TRP A O 17
ATOM 22958 N N . GLU A 1 19 ? -6.245 1.953 4.046 1.00 0.00 19 GLU A N 17
ATOM 22959 C CA . GLU A 1 19 ? -5.559 3.153 3.570 1.00 0.00 19 GLU A CA 17
ATOM 22960 C C . GLU A 1 19 ? -5.734 3.296 2.063 1.00 0.00 19 GLU A C 17
ATOM 22961 O O . GLU A 1 19 ? -5.757 2.273 1.366 1.00 0.00 19 GLU A O 17
ATOM 22973 N N . ARG A 1 20 ? -5.949 4.516 1.558 1.00 0.00 20 ARG A N 17
ATOM 22974 C CA . ARG A 1 20 ? -6.112 4.763 0.126 1.00 0.00 20 ARG A CA 17
ATOM 22975 C C . ARG A 1 20 ? -4.861 5.479 -0.333 1.00 0.00 20 ARG A C 17
ATOM 22976 O O . ARG A 1 20 ? -4.558 6.574 0.138 1.00 0.00 20 ARG A O 17
ATOM 22997 N N . VAL A 1 21 ? -4.166 4.875 -1.278 1.00 0.00 21 VAL A N 17
ATOM 22998 C CA . VAL A 1 21 ? -2.959 5.443 -1.827 1.00 0.00 21 VAL A CA 17
ATOM 22999 C C . VAL A 1 21 ? -3.381 6.176 -3.095 1.00 0.00 21 VAL A C 17
ATOM 23000 O O . VAL A 1 21 ? -4.242 5.693 -3.836 1.00 0.00 21 VAL A O 17
ATOM 23013 N N . GLU A 1 22 ? -2.792 7.342 -3.322 1.00 0.00 22 GLU A N 17
ATOM 23014 C CA . GLU A 1 22 ? -3.008 8.231 -4.449 1.00 0.00 22 GLU A CA 17
ATOM 23015 C C . GLU A 1 22 ? -1.610 8.457 -5.018 1.00 0.00 22 GLU A C 17
ATOM 23016 O O . GLU A 1 22 ? -0.718 8.920 -4.301 1.00 0.00 22 GLU A O 17
ATOM 23028 N N . SER A 1 23 ? -1.379 8.058 -6.266 1.00 0.00 23 SER A N 17
ATOM 23029 C CA . SER A 1 23 ? -0.090 8.163 -6.943 1.00 0.00 23 SER A CA 17
ATOM 23030 C C . SER A 1 23 ? -0.266 8.561 -8.403 1.00 0.00 23 SER A C 17
ATOM 23031 O O . SER A 1 23 ? -1.377 8.501 -8.923 1.00 0.00 23 SER A O 17
ATOM 23039 N N . SER A 1 24 ? 0.821 8.881 -9.099 1.00 0.00 24 SER A N 17
ATOM 23040 C CA . SER A 1 24 ? 0.753 9.252 -10.508 1.00 0.00 24 SER A CA 17
ATOM 23041 C C . SER A 1 24 ? 0.775 7.969 -11.350 1.00 0.00 24 SER A C 17
ATOM 23042 O O . SER A 1 24 ? -0.234 7.574 -11.936 1.00 0.00 24 SER A O 17
ATOM 23050 N N . GLU A 1 25 ? 1.898 7.246 -11.292 1.00 0.00 25 GLU A N 17
ATOM 23051 C CA . GLU A 1 25 ? 2.176 6.012 -12.023 1.00 0.00 25 GLU A CA 17
ATOM 23052 C C . GLU A 1 25 ? 1.214 4.852 -11.724 1.00 0.00 25 GLU A C 17
ATOM 23053 O O . GLU A 1 25 ? 1.155 3.891 -12.487 1.00 0.00 25 GLU A O 17
ATOM 23065 N N . PHE A 1 26 ? 0.453 4.926 -10.630 1.00 0.00 26 PHE A N 17
ATOM 23066 C CA . PHE A 1 26 ? -0.491 3.887 -10.202 1.00 0.00 26 PHE A CA 17
ATOM 23067 C C . PHE A 1 26 ? -1.925 4.416 -10.072 1.00 0.00 26 PHE A C 17
ATOM 23068 O O . PHE A 1 26 ? -2.874 3.634 -9.987 1.00 0.00 26 PHE A O 17
ATOM 23085 N N . GLY A 1 27 ? -2.095 5.737 -10.056 1.00 0.00 27 GLY A N 17
ATOM 23086 C CA . GLY A 1 27 ? -3.375 6.416 -9.960 1.00 0.00 27 GLY A CA 17
ATOM 23087 C C . GLY A 1 27 ? -3.926 6.382 -8.544 1.00 0.00 27 GLY A C 17
ATOM 23088 O O . GLY A 1 27 ? -3.747 7.317 -7.766 1.00 0.00 27 GLY A O 17
ATOM 23092 N N . THR A 1 28 ? -4.629 5.314 -8.187 1.00 0.00 28 THR A N 17
ATOM 23093 C CA . THR A 1 28 ? -5.224 5.190 -6.859 1.00 0.00 28 THR A CA 17
ATOM 23094 C C . THR A 1 28 ? -5.448 3.719 -6.538 1.00 0.00 28 THR A C 17
ATOM 23095 O O . THR A 1 28 ? -5.922 2.998 -7.417 1.00 0.00 28 THR A O 17
ATOM 23106 N N . TYR A 1 29 ? -5.134 3.254 -5.327 1.00 0.00 29 TYR A N 17
ATOM 23107 C CA . TYR A 1 29 ? -5.348 1.864 -4.917 1.00 0.00 29 TYR A CA 17
ATOM 23108 C C . TYR A 1 29 ? -5.635 1.798 -3.415 1.00 0.00 29 TYR A C 17
ATOM 23109 O O . TYR A 1 29 ? -5.560 2.816 -2.725 1.00 0.00 29 TYR A O 17
ATOM 23127 N N . TYR A 1 30 ? -5.951 0.609 -2.893 1.00 0.00 30 TYR A N 17
ATOM 23128 C CA . TYR A 1 30 ? -6.283 0.401 -1.493 1.00 0.00 30 TYR A CA 17
ATOM 23129 C C . TYR A 1 30 ? -5.358 -0.655 -0.893 1.00 0.0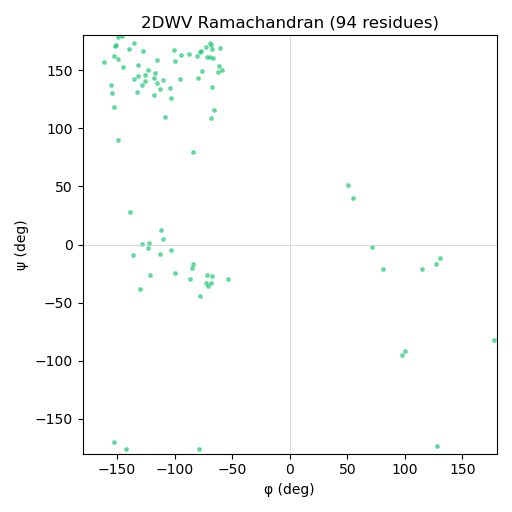0 30 TYR A C 17
ATOM 23130 O O . TYR A 1 30 ? -4.948 -1.582 -1.602 1.00 0.00 30 TYR A O 17
ATOM 23148 N N . VAL A 1 31 ? -5.059 -0.551 0.404 1.00 0.00 31 VAL A N 17
ATOM 23149 C CA . VAL A 1 31 ? -4.187 -1.472 1.134 1.00 0.00 31 VAL A CA 17
ATOM 23150 C C . VAL A 1 31 ? -4.927 -1.986 2.373 1.00 0.00 31 VAL A C 17
ATOM 23151 O O . VAL A 1 31 ? -5.674 -1.241 3.012 1.00 0.00 31 VAL A O 17
ATOM 23164 N N . ASP A 1 32 ? -4.714 -3.259 2.710 1.00 0.00 32 ASP A N 17
ATOM 23165 C CA . ASP A 1 32 ? -5.275 -3.968 3.860 1.00 0.00 32 ASP A CA 17
ATOM 23166 C C . ASP A 1 32 ? -4.122 -4.126 4.847 1.00 0.00 32 ASP A C 17
ATOM 23167 O O . ASP A 1 32 ? -3.142 -4.806 4.530 1.00 0.00 32 ASP A O 17
ATOM 23176 N N . HIS A 1 33 ? -4.178 -3.466 6.004 1.00 0.00 33 HIS A N 17
ATOM 23177 C CA . HIS A 1 33 ? -3.110 -3.541 6.999 1.00 0.00 33 HIS A CA 17
ATOM 23178 C C . HIS A 1 33 ? -3.084 -4.868 7.755 1.00 0.00 33 HIS A C 17
ATOM 23179 O O . HIS A 1 33 ? -2.027 -5.255 8.259 1.00 0.00 33 HIS A O 17
ATOM 23193 N N . THR A 1 34 ? -4.204 -5.584 7.830 1.00 0.00 34 THR A N 17
ATOM 23194 C CA . THR A 1 34 ? -4.313 -6.848 8.547 1.00 0.00 34 THR A CA 17
ATOM 23195 C C . THR A 1 34 ? -3.519 -7.967 7.874 1.00 0.00 34 THR A C 17
ATOM 23196 O O . THR A 1 34 ? -2.914 -8.794 8.559 1.00 0.00 34 THR A O 17
ATOM 23207 N N . ASN A 1 35 ? -3.482 -7.996 6.543 1.00 0.00 35 ASN A N 17
ATOM 23208 C CA . ASN A 1 35 ? -2.793 -9.015 5.757 1.00 0.00 35 ASN A CA 17
ATOM 23209 C C . ASN A 1 35 ? -1.674 -8.431 4.908 1.00 0.00 35 ASN A C 17
ATOM 23210 O O . ASN A 1 35 ? -0.943 -9.199 4.278 1.00 0.00 35 ASN A O 17
ATOM 23221 N N . LYS A 1 36 ? -1.502 -7.104 4.916 1.00 0.00 36 LYS A N 17
ATOM 23222 C CA . LYS A 1 36 ? -0.495 -6.367 4.162 1.00 0.00 36 LYS A CA 17
ATOM 23223 C C . LYS A 1 36 ? -0.657 -6.650 2.669 1.00 0.00 36 LYS A C 17
ATOM 23224 O O . LYS A 1 36 ? 0.303 -7.071 2.021 1.00 0.00 36 LYS A O 17
ATOM 23243 N N . ARG A 1 37 ? -1.868 -6.485 2.121 1.00 0.00 37 ARG A N 17
ATOM 23244 C CA . ARG A 1 37 ? -2.154 -6.725 0.698 1.00 0.00 37 ARG A CA 17
ATOM 23245 C C . ARG A 1 37 ? -2.621 -5.445 0.026 1.00 0.00 37 ARG A C 17
ATOM 23246 O O . ARG A 1 37 ? -3.007 -4.507 0.725 1.00 0.00 37 ARG A O 17
ATOM 23267 N N . ALA A 1 38 ? -2.573 -5.374 -1.307 1.00 0.00 38 ALA A N 17
ATOM 23268 C CA . ALA A 1 38 ? -3.005 -4.225 -2.096 1.00 0.00 38 ALA A CA 17
ATOM 23269 C C . ALA A 1 38 ? -4.060 -4.716 -3.089 1.00 0.00 38 ALA A C 17
ATOM 23270 O O . ALA A 1 38 ? -3.983 -5.866 -3.533 1.00 0.00 38 ALA A O 17
ATOM 23277 N N . GLN A 1 39 ? -5.027 -3.871 -3.454 1.00 0.00 39 GLN A N 17
ATOM 23278 C CA . GLN A 1 39 ? -6.082 -4.223 -4.402 1.00 0.00 39 GLN A CA 17
ATOM 23279 C C . GLN A 1 39 ? -6.620 -2.983 -5.117 1.00 0.00 39 GLN A C 17
ATOM 23280 O O . GLN A 1 39 ? -6.599 -1.873 -4.580 1.00 0.00 39 GLN A O 17
ATOM 23294 N N . TYR A 1 40 ? -7.187 -3.202 -6.307 1.00 0.00 40 TYR A N 17
ATOM 23295 C CA . TYR A 1 40 ? -7.753 -2.174 -7.184 1.00 0.00 40 TYR A CA 17
ATOM 23296 C C . TYR A 1 40 ? -9.275 -2.033 -6.982 1.00 0.00 40 TYR A C 17
ATOM 23297 O O . TYR A 1 40 ? -10.022 -1.718 -7.912 1.00 0.00 40 TYR A O 17
ATOM 23315 N N . ARG A 1 41 ? -9.794 -2.353 -5.792 1.00 0.00 41 ARG A N 17
ATOM 23316 C CA . ARG A 1 41 ? -11.224 -2.254 -5.484 1.00 0.00 41 ARG A CA 17
ATOM 23317 C C . ARG A 1 41 ? -11.407 -1.783 -4.055 1.00 0.00 41 ARG A C 17
ATOM 23318 O O . ARG A 1 41 ? -10.586 -2.125 -3.202 1.00 0.00 41 ARG A O 17
ATOM 23339 N N . HIS A 1 42 ? -12.465 -1.016 -3.803 1.00 0.00 42 HIS A N 17
ATOM 23340 C CA . HIS A 1 42 ? -12.773 -0.509 -2.466 1.00 0.00 42 HIS A CA 17
ATOM 23341 C C . HIS A 1 42 ? -13.005 -1.756 -1.603 1.00 0.00 42 HIS A C 17
ATOM 23342 O O . HIS A 1 42 ? -13.606 -2.716 -2.103 1.00 0.00 42 HIS A O 17
ATOM 23356 N N . PRO A 1 43 ? -12.566 -1.776 -0.339 1.00 0.00 43 PRO A N 17
ATOM 23357 C CA . PRO A 1 43 ? -12.709 -2.932 0.529 1.00 0.00 43 PRO A CA 17
ATOM 23358 C C . PRO A 1 43 ? -14.123 -3.470 0.717 1.00 0.00 43 PRO A C 17
ATOM 23359 O O . PRO A 1 43 ? -14.341 -4.650 0.445 1.00 0.00 43 PRO A O 17
ATOM 23370 N N . SER A 1 44 ? -15.050 -2.631 1.177 1.00 0.00 44 SER A N 17
ATOM 23371 C CA . SER A 1 44 ? -16.427 -3.018 1.439 1.00 0.00 44 SER A CA 17
ATOM 23372 C C . SER A 1 44 ? -17.101 -3.654 0.219 1.00 0.00 44 SER A C 17
ATOM 23373 O O . SER A 1 44 ? -17.317 -4.869 0.191 1.00 0.00 44 SER A O 17
ATOM 23381 N N . GLY A 1 45 ? -17.376 -2.871 -0.826 1.00 0.00 45 GLY A N 17
ATOM 23382 C CA . GLY A 1 45 ? -18.042 -3.405 -2.000 1.00 0.00 45 GLY A CA 17
ATOM 23383 C C . GLY A 1 45 ? -19.517 -3.667 -1.703 1.00 0.00 45 GLY A C 17
ATOM 23384 O O . GLY A 1 45 ? -20.050 -3.214 -0.681 1.00 0.00 45 GLY A O 17
ATOM 23388 N N . PRO A 1 46 ? -20.205 -4.338 -2.635 1.00 0.00 46 PRO A N 17
ATOM 23389 C CA . PRO A 1 46 ? -21.608 -4.659 -2.481 1.00 0.00 46 PRO A CA 17
ATOM 23390 C C . PRO A 1 46 ? -21.722 -5.697 -1.369 1.00 0.00 46 PRO A C 17
ATOM 23391 O O . PRO A 1 46 ? -21.043 -6.726 -1.404 1.00 0.00 46 PRO A O 17
ATOM 23402 N N . SER A 1 47 ? -22.548 -5.409 -0.370 1.00 0.00 47 SER A N 17
ATOM 23403 C CA . SER A 1 47 ? -22.774 -6.275 0.768 1.00 0.00 47 SER A CA 17
ATOM 23404 C C . SER A 1 47 ? -24.127 -5.897 1.389 1.00 0.00 47 SER A C 17
ATOM 23405 O O . SER A 1 47 ? -24.864 -5.082 0.819 1.00 0.00 47 SER A O 17
ATOM 23413 N N . SER A 1 48 ? -24.493 -6.529 2.502 1.00 0.00 48 SER A N 17
ATOM 23414 C CA . SER A 1 48 ? -25.738 -6.303 3.214 1.00 0.00 48 SER A CA 17
ATOM 23415 C C . SER A 1 48 ? -25.468 -6.593 4.693 1.00 0.00 48 SER A C 17
ATOM 23416 O O . SER A 1 48 ? -25.183 -5.663 5.452 1.00 0.00 48 SER A O 17
ATOM 23424 N N . GLY A 1 49 ? -25.511 -7.864 5.106 1.00 0.00 49 GLY A N 17
ATOM 23425 C CA . GLY A 1 49 ? -25.270 -8.299 6.476 1.00 0.00 49 GLY A CA 17
ATOM 23426 C C . GLY A 1 49 ? -23.833 -8.739 6.651 1.00 0.00 49 GLY A C 17
ATOM 23427 O O . GLY A 1 49 ? -23.237 -9.252 5.679 1.00 0.00 49 GLY A O 17
ATOM 23431 N N . GLY B 1 1 ? 15.084 -8.739 8.537 1.00 0.00 1 GLY B N 17
ATOM 23432 C CA . GLY B 1 1 ? 16.412 -8.123 8.483 1.00 0.00 1 GLY B CA 17
ATOM 23433 C C . GLY B 1 1 ? 17.311 -8.574 9.621 1.00 0.00 1 GLY B C 17
ATOM 23434 O O . GLY B 1 1 ? 16.841 -9.078 10.649 1.00 0.00 1 GLY B O 17
ATOM 23438 N N . SER B 1 2 ? 18.616 -8.371 9.438 1.00 0.00 2 SER B N 17
ATOM 23439 C CA . SER B 1 2 ? 19.671 -8.737 10.372 1.00 0.00 2 SER B CA 17
ATOM 23440 C C . SER B 1 2 ? 20.580 -7.523 10.625 1.00 0.00 2 SER B C 17
ATOM 23441 O O . SER B 1 2 ? 20.086 -6.392 10.653 1.00 0.00 2 SER B O 17
ATOM 23449 N N . SER B 1 3 ? 21.872 -7.782 10.852 1.00 0.00 3 SER B N 17
ATOM 23450 C CA . SER B 1 3 ? 23.009 -6.906 11.119 1.00 0.00 3 SER B CA 17
ATOM 23451 C C . SER B 1 3 ? 22.673 -5.416 11.023 1.00 0.00 3 SER B C 17
ATOM 23452 O O . SER B 1 3 ? 22.607 -4.846 9.927 1.00 0.00 3 SER B O 17
ATOM 23460 N N . GLY B 1 4 ? 22.485 -4.779 12.177 1.00 0.00 4 GLY B N 17
ATOM 23461 C CA . GLY B 1 4 ? 22.147 -3.368 12.315 1.00 0.00 4 GLY B CA 17
ATOM 23462 C C . GLY B 1 4 ? 23.277 -2.395 11.991 1.00 0.00 4 GLY B C 17
ATOM 23463 O O . GLY B 1 4 ? 23.153 -1.201 12.267 1.00 0.00 4 GLY B O 17
ATOM 23467 N N . SER B 1 5 ? 24.387 -2.883 11.443 1.00 0.00 5 SER B N 17
ATOM 23468 C CA . SER B 1 5 ? 25.548 -2.091 11.074 1.00 0.00 5 SER B CA 17
ATOM 23469 C C . SER B 1 5 ? 25.267 -1.214 9.843 1.00 0.00 5 SER B C 17
ATOM 23470 O O . SER B 1 5 ? 24.203 -1.293 9.216 1.00 0.00 5 SER B O 17
ATOM 23478 N N . SER B 1 6 ? 26.241 -0.380 9.489 1.00 0.00 6 SER B N 17
ATOM 23479 C CA . SER B 1 6 ? 26.181 0.531 8.360 1.00 0.00 6 SER B CA 17
ATOM 23480 C C . SER B 1 6 ? 25.955 -0.231 7.056 1.00 0.00 6 SER B C 17
ATOM 23481 O O . SER B 1 6 ? 26.616 -1.240 6.804 1.00 0.00 6 SER B O 17
ATOM 23489 N N . GLY B 1 7 ? 25.021 0.246 6.236 1.00 0.00 7 GLY B N 17
ATOM 23490 C CA . GLY B 1 7 ? 24.705 -0.353 4.950 1.00 0.00 7 GLY B CA 17
ATOM 23491 C C . GLY B 1 7 ? 25.775 0.058 3.932 1.00 0.00 7 GLY B C 17
ATOM 23492 O O . GLY B 1 7 ? 26.632 0.896 4.243 1.00 0.00 7 GLY B O 17
ATOM 23496 N N . PRO B 1 8 ? 25.732 -0.477 2.705 1.00 0.00 8 PRO B N 17
ATOM 23497 C CA . PRO B 1 8 ? 26.714 -0.155 1.678 1.00 0.00 8 PRO B CA 17
ATOM 23498 C C . PRO B 1 8 ? 26.624 1.302 1.204 1.00 0.00 8 PRO B C 17
ATOM 23499 O O . PRO B 1 8 ? 27.641 1.995 1.133 1.00 0.00 8 PRO B O 17
ATOM 23510 N N . LEU B 1 9 ? 25.414 1.785 0.915 1.00 0.00 9 LEU B N 17
ATOM 23511 C CA . LEU B 1 9 ? 25.144 3.132 0.415 1.00 0.00 9 LEU B CA 17
ATOM 23512 C C . LEU B 1 9 ? 23.847 3.691 1.022 1.00 0.00 9 LEU B C 17
ATOM 23513 O O . LEU B 1 9 ? 23.478 3.275 2.129 1.00 0.00 9 LEU B O 17
ATOM 23529 N N . GLU B 1 10 ? 23.211 4.700 0.406 1.00 0.00 10 GLU B N 17
ATOM 23530 C CA . GLU B 1 10 ? 21.971 5.273 0.945 1.00 0.00 10 GLU B CA 17
ATOM 23531 C C . GLU B 1 10 ? 20.870 4.221 1.006 1.00 0.00 10 GLU B C 17
ATOM 23532 O O . GLU B 1 10 ? 20.927 3.166 0.369 1.00 0.00 10 GLU B O 17
ATOM 23544 N N . ARG B 1 11 ? 19.824 4.547 1.755 1.00 0.00 11 ARG B N 17
ATOM 23545 C CA . ARG B 1 11 ? 18.667 3.699 1.995 1.00 0.00 11 ARG B CA 17
ATOM 23546 C C . ARG B 1 11 ? 17.414 4.470 1.596 1.00 0.00 11 ARG B C 17
ATOM 23547 O O . ARG B 1 11 ? 16.469 4.553 2.383 1.00 0.00 11 ARG B O 17
ATOM 23568 N N . GLU B 1 12 ? 17.440 5.097 0.415 1.00 0.00 12 GLU B N 17
ATOM 23569 C CA . GLU B 1 12 ? 16.367 5.919 -0.147 1.00 0.00 12 GLU B CA 17
ATOM 23570 C C . GLU B 1 12 ? 16.215 5.673 -1.651 1.00 0.00 12 GLU B C 17
ATOM 23571 O O . GLU B 1 12 ? 16.932 4.845 -2.209 1.00 0.00 12 GLU B O 17
ATOM 23583 N N . GLY B 1 13 ? 15.283 6.389 -2.291 1.00 0.00 13 GLY B N 17
ATOM 23584 C CA . GLY B 1 13 ? 14.972 6.309 -3.713 1.00 0.00 13 GLY B CA 17
ATOM 23585 C C . GLY B 1 13 ? 14.303 4.980 -4.042 1.00 0.00 13 GLY B C 17
ATOM 23586 O O . GLY B 1 13 ? 14.999 3.993 -4.292 1.00 0.00 13 GLY B O 17
ATOM 23590 N N . LEU B 1 14 ? 12.971 4.895 -3.937 1.00 0.00 14 LEU B N 17
ATOM 23591 C CA . LEU B 1 14 ? 12.299 3.637 -4.248 1.00 0.00 14 LEU B CA 17
ATOM 23592 C C . LEU B 1 14 ? 12.371 3.354 -5.747 1.00 0.00 14 LEU B C 17
ATOM 23593 O O . LEU B 1 14 ? 12.311 4.283 -6.554 1.00 0.00 14 LEU B O 17
ATOM 23609 N N . PRO B 1 15 ? 12.446 2.070 -6.122 1.00 0.00 15 PRO B N 17
ATOM 23610 C CA . PRO B 1 15 ? 12.515 1.673 -7.512 1.00 0.00 15 PRO B CA 17
ATOM 23611 C C . PRO B 1 15 ? 11.203 1.944 -8.269 1.00 0.00 15 PRO B C 17
ATOM 23612 O O . PRO B 1 15 ? 10.136 2.048 -7.652 1.00 0.00 15 PRO B O 17
ATOM 23623 N N . PRO B 1 16 ? 11.267 2.008 -9.611 1.00 0.00 16 PRO B N 17
ATOM 23624 C CA . PRO B 1 16 ? 10.128 2.251 -10.487 1.00 0.00 16 PRO B CA 17
ATOM 23625 C C . PRO B 1 16 ? 9.215 1.018 -10.518 1.00 0.00 16 PRO B C 17
ATOM 23626 O O . PRO B 1 16 ? 9.318 0.137 -11.382 1.00 0.00 16 PRO B O 17
ATOM 23637 N N . GLY B 1 17 ? 8.323 0.948 -9.536 1.00 0.00 17 GLY B N 17
ATOM 23638 C CA . GLY B 1 17 ? 7.352 -0.115 -9.312 1.00 0.00 17 GLY B CA 17
ATOM 23639 C C . GLY B 1 17 ? 7.045 -0.312 -7.828 1.00 0.00 17 GLY B C 17
ATOM 23640 O O . GLY B 1 17 ? 6.311 -1.232 -7.455 1.00 0.00 17 GLY B O 17
ATOM 23644 N N . TRP B 1 18 ? 7.601 0.540 -6.971 1.00 0.00 18 TRP B N 17
ATOM 23645 C CA . TRP B 1 18 ? 7.390 0.548 -5.543 1.00 0.00 18 TRP B CA 17
ATOM 23646 C C . TRP B 1 18 ? 6.912 1.951 -5.191 1.00 0.00 18 TRP B C 17
ATOM 23647 O O . TRP B 1 18 ? 7.159 2.910 -5.926 1.00 0.00 18 TRP B O 17
ATOM 23668 N N . GLU B 1 19 ? 6.232 2.088 -4.058 1.00 0.00 19 GLU B N 17
ATOM 23669 C CA . GLU B 1 19 ? 5.714 3.368 -3.604 1.00 0.00 19 GLU B CA 17
ATOM 23670 C C . GLU B 1 19 ? 5.802 3.455 -2.081 1.00 0.00 19 GLU B C 17
ATOM 23671 O O . GLU B 1 19 ? 5.853 2.425 -1.397 1.00 0.00 19 GLU B O 17
ATOM 23683 N N . ARG B 1 20 ? 5.846 4.687 -1.562 1.00 0.00 20 ARG B N 17
ATOM 23684 C CA . ARG B 1 20 ? 5.915 5.006 -0.141 1.00 0.00 20 ARG B CA 17
ATOM 23685 C C . ARG B 1 20 ? 4.574 5.593 0.262 1.00 0.00 20 ARG B C 17
ATOM 23686 O O . ARG B 1 20 ? 4.136 6.592 -0.317 1.00 0.00 20 ARG B O 17
ATOM 23707 N N . VAL B 1 21 ? 3.932 4.955 1.231 1.00 0.00 21 VAL B N 17
ATOM 23708 C CA . VAL B 1 21 ? 2.650 5.355 1.774 1.00 0.00 21 VAL B CA 17
ATOM 23709 C C . VAL B 1 21 ? 2.968 6.025 3.108 1.00 0.00 21 VAL B C 17
ATOM 23710 O O . VAL B 1 21 ? 3.728 5.477 3.912 1.00 0.00 21 VAL B O 17
ATOM 23723 N N . GLU B 1 22 ? 2.400 7.200 3.350 1.00 0.00 22 GLU B N 17
ATOM 23724 C CA . GLU B 1 22 ? 2.591 8.005 4.545 1.00 0.00 22 GLU B CA 17
ATOM 23725 C C . GLU B 1 22 ? 1.233 8.263 5.198 1.00 0.00 22 GLU B C 17
ATOM 23726 O O . GLU B 1 22 ? 0.310 8.731 4.537 1.00 0.00 22 GLU B O 17
ATOM 23738 N N . SER B 1 23 ? 1.116 7.941 6.487 1.00 0.00 23 SER B N 17
ATOM 23739 C CA . SER B 1 23 ? -0.100 8.090 7.276 1.00 0.00 23 SER B CA 17
ATOM 23740 C C . SER B 1 23 ? 0.236 8.407 8.738 1.00 0.00 23 SER B C 17
ATOM 23741 O O . SER B 1 23 ? 1.406 8.504 9.111 1.00 0.00 23 SER B O 17
ATOM 23749 N N . SER B 1 24 ? -0.774 8.492 9.606 1.00 0.00 24 SER B N 17
ATOM 23750 C CA . SER B 1 24 ? -0.593 8.739 11.039 1.00 0.00 24 SER B CA 17
ATOM 23751 C C . SER B 1 24 ? -0.998 7.503 11.837 1.00 0.00 24 SER B C 17
ATOM 23752 O O . SER B 1 24 ? -0.416 7.232 12.883 1.00 0.00 24 SER B O 17
ATOM 23760 N N . GLU B 1 25 ? -1.946 6.711 11.335 1.00 0.00 25 GLU B N 17
ATOM 23761 C CA . GLU B 1 25 ? -2.387 5.486 11.997 1.00 0.00 25 GLU B CA 17
ATOM 23762 C C . GLU B 1 25 ? -1.373 4.358 11.729 1.00 0.00 25 GLU B C 17
ATOM 23763 O O . GLU B 1 25 ? -1.387 3.329 12.404 1.00 0.00 25 GLU B O 17
ATOM 23775 N N . PHE B 1 26 ? -0.483 4.564 10.747 1.00 0.00 26 PHE B N 17
ATOM 23776 C CA . PHE B 1 26 ? 0.528 3.597 10.319 1.00 0.00 26 PHE B CA 17
ATOM 23777 C C . PHE B 1 26 ? 1.948 4.167 10.208 1.00 0.00 26 PHE B C 17
ATOM 23778 O O . PHE B 1 26 ? 2.908 3.399 10.230 1.00 0.00 26 PHE B O 17
ATOM 23795 N N . GLY B 1 27 ? 2.104 5.486 10.107 1.00 0.00 27 GLY B N 17
ATOM 23796 C CA . GLY B 1 27 ? 3.385 6.159 10.010 1.00 0.00 27 GLY B CA 17
ATOM 23797 C C . GLY B 1 27 ? 3.883 6.180 8.579 1.00 0.00 27 GLY B C 17
ATOM 23798 O O . GLY B 1 27 ? 3.547 7.082 7.807 1.00 0.00 27 GLY B O 17
ATOM 23802 N N . THR B 1 28 ? 4.678 5.183 8.222 1.00 0.00 28 THR B N 17
ATOM 23803 C CA . THR B 1 28 ? 5.261 5.064 6.895 1.00 0.00 28 THR B CA 17
ATOM 23804 C C . THR B 1 28 ? 5.506 3.598 6.539 1.00 0.00 28 THR B C 17
ATOM 23805 O O . THR B 1 28 ? 6.060 2.848 7.350 1.00 0.00 28 THR B O 17
ATOM 23816 N N . TYR B 1 29 ? 5.082 3.158 5.354 1.00 0.00 29 TYR B N 17
ATOM 23817 C CA . TYR B 1 29 ? 5.326 1.794 4.890 1.00 0.00 29 TYR B CA 17
ATOM 23818 C C . TYR B 1 29 ? 5.454 1.818 3.366 1.00 0.00 29 TYR B C 17
ATOM 23819 O O . TYR B 1 29 ? 5.189 2.847 2.737 1.00 0.00 29 TYR B O 17
ATOM 23837 N N . TYR B 1 30 ? 5.830 0.693 2.753 1.00 0.00 30 TYR B N 17
ATOM 23838 C CA . TYR B 1 30 ? 6.002 0.605 1.312 1.00 0.00 30 TYR B CA 17
ATOM 23839 C C . TYR B 1 30 ? 5.081 -0.453 0.727 1.00 0.00 30 TYR B C 17
ATOM 23840 O O . TYR B 1 30 ? 4.680 -1.389 1.428 1.00 0.00 30 TYR B O 17
ATOM 23858 N N . VAL B 1 31 ? 4.769 -0.327 -0.563 1.00 0.00 31 VAL B N 17
ATOM 23859 C CA . VAL B 1 31 ? 3.916 -1.260 -1.289 1.00 0.00 31 VAL B CA 17
ATOM 23860 C C . VAL B 1 31 ? 4.624 -1.653 -2.584 1.00 0.00 31 VAL B C 17
ATOM 23861 O O . VAL B 1 31 ? 5.251 -0.827 -3.247 1.00 0.00 31 VAL B O 17
ATOM 23874 N N . ASP B 1 32 ? 4.505 -2.937 -2.912 1.00 0.00 32 ASP B N 17
ATOM 23875 C CA . ASP B 1 32 ? 5.063 -3.611 -4.074 1.00 0.00 32 ASP B CA 17
ATOM 23876 C C . ASP B 1 32 ? 3.965 -3.786 -5.111 1.00 0.00 32 ASP B C 17
ATOM 23877 O O . ASP B 1 32 ? 3.014 -4.530 -4.867 1.00 0.00 32 ASP B O 17
ATOM 23886 N N . HIS B 1 33 ? 4.057 -3.106 -6.254 1.00 0.00 33 HIS B N 17
ATOM 23887 C CA . HIS B 1 33 ? 3.049 -3.218 -7.303 1.00 0.00 33 HIS B CA 17
ATOM 23888 C C . HIS B 1 33 ? 3.136 -4.506 -8.133 1.00 0.00 33 HIS B C 17
ATOM 23889 O O . HIS B 1 33 ? 2.183 -4.823 -8.848 1.00 0.00 33 HIS B O 17
ATOM 23903 N N . THR B 1 34 ? 4.224 -5.263 -8.034 1.00 0.00 34 THR B N 17
ATOM 23904 C CA . THR B 1 34 ? 4.441 -6.505 -8.769 1.00 0.00 34 THR B CA 17
ATOM 23905 C C . THR B 1 34 ? 3.896 -7.716 -8.006 1.00 0.00 34 THR B C 17
ATOM 23906 O O . THR B 1 34 ? 3.562 -8.727 -8.630 1.00 0.00 34 THR B O 17
ATOM 23917 N N . ASN B 1 35 ? 3.749 -7.615 -6.680 1.00 0.00 35 ASN B N 17
ATOM 23918 C CA . ASN B 1 35 ? 3.232 -8.700 -5.837 1.00 0.00 35 ASN B CA 17
ATOM 23919 C C . ASN B 1 35 ? 2.012 -8.248 -5.027 1.00 0.00 35 ASN B C 17
ATOM 23920 O O . ASN B 1 35 ? 1.376 -9.068 -4.377 1.00 0.00 35 ASN B O 17
ATOM 23931 N N . LYS B 1 36 ? 1.650 -6.961 -5.083 1.00 0.00 36 LYS B N 17
ATOM 23932 C CA . LYS B 1 36 ? 0.522 -6.341 -4.364 1.00 0.00 36 LYS B CA 17
ATOM 23933 C C . LYS B 1 36 ? 0.564 -6.653 -2.871 1.00 0.00 36 LYS B C 17
ATOM 23934 O O . LYS B 1 36 ? -0.428 -7.131 -2.309 1.00 0.00 36 LYS B O 17
ATOM 23953 N N . ARG B 1 37 ? 1.706 -6.384 -2.228 1.00 0.00 37 ARG B N 17
ATOM 23954 C CA . ARG B 1 37 ? 1.903 -6.622 -0.798 1.00 0.00 37 ARG B CA 17
ATOM 23955 C C . ARG B 1 37 ? 2.535 -5.391 -0.161 1.00 0.00 37 ARG B C 17
ATOM 23956 O O . ARG B 1 37 ? 3.255 -4.650 -0.844 1.00 0.00 37 ARG B O 17
ATOM 23977 N N . ALA B 1 38 ? 2.307 -5.184 1.135 1.00 0.00 38 ALA B N 17
ATOM 23978 C CA . ALA B 1 38 ? 2.828 -4.069 1.916 1.00 0.00 38 ALA B CA 17
ATOM 23979 C C . ALA B 1 38 ? 3.953 -4.590 2.823 1.00 0.00 38 ALA B C 17
ATOM 23980 O O . ALA B 1 38 ? 3.966 -5.775 3.180 1.00 0.00 38 ALA B O 17
ATOM 23987 N N . GLN B 1 39 ? 4.898 -3.732 3.212 1.00 0.00 39 GLN B N 17
ATOM 23988 C CA . GLN B 1 39 ? 5.991 -4.099 4.107 1.00 0.00 39 GLN B CA 17
ATOM 23989 C C . GLN B 1 39 ? 6.590 -2.867 4.776 1.00 0.00 39 GLN B C 17
ATOM 23990 O O . GLN B 1 39 ? 6.625 -1.788 4.188 1.00 0.00 39 GLN B O 17
ATOM 24004 N N . TYR B 1 40 ? 7.139 -3.076 5.975 1.00 0.00 40 TYR B N 17
ATOM 24005 C CA . TYR B 1 40 ? 7.770 -2.049 6.797 1.00 0.00 40 TYR B CA 17
ATOM 24006 C C . TYR B 1 40 ? 9.296 -2.006 6.599 1.00 0.00 40 TYR B C 17
ATOM 24007 O O . TYR B 1 40 ? 10.042 -1.734 7.544 1.00 0.00 40 TYR B O 17
ATOM 24025 N N . ARG B 1 41 ? 9.815 -2.402 5.434 1.00 0.00 41 ARG B N 17
ATOM 24026 C CA . ARG B 1 41 ? 11.254 -2.386 5.145 1.00 0.00 41 ARG B CA 17
ATOM 24027 C C . ARG B 1 41 ? 11.447 -1.998 3.691 1.00 0.00 41 ARG B C 17
ATOM 24028 O O . ARG B 1 41 ? 10.601 -2.317 2.856 1.00 0.00 41 ARG B O 17
ATOM 24049 N N . HIS B 1 42 ? 12.532 -1.296 3.381 1.00 0.00 42 HIS B N 17
ATOM 24050 C CA . HIS B 1 42 ? 12.815 -0.843 2.024 1.00 0.00 42 HIS B CA 17
ATOM 24051 C C . HIS B 1 42 ? 13.050 -2.054 1.111 1.00 0.00 42 HIS B C 17
ATOM 24052 O O . HIS B 1 42 ? 13.689 -3.018 1.546 1.00 0.00 42 HIS B O 17
ATOM 24066 N N . PRO B 1 43 ? 12.589 -2.023 -0.148 1.00 0.00 43 PRO B N 17
ATOM 24067 C CA . PRO B 1 43 ? 12.756 -3.125 -1.088 1.00 0.00 43 PRO B CA 17
ATOM 24068 C C . PRO B 1 43 ? 14.213 -3.411 -1.462 1.00 0.00 43 PRO B C 17
ATOM 24069 O O . PRO B 1 43 ? 14.566 -4.582 -1.621 1.00 0.00 43 PRO B O 17
ATOM 24080 N N . SER B 1 44 ? 15.039 -2.369 -1.611 1.00 0.00 44 SER B N 17
ATOM 24081 C CA . SER B 1 44 ? 16.444 -2.487 -1.969 1.00 0.00 44 SER B CA 17
ATOM 24082 C C . SER B 1 44 ? 17.176 -3.236 -0.852 1.00 0.00 44 SER B C 17
ATOM 24083 O O . SER B 1 44 ? 17.383 -4.446 -0.960 1.00 0.00 44 SER B O 17
ATOM 24091 N N . GLY B 1 45 ? 17.477 -2.568 0.266 1.00 0.00 45 GLY B N 17
ATOM 24092 C CA . GLY B 1 45 ? 18.191 -3.203 1.363 1.00 0.00 45 GLY B CA 17
ATOM 24093 C C . GLY B 1 45 ? 19.662 -3.421 1.007 1.00 0.00 45 GLY B C 17
ATOM 24094 O O . GLY B 1 45 ? 20.121 -2.970 -0.045 1.00 0.00 45 GLY B O 17
ATOM 24098 N N . PRO B 1 46 ? 20.431 -4.078 1.886 1.00 0.00 46 PRO B N 17
ATOM 24099 C CA . PRO B 1 46 ? 21.839 -4.348 1.638 1.00 0.00 46 PRO B CA 17
ATOM 24100 C C . PRO B 1 46 ? 21.975 -5.277 0.426 1.00 0.00 46 PRO B C 17
ATOM 24101 O O . PRO B 1 46 ? 21.176 -6.207 0.245 1.00 0.00 46 PRO B O 17
ATOM 24112 N N . SER B 1 47 ? 22.956 -4.994 -0.428 1.00 0.00 47 SER B N 17
ATOM 24113 C CA . SER B 1 47 ? 23.316 -5.700 -1.652 1.00 0.00 47 SER B CA 17
ATOM 24114 C C . SER B 1 47 ? 24.709 -5.206 -2.078 1.00 0.00 47 SER B C 17
ATOM 24115 O O . SER B 1 47 ? 25.264 -4.307 -1.440 1.00 0.00 47 SER B O 17
ATOM 24123 N N . SER B 1 48 ? 25.279 -5.787 -3.135 1.00 0.00 48 SER B N 17
ATOM 24124 C CA . SER B 1 48 ? 26.588 -5.417 -3.666 1.00 0.00 48 SER B CA 17
ATOM 24125 C C . SER B 1 48 ? 26.627 -5.642 -5.185 1.00 0.00 48 SER B C 17
ATOM 24126 O O . SER B 1 48 ? 27.216 -4.831 -5.904 1.00 0.00 48 SER B O 17
ATOM 24134 N N . GLY B 1 49 ? 25.975 -6.691 -5.691 1.00 0.00 49 GLY B N 17
ATOM 24135 C CA . GLY B 1 49 ? 25.903 -7.027 -7.105 1.00 0.00 49 GLY B CA 17
ATOM 24136 C C . GLY B 1 49 ? 24.445 -7.123 -7.484 1.00 0.00 49 GLY B C 17
ATOM 24137 O O . GLY B 1 49 ? 23.759 -8.026 -6.952 1.00 0.00 49 GLY B O 17
ATOM 24141 N N . GLY A 1 1 ? -11.880 -7.189 -13.374 1.00 0.00 1 GLY A N 18
ATOM 24142 C CA . GLY A 1 1 ? -13.111 -6.835 -12.668 1.00 0.00 1 GLY A CA 18
ATOM 24143 C C . GLY A 1 1 ? -13.626 -5.505 -13.168 1.00 0.00 1 GLY A C 18
ATOM 24144 O O . GLY A 1 1 ? -13.472 -5.189 -14.349 1.00 0.00 1 GLY A O 18
ATOM 24148 N N . SER A 1 2 ? -14.275 -4.730 -12.297 1.00 0.00 2 SER A N 18
ATOM 24149 C CA . SER A 1 2 ? -14.801 -3.423 -12.653 1.00 0.00 2 SER A CA 18
ATOM 24150 C C . SER A 1 2 ? -14.812 -2.500 -11.432 1.00 0.00 2 SER A C 18
ATOM 24151 O O . SER A 1 2 ? -14.595 -2.945 -10.298 1.00 0.00 2 SER A O 18
ATOM 24159 N N . SER A 1 3 ? -15.088 -1.220 -11.675 1.00 0.00 3 SER A N 18
ATOM 24160 C CA . SER A 1 3 ? -15.166 -0.130 -10.708 1.00 0.00 3 SER A CA 18
ATOM 24161 C C . SER A 1 3 ? -16.361 0.757 -11.089 1.00 0.00 3 SER A C 18
ATOM 24162 O O . SER A 1 3 ? -16.979 0.550 -12.141 1.00 0.00 3 SER A O 18
ATOM 24170 N N . GLY A 1 4 ? -16.731 1.733 -10.262 1.00 0.00 4 GLY A N 18
ATOM 24171 C CA . GLY A 1 4 ? -17.850 2.625 -10.549 1.00 0.00 4 GLY A CA 18
ATOM 24172 C C . GLY A 1 4 ? -18.044 3.641 -9.434 1.00 0.00 4 GLY A C 18
ATOM 24173 O O . GLY A 1 4 ? -17.469 3.481 -8.354 1.00 0.00 4 GLY A O 18
ATOM 24177 N N . SER A 1 5 ? -18.858 4.669 -9.696 1.00 0.00 5 SER A N 18
ATOM 24178 C CA . SER A 1 5 ? -19.174 5.768 -8.778 1.00 0.00 5 SER A CA 18
ATOM 24179 C C . SER A 1 5 ? -17.921 6.496 -8.271 1.00 0.00 5 SER A C 18
ATOM 24180 O O . SER A 1 5 ? -17.973 7.147 -7.228 1.00 0.00 5 SER A O 18
ATOM 24188 N N . SER A 1 6 ? -16.796 6.405 -8.979 1.00 0.00 6 SER A N 18
ATOM 24189 C CA . SER A 1 6 ? -15.539 7.034 -8.608 1.00 0.00 6 SER A CA 18
ATOM 24190 C C . SER A 1 6 ? -15.697 8.553 -8.482 1.00 0.00 6 SER A C 18
ATOM 24191 O O . SER A 1 6 ? -16.527 9.163 -9.164 1.00 0.00 6 SER A O 18
ATOM 24199 N N . GLY A 1 7 ? -14.893 9.182 -7.630 1.00 0.00 7 GLY A N 18
ATOM 24200 C CA . GLY A 1 7 ? -14.909 10.615 -7.375 1.00 0.00 7 GLY A CA 18
ATOM 24201 C C . GLY A 1 7 ? -13.868 10.964 -6.317 1.00 0.00 7 GLY A C 18
ATOM 24202 O O . GLY A 1 7 ? -13.062 10.105 -5.945 1.00 0.00 7 GLY A O 18
ATOM 24206 N N . PRO A 1 8 ? -13.820 12.220 -5.849 1.00 0.00 8 PRO A N 18
ATOM 24207 C CA . PRO A 1 8 ? -12.875 12.625 -4.823 1.00 0.00 8 PRO A CA 18
ATOM 24208 C C . PRO A 1 8 ? -13.225 11.891 -3.521 1.00 0.00 8 PRO A C 18
ATOM 24209 O O . PRO A 1 8 ? -12.467 11.057 -3.025 1.00 0.00 8 PRO A O 18
ATOM 24220 N N . LEU A 1 9 ? -14.411 12.182 -2.994 1.00 0.00 9 LEU A N 18
ATOM 24221 C CA . LEU A 1 9 ? -15.022 11.677 -1.775 1.00 0.00 9 LEU A CA 18
ATOM 24222 C C . LEU A 1 9 ? -16.527 11.570 -2.018 1.00 0.00 9 LEU A C 18
ATOM 24223 O O . LEU A 1 9 ? -17.051 12.261 -2.891 1.00 0.00 9 LEU A O 18
ATOM 24239 N N . GLU A 1 10 ? -17.206 10.677 -1.305 1.00 0.00 10 GLU A N 18
ATOM 24240 C CA . GLU A 1 10 ? -18.645 10.410 -1.388 1.00 0.00 10 GLU A CA 18
ATOM 24241 C C . GLU A 1 10 ? -19.010 9.563 -0.163 1.00 0.00 10 GLU A C 18
ATOM 24242 O O . GLU A 1 10 ? -19.505 8.439 -0.279 1.00 0.00 10 GLU A O 18
ATOM 24254 N N . ARG A 1 11 ? -18.707 10.094 1.028 1.00 0.00 11 ARG A N 18
ATOM 24255 C CA . ARG A 1 11 ? -18.919 9.513 2.363 1.00 0.00 11 ARG A CA 18
ATOM 24256 C C . ARG A 1 11 ? -18.370 8.090 2.557 1.00 0.00 11 ARG A C 18
ATOM 24257 O O . ARG A 1 11 ? -18.589 7.503 3.616 1.00 0.00 11 ARG A O 18
ATOM 24278 N N . GLU A 1 12 ? -17.634 7.545 1.593 1.00 0.00 12 GLU A N 18
ATOM 24279 C CA . GLU A 1 12 ? -17.061 6.207 1.569 1.00 0.00 12 GLU A CA 18
ATOM 24280 C C . GLU A 1 12 ? -15.955 5.899 2.593 1.00 0.00 12 GLU A C 18
ATOM 24281 O O . GLU A 1 12 ? -15.421 4.793 2.523 1.00 0.00 12 GLU A O 18
ATOM 24293 N N . GLY A 1 13 ? -15.643 6.813 3.526 1.00 0.00 13 GLY A N 18
ATOM 24294 C CA . GLY A 1 13 ? -14.640 6.716 4.597 1.00 0.00 13 GLY A CA 18
ATOM 24295 C C . GLY A 1 13 ? -14.361 5.268 4.997 1.00 0.00 13 GLY A C 18
ATOM 24296 O O . GLY A 1 13 ? -15.197 4.645 5.663 1.00 0.00 13 GLY A O 18
ATOM 24300 N N . LEU A 1 14 ? -13.219 4.760 4.535 1.00 0.00 14 LEU A N 18
ATOM 24301 C CA . LEU A 1 14 ? -12.696 3.405 4.706 1.00 0.00 14 LEU A CA 18
ATOM 24302 C C . LEU A 1 14 ? -12.716 2.875 6.144 1.00 0.00 14 LEU A C 18
ATOM 24303 O O . LEU A 1 14 ? -12.656 3.662 7.091 1.00 0.00 14 LEU A O 18
ATOM 24319 N N . PRO A 1 15 ? -12.760 1.539 6.321 1.00 0.00 15 PRO A N 18
ATOM 24320 C CA . PRO A 1 15 ? -12.749 0.928 7.645 1.00 0.00 15 PRO A CA 18
ATOM 24321 C C . PRO A 1 15 ? -11.356 1.064 8.281 1.00 0.00 15 PRO A C 18
ATOM 24322 O O . PRO A 1 15 ? -10.380 1.314 7.569 1.00 0.00 15 PRO A O 18
ATOM 24333 N N . PRO A 1 16 ? -11.236 0.843 9.600 1.00 0.00 16 PRO A N 18
ATOM 24334 C CA . PRO A 1 16 ? -9.971 0.948 10.295 1.00 0.00 16 PRO A CA 18
ATOM 24335 C C . PRO A 1 16 ? -9.063 -0.186 9.821 1.00 0.00 16 PRO A C 18
ATOM 24336 O O . PRO A 1 16 ? -9.418 -1.372 9.890 1.00 0.00 16 PRO A O 18
ATOM 24347 N N . GLY A 1 17 ? -7.889 0.193 9.329 1.00 0.00 17 GLY A N 18
ATOM 24348 C CA . GLY A 1 17 ? -6.882 -0.710 8.807 1.00 0.00 17 GLY A CA 18
ATOM 24349 C C . GLY A 1 17 ? -6.756 -0.600 7.289 1.00 0.00 17 GLY A C 18
ATOM 24350 O O . GLY A 1 17 ? -5.809 -1.145 6.717 1.00 0.00 17 GLY A O 18
ATOM 24354 N N . TRP A 1 18 ? -7.694 0.074 6.615 1.00 0.00 18 TRP A N 18
ATOM 24355 C CA . TRP A 1 18 ? -7.645 0.253 5.177 1.00 0.00 18 TRP A CA 18
ATOM 24356 C C . TRP A 1 18 ? -7.203 1.678 4.880 1.00 0.00 18 TRP A C 18
ATOM 24357 O O . TRP A 1 18 ? -7.466 2.608 5.642 1.00 0.00 18 TRP A O 18
ATOM 24378 N N . GLU A 1 19 ? -6.545 1.851 3.738 1.00 0.00 19 GLU A N 18
ATOM 24379 C CA . GLU A 1 19 ? -6.036 3.135 3.275 1.00 0.00 19 GLU A CA 18
ATOM 24380 C C . GLU A 1 19 ? -6.177 3.196 1.747 1.00 0.00 19 GLU A C 18
ATOM 24381 O O . GLU A 1 19 ? -6.246 2.144 1.094 1.00 0.00 19 GLU A O 18
ATOM 24393 N N . ARG A 1 20 ? -6.225 4.401 1.170 1.00 0.00 20 ARG A N 18
ATOM 24394 C CA . ARG A 1 20 ? -6.339 4.652 -0.264 1.00 0.00 20 ARG A CA 18
ATOM 24395 C C . ARG A 1 20 ? -5.066 5.359 -0.695 1.00 0.00 20 ARG A C 18
ATOM 24396 O O . ARG A 1 20 ? -4.712 6.382 -0.113 1.00 0.00 20 ARG A O 18
ATOM 24417 N N . VAL A 1 21 ? -4.336 4.787 -1.643 1.00 0.00 21 VAL A N 18
ATOM 24418 C CA . VAL A 1 21 ? -3.120 5.379 -2.168 1.00 0.00 21 VAL A CA 18
ATOM 24419 C C . VAL A 1 21 ? -3.547 6.120 -3.419 1.00 0.00 21 VAL A C 18
ATOM 24420 O O . VAL A 1 21 ? -4.184 5.517 -4.282 1.00 0.00 21 VAL A O 18
ATOM 24433 N N . GLU A 1 22 ? -3.198 7.395 -3.519 1.00 0.00 22 GLU A N 18
ATOM 24434 C CA . GLU A 1 22 ? -3.487 8.248 -4.656 1.00 0.00 22 GLU A CA 18
ATOM 24435 C C . GLU A 1 22 ? -2.117 8.769 -5.091 1.00 0.00 22 GLU A C 18
ATOM 24436 O O . GLU A 1 22 ? -1.419 9.419 -4.307 1.00 0.00 22 GLU A O 18
ATOM 24448 N N . SER A 1 23 ? -1.699 8.406 -6.302 1.00 0.00 23 SER A N 18
ATOM 24449 C CA . SER A 1 23 ? -0.416 8.781 -6.888 1.00 0.00 23 SER A CA 18
ATOM 24450 C C . SER A 1 23 ? -0.548 9.109 -8.377 1.00 0.00 23 SER A C 18
ATOM 24451 O O . SER A 1 23 ? -1.426 8.578 -9.049 1.00 0.00 23 SER A O 18
ATOM 24459 N N . SER A 1 24 ? 0.348 9.917 -8.940 1.00 0.00 24 SER A N 18
ATOM 24460 C CA . SER A 1 24 ? 0.309 10.282 -10.354 1.00 0.00 24 SER A CA 18
ATOM 24461 C C . SER A 1 24 ? 0.817 9.162 -11.276 1.00 0.00 24 SER A C 18
ATOM 24462 O O . SER A 1 24 ? 0.489 9.162 -12.461 1.00 0.00 24 SER A O 18
ATOM 24470 N N . GLU A 1 25 ? 1.594 8.201 -10.757 1.00 0.00 25 GLU A N 18
ATOM 24471 C CA . GLU A 1 25 ? 2.126 7.105 -11.565 1.00 0.00 25 GLU A CA 18
ATOM 24472 C C . GLU A 1 25 ? 1.099 5.975 -11.722 1.00 0.00 25 GLU A C 18
ATOM 24473 O O . GLU A 1 25 ? 0.773 5.560 -12.832 1.00 0.00 25 GLU A O 18
ATOM 24485 N N . PHE A 1 26 ? 0.577 5.480 -10.595 1.00 0.00 26 PHE A N 18
ATOM 24486 C CA . PHE A 1 26 ? -0.372 4.369 -10.526 1.00 0.00 26 PHE A CA 18
ATOM 24487 C C . PHE A 1 26 ? -1.838 4.785 -10.501 1.00 0.00 26 PHE A C 18
ATOM 24488 O O . PHE A 1 26 ? -2.723 3.944 -10.659 1.00 0.00 26 PHE A O 18
ATOM 24505 N N . GLY A 1 27 ? -2.103 6.066 -10.301 1.00 0.00 27 GLY A N 18
ATOM 24506 C CA . GLY A 1 27 ? -3.430 6.627 -10.247 1.00 0.00 27 GLY A CA 18
ATOM 24507 C C . GLY A 1 27 ? -3.952 6.433 -8.838 1.00 0.00 27 GLY A C 18
ATOM 24508 O O . GLY A 1 27 ? -3.706 7.267 -7.965 1.00 0.00 27 GLY A O 18
ATOM 24512 N N . THR A 1 28 ? -4.640 5.322 -8.592 1.00 0.00 28 THR A N 18
ATOM 24513 C CA . THR A 1 28 ? -5.193 5.041 -7.271 1.00 0.00 28 THR A CA 18
ATOM 24514 C C . THR A 1 28 ? -5.398 3.543 -7.047 1.00 0.00 28 THR A C 18
ATOM 24515 O O . THR A 1 28 ? -5.673 2.794 -7.990 1.00 0.00 28 THR A O 18
ATOM 24526 N N . TYR A 1 29 ? -5.251 3.103 -5.797 1.00 0.00 29 TYR A N 18
ATOM 24527 C CA . TYR A 1 29 ? -5.473 1.728 -5.342 1.00 0.00 29 TYR A CA 18
ATOM 24528 C C . TYR A 1 29 ? -5.659 1.754 -3.813 1.00 0.00 29 TYR A C 18
ATOM 24529 O O . TYR A 1 29 ? -5.593 2.826 -3.211 1.00 0.00 29 TYR A O 18
ATOM 24547 N N . TYR A 1 30 ? -5.885 0.609 -3.161 1.00 0.00 30 TYR A N 18
ATOM 24548 C CA . TYR A 1 30 ? -6.089 0.516 -1.720 1.00 0.00 30 TYR A CA 18
ATOM 24549 C C . TYR A 1 30 ? -5.114 -0.480 -1.109 1.00 0.00 30 TYR A C 18
ATOM 24550 O O . TYR A 1 30 ? -4.609 -1.367 -1.805 1.00 0.00 30 TYR A O 18
ATOM 24568 N N . VAL A 1 31 ? -4.874 -0.366 0.196 1.00 0.00 31 VAL A N 18
ATOM 24569 C CA . VAL A 1 31 ? -3.982 -1.237 0.952 1.00 0.00 31 VAL A CA 18
ATOM 24570 C C . VAL A 1 31 ? -4.722 -1.697 2.207 1.00 0.00 31 VAL A C 18
ATOM 24571 O O . VAL A 1 31 ? -5.574 -0.984 2.744 1.00 0.00 31 VAL A O 18
ATOM 24584 N N . ASP A 1 32 ? -4.516 -2.964 2.553 1.00 0.00 32 ASP A N 18
ATOM 24585 C CA . ASP A 1 32 ? -5.051 -3.657 3.713 1.00 0.00 32 ASP A CA 18
ATOM 24586 C C . ASP A 1 32 ? -3.940 -3.928 4.694 1.00 0.00 32 ASP A C 18
ATOM 24587 O O . ASP A 1 32 ? -3.025 -4.678 4.355 1.00 0.00 32 ASP A O 18
ATOM 24596 N N . HIS A 1 33 ? -4.011 -3.372 5.894 1.00 0.00 33 HIS A N 18
ATOM 24597 C CA . HIS A 1 33 ? -2.992 -3.622 6.890 1.00 0.00 33 HIS A CA 18
ATOM 24598 C C . HIS A 1 33 ? -3.237 -4.946 7.629 1.00 0.00 33 HIS A C 18
ATOM 24599 O O . HIS A 1 33 ? -2.308 -5.450 8.264 1.00 0.00 33 HIS A O 18
ATOM 24613 N N . THR A 1 34 ? -4.419 -5.564 7.529 1.00 0.00 34 THR A N 18
ATOM 24614 C CA . THR A 1 34 ? -4.730 -6.806 8.225 1.00 0.00 34 THR A CA 18
ATOM 24615 C C . THR A 1 34 ? -3.955 -7.963 7.611 1.00 0.00 34 THR A C 18
ATOM 24616 O O . THR A 1 34 ? -3.308 -8.717 8.341 1.00 0.00 34 THR A O 18
ATOM 24627 N N . ASN A 1 35 ? -3.976 -8.074 6.283 1.00 0.00 35 ASN A N 18
ATOM 24628 C CA . ASN A 1 35 ? -3.317 -9.126 5.515 1.00 0.00 35 ASN A CA 18
ATOM 24629 C C . ASN A 1 35 ? -2.097 -8.601 4.762 1.00 0.00 35 ASN A C 18
ATOM 24630 O O . ASN A 1 35 ? -1.378 -9.380 4.133 1.00 0.00 35 ASN A O 18
ATOM 24641 N N . LYS A 1 36 ? -1.833 -7.293 4.833 1.00 0.00 36 LYS A N 18
ATOM 24642 C CA . LYS A 1 36 ? -0.726 -6.613 4.165 1.00 0.00 36 LYS A CA 18
ATOM 24643 C C . LYS A 1 36 ? -0.792 -6.857 2.667 1.00 0.00 36 LYS A C 18
ATOM 24644 O O . LYS A 1 36 ? 0.175 -7.335 2.066 1.00 0.00 36 LYS A O 18
ATOM 24663 N N . ARG A 1 37 ? -1.949 -6.570 2.062 1.00 0.00 37 ARG A N 18
ATOM 24664 C CA . ARG A 1 37 ? -2.163 -6.734 0.628 1.00 0.00 37 ARG A CA 18
ATOM 24665 C C . ARG A 1 37 ? -2.540 -5.396 0.028 1.00 0.00 37 ARG A C 18
ATOM 24666 O O . ARG A 1 37 ? -2.900 -4.463 0.746 1.00 0.00 37 ARG A O 18
ATOM 24687 N N . ALA A 1 38 ? -2.480 -5.311 -1.294 1.00 0.00 38 ALA A N 18
ATOM 24688 C CA . ALA A 1 38 ? -2.818 -4.135 -2.073 1.00 0.00 38 ALA A CA 18
ATOM 24689 C C . ALA A 1 38 ? -3.846 -4.575 -3.116 1.00 0.00 38 ALA A C 18
ATOM 24690 O O . ALA A 1 38 ? -3.710 -5.677 -3.659 1.00 0.00 38 ALA A O 18
ATOM 24697 N N . GLN A 1 39 ? -4.889 -3.787 -3.373 1.00 0.00 39 GLN A N 18
ATOM 24698 C CA . GLN A 1 39 ? -5.891 -4.125 -4.377 1.00 0.00 39 GLN A CA 18
ATOM 24699 C C . GLN A 1 39 ? -6.503 -2.863 -4.969 1.00 0.00 39 GLN A C 18
ATOM 24700 O O . GLN A 1 39 ? -6.666 -1.853 -4.289 1.00 0.00 39 GLN A O 18
ATOM 24714 N N . TYR A 1 40 ? -6.951 -2.956 -6.216 1.00 0.00 40 TYR A N 18
ATOM 24715 C CA . TYR A 1 40 ? -7.549 -1.851 -6.957 1.00 0.00 40 TYR A CA 18
ATOM 24716 C C . TYR A 1 40 ? -9.042 -1.634 -6.663 1.00 0.00 40 TYR A C 18
ATOM 24717 O O . TYR A 1 40 ? -9.687 -0.862 -7.371 1.00 0.00 40 TYR A O 18
ATOM 24735 N N . ARG A 1 41 ? -9.643 -2.314 -5.675 1.00 0.00 41 ARG A N 18
ATOM 24736 C CA . ARG A 1 41 ? -11.070 -2.163 -5.365 1.00 0.00 41 ARG A CA 18
ATOM 24737 C C . ARG A 1 41 ? -11.333 -1.823 -3.912 1.00 0.00 41 ARG A C 18
ATOM 24738 O O . ARG A 1 41 ? -10.554 -2.185 -3.028 1.00 0.00 41 ARG A O 18
ATOM 24759 N N . HIS A 1 42 ? -12.464 -1.151 -3.705 1.00 0.00 42 HIS A N 18
ATOM 24760 C CA . HIS A 1 42 ? -12.929 -0.710 -2.403 1.00 0.00 42 HIS A CA 18
ATOM 24761 C C . HIS A 1 42 ? -13.177 -1.933 -1.511 1.00 0.00 42 HIS A C 18
ATOM 24762 O O . HIS A 1 42 ? -13.711 -2.934 -2.011 1.00 0.00 42 HIS A O 18
ATOM 24776 N N . PRO A 1 43 ? -12.822 -1.879 -0.217 1.00 0.00 43 PRO A N 18
ATOM 24777 C CA . PRO A 1 43 ? -13.007 -2.987 0.710 1.00 0.00 43 PRO A CA 18
ATOM 24778 C C . PRO A 1 43 ? -14.472 -3.307 1.038 1.00 0.00 43 PRO A C 18
ATOM 24779 O O . PRO A 1 43 ? -15.410 -2.660 0.558 1.00 0.00 43 PRO A O 18
ATOM 24790 N N . SER A 1 44 ? -14.647 -4.337 1.872 1.00 0.00 44 SER A N 18
ATOM 24791 C CA . SER A 1 44 ? -15.932 -4.841 2.322 1.00 0.00 44 SER A CA 18
ATOM 24792 C C . SER A 1 44 ? -15.976 -4.911 3.854 1.00 0.00 44 SER A C 18
ATOM 24793 O O . SER A 1 44 ? -16.540 -4.016 4.481 1.00 0.00 44 SER A O 18
ATOM 24801 N N . GLY A 1 45 ? -15.383 -5.932 4.485 1.00 0.00 45 GLY A N 18
ATOM 24802 C CA . GLY A 1 45 ? -15.381 -6.077 5.938 1.00 0.00 45 GLY A CA 18
ATOM 24803 C C . GLY A 1 45 ? -14.866 -7.447 6.388 1.00 0.00 45 GLY A C 18
ATOM 24804 O O . GLY A 1 45 ? -14.612 -8.302 5.534 1.00 0.00 45 GLY A O 18
ATOM 24808 N N . PRO A 1 46 ? -14.710 -7.666 7.707 1.00 0.00 46 PRO A N 18
ATOM 24809 C CA . PRO A 1 46 ? -14.218 -8.916 8.280 1.00 0.00 46 PRO A CA 18
ATOM 24810 C C . PRO A 1 46 ? -15.300 -9.995 8.425 1.00 0.00 46 PRO A C 18
ATOM 24811 O O . PRO A 1 46 ? -14.972 -11.181 8.482 1.00 0.00 46 PRO A O 18
ATOM 24822 N N . SER A 1 47 ? -16.567 -9.599 8.529 1.00 0.00 47 SER A N 18
ATOM 24823 C CA . SER A 1 47 ? -17.770 -10.410 8.679 1.00 0.00 47 SER A CA 18
ATOM 24824 C C . SER A 1 47 ? -18.948 -9.437 8.780 1.00 0.00 47 SER A C 18
ATOM 24825 O O . SER A 1 47 ? -18.734 -8.231 8.975 1.00 0.00 47 SER A O 18
ATOM 24833 N N . SER A 1 48 ? -20.178 -9.921 8.652 1.00 0.00 48 SER A N 18
ATOM 24834 C CA . SER A 1 48 ? -21.380 -9.105 8.783 1.00 0.00 48 SER A CA 18
ATOM 24835 C C . SER A 1 48 ? -22.286 -9.841 9.763 1.00 0.00 48 SER A C 18
ATOM 24836 O O . SER A 1 48 ? -22.661 -9.254 10.778 1.00 0.00 48 SER A O 18
ATOM 24844 N N . GLY A 1 49 ? -22.575 -11.119 9.504 1.00 0.00 49 GLY A N 18
ATOM 24845 C CA . GLY A 1 49 ? -23.401 -11.966 10.350 1.00 0.00 49 GLY A CA 18
ATOM 24846 C C . GLY A 1 49 ? -22.494 -12.675 11.333 1.00 0.00 49 GLY A C 18
ATOM 24847 O O . GLY A 1 49 ? -22.446 -13.920 11.314 1.00 0.00 49 GLY A O 18
ATOM 24851 N N . GLY B 1 1 ? 12.331 -7.478 13.721 1.00 0.00 1 GLY B N 18
ATOM 24852 C CA . GLY B 1 1 ? 12.402 -6.397 12.732 1.00 0.00 1 GLY B CA 18
ATOM 24853 C C . GLY B 1 1 ? 13.837 -5.917 12.618 1.00 0.00 1 GLY B C 18
ATOM 24854 O O . GLY B 1 1 ? 14.753 -6.565 13.124 1.00 0.00 1 GLY B O 18
ATOM 24858 N N . SER B 1 2 ? 14.042 -4.808 11.916 1.00 0.00 2 SER B N 18
ATOM 24859 C CA . SER B 1 2 ? 15.334 -4.170 11.699 1.00 0.00 2 SER B CA 18
ATOM 24860 C C . SER B 1 2 ? 15.068 -2.686 11.435 1.00 0.00 2 SER B C 18
ATOM 24861 O O . SER B 1 2 ? 13.916 -2.300 11.206 1.00 0.00 2 SER B O 18
ATOM 24869 N N . SER B 1 3 ? 16.110 -1.856 11.455 1.00 0.00 3 SER B N 18
ATOM 24870 C CA . SER B 1 3 ? 16.005 -0.415 11.239 1.00 0.00 3 SER B CA 18
ATOM 24871 C C . SER B 1 3 ? 17.354 0.179 10.808 1.00 0.00 3 SER B C 18
ATOM 24872 O O . SER B 1 3 ? 18.345 -0.546 10.649 1.00 0.00 3 SER B O 18
ATOM 24880 N N . GLY B 1 4 ? 17.413 1.491 10.594 1.00 0.00 4 GLY B N 18
ATOM 24881 C CA . GLY B 1 4 ? 18.599 2.233 10.187 1.00 0.00 4 GLY B CA 18
ATOM 24882 C C . GLY B 1 4 ? 18.271 3.720 10.143 1.00 0.00 4 GLY B C 18
ATOM 24883 O O . GLY B 1 4 ? 17.177 4.114 10.557 1.00 0.00 4 GLY B O 18
ATOM 24887 N N . SER B 1 5 ? 19.216 4.525 9.655 1.00 0.00 5 SER B N 18
ATOM 24888 C CA . SER B 1 5 ? 19.104 5.973 9.531 1.00 0.00 5 SER B CA 18
ATOM 24889 C C . SER B 1 5 ? 17.769 6.325 8.864 1.00 0.00 5 SER B C 18
ATOM 24890 O O . SER B 1 5 ? 17.468 5.807 7.787 1.00 0.00 5 SER B O 18
ATOM 24898 N N . SER B 1 6 ? 16.971 7.150 9.538 1.00 0.00 6 SER B N 18
ATOM 24899 C CA . SER B 1 6 ? 15.655 7.611 9.114 1.00 0.00 6 SER B CA 18
ATOM 24900 C C . SER B 1 6 ? 15.739 9.021 8.525 1.00 0.00 6 SER B C 18
ATOM 24901 O O . SER B 1 6 ? 16.809 9.643 8.522 1.00 0.00 6 SER B O 18
ATOM 24909 N N . GLY B 1 7 ? 14.607 9.544 8.056 1.00 0.00 7 GLY B N 18
ATOM 24910 C CA . GLY B 1 7 ? 14.507 10.877 7.490 1.00 0.00 7 GLY B CA 18
ATOM 24911 C C . GLY B 1 7 ? 13.566 10.933 6.297 1.00 0.00 7 GLY B C 18
ATOM 24912 O O . GLY B 1 7 ? 13.259 9.895 5.702 1.00 0.00 7 GLY B O 18
ATOM 24916 N N . PRO B 1 8 ? 13.155 12.147 5.894 1.00 0.00 8 PRO B N 18
ATOM 24917 C CA . PRO B 1 8 ? 12.253 12.341 4.770 1.00 0.00 8 PRO B CA 18
ATOM 24918 C C . PRO B 1 8 ? 12.849 11.838 3.458 1.00 0.00 8 PRO B C 18
ATOM 24919 O O . PRO B 1 8 ? 12.129 11.270 2.632 1.00 0.00 8 PRO B O 18
ATOM 24930 N N . LEU B 1 9 ? 14.149 12.063 3.274 1.00 0.00 9 LEU B N 18
ATOM 24931 C CA . LEU B 1 9 ? 14.929 11.687 2.109 1.00 0.00 9 LEU B CA 18
ATOM 24932 C C . LEU B 1 9 ? 16.331 11.306 2.562 1.00 0.00 9 LEU B C 18
ATOM 24933 O O . LEU B 1 9 ? 16.829 11.828 3.565 1.00 0.00 9 LEU B O 18
ATOM 24949 N N . GLU B 1 10 ? 16.945 10.367 1.840 1.00 0.00 10 GLU B N 18
ATOM 24950 C CA . GLU B 1 10 ? 18.275 9.847 2.143 1.00 0.00 10 GLU B CA 18
ATOM 24951 C C . GLU B 1 10 ? 18.898 9.166 0.908 1.00 0.00 10 GLU B C 18
ATOM 24952 O O . GLU B 1 10 ? 19.603 8.166 1.047 1.00 0.00 10 GLU B O 18
ATOM 24964 N N . ARG B 1 11 ? 18.638 9.680 -0.305 1.00 0.00 11 ARG B N 18
ATOM 24965 C CA . ARG B 1 11 ? 19.116 9.159 -1.600 1.00 0.00 11 ARG B CA 18
ATOM 24966 C C . ARG B 1 11 ? 18.748 7.688 -1.823 1.00 0.00 11 ARG B C 18
ATOM 24967 O O . ARG B 1 11 ? 19.384 6.973 -2.600 1.00 0.00 11 ARG B O 18
ATOM 24988 N N . GLU B 1 12 ? 17.692 7.245 -1.155 1.00 0.00 12 GLU B N 18
ATOM 24989 C CA . GLU B 1 12 ? 17.122 5.906 -1.141 1.00 0.00 12 GLU B CA 18
ATOM 24990 C C . GLU B 1 12 ? 15.981 5.740 -2.156 1.00 0.00 12 GLU B C 18
ATOM 24991 O O . GLU B 1 12 ? 14.976 5.088 -1.869 1.00 0.00 12 GLU B O 18
ATOM 25003 N N . GLY B 1 13 ? 16.116 6.369 -3.329 1.00 0.00 13 GLY B N 18
ATOM 25004 C CA . GLY B 1 13 ? 15.155 6.334 -4.426 1.00 0.00 13 GLY B CA 18
ATOM 25005 C C . GLY B 1 13 ? 14.644 4.916 -4.678 1.00 0.00 13 GLY B C 18
ATOM 25006 O O . GLY B 1 13 ? 15.421 4.048 -5.081 1.00 0.00 13 GLY B O 18
ATOM 25010 N N . LEU B 1 14 ? 13.351 4.683 -4.431 1.00 0.00 14 LEU B N 18
ATOM 25011 C CA . LEU B 1 14 ? 12.710 3.382 -4.607 1.00 0.00 14 LEU B CA 18
ATOM 25012 C C . LEU B 1 14 ? 12.819 2.861 -6.039 1.00 0.00 14 LEU B C 18
ATOM 25013 O O . LEU B 1 14 ? 12.968 3.650 -6.975 1.00 0.00 14 LEU B O 18
ATOM 25029 N N . PRO B 1 15 ? 12.754 1.533 -6.242 1.00 0.00 15 PRO B N 18
ATOM 25030 C CA . PRO B 1 15 ? 12.804 0.989 -7.582 1.00 0.00 15 PRO B CA 18
ATOM 25031 C C . PRO B 1 15 ? 11.496 1.337 -8.306 1.00 0.00 15 PRO B C 18
ATOM 25032 O O . PRO B 1 15 ? 10.468 1.565 -7.658 1.00 0.00 15 PRO B O 18
ATOM 25043 N N . PRO B 1 16 ? 11.511 1.377 -9.644 1.00 0.00 16 PRO B N 18
ATOM 25044 C CA . PRO B 1 16 ? 10.312 1.662 -10.405 1.00 0.00 16 PRO B CA 18
ATOM 25045 C C . PRO B 1 16 ? 9.372 0.484 -10.138 1.00 0.00 16 PRO B C 18
ATOM 25046 O O . PRO B 1 16 ? 9.811 -0.668 -10.039 1.00 0.00 16 PRO B O 18
ATOM 25057 N N . GLY B 1 17 ? 8.087 0.774 -9.975 1.00 0.00 17 GLY B N 18
ATOM 25058 C CA . GLY B 1 17 ? 7.085 -0.236 -9.687 1.00 0.00 17 GLY B CA 18
ATOM 25059 C C . GLY B 1 17 ? 6.834 -0.385 -8.185 1.00 0.00 17 GLY B C 18
ATOM 25060 O O . GLY B 1 17 ? 5.997 -1.204 -7.805 1.00 0.00 17 GLY B O 18
ATOM 25064 N N . TRP B 1 18 ? 7.563 0.318 -7.314 1.00 0.00 18 TRP B N 18
ATOM 25065 C CA . TRP B 1 18 ? 7.337 0.289 -5.871 1.00 0.00 18 TRP B CA 18
ATOM 25066 C C . TRP B 1 18 ? 6.701 1.626 -5.503 1.00 0.00 18 TRP B C 18
ATOM 25067 O O . TRP B 1 18 ? 6.670 2.550 -6.317 1.00 0.00 18 TRP B O 18
ATOM 25088 N N . GLU B 1 19 ? 6.172 1.743 -4.289 1.00 0.00 19 GLU B N 18
ATOM 25089 C CA . GLU B 1 19 ? 5.547 2.967 -3.812 1.00 0.00 19 GLU B CA 18
ATOM 25090 C C . GLU B 1 19 ? 5.846 3.126 -2.324 1.00 0.00 19 GLU B C 18
ATOM 25091 O O . GLU B 1 19 ? 6.100 2.130 -1.635 1.00 0.00 19 GLU B O 18
ATOM 25103 N N . ARG B 1 20 ? 5.830 4.368 -1.841 1.00 0.00 20 ARG B N 18
ATOM 25104 C CA . ARG B 1 20 ? 6.058 4.732 -0.450 1.00 0.00 20 ARG B CA 18
ATOM 25105 C C . ARG B 1 20 ? 4.780 5.413 0.010 1.00 0.00 20 ARG B C 18
ATOM 25106 O O . ARG B 1 20 ? 4.257 6.282 -0.688 1.00 0.00 20 ARG B O 18
ATOM 25127 N N . VAL B 1 21 ? 4.278 5.038 1.174 1.00 0.00 21 VAL B N 18
ATOM 25128 C CA . VAL B 1 21 ? 3.070 5.609 1.742 1.00 0.00 21 VAL B CA 18
ATOM 25129 C C . VAL B 1 21 ? 3.411 6.128 3.134 1.00 0.00 21 VAL B C 18
ATOM 25130 O O . VAL B 1 21 ? 4.114 5.451 3.885 1.00 0.00 21 VAL B O 18
ATOM 25143 N N . GLU B 1 22 ? 2.921 7.316 3.476 1.00 0.00 22 GLU B N 18
ATOM 25144 C CA . GLU B 1 22 ? 3.092 7.969 4.762 1.00 0.00 22 GLU B CA 18
ATOM 25145 C C . GLU B 1 22 ? 1.685 8.334 5.241 1.00 0.00 22 GLU B C 18
ATOM 25146 O O . GLU B 1 22 ? 0.856 8.794 4.448 1.00 0.00 22 GLU B O 18
ATOM 25158 N N . SER B 1 23 ? 1.416 8.059 6.518 1.00 0.00 23 SER B N 18
ATOM 25159 C CA . SER B 1 23 ? 0.155 8.263 7.225 1.00 0.00 23 SER B CA 18
ATOM 25160 C C . SER B 1 23 ? 0.416 8.518 8.715 1.00 0.00 23 SER B C 18
ATOM 25161 O O . SER B 1 23 ? 1.561 8.437 9.165 1.00 0.00 23 SER B O 18
ATOM 25169 N N . SER B 1 24 ? -0.626 8.745 9.518 1.00 0.00 24 SER B N 18
ATOM 25170 C CA . SER B 1 24 ? -0.495 8.975 10.958 1.00 0.00 24 SER B CA 18
ATOM 25171 C C . SER B 1 24 ? -1.061 7.807 11.772 1.00 0.00 24 SER B C 18
ATOM 25172 O O . SER B 1 24 ? -0.585 7.561 12.878 1.00 0.00 24 SER B O 18
ATOM 25180 N N . GLU B 1 25 ? -2.001 7.033 11.224 1.00 0.00 25 GLU B N 18
ATOM 25181 C CA . GLU B 1 25 ? -2.586 5.891 11.922 1.00 0.00 25 GLU B CA 18
ATOM 25182 C C . GLU B 1 25 ? -1.602 4.715 11.948 1.00 0.00 25 GLU B C 18
ATOM 25183 O O . GLU B 1 25 ? -1.714 3.832 12.802 1.00 0.00 25 GLU B O 18
ATOM 25195 N N . PHE B 1 26 ? -0.658 4.702 10.995 1.00 0.00 26 PHE B N 18
ATOM 25196 C CA . PHE B 1 26 ? 0.349 3.666 10.825 1.00 0.00 26 PHE B CA 18
ATOM 25197 C C . PHE B 1 26 ? 1.769 4.231 10.883 1.00 0.00 26 PHE B C 18
ATOM 25198 O O . PHE B 1 26 ? 2.562 3.723 11.677 1.00 0.00 26 PHE B O 18
ATOM 25215 N N . GLY B 1 27 ? 2.123 5.244 10.084 1.00 0.00 27 GLY B N 18
ATOM 25216 C CA . GLY B 1 27 ? 3.460 5.851 10.056 1.00 0.00 27 GLY B CA 18
ATOM 25217 C C . GLY B 1 27 ? 3.960 5.910 8.618 1.00 0.00 27 GLY B C 18
ATOM 25218 O O . GLY B 1 27 ? 3.488 6.742 7.849 1.00 0.00 27 GLY B O 18
ATOM 25222 N N . THR B 1 28 ? 4.884 5.041 8.208 1.00 0.00 28 THR B N 18
ATOM 25223 C CA . THR B 1 28 ? 5.399 5.022 6.838 1.00 0.00 28 THR B CA 18
ATOM 25224 C C . THR B 1 28 ? 5.660 3.573 6.438 1.00 0.00 28 THR B C 18
ATOM 25225 O O . THR B 1 28 ? 6.267 2.813 7.203 1.00 0.00 28 THR B O 18
ATOM 25236 N N . TYR B 1 29 ? 5.174 3.169 5.269 1.00 0.00 29 TYR B N 18
ATOM 25237 C CA . TYR B 1 29 ? 5.356 1.833 4.726 1.00 0.00 29 TYR B CA 18
ATOM 25238 C C . TYR B 1 29 ? 5.627 1.916 3.230 1.00 0.00 29 TYR B C 18
ATOM 25239 O O . TYR B 1 29 ? 5.576 2.980 2.617 1.00 0.00 29 TYR B O 18
ATOM 25257 N N . TYR B 1 30 ? 5.906 0.763 2.639 1.00 0.00 30 TYR B N 18
ATOM 25258 C CA . TYR B 1 30 ? 6.220 0.604 1.239 1.00 0.00 30 TYR B CA 18
ATOM 25259 C C . TYR B 1 30 ? 5.295 -0.461 0.665 1.00 0.00 30 TYR B C 18
ATOM 25260 O O . TYR B 1 30 ? 4.992 -1.455 1.339 1.00 0.00 30 TYR B O 18
ATOM 25278 N N . VAL B 1 31 ? 4.858 -0.265 -0.577 1.00 0.00 31 VAL B N 18
ATOM 25279 C CA . VAL B 1 31 ? 3.965 -1.186 -1.271 1.00 0.00 31 VAL B CA 18
ATOM 25280 C C . VAL B 1 31 ? 4.647 -1.737 -2.520 1.00 0.00 31 VAL B C 18
ATOM 25281 O O . VAL B 1 31 ? 5.280 -1.011 -3.288 1.00 0.00 31 VAL B O 18
ATOM 25294 N N . ASP B 1 32 ? 4.507 -3.048 -2.694 1.00 0.00 32 ASP B N 18
ATOM 25295 C CA . ASP B 1 32 ? 5.023 -3.830 -3.804 1.00 0.00 32 ASP B CA 18
ATOM 25296 C C . ASP B 1 32 ? 3.843 -4.044 -4.730 1.00 0.00 32 ASP B C 18
ATOM 25297 O O . ASP B 1 32 ? 2.939 -4.813 -4.404 1.00 0.00 32 ASP B O 18
ATOM 25306 N N . HIS B 1 33 ? 3.794 -3.319 -5.845 1.00 0.00 33 HIS B N 18
ATOM 25307 C CA . HIS B 1 33 ? 2.708 -3.456 -6.807 1.00 0.00 33 HIS B CA 18
ATOM 25308 C C . HIS B 1 33 ? 2.810 -4.762 -7.598 1.00 0.00 33 HIS B C 18
ATOM 25309 O O . HIS B 1 33 ? 1.799 -5.225 -8.123 1.00 0.00 33 HIS B O 18
ATOM 25323 N N . THR B 1 34 ? 4.001 -5.338 -7.738 1.00 0.00 34 THR B N 18
ATOM 25324 C CA . THR B 1 34 ? 4.262 -6.569 -8.476 1.00 0.00 34 THR B CA 18
ATOM 25325 C C . THR B 1 34 ? 3.699 -7.791 -7.750 1.00 0.00 34 THR B C 18
ATOM 25326 O O . THR B 1 34 ? 3.133 -8.686 -8.381 1.00 0.00 34 THR B O 18
ATOM 25337 N N . ASN B 1 35 ? 3.771 -7.808 -6.422 1.00 0.00 35 ASN B N 18
ATOM 25338 C CA . ASN B 1 35 ? 3.308 -8.910 -5.580 1.00 0.00 35 ASN B CA 18
ATOM 25339 C C . ASN B 1 35 ? 2.140 -8.511 -4.683 1.00 0.00 35 ASN B C 18
ATOM 25340 O O . ASN B 1 35 ? 1.650 -9.341 -3.924 1.00 0.00 35 ASN B O 18
ATOM 25351 N N . LYS B 1 36 ? 1.661 -7.268 -4.786 1.00 0.00 36 LYS B N 18
ATOM 25352 C CA . LYS B 1 36 ? 0.564 -6.690 -4.010 1.00 0.00 36 LYS B CA 18
ATOM 25353 C C . LYS B 1 36 ? 0.767 -6.982 -2.527 1.00 0.00 36 LYS B C 18
ATOM 25354 O O . LYS B 1 36 ? -0.043 -7.674 -1.903 1.00 0.00 36 LYS B O 18
ATOM 25373 N N . ARG B 1 37 ? 1.866 -6.468 -1.968 1.00 0.00 37 ARG B N 18
ATOM 25374 C CA . ARG B 1 37 ? 2.225 -6.649 -0.561 1.00 0.00 37 ARG B CA 18
ATOM 25375 C C . ARG B 1 37 ? 2.523 -5.299 0.079 1.00 0.00 37 ARG B C 18
ATOM 25376 O O . ARG B 1 37 ? 2.829 -4.344 -0.635 1.00 0.00 37 ARG B O 18
ATOM 25397 N N . ALA B 1 38 ? 2.467 -5.229 1.410 1.00 0.00 38 ALA B N 18
ATOM 25398 C CA . ALA B 1 38 ? 2.723 -4.032 2.204 1.00 0.00 38 ALA B CA 18
ATOM 25399 C C . ALA B 1 38 ? 3.743 -4.380 3.289 1.00 0.00 38 ALA B C 18
ATOM 25400 O O . ALA B 1 38 ? 3.590 -5.406 3.961 1.00 0.00 38 ALA B O 18
ATOM 25407 N N . GLN B 1 39 ? 4.790 -3.571 3.453 1.00 0.00 39 GLN B N 18
ATOM 25408 C CA . GLN B 1 39 ? 5.815 -3.799 4.466 1.00 0.00 39 GLN B CA 18
ATOM 25409 C C . GLN B 1 39 ? 6.348 -2.472 4.996 1.00 0.00 39 GLN B C 18
ATOM 25410 O O . GLN B 1 39 ? 6.421 -1.485 4.272 1.00 0.00 39 GLN B O 18
ATOM 25424 N N . TYR B 1 40 ? 6.757 -2.450 6.261 1.00 0.00 40 TYR B N 18
ATOM 25425 C CA . TYR B 1 40 ? 7.294 -1.291 6.971 1.00 0.00 40 TYR B CA 18
ATOM 25426 C C . TYR B 1 40 ? 8.827 -1.228 6.847 1.00 0.00 40 TYR B C 18
ATOM 25427 O O . TYR B 1 40 ? 9.517 -0.723 7.740 1.00 0.00 40 TYR B O 18
ATOM 25445 N N . ARG B 1 41 ? 9.388 -1.810 5.782 1.00 0.00 41 ARG B N 18
ATOM 25446 C CA . ARG B 1 41 ? 10.820 -1.867 5.489 1.00 0.00 41 ARG B CA 18
ATOM 25447 C C . ARG B 1 41 ? 11.044 -1.597 3.998 1.00 0.00 41 ARG B C 18
ATOM 25448 O O . ARG B 1 41 ? 10.152 -1.875 3.190 1.00 0.00 41 ARG B O 18
ATOM 25469 N N . HIS B 1 42 ? 12.214 -1.084 3.644 1.00 0.00 42 HIS B N 18
ATOM 25470 C CA . HIS B 1 42 ? 12.579 -0.750 2.272 1.00 0.00 42 HIS B CA 18
ATOM 25471 C C . HIS B 1 42 ? 12.744 -2.010 1.401 1.00 0.00 42 HIS B C 18
ATOM 25472 O O . HIS B 1 42 ? 13.192 -3.034 1.926 1.00 0.00 42 HIS B O 18
ATOM 25486 N N . PRO B 1 43 ? 12.420 -1.962 0.093 1.00 0.00 43 PRO B N 18
ATOM 25487 C CA . PRO B 1 43 ? 12.558 -3.093 -0.831 1.00 0.00 43 PRO B CA 18
ATOM 25488 C C . PRO B 1 43 ? 14.020 -3.427 -1.176 1.00 0.00 43 PRO B C 18
ATOM 25489 O O . PRO B 1 43 ? 14.954 -2.865 -0.601 1.00 0.00 43 PRO B O 18
ATOM 25500 N N . SER B 1 44 ? 14.219 -4.369 -2.111 1.00 0.00 44 SER B N 18
ATOM 25501 C CA . SER B 1 44 ? 15.538 -4.808 -2.566 1.00 0.00 44 SER B CA 18
ATOM 25502 C C . SER B 1 44 ? 15.671 -4.697 -4.089 1.00 0.00 44 SER B C 18
ATOM 25503 O O . SER B 1 44 ? 16.729 -4.285 -4.568 1.00 0.00 44 SER B O 18
ATOM 25511 N N . GLY B 1 45 ? 14.612 -5.017 -4.838 1.00 0.00 45 GLY B N 18
ATOM 25512 C CA . GLY B 1 45 ? 14.566 -4.974 -6.294 1.00 0.00 45 GLY B CA 18
ATOM 25513 C C . GLY B 1 45 ? 14.059 -6.301 -6.879 1.00 0.00 45 GLY B C 18
ATOM 25514 O O . GLY B 1 45 ? 13.749 -7.239 -6.129 1.00 0.00 45 GLY B O 18
ATOM 25518 N N . PRO B 1 46 ? 13.942 -6.394 -8.216 1.00 0.00 46 PRO B N 18
ATOM 25519 C CA . PRO B 1 46 ? 13.491 -7.598 -8.909 1.00 0.00 46 PRO B CA 18
ATOM 25520 C C . PRO B 1 46 ? 14.561 -8.693 -8.836 1.00 0.00 46 PRO B C 18
ATOM 25521 O O . PRO B 1 46 ? 14.254 -9.865 -8.606 1.00 0.00 46 PRO B O 18
ATOM 25532 N N . SER B 1 47 ? 15.816 -8.303 -9.024 1.00 0.00 47 SER B N 18
ATOM 25533 C CA . SER B 1 47 ? 17.012 -9.121 -9.013 1.00 0.00 47 SER B CA 18
ATOM 25534 C C . SER B 1 47 ? 18.177 -8.160 -8.740 1.00 0.00 47 SER B C 18
ATOM 25535 O O . SER B 1 47 ? 17.962 -7.050 -8.234 1.00 0.00 47 SER B O 18
ATOM 25543 N N . SER B 1 48 ? 19.411 -8.565 -9.022 1.00 0.00 48 SER B N 18
ATOM 25544 C CA . SER B 1 48 ? 20.600 -7.754 -8.822 1.00 0.00 48 SER B CA 18
ATOM 25545 C C . SER B 1 48 ? 21.537 -8.011 -10.000 1.00 0.00 48 SER B C 18
ATOM 25546 O O . SER B 1 48 ? 21.546 -7.207 -10.942 1.00 0.00 48 SER B O 18
ATOM 25554 N N . GLY B 1 49 ? 22.245 -9.143 -9.982 1.00 0.00 49 GLY B N 18
ATOM 25555 C CA . GLY B 1 49 ? 23.178 -9.562 -11.015 1.00 0.00 49 GLY B CA 18
ATOM 25556 C C . GLY B 1 49 ? 22.794 -10.944 -11.475 1.00 0.00 49 GLY B C 18
ATOM 25557 O O . GLY B 1 49 ? 22.928 -11.893 -10.674 1.00 0.00 49 GLY B O 18
ATOM 25561 N N . GLY A 1 1 ? -10.097 -11.873 -2.861 1.00 0.00 1 GLY A N 19
ATOM 25562 C CA . GLY A 1 1 ? -10.822 -12.658 -3.870 1.00 0.00 1 GLY A CA 19
ATOM 25563 C C . GLY A 1 1 ? -11.786 -11.767 -4.637 1.00 0.00 1 GLY A C 19
ATOM 25564 O O . GLY A 1 1 ? -11.815 -10.557 -4.393 1.00 0.00 1 GLY A O 19
ATOM 25568 N N . SER A 1 2 ? -12.546 -12.322 -5.592 1.00 0.00 2 SER A N 19
ATOM 25569 C CA . SER A 1 2 ? -13.504 -11.550 -6.374 1.00 0.00 2 SER A CA 19
ATOM 25570 C C . SER A 1 2 ? -14.479 -12.483 -7.095 1.00 0.00 2 SER A C 19
ATOM 25571 O O . SER A 1 2 ? -14.066 -13.378 -7.839 1.00 0.00 2 SER A O 19
ATOM 25579 N N . SER A 1 3 ? -15.773 -12.263 -6.872 1.00 0.00 3 SER A N 19
ATOM 25580 C CA . SER A 1 3 ? -16.884 -13.002 -7.450 1.00 0.00 3 SER A CA 19
ATOM 25581 C C . SER A 1 3 ? -17.902 -11.938 -7.852 1.00 0.00 3 SER A C 19
ATOM 25582 O O . SER A 1 3 ? -18.265 -11.118 -7.004 1.00 0.00 3 SER A O 19
ATOM 25590 N N . GLY A 1 4 ? -18.374 -11.957 -9.101 1.00 0.00 4 GLY A N 19
ATOM 25591 C CA . GLY A 1 4 ? -19.321 -10.966 -9.602 1.00 0.00 4 GLY A CA 19
ATOM 25592 C C . GLY A 1 4 ? -18.552 -9.700 -9.997 1.00 0.00 4 GLY A C 19
ATOM 25593 O O . GLY A 1 4 ? -17.345 -9.587 -9.747 1.00 0.00 4 GLY A O 19
ATOM 25597 N N . SER A 1 5 ? -19.207 -8.757 -10.666 1.00 0.00 5 SER A N 19
ATOM 25598 C CA . SER A 1 5 ? -18.583 -7.508 -11.099 1.00 0.00 5 SER A CA 19
ATOM 25599 C C . SER A 1 5 ? -18.441 -6.522 -9.934 1.00 0.00 5 SER A C 19
ATOM 25600 O O . SER A 1 5 ? -19.023 -6.723 -8.868 1.00 0.00 5 SER A O 19
ATOM 25608 N N . SER A 1 6 ? -17.663 -5.459 -10.127 1.00 0.00 6 SER A N 19
ATOM 25609 C CA . SER A 1 6 ? -17.423 -4.402 -9.156 1.00 0.00 6 SER A CA 19
ATOM 25610 C C . SER A 1 6 ? -17.116 -3.111 -9.925 1.00 0.00 6 SER A C 19
ATOM 25611 O O . SER A 1 6 ? -16.790 -3.154 -11.120 1.00 0.00 6 SER A O 19
ATOM 25619 N N . GLY A 1 7 ? -17.216 -1.963 -9.255 1.00 0.00 7 GLY A N 19
ATOM 25620 C CA . GLY A 1 7 ? -16.918 -0.670 -9.854 1.00 0.00 7 GLY A CA 19
ATOM 25621 C C . GLY A 1 7 ? -15.405 -0.563 -10.094 1.00 0.00 7 GLY A C 19
ATOM 25622 O O . GLY A 1 7 ? -14.648 -1.424 -9.627 1.00 0.00 7 GLY A O 19
ATOM 25626 N N . PRO A 1 8 ? -14.931 0.457 -10.829 1.00 0.00 8 PRO A N 19
ATOM 25627 C CA . PRO A 1 8 ? -13.517 0.642 -11.119 1.00 0.00 8 PRO A CA 19
ATOM 25628 C C . PRO A 1 8 ? -12.752 0.928 -9.830 1.00 0.00 8 PRO A C 19
ATOM 25629 O O . PRO A 1 8 ? -11.813 0.199 -9.513 1.00 0.00 8 PRO A O 19
ATOM 25640 N N . LEU A 1 9 ? -13.114 2.006 -9.137 1.00 0.00 9 LEU A N 19
ATOM 25641 C CA . LEU A 1 9 ? -12.569 2.502 -7.884 1.00 0.00 9 LEU A CA 19
ATOM 25642 C C . LEU A 1 9 ? -13.592 3.526 -7.397 1.00 0.00 9 LEU A C 19
ATOM 25643 O O . LEU A 1 9 ? -14.179 4.244 -8.213 1.00 0.00 9 LEU A O 19
ATOM 25659 N N . GLU A 1 10 ? -13.816 3.590 -6.088 1.00 0.00 10 GLU A N 19
ATOM 25660 C CA . GLU A 1 10 ? -14.769 4.487 -5.435 1.00 0.00 10 GLU A CA 19
ATOM 25661 C C . GLU A 1 10 ? -14.049 5.394 -4.422 1.00 0.00 10 GLU A C 19
ATOM 25662 O O . GLU A 1 10 ? -12.846 5.253 -4.190 1.00 0.00 10 GLU A O 19
ATOM 25674 N N . ARG A 1 11 ? -14.778 6.311 -3.777 1.00 0.00 11 ARG A N 19
ATOM 25675 C CA . ARG A 1 11 ? -14.231 7.279 -2.814 1.00 0.00 11 ARG A CA 19
ATOM 25676 C C . ARG A 1 11 ? -14.873 7.276 -1.427 1.00 0.00 11 ARG A C 19
ATOM 25677 O O . ARG A 1 11 ? -14.540 8.142 -0.620 1.00 0.00 11 ARG A O 19
ATOM 25698 N N . GLU A 1 12 ? -15.766 6.333 -1.143 1.00 0.00 12 GLU A N 19
ATOM 25699 C CA . GLU A 1 12 ? -16.462 6.249 0.138 1.00 0.00 12 GLU A CA 19
ATOM 25700 C C . GLU A 1 12 ? -15.524 6.114 1.347 1.00 0.00 12 GLU A C 19
ATOM 25701 O O . GLU A 1 12 ? -14.336 5.788 1.214 1.00 0.00 12 GLU A O 19
ATOM 25713 N N . GLY A 1 13 ? -16.085 6.329 2.540 1.00 0.00 13 GLY A N 19
ATOM 25714 C CA . GLY A 1 13 ? -15.393 6.250 3.818 1.00 0.00 13 GLY A CA 19
ATOM 25715 C C . GLY A 1 13 ? -14.941 4.820 4.090 1.00 0.00 13 GLY A C 19
ATOM 25716 O O . GLY A 1 13 ? -15.772 3.908 4.108 1.00 0.00 13 GLY A O 19
ATOM 25720 N N . LEU A 1 14 ? -13.641 4.610 4.273 1.00 0.00 14 LEU A N 19
ATOM 25721 C CA . LEU A 1 14 ? -13.025 3.309 4.526 1.00 0.00 14 LEU A CA 19
ATOM 25722 C C . LEU A 1 14 ? -13.081 2.868 5.992 1.00 0.00 14 LEU A C 19
ATOM 25723 O O . LEU A 1 14 ? -13.182 3.714 6.884 1.00 0.00 14 LEU A O 19
ATOM 25739 N N . PRO A 1 15 ? -12.976 1.551 6.252 1.00 0.00 15 PRO A N 19
ATOM 25740 C CA . PRO A 1 15 ? -12.970 1.018 7.608 1.00 0.00 15 PRO A CA 19
ATOM 25741 C C . PRO A 1 15 ? -11.621 1.314 8.294 1.00 0.00 15 PRO A C 19
ATOM 25742 O O . PRO A 1 15 ? -10.629 1.590 7.608 1.00 0.00 15 PRO A O 19
ATOM 25753 N N . PRO A 1 16 ? -11.563 1.238 9.635 1.00 0.00 16 PRO A N 19
ATOM 25754 C CA . PRO A 1 16 ? -10.343 1.489 10.388 1.00 0.00 16 PRO A CA 19
ATOM 25755 C C . PRO A 1 16 ? -9.341 0.376 10.076 1.00 0.00 16 PRO A C 19
ATOM 25756 O O . PRO A 1 16 ? -9.657 -0.805 10.241 1.00 0.00 16 PRO A O 19
ATOM 25767 N N . GLY A 1 17 ? -8.153 0.744 9.605 1.00 0.00 17 GLY A N 19
ATOM 25768 C CA . GLY A 1 17 ? -7.084 -0.176 9.244 1.00 0.00 17 GLY A CA 19
ATOM 25769 C C . GLY A 1 17 ? -6.779 -0.088 7.753 1.00 0.00 17 GLY A C 19
ATOM 25770 O O . GLY A 1 17 ? -5.631 -0.268 7.349 1.00 0.00 17 GLY A O 19
ATOM 25774 N N . TRP A 1 18 ? -7.780 0.189 6.916 1.00 0.00 18 TRP A N 19
ATOM 25775 C CA . TRP A 1 18 ? -7.574 0.299 5.484 1.00 0.00 18 TRP A CA 19
ATOM 25776 C C . TRP A 1 18 ? -7.029 1.684 5.167 1.00 0.00 18 TRP A C 19
ATOM 25777 O O . TRP A 1 18 ? -7.350 2.660 5.848 1.00 0.00 18 TRP A O 19
ATOM 25798 N N . GLU A 1 19 ? -6.262 1.799 4.086 1.00 0.00 19 GLU A N 19
ATOM 25799 C CA . GLU A 1 19 ? -5.661 3.057 3.656 1.00 0.00 19 GLU A CA 19
ATOM 25800 C C . GLU A 1 19 ? -5.838 3.218 2.153 1.00 0.00 19 GLU A C 19
ATOM 25801 O O . GLU A 1 19 ? -5.776 2.220 1.424 1.00 0.00 19 GLU A O 19
ATOM 25813 N N . ARG A 1 20 ? -6.121 4.435 1.683 1.00 0.00 20 ARG A N 19
ATOM 25814 C CA . ARG A 1 20 ? -6.285 4.715 0.258 1.00 0.00 20 ARG A CA 19
ATOM 25815 C C . ARG A 1 20 ? -4.995 5.391 -0.151 1.00 0.00 20 ARG A C 19
ATOM 25816 O O . ARG A 1 20 ? -4.549 6.328 0.511 1.00 0.00 20 ARG A O 19
ATOM 25837 N N . VAL A 1 21 ? -4.417 4.939 -1.246 1.00 0.00 21 VAL A N 19
ATOM 25838 C CA . VAL A 1 21 ? -3.183 5.479 -1.771 1.00 0.00 21 VAL A CA 19
ATOM 25839 C C . VAL A 1 21 ? -3.478 6.081 -3.138 1.00 0.00 21 VAL A C 19
ATOM 25840 O O . VAL A 1 21 ? -4.211 5.482 -3.923 1.00 0.00 21 VAL A O 19
ATOM 25853 N N . GLU A 1 22 ? -2.949 7.267 -3.415 1.00 0.00 22 GLU A N 19
ATOM 25854 C CA . GLU A 1 22 ? -3.090 7.972 -4.680 1.00 0.00 22 GLU A CA 19
ATOM 25855 C C . GLU A 1 22 ? -1.658 8.172 -5.181 1.00 0.00 22 GLU A C 19
ATOM 25856 O O . GLU A 1 22 ? -0.739 8.377 -4.383 1.00 0.00 22 GLU A O 19
ATOM 25868 N N . SER A 1 23 ? -1.429 8.065 -6.485 1.00 0.00 23 SER A N 19
ATOM 25869 C CA . SER A 1 23 ? -0.104 8.214 -7.067 1.00 0.00 23 SER A CA 19
ATOM 25870 C C . SER A 1 23 ? -0.192 8.668 -8.514 1.00 0.00 23 SER A C 19
ATOM 25871 O O . SER A 1 23 ? -1.097 8.252 -9.235 1.00 0.00 23 SER A O 19
ATOM 25879 N N . SER A 1 24 ? 0.768 9.472 -8.971 1.00 0.00 24 SER A N 19
ATOM 25880 C CA . SER A 1 24 ? 0.768 9.904 -10.365 1.00 0.00 24 SER A CA 19
ATOM 25881 C C . SER A 1 24 ? 1.216 8.762 -11.282 1.00 0.00 24 SER A C 19
ATOM 25882 O O . SER A 1 24 ? 1.037 8.857 -12.497 1.00 0.00 24 SER A O 19
ATOM 25890 N N . GLU A 1 25 ? 1.775 7.685 -10.721 1.00 0.00 25 GLU A N 19
ATOM 25891 C CA . GLU A 1 25 ? 2.235 6.543 -11.488 1.00 0.00 25 GLU A CA 19
ATOM 25892 C C . GLU A 1 25 ? 1.217 5.400 -11.411 1.00 0.00 25 GLU A C 19
ATOM 25893 O O . GLU A 1 25 ? 0.860 4.817 -12.431 1.00 0.00 25 GLU A O 19
ATOM 25905 N N . PHE A 1 26 ? 0.709 5.094 -10.213 1.00 0.00 26 PHE A N 19
ATOM 25906 C CA . PHE A 1 26 ? -0.232 3.987 -10.001 1.00 0.00 26 PHE A CA 19
ATOM 25907 C C . PHE A 1 26 ? -1.702 4.373 -10.047 1.00 0.00 26 PHE A C 19
ATOM 25908 O O . PHE A 1 26 ? -2.555 3.507 -10.240 1.00 0.00 26 PHE A O 19
ATOM 25925 N N . GLY A 1 27 ? -1.991 5.657 -9.899 1.00 0.00 27 GLY A N 19
ATOM 25926 C CA . GLY A 1 27 ? -3.315 6.234 -9.944 1.00 0.00 27 GLY A CA 19
ATOM 25927 C C . GLY A 1 27 ? -3.951 6.269 -8.576 1.00 0.00 27 GLY A C 19
ATOM 25928 O O . GLY A 1 27 ? -3.760 7.219 -7.820 1.00 0.00 27 GLY A O 19
ATOM 25932 N N . THR A 1 28 ? -4.705 5.228 -8.251 1.00 0.00 28 THR A N 19
ATOM 25933 C CA . THR A 1 28 ? -5.387 5.130 -6.970 1.00 0.00 28 THR A CA 19
ATOM 25934 C C . THR A 1 28 ? -5.601 3.662 -6.622 1.00 0.00 28 THR A C 19
ATOM 25935 O O . THR A 1 28 ? -6.168 2.909 -7.421 1.00 0.00 28 THR A O 19
ATOM 25946 N N . TYR A 1 29 ? -5.124 3.237 -5.454 1.00 0.00 29 TYR A N 19
ATOM 25947 C CA . TYR A 1 29 ? -5.293 1.868 -4.983 1.00 0.00 29 TYR A CA 19
ATOM 25948 C C . TYR A 1 29 ? -5.609 1.865 -3.483 1.00 0.00 29 TYR A C 19
ATOM 25949 O O . TYR A 1 29 ? -5.648 2.918 -2.843 1.00 0.00 29 TYR A O 19
ATOM 25967 N N . TYR A 1 30 ? -5.850 0.688 -2.909 1.00 0.00 30 TYR A N 19
ATOM 25968 C CA . TYR A 1 30 ? -6.199 0.504 -1.510 1.00 0.00 30 TYR A CA 19
ATOM 25969 C C . TYR A 1 30 ? -5.300 -0.571 -0.914 1.00 0.00 30 TYR A C 19
ATOM 25970 O O . TYR A 1 30 ? -4.941 -1.528 -1.611 1.00 0.00 30 TYR A O 19
ATOM 25988 N N . VAL A 1 31 ? -4.979 -0.457 0.374 1.00 0.00 31 VAL A N 19
ATOM 25989 C CA . VAL A 1 31 ? -4.133 -1.420 1.077 1.00 0.00 31 VAL A CA 19
ATOM 25990 C C . VAL A 1 31 ? -4.806 -1.869 2.372 1.00 0.00 31 VAL A C 19
ATOM 25991 O O . VAL A 1 31 ? -5.370 -1.056 3.109 1.00 0.00 31 VAL A O 19
ATOM 26004 N N . ASP A 1 32 ? -4.719 -3.179 2.605 1.00 0.00 32 ASP A N 19
ATOM 26005 C CA . ASP A 1 32 ? -5.227 -3.933 3.736 1.00 0.00 32 ASP A CA 19
ATOM 26006 C C . ASP A 1 32 ? -4.092 -4.178 4.715 1.00 0.00 32 ASP A C 19
ATOM 26007 O O . ASP A 1 32 ? -3.111 -4.846 4.373 1.00 0.00 32 ASP A O 19
ATOM 26016 N N . HIS A 1 33 ? -4.186 -3.625 5.917 1.00 0.00 33 HIS A N 19
ATOM 26017 C CA . HIS A 1 33 ? -3.173 -3.810 6.941 1.00 0.00 33 HIS A CA 19
ATOM 26018 C C . HIS A 1 33 ? -3.373 -5.125 7.701 1.00 0.00 33 HIS A C 19
ATOM 26019 O O . HIS A 1 33 ? -2.472 -5.504 8.455 1.00 0.00 33 HIS A O 19
ATOM 26033 N N . THR A 1 34 ? -4.485 -5.846 7.537 1.00 0.00 34 THR A N 19
ATOM 26034 C CA . THR A 1 34 ? -4.734 -7.087 8.254 1.00 0.00 34 THR A CA 19
ATOM 26035 C C . THR A 1 34 ? -3.897 -8.212 7.662 1.00 0.00 34 THR A C 19
ATOM 26036 O O . THR A 1 34 ? -3.254 -8.956 8.406 1.00 0.00 34 THR A O 19
ATOM 26047 N N . ASN A 1 35 ? -3.829 -8.300 6.336 1.00 0.00 35 ASN A N 19
ATOM 26048 C CA . ASN A 1 35 ? -3.102 -9.342 5.621 1.00 0.00 35 ASN A CA 19
ATOM 26049 C C . ASN A 1 35 ? -1.967 -8.773 4.769 1.00 0.00 35 ASN A C 19
ATOM 26050 O O . ASN A 1 35 ? -1.242 -9.558 4.157 1.00 0.00 35 ASN A O 19
ATOM 26061 N N . LYS A 1 36 ? -1.752 -7.448 4.765 1.00 0.00 36 LYS A N 19
ATOM 26062 C CA . LYS A 1 36 ? -0.724 -6.752 3.983 1.00 0.00 36 LYS A CA 19
ATOM 26063 C C . LYS A 1 36 ? -0.931 -7.085 2.502 1.00 0.00 36 LYS A C 19
ATOM 26064 O O . LYS A 1 36 ? -0.061 -7.690 1.867 1.00 0.00 36 LYS A O 19
ATOM 26083 N N . ARG A 1 37 ? -2.100 -6.730 1.956 1.00 0.00 37 ARG A N 19
ATOM 26084 C CA . ARG A 1 37 ? -2.456 -6.982 0.557 1.00 0.00 37 ARG A CA 19
ATOM 26085 C C . ARG A 1 37 ? -2.958 -5.695 -0.077 1.00 0.00 37 ARG A C 19
ATOM 26086 O O . ARG A 1 37 ? -3.639 -4.912 0.582 1.00 0.00 37 ARG A O 19
ATOM 26107 N N . ALA A 1 38 ? -2.644 -5.470 -1.349 1.00 0.00 38 ALA A N 19
ATOM 26108 C CA . ALA A 1 38 ? -3.046 -4.290 -2.107 1.00 0.00 38 ALA A CA 19
ATOM 26109 C C . ALA A 1 38 ? -4.126 -4.685 -3.126 1.00 0.00 38 ALA A C 19
ATOM 26110 O O . ALA A 1 38 ? -4.097 -5.800 -3.654 1.00 0.00 38 ALA A O 19
ATOM 26117 N N . GLN A 1 39 ? -5.085 -3.797 -3.408 1.00 0.00 39 GLN A N 19
ATOM 26118 C CA . GLN A 1 39 ? -6.168 -4.023 -4.370 1.00 0.00 39 GLN A CA 19
ATOM 26119 C C . GLN A 1 39 ? -6.584 -2.702 -5.020 1.00 0.00 39 GLN A C 19
ATOM 26120 O O . GLN A 1 39 ? -6.331 -1.633 -4.471 1.00 0.00 39 GLN A O 19
ATOM 26134 N N . TYR A 1 40 ? -7.294 -2.779 -6.149 1.00 0.00 40 TYR A N 19
ATOM 26135 C CA . TYR A 1 40 ? -7.757 -1.623 -6.916 1.00 0.00 40 TYR A CA 19
ATOM 26136 C C . TYR A 1 40 ? -9.240 -1.281 -6.708 1.00 0.00 40 TYR A C 19
ATOM 26137 O O . TYR A 1 40 ? -9.769 -0.459 -7.450 1.00 0.00 40 TYR A O 19
ATOM 26155 N N . ARG A 1 41 ? -9.940 -1.905 -5.750 1.00 0.00 41 ARG A N 19
ATOM 26156 C CA . ARG A 1 41 ? -11.363 -1.632 -5.478 1.00 0.00 41 ARG A CA 19
ATOM 26157 C C . ARG A 1 41 ? -11.591 -1.348 -4.002 1.00 0.00 41 ARG A C 19
ATOM 26158 O O . ARG A 1 41 ? -10.771 -1.754 -3.172 1.00 0.00 41 ARG A O 19
ATOM 26179 N N . HIS A 1 42 ? -12.714 -0.708 -3.677 1.00 0.00 42 HIS A N 19
ATOM 26180 C CA . HIS A 1 42 ? -13.061 -0.382 -2.300 1.00 0.00 42 HIS A CA 19
ATOM 26181 C C . HIS A 1 42 ? -13.206 -1.689 -1.502 1.00 0.00 42 HIS A C 19
ATOM 26182 O O . HIS A 1 42 ? -13.861 -2.616 -1.985 1.00 0.00 42 HIS A O 19
ATOM 26196 N N . PRO A 1 43 ? -12.647 -1.793 -0.287 1.00 0.00 43 PRO A N 19
ATOM 26197 C CA . PRO A 1 43 ? -12.707 -2.993 0.548 1.00 0.00 43 PRO A CA 19
ATOM 26198 C C . PRO A 1 43 ? -14.048 -3.278 1.214 1.00 0.00 43 PRO A C 19
ATOM 26199 O O . PRO A 1 43 ? -14.171 -4.298 1.901 1.00 0.00 43 PRO A O 19
ATOM 26210 N N . SER A 1 44 ? -15.022 -2.373 1.114 1.00 0.00 44 SER A N 19
ATOM 26211 C CA . SER A 1 44 ? -16.321 -2.597 1.716 1.00 0.00 44 SER A CA 19
ATOM 26212 C C . SER A 1 44 ? -17.187 -3.308 0.670 1.00 0.00 44 SER A C 19
ATOM 26213 O O . SER A 1 44 ? -17.344 -4.527 0.717 1.00 0.00 44 SER A O 19
ATOM 26221 N N . GLY A 1 45 ? -17.648 -2.569 -0.338 1.00 0.00 45 GLY A N 19
ATOM 26222 C CA . GLY A 1 45 ? -18.503 -3.050 -1.412 1.00 0.00 45 GLY A CA 19
ATOM 26223 C C . GLY A 1 45 ? -19.644 -2.047 -1.575 1.00 0.00 45 GLY A C 19
ATOM 26224 O O . GLY A 1 45 ? -19.662 -1.033 -0.867 1.00 0.00 45 GLY A O 19
ATOM 26228 N N . PRO A 1 46 ? -20.599 -2.279 -2.481 1.00 0.00 46 PRO A N 19
ATOM 26229 C CA . PRO A 1 46 ? -21.728 -1.382 -2.707 1.00 0.00 46 PRO A CA 19
ATOM 26230 C C . PRO A 1 46 ? -22.657 -1.251 -1.488 1.00 0.00 46 PRO A C 19
ATOM 26231 O O . PRO A 1 46 ? -23.448 -0.310 -1.440 1.00 0.00 46 PRO A O 19
ATOM 26242 N N . SER A 1 47 ? -22.550 -2.139 -0.497 1.00 0.00 47 SER A N 19
ATOM 26243 C CA . SER A 1 47 ? -23.338 -2.154 0.725 1.00 0.00 47 SER A CA 19
ATOM 26244 C C . SER A 1 47 ? -22.466 -2.740 1.845 1.00 0.00 47 SER A C 19
ATOM 26245 O O . SER A 1 47 ? -21.594 -3.568 1.579 1.00 0.00 47 SER A O 19
ATOM 26253 N N . SER A 1 48 ? -22.717 -2.350 3.099 1.00 0.00 48 SER A N 19
ATOM 26254 C CA . SER A 1 48 ? -21.968 -2.809 4.274 1.00 0.00 48 SER A CA 19
ATOM 26255 C C . SER A 1 48 ? -22.758 -3.750 5.189 1.00 0.00 48 SER A C 19
ATOM 26256 O O . SER A 1 48 ? -22.204 -4.273 6.163 1.00 0.00 48 SER A O 19
ATOM 26264 N N . GLY A 1 49 ? -24.038 -3.982 4.913 1.00 0.00 49 GLY A N 19
ATOM 26265 C CA . GLY A 1 49 ? -24.891 -4.837 5.713 1.00 0.00 49 GLY A CA 19
ATOM 26266 C C . GLY A 1 49 ? -26.299 -4.499 5.322 1.00 0.00 49 GLY A C 19
ATOM 26267 O O . GLY A 1 49 ? -26.875 -5.261 4.523 1.00 0.00 49 GLY A O 19
ATOM 26271 N N . GLY B 1 1 ? 10.296 -13.216 2.620 1.00 0.00 1 GLY B N 19
ATOM 26272 C CA . GLY B 1 1 ? 11.586 -13.869 2.860 1.00 0.00 1 GLY B CA 19
ATOM 26273 C C . GLY B 1 1 ? 12.509 -12.915 3.582 1.00 0.00 1 GLY B C 19
ATOM 26274 O O . GLY B 1 1 ? 12.642 -11.759 3.168 1.00 0.00 1 GLY B O 19
ATOM 26278 N N . SER B 1 2 ? 13.132 -13.371 4.669 1.00 0.00 2 SER B N 19
ATOM 26279 C CA . SER B 1 2 ? 14.046 -12.576 5.471 1.00 0.00 2 SER B CA 19
ATOM 26280 C C . SER B 1 2 ? 15.362 -13.333 5.640 1.00 0.00 2 SER B C 19
ATOM 26281 O O . SER B 1 2 ? 15.395 -14.562 5.553 1.00 0.00 2 SER B O 19
ATOM 26289 N N . SER B 1 3 ? 16.445 -12.589 5.838 1.00 0.00 3 SER B N 19
ATOM 26290 C CA . SER B 1 3 ? 17.807 -13.054 6.036 1.00 0.00 3 SER B CA 19
ATOM 26291 C C . SER B 1 3 ? 18.538 -11.902 6.734 1.00 0.00 3 SER B C 19
ATOM 26292 O O . SER B 1 3 ? 18.090 -10.754 6.648 1.00 0.00 3 SER B O 19
ATOM 26300 N N . GLY B 1 4 ? 19.659 -12.186 7.397 1.00 0.00 4 GLY B N 19
ATOM 26301 C CA . GLY B 1 4 ? 20.467 -11.189 8.083 1.00 0.00 4 GLY B CA 19
ATOM 26302 C C . GLY B 1 4 ? 19.635 -10.329 9.028 1.00 0.00 4 GLY B C 19
ATOM 26303 O O . GLY B 1 4 ? 18.812 -10.854 9.784 1.00 0.00 4 GLY B O 19
ATOM 26307 N N . SER B 1 5 ? 19.871 -9.023 8.997 1.00 0.00 5 SER B N 19
ATOM 26308 C CA . SER B 1 5 ? 19.188 -8.018 9.798 1.00 0.00 5 SER B CA 19
ATOM 26309 C C . SER B 1 5 ? 18.822 -6.839 8.886 1.00 0.00 5 SER B C 19
ATOM 26310 O O . SER B 1 5 ? 19.229 -6.801 7.720 1.00 0.00 5 SER B O 19
ATOM 26318 N N . SER B 1 6 ? 18.029 -5.897 9.390 1.00 0.00 6 SER B N 19
ATOM 26319 C CA . SER B 1 6 ? 17.585 -4.687 8.704 1.00 0.00 6 SER B CA 19
ATOM 26320 C C . SER B 1 6 ? 17.491 -3.586 9.774 1.00 0.00 6 SER B C 19
ATOM 26321 O O . SER B 1 6 ? 17.648 -3.863 10.972 1.00 0.00 6 SER B O 19
ATOM 26329 N N . GLY B 1 7 ? 17.293 -2.339 9.372 1.00 0.00 7 GLY B N 19
ATOM 26330 C CA . GLY B 1 7 ? 17.182 -1.180 10.245 1.00 0.00 7 GLY B CA 19
ATOM 26331 C C . GLY B 1 7 ? 15.720 -0.898 10.602 1.00 0.00 7 GLY B C 19
ATOM 26332 O O . GLY B 1 7 ? 14.860 -1.769 10.421 1.00 0.00 7 GLY B O 19
ATOM 26336 N N . PRO B 1 8 ? 15.425 0.279 11.181 1.00 0.00 8 PRO B N 19
ATOM 26337 C CA . PRO B 1 8 ? 14.081 0.682 11.543 1.00 0.00 8 PRO B CA 19
ATOM 26338 C C . PRO B 1 8 ? 13.409 1.048 10.222 1.00 0.00 8 PRO B C 19
ATOM 26339 O O . PRO B 1 8 ? 12.551 0.309 9.739 1.00 0.00 8 PRO B O 19
ATOM 26350 N N . LEU B 1 9 ? 13.799 2.187 9.646 1.00 0.00 9 LEU B N 19
ATOM 26351 C CA . LEU B 1 9 ? 13.316 2.700 8.387 1.00 0.00 9 LEU B CA 19
ATOM 26352 C C . LEU B 1 9 ? 14.314 3.702 7.837 1.00 0.00 9 LEU B C 19
ATOM 26353 O O . LEU B 1 9 ? 15.112 4.268 8.586 1.00 0.00 9 LEU B O 19
ATOM 26369 N N . GLU B 1 10 ? 14.246 3.913 6.531 1.00 0.00 10 GLU B N 19
ATOM 26370 C CA . GLU B 1 10 ? 15.063 4.831 5.756 1.00 0.00 10 GLU B CA 19
ATOM 26371 C C . GLU B 1 10 ? 14.110 5.532 4.768 1.00 0.00 10 GLU B C 19
ATOM 26372 O O . GLU B 1 10 ? 12.947 5.126 4.610 1.00 0.00 10 GLU B O 19
ATOM 26384 N N . ARG B 1 11 ? 14.580 6.557 4.054 1.00 0.00 11 ARG B N 19
ATOM 26385 C CA . ARG B 1 11 ? 13.763 7.335 3.116 1.00 0.00 11 ARG B CA 19
ATOM 26386 C C . ARG B 1 11 ? 14.400 7.597 1.751 1.00 0.00 11 ARG B C 19
ATOM 26387 O O . ARG B 1 11 ? 13.846 8.402 1.006 1.00 0.00 11 ARG B O 19
ATOM 26408 N N . GLU B 1 12 ? 15.525 6.966 1.414 1.00 0.00 12 GLU B N 19
ATOM 26409 C CA . GLU B 1 12 ? 16.191 7.177 0.122 1.00 0.00 12 GLU B CA 19
ATOM 26410 C C . GLU B 1 12 ? 15.296 6.766 -1.064 1.00 0.00 12 GLU B C 19
ATOM 26411 O O . GLU B 1 12 ? 14.206 6.209 -0.879 1.00 0.00 12 GLU B O 19
ATOM 26423 N N . GLY B 1 13 ? 15.758 7.061 -2.284 1.00 0.00 13 GLY B N 19
ATOM 26424 C CA . GLY B 1 13 ? 15.100 6.784 -3.558 1.00 0.00 13 GLY B CA 19
ATOM 26425 C C . GLY B 1 13 ? 14.633 5.336 -3.696 1.00 0.00 13 GLY B C 19
ATOM 26426 O O . GLY B 1 13 ? 15.170 4.432 -3.046 1.00 0.00 13 GLY B O 19
ATOM 26430 N N . LEU B 1 14 ? 13.674 5.106 -4.594 1.00 0.00 14 LEU B N 19
ATOM 26431 C CA . LEU B 1 14 ? 13.078 3.799 -4.848 1.00 0.00 14 LEU B CA 19
ATOM 26432 C C . LEU B 1 14 ? 13.084 3.422 -6.326 1.00 0.00 14 LEU B C 19
ATOM 26433 O O . LEU B 1 14 ? 13.068 4.311 -7.185 1.00 0.00 14 LEU B O 19
ATOM 26449 N N . PRO B 1 15 ? 13.038 2.114 -6.630 1.00 0.00 15 PRO B N 19
ATOM 26450 C CA . PRO B 1 15 ? 13.010 1.636 -8.004 1.00 0.00 15 PRO B CA 19
ATOM 26451 C C . PRO B 1 15 ? 11.645 1.926 -8.649 1.00 0.00 15 PRO B C 19
ATOM 26452 O O . PRO B 1 15 ? 10.652 2.097 -7.931 1.00 0.00 15 PRO B O 19
ATOM 26463 N N . PRO B 1 16 ? 11.570 1.966 -9.990 1.00 0.00 16 PRO B N 19
ATOM 26464 C CA . PRO B 1 16 ? 10.329 2.224 -10.695 1.00 0.00 16 PRO B CA 19
ATOM 26465 C C . PRO B 1 16 ? 9.443 0.998 -10.495 1.00 0.00 16 PRO B C 19
ATOM 26466 O O . PRO B 1 16 ? 9.871 -0.129 -10.776 1.00 0.00 16 PRO B O 19
ATOM 26477 N N . GLY B 1 17 ? 8.245 1.220 -9.958 1.00 0.00 17 GLY B N 19
ATOM 26478 C CA . GLY B 1 17 ? 7.247 0.203 -9.661 1.00 0.00 17 GLY B CA 19
ATOM 26479 C C . GLY B 1 17 ? 6.899 0.203 -8.174 1.00 0.00 17 GLY B C 19
ATOM 26480 O O . GLY B 1 17 ? 5.792 -0.183 -7.808 1.00 0.00 17 GLY B O 19
ATOM 26484 N N . TRP B 1 18 ? 7.815 0.642 -7.308 1.00 0.00 18 TRP B N 19
ATOM 26485 C CA . TRP B 1 18 ? 7.579 0.692 -5.876 1.00 0.00 18 TRP B CA 19
ATOM 26486 C C . TRP B 1 18 ? 6.981 2.038 -5.489 1.00 0.00 18 TRP B C 19
ATOM 26487 O O . TRP B 1 18 ? 7.179 3.038 -6.175 1.00 0.00 18 TRP B O 19
ATOM 26508 N N . GLU B 1 19 ? 6.287 2.081 -4.353 1.00 0.00 19 GLU B N 19
ATOM 26509 C CA . GLU B 1 19 ? 5.660 3.292 -3.829 1.00 0.00 19 GLU B CA 19
ATOM 26510 C C . GLU B 1 19 ? 5.825 3.313 -2.309 1.00 0.00 19 GLU B C 19
ATOM 26511 O O . GLU B 1 19 ? 5.939 2.253 -1.681 1.00 0.00 19 GLU B O 19
ATOM 26523 N N . ARG B 1 20 ? 5.890 4.507 -1.721 1.00 0.00 20 ARG B N 19
ATOM 26524 C CA . ARG B 1 20 ? 6.032 4.737 -0.288 1.00 0.00 20 ARG B CA 19
ATOM 26525 C C . ARG B 1 20 ? 4.754 5.429 0.140 1.00 0.00 20 ARG B C 19
ATOM 26526 O O . ARG B 1 20 ? 4.382 6.449 -0.444 1.00 0.00 20 ARG B O 19
ATOM 26547 N N . VAL B 1 21 ? 4.106 4.913 1.170 1.00 0.00 21 VAL B N 19
ATOM 26548 C CA . VAL B 1 21 ? 2.863 5.444 1.690 1.00 0.00 21 VAL B CA 19
ATOM 26549 C C . VAL B 1 21 ? 3.068 5.904 3.123 1.00 0.00 21 VAL B C 19
ATOM 26550 O O . VAL B 1 21 ? 3.446 5.101 3.975 1.00 0.00 21 VAL B O 19
ATOM 26563 N N . GLU B 1 22 ? 2.841 7.179 3.409 1.00 0.00 22 GLU B N 19
ATOM 26564 C CA . GLU B 1 22 ? 2.944 7.753 4.739 1.00 0.00 22 GLU B CA 19
ATOM 26565 C C . GLU B 1 22 ? 1.512 8.026 5.214 1.00 0.00 22 GLU B C 19
ATOM 26566 O O . GLU B 1 22 ? 0.633 8.315 4.403 1.00 0.00 22 GLU B O 19
ATOM 26578 N N . SER B 1 23 ? 1.276 7.883 6.517 1.00 0.00 23 SER B N 19
ATOM 26579 C CA . SER B 1 23 ? -0.017 8.063 7.176 1.00 0.00 23 SER B CA 19
ATOM 26580 C C . SER B 1 23 ? 0.166 8.544 8.612 1.00 0.00 23 SER B C 19
ATOM 26581 O O . SER B 1 23 ? 1.280 8.534 9.142 1.00 0.00 23 SER B O 19
ATOM 26589 N N . SER B 1 24 ? -0.922 8.930 9.272 1.00 0.00 24 SER B N 19
ATOM 26590 C CA . SER B 1 24 ? -0.905 9.356 10.664 1.00 0.00 24 SER B CA 19
ATOM 26591 C C . SER B 1 24 ? -1.285 8.153 11.531 1.00 0.00 24 SER B C 19
ATOM 26592 O O . SER B 1 24 ? -0.735 7.978 12.620 1.00 0.00 24 SER B O 19
ATOM 26600 N N . GLU B 1 25 ? -2.172 7.297 11.019 1.00 0.00 25 GLU B N 19
ATOM 26601 C CA . GLU B 1 25 ? -2.641 6.099 11.703 1.00 0.00 25 GLU B CA 19
ATOM 26602 C C . GLU B 1 25 ? -1.562 5.001 11.682 1.00 0.00 25 GLU B C 19
ATOM 26603 O O . GLU B 1 25 ? -1.506 4.181 12.600 1.00 0.00 25 GLU B O 19
ATOM 26615 N N . PHE B 1 26 ? -0.674 5.009 10.671 1.00 0.00 26 PHE B N 19
ATOM 26616 C CA . PHE B 1 26 ? 0.380 3.999 10.511 1.00 0.00 26 PHE B CA 19
ATOM 26617 C C . PHE B 1 26 ? 1.810 4.520 10.404 1.00 0.00 26 PHE B C 19
ATOM 26618 O O . PHE B 1 26 ? 2.736 3.740 10.624 1.00 0.00 26 PHE B O 19
ATOM 26635 N N . GLY B 1 27 ? 2.019 5.791 10.070 1.00 0.00 27 GLY B N 19
ATOM 26636 C CA . GLY B 1 27 ? 3.365 6.350 9.969 1.00 0.00 27 GLY B CA 19
ATOM 26637 C C . GLY B 1 27 ? 3.870 6.212 8.547 1.00 0.00 27 GLY B C 19
ATOM 26638 O O . GLY B 1 27 ? 3.739 7.155 7.766 1.00 0.00 27 GLY B O 19
ATOM 26642 N N . THR B 1 28 ? 4.476 5.080 8.185 1.00 0.00 28 THR B N 19
ATOM 26643 C CA . THR B 1 28 ? 4.964 4.869 6.826 1.00 0.00 28 THR B CA 19
ATOM 26644 C C . THR B 1 28 ? 5.150 3.376 6.526 1.00 0.00 28 THR B C 19
ATOM 26645 O O . THR B 1 28 ? 5.674 2.651 7.378 1.00 0.00 28 THR B O 19
ATOM 26656 N N . TYR B 1 29 ? 4.681 2.922 5.361 1.00 0.00 29 TYR B N 19
ATOM 26657 C CA . TYR B 1 29 ? 4.829 1.553 4.864 1.00 0.00 29 TYR B CA 19
ATOM 26658 C C . TYR B 1 29 ? 5.026 1.635 3.340 1.00 0.00 29 TYR B C 19
ATOM 26659 O O . TYR B 1 29 ? 4.648 2.627 2.713 1.00 0.00 29 TYR B O 19
ATOM 26677 N N . TYR B 1 30 ? 5.611 0.613 2.714 1.00 0.00 30 TYR B N 19
ATOM 26678 C CA . TYR B 1 30 ? 5.855 0.565 1.278 1.00 0.00 30 TYR B CA 19
ATOM 26679 C C . TYR B 1 30 ? 4.945 -0.492 0.666 1.00 0.00 30 TYR B C 19
ATOM 26680 O O . TYR B 1 30 ? 4.513 -1.419 1.362 1.00 0.00 30 TYR B O 19
ATOM 26698 N N . VAL B 1 31 ? 4.710 -0.405 -0.643 1.00 0.00 31 VAL B N 19
ATOM 26699 C CA . VAL B 1 31 ? 3.865 -1.357 -1.361 1.00 0.00 31 VAL B CA 19
ATOM 26700 C C . VAL B 1 31 ? 4.582 -1.846 -2.617 1.00 0.00 31 VAL B C 19
ATOM 26701 O O . VAL B 1 31 ? 5.163 -1.054 -3.360 1.00 0.00 31 VAL B O 19
ATOM 26714 N N . ASP B 1 32 ? 4.525 -3.160 -2.843 1.00 0.00 32 ASP B N 19
ATOM 26715 C CA . ASP B 1 32 ? 5.124 -3.837 -3.988 1.00 0.00 32 ASP B CA 19
ATOM 26716 C C . ASP B 1 32 ? 4.048 -4.082 -5.024 1.00 0.00 32 ASP B C 19
ATOM 26717 O O . ASP B 1 32 ? 3.128 -4.860 -4.771 1.00 0.00 32 ASP B O 19
ATOM 26726 N N . HIS B 1 33 ? 4.126 -3.433 -6.179 1.00 0.00 33 HIS B N 19
ATOM 26727 C CA . HIS B 1 33 ? 3.142 -3.619 -7.232 1.00 0.00 33 HIS B CA 19
ATOM 26728 C C . HIS B 1 33 ? 3.279 -4.969 -7.935 1.00 0.00 33 HIS B C 19
ATOM 26729 O O . HIS B 1 33 ? 2.316 -5.402 -8.569 1.00 0.00 33 HIS B O 19
ATOM 26743 N N . THR B 1 34 ? 4.414 -5.657 -7.792 1.00 0.00 34 THR B N 19
ATOM 26744 C CA . THR B 1 34 ? 4.668 -6.953 -8.417 1.00 0.00 34 THR B CA 19
ATOM 26745 C C . THR B 1 34 ? 4.014 -8.118 -7.661 1.00 0.00 34 THR B C 19
ATOM 26746 O O . THR B 1 34 ? 3.644 -9.113 -8.283 1.00 0.00 34 THR B O 19
ATOM 26757 N N . ASN B 1 35 ? 3.829 -8.009 -6.341 1.00 0.00 35 ASN B N 19
ATOM 26758 C CA . ASN B 1 35 ? 3.201 -9.053 -5.522 1.00 0.00 35 ASN B CA 19
ATOM 26759 C C . ASN B 1 35 ? 1.964 -8.526 -4.792 1.00 0.00 35 ASN B C 19
ATOM 26760 O O . ASN B 1 35 ? 1.274 -9.315 -4.154 1.00 0.00 35 ASN B O 19
ATOM 26771 N N . LYS B 1 36 ? 1.662 -7.223 -4.889 1.00 0.00 36 LYS B N 19
ATOM 26772 C CA . LYS B 1 36 ? 0.546 -6.550 -4.222 1.00 0.00 36 LYS B CA 19
ATOM 26773 C C . LYS B 1 36 ? 0.637 -6.774 -2.713 1.00 0.00 36 LYS B C 19
ATOM 26774 O O . LYS B 1 36 ? -0.356 -7.108 -2.062 1.00 0.00 36 LYS B O 19
ATOM 26793 N N . ARG B 1 37 ? 1.832 -6.565 -2.147 1.00 0.00 37 ARG B N 19
ATOM 26794 C CA . ARG B 1 37 ? 2.109 -6.747 -0.722 1.00 0.00 37 ARG B CA 19
ATOM 26795 C C . ARG B 1 37 ? 2.554 -5.447 -0.080 1.00 0.00 37 ARG B C 19
ATOM 26796 O O . ARG B 1 37 ? 2.967 -4.529 -0.791 1.00 0.00 37 ARG B O 19
ATOM 26817 N N . ALA B 1 38 ? 2.454 -5.382 1.249 1.00 0.00 38 ALA B N 19
ATOM 26818 C CA . ALA B 1 38 ? 2.832 -4.233 2.059 1.00 0.00 38 ALA B CA 19
ATOM 26819 C C . ALA B 1 38 ? 3.918 -4.658 3.059 1.00 0.00 38 ALA B C 19
ATOM 26820 O O . ALA B 1 38 ? 3.867 -5.775 3.598 1.00 0.00 38 ALA B O 19
ATOM 26827 N N . GLN B 1 39 ? 4.913 -3.798 3.292 1.00 0.00 39 GLN B N 19
ATOM 26828 C CA . GLN B 1 39 ? 6.014 -4.039 4.227 1.00 0.00 39 GLN B CA 19
ATOM 26829 C C . GLN B 1 39 ? 6.525 -2.712 4.794 1.00 0.00 39 GLN B C 19
ATOM 26830 O O . GLN B 1 39 ? 6.390 -1.677 4.145 1.00 0.00 39 GLN B O 19
ATOM 26844 N N . TYR B 1 40 ? 7.151 -2.740 5.973 1.00 0.00 40 TYR B N 19
ATOM 26845 C CA . TYR B 1 40 ? 7.687 -1.554 6.641 1.00 0.00 40 TYR B CA 19
ATOM 26846 C C . TYR B 1 40 ? 9.198 -1.386 6.378 1.00 0.00 40 TYR B C 19
ATOM 26847 O O . TYR B 1 40 ? 9.776 -0.357 6.732 1.00 0.00 40 TYR B O 19
ATOM 26865 N N . ARG B 1 41 ? 9.868 -2.362 5.743 1.00 0.00 41 ARG B N 19
ATOM 26866 C CA . ARG B 1 41 ? 11.301 -2.336 5.433 1.00 0.00 41 ARG B CA 19
ATOM 26867 C C . ARG B 1 41 ? 11.481 -1.937 3.975 1.00 0.00 41 ARG B C 19
ATOM 26868 O O . ARG B 1 41 ? 10.672 -2.347 3.142 1.00 0.00 41 ARG B O 19
ATOM 26889 N N . HIS B 1 42 ? 12.510 -1.148 3.665 1.00 0.00 42 HIS B N 19
ATOM 26890 C CA . HIS B 1 42 ? 12.768 -0.672 2.306 1.00 0.00 42 HIS B CA 19
ATOM 26891 C C . HIS B 1 42 ? 12.954 -1.859 1.351 1.00 0.00 42 HIS B C 19
ATOM 26892 O O . HIS B 1 42 ? 13.561 -2.858 1.753 1.00 0.00 42 HIS B O 19
ATOM 26906 N N . PRO B 1 43 ? 12.486 -1.774 0.095 1.00 0.00 43 PRO B N 19
ATOM 26907 C CA . PRO B 1 43 ? 12.608 -2.866 -0.864 1.00 0.00 43 PRO B CA 19
ATOM 26908 C C . PRO B 1 43 ? 14.011 -3.151 -1.409 1.00 0.00 43 PRO B C 19
ATOM 26909 O O . PRO B 1 43 ? 14.250 -4.300 -1.782 1.00 0.00 43 PRO B O 19
ATOM 26920 N N . SER B 1 44 ? 14.896 -2.153 -1.516 1.00 0.00 44 SER B N 19
ATOM 26921 C CA . SER B 1 44 ? 16.247 -2.343 -2.040 1.00 0.00 44 SER B CA 19
ATOM 26922 C C . SER B 1 44 ? 17.116 -2.959 -0.938 1.00 0.00 44 SER B C 19
ATOM 26923 O O . SER B 1 44 ? 17.207 -4.192 -0.860 1.00 0.00 44 SER B O 19
ATOM 26931 N N . GLY B 1 45 ? 17.697 -2.161 -0.039 1.00 0.00 45 GLY B N 19
ATOM 26932 C CA . GLY B 1 45 ? 18.530 -2.669 1.041 1.00 0.00 45 GLY B CA 19
ATOM 26933 C C . GLY B 1 45 ? 19.716 -1.759 1.341 1.00 0.00 45 GLY B C 19
ATOM 26934 O O . GLY B 1 45 ? 19.838 -0.680 0.767 1.00 0.00 45 GLY B O 19
ATOM 26938 N N . PRO B 1 46 ? 20.613 -2.194 2.234 1.00 0.00 46 PRO B N 19
ATOM 26939 C CA . PRO B 1 46 ? 21.799 -1.438 2.616 1.00 0.00 46 PRO B CA 19
ATOM 26940 C C . PRO B 1 46 ? 22.845 -1.374 1.494 1.00 0.00 46 PRO B C 19
ATOM 26941 O O . PRO B 1 46 ? 23.875 -0.721 1.674 1.00 0.00 46 PRO B O 19
ATOM 26952 N N . SER B 1 47 ? 22.631 -2.075 0.378 1.00 0.00 47 SER B N 19
ATOM 26953 C CA . SER B 1 47 ? 23.522 -2.105 -0.763 1.00 0.00 47 SER B CA 19
ATOM 26954 C C . SER B 1 47 ? 22.751 -2.584 -1.996 1.00 0.00 47 SER B C 19
ATOM 26955 O O . SER B 1 47 ? 21.656 -3.156 -1.882 1.00 0.00 47 SER B O 19
ATOM 26963 N N . SER B 1 48 ? 23.350 -2.420 -3.175 1.00 0.00 48 SER B N 19
ATOM 26964 C CA . SER B 1 48 ? 22.792 -2.836 -4.462 1.00 0.00 48 SER B CA 19
ATOM 26965 C C . SER B 1 48 ? 23.874 -3.538 -5.290 1.00 0.00 48 SER B C 19
ATOM 26966 O O . SER B 1 48 ? 23.885 -3.464 -6.522 1.00 0.00 48 SER B O 19
ATOM 26974 N N . GLY B 1 49 ? 24.822 -4.193 -4.621 1.00 0.00 49 GLY B N 19
ATOM 26975 C CA . GLY B 1 49 ? 25.938 -4.894 -5.226 1.00 0.00 49 GLY B CA 19
ATOM 26976 C C . GLY B 1 49 ? 27.190 -4.199 -4.767 1.00 0.00 49 GLY B C 19
ATOM 26977 O O . GLY B 1 49 ? 27.981 -4.835 -4.040 1.00 0.00 49 GLY B O 19
ATOM 26981 N N . GLY A 1 1 ? -16.849 -14.400 23.850 1.00 0.00 1 GLY A N 20
ATOM 26982 C CA . GLY A 1 1 ? -17.992 -14.377 22.927 1.00 0.00 1 GLY A CA 20
ATOM 26983 C C . GLY A 1 1 ? -17.848 -13.256 21.915 1.00 0.00 1 GLY A C 20
ATOM 26984 O O . GLY A 1 1 ? -18.196 -12.109 22.214 1.00 0.00 1 GLY A O 20
ATOM 26988 N N . SER A 1 2 ? -17.297 -13.564 20.742 1.00 0.00 2 SER A N 20
ATOM 26989 C CA . SER A 1 2 ? -17.086 -12.618 19.654 1.00 0.00 2 SER A CA 20
ATOM 26990 C C . SER A 1 2 ? -18.392 -12.369 18.894 1.00 0.00 2 SER A C 20
ATOM 26991 O O . SER A 1 2 ? -19.399 -13.050 19.127 1.00 0.00 2 SER A O 20
ATOM 26999 N N . SER A 1 3 ? -18.386 -11.394 17.985 1.00 0.00 3 SER A N 20
ATOM 27000 C CA . SER A 1 3 ? -19.543 -11.026 17.185 1.00 0.00 3 SER A CA 20
ATOM 27001 C C . SER A 1 3 ? -19.078 -10.411 15.860 1.00 0.00 3 SER A C 20
ATOM 27002 O O . SER A 1 3 ? -17.907 -10.549 15.474 1.00 0.00 3 SER A O 20
ATOM 27010 N N . GLY A 1 4 ? -20.001 -9.789 15.125 1.00 0.00 4 GLY A N 20
ATOM 27011 C CA . GLY A 1 4 ? -19.694 -9.151 13.859 1.00 0.00 4 GLY A CA 20
ATOM 27012 C C . GLY A 1 4 ? -20.931 -8.934 13.017 1.00 0.00 4 GLY A C 20
ATOM 27013 O O . GLY A 1 4 ? -21.221 -9.759 12.146 1.00 0.00 4 GLY A O 20
ATOM 27017 N N . SER A 1 5 ? -21.663 -7.862 13.295 1.00 0.00 5 SER A N 20
ATOM 27018 C CA . SER A 1 5 ? -22.863 -7.498 12.563 1.00 0.00 5 SER A CA 20
ATOM 27019 C C . SER A 1 5 ? -22.406 -6.500 11.500 1.00 0.00 5 SER A C 20
ATOM 27020 O O . SER A 1 5 ? -22.266 -5.302 11.757 1.00 0.00 5 SER A O 20
ATOM 27028 N N . SER A 1 6 ? -22.025 -7.025 10.336 1.00 0.00 6 SER A N 20
ATOM 27029 C CA . SER A 1 6 ? -21.551 -6.253 9.199 1.00 0.00 6 SER A CA 20
ATOM 27030 C C . SER A 1 6 ? -22.701 -5.453 8.575 1.00 0.00 6 SER A C 20
ATOM 27031 O O . SER A 1 6 ? -23.875 -5.634 8.925 1.00 0.00 6 SER A O 20
ATOM 27039 N N . GLY A 1 7 ? -22.381 -4.562 7.639 1.00 0.00 7 GLY A N 20
ATOM 27040 C CA . GLY A 1 7 ? -23.337 -3.716 6.946 1.00 0.00 7 GLY A CA 20
ATOM 27041 C C . GLY A 1 7 ? -23.259 -3.900 5.430 1.00 0.00 7 GLY A C 20
ATOM 27042 O O . GLY A 1 7 ? -22.278 -4.454 4.924 1.00 0.00 7 GLY A O 20
ATOM 27046 N N . PRO A 1 8 ? -24.272 -3.428 4.685 1.00 0.00 8 PRO A N 20
ATOM 27047 C CA . PRO A 1 8 ? -24.309 -3.531 3.239 1.00 0.00 8 PRO A CA 20
ATOM 27048 C C . PRO A 1 8 ? -23.294 -2.554 2.652 1.00 0.00 8 PRO A C 20
ATOM 27049 O O . PRO A 1 8 ? -22.339 -2.972 2.008 1.00 0.00 8 PRO A O 20
ATOM 27060 N N . LEU A 1 9 ? -23.473 -1.254 2.884 1.00 0.00 9 LEU A N 20
ATOM 27061 C CA . LEU A 1 9 ? -22.614 -0.181 2.411 1.00 0.00 9 LEU A CA 20
ATOM 27062 C C . LEU A 1 9 ? -22.485 0.855 3.519 1.00 0.00 9 LEU A C 20
ATOM 27063 O O . LEU A 1 9 ? -23.294 0.885 4.453 1.00 0.00 9 LEU A O 20
ATOM 27079 N N . GLU A 1 10 ? -21.487 1.723 3.395 1.00 0.00 10 GLU A N 20
ATOM 27080 C CA . GLU A 1 10 ? -21.177 2.803 4.325 1.00 0.00 10 GLU A CA 20
ATOM 27081 C C . GLU A 1 10 ? -21.101 4.119 3.543 1.00 0.00 10 GLU A C 20
ATOM 27082 O O . GLU A 1 10 ? -21.175 4.115 2.309 1.00 0.00 10 GLU A O 20
ATOM 27094 N N . ARG A 1 11 ? -20.974 5.256 4.234 1.00 0.00 11 ARG A N 20
ATOM 27095 C CA . ARG A 1 11 ? -20.899 6.593 3.625 1.00 0.00 11 ARG A CA 20
ATOM 27096 C C . ARG A 1 11 ? -19.751 7.382 4.249 1.00 0.00 11 ARG A C 20
ATOM 27097 O O . ARG A 1 11 ? -19.891 8.562 4.589 1.00 0.00 11 ARG A O 20
ATOM 27118 N N . GLU A 1 12 ? -18.637 6.700 4.486 1.00 0.00 12 GLU A N 20
ATOM 27119 C CA . GLU A 1 12 ? -17.428 7.248 5.086 1.00 0.00 12 GLU A CA 20
ATOM 27120 C C . GLU A 1 12 ? -16.271 6.954 4.128 1.00 0.00 12 GLU A C 20
ATOM 27121 O O . GLU A 1 12 ? -16.511 6.468 3.018 1.00 0.00 12 GLU A O 20
ATOM 27133 N N . GLY A 1 13 ? -15.034 7.299 4.478 1.00 0.00 13 GLY A N 20
ATOM 27134 C CA . GLY A 1 13 ? -13.892 7.066 3.606 1.00 0.00 13 GLY A CA 20
ATOM 27135 C C . GLY A 1 13 ? -13.574 5.584 3.457 1.00 0.00 13 GLY A C 20
ATOM 27136 O O . GLY A 1 13 ? -13.878 4.979 2.421 1.00 0.00 13 GLY A O 20
ATOM 27140 N N . LEU A 1 14 ? -12.922 5.025 4.474 1.00 0.00 14 LEU A N 20
ATOM 27141 C CA . LEU A 1 14 ? -12.498 3.631 4.549 1.00 0.00 14 LEU A CA 20
ATOM 27142 C C . LEU A 1 14 ? -12.611 3.142 5.989 1.00 0.00 14 LEU A C 20
ATOM 27143 O O . LEU A 1 14 ? -12.574 3.968 6.909 1.00 0.00 14 LEU A O 20
ATOM 27159 N N . PRO A 1 15 ? -12.672 1.821 6.221 1.00 0.00 15 PRO A N 20
ATOM 27160 C CA . PRO A 1 15 ? -12.750 1.291 7.574 1.00 0.00 15 PRO A CA 20
ATOM 27161 C C . PRO A 1 15 ? -11.440 1.571 8.339 1.00 0.00 15 PRO A C 20
ATOM 27162 O O . PRO A 1 15 ? -10.403 1.804 7.705 1.00 0.00 15 PRO A O 20
ATOM 27173 N N . PRO A 1 16 ? -11.459 1.557 9.686 1.00 0.00 16 PRO A N 20
ATOM 27174 C CA . PRO A 1 16 ? -10.285 1.799 10.508 1.00 0.00 16 PRO A CA 20
ATOM 27175 C C . PRO A 1 16 ? -9.354 0.597 10.349 1.00 0.00 16 PRO A C 20
ATOM 27176 O O . PRO A 1 16 ? -9.503 -0.429 11.021 1.00 0.00 16 PRO A O 20
ATOM 27187 N N . GLY A 1 17 ? -8.391 0.723 9.442 1.00 0.00 17 GLY A N 20
ATOM 27188 C CA . GLY A 1 17 ? -7.424 -0.311 9.126 1.00 0.00 17 GLY A CA 20
ATOM 27189 C C . GLY A 1 17 ? -7.128 -0.413 7.635 1.00 0.00 17 GLY A C 20
ATOM 27190 O O . GLY A 1 17 ? -6.303 -1.238 7.240 1.00 0.00 17 GLY A O 20
ATOM 27194 N N . TRP A 1 18 ? -7.793 0.395 6.811 1.00 0.00 18 TRP A N 20
ATOM 27195 C CA . TRP A 1 18 ? -7.593 0.434 5.378 1.00 0.00 18 TRP A CA 20
ATOM 27196 C C . TRP A 1 18 ? -7.108 1.827 5.021 1.00 0.00 18 TRP A C 20
ATOM 27197 O O . TRP A 1 18 ? -7.459 2.800 5.690 1.00 0.00 18 TRP A O 20
ATOM 27218 N N . GLU A 1 19 ? -6.335 1.918 3.942 1.00 0.00 19 GLU A N 20
ATOM 27219 C CA . GLU A 1 19 ? -5.776 3.174 3.464 1.00 0.00 19 GLU A CA 20
ATOM 27220 C C . GLU A 1 19 ? -5.900 3.255 1.941 1.00 0.00 19 GLU A C 20
ATOM 27221 O O . GLU A 1 19 ? -5.954 2.221 1.264 1.00 0.00 19 GLU A O 20
ATOM 27233 N N . ARG A 1 20 ? -5.957 4.478 1.407 1.00 0.00 20 ARG A N 20
ATOM 27234 C CA . ARG A 1 20 ? -6.058 4.794 -0.010 1.00 0.00 20 ARG A CA 20
ATOM 27235 C C . ARG A 1 20 ? -4.781 5.501 -0.419 1.00 0.00 20 ARG A C 20
ATOM 27236 O O . ARG A 1 20 ? -4.376 6.491 0.194 1.00 0.00 20 ARG A O 20
ATOM 27257 N N . VAL A 1 21 ? -4.160 4.988 -1.470 1.00 0.00 21 VAL A N 20
ATOM 27258 C CA . VAL A 1 21 ? -2.943 5.560 -2.015 1.00 0.00 21 VAL A CA 20
ATOM 27259 C C . VAL A 1 21 ? -3.250 6.114 -3.397 1.00 0.00 21 VAL A C 20
ATOM 27260 O O . VAL A 1 21 ? -3.722 5.369 -4.261 1.00 0.00 21 VAL A O 20
ATOM 27273 N N . GLU A 1 22 ? -3.093 7.421 -3.575 1.00 0.00 22 GLU A N 20
ATOM 27274 C CA . GLU A 1 22 ? -3.277 8.050 -4.870 1.00 0.00 22 GLU A CA 20
ATOM 27275 C C . GLU A 1 22 ? -1.898 7.947 -5.535 1.00 0.00 22 GLU A C 20
ATOM 27276 O O . GLU A 1 22 ? -0.870 7.850 -4.857 1.00 0.00 22 GLU A O 20
ATOM 27288 N N . SER A 1 23 ? -1.840 7.913 -6.859 1.00 0.00 23 SER A N 20
ATOM 27289 C CA . SER A 1 23 ? -0.580 7.808 -7.578 1.00 0.00 23 SER A CA 20
ATOM 27290 C C . SER A 1 23 ? -0.660 8.470 -8.956 1.00 0.00 23 SER A C 20
ATOM 27291 O O . SER A 1 23 ? -1.730 8.936 -9.371 1.00 0.00 23 SER A O 20
ATOM 27299 N N . SER A 1 24 ? 0.459 8.482 -9.687 1.00 0.00 24 SER A N 20
ATOM 27300 C CA . SER A 1 24 ? 0.557 9.070 -11.022 1.00 0.00 24 SER A CA 20
ATOM 27301 C C . SER A 1 24 ? 0.821 8.053 -12.121 1.00 0.00 24 SER A C 20
ATOM 27302 O O . SER A 1 24 ? 0.550 8.354 -13.281 1.00 0.00 24 SER A O 20
ATOM 27310 N N . GLU A 1 25 ? 1.291 6.864 -11.762 1.00 0.00 25 GLU A N 20
ATOM 27311 C CA . GLU A 1 25 ? 1.577 5.796 -12.699 1.00 0.00 25 GLU A CA 20
ATOM 27312 C C . GLU A 1 25 ? 0.617 4.618 -12.466 1.00 0.00 25 GLU A C 20
ATOM 27313 O O . GLU A 1 25 ? 0.544 3.694 -13.279 1.00 0.00 25 GLU A O 20
ATOM 27325 N N . PHE A 1 26 ? -0.129 4.654 -11.354 1.00 0.00 26 PHE A N 20
ATOM 27326 C CA . PHE A 1 26 ? -1.087 3.641 -10.918 1.00 0.00 26 PHE A CA 20
ATOM 27327 C C . PHE A 1 26 ? -2.494 4.217 -10.696 1.00 0.00 26 PHE A C 20
ATOM 27328 O O . PHE A 1 26 ? -3.451 3.473 -10.457 1.00 0.00 26 PHE A O 20
ATOM 27345 N N . GLY A 1 27 ? -2.610 5.543 -10.671 1.00 0.00 27 GLY A N 20
ATOM 27346 C CA . GLY A 1 27 ? -3.839 6.291 -10.474 1.00 0.00 27 GLY A CA 20
ATOM 27347 C C . GLY A 1 27 ? -4.263 6.237 -9.011 1.00 0.00 27 GLY A C 20
ATOM 27348 O O . GLY A 1 27 ? -4.106 7.222 -8.293 1.00 0.00 27 GLY A O 20
ATOM 27352 N N . THR A 1 28 ? -4.840 5.134 -8.532 1.00 0.00 28 THR A N 20
ATOM 27353 C CA . THR A 1 28 ? -5.253 5.000 -7.135 1.00 0.00 28 THR A CA 20
ATOM 27354 C C . THR A 1 28 ? -5.440 3.527 -6.775 1.00 0.00 28 THR A C 20
ATOM 27355 O O . THR A 1 28 ? -5.988 2.759 -7.575 1.00 0.00 28 THR A O 20
ATOM 27366 N N . TYR A 1 29 ? -4.994 3.111 -5.593 1.00 0.00 29 TYR A N 20
ATOM 27367 C CA . TYR A 1 29 ? -5.161 1.744 -5.100 1.00 0.00 29 TYR A CA 20
ATOM 27368 C C . TYR A 1 29 ? -5.419 1.791 -3.590 1.00 0.00 29 TYR A C 20
ATOM 27369 O O . TYR A 1 29 ? -5.308 2.850 -2.973 1.00 0.00 29 TYR A O 20
ATOM 27387 N N . TYR A 1 30 ? -5.764 0.654 -2.985 1.00 0.00 30 TYR A N 20
ATOM 27388 C CA . TYR A 1 30 ? -6.059 0.547 -1.559 1.00 0.00 30 TYR A CA 20
ATOM 27389 C C . TYR A 1 30 ? -5.176 -0.520 -0.932 1.00 0.00 30 TYR A C 20
ATOM 27390 O O . TYR A 1 30 ? -4.798 -1.466 -1.628 1.00 0.00 30 TYR A O 20
ATOM 27408 N N . VAL A 1 31 ? -4.894 -0.395 0.367 1.00 0.00 31 VAL A N 20
ATOM 27409 C CA . VAL A 1 31 ? -4.067 -1.350 1.123 1.00 0.00 31 VAL A CA 20
ATOM 27410 C C . VAL A 1 31 ? -4.784 -1.799 2.404 1.00 0.00 31 VAL A C 20
ATOM 27411 O O . VAL A 1 31 ? -5.430 -0.996 3.081 1.00 0.00 31 VAL A O 20
ATOM 27424 N N . ASP A 1 32 ? -4.626 -3.087 2.719 1.00 0.00 32 ASP A N 20
ATOM 27425 C CA . ASP A 1 32 ? -5.161 -3.846 3.851 1.00 0.00 32 ASP A CA 20
ATOM 27426 C C . ASP A 1 32 ? -4.043 -4.071 4.850 1.00 0.00 32 ASP A C 20
ATOM 27427 O O . ASP A 1 32 ? -3.091 -4.797 4.561 1.00 0.00 32 ASP A O 20
ATOM 27436 N N . HIS A 1 33 ? -4.126 -3.429 6.013 1.00 0.00 33 HIS A N 20
ATOM 27437 C CA . HIS A 1 33 ? -3.114 -3.559 7.055 1.00 0.00 33 HIS A CA 20
ATOM 27438 C C . HIS A 1 33 ? -3.200 -4.869 7.838 1.00 0.00 33 HIS A C 20
ATOM 27439 O O . HIS A 1 33 ? -2.227 -5.231 8.504 1.00 0.00 33 HIS A O 20
ATOM 27453 N N . THR A 1 34 ? -4.333 -5.573 7.798 1.00 0.00 34 THR A N 20
ATOM 27454 C CA . THR A 1 34 ? -4.501 -6.830 8.515 1.00 0.00 34 THR A CA 20
ATOM 27455 C C . THR A 1 34 ? -3.813 -7.970 7.758 1.00 0.00 34 THR A C 20
ATOM 27456 O O . THR A 1 34 ? -3.238 -8.858 8.387 1.00 0.00 34 THR A O 20
ATOM 27467 N N . ASN A 1 35 ? -3.776 -7.910 6.424 1.00 0.00 35 ASN A N 20
ATOM 27468 C CA . ASN A 1 35 ? -3.189 -8.957 5.589 1.00 0.00 35 ASN A CA 20
ATOM 27469 C C . ASN A 1 35 ? -1.982 -8.474 4.796 1.00 0.00 35 ASN A C 20
ATOM 27470 O O . ASN A 1 35 ? -1.297 -9.289 4.174 1.00 0.00 35 ASN A O 20
ATOM 27481 N N . LYS A 1 36 ? -1.663 -7.176 4.861 1.00 0.00 36 LYS A N 20
ATOM 27482 C CA . LYS A 1 36 ? -0.552 -6.507 4.182 1.00 0.00 36 LYS A CA 20
ATOM 27483 C C . LYS A 1 36 ? -0.632 -6.763 2.680 1.00 0.00 36 LYS A C 20
ATOM 27484 O O . LYS A 1 36 ? 0.328 -7.227 2.065 1.00 0.00 36 LYS A O 20
ATOM 27503 N N . ARG A 1 37 ? -1.798 -6.481 2.093 1.00 0.00 37 ARG A N 20
ATOM 27504 C CA . ARG A 1 37 ? -2.069 -6.653 0.666 1.00 0.00 37 ARG A CA 20
ATOM 27505 C C . ARG A 1 37 ? -2.552 -5.347 0.060 1.00 0.00 37 ARG A C 20
ATOM 27506 O O . ARG A 1 37 ? -2.886 -4.418 0.793 1.00 0.00 37 ARG A O 20
ATOM 27527 N N . ALA A 1 38 ? -2.555 -5.274 -1.269 1.00 0.00 38 ALA A N 20
ATOM 27528 C CA . ALA A 1 38 ? -2.990 -4.125 -2.042 1.00 0.00 38 ALA A CA 20
ATOM 27529 C C . ALA A 1 38 ? -4.038 -4.588 -3.055 1.00 0.00 38 ALA A C 20
ATOM 27530 O O . ALA A 1 38 ? -3.986 -5.731 -3.520 1.00 0.00 38 ALA A O 20
ATOM 27537 N N . GLN A 1 39 ? -4.963 -3.708 -3.446 1.00 0.00 39 GLN A N 20
ATOM 27538 C CA . GLN A 1 39 ? -5.996 -4.038 -4.422 1.00 0.00 39 GLN A CA 20
ATOM 27539 C C . GLN A 1 39 ? -6.465 -2.803 -5.184 1.00 0.00 39 GLN A C 20
ATOM 27540 O O . GLN A 1 39 ? -6.328 -1.666 -4.727 1.00 0.00 39 GLN A O 20
ATOM 27554 N N . TYR A 1 40 ? -7.074 -3.049 -6.345 1.00 0.00 40 TYR A N 20
ATOM 27555 C CA . TYR A 1 40 ? -7.588 -2.035 -7.263 1.00 0.00 40 TYR A CA 20
ATOM 27556 C C . TYR A 1 40 ? -9.076 -1.704 -7.054 1.00 0.00 40 TYR A C 20
ATOM 27557 O O . TYR A 1 40 ? -9.714 -1.157 -7.957 1.00 0.00 40 TYR A O 20
ATOM 27575 N N . ARG A 1 41 ? -9.679 -2.050 -5.911 1.00 0.00 41 ARG A N 20
ATOM 27576 C CA . ARG A 1 41 ? -11.087 -1.745 -5.640 1.00 0.00 41 ARG A CA 20
ATOM 27577 C C . ARG A 1 41 ? -11.276 -1.419 -4.168 1.00 0.00 41 ARG A C 20
ATOM 27578 O O . ARG A 1 41 ? -10.549 -1.959 -3.336 1.00 0.00 41 ARG A O 20
ATOM 27599 N N . HIS A 1 42 ? -12.261 -0.583 -3.841 1.00 0.00 42 HIS A N 20
ATOM 27600 C CA . HIS A 1 42 ? -12.566 -0.182 -2.465 1.00 0.00 42 HIS A CA 20
ATOM 27601 C C . HIS A 1 42 ? -12.914 -1.439 -1.644 1.00 0.00 42 HIS A C 20
ATOM 27602 O O . HIS A 1 42 ? -13.573 -2.329 -2.200 1.00 0.00 42 HIS A O 20
ATOM 27616 N N . PRO A 1 43 ? -12.514 -1.545 -0.364 1.00 0.00 43 PRO A N 20
ATOM 27617 C CA . PRO A 1 43 ? -12.761 -2.690 0.519 1.00 0.00 43 PRO A CA 20
ATOM 27618 C C . PRO A 1 43 ? -14.217 -2.882 0.989 1.00 0.00 43 PRO A C 20
ATOM 27619 O O . PRO A 1 43 ? -14.474 -3.099 2.179 1.00 0.00 43 PRO A O 20
ATOM 27630 N N . SER A 1 44 ? -15.195 -2.766 0.094 1.00 0.00 44 SER A N 20
ATOM 27631 C CA . SER A 1 44 ? -16.588 -2.980 0.440 1.00 0.00 44 SER A CA 20
ATOM 27632 C C . SER A 1 44 ? -16.827 -4.496 0.339 1.00 0.00 44 SER A C 20
ATOM 27633 O O . SER A 1 44 ? -16.448 -5.112 -0.665 1.00 0.00 44 SER A O 20
ATOM 27641 N N . GLY A 1 45 ? -17.439 -5.081 1.371 1.00 0.00 45 GLY A N 20
ATOM 27642 C CA . GLY A 1 45 ? -17.775 -6.499 1.487 1.00 0.00 45 GLY A CA 20
ATOM 27643 C C . GLY A 1 45 ? -16.573 -7.390 1.828 1.00 0.00 45 GLY A C 20
ATOM 27644 O O . GLY A 1 45 ? -15.427 -6.939 1.726 1.00 0.00 45 GLY A O 20
ATOM 27648 N N . PRO A 1 46 ? -16.811 -8.639 2.268 1.00 0.00 46 PRO A N 20
ATOM 27649 C CA . PRO A 1 46 ? -15.749 -9.577 2.608 1.00 0.00 46 PRO A CA 20
ATOM 27650 C C . PRO A 1 46 ? -15.099 -10.081 1.321 1.00 0.00 46 PRO A C 20
ATOM 27651 O O . PRO A 1 46 ? -15.755 -10.169 0.280 1.00 0.00 46 PRO A O 20
ATOM 27662 N N . SER A 1 47 ? -13.818 -10.439 1.377 1.00 0.00 47 SER A N 20
ATOM 27663 C CA . SER A 1 47 ? -13.150 -10.926 0.189 1.00 0.00 47 SER A CA 20
ATOM 27664 C C . SER A 1 47 ? -13.593 -12.354 -0.112 1.00 0.00 47 SER A C 20
ATOM 27665 O O . SER A 1 47 ? -13.701 -13.192 0.792 1.00 0.00 47 SER A O 20
ATOM 27673 N N . SER A 1 48 ? -13.878 -12.620 -1.383 1.00 0.00 48 SER A N 20
ATOM 27674 C CA . SER A 1 48 ? -14.271 -13.917 -1.895 1.00 0.00 48 SER A CA 20
ATOM 27675 C C . SER A 1 48 ? -12.978 -14.544 -2.409 1.00 0.00 48 SER A C 20
ATOM 27676 O O . SER A 1 48 ? -12.627 -15.643 -1.978 1.00 0.00 48 SER A O 20
ATOM 27684 N N . GLY A 1 49 ? -12.277 -13.852 -3.315 1.00 0.00 49 GLY A N 20
ATOM 27685 C CA . GLY A 1 49 ? -11.014 -14.286 -3.883 1.00 0.00 49 GLY A CA 20
ATOM 27686 C C . GLY A 1 49 ? -9.941 -13.635 -3.043 1.00 0.00 49 GLY A C 20
ATOM 27687 O O . GLY A 1 49 ? -9.742 -14.093 -1.901 1.00 0.00 49 GLY A O 20
ATOM 27691 N N . GLY B 1 1 ? 17.692 -13.022 -25.361 1.00 0.00 1 GLY B N 20
ATOM 27692 C CA . GLY B 1 1 ? 17.577 -13.635 -24.031 1.00 0.00 1 GLY B CA 20
ATOM 27693 C C . GLY B 1 1 ? 17.716 -12.608 -22.923 1.00 0.00 1 GLY B C 20
ATOM 27694 O O . GLY B 1 1 ? 18.530 -11.686 -23.014 1.00 0.00 1 GLY B O 20
ATOM 27698 N N . SER B 1 2 ? 16.928 -12.780 -21.863 1.00 0.00 2 SER B N 20
ATOM 27699 C CA . SER B 1 2 ? 16.878 -11.922 -20.688 1.00 0.00 2 SER B CA 20
ATOM 27700 C C . SER B 1 2 ? 18.200 -11.843 -19.911 1.00 0.00 2 SER B C 20
ATOM 27701 O O . SER B 1 2 ? 19.053 -12.732 -20.011 1.00 0.00 2 SER B O 20
ATOM 27709 N N . SER B 1 3 ? 18.326 -10.793 -19.095 1.00 0.00 3 SER B N 20
ATOM 27710 C CA . SER B 1 3 ? 19.449 -10.474 -18.215 1.00 0.00 3 SER B CA 20
ATOM 27711 C C . SER B 1 3 ? 18.880 -9.909 -16.909 1.00 0.00 3 SER B C 20
ATOM 27712 O O . SER B 1 3 ? 17.717 -9.481 -16.881 1.00 0.00 3 SER B O 20
ATOM 27720 N N . GLY B 1 4 ? 19.673 -9.889 -15.842 1.00 0.00 4 GLY B N 20
ATOM 27721 C CA . GLY B 1 4 ? 19.320 -9.384 -14.527 1.00 0.00 4 GLY B CA 20
ATOM 27722 C C . GLY B 1 4 ? 20.607 -9.113 -13.758 1.00 0.00 4 GLY B C 20
ATOM 27723 O O . GLY B 1 4 ? 21.288 -10.061 -13.356 1.00 0.00 4 GLY B O 20
ATOM 27727 N N . SER B 1 5 ? 20.935 -7.844 -13.535 1.00 0.00 5 SER B N 20
ATOM 27728 C CA . SER B 1 5 ? 22.129 -7.401 -12.833 1.00 0.00 5 SER B CA 20
ATOM 27729 C C . SER B 1 5 ? 21.706 -6.512 -11.666 1.00 0.00 5 SER B C 20
ATOM 27730 O O . SER B 1 5 ? 21.941 -5.304 -11.684 1.00 0.00 5 SER B O 20
ATOM 27738 N N . SER B 1 6 ? 21.029 -7.091 -10.672 1.00 0.00 6 SER B N 20
ATOM 27739 C CA . SER B 1 6 ? 20.559 -6.378 -9.488 1.00 0.00 6 SER B CA 20
ATOM 27740 C C . SER B 1 6 ? 21.726 -5.658 -8.807 1.00 0.00 6 SER B C 20
ATOM 27741 O O . SER B 1 6 ? 22.809 -6.232 -8.658 1.00 0.00 6 SER B O 20
ATOM 27749 N N . GLY B 1 7 ? 21.525 -4.391 -8.443 1.00 0.00 7 GLY B N 20
ATOM 27750 C CA . GLY B 1 7 ? 22.538 -3.575 -7.791 1.00 0.00 7 GLY B CA 20
ATOM 27751 C C . GLY B 1 7 ? 22.621 -3.868 -6.290 1.00 0.00 7 GLY B C 20
ATOM 27752 O O . GLY B 1 7 ? 21.826 -4.661 -5.771 1.00 0.00 7 GLY B O 20
ATOM 27756 N N . PRO B 1 8 ? 23.579 -3.247 -5.583 1.00 0.00 8 PRO B N 20
ATOM 27757 C CA . PRO B 1 8 ? 23.775 -3.417 -4.155 1.00 0.00 8 PRO B CA 20
ATOM 27758 C C . PRO B 1 8 ? 22.758 -2.590 -3.361 1.00 0.00 8 PRO B C 20
ATOM 27759 O O . PRO B 1 8 ? 21.872 -3.172 -2.740 1.00 0.00 8 PRO B O 20
ATOM 27770 N N . LEU B 1 9 ? 22.900 -1.261 -3.349 1.00 0.00 9 LEU B N 20
ATOM 27771 C CA . LEU B 1 9 ? 22.060 -0.299 -2.651 1.00 0.00 9 LEU B CA 20
ATOM 27772 C C . LEU B 1 9 ? 22.013 0.962 -3.509 1.00 0.00 9 LEU B C 20
ATOM 27773 O O . LEU B 1 9 ? 23.067 1.501 -3.846 1.00 0.00 9 LEU B O 20
ATOM 27789 N N . GLU B 1 10 ? 20.828 1.427 -3.891 1.00 0.00 10 GLU B N 20
ATOM 27790 C CA . GLU B 1 10 ? 20.680 2.645 -4.693 1.00 0.00 10 GLU B CA 20
ATOM 27791 C C . GLU B 1 10 ? 20.670 3.839 -3.739 1.00 0.00 10 GLU B C 20
ATOM 27792 O O . 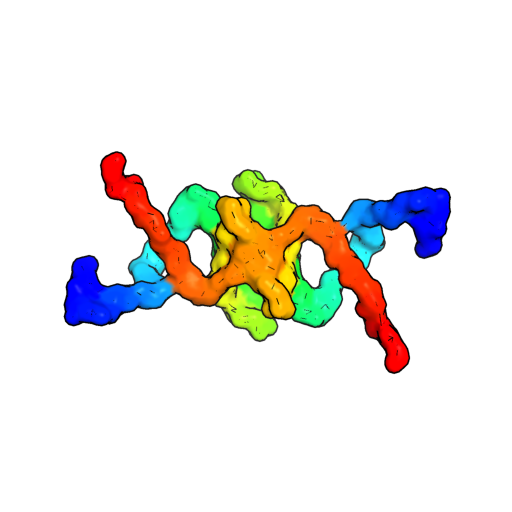GLU B 1 10 ? 20.454 3.681 -2.531 1.00 0.00 10 GLU B O 20
ATOM 27804 N N . ARG B 1 11 ? 20.904 5.039 -4.263 1.00 0.00 11 ARG B N 20
ATOM 27805 C CA . ARG B 1 11 ? 20.887 6.264 -3.468 1.00 0.00 11 ARG B CA 20
ATOM 27806 C C . ARG B 1 11 ? 19.543 6.968 -3.625 1.00 0.00 11 ARG B C 20
ATOM 27807 O O . ARG B 1 11 ? 19.204 7.812 -2.800 1.00 0.00 11 ARG B O 20
ATOM 27828 N N . GLU B 1 12 ? 18.795 6.637 -4.674 1.00 0.00 12 GLU B N 20
ATOM 27829 C CA . GLU B 1 12 ? 17.507 7.238 -4.974 1.00 0.00 12 GLU B CA 20
ATOM 27830 C C . GLU B 1 12 ? 16.424 6.823 -3.973 1.00 0.00 12 GLU B C 20
ATOM 27831 O O . GLU B 1 12 ? 16.648 6.004 -3.076 1.00 0.00 12 GLU B O 20
ATOM 27843 N N . GLY B 1 13 ? 15.230 7.395 -4.143 1.00 0.00 13 GLY B N 20
ATOM 27844 C CA . GLY B 1 13 ? 14.071 7.152 -3.303 1.00 0.00 13 GLY B CA 20
ATOM 27845 C C . GLY B 1 13 ? 13.662 5.687 -3.272 1.00 0.00 13 GLY B C 20
ATOM 27846 O O . GLY B 1 13 ? 13.783 5.045 -2.227 1.00 0.00 13 GLY B O 20
ATOM 27850 N N . LEU B 1 14 ? 13.158 5.161 -4.386 1.00 0.00 14 LEU B N 20
ATOM 27851 C CA . LEU B 1 14 ? 12.703 3.781 -4.534 1.00 0.00 14 LEU B CA 20
ATOM 27852 C C . LEU B 1 14 ? 12.881 3.336 -5.984 1.00 0.00 14 LEU B C 20
ATOM 27853 O O . LEU B 1 14 ? 12.952 4.202 -6.860 1.00 0.00 14 LEU B O 20
ATOM 27869 N N . PRO B 1 15 ? 12.904 2.022 -6.261 1.00 0.00 15 PRO B N 20
ATOM 27870 C CA . PRO B 1 15 ? 13.030 1.519 -7.624 1.00 0.00 15 PRO B CA 20
ATOM 27871 C C . PRO B 1 15 ? 11.774 1.884 -8.450 1.00 0.00 15 PRO B C 20
ATOM 27872 O O . PRO B 1 15 ? 10.739 2.223 -7.860 1.00 0.00 15 PRO B O 20
ATOM 27883 N N . PRO B 1 16 ? 11.839 1.829 -9.793 1.00 0.00 16 PRO B N 20
ATOM 27884 C CA . PRO B 1 16 ? 10.723 2.170 -10.665 1.00 0.00 16 PRO B CA 20
ATOM 27885 C C . PRO B 1 16 ? 9.585 1.167 -10.481 1.00 0.00 16 PRO B C 20
ATOM 27886 O O . PRO B 1 16 ? 9.720 0.009 -10.877 1.00 0.00 16 PRO B O 20
ATOM 27897 N N . GLY B 1 17 ? 8.486 1.590 -9.856 1.00 0.00 17 GLY B N 20
ATOM 27898 C CA . GLY B 1 17 ? 7.309 0.770 -9.603 1.00 0.00 17 GLY B CA 20
ATOM 27899 C C . GLY B 1 17 ? 6.974 0.663 -8.119 1.00 0.00 17 GLY B C 20
ATOM 27900 O O . GLY B 1 17 ? 5.816 0.409 -7.784 1.00 0.00 17 GLY B O 20
ATOM 27904 N N . TRP B 1 18 ? 7.946 0.807 -7.215 1.00 0.00 18 TRP B N 20
ATOM 27905 C CA . TRP B 1 18 ? 7.683 0.724 -5.781 1.00 0.00 18 TRP B CA 20
ATOM 27906 C C . TRP B 1 18 ? 7.131 2.059 -5.304 1.00 0.00 18 TRP B C 20
ATOM 27907 O O . TRP B 1 18 ? 7.492 3.107 -5.830 1.00 0.00 18 TRP B O 20
ATOM 27928 N N . GLU B 1 19 ? 6.274 2.022 -4.280 1.00 0.00 19 GLU B N 20
ATOM 27929 C CA . GLU B 1 19 ? 5.667 3.226 -3.726 1.00 0.00 19 GLU B CA 20
ATOM 27930 C C . GLU B 1 19 ? 5.794 3.244 -2.203 1.00 0.00 19 GLU B C 20
ATOM 27931 O O . GLU B 1 19 ? 5.900 2.193 -1.557 1.00 0.00 19 GLU B O 20
ATOM 27943 N N . ARG B 1 20 ? 5.826 4.454 -1.641 1.00 0.00 20 ARG B N 20
ATOM 27944 C CA . ARG B 1 20 ? 5.909 4.716 -0.211 1.00 0.00 20 ARG B CA 20
ATOM 27945 C C . ARG B 1 20 ? 4.576 5.321 0.192 1.00 0.00 20 ARG B C 20
ATOM 27946 O O . ARG B 1 20 ? 4.042 6.171 -0.521 1.00 0.00 20 ARG B O 20
ATOM 27967 N N . VAL B 1 21 ? 4.062 4.905 1.340 1.00 0.00 21 VAL B N 20
ATOM 27968 C CA . VAL B 1 21 ? 2.806 5.394 1.870 1.00 0.00 21 VAL B CA 20
ATOM 27969 C C . VAL B 1 21 ? 3.116 5.967 3.249 1.00 0.00 21 VAL B C 20
ATOM 27970 O O . VAL B 1 21 ? 3.838 5.342 4.031 1.00 0.00 21 VAL B O 20
ATOM 27983 N N . GLU B 1 22 ? 2.561 7.134 3.560 1.00 0.00 22 GLU B N 20
ATOM 27984 C CA . GLU B 1 22 ? 2.730 7.813 4.833 1.00 0.00 22 GLU B CA 20
ATOM 27985 C C . GLU B 1 22 ? 1.340 8.075 5.413 1.00 0.00 22 GLU B C 20
ATOM 27986 O O . GLU B 1 22 ? 0.389 8.365 4.684 1.00 0.00 22 GLU B O 20
ATOM 27998 N N . SER B 1 23 ? 1.230 7.916 6.729 1.00 0.00 23 SER B N 20
ATOM 27999 C CA . SER B 1 23 ? 0.031 8.068 7.549 1.00 0.00 23 SER B CA 20
ATOM 28000 C C . SER B 1 23 ? 0.444 8.429 8.989 1.00 0.00 23 SER B C 20
ATOM 28001 O O . SER B 1 23 ? 1.603 8.778 9.240 1.00 0.00 23 SER B O 20
ATOM 28009 N N . SER B 1 24 ? -0.481 8.343 9.948 1.00 0.00 24 SER B N 20
ATOM 28010 C CA . SER B 1 24 ? -0.208 8.627 11.351 1.00 0.00 24 SER B CA 20
ATOM 28011 C C . SER B 1 24 ? -0.517 7.405 12.209 1.00 0.00 24 SER B C 20
ATOM 28012 O O . SER B 1 24 ? 0.309 7.008 13.032 1.00 0.00 24 SER B O 20
ATOM 28020 N N . GLU B 1 25 ? -1.688 6.798 11.997 1.00 0.00 25 GLU B N 20
ATOM 28021 C CA . GLU B 1 25 ? -2.147 5.630 12.737 1.00 0.00 25 GLU B CA 20
ATOM 28022 C C . GLU B 1 25 ? -1.169 4.495 12.485 1.00 0.00 25 GLU B C 20
ATOM 28023 O O . GLU B 1 25 ? -0.669 3.873 13.423 1.00 0.00 25 GLU B O 20
ATOM 28035 N N . PHE B 1 26 ? -0.884 4.239 11.206 1.00 0.00 26 PHE B N 20
ATOM 28036 C CA . PHE B 1 26 ? 0.038 3.194 10.828 1.00 0.00 26 PHE B CA 20
ATOM 28037 C C . PHE B 1 26 ? 1.438 3.770 10.999 1.00 0.00 26 PHE B C 20
ATOM 28038 O O . PHE B 1 26 ? 2.189 3.284 11.840 1.00 0.00 26 PHE B O 20
ATOM 28055 N N . GLY B 1 27 ? 1.747 4.864 10.294 1.00 0.00 27 GLY B N 20
ATOM 28056 C CA . GLY B 1 27 ? 3.034 5.544 10.340 1.00 0.00 27 GLY B CA 20
ATOM 28057 C C . GLY B 1 27 ? 3.563 5.661 8.921 1.00 0.00 27 GLY B C 20
ATOM 28058 O O . GLY B 1 27 ? 3.172 6.568 8.192 1.00 0.00 27 GLY B O 20
ATOM 28062 N N . THR B 1 28 ? 4.457 4.784 8.484 1.00 0.00 28 THR B N 20
ATOM 28063 C CA . THR B 1 28 ? 4.987 4.825 7.128 1.00 0.00 28 THR B CA 20
ATOM 28064 C C . THR B 1 28 ? 5.353 3.408 6.734 1.00 0.00 28 THR B C 20
ATOM 28065 O O . THR B 1 28 ? 5.943 2.654 7.511 1.00 0.00 28 THR B O 20
ATOM 28076 N N . TYR B 1 29 ? 4.995 3.043 5.512 1.00 0.00 29 TYR B N 20
ATOM 28077 C CA . TYR B 1 29 ? 5.271 1.726 4.970 1.00 0.00 29 TYR B CA 20
ATOM 28078 C C . TYR B 1 29 ? 5.430 1.816 3.463 1.00 0.00 29 TYR B C 20
ATOM 28079 O O . TYR B 1 29 ? 5.285 2.879 2.864 1.00 0.00 29 TYR B O 20
ATOM 28097 N N . TYR B 1 30 ? 5.726 0.683 2.842 1.00 0.00 30 TYR B N 20
ATOM 28098 C CA . TYR B 1 30 ? 5.924 0.587 1.414 1.00 0.00 30 TYR B CA 20
ATOM 28099 C C . TYR B 1 30 ? 4.998 -0.471 0.847 1.00 0.00 30 TYR B C 20
ATOM 28100 O O . TYR B 1 30 ? 4.643 -1.430 1.541 1.00 0.00 30 TYR B O 20
ATOM 28118 N N . VAL B 1 31 ? 4.642 -0.308 -0.422 1.00 0.00 31 VAL B N 20
ATOM 28119 C CA . VAL B 1 31 ? 3.772 -1.226 -1.148 1.00 0.00 31 VAL B CA 20
ATOM 28120 C C . VAL B 1 31 ? 4.538 -1.708 -2.371 1.00 0.00 31 VAL B C 20
ATOM 28121 O O . VAL B 1 31 ? 5.245 -0.923 -3.000 1.00 0.00 31 VAL B O 20
ATOM 28134 N N . ASP B 1 32 ? 4.407 -3.001 -2.662 1.00 0.00 32 ASP B N 20
ATOM 28135 C CA . ASP B 1 32 ? 5.030 -3.693 -3.774 1.00 0.00 32 ASP B CA 20
ATOM 28136 C C . ASP B 1 32 ? 3.994 -3.830 -4.872 1.00 0.00 32 ASP B C 20
ATOM 28137 O O . ASP B 1 32 ? 3.076 -4.642 -4.744 1.00 0.00 32 ASP B O 20
ATOM 28146 N N . HIS B 1 33 ? 4.082 -3.043 -5.940 1.00 0.00 33 HIS B N 20
ATOM 28147 C CA . HIS B 1 33 ? 3.104 -3.134 -7.021 1.00 0.00 33 HIS B CA 20
ATOM 28148 C C . HIS B 1 33 ? 3.189 -4.463 -7.773 1.00 0.00 33 HIS B C 20
ATOM 28149 O O . HIS B 1 33 ? 2.172 -4.935 -8.279 1.00 0.00 33 HIS B O 20
ATOM 28163 N N . THR B 1 34 ? 4.364 -5.087 -7.804 1.00 0.00 34 THR B N 20
ATOM 28164 C CA . THR B 1 34 ? 4.641 -6.336 -8.493 1.00 0.00 34 THR B CA 20
ATOM 28165 C C . THR B 1 34 ? 3.841 -7.497 -7.897 1.00 0.00 34 THR B C 20
ATOM 28166 O O . THR B 1 34 ? 3.278 -8.313 -8.635 1.00 0.00 34 THR B O 20
ATOM 28177 N N . ASN B 1 35 ? 3.703 -7.533 -6.570 1.00 0.00 35 ASN B N 20
ATOM 28178 C CA . ASN B 1 35 ? 3.009 -8.606 -5.856 1.00 0.00 35 ASN B CA 20
ATOM 28179 C C . ASN B 1 35 ? 1.788 -8.157 -5.061 1.00 0.00 35 ASN B C 20
ATOM 28180 O O . ASN B 1 35 ? 1.093 -9.004 -4.495 1.00 0.00 35 ASN B O 20
ATOM 28191 N N . LYS B 1 36 ? 1.489 -6.856 -5.067 1.00 0.00 36 LYS B N 20
ATOM 28192 C CA . LYS B 1 36 ? 0.385 -6.247 -4.332 1.00 0.00 36 LYS B CA 20
ATOM 28193 C C . LYS B 1 36 ? 0.429 -6.633 -2.858 1.00 0.00 36 LYS B C 20
ATOM 28194 O O . LYS B 1 36 ? -0.550 -7.098 -2.276 1.00 0.00 36 LYS B O 20
ATOM 28213 N N . ARG B 1 37 ? 1.600 -6.450 -2.249 1.00 0.00 37 ARG B N 20
ATOM 28214 C CA . ARG B 1 37 ? 1.842 -6.735 -0.839 1.00 0.00 37 ARG B CA 20
ATOM 28215 C C . ARG B 1 37 ? 2.399 -5.470 -0.202 1.00 0.00 37 ARG B C 20
ATOM 28216 O O . ARG B 1 37 ? 2.784 -4.542 -0.917 1.00 0.00 37 ARG B O 20
ATOM 28237 N N . ALA B 1 38 ? 2.404 -5.396 1.124 1.00 0.00 38 ALA B N 20
ATOM 28238 C CA . ALA B 1 38 ? 2.895 -4.245 1.867 1.00 0.00 38 ALA B CA 20
ATOM 28239 C C . ALA B 1 38 ? 4.012 -4.696 2.807 1.00 0.00 38 ALA B C 20
ATOM 28240 O O . ALA B 1 38 ? 3.986 -5.843 3.258 1.00 0.00 38 ALA B O 20
ATOM 28247 N N . GLN B 1 39 ? 4.972 -3.828 3.146 1.00 0.00 39 GLN B N 20
ATOM 28248 C CA . GLN B 1 39 ? 6.073 -4.154 4.058 1.00 0.00 39 GLN B CA 20
ATOM 28249 C C . GLN B 1 39 ? 6.484 -2.942 4.892 1.00 0.00 39 GLN B C 20
ATOM 28250 O O . GLN B 1 39 ? 6.369 -1.794 4.460 1.00 0.00 39 GLN B O 20
ATOM 28264 N N . TYR B 1 40 ? 7.015 -3.228 6.084 1.00 0.00 40 TYR B N 20
ATOM 28265 C CA . TYR B 1 40 ? 7.473 -2.250 7.068 1.00 0.00 40 TYR B CA 20
ATOM 28266 C C . TYR B 1 40 ? 8.984 -1.970 6.966 1.00 0.00 40 TYR B C 20
ATOM 28267 O O . TYR B 1 40 ? 9.646 -1.733 7.981 1.00 0.00 40 TYR B O 20
ATOM 28285 N N . ARG B 1 41 ? 9.597 -2.153 5.792 1.00 0.00 41 ARG B N 20
ATOM 28286 C CA . ARG B 1 41 ? 11.026 -1.880 5.578 1.00 0.00 41 ARG B CA 20
ATOM 28287 C C . ARG B 1 41 ? 11.247 -1.512 4.119 1.00 0.00 41 ARG B C 20
ATOM 28288 O O . ARG B 1 41 ? 10.330 -1.702 3.323 1.00 0.00 41 ARG B O 20
ATOM 28309 N N . HIS B 1 42 ? 12.421 -0.984 3.765 1.00 0.00 42 HIS B N 20
ATOM 28310 C CA . HIS B 1 42 ? 12.744 -0.585 2.389 1.00 0.00 42 HIS B CA 20
ATOM 28311 C C . HIS B 1 42 ? 12.826 -1.825 1.483 1.00 0.00 42 HIS B C 20
ATOM 28312 O O . HIS B 1 42 ? 13.155 -2.905 1.986 1.00 0.00 42 HIS B O 20
ATOM 28326 N N . PRO B 1 43 ? 12.607 -1.720 0.159 1.00 0.00 43 PRO B N 20
ATOM 28327 C CA . PRO B 1 43 ? 12.667 -2.854 -0.766 1.00 0.00 43 PRO B CA 20
ATOM 28328 C C . PRO B 1 43 ? 14.110 -3.105 -1.219 1.00 0.00 43 PRO B C 20
ATOM 28329 O O . PRO B 1 43 ? 14.390 -3.286 -2.409 1.00 0.00 43 PRO B O 20
ATOM 28340 N N . SER B 1 44 ? 15.047 -3.024 -0.281 1.00 0.00 44 SER B N 20
ATOM 28341 C CA . SER B 1 44 ? 16.459 -3.206 -0.519 1.00 0.00 44 SER B CA 20
ATOM 28342 C C . SER B 1 44 ? 16.782 -4.682 -0.760 1.00 0.00 44 SER B C 20
ATOM 28343 O O . SER B 1 44 ? 16.518 -5.527 0.101 1.00 0.00 44 SER B O 20
ATOM 28351 N N . GLY B 1 45 ? 17.376 -4.971 -1.920 1.00 0.00 45 GLY B N 20
ATOM 28352 C CA . GLY B 1 45 ? 17.765 -6.301 -2.356 1.00 0.00 45 GLY B CA 20
ATOM 28353 C C . GLY B 1 45 ? 16.554 -7.190 -2.654 1.00 0.00 45 GLY B C 20
ATOM 28354 O O . GLY B 1 45 ? 15.411 -6.805 -2.372 1.00 0.00 45 GLY B O 20
ATOM 28358 N N . PRO B 1 46 ? 16.773 -8.365 -3.267 1.00 0.00 46 PRO B N 20
ATOM 28359 C CA . PRO B 1 46 ? 15.686 -9.278 -3.567 1.00 0.00 46 PRO B CA 20
ATOM 28360 C C . PRO B 1 46 ? 15.101 -9.764 -2.239 1.00 0.00 46 PRO B C 20
ATOM 28361 O O . PRO B 1 46 ? 15.815 -9.963 -1.248 1.00 0.00 46 PRO B O 20
ATOM 28372 N N . SER B 1 47 ? 13.785 -9.909 -2.220 1.00 0.00 47 SER B N 20
ATOM 28373 C CA . SER B 1 47 ? 13.012 -10.346 -1.076 1.00 0.00 47 SER B CA 20
ATOM 28374 C C . SER B 1 47 ? 13.332 -11.802 -0.729 1.00 0.00 47 SER B C 20
ATOM 28375 O O . SER B 1 47 ? 12.868 -12.723 -1.406 1.00 0.00 47 SER B O 20
ATOM 28383 N N . SER B 1 48 ? 14.119 -12.000 0.331 1.00 0.00 48 SER B N 20
ATOM 28384 C CA . SER B 1 48 ? 14.541 -13.300 0.823 1.00 0.00 48 SER B CA 20
ATOM 28385 C C . SER B 1 48 ? 13.361 -14.208 1.200 1.00 0.00 48 SER B C 20
ATOM 28386 O O . SER B 1 48 ? 13.541 -15.418 1.312 1.00 0.00 48 SER B O 20
ATOM 28394 N N . GLY B 1 49 ? 12.155 -13.670 1.374 1.00 0.00 49 GLY B N 20
ATOM 28395 C CA . GLY B 1 49 ? 10.967 -14.425 1.717 1.00 0.00 49 GLY B CA 20
ATOM 28396 C C . GLY B 1 49 ? 10.172 -13.628 2.707 1.00 0.00 49 GLY B C 20
ATOM 28397 O O . GLY B 1 49 ? 9.859 -12.450 2.416 1.00 0.00 49 GLY B O 20
#

Radius of gyration: 16.85 Å; Cα contacts (8 Å, |Δi|>4): 112; chains: 2; bounding box: 60×19×29 Å

Organism: Mus musculus (NCBI:txid10090)

GO terms:
  GO:0035329 hippo signaling (P, IMP)
  GO:0035329 hippo signaling (P, IGI)
  GO:0045600 positive regulation of fat cell differentiation (P, IGI)
  GO:0030216 keratinocyte differentiation (P, IGI)
  GO:0001942 hair follicle development (P, IMP)
  GO:0043065 positive regulation of apoptotic process (P, IMP)
  GO:2000036 regulation of stem cell population maintenance (P, IMP)
  GO:0030216 keratinocyte differentiation (P, IMP)
  GO:0046620 regulation of organ growth (P, IMP)
  GO:0060044 negative regulation of cardiac muscle cell proliferation (P, IMP)
  GO:0050680 negative regulation of epithelial cell proliferation (P, IMP)
  GO:0060412 ventricular septum morphogenesis (P, IMP)
  GO:0060487 lung epithelial cell differentiation (P, IMP)
  GO:0060575 intestinal epithelial cell differentiation (P, IMP)
  GO:0005515 protein binding (F, IPI)

Nearest PDB structures (foldseek):
  2dwv-assembly1_B  TM=6.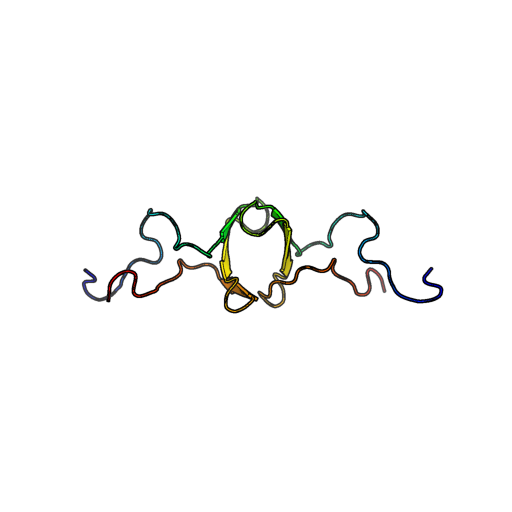737E-01  e=6.933E-07  Mus musculus
  2dwv-assembly1_A  TM=6.602E-01  e=1.211E-06  Mus musculus
  2zaj-assembly1_A  TM=5.824E-01  e=4.648E-04  Homo sapiens
  6rss-assembly1_A  TM=6.885E-01  e=2.956E-02  Homo sapiens
  2ez5-assembly1_W  TM=6.413E-01  e=7.489E-02  Drosophila melanogaster

Sequence (98 aa):
GSSGSSGPLEREGLPPGWERVESSEFGTYYVDHTNKRAQYRHPSGPSSGGSSGSSGPLEREGLPPGWERVESSEFGTYYVDHTNKRAQYRHPSGPSSGGSSGSSGPLEREGLPPGWERVESSEFGTYYVDHTNKRAQYRHPSGPSSGGSSGSSGPLEREGLPPGWERVESSEFGTYYVDHTNKRAQYRHPSGPSSGGSSGSSGPLEREGLPPGWERVESSEFGTYYVDHTNKRAQYRHPSGPSSGGSSGSSGPLEREGLPPGWERVESSEFGTYYVDHTNKRAQYRHPSGPSSGGSSGSSGPLEREGLPPGWERVESSEFGTYYVDHTNKRAQYRHPSGPSSGGSSGSSGPLEREGLPPGWERVESSEFGTYYVDHTNKRAQYRHPSGPSSGGSSGSSGPLEREGLPPGWERVESSEFGTYYVDHTNKRAQYRHPSGPSSGGSSGSSGPLEREGLPPGWERVESSEFGTYYVDHTNKRAQYRHPSGPSSGGSSGSSGPLEREGLPPGWERVESSEFGTYYVDHTNKRAQYRHPSGPSSGGSSGSSGPLEREGLPPGWERVESSEFGTYYVDHTNKRAQYRHPSGPSSGGSSGSSGPLEREGLPPGWERVESSEFGTYYVDHTNKRAQYRHPSGPSSGGSSGSSGPLEREGLPPGWERVESSEFGTYYVDHTNKRAQYRHPSGPSSGGSSGSSGPLEREGLPPGWERVESSEFGTYYVDHTNKRAQYRHPSGPSSGGSSGSSGPLEREGLPPGWERVESSEFGTYYVDHTNKRAQYRHPSGPSSGGSSGSSGPLEREGLPPGWERVESSEFGTYYVDHTNKRAQYRHPSGPSSGGSSGSSGPLEREGLPPGWERVESSEFGTYYVDHTNKRAQYRHPSGPSSGGSSGSSGPLEREGLPPGWERVESSEFGTYYVDHTNKRAQYRHPSGPSSGGSSGSSGPLEREGLPPGWERVESSEFGTYYVDHTNKRAQYRHPSGPSSGGSSGSSGPLEREGLPPGWERVESSEFGTYYVDHTNKRAQYRHPSGPSSGGSSGSSGPLEREGLPPGWERVESSEFGTYYVDHTNKRAQYRHPSGPSSGGSSGSSGPLEREGLPPGWERVESSEFGTYYVDHTNKRAQYRHPSGPSSGGSSGSSGPLEREGLPPGWERVESSEFGTYYVDHTNKRAQYRHPSGPSSGGSSGSSGPLEREGLPPGWERVESSEFGTYYVDHTNKRAQYRHPSGPSSGGSSGSSGPLEREGLPPGWERVESSEFGTYYVDHTNKRAQYRHPSGPSSGGSSGSSGPLEREGLPPGWERVESSEFGTYYVDHTNKRAQYRHPSGPSSGGSSGSSGPLEREGLPPGWERVESSEFGTYYVDHTNKRAQYRHPSGPSSGGSSGSSGPLEREGLPPGWERVESSEFGTYYVDHTNKRAQYRHPSGPSSGGSSGSSGPLEREGLPPGWERVESSEFGTYYVDHTNKRAQYRHPSGPSSGGSSGSSGPLEREGLPPGWERVESSEFGTYYVDHTNKRAQYRHPSGPSSGGSSGSSGPLEREGLPPGWERVESSEFGTYYVDHTNKRAQYRHPSGPSSGGSSGSSGPLEREGLPPGWERVESSEFGTYYVDHTNKRAQYRHPSGPSSGGSSGSSGPLEREGLPPGWERVESSEFGTYYVDHTNKRAQYRHPSGPSSGGSSGSSGPLEREGLPPGWERVESSEFGTYYVDHTNKRAQYRHPSGPSSGGSSGSSGPLEREGLPPGWERVESSEFGTYYVDHTNKRAQYRHPSGPSSGGSSGSSGPLEREGLPPGWERVESSEFGTYYVDHTNKRAQYRHPSGPSSGGSSGSSGPLEREGLPPGWERVESSEFGTYYVDHTNKRAQYRHPSGPSSGGSSGSSGPLEREGLPPGWERVESSEFGTYYVDHTNKRAQYRHPSGPSSGGSSGSSGPLEREGLPPGWERVESSEFGTYYVDHTNKRAQYRHPSGPSSG